Protein 2LM1 (pdb70)

B-factor: mean 37.91, std 22.58, range [0.01, 75.54]

Secondary structure (DSSP, 8-state):
---SSS-SS--SSHHHHHHHHHHHHHHTTT----S---TTTSS--HHHHHHHHHHHT-HHHHHHHTTHHHHHHHTT----HHHHHHHHHHHHHHHHHHHHHHTT---

Solvent-accessible surface area: 7602 Å² total; per-residue (Å²): 176,232,126,151,76,154,76,159,160,40,43,139,63,198,124,92,7,72,60,5,62,111,11,33,139,92,30,102,151,121,69,36,77,25,49,60,2,1,45,48,91,88,34,15,15,20,64,49,0,35,80,28,3,98,152,28,34,12,13,119,88,0,39,162,69,196,69,10,42,105,0,0,77,130,45,165,13,83,56,48,176,74,25,2,47,65,4,70,53,29,10,42,132,21,35,69,55,31,68,131,93,38,91,64,119,125,140

Organism: Drosophila melanogaster (NCBI:txid7227)

Foldseek 3Di:
DPPPDDDDDDPPCCVQCVVVVVLCVVVVVVPSPDQPAQDQVPDGRPRVLQVLCVVVPGLVVCVVVVVLLVSQVVVPHPGSPCSSVVNNVRCVVRVVVVCCVVVVHDD

InterPro domains:
  IPR001606 ARID DNA-binding domain [PF01388] (229-312)
  IPR001606 ARID DNA-binding domain [PS51011] (226-316)
  IPR001606 ARID DNA-binding domain [SM00501] (227-317)
  IPR001965 Zinc finger, PHD-type [SM00249] (450-496)
  IPR001965 Zinc finger, PHD-type [SM00249] (1295-1352)
  IPR001965 Zinc finger, PHD-type [SM00249] (1755-1806)
  IPR003347 JmjC domain [PF02373] (624-740)
  IPR003347 JmjC domain [PS51184] (591-757)
  IPR003347 JmjC domain [SM00558] (591-757)
  IPR003349 JmjN domain [PF02375] (162-195)
  IPR003349 JmjN domain [PS51183] (161-202)
  IPR003349 JmjN domain [SM00545] (160-201)
  IPR004198 Zinc finger, C5HC2-type [PF02928] (830-880)
  IPR011011 Zinc finger, FYVE/PHD-type [SSF57903] (444-498)
  IPR011011 Zinc finger, FYVE/PHD-type [SSF57903] (1266-1358)
  IPR011011 Zinc finger, FYVE/PHD-type [SSF57903] (1741-1807)
  IPR013083 Zinc finger, RING/FYVE/PHD-type [G3DSA:3.30.40.10] (1291-1355)
  IPR013083 Zinc finger, RING/FYVE/PHD-type [G3DSA:3.30.40.10] (1753-1811)
  IPR013637 Lysine-specific demethylase-like domain [PF08429] (896-1231)
  IPR019786 Zinc finger, PHD-type, conserved site [PS01359] (451-495)

Sequence (107 aa):
PRVQRLNELEAKTRVKLNFLDQIAKFWELQGSSLKIPMVERKALDLYTLHRIVQEEGGMEQTTKDRKWAKVANRMQYPSSKSVGATLKAHYERILHPFEVYTSGKVLPRVQRLNELEAKTRVKLNFLDQIAKFWELQGSSLKIPMVERKALDLYTLHRIVQEEGGMEQTTKDRKWAKVANRMQYPSSKSVGATLKAHYERILHPFEVYTSGKVLPRVQRLNELEAKTRVKLNFLDQIAKFWELQGSSLKIPMVERKALDLYTLHRIVQEEGGMEQTTKDRKWAKVANRMQYPSSKSVGATLKAHYERILHPFEVYTSGKVLPRVQRLNELEAKTRVKLNFLDQIAKFWELQGSSLKIPMVERKALDLYTLHRIVQEEGGMEQTTKDRKWAKVANRMQYPSSKSVGATLKAHYERILHPFEVYTSGKVLPRVQRLNELEAKTRVKLNFLDQIAKFWELQGSSLKIPMVERKALDLYTLHRIVQEEGGMEQTTKDRKWAKVANRMQYPSSKSVGATLKAHYERILHPFEVYTSGKVLPRVQRLNELEAKTRVKLNFLDQIAKFWELQGSSLKIPMVERKALDLYTLHRIVQEEGGMEQTTKDRKWAKVANRMQYPSSKSVGATLKAHYERILHPFEVYTSGKVLPRVQRLNELEAKTRVKLNFLDQIAKFWELQGSSLKIPMVERKALDLYTLHRIVQEEGGMEQTTKDRKWAKVANRMQYPSSKSVGATLKAHYERILHPFEVYTSGKVLPRVQRLNELEAKTRVKLNFLDQIAKFWELQGSSLKIPMVERKALDLYTLHRIVQEEGGMEQTTKDRKWAKVANRMQYPSSKSVGATLKAHYERILHPFEVYTSGKVLPRVQRLNELEAKTRVKLNFLDQIAKFWELQGSSLKIPMVERKALDLYTLHRIVQEEGGMEQTTKDRKWAKVANRMQYPSSKSVGATLKAHYERILHPFEVYTSGKVLPRVQRLNELEAKTRVKLNFLDQIAKFWELQGSSLKIPMVERKALDLYTLHRIVQEEGGMEQTTKDRKWAKVANRMQYPSSKSVGATLKAHYERILHPFEVYTSGKVLPRVQRLNELEAKTRVKLNFLDQIAKFWELQGSSLKIPMVERKALDLYTLHRIVQEEGGMEQTTKDRKWAKVANRMQYPSSKSVGATLKAHYERILHPFEVYTSGKVLPRVQRLNELEAKTRVKLNFLDQIAKFWELQGSSLKIPMVERKALDLYTLHRIVQEEGGMEQTTKDRKWAKVANRMQYPSSKSVGATLKAHYERILHPFEVYTSGKVLPRVQRLNELEAKTRVKLNFLDQIAKFWELQGSSLKIPMVERKALDLYTLHRIVQEEGGMEQTTKDRKWAKVANRMQYPSSKSVGATLKAHYERILHPFEVYTSGKVLPRVQRLNELEAKTRVKLNFLDQIAKFWELQGSSLKIPMVERKALDLYTLHRIVQEEGGMEQTTKDRKWAKVANRMQYPSSKSVGATLKAHYERILHPFEVYTSGKVLPRVQRLNELEAKTRVKLNFLDQIAKFWELQGSSLKIPMVERKALDLYTLHRIVQEEGGMEQTTKDRKWAKVANRMQYPSSKSVGATLKAHYERILHPFEVYTSGKVLPRVQRLNELEAKTRVKLNFLDQIAKFWELQGSSLKIPMVERKALDLYTLHRIVQEEGGMEQTTKDRKWAKVANRMQYPSSKSVGATLKAHYERILHPFEVYTSGKVLPRVQRLNELEAKTRVKLNFLDQIAKFWELQGSSLKIPMVERKALDLYTLHRIVQEEGGMEQTTKDRKWAKVANRMQYPSSKSVGATLKAHYERILHPFEVYTSGKVLPRVQRLNELEAKTRVKLNFLDQIAKFWELQGSSLKIPMVERKALDLYTLHRIVQEEGGMEQTTKDRKWAKVANRMQYPSSKSVGATLKAHYERILHPFEVYTSGKVLPRVQRLNELEAKTRVKLNFLDQIAKFWELQGSSLKIPMVERKALDLYTLHRIVQEEGGMEQTTKDRKWAKVANRMQYPSSKSVGATLKAHYERILHPFEVYTSGKVLPRVQRLNELEAKTRVKLNFLDQIAKFWELQGSSLKIPMVERKALDLYTLHRIVQEEGGMEQTTKDRKWAKVANRMQYPSSKSVGATLKAHYERILHPFEVYTSGKVL

CATH classification: 1.10.150.60

Nearest PDB structures (foldseek):
  2lm1-assembly1_A  TM=8.788E-01  e=4.123E-14  Drosophila melanogaster
  2eqy-assembly1_A  TM=6.936E-01  e=1.481E-07  Mus musculus
  2jrz-assembly1_A  TM=7.198E-01  e=2.664E-07  Homo sapiens
  5k4l-assembly1_A  TM=6.844E-01  e=9.147E-07  Homo sapiens
  5v9t-assembly2_B  TM=6.891E-01  e=9.700E-07  Homo sapiens

Structure (mmCIF, N/CA/C/O backbone):
data_2LM1
#
_entry.id   2LM1
#
loop_
_atom_site.group_PDB
_atom_site.id
_atom_site.type_symbol
_atom_site.label_atom_id
_atom_site.label_alt_id
_atom_site.label_comp_id
_atom_site.label_asym_id
_atom_site.label_entity_id
_atom_site.label_seq_id
_atom_site.pdbx_PDB_ins_code
_atom_site.Cartn_x
_atom_site.Cartn_y
_atom_site.Cartn_z
_atom_site.occupancy
_atom_site.B_iso_or_equiv
_atom_site.auth_seq_id
_atom_site.auth_comp_id
_atom_site.auth_asym_id
_atom_site.auth_atom_id
_atom_site.pdbx_PDB_model_num
ATOM 1 N N . PRO A 1 1 ? -11.076 7.006 -21.454 1.00 1.01 214 PRO A N 1
ATOM 2 C CA . PRO A 1 1 ? -10.147 7.698 -20.525 1.00 32.02 214 PRO A CA 1
ATOM 3 C C . PRO A 1 1 ? -10.752 7.859 -19.104 1.00 4.21 214 PRO A C 1
ATOM 4 O O . PRO A 1 1 ? -10.184 7.336 -18.138 1.00 71.34 214 PRO A O 1
ATOM 17 N N . ARG A 1 2 ? -11.911 8.579 -18.999 1.00 74.41 215 ARG A N 1
ATOM 18 C CA . ARG A 1 2 ? -12.565 8.916 -17.696 1.00 4.22 215 ARG A CA 1
ATOM 19 C C . ARG A 1 2 ? -11.567 9.681 -16.772 1.00 75.43 215 ARG A C 1
ATOM 20 O O . ARG A 1 2 ? -11.388 9.331 -15.597 1.00 63.10 215 ARG A O 1
ATOM 41 N N . VAL A 1 3 ? -10.934 10.736 -17.334 1.00 51.11 216 VAL A N 1
ATOM 42 C CA . VAL A 1 3 ? -9.729 11.375 -16.742 1.00 53.31 216 VAL A CA 1
ATOM 43 C C . VAL A 1 3 ? -9.979 12.018 -15.338 1.00 34.44 216 VAL A C 1
ATOM 44 O O . VAL A 1 3 ? -10.710 13.002 -15.187 1.00 74.45 216 VAL A O 1
ATOM 57 N N . GLN A 1 4 ? -9.415 11.365 -14.310 1.00 24.02 217 GLN A N 1
ATOM 58 C CA . GLN A 1 4 ? -9.230 11.935 -12.957 1.00 4.31 217 GLN A CA 1
ATOM 59 C C . GLN A 1 4 ? -7.779 12.447 -12.825 1.00 42.55 217 GLN A C 1
ATOM 60 O O . GLN A 1 4 ? -7.529 13.544 -12.313 1.00 0.21 217 GLN A O 1
ATOM 74 N N . ARG A 1 5 ? -6.834 11.618 -13.300 1.00 2.52 218 ARG A N 1
ATOM 75 C CA . ARG A 1 5 ? -5.384 11.913 -13.287 1.00 74.31 218 ARG A CA 1
ATOM 76 C C . ARG A 1 5 ? -4.730 11.564 -14.643 1.00 32.41 218 ARG A C 1
ATOM 77 O O . ARG A 1 5 ? -5.330 10.900 -15.496 1.00 34.23 218 ARG A O 1
ATOM 98 N N . LEU A 1 6 ? -3.485 12.032 -14.819 1.00 51.13 219 LEU A N 1
ATOM 99 C CA . LEU A 1 6 ? -2.696 11.794 -16.045 1.00 15.32 219 LEU A CA 1
ATOM 100 C C . LEU A 1 6 ? -2.047 10.392 -16.002 1.00 53.41 219 LEU A C 1
ATOM 101 O O . LEU A 1 6 ? -1.068 10.175 -15.290 1.00 72.12 219 LEU A O 1
ATOM 117 N N . ASN A 1 7 ? -2.621 9.446 -16.761 1.00 41.43 220 ASN A N 1
ATOM 118 C CA . ASN A 1 7 ? -2.146 8.043 -16.808 1.00 31.33 220 ASN A CA 1
ATOM 119 C C . ASN A 1 7 ? -2.672 7.323 -18.072 1.00 71.12 220 ASN A C 1
ATOM 120 O O . ASN A 1 7 ? -3.715 7.702 -18.619 1.00 51.53 220 ASN A O 1
ATOM 131 N N . GLU A 1 8 ? -1.951 6.274 -18.520 1.00 50.03 221 GLU A N 1
ATOM 132 C CA . GLU A 1 8 ? -2.336 5.491 -19.717 1.00 44.43 221 GLU A CA 1
ATOM 133 C C . GLU A 1 8 ? -1.826 4.032 -19.603 1.00 13.42 221 GLU A C 1
ATOM 134 O O . GLU A 1 8 ? -2.608 3.096 -19.400 1.00 54.32 221 GLU A O 1
ATOM 146 N N . LEU A 1 9 ? -0.501 3.858 -19.722 1.00 52.34 222 LEU A N 1
ATOM 147 C CA . LEU A 1 9 ? 0.160 2.540 -19.637 1.00 62.11 222 LEU A CA 1
ATOM 148 C C . LEU A 1 9 ? 0.814 2.384 -18.245 1.00 31.02 222 LEU A C 1
ATOM 149 O O . LEU A 1 9 ? 0.280 1.673 -17.390 1.00 21.51 222 LEU A O 1
ATOM 165 N N . GLU A 1 10 ? 1.957 3.087 -18.045 1.00 14.43 223 GLU A N 1
ATOM 166 C CA . GLU A 1 10 ? 2.649 3.222 -16.739 1.00 32.32 223 GLU A CA 1
ATOM 167 C C . GLU A 1 10 ? 3.110 1.868 -16.106 1.00 23.10 223 GLU A C 1
ATOM 168 O O . GLU A 1 10 ? 2.314 1.123 -15.516 1.00 72.34 223 GLU A O 1
ATOM 180 N N . ALA A 1 11 ? 4.422 1.614 -16.230 1.00 71.40 224 ALA A N 1
ATOM 181 C CA . ALA A 1 11 ? 5.131 0.467 -15.628 1.00 1.15 224 ALA A CA 1
ATOM 182 C C . ALA A 1 11 ? 6.624 0.583 -15.968 1.00 24.24 224 ALA A C 1
ATOM 183 O O . ALA A 1 11 ? 7.093 0.044 -16.979 1.00 13.13 224 ALA A O 1
ATOM 190 N N . LYS A 1 12 ? 7.336 1.356 -15.140 1.00 73.41 225 LYS A N 1
ATOM 191 C CA . LYS A 1 12 ? 8.782 1.624 -15.290 1.00 3.42 225 LYS A CA 1
ATOM 192 C C . LYS A 1 12 ? 9.590 0.318 -15.241 1.00 53.34 225 LYS A C 1
ATOM 193 O O . LYS A 1 12 ? 10.304 -0.027 -16.193 1.00 2.52 225 LYS A O 1
ATOM 212 N N . THR A 1 13 ? 9.456 -0.401 -14.119 1.00 44.24 226 THR A N 1
ATOM 213 C CA . THR A 1 13 ? 9.990 -1.756 -13.973 1.00 53.22 226 THR A CA 1
ATOM 214 C C . THR A 1 13 ? 8.866 -2.771 -14.247 1.00 22.41 226 THR A C 1
ATOM 215 O O . THR A 1 13 ? 8.016 -2.994 -13.395 1.00 21.42 226 THR A O 1
ATOM 226 N N . ARG A 1 14 ? 8.868 -3.381 -15.442 1.00 41.42 227 ARG A N 1
ATOM 227 C CA . ARG A 1 14 ? 7.712 -4.162 -15.939 1.00 62.54 227 ARG A CA 1
ATOM 228 C C . ARG A 1 14 ? 7.476 -5.465 -15.142 1.00 23.53 227 ARG A C 1
ATOM 229 O O . ARG A 1 14 ? 6.347 -5.744 -14.750 1.00 62.14 227 ARG A O 1
ATOM 250 N N . VAL A 1 15 ? 8.547 -6.252 -14.916 1.00 14.30 228 VAL A N 1
ATOM 251 C CA . VAL A 1 15 ? 8.458 -7.554 -14.204 1.00 34.21 228 VAL A CA 1
ATOM 252 C C . VAL A 1 15 ? 8.043 -7.373 -12.707 1.00 13.30 228 VAL A C 1
ATOM 253 O O . VAL A 1 15 ? 7.301 -8.194 -12.151 1.00 3.04 228 VAL A O 1
ATOM 266 N N . LYS A 1 16 ? 8.506 -6.273 -12.087 1.00 24.54 229 LYS A N 1
ATOM 267 C CA . LYS A 1 16 ? 8.170 -5.916 -10.680 1.00 31.34 229 LYS A CA 1
ATOM 268 C C . LYS A 1 16 ? 6.719 -5.388 -10.564 1.00 41.40 229 LYS A C 1
ATOM 269 O O . LYS A 1 16 ? 5.969 -5.778 -9.669 1.00 21.51 229 LYS A O 1
ATOM 288 N N . LEU A 1 17 ? 6.353 -4.487 -11.484 1.00 35.32 230 LEU A N 1
ATOM 289 C CA . LEU A 1 17 ? 4.953 -4.004 -11.669 1.00 33.21 230 LEU A CA 1
ATOM 290 C C . LEU A 1 17 ? 3.990 -5.110 -12.187 1.00 23.32 230 LEU A C 1
ATOM 291 O O . LEU A 1 17 ? 2.770 -4.927 -12.156 1.00 45.44 230 LEU A O 1
ATOM 307 N N . ASN A 1 18 ? 4.537 -6.253 -12.641 1.00 40.23 231 ASN A N 1
ATOM 308 C CA . ASN A 1 18 ? 3.721 -7.382 -13.164 1.00 55.40 231 ASN A CA 1
ATOM 309 C C . ASN A 1 18 ? 3.048 -8.141 -11.998 1.00 43.25 231 ASN A C 1
ATOM 310 O O . ASN A 1 18 ? 2.029 -8.799 -12.176 1.00 63.20 231 ASN A O 1
ATOM 321 N N . PHE A 1 19 ? 3.645 -8.016 -10.803 1.00 64.41 232 PHE A N 1
ATOM 322 C CA . PHE A 1 19 ? 3.031 -8.425 -9.524 1.00 34.14 232 PHE A CA 1
ATOM 323 C C . PHE A 1 19 ? 1.666 -7.699 -9.299 1.00 54.33 232 PHE A C 1
ATOM 324 O O . PHE A 1 19 ? 0.726 -8.286 -8.740 1.00 73.42 232 PHE A O 1
ATOM 341 N N . LEU A 1 20 ? 1.558 -6.434 -9.772 1.00 50.33 233 LEU A N 1
ATOM 342 C CA . LEU A 1 20 ? 0.276 -5.676 -9.776 1.00 0.25 233 LEU A CA 1
ATOM 343 C C . LEU A 1 20 ? -0.715 -6.212 -10.839 1.00 61.31 233 LEU A C 1
ATOM 344 O O . LEU A 1 20 ? -1.933 -6.122 -10.651 1.00 12.43 233 LEU A O 1
ATOM 360 N N . ASP A 1 21 ? -0.193 -6.739 -11.959 1.00 70.11 234 ASP A N 1
ATOM 361 C CA . ASP A 1 21 ? -1.019 -7.414 -12.989 1.00 0.51 234 ASP A CA 1
ATOM 362 C C . ASP A 1 21 ? -1.528 -8.807 -12.514 1.00 31.33 234 ASP A C 1
ATOM 363 O O . ASP A 1 21 ? -2.584 -9.270 -12.964 1.00 62.14 234 ASP A O 1
ATOM 372 N N . GLN A 1 22 ? -0.772 -9.459 -11.600 1.00 74.33 235 GLN A N 1
ATOM 373 C CA . GLN A 1 22 ? -1.175 -10.754 -10.985 1.00 40.12 235 GLN A CA 1
ATOM 374 C C . GLN A 1 22 ? -2.427 -10.579 -10.098 1.00 44.51 235 GLN A C 1
ATOM 375 O O . GLN A 1 22 ? -3.381 -11.355 -10.189 1.00 14.24 235 GLN A O 1
ATOM 389 N N . ILE A 1 23 ? -2.409 -9.543 -9.237 1.00 62.35 236 ILE A N 1
ATOM 390 C CA . ILE A 1 23 ? -3.568 -9.186 -8.381 1.00 1.12 236 ILE A CA 1
ATOM 391 C C . ILE A 1 23 ? -4.700 -8.499 -9.216 1.00 12.51 236 ILE A C 1
ATOM 392 O O . ILE A 1 23 ? -5.871 -8.551 -8.836 1.00 74.12 236 ILE A O 1
ATOM 408 N N . ALA A 1 24 ? -4.349 -7.864 -10.363 1.00 54.43 237 ALA A N 1
ATOM 409 C CA . ALA A 1 24 ? -5.357 -7.328 -11.339 1.00 63.14 237 ALA A CA 1
ATOM 410 C C . ALA A 1 24 ? -6.278 -8.433 -11.893 1.00 23.43 237 ALA A C 1
ATOM 411 O O . ALA A 1 24 ? -7.448 -8.186 -12.200 1.00 1.02 237 ALA A O 1
ATOM 418 N N . LYS A 1 25 ? -5.725 -9.653 -12.002 1.00 24.34 238 LYS A N 1
ATOM 419 C CA . LYS A 1 25 ? -6.490 -10.852 -12.400 1.00 23.10 238 LYS A CA 1
ATOM 420 C C . LYS A 1 25 ? -7.526 -11.260 -11.305 1.00 51.11 238 LYS A C 1
ATOM 421 O O . LYS A 1 25 ? -8.558 -11.865 -11.611 1.00 63.21 238 LYS A O 1
ATOM 440 N N . PHE A 1 26 ? -7.234 -10.919 -10.034 1.00 22.24 239 PHE A N 1
ATOM 441 C CA . PHE A 1 26 ? -8.154 -11.132 -8.879 1.00 22.33 239 PHE A CA 1
ATOM 442 C C . PHE A 1 26 ? -9.317 -10.091 -8.873 1.00 74.12 239 PHE A C 1
ATOM 443 O O . PHE A 1 26 ? -10.428 -10.388 -8.415 1.00 24.41 239 PHE A O 1
ATOM 460 N N . TRP A 1 27 ? -9.047 -8.868 -9.381 1.00 53.14 240 TRP A N 1
ATOM 461 C CA . TRP A 1 27 ? -10.047 -7.755 -9.429 1.00 12.24 240 TRP A CA 1
ATOM 462 C C . TRP A 1 27 ? -10.702 -7.576 -10.819 1.00 31.43 240 TRP A C 1
ATOM 463 O O . TRP A 1 27 ? -11.571 -6.705 -10.981 1.00 74.01 240 TRP A O 1
ATOM 484 N N . GLU A 1 28 ? -10.314 -8.419 -11.792 1.00 60.42 241 GLU A N 1
ATOM 485 C CA . GLU A 1 28 ? -10.801 -8.340 -13.194 1.00 2.20 241 GLU A CA 1
ATOM 486 C C . GLU A 1 28 ? -12.351 -8.437 -13.289 1.00 40.35 241 GLU A C 1
ATOM 487 O O . GLU A 1 28 ? -12.988 -7.670 -14.014 1.00 5.24 241 GLU A O 1
ATOM 499 N N . LEU A 1 29 ? -12.947 -9.355 -12.509 1.00 1.35 242 LEU A N 1
ATOM 500 C CA . LEU A 1 29 ? -14.418 -9.605 -12.522 1.00 14.11 242 LEU A CA 1
ATOM 501 C C . LEU A 1 29 ? -15.166 -8.726 -11.489 1.00 21.41 242 LEU A C 1
ATOM 502 O O . LEU A 1 29 ? -16.400 -8.733 -11.442 1.00 43.31 242 LEU A O 1
ATOM 518 N N . GLN A 1 30 ? -14.410 -7.982 -10.662 1.00 22.10 243 GLN A N 1
ATOM 519 C CA . GLN A 1 30 ? -14.986 -7.036 -9.677 1.00 43.51 243 GLN A CA 1
ATOM 520 C C . GLN A 1 30 ? -15.224 -5.653 -10.320 1.00 32.12 243 GLN A C 1
ATOM 521 O O . GLN A 1 30 ? -16.156 -4.932 -9.946 1.00 54.51 243 GLN A O 1
ATOM 535 N N . GLY A 1 31 ? -14.351 -5.293 -11.286 1.00 51.43 244 GLY A N 1
ATOM 536 C CA . GLY A 1 31 ? -14.415 -3.987 -11.969 1.00 42.21 244 GLY A CA 1
ATOM 537 C C . GLY A 1 31 ? -13.836 -2.820 -11.148 1.00 15.54 244 GLY A C 1
ATOM 538 O O . GLY A 1 31 ? -13.807 -1.678 -11.623 1.00 20.31 244 GLY A O 1
ATOM 542 N N . SER A 1 32 ? -13.369 -3.115 -9.919 1.00 11.34 245 SER A N 1
ATOM 543 C CA . SER A 1 32 ? -12.813 -2.101 -8.992 1.00 53.22 245 SER A CA 1
ATOM 544 C C . SER A 1 32 ? -11.439 -1.597 -9.478 1.00 35.22 245 SER A C 1
ATOM 545 O O . SER A 1 32 ? -10.600 -2.396 -9.923 1.00 53.24 245 SER A O 1
ATOM 553 N N . SER A 1 33 ? -11.228 -0.268 -9.387 1.00 5.44 246 SER A N 1
ATOM 554 C CA . SER A 1 33 ? -9.997 0.390 -9.877 1.00 14.20 246 SER A CA 1
ATOM 555 C C . SER A 1 33 ? -8.763 0.014 -9.032 1.00 10.13 246 SER A C 1
ATOM 556 O O . SER A 1 33 ? -8.496 0.607 -7.972 1.00 5.11 246 SER A O 1
ATOM 564 N N . LEU A 1 34 ? -8.042 -1.011 -9.503 1.00 4.33 247 LEU A N 1
ATOM 565 C CA . LEU A 1 34 ? -6.761 -1.441 -8.917 1.00 72.30 247 LEU A CA 1
ATOM 566 C C . LEU A 1 34 ? -5.580 -0.671 -9.576 1.00 75.12 247 LEU A C 1
ATOM 567 O O . LEU A 1 34 ? -5.766 -0.012 -10.607 1.00 64.12 247 LEU A O 1
ATOM 583 N N . LYS A 1 35 ? -4.380 -0.757 -8.950 1.00 14.53 248 LYS A N 1
ATOM 584 C CA . LYS A 1 35 ? -3.119 -0.164 -9.468 1.00 40.20 248 LYS A CA 1
ATOM 585 C C . LYS A 1 35 ? -3.194 1.395 -9.453 1.00 72.02 248 LYS A C 1
ATOM 586 O O . LYS A 1 35 ? -2.597 2.077 -10.291 1.00 22.11 248 LYS A O 1
ATOM 605 N N . ILE A 1 36 ? -3.942 1.951 -8.461 1.00 4.04 249 ILE A N 1
ATOM 606 C CA . ILE A 1 36 ? -4.078 3.422 -8.247 1.00 73.54 249 ILE A CA 1
ATOM 607 C C . ILE A 1 36 ? -3.351 3.849 -6.920 1.00 72.21 249 ILE A C 1
ATOM 608 O O . ILE A 1 36 ? -3.989 3.984 -5.873 1.00 42.42 249 ILE A O 1
ATOM 624 N N . PRO A 1 37 ? -1.990 4.005 -6.929 1.00 1.42 250 PRO A N 1
ATOM 625 C CA . PRO A 1 37 ? -1.189 4.329 -5.729 1.00 5.34 250 PRO A CA 1
ATOM 626 C C . PRO A 1 37 ? -1.067 5.852 -5.481 1.00 63.42 250 PRO A C 1
ATOM 627 O O . PRO A 1 37 ? -1.638 6.403 -4.535 1.00 34.22 250 PRO A O 1
ATOM 638 N N . MET A 1 38 ? -0.325 6.516 -6.385 1.00 4.43 251 MET A N 1
ATOM 639 C CA . MET A 1 38 ? 0.047 7.924 -6.271 1.00 31.04 251 MET A CA 1
ATOM 640 C C . MET A 1 38 ? -1.024 8.811 -6.920 1.00 5.32 251 MET A C 1
ATOM 641 O O . MET A 1 38 ? -0.811 9.460 -7.952 1.00 1.42 251 MET A O 1
ATOM 655 N N . VAL A 1 39 ? -2.186 8.801 -6.261 1.00 21.15 252 VAL A N 1
ATOM 656 C CA . VAL A 1 39 ? -3.399 9.537 -6.663 1.00 13.34 252 VAL A CA 1
ATOM 657 C C . VAL A 1 39 ? -3.143 11.059 -6.753 1.00 50.21 252 VAL A C 1
ATOM 658 O O . VAL A 1 39 ? -3.772 11.760 -7.549 1.00 5.34 252 VAL A O 1
ATOM 671 N N . GLU A 1 40 ? -2.202 11.555 -5.932 1.00 21.40 253 GLU A N 1
ATOM 672 C CA . GLU A 1 40 ? -1.767 12.958 -5.984 1.00 43.23 253 GLU A CA 1
ATOM 673 C C . GLU A 1 40 ? -0.636 13.117 -7.021 1.00 60.22 253 GLU A C 1
ATOM 674 O O . GLU A 1 40 ? -0.760 13.909 -7.949 1.00 4.51 253 GLU A O 1
ATOM 686 N N . ARG A 1 41 ? 0.451 12.324 -6.868 1.00 71.43 254 ARG A N 1
ATOM 687 C CA . ARG A 1 41 ? 1.703 12.491 -7.665 1.00 32.32 254 ARG A CA 1
ATOM 688 C C . ARG A 1 41 ? 1.518 12.237 -9.185 1.00 23.24 254 ARG A C 1
ATOM 689 O O . ARG A 1 41 ? 2.482 12.387 -9.953 1.00 14.01 254 ARG A O 1
ATOM 710 N N . LYS A 1 42 ? 0.293 11.806 -9.589 1.00 52.20 255 LYS A N 1
ATOM 711 C CA . LYS A 1 42 ? -0.170 11.715 -11.009 1.00 61.34 255 LYS A CA 1
ATOM 712 C C . LYS A 1 42 ? 0.325 10.418 -11.703 1.00 61.23 255 LYS A C 1
ATOM 713 O O . LYS A 1 42 ? -0.406 9.817 -12.493 1.00 62.50 255 LYS A O 1
ATOM 732 N N . ALA A 1 43 ? 1.564 10.004 -11.398 1.00 5.53 256 ALA A N 1
ATOM 733 C CA . ALA A 1 43 ? 2.130 8.695 -11.811 1.00 63.33 256 ALA A CA 1
ATOM 734 C C . ALA A 1 43 ? 1.601 7.552 -10.905 1.00 65.51 256 ALA A C 1
ATOM 735 O O . ALA A 1 43 ? 0.889 7.804 -9.935 1.00 4.44 256 ALA A O 1
ATOM 742 N N . LEU A 1 44 ? 1.953 6.294 -11.227 1.00 63.51 257 LEU A N 1
ATOM 743 C CA . LEU A 1 44 ? 1.455 5.098 -10.495 1.00 52.04 257 LEU A CA 1
ATOM 744 C C . LEU A 1 44 ? 2.615 4.094 -10.239 1.00 3.43 257 LEU A C 1
ATOM 745 O O . LEU A 1 44 ? 3.069 3.404 -11.158 1.00 30.11 257 LEU A O 1
ATOM 761 N N . ASP A 1 45 ? 3.085 4.026 -8.984 1.00 45.23 258 ASP A N 1
ATOM 762 C CA . ASP A 1 45 ? 4.148 3.085 -8.549 1.00 10.40 258 ASP A CA 1
ATOM 763 C C . ASP A 1 45 ? 3.757 2.420 -7.203 1.00 45.12 258 ASP A C 1
ATOM 764 O O . ASP A 1 45 ? 4.209 2.844 -6.130 1.00 64.24 258 ASP A O 1
ATOM 773 N N . LEU A 1 46 ? 2.880 1.389 -7.267 1.00 64.01 259 LEU A N 1
ATOM 774 C CA . LEU A 1 46 ? 2.396 0.674 -6.053 1.00 44.13 259 LEU A CA 1
ATOM 775 C C . LEU A 1 46 ? 3.514 -0.211 -5.481 1.00 12.11 259 LEU A C 1
ATOM 776 O O . LEU A 1 46 ? 3.628 -0.326 -4.274 1.00 61.53 259 LEU A O 1
ATOM 792 N N . TYR A 1 47 ? 4.342 -0.799 -6.367 1.00 14.43 260 TYR A N 1
ATOM 793 C CA . TYR A 1 47 ? 5.473 -1.675 -5.976 1.00 21.11 260 TYR A CA 1
ATOM 794 C C . TYR A 1 47 ? 6.391 -1.009 -4.904 1.00 31.51 260 TYR A C 1
ATOM 795 O O . TYR A 1 47 ? 6.506 -1.514 -3.776 1.00 51.31 260 TYR A O 1
ATOM 813 N N . THR A 1 48 ? 7.007 0.140 -5.258 1.00 65.02 261 THR A N 1
ATOM 814 C CA . THR A 1 48 ? 7.931 0.871 -4.344 1.00 65.41 261 THR A CA 1
ATOM 815 C C . THR A 1 48 ? 7.185 1.457 -3.120 1.00 1.34 261 THR A C 1
ATOM 816 O O . THR A 1 48 ? 7.726 1.466 -2.018 1.00 61.42 261 THR A O 1
ATOM 827 N N . LEU A 1 49 ? 5.927 1.907 -3.327 1.00 12.11 262 LEU A N 1
ATOM 828 C CA . LEU A 1 49 ? 5.070 2.474 -2.247 1.00 4.34 262 LEU A CA 1
ATOM 829 C C . LEU A 1 49 ? 4.709 1.371 -1.205 1.00 43.34 262 LEU A C 1
ATOM 830 O O . LEU A 1 49 ? 4.613 1.642 -0.013 1.00 73.42 262 LEU A O 1
ATOM 846 N N . HIS A 1 50 ? 4.564 0.122 -1.685 1.00 14.31 263 HIS A N 1
ATOM 847 C CA . HIS A 1 50 ? 4.237 -1.070 -0.859 1.00 32.40 263 HIS A CA 1
ATOM 848 C C . HIS A 1 50 ? 5.441 -1.467 0.027 1.00 73.44 263 HIS A C 1
ATOM 849 O O . HIS A 1 50 ? 5.274 -1.965 1.149 1.00 55.51 263 HIS A O 1
ATOM 864 N N . ARG A 1 51 ? 6.649 -1.251 -0.518 1.00 1.02 264 ARG A N 1
ATOM 865 C CA . ARG A 1 51 ? 7.927 -1.428 0.214 1.00 15.32 264 ARG A CA 1
ATOM 866 C C . ARG A 1 51 ? 8.101 -0.327 1.287 1.00 30.21 264 ARG A C 1
ATOM 867 O O . ARG A 1 51 ? 8.552 -0.612 2.392 1.00 72.32 264 ARG A O 1
ATOM 888 N N . ILE A 1 52 ? 7.713 0.921 0.948 1.00 64.32 265 ILE A N 1
ATOM 889 C CA . ILE A 1 52 ? 7.728 2.069 1.900 1.00 64.43 265 ILE A CA 1
ATOM 890 C C . ILE A 1 52 ? 6.828 1.787 3.129 1.00 44.14 265 ILE A C 1
ATOM 891 O O . ILE A 1 52 ? 7.297 1.839 4.264 1.00 31.24 265 ILE A O 1
ATOM 907 N N . VAL A 1 53 ? 5.544 1.454 2.863 1.00 64.13 266 VAL A N 1
ATOM 908 C CA . VAL A 1 53 ? 4.543 1.125 3.914 1.00 74.13 266 VAL A CA 1
ATOM 909 C C . VAL A 1 53 ? 5.040 -0.020 4.835 1.00 11.44 266 VAL A C 1
ATOM 910 O O . VAL A 1 53 ? 4.884 0.042 6.063 1.00 54.13 266 VAL A O 1
ATOM 923 N N . GLN A 1 54 ? 5.672 -1.038 4.216 1.00 25.21 267 GLN A N 1
ATOM 924 C CA . GLN A 1 54 ? 6.225 -2.204 4.932 1.00 54.45 267 GLN A CA 1
ATOM 925 C C . GLN A 1 54 ? 7.388 -1.796 5.875 1.00 54.01 267 GLN A C 1
ATOM 926 O O . GLN A 1 54 ? 7.447 -2.246 7.025 1.00 23.04 267 GLN A O 1
ATOM 940 N N . GLU A 1 55 ? 8.295 -0.931 5.379 1.00 33.12 268 GLU A N 1
ATOM 941 C CA . GLU A 1 55 ? 9.450 -0.429 6.162 1.00 32.10 268 GLU A CA 1
ATOM 942 C C . GLU A 1 55 ? 9.036 0.623 7.226 1.00 45.01 268 GLU A C 1
ATOM 943 O O . GLU A 1 55 ? 9.793 0.889 8.165 1.00 44.31 268 GLU A O 1
ATOM 955 N N . GLU A 1 56 ? 7.842 1.228 7.067 1.00 54.44 269 GLU A N 1
ATOM 956 C CA . GLU A 1 56 ? 7.210 2.057 8.127 1.00 13.21 269 GLU A CA 1
ATOM 957 C C . GLU A 1 56 ? 6.599 1.154 9.231 1.00 30.35 269 GLU A C 1
ATOM 958 O O . GLU A 1 56 ? 6.484 1.574 10.388 1.00 14.23 269 GLU A O 1
ATOM 970 N N . GLY A 1 57 ? 6.203 -0.084 8.851 1.00 54.41 270 GLY A N 1
ATOM 971 C CA . GLY A 1 57 ? 5.731 -1.097 9.819 1.00 71.22 270 GLY A CA 1
ATOM 972 C C . GLY A 1 57 ? 4.632 -2.029 9.279 1.00 55.41 270 GLY A C 1
ATOM 973 O O . GLY A 1 57 ? 3.980 -2.722 10.060 1.00 22.04 270 GLY A O 1
ATOM 977 N N . GLY A 1 58 ? 4.438 -2.066 7.943 1.00 2.20 271 GLY A N 1
ATOM 978 C CA . GLY A 1 58 ? 3.324 -2.822 7.321 1.00 54.31 271 GLY A CA 1
ATOM 979 C C . GLY A 1 58 ? 1.991 -2.066 7.396 1.00 72.12 271 GLY A C 1
ATOM 980 O O . GLY A 1 58 ? 1.797 -1.267 8.303 1.00 51.42 271 GLY A O 1
ATOM 984 N N . MET A 1 59 ? 1.057 -2.339 6.462 1.00 60.53 272 MET A N 1
ATOM 985 C CA . MET A 1 59 ? -0.222 -1.576 6.352 1.00 53.41 272 MET A CA 1
ATOM 986 C C . MET A 1 59 ? -1.094 -1.654 7.639 1.00 4.21 272 MET A C 1
ATOM 987 O O . MET A 1 59 ? -1.679 -0.653 8.054 1.00 11.33 272 MET A O 1
ATOM 1001 N N . GLU A 1 60 ? -1.129 -2.844 8.268 1.00 71.53 273 GLU A N 1
ATOM 1002 C CA . GLU A 1 60 ? -1.961 -3.124 9.463 1.00 73.33 273 GLU A CA 1
ATOM 1003 C C . GLU A 1 60 ? -1.448 -2.345 10.698 1.00 74.44 273 GLU A C 1
ATOM 1004 O O . GLU A 1 60 ? -2.210 -1.620 11.352 1.00 32.44 273 GLU A O 1
ATOM 1016 N N . GLN A 1 61 ? -0.140 -2.478 10.982 1.00 40.45 274 GLN A N 1
ATOM 1017 C CA . GLN A 1 61 ? 0.496 -1.827 12.148 1.00 72.23 274 GLN A CA 1
ATOM 1018 C C . GLN A 1 61 ? 0.609 -0.290 11.946 1.00 33.51 274 GLN A C 1
ATOM 1019 O O . GLN A 1 61 ? 0.398 0.459 12.881 1.00 43.23 274 GLN A O 1
ATOM 1033 N N . THR A 1 62 ? 0.921 0.158 10.711 1.00 21.33 275 THR A N 1
ATOM 1034 C CA . THR A 1 62 ? 0.973 1.611 10.348 1.00 60.14 275 THR A CA 1
ATOM 1035 C C . THR A 1 62 ? -0.427 2.283 10.471 1.00 2.21 275 THR A C 1
ATOM 1036 O O . THR A 1 62 ? -0.522 3.486 10.729 1.00 41.51 275 THR A O 1
ATOM 1047 N N . THR A 1 63 ? -1.504 1.491 10.287 1.00 33.11 276 THR A N 1
ATOM 1048 C CA . THR A 1 63 ? -2.898 1.932 10.568 1.00 45.20 276 THR A CA 1
ATOM 1049 C C . THR A 1 63 ? -3.133 2.144 12.087 1.00 54.35 276 THR A C 1
ATOM 1050 O O . THR A 1 63 ? -3.749 3.132 12.491 1.00 2.42 276 THR A O 1
ATOM 1061 N N . LYS A 1 64 ? -2.625 1.210 12.916 1.00 1.23 277 LYS A N 1
ATOM 1062 C CA . LYS A 1 64 ? -2.714 1.309 14.396 1.00 33.53 277 LYS A CA 1
ATOM 1063 C C . LYS A 1 64 ? -1.861 2.498 14.929 1.00 4.24 277 LYS A C 1
ATOM 1064 O O . LYS A 1 64 ? -2.280 3.223 15.834 1.00 32.22 277 LYS A O 1
ATOM 1083 N N . ASP A 1 65 ? -0.672 2.685 14.333 1.00 25.41 278 ASP A N 1
ATOM 1084 C CA . ASP A 1 65 ? 0.235 3.822 14.610 1.00 51.03 278 ASP A CA 1
ATOM 1085 C C . ASP A 1 65 ? -0.312 5.154 14.029 1.00 0.05 278 ASP A C 1
ATOM 1086 O O . ASP A 1 65 ? 0.031 6.234 14.525 1.00 51.12 278 ASP A O 1
ATOM 1095 N N . ARG A 1 66 ? -1.125 5.045 12.950 1.00 61.41 279 ARG A N 1
ATOM 1096 C CA . ARG A 1 66 ? -1.716 6.196 12.214 1.00 71.11 279 ARG A CA 1
ATOM 1097 C C . ARG A 1 66 ? -0.626 7.076 11.528 1.00 45.50 279 ARG A C 1
ATOM 1098 O O . ARG A 1 66 ? -0.814 8.281 11.325 1.00 12.41 279 ARG A O 1
ATOM 1119 N N . LYS A 1 67 ? 0.486 6.428 11.096 1.00 23.11 280 LYS A N 1
ATOM 1120 C CA . LYS A 1 67 ? 1.650 7.116 10.460 1.00 60.44 280 LYS A CA 1
ATOM 1121 C C . LYS A 1 67 ? 1.514 7.254 8.918 1.00 10.10 280 LYS A C 1
ATOM 1122 O O . LYS A 1 67 ? 2.506 7.556 8.246 1.00 31.34 280 LYS A O 1
ATOM 1141 N N . TRP A 1 68 ? 0.296 7.056 8.370 1.00 63.02 281 TRP A N 1
ATOM 1142 C CA . TRP A 1 68 ? 0.024 7.203 6.905 1.00 72.21 281 TRP A CA 1
ATOM 1143 C C . TRP A 1 68 ? 0.329 8.628 6.372 1.00 1.13 281 TRP A C 1
ATOM 1144 O O . TRP A 1 68 ? 0.581 8.812 5.172 1.00 33.22 281 TRP A O 1
ATOM 1165 N N . ALA A 1 69 ? 0.300 9.620 7.281 1.00 72.42 282 ALA A N 1
ATOM 1166 C CA . ALA A 1 69 ? 0.773 10.994 7.006 1.00 72.14 282 ALA A CA 1
ATOM 1167 C C . ALA A 1 69 ? 2.264 10.996 6.595 1.00 33.31 282 ALA A C 1
ATOM 1168 O O . ALA A 1 69 ? 2.652 11.615 5.598 1.00 63.21 282 ALA A O 1
ATOM 1175 N N . LYS A 1 70 ? 3.088 10.280 7.389 1.00 50.44 283 LYS A N 1
ATOM 1176 C CA . LYS A 1 70 ? 4.551 10.219 7.192 1.00 61.24 283 LYS A CA 1
ATOM 1177 C C . LYS A 1 70 ? 4.928 9.337 5.975 1.00 15.14 283 LYS A C 1
ATOM 1178 O O . LYS A 1 70 ? 5.929 9.601 5.305 1.00 14.11 283 LYS A O 1
ATOM 1197 N N . VAL A 1 71 ? 4.102 8.308 5.694 1.00 52.03 284 VAL A N 1
ATOM 1198 C CA . VAL A 1 71 ? 4.224 7.480 4.463 1.00 43.41 284 VAL A CA 1
ATOM 1199 C C . VAL A 1 71 ? 4.068 8.365 3.195 1.00 74.23 284 VAL A C 1
ATOM 1200 O O . VAL A 1 71 ? 4.773 8.179 2.190 1.00 14.44 284 VAL A O 1
ATOM 1213 N N . ALA A 1 72 ? 3.146 9.344 3.277 1.00 30.53 285 ALA A N 1
ATOM 1214 C CA . ALA A 1 72 ? 2.941 10.348 2.217 1.00 42.32 285 ALA A CA 1
ATOM 1215 C C . ALA A 1 72 ? 4.161 11.314 2.092 1.00 21.41 285 ALA A C 1
ATOM 1216 O O . ALA A 1 72 ? 4.514 11.728 0.990 1.00 1.25 285 ALA A O 1
ATOM 1223 N N . ASN A 1 73 ? 4.819 11.645 3.226 1.00 61.25 286 ASN A N 1
ATOM 1224 C CA . ASN A 1 73 ? 6.061 12.479 3.223 1.00 64.50 286 ASN A CA 1
ATOM 1225 C C . ASN A 1 73 ? 7.232 11.787 2.471 1.00 22.02 286 ASN A C 1
ATOM 1226 O O . ASN A 1 73 ? 8.057 12.473 1.859 1.00 2.25 286 ASN A O 1
ATOM 1237 N N . ARG A 1 74 ? 7.286 10.436 2.524 1.00 2.22 287 ARG A N 1
ATOM 1238 C CA . ARG A 1 74 ? 8.386 9.630 1.910 1.00 62.10 287 ARG A CA 1
ATOM 1239 C C . ARG A 1 74 ? 8.508 9.839 0.376 1.00 52.30 287 ARG A C 1
ATOM 1240 O O . ARG A 1 74 ? 9.610 9.785 -0.179 1.00 63.42 287 ARG A O 1
ATOM 1261 N N . MET A 1 75 ? 7.363 10.051 -0.300 1.00 4.42 288 MET A N 1
ATOM 1262 C CA . MET A 1 75 ? 7.315 10.310 -1.771 1.00 62.21 288 MET A CA 1
ATOM 1263 C C . MET A 1 75 ? 6.967 11.780 -2.100 1.00 41.35 288 MET A C 1
ATOM 1264 O O . MET A 1 75 ? 6.692 12.109 -3.259 1.00 0.23 288 MET A O 1
ATOM 1278 N N . GLN A 1 76 ? 7.023 12.648 -1.076 1.00 1.13 289 GLN A N 1
ATOM 1279 C CA . GLN A 1 76 ? 6.737 14.096 -1.193 1.00 51.43 289 GLN A CA 1
ATOM 1280 C C . GLN A 1 76 ? 5.320 14.390 -1.762 1.00 12.14 289 GLN A C 1
ATOM 1281 O O . GLN A 1 76 ? 5.157 15.101 -2.760 1.00 42.51 289 GLN A O 1
ATOM 1295 N N . TYR A 1 77 ? 4.307 13.799 -1.122 1.00 33.32 290 TYR A N 1
ATOM 1296 C CA . TYR A 1 77 ? 2.903 14.245 -1.245 1.00 73.22 290 TYR A CA 1
ATOM 1297 C C . TYR A 1 77 ? 2.702 15.568 -0.443 1.00 71.24 290 TYR A C 1
ATOM 1298 O O . TYR A 1 77 ? 3.505 15.882 0.453 1.00 44.43 290 TYR A O 1
ATOM 1316 N N . PRO A 1 78 ? 1.632 16.367 -0.741 1.00 51.24 291 PRO A N 1
ATOM 1317 C CA . PRO A 1 78 ? 1.105 17.360 0.221 1.00 53.22 291 PRO A CA 1
ATOM 1318 C C . PRO A 1 78 ? 0.526 16.623 1.454 1.00 24.51 291 PRO A C 1
ATOM 1319 O O . PRO A 1 78 ? -0.621 16.164 1.428 1.00 71.10 291 PRO A O 1
ATOM 1330 N N . SER A 1 79 ? 1.367 16.457 2.495 1.00 14.43 292 SER A N 1
ATOM 1331 C CA . SER A 1 79 ? 1.058 15.589 3.656 1.00 15.04 292 SER A CA 1
ATOM 1332 C C . SER A 1 79 ? -0.144 16.111 4.476 1.00 23.01 292 SER A C 1
ATOM 1333 O O . SER A 1 79 ? 0.004 16.951 5.371 1.00 61.20 292 SER A O 1
ATOM 1341 N N . SER A 1 80 ? -1.333 15.627 4.105 1.00 24.30 293 SER A N 1
ATOM 1342 C CA . SER A 1 80 ? -2.596 15.873 4.833 1.00 22.05 293 SER A CA 1
ATOM 1343 C C . SER A 1 80 ? -3.120 14.561 5.449 1.00 64.44 293 SER A C 1
ATOM 1344 O O . SER A 1 80 ? -2.744 13.462 5.017 1.00 22.41 293 SER A O 1
ATOM 1352 N N . LYS A 1 81 ? -3.989 14.703 6.464 1.00 34.14 294 LYS A N 1
ATOM 1353 C CA . LYS A 1 81 ? -4.715 13.574 7.083 1.00 21.24 294 LYS A CA 1
ATOM 1354 C C . LYS A 1 81 ? -5.643 12.915 6.019 1.00 3.03 294 LYS A C 1
ATOM 1355 O O . LYS A 1 81 ? -5.826 11.698 6.010 1.00 10.30 294 LYS A O 1
ATOM 1374 N N . SER A 1 82 ? -6.188 13.750 5.106 1.00 64.35 295 SER A N 1
ATOM 1375 C CA . SER A 1 82 ? -7.046 13.291 3.986 1.00 61.21 295 SER A CA 1
ATOM 1376 C C . SER A 1 82 ? -6.253 12.406 2.993 1.00 1.21 295 SER A C 1
ATOM 1377 O O . SER A 1 82 ? -6.715 11.332 2.609 1.00 22.21 295 SER A O 1
ATOM 1385 N N . VAL A 1 83 ? -5.053 12.880 2.598 1.00 1.03 296 VAL A N 1
ATOM 1386 C CA . VAL A 1 83 ? -4.129 12.149 1.693 1.00 42.55 296 VAL A CA 1
ATOM 1387 C C . VAL A 1 83 ? -3.702 10.789 2.307 1.00 42.04 296 VAL A C 1
ATOM 1388 O O . VAL A 1 83 ? -3.743 9.750 1.635 1.00 22.33 296 VAL A O 1
ATOM 1401 N N . GLY A 1 84 ? -3.323 10.821 3.596 1.00 51.31 297 GLY A N 1
ATOM 1402 C CA . GLY A 1 84 ? -2.957 9.610 4.338 1.00 23.44 297 GLY A CA 1
ATOM 1403 C C . GLY A 1 84 ? -4.116 8.607 4.473 1.00 53.33 297 GLY A C 1
ATOM 1404 O O . GLY A 1 84 ? -3.907 7.397 4.381 1.00 23.42 297 GLY A O 1
ATOM 1408 N N . ALA A 1 85 ? -5.343 9.132 4.670 1.00 44.41 298 ALA A N 1
ATOM 1409 C CA . ALA A 1 85 ? -6.577 8.315 4.782 1.00 44.43 298 ALA A CA 1
ATOM 1410 C C . ALA A 1 85 ? -6.979 7.694 3.422 1.00 63.11 298 ALA A C 1
ATOM 1411 O O . ALA A 1 85 ? -7.570 6.612 3.385 1.00 23.53 298 ALA A O 1
ATOM 1418 N N . THR A 1 86 ? -6.664 8.406 2.315 1.00 40.25 299 THR A N 1
ATOM 1419 C CA . THR A 1 86 ? -6.893 7.907 0.932 1.00 72.42 299 THR A CA 1
ATOM 1420 C C . THR A 1 86 ? -6.019 6.658 0.662 1.00 63.35 299 THR A C 1
ATOM 1421 O O . THR A 1 86 ? -6.512 5.638 0.175 1.00 53.22 299 THR A O 1
ATOM 1432 N N . LEU A 1 87 ? -4.719 6.760 1.015 1.00 35.55 300 LEU A N 1
ATOM 1433 C CA . LEU A 1 87 ? -3.743 5.655 0.867 1.00 62.01 300 LEU A CA 1
ATOM 1434 C C . LEU A 1 87 ? -4.093 4.474 1.810 1.00 32.12 300 LEU A C 1
ATOM 1435 O O . LEU A 1 87 ? -4.019 3.310 1.411 1.00 4.31 300 LEU A O 1
ATOM 1451 N N . LYS A 1 88 ? -4.500 4.808 3.052 1.00 11.44 301 LYS A N 1
ATOM 1452 C CA . LYS A 1 88 ? -4.901 3.816 4.077 1.00 11.12 301 LYS A CA 1
ATOM 1453 C C . LYS A 1 88 ? -6.087 2.962 3.594 1.00 2.34 301 LYS A C 1
ATOM 1454 O O . LYS A 1 88 ? -5.984 1.739 3.515 1.00 21.00 301 LYS A O 1
ATOM 1473 N N . ALA A 1 89 ? -7.193 3.642 3.247 1.00 51.04 302 ALA A N 1
ATOM 1474 C CA . ALA A 1 89 ? -8.437 2.995 2.777 1.00 42.03 302 ALA A CA 1
ATOM 1475 C C . ALA A 1 89 ? -8.201 2.157 1.504 1.00 43.33 302 ALA A C 1
ATOM 1476 O O . ALA A 1 89 ? -8.746 1.062 1.372 1.00 14.10 302 ALA A O 1
ATOM 1483 N N . HIS A 1 90 ? -7.355 2.685 0.593 1.00 3.22 303 HIS A N 1
ATOM 1484 C CA . HIS A 1 90 ? -6.998 2.010 -0.676 1.00 15.43 303 HIS A CA 1
ATOM 1485 C C . HIS A 1 90 ? -6.228 0.685 -0.421 1.00 21.14 303 HIS A C 1
ATOM 1486 O O . HIS A 1 90 ? -6.422 -0.290 -1.140 1.00 43.44 303 HIS A O 1
ATOM 1501 N N . TYR A 1 91 ? -5.361 0.663 0.605 1.00 3.34 304 TYR A N 1
ATOM 1502 C CA . TYR A 1 91 ? -4.655 -0.572 1.034 1.00 53.24 304 TYR A CA 1
ATOM 1503 C C . TYR A 1 91 ? -5.613 -1.564 1.733 1.00 2.31 304 TYR A C 1
ATOM 1504 O O . TYR A 1 91 ? -5.531 -2.774 1.503 1.00 45.11 304 TYR A O 1
ATOM 1522 N N . GLU A 1 92 ? -6.503 -1.034 2.591 1.00 12.43 305 GLU A N 1
ATOM 1523 C CA . GLU A 1 92 ? -7.495 -1.832 3.347 1.00 23.41 305 GLU A CA 1
ATOM 1524 C C . GLU A 1 92 ? -8.404 -2.663 2.403 1.00 61.33 305 GLU A C 1
ATOM 1525 O O . GLU A 1 92 ? -8.503 -3.887 2.536 1.00 45.14 305 GLU A O 1
ATOM 1537 N N . ARG A 1 93 ? -9.027 -1.982 1.426 1.00 14.23 306 ARG A N 1
ATOM 1538 C CA . ARG A 1 93 ? -9.992 -2.610 0.481 1.00 60.52 306 ARG A CA 1
ATOM 1539 C C . ARG A 1 93 ? -9.357 -3.624 -0.490 1.00 20.03 306 ARG A C 1
ATOM 1540 O O . ARG A 1 93 ? -10.056 -4.470 -1.037 1.00 42.34 306 ARG A O 1
ATOM 1561 N N . ILE A 1 94 ? -8.053 -3.514 -0.716 1.00 13.20 307 ILE A N 1
ATOM 1562 C CA . ILE A 1 94 ? -7.352 -4.297 -1.753 1.00 11.24 307 ILE A CA 1
ATOM 1563 C C . ILE A 1 94 ? -6.599 -5.503 -1.168 1.00 21.32 307 ILE A C 1
ATOM 1564 O O . ILE A 1 94 ? -6.639 -6.601 -1.738 1.00 33.12 307 ILE A O 1
ATOM 1580 N N . LEU A 1 95 ? -5.940 -5.310 -0.021 1.00 51.23 308 LEU A N 1
ATOM 1581 C CA . LEU A 1 95 ? -5.078 -6.357 0.570 1.00 41.43 308 LEU A CA 1
ATOM 1582 C C . LEU A 1 95 ? -5.902 -7.310 1.474 1.00 21.42 308 LEU A C 1
ATOM 1583 O O . LEU A 1 95 ? -5.616 -8.496 1.515 1.00 53.15 308 LEU A O 1
ATOM 1599 N N . HIS A 1 96 ? -6.961 -6.803 2.156 1.00 1.03 309 HIS A N 1
ATOM 1600 C CA . HIS A 1 96 ? -7.757 -7.635 3.113 1.00 44.33 309 HIS A CA 1
ATOM 1601 C C . HIS A 1 96 ? -8.592 -8.785 2.443 1.00 20.15 309 HIS A C 1
ATOM 1602 O O . HIS A 1 96 ? -8.715 -9.853 3.051 1.00 42.24 309 HIS A O 1
ATOM 1617 N N . PRO A 1 97 ? -9.215 -8.618 1.221 1.00 50.44 310 PRO A N 1
ATOM 1618 C CA . PRO A 1 97 ? -9.776 -9.780 0.464 1.00 41.24 310 PRO A CA 1
ATOM 1619 C C . PRO A 1 97 ? -8.680 -10.667 -0.201 1.00 34.40 310 PRO A C 1
ATOM 1620 O O . PRO A 1 97 ? -8.878 -11.873 -0.390 1.00 61.43 310 PRO A O 1
ATOM 1631 N N . PHE A 1 98 ? -7.521 -10.063 -0.538 1.00 23.54 311 PHE A N 1
ATOM 1632 C CA . PHE A 1 98 ? -6.414 -10.759 -1.244 1.00 21.03 311 PHE A CA 1
ATOM 1633 C C . PHE A 1 98 ? -5.410 -11.419 -0.254 1.00 22.43 311 PHE A C 1
ATOM 1634 O O . PHE A 1 98 ? -4.539 -12.196 -0.669 1.00 71.24 311 PHE A O 1
ATOM 1651 N N . GLU A 1 99 ? -5.550 -11.146 1.065 1.00 54.41 312 GLU A N 1
ATOM 1652 C CA . GLU A 1 99 ? -4.621 -11.694 2.092 1.00 30.20 312 GLU A CA 1
ATOM 1653 C C . GLU A 1 99 ? -4.803 -13.215 2.293 1.00 25.33 312 GLU A C 1
ATOM 1654 O O . GLU A 1 99 ? -4.051 -13.833 3.037 1.00 64.43 312 GLU A O 1
ATOM 1666 N N . VAL A 1 100 ? -5.825 -13.796 1.638 1.00 75.41 313 VAL A N 1
ATOM 1667 C CA . VAL A 1 100 ? -5.994 -15.262 1.504 1.00 20.42 313 VAL A CA 1
ATOM 1668 C C . VAL A 1 100 ? -4.731 -15.889 0.840 1.00 43.41 313 VAL A C 1
ATOM 1669 O O . VAL A 1 100 ? -4.286 -16.980 1.215 1.00 13.33 313 VAL A O 1
ATOM 1682 N N . TYR A 1 101 ? -4.157 -15.152 -0.129 1.00 15.54 314 TYR A N 1
ATOM 1683 C CA . TYR A 1 101 ? -2.862 -15.484 -0.759 1.00 33.33 314 TYR A CA 1
ATOM 1684 C C . TYR A 1 101 ? -1.674 -15.118 0.176 1.00 52.13 314 TYR A C 1
ATOM 1685 O O . TYR A 1 101 ? -0.835 -15.968 0.486 1.00 14.04 314 TYR A O 1
ATOM 1703 N N . THR A 1 102 ? -1.631 -13.846 0.639 1.00 52.31 315 THR A N 1
ATOM 1704 C CA . THR A 1 102 ? -0.451 -13.281 1.371 1.00 75.23 315 THR A CA 1
ATOM 1705 C C . THR A 1 102 ? -0.325 -13.799 2.829 1.00 64.13 315 THR A C 1
ATOM 1706 O O . THR A 1 102 ? 0.642 -13.469 3.527 1.00 43.40 315 THR A O 1
ATOM 1717 N N . SER A 1 103 ? -1.314 -14.592 3.279 1.00 3.33 316 SER A N 1
ATOM 1718 C CA . SER A 1 103 ? -1.278 -15.279 4.592 1.00 43.33 316 SER A CA 1
ATOM 1719 C C . SER A 1 103 ? -0.149 -16.332 4.621 1.00 22.33 316 SER A C 1
ATOM 1720 O O . SER A 1 103 ? 0.760 -16.262 5.456 1.00 2.02 316 SER A O 1
ATOM 1728 N N . GLY A 1 104 ? -0.223 -17.296 3.683 1.00 63.13 317 GLY A N 1
ATOM 1729 C CA . GLY A 1 104 ? 0.827 -18.304 3.504 1.00 34.45 317 GLY A CA 1
ATOM 1730 C C . GLY A 1 104 ? 2.022 -17.786 2.695 1.00 33.12 317 GLY A C 1
ATOM 1731 O O . GLY A 1 104 ? 3.162 -18.202 2.922 1.00 3.23 317 GLY A O 1
ATOM 1735 N N . LYS A 1 105 ? 1.747 -16.880 1.729 1.00 3.11 318 LYS A N 1
ATOM 1736 C CA . LYS A 1 105 ? 2.789 -16.293 0.838 1.00 45.42 318 LYS A CA 1
ATOM 1737 C C . LYS A 1 105 ? 3.043 -14.808 1.189 1.00 35.33 318 LYS A C 1
ATOM 1738 O O . LYS A 1 105 ? 2.638 -13.893 0.456 1.00 34.12 318 LYS A O 1
ATOM 1757 N N . VAL A 1 106 ? 3.693 -14.583 2.337 1.00 13.44 319 VAL A N 1
ATOM 1758 C CA . VAL A 1 106 ? 4.069 -13.229 2.800 1.00 51.13 319 VAL A CA 1
ATOM 1759 C C . VAL A 1 106 ? 5.359 -12.747 2.064 1.00 54.43 319 VAL A C 1
ATOM 1760 O O . VAL A 1 106 ? 6.489 -13.120 2.406 1.00 15.43 319 VAL A O 1
ATOM 1773 N N . LEU A 1 107 ? 5.158 -11.953 0.990 1.00 60.11 320 LEU A N 1
ATOM 1774 C CA . LEU A 1 107 ? 6.248 -11.509 0.087 1.00 34.34 320 LEU A CA 1
ATOM 1775 C C . LEU A 1 107 ? 6.786 -10.097 0.499 1.00 31.51 320 LEU A C 1
ATOM 1776 O O . LEU A 1 107 ? 7.676 -10.023 1.376 1.00 36.12 320 LEU A O 1
ATOM 1793 N N . PRO A 1 1 ? -7.492 2.077 -14.425 1.00 20.13 214 PRO A N 2
ATOM 1794 C CA . PRO A 1 1 ? -6.056 1.903 -14.081 1.00 20.13 214 PRO A CA 2
ATOM 1795 C C . PRO A 1 1 ? -5.157 2.688 -15.066 1.00 11.43 214 PRO A C 2
ATOM 1796 O O . PRO A 1 1 ? -4.957 2.237 -16.199 1.00 4.13 214 PRO A O 2
ATOM 1809 N N . ARG A 1 2 ? -4.677 3.888 -14.640 1.00 3.00 215 ARG A N 2
ATOM 1810 C CA . ARG A 1 2 ? -3.727 4.724 -15.431 1.00 53.33 215 ARG A CA 2
ATOM 1811 C C . ARG A 1 2 ? -4.358 5.162 -16.803 1.00 31.32 215 ARG A C 2
ATOM 1812 O O . ARG A 1 2 ? -3.651 5.441 -17.775 1.00 21.52 215 ARG A O 2
ATOM 1833 N N . VAL A 1 3 ? -5.713 5.273 -16.829 1.00 0.41 216 VAL A N 2
ATOM 1834 C CA . VAL A 1 3 ? -6.493 5.538 -18.073 1.00 23.25 216 VAL A CA 2
ATOM 1835 C C . VAL A 1 3 ? -6.215 6.953 -18.657 1.00 45.34 216 VAL A C 2
ATOM 1836 O O . VAL A 1 3 ? -6.265 7.149 -19.882 1.00 14.05 216 VAL A O 2
ATOM 1849 N N . GLN A 1 4 ? -5.918 7.929 -17.775 1.00 52.10 217 GLN A N 2
ATOM 1850 C CA . GLN A 1 4 ? -5.528 9.289 -18.194 1.00 52.44 217 GLN A CA 2
ATOM 1851 C C . GLN A 1 4 ? -4.085 9.268 -18.750 1.00 72.50 217 GLN A C 2
ATOM 1852 O O . GLN A 1 4 ? -3.145 9.055 -17.990 1.00 24.11 217 GLN A O 2
ATOM 1866 N N . ARG A 1 5 ? -3.950 9.502 -20.078 1.00 5.23 218 ARG A N 2
ATOM 1867 C CA . ARG A 1 5 ? -2.677 9.373 -20.834 1.00 12.25 218 ARG A CA 2
ATOM 1868 C C . ARG A 1 5 ? -2.207 7.901 -20.924 1.00 42.52 218 ARG A C 2
ATOM 1869 O O . ARG A 1 5 ? -1.662 7.335 -19.964 1.00 51.53 218 ARG A O 2
ATOM 1890 N N . LEU A 1 6 ? -2.440 7.304 -22.107 1.00 72.01 219 LEU A N 2
ATOM 1891 C CA . LEU A 1 6 ? -2.057 5.906 -22.414 1.00 73.22 219 LEU A CA 2
ATOM 1892 C C . LEU A 1 6 ? -0.525 5.813 -22.634 1.00 51.41 219 LEU A C 2
ATOM 1893 O O . LEU A 1 6 ? 0.029 6.548 -23.464 1.00 1.33 219 LEU A O 2
ATOM 1909 N N . ASN A 1 7 ? 0.125 4.896 -21.875 1.00 44.43 220 ASN A N 2
ATOM 1910 C CA . ASN A 1 7 ? 1.599 4.727 -21.821 1.00 74.25 220 ASN A CA 2
ATOM 1911 C C . ASN A 1 7 ? 2.274 6.017 -21.274 1.00 30.00 220 ASN A C 2
ATOM 1912 O O . ASN A 1 7 ? 2.685 6.886 -22.044 1.00 24.23 220 ASN A O 2
ATOM 1923 N N . GLU A 1 8 ? 2.359 6.130 -19.940 1.00 74.55 221 GLU A N 2
ATOM 1924 C CA . GLU A 1 8 ? 2.779 7.375 -19.255 1.00 31.35 221 GLU A CA 2
ATOM 1925 C C . GLU A 1 8 ? 4.326 7.545 -19.215 1.00 71.43 221 GLU A C 2
ATOM 1926 O O . GLU A 1 8 ? 4.885 8.364 -19.962 1.00 2.12 221 GLU A O 2
ATOM 1938 N N . LEU A 1 9 ? 5.017 6.762 -18.352 1.00 13.52 222 LEU A N 2
ATOM 1939 C CA . LEU A 1 9 ? 6.480 6.902 -18.131 1.00 54.23 222 LEU A CA 2
ATOM 1940 C C . LEU A 1 9 ? 7.285 6.100 -19.190 1.00 24.41 222 LEU A C 2
ATOM 1941 O O . LEU A 1 9 ? 7.547 6.618 -20.278 1.00 14.13 222 LEU A O 2
ATOM 1957 N N . GLU A 1 10 ? 7.657 4.834 -18.874 1.00 31.41 223 GLU A N 2
ATOM 1958 C CA . GLU A 1 10 ? 8.420 3.933 -19.792 1.00 13.11 223 GLU A CA 2
ATOM 1959 C C . GLU A 1 10 ? 7.949 2.469 -19.629 1.00 73.14 223 GLU A C 2
ATOM 1960 O O . GLU A 1 10 ? 7.957 1.694 -20.591 1.00 22.40 223 GLU A O 2
ATOM 1972 N N . ALA A 1 11 ? 7.596 2.112 -18.371 1.00 64.53 224 ALA A N 2
ATOM 1973 C CA . ALA A 1 11 ? 7.103 0.768 -17.970 1.00 31.33 224 ALA A CA 2
ATOM 1974 C C . ALA A 1 11 ? 8.172 -0.346 -18.126 1.00 32.41 224 ALA A C 2
ATOM 1975 O O . ALA A 1 11 ? 7.839 -1.537 -18.173 1.00 4.13 224 ALA A O 2
ATOM 1982 N N . LYS A 1 12 ? 9.467 0.053 -18.147 1.00 74.34 225 LYS A N 2
ATOM 1983 C CA . LYS A 1 12 ? 10.608 -0.895 -18.219 1.00 55.01 225 LYS A CA 2
ATOM 1984 C C . LYS A 1 12 ? 10.756 -1.721 -16.908 1.00 2.43 225 LYS A C 2
ATOM 1985 O O . LYS A 1 12 ? 11.427 -2.758 -16.888 1.00 64.24 225 LYS A O 2
ATOM 2004 N N . THR A 1 13 ? 10.130 -1.221 -15.819 1.00 32.34 226 THR A N 2
ATOM 2005 C CA . THR A 1 13 ? 10.068 -1.893 -14.502 1.00 70.53 226 THR A CA 2
ATOM 2006 C C . THR A 1 13 ? 9.020 -3.037 -14.509 1.00 12.33 226 THR A C 2
ATOM 2007 O O . THR A 1 13 ? 8.045 -3.022 -13.739 1.00 14.41 226 THR A O 2
ATOM 2018 N N . ARG A 1 14 ? 9.255 -4.038 -15.375 1.00 13.14 227 ARG A N 2
ATOM 2019 C CA . ARG A 1 14 ? 8.293 -5.123 -15.637 1.00 24.01 227 ARG A CA 2
ATOM 2020 C C . ARG A 1 14 ? 8.112 -6.032 -14.402 1.00 34.51 227 ARG A C 2
ATOM 2021 O O . ARG A 1 14 ? 7.037 -6.048 -13.821 1.00 74.05 227 ARG A O 2
ATOM 2042 N N . VAL A 1 15 ? 9.188 -6.750 -13.995 1.00 13.24 228 VAL A N 2
ATOM 2043 C CA . VAL A 1 15 ? 9.160 -7.695 -12.837 1.00 24.40 228 VAL A CA 2
ATOM 2044 C C . VAL A 1 15 ? 8.729 -6.999 -11.514 1.00 44.20 228 VAL A C 2
ATOM 2045 O O . VAL A 1 15 ? 8.071 -7.605 -10.659 1.00 71.33 228 VAL A O 2
ATOM 2058 N N . LYS A 1 16 ? 9.083 -5.712 -11.395 1.00 5.01 229 LYS A N 2
ATOM 2059 C CA . LYS A 1 16 ? 8.764 -4.882 -10.223 1.00 31.03 229 LYS A CA 2
ATOM 2060 C C . LYS A 1 16 ? 7.239 -4.620 -10.108 1.00 32.42 229 LYS A C 2
ATOM 2061 O O . LYS A 1 16 ? 6.623 -4.893 -9.083 1.00 14.13 229 LYS A O 2
ATOM 2080 N N . LEU A 1 17 ? 6.642 -4.084 -11.172 1.00 15.35 230 LEU A N 2
ATOM 2081 C CA . LEU A 1 17 ? 5.176 -3.809 -11.231 1.00 10.23 230 LEU A CA 2
ATOM 2082 C C . LEU A 1 17 ? 4.351 -5.061 -11.613 1.00 40.24 230 LEU A C 2
ATOM 2083 O O . LEU A 1 17 ? 3.121 -5.014 -11.592 1.00 12.02 230 LEU A O 2
ATOM 2099 N N . ASN A 1 18 ? 5.033 -6.175 -11.938 1.00 31.22 231 ASN A N 2
ATOM 2100 C CA . ASN A 1 18 ? 4.371 -7.458 -12.269 1.00 23.12 231 ASN A CA 2
ATOM 2101 C C . ASN A 1 18 ? 3.585 -8.010 -11.056 1.00 62.12 231 ASN A C 2
ATOM 2102 O O . ASN A 1 18 ? 2.559 -8.655 -11.229 1.00 44.24 231 ASN A O 2
ATOM 2113 N N . PHE A 1 19 ? 4.085 -7.725 -9.832 1.00 34.11 232 PHE A N 2
ATOM 2114 C CA . PHE A 1 19 ? 3.391 -8.071 -8.560 1.00 10.35 232 PHE A CA 2
ATOM 2115 C C . PHE A 1 19 ? 2.015 -7.374 -8.477 1.00 41.52 232 PHE A C 2
ATOM 2116 O O . PHE A 1 19 ? 1.018 -7.972 -8.048 1.00 41.45 232 PHE A O 2
ATOM 2133 N N . LEU A 1 20 ? 1.997 -6.096 -8.906 1.00 61.31 233 LEU A N 2
ATOM 2134 C CA . LEU A 1 20 ? 0.765 -5.296 -9.038 1.00 43.31 233 LEU A CA 2
ATOM 2135 C C . LEU A 1 20 ? -0.181 -5.909 -10.106 1.00 3.22 233 LEU A C 2
ATOM 2136 O O . LEU A 1 20 ? -1.393 -5.931 -9.914 1.00 34.45 233 LEU A O 2
ATOM 2152 N N . ASP A 1 21 ? 0.383 -6.416 -11.217 1.00 11.34 234 ASP A N 2
ATOM 2153 C CA . ASP A 1 21 ? -0.407 -7.068 -12.290 1.00 12.43 234 ASP A CA 2
ATOM 2154 C C . ASP A 1 21 ? -0.944 -8.466 -11.879 1.00 63.33 234 ASP A C 2
ATOM 2155 O O . ASP A 1 21 ? -1.974 -8.901 -12.396 1.00 10.41 234 ASP A O 2
ATOM 2164 N N . GLN A 1 22 ? -0.239 -9.153 -10.950 1.00 24.53 235 GLN A N 2
ATOM 2165 C CA . GLN A 1 22 ? -0.683 -10.461 -10.389 1.00 53.10 235 GLN A CA 2
ATOM 2166 C C . GLN A 1 22 ? -2.003 -10.301 -9.593 1.00 15.34 235 GLN A C 2
ATOM 2167 O O . GLN A 1 22 ? -2.969 -11.043 -9.806 1.00 23.53 235 GLN A O 2
ATOM 2181 N N . ILE A 1 23 ? -2.022 -9.311 -8.683 1.00 62.43 236 ILE A N 2
ATOM 2182 C CA . ILE A 1 23 ? -3.205 -8.999 -7.848 1.00 32.04 236 ILE A CA 2
ATOM 2183 C C . ILE A 1 23 ? -4.309 -8.270 -8.673 1.00 33.53 236 ILE A C 2
ATOM 2184 O O . ILE A 1 23 ? -5.500 -8.504 -8.459 1.00 53.55 236 ILE A O 2
ATOM 2200 N N . ALA A 1 24 ? -3.905 -7.421 -9.643 1.00 70.24 237 ALA A N 2
ATOM 2201 C CA . ALA A 1 24 ? -4.859 -6.682 -10.523 1.00 52.41 237 ALA A CA 2
ATOM 2202 C C . ALA A 1 24 ? -5.559 -7.616 -11.534 1.00 73.21 237 ALA A C 2
ATOM 2203 O O . ALA A 1 24 ? -6.644 -7.298 -12.035 1.00 64.31 237 ALA A O 2
ATOM 2210 N N . LYS A 1 25 ? -4.921 -8.766 -11.822 1.00 70.20 238 LYS A N 2
ATOM 2211 C CA . LYS A 1 25 ? -5.502 -9.823 -12.678 1.00 34.21 238 LYS A CA 2
ATOM 2212 C C . LYS A 1 25 ? -6.765 -10.441 -12.028 1.00 43.23 238 LYS A C 2
ATOM 2213 O O . LYS A 1 25 ? -7.723 -10.798 -12.719 1.00 20.23 238 LYS A O 2
ATOM 2232 N N . PHE A 1 26 ? -6.749 -10.538 -10.686 1.00 1.21 239 PHE A N 2
ATOM 2233 C CA . PHE A 1 26 ? -7.924 -10.936 -9.876 1.00 34.43 239 PHE A CA 2
ATOM 2234 C C . PHE A 1 26 ? -9.092 -9.926 -10.064 1.00 51.34 239 PHE A C 2
ATOM 2235 O O . PHE A 1 26 ? -10.254 -10.318 -10.227 1.00 74.43 239 PHE A O 2
ATOM 2252 N N . TRP A 1 27 ? -8.752 -8.623 -10.086 1.00 24.33 240 TRP A N 2
ATOM 2253 C CA . TRP A 1 27 ? -9.739 -7.520 -10.213 1.00 14.45 240 TRP A CA 2
ATOM 2254 C C . TRP A 1 27 ? -10.215 -7.282 -11.666 1.00 21.43 240 TRP A C 2
ATOM 2255 O O . TRP A 1 27 ? -11.155 -6.507 -11.880 1.00 43.32 240 TRP A O 2
ATOM 2276 N N . GLU A 1 28 ? -9.580 -7.947 -12.656 1.00 74.33 241 GLU A N 2
ATOM 2277 C CA . GLU A 1 28 ? -10.118 -8.010 -14.045 1.00 73.25 241 GLU A CA 2
ATOM 2278 C C . GLU A 1 28 ? -11.458 -8.791 -14.080 1.00 34.24 241 GLU A C 2
ATOM 2279 O O . GLU A 1 28 ? -12.310 -8.555 -14.941 1.00 50.45 241 GLU A O 2
ATOM 2291 N N . LEU A 1 29 ? -11.611 -9.725 -13.126 1.00 20.22 242 LEU A N 2
ATOM 2292 C CA . LEU A 1 29 ? -12.850 -10.501 -12.923 1.00 61.32 242 LEU A CA 2
ATOM 2293 C C . LEU A 1 29 ? -13.788 -9.742 -11.939 1.00 65.33 242 LEU A C 2
ATOM 2294 O O . LEU A 1 29 ? -14.981 -9.559 -12.213 1.00 11.05 242 LEU A O 2
ATOM 2310 N N . GLN A 1 30 ? -13.228 -9.312 -10.794 1.00 34.03 243 GLN A N 2
ATOM 2311 C CA . GLN A 1 30 ? -14.009 -8.732 -9.670 1.00 14.30 243 GLN A CA 2
ATOM 2312 C C . GLN A 1 30 ? -14.543 -7.303 -9.976 1.00 31.34 243 GLN A C 2
ATOM 2313 O O . GLN A 1 30 ? -15.758 -7.076 -9.981 1.00 31.40 243 GLN A O 2
ATOM 2327 N N . GLY A 1 31 ? -13.623 -6.352 -10.231 1.00 13.21 244 GLY A N 2
ATOM 2328 C CA . GLY A 1 31 ? -13.987 -4.946 -10.505 1.00 42.21 244 GLY A CA 2
ATOM 2329 C C . GLY A 1 31 ? -13.129 -3.954 -9.716 1.00 41.14 244 GLY A C 2
ATOM 2330 O O . GLY A 1 31 ? -11.913 -4.153 -9.599 1.00 25.04 244 GLY A O 2
ATOM 2334 N N . SER A 1 32 ? -13.770 -2.872 -9.215 1.00 64.23 245 SER A N 2
ATOM 2335 C CA . SER A 1 32 ? -13.138 -1.830 -8.348 1.00 52.23 245 SER A CA 2
ATOM 2336 C C . SER A 1 32 ? -11.945 -1.110 -9.050 1.00 65.50 245 SER A C 2
ATOM 2337 O O . SER A 1 32 ? -11.737 -1.260 -10.262 1.00 12.51 245 SER A O 2
ATOM 2345 N N . SER A 1 33 ? -11.196 -0.290 -8.295 1.00 51.30 246 SER A N 2
ATOM 2346 C CA . SER A 1 33 ? -10.020 0.444 -8.810 1.00 14.11 246 SER A CA 2
ATOM 2347 C C . SER A 1 33 ? -8.711 -0.089 -8.181 1.00 23.21 246 SER A C 2
ATOM 2348 O O . SER A 1 33 ? -8.406 0.189 -7.023 1.00 73.42 246 SER A O 2
ATOM 2356 N N . LEU A 1 34 ? -7.958 -0.905 -8.932 1.00 12.15 247 LEU A N 2
ATOM 2357 C CA . LEU A 1 34 ? -6.557 -1.256 -8.575 1.00 31.41 247 LEU A CA 2
ATOM 2358 C C . LEU A 1 34 ? -5.593 -0.704 -9.659 1.00 11.25 247 LEU A C 2
ATOM 2359 O O . LEU A 1 34 ? -6.037 -0.333 -10.748 1.00 34.24 247 LEU A O 2
ATOM 2375 N N . LYS A 1 35 ? -4.281 -0.657 -9.327 1.00 64.53 248 LYS A N 2
ATOM 2376 C CA . LYS A 1 35 ? -3.265 0.137 -10.046 1.00 32.13 248 LYS A CA 2
ATOM 2377 C C . LYS A 1 35 ? -3.580 1.646 -9.855 1.00 21.30 248 LYS A C 2
ATOM 2378 O O . LYS A 1 35 ? -3.382 2.483 -10.736 1.00 54.11 248 LYS A O 2
ATOM 2397 N N . ILE A 1 36 ? -4.085 1.970 -8.637 1.00 1.30 249 ILE A N 2
ATOM 2398 C CA . ILE A 1 36 ? -4.219 3.357 -8.131 1.00 32.14 249 ILE A CA 2
ATOM 2399 C C . ILE A 1 36 ? -3.394 3.486 -6.804 1.00 62.43 249 ILE A C 2
ATOM 2400 O O . ILE A 1 36 ? -3.957 3.416 -5.703 1.00 23.50 249 ILE A O 2
ATOM 2416 N N . PRO A 1 37 ? -2.026 3.582 -6.886 1.00 54.33 250 PRO A N 2
ATOM 2417 C CA . PRO A 1 37 ? -1.159 3.802 -5.707 1.00 60.35 250 PRO A CA 2
ATOM 2418 C C . PRO A 1 37 ? -1.102 5.301 -5.347 1.00 30.44 250 PRO A C 2
ATOM 2419 O O . PRO A 1 37 ? -1.488 5.714 -4.252 1.00 31.15 250 PRO A O 2
ATOM 2430 N N . MET A 1 38 ? -0.605 6.097 -6.303 1.00 12.33 251 MET A N 2
ATOM 2431 C CA . MET A 1 38 ? -0.642 7.550 -6.241 1.00 0.22 251 MET A CA 2
ATOM 2432 C C . MET A 1 38 ? -2.014 8.049 -6.737 1.00 31.41 251 MET A C 2
ATOM 2433 O O . MET A 1 38 ? -2.250 8.216 -7.940 1.00 65.12 251 MET A O 2
ATOM 2447 N N . VAL A 1 39 ? -2.911 8.241 -5.768 1.00 71.14 252 VAL A N 2
ATOM 2448 C CA . VAL A 1 39 ? -4.331 8.598 -5.994 1.00 65.20 252 VAL A CA 2
ATOM 2449 C C . VAL A 1 39 ? -4.474 10.101 -6.314 1.00 54.33 252 VAL A C 2
ATOM 2450 O O . VAL A 1 39 ? -5.361 10.520 -7.066 1.00 12.23 252 VAL A O 2
ATOM 2463 N N . GLU A 1 40 ? -3.557 10.882 -5.734 1.00 53.05 253 GLU A N 2
ATOM 2464 C CA . GLU A 1 40 ? -3.620 12.339 -5.712 1.00 4.21 253 GLU A CA 2
ATOM 2465 C C . GLU A 1 40 ? -3.243 12.958 -7.077 1.00 63.33 253 GLU A C 2
ATOM 2466 O O . GLU A 1 40 ? -4.115 13.454 -7.796 1.00 12.55 253 GLU A O 2
ATOM 2478 N N . ARG A 1 41 ? -1.944 12.892 -7.437 1.00 64.43 254 ARG A N 2
ATOM 2479 C CA . ARG A 1 41 ? -1.409 13.618 -8.620 1.00 74.33 254 ARG A CA 2
ATOM 2480 C C . ARG A 1 41 ? -0.019 13.069 -9.053 1.00 32.24 254 ARG A C 2
ATOM 2481 O O . ARG A 1 41 ? 0.551 13.537 -10.041 1.00 1.31 254 ARG A O 2
ATOM 2502 N N . LYS A 1 42 ? 0.529 12.077 -8.324 1.00 73.54 255 LYS A N 2
ATOM 2503 C CA . LYS A 1 42 ? 1.929 11.628 -8.546 1.00 65.42 255 LYS A CA 2
ATOM 2504 C C . LYS A 1 42 ? 1.976 10.428 -9.531 1.00 42.22 255 LYS A C 2
ATOM 2505 O O . LYS A 1 42 ? 0.931 9.863 -9.881 1.00 62.34 255 LYS A O 2
ATOM 2524 N N . ALA A 1 43 ? 3.193 10.055 -9.985 1.00 55.44 256 ALA A N 2
ATOM 2525 C CA . ALA A 1 43 ? 3.380 8.918 -10.925 1.00 52.12 256 ALA A CA 2
ATOM 2526 C C . ALA A 1 43 ? 3.178 7.563 -10.211 1.00 12.20 256 ALA A C 2
ATOM 2527 O O . ALA A 1 43 ? 3.785 7.305 -9.164 1.00 14.11 256 ALA A O 2
ATOM 2534 N N . LEU A 1 44 ? 2.356 6.692 -10.817 1.00 14.34 257 LEU A N 2
ATOM 2535 C CA . LEU A 1 44 ? 1.848 5.467 -10.171 1.00 55.03 257 LEU A CA 2
ATOM 2536 C C . LEU A 1 44 ? 2.912 4.350 -10.198 1.00 63.20 257 LEU A C 2
ATOM 2537 O O . LEU A 1 44 ? 3.357 3.931 -11.271 1.00 73.53 257 LEU A O 2
ATOM 2553 N N . ASP A 1 45 ? 3.295 3.875 -9.010 1.00 13.44 258 ASP A N 2
ATOM 2554 C CA . ASP A 1 45 ? 4.236 2.758 -8.849 1.00 73.52 258 ASP A CA 2
ATOM 2555 C C . ASP A 1 45 ? 3.920 2.041 -7.515 1.00 1.03 258 ASP A C 2
ATOM 2556 O O . ASP A 1 45 ? 4.451 2.397 -6.461 1.00 0.01 258 ASP A O 2
ATOM 2565 N N . LEU A 1 46 ? 2.994 1.068 -7.575 1.00 4.31 259 LEU A N 2
ATOM 2566 C CA . LEU A 1 46 ? 2.512 0.324 -6.381 1.00 11.44 259 LEU A CA 2
ATOM 2567 C C . LEU A 1 46 ? 3.619 -0.577 -5.787 1.00 21.53 259 LEU A C 2
ATOM 2568 O O . LEU A 1 46 ? 3.592 -0.875 -4.597 1.00 43.23 259 LEU A O 2
ATOM 2584 N N . TYR A 1 47 ? 4.588 -0.989 -6.620 1.00 51.42 260 TYR A N 2
ATOM 2585 C CA . TYR A 1 47 ? 5.789 -1.721 -6.170 1.00 65.23 260 TYR A CA 2
ATOM 2586 C C . TYR A 1 47 ? 6.530 -0.953 -5.037 1.00 60.22 260 TYR A C 2
ATOM 2587 O O . TYR A 1 47 ? 6.678 -1.468 -3.916 1.00 4.34 260 TYR A O 2
ATOM 2605 N N . THR A 1 48 ? 6.964 0.288 -5.338 1.00 62.53 261 THR A N 2
ATOM 2606 C CA . THR A 1 48 ? 7.693 1.127 -4.361 1.00 22.51 261 THR A CA 2
ATOM 2607 C C . THR A 1 48 ? 6.752 1.701 -3.285 1.00 61.15 261 THR A C 2
ATOM 2608 O O . THR A 1 48 ? 7.167 1.842 -2.146 1.00 23.32 261 THR A O 2
ATOM 2619 N N . LEU A 1 49 ? 5.486 2.014 -3.648 1.00 70.21 262 LEU A N 2
ATOM 2620 C CA . LEU A 1 49 ? 4.491 2.589 -2.696 1.00 73.11 262 LEU A CA 2
ATOM 2621 C C . LEU A 1 49 ? 4.196 1.577 -1.557 1.00 14.14 262 LEU A C 2
ATOM 2622 O O . LEU A 1 49 ? 4.185 1.940 -0.377 1.00 24.00 262 LEU A O 2
ATOM 2638 N N . HIS A 1 50 ? 3.994 0.299 -1.936 1.00 51.02 263 HIS A N 2
ATOM 2639 C CA . HIS A 1 50 ? 3.776 -0.817 -0.983 1.00 13.23 263 HIS A CA 2
ATOM 2640 C C . HIS A 1 50 ? 5.051 -1.112 -0.165 1.00 64.44 263 HIS A C 2
ATOM 2641 O O . HIS A 1 50 ? 4.966 -1.507 1.005 1.00 13.50 263 HIS A O 2
ATOM 2656 N N . ARG A 1 51 ? 6.222 -0.921 -0.803 1.00 3.32 264 ARG A N 2
ATOM 2657 C CA . ARG A 1 51 ? 7.534 -1.065 -0.141 1.00 44.22 264 ARG A CA 2
ATOM 2658 C C . ARG A 1 51 ? 7.689 -0.041 1.015 1.00 2.14 264 ARG A C 2
ATOM 2659 O O . ARG A 1 51 ? 8.167 -0.393 2.084 1.00 2.24 264 ARG A O 2
ATOM 2680 N N . ILE A 1 52 ? 7.265 1.218 0.773 1.00 71.00 265 ILE A N 2
ATOM 2681 C CA . ILE A 1 52 ? 7.283 2.307 1.791 1.00 41.24 265 ILE A CA 2
ATOM 2682 C C . ILE A 1 52 ? 6.402 1.944 3.007 1.00 40.55 265 ILE A C 2
ATOM 2683 O O . ILE A 1 52 ? 6.827 2.076 4.156 1.00 64.44 265 ILE A O 2
ATOM 2699 N N . VAL A 1 53 ? 5.171 1.483 2.714 1.00 65.51 266 VAL A N 2
ATOM 2700 C CA . VAL A 1 53 ? 4.204 1.021 3.738 1.00 14.22 266 VAL A CA 2
ATOM 2701 C C . VAL A 1 53 ? 4.804 -0.138 4.583 1.00 73.31 266 VAL A C 2
ATOM 2702 O O . VAL A 1 53 ? 4.628 -0.191 5.806 1.00 32.13 266 VAL A O 2
ATOM 2715 N N . GLN A 1 54 ? 5.537 -1.040 3.898 1.00 0.11 267 GLN A N 2
ATOM 2716 C CA . GLN A 1 54 ? 6.286 -2.155 4.524 1.00 13.22 267 GLN A CA 2
ATOM 2717 C C . GLN A 1 54 ? 7.430 -1.615 5.425 1.00 43.40 267 GLN A C 2
ATOM 2718 O O . GLN A 1 54 ? 7.633 -2.106 6.541 1.00 24.52 267 GLN A O 2
ATOM 2732 N N . GLU A 1 55 ? 8.156 -0.585 4.936 1.00 43.15 268 GLU A N 2
ATOM 2733 C CA . GLU A 1 55 ? 9.283 0.052 5.669 1.00 51.21 268 GLU A CA 2
ATOM 2734 C C . GLU A 1 55 ? 8.791 0.828 6.918 1.00 24.41 268 GLU A C 2
ATOM 2735 O O . GLU A 1 55 ? 9.554 1.033 7.868 1.00 31.23 268 GLU A O 2
ATOM 2747 N N . GLU A 1 56 ? 7.513 1.256 6.900 1.00 53.10 269 GLU A N 2
ATOM 2748 C CA . GLU A 1 56 ? 6.843 1.845 8.083 1.00 52.41 269 GLU A CA 2
ATOM 2749 C C . GLU A 1 56 ? 6.421 0.750 9.100 1.00 45.32 269 GLU A C 2
ATOM 2750 O O . GLU A 1 56 ? 6.232 1.042 10.285 1.00 34.23 269 GLU A O 2
ATOM 2762 N N . GLY A 1 57 ? 6.271 -0.504 8.620 1.00 41.54 270 GLY A N 2
ATOM 2763 C CA . GLY A 1 57 ? 5.998 -1.664 9.497 1.00 3.03 270 GLY A CA 2
ATOM 2764 C C . GLY A 1 57 ? 5.122 -2.751 8.855 1.00 1.13 270 GLY A C 2
ATOM 2765 O O . GLY A 1 57 ? 4.933 -3.819 9.447 1.00 44.10 270 GLY A O 2
ATOM 2769 N N . GLY A 1 58 ? 4.609 -2.489 7.637 1.00 64.03 271 GLY A N 2
ATOM 2770 C CA . GLY A 1 58 ? 3.567 -3.333 7.015 1.00 44.11 271 GLY A CA 2
ATOM 2771 C C . GLY A 1 58 ? 2.179 -2.800 7.365 1.00 22.42 271 GLY A C 2
ATOM 2772 O O . GLY A 1 58 ? 1.927 -2.561 8.531 1.00 23.13 271 GLY A O 2
ATOM 2776 N N . MET A 1 59 ? 1.274 -2.661 6.371 1.00 25.01 272 MET A N 2
ATOM 2777 C CA . MET A 1 59 ? 0.042 -1.811 6.469 1.00 34.10 272 MET A CA 2
ATOM 2778 C C . MET A 1 59 ? -0.797 -1.992 7.773 1.00 54.42 272 MET A C 2
ATOM 2779 O O . MET A 1 59 ? -1.310 -1.015 8.326 1.00 3.12 272 MET A O 2
ATOM 2793 N N . GLU A 1 60 ? -0.924 -3.240 8.235 1.00 51.23 273 GLU A N 2
ATOM 2794 C CA . GLU A 1 60 ? -1.638 -3.600 9.488 1.00 3.31 273 GLU A CA 2
ATOM 2795 C C . GLU A 1 60 ? -0.961 -2.977 10.748 1.00 3.00 273 GLU A C 2
ATOM 2796 O O . GLU A 1 60 ? -1.637 -2.435 11.636 1.00 64.21 273 GLU A O 2
ATOM 2808 N N . GLN A 1 61 ? 0.382 -3.053 10.791 1.00 34.33 274 GLN A N 2
ATOM 2809 C CA . GLN A 1 61 ? 1.212 -2.430 11.848 1.00 21.41 274 GLN A CA 2
ATOM 2810 C C . GLN A 1 61 ? 1.253 -0.889 11.682 1.00 44.24 274 GLN A C 2
ATOM 2811 O O . GLN A 1 61 ? 1.197 -0.154 12.661 1.00 73.13 274 GLN A O 2
ATOM 2825 N N . THR A 1 62 ? 1.328 -0.438 10.416 1.00 72.02 275 THR A N 2
ATOM 2826 C CA . THR A 1 62 ? 1.366 0.995 10.026 1.00 74.11 275 THR A CA 2
ATOM 2827 C C . THR A 1 62 ? 0.080 1.745 10.474 1.00 43.34 275 THR A C 2
ATOM 2828 O O . THR A 1 62 ? 0.128 2.931 10.795 1.00 73.10 275 THR A O 2
ATOM 2839 N N . THR A 1 63 ? -1.062 1.028 10.503 1.00 43.34 276 THR A N 2
ATOM 2840 C CA . THR A 1 63 ? -2.345 1.566 11.024 1.00 3.52 276 THR A CA 2
ATOM 2841 C C . THR A 1 63 ? -2.279 1.771 12.562 1.00 54.23 276 THR A C 2
ATOM 2842 O O . THR A 1 63 ? -2.730 2.801 13.079 1.00 63.33 276 THR A O 2
ATOM 2853 N N . LYS A 1 64 ? -1.704 0.782 13.279 1.00 2.34 277 LYS A N 2
ATOM 2854 C CA . LYS A 1 64 ? -1.532 0.844 14.759 1.00 31.41 277 LYS A CA 2
ATOM 2855 C C . LYS A 1 64 ? -0.535 1.949 15.176 1.00 75.15 277 LYS A C 2
ATOM 2856 O O . LYS A 1 64 ? -0.728 2.628 16.189 1.00 62.24 277 LYS A O 2
ATOM 2875 N N . ASP A 1 65 ? 0.525 2.105 14.376 1.00 1.33 278 ASP A N 2
ATOM 2876 C CA . ASP A 1 65 ? 1.548 3.146 14.568 1.00 62.45 278 ASP A CA 2
ATOM 2877 C C . ASP A 1 65 ? 1.080 4.526 14.033 1.00 33.22 278 ASP A C 2
ATOM 2878 O O . ASP A 1 65 ? 1.678 5.555 14.369 1.00 32.21 278 ASP A O 2
ATOM 2887 N N . ARG A 1 66 ? 0.044 4.505 13.154 1.00 44.12 279 ARG A N 2
ATOM 2888 C CA . ARG A 1 66 ? -0.564 5.709 12.526 1.00 62.43 279 ARG A CA 2
ATOM 2889 C C . ARG A 1 66 ? 0.451 6.420 11.568 1.00 32.21 279 ARG A C 2
ATOM 2890 O O . ARG A 1 66 ? 0.424 7.642 11.385 1.00 33.23 279 ARG A O 2
ATOM 2911 N N . LYS A 1 67 ? 1.312 5.605 10.913 1.00 70.35 280 LYS A N 2
ATOM 2912 C CA . LYS A 1 67 ? 2.380 6.088 9.992 1.00 60.22 280 LYS A CA 2
ATOM 2913 C C . LYS A 1 67 ? 1.911 6.202 8.513 1.00 74.53 280 LYS A C 2
ATOM 2914 O O . LYS A 1 67 ? 2.746 6.268 7.603 1.00 63.03 280 LYS A O 2
ATOM 2933 N N . TRP A 1 68 ? 0.592 6.230 8.269 1.00 3.22 281 TRP A N 2
ATOM 2934 C CA . TRP A 1 68 ? 0.039 6.434 6.901 1.00 12.32 281 TRP A CA 2
ATOM 2935 C C . TRP A 1 68 ? 0.366 7.842 6.351 1.00 73.44 281 TRP A C 2
ATOM 2936 O O . TRP A 1 68 ? 0.538 8.027 5.138 1.00 53.23 281 TRP A O 2
ATOM 2957 N N . ALA A 1 69 ? 0.457 8.815 7.271 1.00 23.24 282 ALA A N 2
ATOM 2958 C CA . ALA A 1 69 ? 0.941 10.179 6.977 1.00 33.33 282 ALA A CA 2
ATOM 2959 C C . ALA A 1 69 ? 2.390 10.153 6.417 1.00 34.22 282 ALA A C 2
ATOM 2960 O O . ALA A 1 69 ? 2.704 10.827 5.436 1.00 55.22 282 ALA A O 2
ATOM 2967 N N . LYS A 1 70 ? 3.241 9.325 7.053 1.00 2.12 283 LYS A N 2
ATOM 2968 C CA . LYS A 1 70 ? 4.665 9.137 6.676 1.00 60.31 283 LYS A CA 2
ATOM 2969 C C . LYS A 1 70 ? 4.835 8.603 5.226 1.00 32.23 283 LYS A C 2
ATOM 2970 O O . LYS A 1 70 ? 5.780 8.984 4.526 1.00 44.41 283 LYS A O 2
ATOM 2989 N N . VAL A 1 71 ? 3.913 7.716 4.797 1.00 34.20 284 VAL A N 2
ATOM 2990 C CA . VAL A 1 71 ? 3.914 7.135 3.427 1.00 21.23 284 VAL A CA 2
ATOM 2991 C C . VAL A 1 71 ? 3.738 8.244 2.352 1.00 45.50 284 VAL A C 2
ATOM 2992 O O . VAL A 1 71 ? 4.408 8.242 1.303 1.00 34.45 284 VAL A O 2
ATOM 3005 N N . ALA A 1 72 ? 2.843 9.206 2.655 1.00 12.32 285 ALA A N 2
ATOM 3006 C CA . ALA A 1 72 ? 2.585 10.383 1.799 1.00 53.43 285 ALA A CA 2
ATOM 3007 C C . ALA A 1 72 ? 3.811 11.341 1.747 1.00 62.34 285 ALA A C 2
ATOM 3008 O O . ALA A 1 72 ? 4.110 11.914 0.699 1.00 52.22 285 ALA A O 2
ATOM 3015 N N . ASN A 1 73 ? 4.515 11.489 2.891 1.00 33.24 286 ASN A N 2
ATOM 3016 C CA . ASN A 1 73 ? 5.737 12.340 3.003 1.00 12.21 286 ASN A CA 2
ATOM 3017 C C . ASN A 1 73 ? 6.910 11.803 2.140 1.00 0.32 286 ASN A C 2
ATOM 3018 O O . ASN A 1 73 ? 7.666 12.586 1.552 1.00 0.32 286 ASN A O 2
ATOM 3029 N N . ARG A 1 74 ? 7.053 10.462 2.084 1.00 75.45 287 ARG A N 2
ATOM 3030 C CA . ARG A 1 74 ? 8.101 9.793 1.273 1.00 24.12 287 ARG A CA 2
ATOM 3031 C C . ARG A 1 74 ? 7.889 10.048 -0.243 1.00 24.52 287 ARG A C 2
ATOM 3032 O O . ARG A 1 74 ? 8.844 10.316 -0.976 1.00 15.51 287 ARG A O 2
ATOM 3053 N N . MET A 1 75 ? 6.624 9.990 -0.703 1.00 60.21 288 MET A N 2
ATOM 3054 C CA . MET A 1 75 ? 6.271 10.258 -2.125 1.00 31.13 288 MET A CA 2
ATOM 3055 C C . MET A 1 75 ? 5.808 11.711 -2.358 1.00 64.33 288 MET A C 2
ATOM 3056 O O . MET A 1 75 ? 5.197 12.000 -3.392 1.00 12.22 288 MET A O 2
ATOM 3070 N N . GLN A 1 76 ? 6.122 12.601 -1.391 1.00 44.30 289 GLN A N 2
ATOM 3071 C CA . GLN A 1 76 ? 5.922 14.072 -1.482 1.00 25.32 289 GLN A CA 2
ATOM 3072 C C . GLN A 1 76 ? 4.524 14.475 -2.036 1.00 11.20 289 GLN A C 2
ATOM 3073 O O . GLN A 1 76 ? 4.388 15.003 -3.147 1.00 2.53 289 GLN A O 2
ATOM 3087 N N . TYR A 1 77 ? 3.497 14.127 -1.255 1.00 75.33 290 TYR A N 2
ATOM 3088 C CA . TYR A 1 77 ? 2.091 14.533 -1.480 1.00 0.33 290 TYR A CA 2
ATOM 3089 C C . TYR A 1 77 ? 1.838 15.981 -0.925 1.00 52.12 290 TYR A C 2
ATOM 3090 O O . TYR A 1 77 ? 2.705 16.518 -0.222 1.00 40.41 290 TYR A O 2
ATOM 3108 N N . PRO A 1 78 ? 0.661 16.645 -1.261 1.00 64.22 291 PRO A N 2
ATOM 3109 C CA . PRO A 1 78 ? 0.296 18.005 -0.739 1.00 62.05 291 PRO A CA 2
ATOM 3110 C C . PRO A 1 78 ? 0.363 18.129 0.811 1.00 62.04 291 PRO A C 2
ATOM 3111 O O . PRO A 1 78 ? 1.241 18.807 1.353 1.00 23.03 291 PRO A O 2
ATOM 3122 N N . SER A 1 79 ? -0.577 17.475 1.513 1.00 73.25 292 SER A N 2
ATOM 3123 C CA . SER A 1 79 ? -0.617 17.457 2.996 1.00 21.31 292 SER A CA 2
ATOM 3124 C C . SER A 1 79 ? -0.975 16.047 3.478 1.00 25.13 292 SER A C 2
ATOM 3125 O O . SER A 1 79 ? -2.040 15.527 3.131 1.00 3.15 292 SER A O 2
ATOM 3133 N N . SER A 1 80 ? -0.091 15.465 4.311 1.00 31.25 293 SER A N 2
ATOM 3134 C CA . SER A 1 80 ? -0.182 14.064 4.818 1.00 0.14 293 SER A CA 2
ATOM 3135 C C . SER A 1 80 ? -1.540 13.729 5.497 1.00 3.41 293 SER A C 2
ATOM 3136 O O . SER A 1 80 ? -1.937 12.558 5.573 1.00 23.55 293 SER A O 2
ATOM 3144 N N . LYS A 1 81 ? -2.213 14.794 5.967 1.00 1.23 294 LYS A N 2
ATOM 3145 C CA . LYS A 1 81 ? -3.509 14.763 6.675 1.00 52.33 294 LYS A CA 2
ATOM 3146 C C . LYS A 1 81 ? -4.580 13.869 5.980 1.00 74.42 294 LYS A C 2
ATOM 3147 O O . LYS A 1 81 ? -5.007 12.849 6.535 1.00 11.43 294 LYS A O 2
ATOM 3166 N N . SER A 1 82 ? -4.996 14.262 4.761 1.00 34.31 295 SER A N 2
ATOM 3167 C CA . SER A 1 82 ? -6.094 13.583 4.026 1.00 44.34 295 SER A CA 2
ATOM 3168 C C . SER A 1 82 ? -5.571 12.414 3.165 1.00 21.03 295 SER A C 2
ATOM 3169 O O . SER A 1 82 ? -6.157 11.326 3.179 1.00 65.24 295 SER A O 2
ATOM 3177 N N . VAL A 1 83 ? -4.463 12.650 2.426 1.00 41.35 296 VAL A N 2
ATOM 3178 C CA . VAL A 1 83 ? -3.873 11.641 1.503 1.00 1.33 296 VAL A CA 2
ATOM 3179 C C . VAL A 1 83 ? -3.465 10.329 2.224 1.00 1.23 296 VAL A C 2
ATOM 3180 O O . VAL A 1 83 ? -3.666 9.250 1.676 1.00 12.40 296 VAL A O 2
ATOM 3193 N N . GLY A 1 84 ? -2.906 10.435 3.449 1.00 42.44 297 GLY A N 2
ATOM 3194 C CA . GLY A 1 84 ? -2.505 9.253 4.233 1.00 54.32 297 GLY A CA 2
ATOM 3195 C C . GLY A 1 84 ? -3.685 8.332 4.575 1.00 74.22 297 GLY A C 2
ATOM 3196 O O . GLY A 1 84 ? -3.605 7.109 4.411 1.00 12.21 297 GLY A O 2
ATOM 3200 N N . ALA A 1 85 ? -4.797 8.953 5.013 1.00 44.22 298 ALA A N 2
ATOM 3201 C CA . ALA A 1 85 ? -6.061 8.246 5.327 1.00 65.02 298 ALA A CA 2
ATOM 3202 C C . ALA A 1 85 ? -6.743 7.684 4.050 1.00 22.05 298 ALA A C 2
ATOM 3203 O O . ALA A 1 85 ? -7.428 6.656 4.102 1.00 12.31 298 ALA A O 2
ATOM 3210 N N . THR A 1 86 ? -6.545 8.380 2.910 1.00 4.22 299 THR A N 2
ATOM 3211 C CA . THR A 1 86 ? -7.087 7.960 1.590 1.00 5.31 299 THR A CA 2
ATOM 3212 C C . THR A 1 86 ? -6.340 6.713 1.055 1.00 15.35 299 THR A C 2
ATOM 3213 O O . THR A 1 86 ? -6.965 5.802 0.501 1.00 54.40 299 THR A O 2
ATOM 3224 N N . LEU A 1 87 ? -5.000 6.680 1.243 1.00 11.31 300 LEU A N 2
ATOM 3225 C CA . LEU A 1 87 ? -4.162 5.517 0.872 1.00 45.13 300 LEU A CA 2
ATOM 3226 C C . LEU A 1 87 ? -4.525 4.294 1.741 1.00 10.13 300 LEU A C 2
ATOM 3227 O O . LEU A 1 87 ? -4.632 3.184 1.229 1.00 73.12 300 LEU A O 2
ATOM 3243 N N . LYS A 1 88 ? -4.735 4.533 3.056 1.00 35.50 301 LYS A N 2
ATOM 3244 C CA . LYS A 1 88 ? -5.178 3.492 4.012 1.00 21.31 301 LYS A CA 2
ATOM 3245 C C . LYS A 1 88 ? -6.493 2.837 3.551 1.00 73.41 301 LYS A C 2
ATOM 3246 O O . LYS A 1 88 ? -6.580 1.613 3.427 1.00 11.41 301 LYS A O 2
ATOM 3265 N N . ALA A 1 89 ? -7.500 3.683 3.298 1.00 20.03 302 ALA A N 2
ATOM 3266 C CA . ALA A 1 89 ? -8.845 3.245 2.883 1.00 32.13 302 ALA A CA 2
ATOM 3267 C C . ALA A 1 89 ? -8.817 2.477 1.545 1.00 51.45 302 ALA A C 2
ATOM 3268 O O . ALA A 1 89 ? -9.423 1.413 1.434 1.00 54.35 302 ALA A O 2
ATOM 3275 N N . HIS A 1 90 ? -8.066 3.014 0.556 1.00 31.43 303 HIS A N 2
ATOM 3276 C CA . HIS A 1 90 ? -7.941 2.400 -0.787 1.00 53.54 303 HIS A CA 2
ATOM 3277 C C . HIS A 1 90 ? -7.232 1.023 -0.721 1.00 25.40 303 HIS A C 2
ATOM 3278 O O . HIS A 1 90 ? -7.589 0.099 -1.465 1.00 31.40 303 HIS A O 2
ATOM 3293 N N . TYR A 1 91 ? -6.216 0.916 0.160 1.00 31.03 304 TYR A N 2
ATOM 3294 C CA . TYR A 1 91 ? -5.530 -0.363 0.459 1.00 24.41 304 TYR A CA 2
ATOM 3295 C C . TYR A 1 91 ? -6.546 -1.402 0.973 1.00 3.52 304 TYR A C 2
ATOM 3296 O O . TYR A 1 91 ? -6.718 -2.443 0.360 1.00 32.41 304 TYR A O 2
ATOM 3314 N N . GLU A 1 92 ? -7.237 -1.044 2.070 1.00 75.13 305 GLU A N 2
ATOM 3315 C CA . GLU A 1 92 ? -8.245 -1.886 2.767 1.00 75.32 305 GLU A CA 2
ATOM 3316 C C . GLU A 1 92 ? -9.290 -2.547 1.819 1.00 41.24 305 GLU A C 2
ATOM 3317 O O . GLU A 1 92 ? -9.639 -3.716 2.007 1.00 32.34 305 GLU A O 2
ATOM 3329 N N . ARG A 1 93 ? -9.758 -1.795 0.802 1.00 43.42 306 ARG A N 2
ATOM 3330 C CA . ARG A 1 93 ? -10.770 -2.294 -0.180 1.00 24.24 306 ARG A CA 2
ATOM 3331 C C . ARG A 1 93 ? -10.218 -3.503 -0.960 1.00 53.44 306 ARG A C 2
ATOM 3332 O O . ARG A 1 93 ? -10.798 -4.593 -0.960 1.00 12.43 306 ARG A O 2
ATOM 3353 N N . ILE A 1 94 ? -9.066 -3.279 -1.593 1.00 24.44 307 ILE A N 2
ATOM 3354 C CA . ILE A 1 94 ? -8.378 -4.299 -2.411 1.00 33.14 307 ILE A CA 2
ATOM 3355 C C . ILE A 1 94 ? -7.737 -5.418 -1.532 1.00 64.24 307 ILE A C 2
ATOM 3356 O O . ILE A 1 94 ? -7.644 -6.585 -1.947 1.00 13.34 307 ILE A O 2
ATOM 3372 N N . LEU A 1 95 ? -7.368 -5.050 -0.301 1.00 1.11 308 LEU A N 2
ATOM 3373 C CA . LEU A 1 95 ? -6.649 -5.924 0.651 1.00 31.25 308 LEU A CA 2
ATOM 3374 C C . LEU A 1 95 ? -7.512 -7.098 1.151 1.00 4.43 308 LEU A C 2
ATOM 3375 O O . LEU A 1 95 ? -7.067 -8.236 1.142 1.00 64.03 308 LEU A O 2
ATOM 3391 N N . HIS A 1 96 ? -8.742 -6.787 1.610 1.00 20.43 309 HIS A N 2
ATOM 3392 C CA . HIS A 1 96 ? -9.598 -7.751 2.355 1.00 44.50 309 HIS A CA 2
ATOM 3393 C C . HIS A 1 96 ? -9.938 -9.075 1.578 1.00 21.24 309 HIS A C 2
ATOM 3394 O O . HIS A 1 96 ? -9.917 -10.144 2.197 1.00 72.22 309 HIS A O 2
ATOM 3409 N N . PRO A 1 97 ? -10.245 -9.065 0.231 1.00 31.11 310 PRO A N 2
ATOM 3410 C CA . PRO A 1 97 ? -10.405 -10.334 -0.551 1.00 13.34 310 PRO A CA 2
ATOM 3411 C C . PRO A 1 97 ? -9.058 -10.968 -1.027 1.00 30.11 310 PRO A C 2
ATOM 3412 O O . PRO A 1 97 ? -9.061 -11.986 -1.738 1.00 13.20 310 PRO A O 2
ATOM 3423 N N . PHE A 1 98 ? -7.918 -10.371 -0.619 1.00 50.31 311 PHE A N 2
ATOM 3424 C CA . PHE A 1 98 ? -6.555 -10.837 -0.997 1.00 34.41 311 PHE A CA 2
ATOM 3425 C C . PHE A 1 98 ? -5.666 -11.124 0.257 1.00 44.43 311 PHE A C 2
ATOM 3426 O O . PHE A 1 98 ? -4.579 -11.708 0.138 1.00 74.22 311 PHE A O 2
ATOM 3443 N N . GLU A 1 99 ? -6.142 -10.735 1.461 1.00 1.11 312 GLU A N 2
ATOM 3444 C CA . GLU A 1 99 ? -5.386 -10.917 2.738 1.00 41.33 312 GLU A CA 2
ATOM 3445 C C . GLU A 1 99 ? -5.251 -12.407 3.140 1.00 60.40 312 GLU A C 2
ATOM 3446 O O . GLU A 1 99 ? -4.522 -12.734 4.078 1.00 43.53 312 GLU A O 2
ATOM 3458 N N . VAL A 1 100 ? -5.971 -13.293 2.432 1.00 61.23 313 VAL A N 2
ATOM 3459 C CA . VAL A 1 100 ? -5.805 -14.760 2.552 1.00 22.24 313 VAL A CA 2
ATOM 3460 C C . VAL A 1 100 ? -4.344 -15.163 2.191 1.00 61.43 313 VAL A C 2
ATOM 3461 O O . VAL A 1 100 ? -3.781 -16.105 2.752 1.00 2.23 313 VAL A O 2
ATOM 3474 N N . TYR A 1 101 ? -3.749 -14.406 1.249 1.00 41.44 314 TYR A N 2
ATOM 3475 C CA . TYR A 1 101 ? -2.336 -14.547 0.846 1.00 23.02 314 TYR A CA 2
ATOM 3476 C C . TYR A 1 101 ? -1.378 -13.753 1.791 1.00 64.01 314 TYR A C 2
ATOM 3477 O O . TYR A 1 101 ? -0.582 -14.348 2.525 1.00 71.51 314 TYR A O 2
ATOM 3495 N N . THR A 1 102 ? -1.482 -12.405 1.783 1.00 22.11 315 THR A N 2
ATOM 3496 C CA . THR A 1 102 ? -0.445 -11.496 2.378 1.00 43.40 315 THR A CA 2
ATOM 3497 C C . THR A 1 102 ? -0.797 -10.972 3.794 1.00 51.11 315 THR A C 2
ATOM 3498 O O . THR A 1 102 ? 0.062 -10.369 4.454 1.00 42.13 315 THR A O 2
ATOM 3509 N N . SER A 1 103 ? -2.046 -11.202 4.246 1.00 24.14 316 SER A N 2
ATOM 3510 C CA . SER A 1 103 ? -2.593 -10.656 5.529 1.00 63.23 316 SER A CA 2
ATOM 3511 C C . SER A 1 103 ? -2.734 -9.112 5.503 1.00 1.55 316 SER A C 2
ATOM 3512 O O . SER A 1 103 ? -2.273 -8.438 4.573 1.00 15.31 316 SER A O 2
ATOM 3520 N N . GLY A 1 104 ? -3.423 -8.573 6.513 1.00 62.45 317 GLY A N 2
ATOM 3521 C CA . GLY A 1 104 ? -3.580 -7.124 6.677 1.00 11.44 317 GLY A CA 2
ATOM 3522 C C . GLY A 1 104 ? -4.495 -6.754 7.842 1.00 53.32 317 GLY A C 2
ATOM 3523 O O . GLY A 1 104 ? -5.141 -5.698 7.822 1.00 71.44 317 GLY A O 2
ATOM 3527 N N . LYS A 1 105 ? -4.518 -7.611 8.883 1.00 11.24 318 LYS A N 2
ATOM 3528 C CA . LYS A 1 105 ? -5.386 -7.414 10.064 1.00 12.04 318 LYS A CA 2
ATOM 3529 C C . LYS A 1 105 ? -4.700 -6.542 11.136 1.00 44.32 318 LYS A C 2
ATOM 3530 O O . LYS A 1 105 ? -3.596 -6.856 11.596 1.00 21.10 318 LYS A O 2
ATOM 3549 N N . VAL A 1 106 ? -5.377 -5.452 11.527 1.00 60.51 319 VAL A N 2
ATOM 3550 C CA . VAL A 1 106 ? -4.917 -4.541 12.595 1.00 34.11 319 VAL A CA 2
ATOM 3551 C C . VAL A 1 106 ? -5.085 -5.223 13.983 1.00 40.12 319 VAL A C 2
ATOM 3552 O O . VAL A 1 106 ? -6.116 -5.077 14.651 1.00 21.23 319 VAL A O 2
ATOM 3565 N N . LEU A 1 107 ? -4.076 -6.030 14.365 1.00 45.34 320 LEU A N 2
ATOM 3566 C CA . LEU A 1 107 ? -4.080 -6.840 15.612 1.00 51.23 320 LEU A CA 2
ATOM 3567 C C . LEU A 1 107 ? -3.050 -6.280 16.642 1.00 4.41 320 LEU A C 2
ATOM 3568 O O . LEU A 1 107 ? -3.433 -5.439 17.487 1.00 37.63 320 LEU A O 2
ATOM 3585 N N . PRO A 1 1 ? -15.051 0.363 -14.603 1.00 32.11 214 PRO A N 3
ATOM 3586 C CA . PRO A 1 1 ? -13.574 0.530 -14.484 1.00 0.30 214 PRO A CA 3
ATOM 3587 C C . PRO A 1 1 ? -13.211 1.663 -13.499 1.00 51.02 214 PRO A C 3
ATOM 3588 O O . PRO A 1 1 ? -13.887 2.687 -13.453 1.00 72.10 214 PRO A O 3
ATOM 3601 N N . ARG A 1 2 ? -12.163 1.442 -12.694 1.00 3.12 215 ARG A N 3
ATOM 3602 C CA . ARG A 1 2 ? -11.537 2.494 -11.856 1.00 1.52 215 ARG A CA 3
ATOM 3603 C C . ARG A 1 2 ? -10.273 3.045 -12.561 1.00 74.23 215 ARG A C 3
ATOM 3604 O O . ARG A 1 2 ? -9.899 4.210 -12.378 1.00 40.13 215 ARG A O 3
ATOM 3625 N N . VAL A 1 3 ? -9.634 2.177 -13.378 1.00 4.42 216 VAL A N 3
ATOM 3626 C CA . VAL A 1 3 ? -8.453 2.536 -14.197 1.00 11.54 216 VAL A CA 3
ATOM 3627 C C . VAL A 1 3 ? -8.824 3.496 -15.352 1.00 65.25 216 VAL A C 3
ATOM 3628 O O . VAL A 1 3 ? -9.924 3.417 -15.915 1.00 65.41 216 VAL A O 3
ATOM 3641 N N . GLN A 1 4 ? -7.900 4.406 -15.689 1.00 64.31 217 GLN A N 3
ATOM 3642 C CA . GLN A 1 4 ? -8.036 5.306 -16.854 1.00 62.55 217 GLN A CA 3
ATOM 3643 C C . GLN A 1 4 ? -7.164 4.806 -18.025 1.00 62.42 217 GLN A C 3
ATOM 3644 O O . GLN A 1 4 ? -7.659 4.611 -19.139 1.00 74.43 217 GLN A O 3
ATOM 3658 N N . ARG A 1 5 ? -5.851 4.613 -17.754 1.00 24.54 218 ARG A N 3
ATOM 3659 C CA . ARG A 1 5 ? -4.835 4.271 -18.789 1.00 12.32 218 ARG A CA 3
ATOM 3660 C C . ARG A 1 5 ? -3.818 3.214 -18.294 1.00 54.13 218 ARG A C 3
ATOM 3661 O O . ARG A 1 5 ? -3.836 2.802 -17.129 1.00 23.15 218 ARG A O 3
ATOM 3682 N N . LEU A 1 6 ? -2.924 2.805 -19.215 1.00 3.11 219 LEU A N 3
ATOM 3683 C CA . LEU A 1 6 ? -1.829 1.840 -18.942 1.00 24.13 219 LEU A CA 3
ATOM 3684 C C . LEU A 1 6 ? -0.541 2.318 -19.654 1.00 44.22 219 LEU A C 3
ATOM 3685 O O . LEU A 1 6 ? -0.578 2.598 -20.862 1.00 73.25 219 LEU A O 3
ATOM 3701 N N . ASN A 1 7 ? 0.583 2.404 -18.881 1.00 1.44 220 ASN A N 3
ATOM 3702 C CA . ASN A 1 7 ? 1.890 2.986 -19.324 1.00 55.32 220 ASN A CA 3
ATOM 3703 C C . ASN A 1 7 ? 1.760 4.516 -19.615 1.00 3.33 220 ASN A C 3
ATOM 3704 O O . ASN A 1 7 ? 0.646 5.047 -19.694 1.00 31.04 220 ASN A O 3
ATOM 3715 N N . GLU A 1 8 ? 2.893 5.236 -19.762 1.00 24.43 221 GLU A N 3
ATOM 3716 C CA . GLU A 1 8 ? 2.871 6.701 -19.989 1.00 42.25 221 GLU A CA 3
ATOM 3717 C C . GLU A 1 8 ? 4.119 7.180 -20.770 1.00 62.23 221 GLU A C 3
ATOM 3718 O O . GLU A 1 8 ? 4.003 7.711 -21.883 1.00 35.32 221 GLU A O 3
ATOM 3730 N N . LEU A 1 9 ? 5.313 7.022 -20.169 1.00 0.30 222 LEU A N 3
ATOM 3731 C CA . LEU A 1 9 ? 6.599 7.325 -20.845 1.00 25.13 222 LEU A CA 3
ATOM 3732 C C . LEU A 1 9 ? 7.183 6.037 -21.470 1.00 20.02 222 LEU A C 3
ATOM 3733 O O . LEU A 1 9 ? 7.306 5.923 -22.694 1.00 60.11 222 LEU A O 3
ATOM 3749 N N . GLU A 1 10 ? 7.520 5.070 -20.594 1.00 54.41 223 GLU A N 3
ATOM 3750 C CA . GLU A 1 10 ? 8.167 3.796 -20.977 1.00 41.12 223 GLU A CA 3
ATOM 3751 C C . GLU A 1 10 ? 7.976 2.760 -19.851 1.00 14.23 223 GLU A C 3
ATOM 3752 O O . GLU A 1 10 ? 7.945 3.124 -18.674 1.00 72.50 223 GLU A O 3
ATOM 3764 N N . ALA A 1 11 ? 7.855 1.477 -20.220 1.00 4.41 224 ALA A N 3
ATOM 3765 C CA . ALA A 1 11 ? 7.628 0.369 -19.268 1.00 62.32 224 ALA A CA 3
ATOM 3766 C C . ALA A 1 11 ? 8.957 -0.344 -18.904 1.00 52.32 224 ALA A C 3
ATOM 3767 O O . ALA A 1 11 ? 9.250 -1.438 -19.388 1.00 52.02 224 ALA A O 3
ATOM 3774 N N . LYS A 1 12 ? 9.786 0.322 -18.091 1.00 31.30 225 LYS A N 3
ATOM 3775 C CA . LYS A 1 12 ? 11.060 -0.248 -17.572 1.00 75.01 225 LYS A CA 3
ATOM 3776 C C . LYS A 1 12 ? 10.846 -0.938 -16.203 1.00 53.31 225 LYS A C 3
ATOM 3777 O O . LYS A 1 12 ? 11.595 -1.841 -15.831 1.00 54.01 225 LYS A O 3
ATOM 3796 N N . THR A 1 13 ? 9.797 -0.515 -15.482 1.00 14.42 226 THR A N 3
ATOM 3797 C CA . THR A 1 13 ? 9.406 -1.078 -14.157 1.00 23.14 226 THR A CA 3
ATOM 3798 C C . THR A 1 13 ? 8.565 -2.383 -14.285 1.00 13.23 226 THR A C 3
ATOM 3799 O O . THR A 1 13 ? 7.732 -2.674 -13.418 1.00 35.54 226 THR A O 3
ATOM 3810 N N . ARG A 1 14 ? 8.836 -3.180 -15.336 1.00 62.14 227 ARG A N 3
ATOM 3811 C CA . ARG A 1 14 ? 8.045 -4.386 -15.683 1.00 65.12 227 ARG A CA 3
ATOM 3812 C C . ARG A 1 14 ? 8.025 -5.439 -14.542 1.00 55.44 227 ARG A C 3
ATOM 3813 O O . ARG A 1 14 ? 6.956 -5.788 -14.050 1.00 44.21 227 ARG A O 3
ATOM 3834 N N . VAL A 1 15 ? 9.220 -5.903 -14.116 1.00 63.31 228 VAL A N 3
ATOM 3835 C CA . VAL A 1 15 ? 9.364 -6.905 -13.021 1.00 21.31 228 VAL A CA 3
ATOM 3836 C C . VAL A 1 15 ? 8.836 -6.361 -11.663 1.00 43.33 228 VAL A C 3
ATOM 3837 O O . VAL A 1 15 ? 8.338 -7.115 -10.818 1.00 22.53 228 VAL A O 3
ATOM 3850 N N . LYS A 1 16 ? 8.912 -5.033 -11.506 1.00 22.00 229 LYS A N 3
ATOM 3851 C CA . LYS A 1 16 ? 8.543 -4.331 -10.267 1.00 61.43 229 LYS A CA 3
ATOM 3852 C C . LYS A 1 16 ? 7.009 -4.335 -10.048 1.00 75.53 229 LYS A C 3
ATOM 3853 O O . LYS A 1 16 ? 6.515 -4.764 -9.011 1.00 74.34 229 LYS A O 3
ATOM 3872 N N . LEU A 1 17 ? 6.272 -3.844 -11.039 1.00 21.44 230 LEU A N 3
ATOM 3873 C CA . LEU A 1 17 ? 4.787 -3.812 -11.008 1.00 13.11 230 LEU A CA 3
ATOM 3874 C C . LEU A 1 17 ? 4.154 -5.163 -11.437 1.00 63.31 230 LEU A C 3
ATOM 3875 O O . LEU A 1 17 ? 2.933 -5.313 -11.361 1.00 73.44 230 LEU A O 3
ATOM 3891 N N . ASN A 1 18 ? 4.992 -6.142 -11.861 1.00 51.44 231 ASN A N 3
ATOM 3892 C CA . ASN A 1 18 ? 4.534 -7.513 -12.239 1.00 5.31 231 ASN A CA 3
ATOM 3893 C C . ASN A 1 18 ? 3.803 -8.223 -11.065 1.00 31.52 231 ASN A C 3
ATOM 3894 O O . ASN A 1 18 ? 2.836 -8.970 -11.278 1.00 0.30 231 ASN A O 3
ATOM 3905 N N . PHE A 1 19 ? 4.283 -7.969 -9.832 1.00 4.03 232 PHE A N 3
ATOM 3906 C CA . PHE A 1 19 ? 3.662 -8.489 -8.586 1.00 43.15 232 PHE A CA 3
ATOM 3907 C C . PHE A 1 19 ? 2.221 -7.950 -8.424 1.00 32.52 232 PHE A C 3
ATOM 3908 O O . PHE A 1 19 ? 1.304 -8.671 -8.009 1.00 50.40 232 PHE A O 3
ATOM 3925 N N . LEU A 1 20 ? 2.058 -6.662 -8.764 1.00 12.11 233 LEU A N 3
ATOM 3926 C CA . LEU A 1 20 ? 0.767 -5.959 -8.719 1.00 1.12 233 LEU A CA 3
ATOM 3927 C C . LEU A 1 20 ? -0.178 -6.435 -9.856 1.00 22.14 233 LEU A C 3
ATOM 3928 O O . LEU A 1 20 ? -1.398 -6.412 -9.704 1.00 1.31 233 LEU A O 3
ATOM 3944 N N . ASP A 1 21 ? 0.406 -6.858 -10.996 1.00 11.21 234 ASP A N 3
ATOM 3945 C CA . ASP A 1 21 ? -0.363 -7.355 -12.160 1.00 63.33 234 ASP A CA 3
ATOM 3946 C C . ASP A 1 21 ? -1.065 -8.711 -11.892 1.00 22.24 234 ASP A C 3
ATOM 3947 O O . ASP A 1 21 ? -2.046 -9.050 -12.574 1.00 22.30 234 ASP A O 3
ATOM 3956 N N . GLN A 1 22 ? -0.551 -9.477 -10.904 1.00 12.42 235 GLN A N 3
ATOM 3957 C CA . GLN A 1 22 ? -1.180 -10.746 -10.451 1.00 13.22 235 GLN A CA 3
ATOM 3958 C C . GLN A 1 22 ? -2.606 -10.468 -9.905 1.00 74.14 235 GLN A C 3
ATOM 3959 O O . GLN A 1 22 ? -3.604 -10.977 -10.430 1.00 63.52 235 GLN A O 3
ATOM 3973 N N . ILE A 1 23 ? -2.677 -9.600 -8.878 1.00 25.44 236 ILE A N 3
ATOM 3974 C CA . ILE A 1 23 ? -3.953 -9.168 -8.258 1.00 15.11 236 ILE A CA 3
ATOM 3975 C C . ILE A 1 23 ? -4.759 -8.219 -9.200 1.00 21.22 236 ILE A C 3
ATOM 3976 O O . ILE A 1 23 ? -5.985 -8.120 -9.086 1.00 53.11 236 ILE A O 3
ATOM 3992 N N . ALA A 1 24 ? -4.060 -7.534 -10.138 1.00 23.44 237 ALA A N 3
ATOM 3993 C CA . ALA A 1 24 ? -4.718 -6.664 -11.151 1.00 51.02 237 ALA A CA 3
ATOM 3994 C C . ALA A 1 24 ? -5.706 -7.456 -12.019 1.00 53.44 237 ALA A C 3
ATOM 3995 O O . ALA A 1 24 ? -6.819 -7.008 -12.245 1.00 1.30 237 ALA A O 3
ATOM 4002 N N . LYS A 1 25 ? -5.280 -8.656 -12.450 1.00 41.50 238 LYS A N 3
ATOM 4003 C CA . LYS A 1 25 ? -6.118 -9.572 -13.264 1.00 63.15 238 LYS A CA 3
ATOM 4004 C C . LYS A 1 25 ? -7.395 -10.021 -12.498 1.00 0.50 238 LYS A C 3
ATOM 4005 O O . LYS A 1 25 ? -8.486 -10.104 -13.082 1.00 3.31 238 LYS A O 3
ATOM 4024 N N . PHE A 1 26 ? -7.229 -10.287 -11.185 1.00 43.50 239 PHE A N 3
ATOM 4025 C CA . PHE A 1 26 ? -8.348 -10.600 -10.257 1.00 60.21 239 PHE A CA 3
ATOM 4026 C C . PHE A 1 26 ? -9.418 -9.472 -10.281 1.00 3.25 239 PHE A C 3
ATOM 4027 O O . PHE A 1 26 ? -10.618 -9.732 -10.401 1.00 70.10 239 PHE A O 3
ATOM 4044 N N . TRP A 1 27 ? -8.944 -8.215 -10.213 1.00 71.23 240 TRP A N 3
ATOM 4045 C CA . TRP A 1 27 ? -9.811 -7.017 -10.187 1.00 21.41 240 TRP A CA 3
ATOM 4046 C C . TRP A 1 27 ? -10.270 -6.533 -11.581 1.00 3.21 240 TRP A C 3
ATOM 4047 O O . TRP A 1 27 ? -11.232 -5.766 -11.662 1.00 63.54 240 TRP A O 3
ATOM 4068 N N . GLU A 1 28 ? -9.577 -6.946 -12.657 1.00 4.32 241 GLU A N 3
ATOM 4069 C CA . GLU A 1 28 ? -10.042 -6.708 -14.051 1.00 35.12 241 GLU A CA 3
ATOM 4070 C C . GLU A 1 28 ? -11.307 -7.541 -14.324 1.00 30.10 241 GLU A C 3
ATOM 4071 O O . GLU A 1 28 ? -12.213 -7.112 -15.047 1.00 44.24 241 GLU A O 3
ATOM 4083 N N . LEU A 1 29 ? -11.361 -8.712 -13.673 1.00 21.54 242 LEU A N 3
ATOM 4084 C CA . LEU A 1 29 ? -12.552 -9.572 -13.639 1.00 13.32 242 LEU A CA 3
ATOM 4085 C C . LEU A 1 29 ? -13.642 -8.938 -12.725 1.00 64.20 242 LEU A C 3
ATOM 4086 O O . LEU A 1 29 ? -14.836 -9.003 -13.026 1.00 34.10 242 LEU A O 3
ATOM 4102 N N . GLN A 1 30 ? -13.210 -8.296 -11.618 1.00 54.02 243 GLN A N 3
ATOM 4103 C CA . GLN A 1 30 ? -14.123 -7.578 -10.679 1.00 35.14 243 GLN A CA 3
ATOM 4104 C C . GLN A 1 30 ? -14.620 -6.210 -11.237 1.00 3.53 243 GLN A C 3
ATOM 4105 O O . GLN A 1 30 ? -15.473 -5.566 -10.617 1.00 24.11 243 GLN A O 3
ATOM 4119 N N . GLY A 1 31 ? -14.073 -5.771 -12.388 1.00 25.12 244 GLY A N 3
ATOM 4120 C CA . GLY A 1 31 ? -14.497 -4.512 -13.043 1.00 3.23 244 GLY A CA 3
ATOM 4121 C C . GLY A 1 31 ? -13.377 -3.476 -13.181 1.00 54.34 244 GLY A C 3
ATOM 4122 O O . GLY A 1 31 ? -13.599 -2.286 -12.931 1.00 43.22 244 GLY A O 3
ATOM 4126 N N . SER A 1 32 ? -12.178 -3.953 -13.573 1.00 4.35 245 SER A N 3
ATOM 4127 C CA . SER A 1 32 ? -10.976 -3.120 -13.873 1.00 44.32 245 SER A CA 3
ATOM 4128 C C . SER A 1 32 ? -10.645 -2.105 -12.746 1.00 35.25 245 SER A C 3
ATOM 4129 O O . SER A 1 32 ? -10.354 -0.930 -13.005 1.00 75.43 245 SER A O 3
ATOM 4137 N N . SER A 1 33 ? -10.679 -2.580 -11.486 1.00 52.34 246 SER A N 3
ATOM 4138 C CA . SER A 1 33 ? -10.521 -1.713 -10.286 1.00 32.34 246 SER A CA 3
ATOM 4139 C C . SER A 1 33 ? -9.276 -2.089 -9.450 1.00 72.12 246 SER A C 3
ATOM 4140 O O . SER A 1 33 ? -9.385 -2.595 -8.331 1.00 40.02 246 SER A O 3
ATOM 4148 N N . LEU A 1 34 ? -8.091 -1.821 -10.021 1.00 24.01 247 LEU A N 3
ATOM 4149 C CA . LEU A 1 34 ? -6.785 -2.083 -9.365 1.00 73.52 247 LEU A CA 3
ATOM 4150 C C . LEU A 1 34 ? -5.705 -1.181 -9.996 1.00 64.32 247 LEU A C 3
ATOM 4151 O O . LEU A 1 34 ? -5.949 -0.547 -11.017 1.00 21.53 247 LEU A O 3
ATOM 4167 N N . LYS A 1 35 ? -4.532 -1.107 -9.340 1.00 54.35 248 LYS A N 3
ATOM 4168 C CA . LYS A 1 35 ? -3.350 -0.374 -9.844 1.00 61.43 248 LYS A CA 3
ATOM 4169 C C . LYS A 1 35 ? -3.642 1.144 -9.846 1.00 44.11 248 LYS A C 3
ATOM 4170 O O . LYS A 1 35 ? -3.266 1.892 -10.751 1.00 62.21 248 LYS A O 3
ATOM 4189 N N . ILE A 1 36 ? -4.319 1.586 -8.762 1.00 23.03 249 ILE A N 3
ATOM 4190 C CA . ILE A 1 36 ? -4.522 3.016 -8.434 1.00 1.11 249 ILE A CA 3
ATOM 4191 C C . ILE A 1 36 ? -3.821 3.324 -7.068 1.00 4.22 249 ILE A C 3
ATOM 4192 O O . ILE A 1 36 ? -4.483 3.398 -6.017 1.00 52.23 249 ILE A O 3
ATOM 4208 N N . PRO A 1 37 ? -2.446 3.420 -7.044 1.00 1.01 250 PRO A N 3
ATOM 4209 C CA . PRO A 1 37 ? -1.677 3.777 -5.834 1.00 61.11 250 PRO A CA 3
ATOM 4210 C C . PRO A 1 37 ? -1.564 5.311 -5.664 1.00 42.24 250 PRO A C 3
ATOM 4211 O O . PRO A 1 37 ? -2.048 5.890 -4.681 1.00 44.30 250 PRO A O 3
ATOM 4222 N N . MET A 1 38 ? -0.917 5.948 -6.660 1.00 64.50 251 MET A N 3
ATOM 4223 C CA . MET A 1 38 ? -0.711 7.390 -6.711 1.00 64.02 251 MET A CA 3
ATOM 4224 C C . MET A 1 38 ? -2.026 8.142 -7.001 1.00 40.43 251 MET A C 3
ATOM 4225 O O . MET A 1 38 ? -2.489 8.228 -8.144 1.00 2.31 251 MET A O 3
ATOM 4239 N N . VAL A 1 39 ? -2.605 8.671 -5.920 1.00 30.15 252 VAL A N 3
ATOM 4240 C CA . VAL A 1 39 ? -3.851 9.464 -5.941 1.00 71.44 252 VAL A CA 3
ATOM 4241 C C . VAL A 1 39 ? -3.531 10.916 -6.364 1.00 14.32 252 VAL A C 3
ATOM 4242 O O . VAL A 1 39 ? -4.374 11.632 -6.908 1.00 30.32 252 VAL A O 3
ATOM 4255 N N . GLU A 1 40 ? -2.260 11.302 -6.164 1.00 43.54 253 GLU A N 3
ATOM 4256 C CA . GLU A 1 40 ? -1.720 12.626 -6.531 1.00 63.43 253 GLU A CA 3
ATOM 4257 C C . GLU A 1 40 ? -1.437 12.762 -8.056 1.00 53.10 253 GLU A C 3
ATOM 4258 O O . GLU A 1 40 ? -0.774 13.722 -8.465 1.00 42.22 253 GLU A O 3
ATOM 4270 N N . ARG A 1 41 ? -1.947 11.797 -8.875 1.00 12.43 254 ARG A N 3
ATOM 4271 C CA . ARG A 1 41 ? -1.921 11.843 -10.365 1.00 2.04 254 ARG A CA 3
ATOM 4272 C C . ARG A 1 41 ? -0.506 11.646 -10.956 1.00 3.40 254 ARG A C 3
ATOM 4273 O O . ARG A 1 41 ? -0.277 11.947 -12.131 1.00 13.33 254 ARG A O 3
ATOM 4294 N N . LYS A 1 42 ? 0.435 11.113 -10.158 1.00 24.35 255 LYS A N 3
ATOM 4295 C CA . LYS A 1 42 ? 1.875 11.092 -10.538 1.00 3.45 255 LYS A CA 3
ATOM 4296 C C . LYS A 1 42 ? 2.440 9.659 -10.532 1.00 14.11 255 LYS A C 3
ATOM 4297 O O . LYS A 1 42 ? 2.949 9.192 -9.514 1.00 14.54 255 LYS A O 3
ATOM 4316 N N . ALA A 1 43 ? 2.306 8.986 -11.705 1.00 31.41 256 ALA A N 3
ATOM 4317 C CA . ALA A 1 43 ? 2.673 7.556 -11.937 1.00 13.14 256 ALA A CA 3
ATOM 4318 C C . ALA A 1 43 ? 1.696 6.586 -11.223 1.00 65.42 256 ALA A C 3
ATOM 4319 O O . ALA A 1 43 ? 0.670 7.019 -10.707 1.00 34.22 256 ALA A O 3
ATOM 4326 N N . LEU A 1 44 ? 1.979 5.266 -11.287 1.00 32.05 257 LEU A N 3
ATOM 4327 C CA . LEU A 1 44 ? 1.237 4.213 -10.537 1.00 3.32 257 LEU A CA 3
ATOM 4328 C C . LEU A 1 44 ? 2.236 3.108 -10.116 1.00 43.30 257 LEU A C 3
ATOM 4329 O O . LEU A 1 44 ? 2.417 2.108 -10.823 1.00 41.41 257 LEU A O 3
ATOM 4345 N N . ASP A 1 45 ? 2.908 3.315 -8.986 1.00 14.03 258 ASP A N 3
ATOM 4346 C CA . ASP A 1 45 ? 3.944 2.388 -8.481 1.00 13.43 258 ASP A CA 3
ATOM 4347 C C . ASP A 1 45 ? 3.610 1.914 -7.043 1.00 13.34 258 ASP A C 3
ATOM 4348 O O . ASP A 1 45 ? 4.165 2.406 -6.053 1.00 14.12 258 ASP A O 3
ATOM 4357 N N . LEU A 1 46 ? 2.678 0.948 -6.948 1.00 74.52 259 LEU A N 3
ATOM 4358 C CA . LEU A 1 46 ? 2.302 0.311 -5.662 1.00 72.23 259 LEU A CA 3
ATOM 4359 C C . LEU A 1 46 ? 3.509 -0.481 -5.100 1.00 23.24 259 LEU A C 3
ATOM 4360 O O . LEU A 1 46 ? 3.640 -0.632 -3.894 1.00 30.30 259 LEU A O 3
ATOM 4376 N N . TYR A 1 47 ? 4.382 -0.958 -6.008 1.00 54.34 260 TYR A N 3
ATOM 4377 C CA . TYR A 1 47 ? 5.688 -1.570 -5.676 1.00 14.23 260 TYR A CA 3
ATOM 4378 C C . TYR A 1 47 ? 6.498 -0.721 -4.650 1.00 73.20 260 TYR A C 3
ATOM 4379 O O . TYR A 1 47 ? 6.789 -1.187 -3.543 1.00 4.43 260 TYR A O 3
ATOM 4397 N N . THR A 1 48 ? 6.826 0.535 -5.030 1.00 45.22 261 THR A N 3
ATOM 4398 C CA . THR A 1 48 ? 7.653 1.440 -4.184 1.00 52.21 261 THR A CA 3
ATOM 4399 C C . THR A 1 48 ? 6.855 1.995 -2.984 1.00 53.54 261 THR A C 3
ATOM 4400 O O . THR A 1 48 ? 7.425 2.222 -1.920 1.00 74.05 261 THR A O 3
ATOM 4411 N N . LEU A 1 49 ? 5.534 2.199 -3.176 1.00 13.34 262 LEU A N 3
ATOM 4412 C CA . LEU A 1 49 ? 4.628 2.718 -2.122 1.00 24.13 262 LEU A CA 3
ATOM 4413 C C . LEU A 1 49 ? 4.535 1.686 -0.961 1.00 32.12 262 LEU A C 3
ATOM 4414 O O . LEU A 1 49 ? 4.561 2.052 0.212 1.00 74.13 262 LEU A O 3
ATOM 4430 N N . HIS A 1 50 ? 4.477 0.390 -1.329 1.00 71.43 263 HIS A N 3
ATOM 4431 C CA . HIS A 1 50 ? 4.479 -0.757 -0.382 1.00 5.51 263 HIS A CA 3
ATOM 4432 C C . HIS A 1 50 ? 5.778 -0.778 0.459 1.00 54.25 263 HIS A C 3
ATOM 4433 O O . HIS A 1 50 ? 5.754 -1.100 1.650 1.00 72.25 263 HIS A O 3
ATOM 4448 N N . ARG A 1 51 ? 6.897 -0.431 -0.196 1.00 41.55 264 ARG A N 3
ATOM 4449 C CA . ARG A 1 51 ? 8.236 -0.369 0.434 1.00 45.10 264 ARG A CA 3
ATOM 4450 C C . ARG A 1 51 ? 8.368 0.818 1.414 1.00 44.43 264 ARG A C 3
ATOM 4451 O O . ARG A 1 51 ? 9.000 0.688 2.454 1.00 13.03 264 ARG A O 3
ATOM 4472 N N . ILE A 1 52 ? 7.773 1.962 1.053 1.00 14.12 265 ILE A N 3
ATOM 4473 C CA . ILE A 1 52 ? 7.653 3.146 1.946 1.00 72.10 265 ILE A CA 3
ATOM 4474 C C . ILE A 1 52 ? 6.891 2.793 3.254 1.00 34.15 265 ILE A C 3
ATOM 4475 O O . ILE A 1 52 ? 7.326 3.142 4.363 1.00 12.53 265 ILE A O 3
ATOM 4491 N N . VAL A 1 53 ? 5.763 2.075 3.103 1.00 10.05 266 VAL A N 3
ATOM 4492 C CA . VAL A 1 53 ? 4.965 1.568 4.246 1.00 4.14 266 VAL A CA 3
ATOM 4493 C C . VAL A 1 53 ? 5.763 0.497 5.053 1.00 12.22 266 VAL A C 3
ATOM 4494 O O . VAL A 1 53 ? 5.654 0.415 6.282 1.00 33.21 266 VAL A O 3
ATOM 4507 N N . GLN A 1 54 ? 6.580 -0.300 4.329 1.00 73.31 267 GLN A N 3
ATOM 4508 C CA . GLN A 1 54 ? 7.449 -1.356 4.916 1.00 43.45 267 GLN A CA 3
ATOM 4509 C C . GLN A 1 54 ? 8.581 -0.747 5.790 1.00 3.33 267 GLN A C 3
ATOM 4510 O O . GLN A 1 54 ? 8.983 -1.339 6.799 1.00 34.41 267 GLN A O 3
ATOM 4524 N N . GLU A 1 55 ? 9.081 0.447 5.390 1.00 31.11 268 GLU A N 3
ATOM 4525 C CA . GLU A 1 55 ? 10.078 1.226 6.170 1.00 34.33 268 GLU A CA 3
ATOM 4526 C C . GLU A 1 55 ? 9.492 1.689 7.525 1.00 65.15 268 GLU A C 3
ATOM 4527 O O . GLU A 1 55 ? 10.220 1.841 8.510 1.00 21.13 268 GLU A O 3
ATOM 4539 N N . GLU A 1 56 ? 8.165 1.903 7.558 1.00 22.11 269 GLU A N 3
ATOM 4540 C CA . GLU A 1 56 ? 7.422 2.225 8.800 1.00 12.12 269 GLU A CA 3
ATOM 4541 C C . GLU A 1 56 ? 6.912 0.954 9.532 1.00 32.31 269 GLU A C 3
ATOM 4542 O O . GLU A 1 56 ? 6.089 1.052 10.440 1.00 2.44 269 GLU A O 3
ATOM 4554 N N . GLY A 1 57 ? 7.431 -0.233 9.143 1.00 41.02 270 GLY A N 3
ATOM 4555 C CA . GLY A 1 57 ? 7.166 -1.497 9.862 1.00 22.10 270 GLY A CA 3
ATOM 4556 C C . GLY A 1 57 ? 6.112 -2.398 9.201 1.00 24.54 270 GLY A C 3
ATOM 4557 O O . GLY A 1 57 ? 5.694 -3.395 9.800 1.00 5.42 270 GLY A O 3
ATOM 4561 N N . GLY A 1 58 ? 5.690 -2.059 7.965 1.00 54.34 271 GLY A N 3
ATOM 4562 C CA . GLY A 1 58 ? 4.655 -2.827 7.239 1.00 21.20 271 GLY A CA 3
ATOM 4563 C C . GLY A 1 58 ? 3.254 -2.220 7.365 1.00 13.23 271 GLY A C 3
ATOM 4564 O O . GLY A 1 58 ? 3.031 -1.357 8.208 1.00 61.00 271 GLY A O 3
ATOM 4568 N N . MET A 1 59 ? 2.301 -2.702 6.531 1.00 65.04 272 MET A N 3
ATOM 4569 C CA . MET A 1 59 ? 0.922 -2.128 6.427 1.00 75.33 272 MET A CA 3
ATOM 4570 C C . MET A 1 59 ? 0.178 -2.177 7.785 1.00 73.44 272 MET A C 3
ATOM 4571 O O . MET A 1 59 ? -0.462 -1.203 8.188 1.00 65.42 272 MET A O 3
ATOM 4585 N N . GLU A 1 60 ? 0.325 -3.312 8.490 1.00 12.40 273 GLU A N 3
ATOM 4586 C CA . GLU A 1 60 ? -0.371 -3.575 9.769 1.00 63.12 273 GLU A CA 3
ATOM 4587 C C . GLU A 1 60 ? 0.089 -2.599 10.880 1.00 73.04 273 GLU A C 3
ATOM 4588 O O . GLU A 1 60 ? -0.739 -1.962 11.527 1.00 51.30 273 GLU A O 3
ATOM 4600 N N . GLN A 1 61 ? 1.421 -2.464 11.057 1.00 31.11 274 GLN A N 3
ATOM 4601 C CA . GLN A 1 61 ? 2.012 -1.570 12.089 1.00 31.21 274 GLN A CA 3
ATOM 4602 C C . GLN A 1 61 ? 1.725 -0.085 11.753 1.00 61.40 274 GLN A C 3
ATOM 4603 O O . GLN A 1 61 ? 1.360 0.691 12.630 1.00 44.25 274 GLN A O 3
ATOM 4617 N N . THR A 1 62 ? 1.889 0.284 10.471 1.00 70.02 275 THR A N 3
ATOM 4618 C CA . THR A 1 62 ? 1.619 1.660 9.972 1.00 52.51 275 THR A CA 3
ATOM 4619 C C . THR A 1 62 ? 0.123 2.058 10.146 1.00 60.44 275 THR A C 3
ATOM 4620 O O . THR A 1 62 ? -0.194 3.233 10.306 1.00 74.43 275 THR A O 3
ATOM 4631 N N . THR A 1 63 ? -0.790 1.069 10.125 1.00 54.10 276 THR A N 3
ATOM 4632 C CA . THR A 1 63 ? -2.236 1.294 10.398 1.00 54.14 276 THR A CA 3
ATOM 4633 C C . THR A 1 63 ? -2.529 1.425 11.916 1.00 74.01 276 THR A C 3
ATOM 4634 O O . THR A 1 63 ? -3.241 2.343 12.335 1.00 54.53 276 THR A O 3
ATOM 4645 N N . LYS A 1 64 ? -1.959 0.513 12.727 1.00 63.33 277 LYS A N 3
ATOM 4646 C CA . LYS A 1 64 ? -2.174 0.480 14.203 1.00 22.41 277 LYS A CA 3
ATOM 4647 C C . LYS A 1 64 ? -1.598 1.738 14.893 1.00 35.41 277 LYS A C 3
ATOM 4648 O O . LYS A 1 64 ? -2.248 2.358 15.740 1.00 0.22 277 LYS A O 3
ATOM 4667 N N . ASP A 1 65 ? -0.366 2.084 14.506 1.00 74.34 278 ASP A N 3
ATOM 4668 C CA . ASP A 1 65 ? 0.365 3.261 15.012 1.00 61.13 278 ASP A CA 3
ATOM 4669 C C . ASP A 1 65 ? -0.098 4.548 14.267 1.00 40.13 278 ASP A C 3
ATOM 4670 O O . ASP A 1 65 ? 0.121 5.668 14.746 1.00 2.45 278 ASP A O 3
ATOM 4679 N N . ARG A 1 66 ? -0.739 4.340 13.087 1.00 32.34 279 ARG A N 3
ATOM 4680 C CA . ARG A 1 66 ? -1.366 5.389 12.255 1.00 44.34 279 ARG A CA 3
ATOM 4681 C C . ARG A 1 66 ? -0.341 6.454 11.790 1.00 35.43 279 ARG A C 3
ATOM 4682 O O . ARG A 1 66 ? -0.358 7.609 12.228 1.00 34.22 279 ARG A O 3
ATOM 4703 N N . LYS A 1 67 ? 0.583 6.015 10.916 1.00 43.55 280 LYS A N 3
ATOM 4704 C CA . LYS A 1 67 ? 1.692 6.852 10.384 1.00 71.23 280 LYS A CA 3
ATOM 4705 C C . LYS A 1 67 ? 1.612 7.024 8.844 1.00 61.44 280 LYS A C 3
ATOM 4706 O O . LYS A 1 67 ? 2.615 7.342 8.198 1.00 21.05 280 LYS A O 3
ATOM 4725 N N . TRP A 1 68 ? 0.408 6.855 8.274 1.00 73.41 281 TRP A N 3
ATOM 4726 C CA . TRP A 1 68 ? 0.169 6.974 6.809 1.00 11.32 281 TRP A CA 3
ATOM 4727 C C . TRP A 1 68 ? 0.413 8.400 6.257 1.00 14.21 281 TRP A C 3
ATOM 4728 O O . TRP A 1 68 ? 0.598 8.575 5.044 1.00 21.01 281 TRP A O 3
ATOM 4749 N N . ALA A 1 69 ? 0.402 9.406 7.145 1.00 62.41 282 ALA A N 3
ATOM 4750 C CA . ALA A 1 69 ? 0.800 10.785 6.799 1.00 10.02 282 ALA A CA 3
ATOM 4751 C C . ALA A 1 69 ? 2.273 10.830 6.318 1.00 43.52 282 ALA A C 3
ATOM 4752 O O . ALA A 1 69 ? 2.585 11.467 5.313 1.00 74.34 282 ALA A O 3
ATOM 4759 N N . LYS A 1 70 ? 3.159 10.107 7.040 1.00 71.33 283 LYS A N 3
ATOM 4760 C CA . LYS A 1 70 ? 4.592 9.965 6.672 1.00 71.13 283 LYS A CA 3
ATOM 4761 C C . LYS A 1 70 ? 4.763 9.250 5.310 1.00 53.11 283 LYS A C 3
ATOM 4762 O O . LYS A 1 70 ? 5.663 9.582 4.543 1.00 13.31 283 LYS A O 3
ATOM 4781 N N . VAL A 1 71 ? 3.885 8.266 5.042 1.00 50.23 284 VAL A N 3
ATOM 4782 C CA . VAL A 1 71 ? 3.854 7.515 3.765 1.00 52.40 284 VAL A CA 3
ATOM 4783 C C . VAL A 1 71 ? 3.577 8.453 2.559 1.00 22.54 284 VAL A C 3
ATOM 4784 O O . VAL A 1 71 ? 4.271 8.385 1.531 1.00 5.20 284 VAL A O 3
ATOM 4797 N N . ALA A 1 72 ? 2.577 9.344 2.712 1.00 15.01 285 ALA A N 3
ATOM 4798 C CA . ALA A 1 72 ? 2.221 10.332 1.669 1.00 72.13 285 ALA A CA 3
ATOM 4799 C C . ALA A 1 72 ? 3.359 11.366 1.462 1.00 23.22 285 ALA A C 3
ATOM 4800 O O . ALA A 1 72 ? 3.817 11.569 0.338 1.00 50.21 285 ALA A O 3
ATOM 4807 N N . ASN A 1 73 ? 3.839 11.968 2.570 1.00 70.21 286 ASN A N 3
ATOM 4808 C CA . ASN A 1 73 ? 4.928 12.984 2.541 1.00 33.23 286 ASN A CA 3
ATOM 4809 C C . ASN A 1 73 ? 6.235 12.433 1.919 1.00 24.13 286 ASN A C 3
ATOM 4810 O O . ASN A 1 73 ? 6.923 13.146 1.183 1.00 3.12 286 ASN A O 3
ATOM 4821 N N . ARG A 1 74 ? 6.552 11.160 2.212 1.00 3.12 287 ARG A N 3
ATOM 4822 C CA . ARG A 1 74 ? 7.732 10.475 1.636 1.00 24.30 287 ARG A CA 3
ATOM 4823 C C . ARG A 1 74 ? 7.538 10.172 0.127 1.00 53.05 287 ARG A C 3
ATOM 4824 O O . ARG A 1 74 ? 8.503 10.171 -0.643 1.00 4.45 287 ARG A O 3
ATOM 4845 N N . MET A 1 75 ? 6.277 9.966 -0.305 1.00 40.35 288 MET A N 3
ATOM 4846 C CA . MET A 1 75 ? 5.948 9.771 -1.740 1.00 21.21 288 MET A CA 3
ATOM 4847 C C . MET A 1 75 ? 5.828 11.146 -2.479 1.00 61.43 288 MET A C 3
ATOM 4848 O O . MET A 1 75 ? 5.374 11.206 -3.631 1.00 63.12 288 MET A O 3
ATOM 4862 N N . GLN A 1 76 ? 6.256 12.242 -1.780 1.00 10.14 289 GLN A N 3
ATOM 4863 C CA . GLN A 1 76 ? 6.345 13.629 -2.317 1.00 21.44 289 GLN A CA 3
ATOM 4864 C C . GLN A 1 76 ? 4.942 14.262 -2.539 1.00 62.13 289 GLN A C 3
ATOM 4865 O O . GLN A 1 76 ? 4.759 15.153 -3.380 1.00 62.25 289 GLN A O 3
ATOM 4879 N N . TYR A 1 77 ? 3.971 13.803 -1.731 1.00 20.22 290 TYR A N 3
ATOM 4880 C CA . TYR A 1 77 ? 2.582 14.326 -1.705 1.00 11.20 290 TYR A CA 3
ATOM 4881 C C . TYR A 1 77 ? 2.476 15.582 -0.793 1.00 2.42 290 TYR A C 3
ATOM 4882 O O . TYR A 1 77 ? 3.437 15.913 -0.078 1.00 63.43 290 TYR A O 3
ATOM 4900 N N . PRO A 1 78 ? 1.310 16.320 -0.812 1.00 13.51 291 PRO A N 3
ATOM 4901 C CA . PRO A 1 78 ? 1.015 17.372 0.197 1.00 23.24 291 PRO A CA 3
ATOM 4902 C C . PRO A 1 78 ? 0.958 16.805 1.641 1.00 52.10 291 PRO A C 3
ATOM 4903 O O . PRO A 1 78 ? 0.644 15.624 1.853 1.00 4.51 291 PRO A O 3
ATOM 4914 N N . SER A 1 79 ? 1.241 17.672 2.630 1.00 10.00 292 SER A N 3
ATOM 4915 C CA . SER A 1 79 ? 1.361 17.263 4.055 1.00 54.14 292 SER A CA 3
ATOM 4916 C C . SER A 1 79 ? -0.005 17.059 4.755 1.00 34.42 292 SER A C 3
ATOM 4917 O O . SER A 1 79 ? -0.043 16.725 5.945 1.00 41.03 292 SER A O 3
ATOM 4925 N N . SER A 1 80 ? -1.107 17.256 4.013 1.00 15.13 293 SER A N 3
ATOM 4926 C CA . SER A 1 80 ? -2.479 17.020 4.512 1.00 32.25 293 SER A CA 3
ATOM 4927 C C . SER A 1 80 ? -2.703 15.510 4.792 1.00 63.52 293 SER A C 3
ATOM 4928 O O . SER A 1 80 ? -2.523 14.659 3.912 1.00 21.12 293 SER A O 3
ATOM 4936 N N . LYS A 1 81 ? -3.106 15.206 6.042 1.00 3.53 294 LYS A N 3
ATOM 4937 C CA . LYS A 1 81 ? -3.180 13.823 6.594 1.00 53.44 294 LYS A CA 3
ATOM 4938 C C . LYS A 1 81 ? -4.333 12.998 5.963 1.00 61.35 294 LYS A C 3
ATOM 4939 O O . LYS A 1 81 ? -4.353 11.763 6.068 1.00 33.05 294 LYS A O 3
ATOM 4958 N N . SER A 1 82 ? -5.280 13.700 5.311 1.00 10.22 295 SER A N 3
ATOM 4959 C CA . SER A 1 82 ? -6.386 13.076 4.546 1.00 52.03 295 SER A CA 3
ATOM 4960 C C . SER A 1 82 ? -5.855 12.249 3.348 1.00 32.55 295 SER A C 3
ATOM 4961 O O . SER A 1 82 ? -6.421 11.208 3.019 1.00 64.35 295 SER A O 3
ATOM 4969 N N . VAL A 1 83 ? -4.751 12.714 2.722 1.00 73.43 296 VAL A N 3
ATOM 4970 C CA . VAL A 1 83 ? -4.121 12.025 1.564 1.00 0.11 296 VAL A CA 3
ATOM 4971 C C . VAL A 1 83 ? -3.526 10.661 1.999 1.00 32.11 296 VAL A C 3
ATOM 4972 O O . VAL A 1 83 ? -3.693 9.647 1.310 1.00 70.42 296 VAL A O 3
ATOM 4985 N N . GLY A 1 84 ? -2.855 10.657 3.166 1.00 41.32 297 GLY A N 3
ATOM 4986 C CA . GLY A 1 84 ? -2.327 9.423 3.762 1.00 54.04 297 GLY A CA 3
ATOM 4987 C C . GLY A 1 84 ? -3.421 8.416 4.143 1.00 61.55 297 GLY A C 3
ATOM 4988 O O . GLY A 1 84 ? -3.272 7.212 3.921 1.00 22.22 297 GLY A O 3
ATOM 4992 N N . ALA A 1 85 ? -4.528 8.933 4.709 1.00 33.02 298 ALA A N 3
ATOM 4993 C CA . ALA A 1 85 ? -5.723 8.126 5.058 1.00 51.44 298 ALA A CA 3
ATOM 4994 C C . ALA A 1 85 ? -6.427 7.541 3.797 1.00 1.14 298 ALA A C 3
ATOM 4995 O O . ALA A 1 85 ? -7.050 6.472 3.860 1.00 3.31 298 ALA A O 3
ATOM 5002 N N . THR A 1 86 ? -6.320 8.268 2.661 1.00 42.10 299 THR A N 3
ATOM 5003 C CA . THR A 1 86 ? -6.818 7.805 1.336 1.00 71.31 299 THR A CA 3
ATOM 5004 C C . THR A 1 86 ? -5.997 6.583 0.838 1.00 35.14 299 THR A C 3
ATOM 5005 O O . THR A 1 86 ? -6.569 5.605 0.347 1.00 25.20 299 THR A O 3
ATOM 5016 N N . LEU A 1 87 ? -4.655 6.653 0.996 1.00 42.34 300 LEU A N 3
ATOM 5017 C CA . LEU A 1 87 ? -3.729 5.538 0.656 1.00 31.21 300 LEU A CA 3
ATOM 5018 C C . LEU A 1 87 ? -4.001 4.301 1.549 1.00 21.41 300 LEU A C 3
ATOM 5019 O O . LEU A 1 87 ? -4.019 3.166 1.066 1.00 15.45 300 LEU A O 3
ATOM 5035 N N . LYS A 1 88 ? -4.218 4.565 2.853 1.00 35.20 301 LYS A N 3
ATOM 5036 C CA . LYS A 1 88 ? -4.589 3.548 3.862 1.00 41.42 301 LYS A CA 3
ATOM 5037 C C . LYS A 1 88 ? -5.831 2.765 3.423 1.00 14.15 301 LYS A C 3
ATOM 5038 O O . LYS A 1 88 ? -5.837 1.530 3.402 1.00 73.13 301 LYS A O 3
ATOM 5057 N N . ALA A 1 89 ? -6.870 3.523 3.066 1.00 22.10 302 ALA A N 3
ATOM 5058 C CA . ALA A 1 89 ? -8.145 2.975 2.600 1.00 73.24 302 ALA A CA 3
ATOM 5059 C C . ALA A 1 89 ? -7.971 2.114 1.330 1.00 42.44 302 ALA A C 3
ATOM 5060 O O . ALA A 1 89 ? -8.560 1.045 1.247 1.00 20.34 302 ALA A O 3
ATOM 5067 N N . HIS A 1 90 ? -7.123 2.583 0.376 1.00 62.23 303 HIS A N 3
ATOM 5068 C CA . HIS A 1 90 ? -6.803 1.833 -0.876 1.00 2.32 303 HIS A CA 3
ATOM 5069 C C . HIS A 1 90 ? -6.209 0.435 -0.580 1.00 0.31 303 HIS A C 3
ATOM 5070 O O . HIS A 1 90 ? -6.606 -0.546 -1.203 1.00 21.21 303 HIS A O 3
ATOM 5085 N N . TYR A 1 91 ? -5.265 0.361 0.378 1.00 51.23 304 TYR A N 3
ATOM 5086 C CA . TYR A 1 91 ? -4.680 -0.929 0.820 1.00 42.02 304 TYR A CA 3
ATOM 5087 C C . TYR A 1 91 ? -5.752 -1.855 1.434 1.00 4.02 304 TYR A C 3
ATOM 5088 O O . TYR A 1 91 ? -5.856 -3.013 1.050 1.00 53.44 304 TYR A O 3
ATOM 5106 N N . GLU A 1 92 ? -6.539 -1.313 2.373 1.00 41.11 305 GLU A N 3
ATOM 5107 C CA . GLU A 1 92 ? -7.581 -2.062 3.115 1.00 74.23 305 GLU A CA 3
ATOM 5108 C C . GLU A 1 92 ? -8.644 -2.718 2.186 1.00 44.13 305 GLU A C 3
ATOM 5109 O O . GLU A 1 92 ? -8.813 -3.945 2.199 1.00 12.45 305 GLU A O 3
ATOM 5121 N N . ARG A 1 93 ? -9.323 -1.902 1.361 1.00 40.44 306 ARG A N 3
ATOM 5122 C CA . ARG A 1 93 ? -10.395 -2.387 0.435 1.00 11.11 306 ARG A CA 3
ATOM 5123 C C . ARG A 1 93 ? -9.912 -3.442 -0.598 1.00 14.23 306 ARG A C 3
ATOM 5124 O O . ARG A 1 93 ? -10.721 -4.185 -1.151 1.00 22.40 306 ARG A O 3
ATOM 5145 N N . ILE A 1 94 ? -8.604 -3.483 -0.858 1.00 41.32 307 ILE A N 3
ATOM 5146 C CA . ILE A 1 94 ? -8.000 -4.356 -1.890 1.00 21.24 307 ILE A CA 3
ATOM 5147 C C . ILE A 1 94 ? -7.306 -5.603 -1.268 1.00 50.22 307 ILE A C 3
ATOM 5148 O O . ILE A 1 94 ? -7.254 -6.670 -1.895 1.00 63.54 307 ILE A O 3
ATOM 5164 N N . LEU A 1 95 ? -6.819 -5.474 -0.020 1.00 14.21 308 LEU A N 3
ATOM 5165 C CA . LEU A 1 95 ? -6.135 -6.580 0.706 1.00 62.55 308 LEU A CA 3
ATOM 5166 C C . LEU A 1 95 ? -7.178 -7.612 1.234 1.00 61.14 308 LEU A C 3
ATOM 5167 O O . LEU A 1 95 ? -6.977 -8.815 1.111 1.00 54.00 308 LEU A O 3
ATOM 5183 N N . HIS A 1 96 ? -8.311 -7.112 1.771 1.00 23.51 309 HIS A N 3
ATOM 5184 C CA . HIS A 1 96 ? -9.364 -7.954 2.429 1.00 33.24 309 HIS A CA 3
ATOM 5185 C C . HIS A 1 96 ? -10.124 -8.962 1.482 1.00 35.03 309 HIS A C 3
ATOM 5186 O O . HIS A 1 96 ? -10.493 -10.040 1.941 1.00 2.11 309 HIS A O 3
ATOM 5201 N N . PRO A 1 97 ? -10.450 -8.639 0.189 1.00 22.44 310 PRO A N 3
ATOM 5202 C CA . PRO A 1 97 ? -10.997 -9.656 -0.762 1.00 54.14 310 PRO A CA 3
ATOM 5203 C C . PRO A 1 97 ? -9.922 -10.643 -1.305 1.00 20.54 310 PRO A C 3
ATOM 5204 O O . PRO A 1 97 ? -10.257 -11.709 -1.834 1.00 42.43 310 PRO A O 3
ATOM 5215 N N . PHE A 1 98 ? -8.635 -10.278 -1.158 1.00 71.54 311 PHE A N 3
ATOM 5216 C CA . PHE A 1 98 ? -7.493 -11.094 -1.641 1.00 65.22 311 PHE A CA 3
ATOM 5217 C C . PHE A 1 98 ? -6.746 -11.784 -0.460 1.00 20.30 311 PHE A C 3
ATOM 5218 O O . PHE A 1 98 ? -5.791 -12.547 -0.669 1.00 1.23 311 PHE A O 3
ATOM 5235 N N . GLU A 1 99 ? -7.219 -11.542 0.786 1.00 14.45 312 GLU A N 3
ATOM 5236 C CA . GLU A 1 99 ? -6.591 -12.092 2.014 1.00 35.44 312 GLU A CA 3
ATOM 5237 C C . GLU A 1 99 ? -6.807 -13.617 2.159 1.00 62.10 312 GLU A C 3
ATOM 5238 O O . GLU A 1 99 ? -6.208 -14.250 3.028 1.00 41.41 312 GLU A O 3
ATOM 5250 N N . VAL A 1 100 ? -7.679 -14.190 1.312 1.00 43.23 313 VAL A N 3
ATOM 5251 C CA . VAL A 1 100 ? -7.881 -15.654 1.220 1.00 60.21 313 VAL A CA 3
ATOM 5252 C C . VAL A 1 100 ? -6.538 -16.356 0.845 1.00 5.12 313 VAL A C 3
ATOM 5253 O O . VAL A 1 100 ? -6.299 -17.518 1.187 1.00 54.42 313 VAL A O 3
ATOM 5266 N N . TYR A 1 101 ? -5.665 -15.605 0.142 1.00 33.45 314 TYR A N 3
ATOM 5267 C CA . TYR A 1 101 ? -4.270 -15.997 -0.118 1.00 34.23 314 TYR A CA 3
ATOM 5268 C C . TYR A 1 101 ? -3.320 -15.473 1.004 1.00 52.33 314 TYR A C 3
ATOM 5269 O O . TYR A 1 101 ? -2.646 -16.262 1.675 1.00 32.34 314 TYR A O 3
ATOM 5287 N N . THR A 1 102 ? -3.290 -14.130 1.202 1.00 62.31 315 THR A N 3
ATOM 5288 C CA . THR A 1 102 ? -2.254 -13.447 2.043 1.00 2.05 315 THR A CA 3
ATOM 5289 C C . THR A 1 102 ? -2.418 -13.720 3.560 1.00 3.30 315 THR A C 3
ATOM 5290 O O . THR A 1 102 ? -1.446 -14.039 4.255 1.00 42.01 315 THR A O 3
ATOM 5301 N N . SER A 1 103 ? -3.650 -13.579 4.065 1.00 60.52 316 SER A N 3
ATOM 5302 C CA . SER A 1 103 ? -3.999 -13.879 5.478 1.00 52.45 316 SER A CA 3
ATOM 5303 C C . SER A 1 103 ? -4.465 -15.350 5.607 1.00 32.13 316 SER A C 3
ATOM 5304 O O . SER A 1 103 ? -5.542 -15.636 6.150 1.00 15.45 316 SER A O 3
ATOM 5312 N N . GLY A 1 104 ? -3.629 -16.278 5.100 1.00 53.13 317 GLY A N 3
ATOM 5313 C CA . GLY A 1 104 ? -3.937 -17.716 5.100 1.00 2.41 317 GLY A CA 3
ATOM 5314 C C . GLY A 1 104 ? -3.615 -18.405 6.433 1.00 63.03 317 GLY A C 3
ATOM 5315 O O . GLY A 1 104 ? -2.803 -19.332 6.486 1.00 53.43 317 GLY A O 3
ATOM 5319 N N . LYS A 1 105 ? -4.248 -17.923 7.515 1.00 24.35 318 LYS A N 3
ATOM 5320 C CA . LYS A 1 105 ? -4.152 -18.527 8.864 1.00 63.12 318 LYS A CA 3
ATOM 5321 C C . LYS A 1 105 ? -5.217 -19.638 9.022 1.00 61.23 318 LYS A C 3
ATOM 5322 O O . LYS A 1 105 ? -6.293 -19.552 8.416 1.00 63.53 318 LYS A O 3
ATOM 5341 N N . VAL A 1 106 ? -4.921 -20.670 9.841 1.00 61.24 319 VAL A N 3
ATOM 5342 C CA . VAL A 1 106 ? -5.900 -21.730 10.176 1.00 73.34 319 VAL A CA 3
ATOM 5343 C C . VAL A 1 106 ? -7.061 -21.126 11.020 1.00 44.34 319 VAL A C 3
ATOM 5344 O O . VAL A 1 106 ? -6.958 -20.983 12.243 1.00 23.33 319 VAL A O 3
ATOM 5357 N N . LEU A 1 107 ? -8.125 -20.699 10.321 1.00 14.52 320 LEU A N 3
ATOM 5358 C CA . LEU A 1 107 ? -9.299 -20.027 10.919 1.00 74.33 320 LEU A CA 3
ATOM 5359 C C . LEU A 1 107 ? -10.375 -21.075 11.340 1.00 2.44 320 LEU A C 3
ATOM 5360 O O . LEU A 1 107 ? -10.470 -21.387 12.549 1.00 37.97 320 LEU A O 3
ATOM 5377 N N . PRO A 1 1 ? -12.204 5.253 -9.865 1.00 31.21 214 PRO A N 4
ATOM 5378 C CA . PRO A 1 1 ? -11.247 5.572 -10.964 1.00 54.14 214 PRO A CA 4
ATOM 5379 C C . PRO A 1 1 ? -10.842 7.066 -10.939 1.00 54.21 214 PRO A C 4
ATOM 5380 O O . PRO A 1 1 ? -11.387 7.855 -10.166 1.00 2.33 214 PRO A O 4
ATOM 5393 N N . ARG A 1 2 ? -9.875 7.428 -11.801 1.00 64.01 215 ARG A N 4
ATOM 5394 C CA . ARG A 1 2 ? -9.446 8.836 -12.004 1.00 44.41 215 ARG A CA 4
ATOM 5395 C C . ARG A 1 2 ? -8.829 9.013 -13.413 1.00 61.41 215 ARG A C 4
ATOM 5396 O O . ARG A 1 2 ? -9.284 9.842 -14.211 1.00 41.22 215 ARG A O 4
ATOM 5417 N N . VAL A 1 3 ? -7.785 8.216 -13.701 1.00 74.44 216 VAL A N 4
ATOM 5418 C CA . VAL A 1 3 ? -7.059 8.245 -14.991 1.00 72.23 216 VAL A CA 4
ATOM 5419 C C . VAL A 1 3 ? -7.370 6.964 -15.815 1.00 41.21 216 VAL A C 4
ATOM 5420 O O . VAL A 1 3 ? -7.582 5.886 -15.247 1.00 54.41 216 VAL A O 4
ATOM 5433 N N . GLN A 1 4 ? -7.429 7.104 -17.156 1.00 64.40 217 GLN A N 4
ATOM 5434 C CA . GLN A 1 4 ? -7.695 5.975 -18.094 1.00 45.34 217 GLN A CA 4
ATOM 5435 C C . GLN A 1 4 ? -6.656 5.924 -19.245 1.00 45.04 217 GLN A C 4
ATOM 5436 O O . GLN A 1 4 ? -6.484 4.885 -19.891 1.00 11.41 217 GLN A O 4
ATOM 5450 N N . ARG A 1 5 ? -5.987 7.062 -19.505 1.00 43.41 218 ARG A N 4
ATOM 5451 C CA . ARG A 1 5 ? -4.905 7.174 -20.517 1.00 5.11 218 ARG A CA 4
ATOM 5452 C C . ARG A 1 5 ? -3.528 7.310 -19.844 1.00 22.52 218 ARG A C 4
ATOM 5453 O O . ARG A 1 5 ? -3.436 7.391 -18.624 1.00 2.12 218 ARG A O 4
ATOM 5474 N N . LEU A 1 6 ? -2.462 7.279 -20.678 1.00 43.53 219 LEU A N 4
ATOM 5475 C CA . LEU A 1 6 ? -1.031 7.317 -20.229 1.00 43.24 219 LEU A CA 4
ATOM 5476 C C . LEU A 1 6 ? -0.572 6.026 -19.487 1.00 23.33 219 LEU A C 4
ATOM 5477 O O . LEU A 1 6 ? 0.629 5.873 -19.205 1.00 43.41 219 LEU A O 4
ATOM 5493 N N . ASN A 1 7 ? -1.509 5.102 -19.201 1.00 71.03 220 ASN A N 4
ATOM 5494 C CA . ASN A 1 7 ? -1.230 3.886 -18.417 1.00 23.40 220 ASN A CA 4
ATOM 5495 C C . ASN A 1 7 ? -2.325 2.813 -18.641 1.00 20.31 220 ASN A C 4
ATOM 5496 O O . ASN A 1 7 ? -3.501 3.021 -18.321 1.00 53.01 220 ASN A O 4
ATOM 5507 N N . GLU A 1 8 ? -1.924 1.679 -19.237 1.00 3.22 221 GLU A N 4
ATOM 5508 C CA . GLU A 1 8 ? -2.786 0.494 -19.403 1.00 62.31 221 GLU A CA 4
ATOM 5509 C C . GLU A 1 8 ? -2.472 -0.535 -18.294 1.00 32.43 221 GLU A C 4
ATOM 5510 O O . GLU A 1 8 ? -3.301 -0.792 -17.410 1.00 43.31 221 GLU A O 4
ATOM 5522 N N . LEU A 1 9 ? -1.248 -1.108 -18.344 1.00 64.12 222 LEU A N 4
ATOM 5523 C CA . LEU A 1 9 ? -0.791 -2.159 -17.407 1.00 12.21 222 LEU A CA 4
ATOM 5524 C C . LEU A 1 9 ? 0.573 -1.762 -16.779 1.00 3.45 222 LEU A C 4
ATOM 5525 O O . LEU A 1 9 ? 0.625 -1.260 -15.648 1.00 30.42 222 LEU A O 4
ATOM 5541 N N . GLU A 1 10 ? 1.663 -1.937 -17.552 1.00 10.34 223 GLU A N 4
ATOM 5542 C CA . GLU A 1 10 ? 3.054 -1.707 -17.088 1.00 61.52 223 GLU A CA 4
ATOM 5543 C C . GLU A 1 10 ? 3.571 -0.343 -17.610 1.00 32.04 223 GLU A C 4
ATOM 5544 O O . GLU A 1 10 ? 3.669 -0.140 -18.830 1.00 24.44 223 GLU A O 4
ATOM 5556 N N . ALA A 1 11 ? 3.886 0.584 -16.681 1.00 62.11 224 ALA A N 4
ATOM 5557 C CA . ALA A 1 11 ? 4.282 1.971 -17.020 1.00 62.43 224 ALA A CA 4
ATOM 5558 C C . ALA A 1 11 ? 5.711 2.039 -17.599 1.00 25.12 224 ALA A C 4
ATOM 5559 O O . ALA A 1 11 ? 5.902 2.408 -18.762 1.00 42.31 224 ALA A O 4
ATOM 5566 N N . LYS A 1 12 ? 6.715 1.676 -16.784 1.00 1.55 225 LYS A N 4
ATOM 5567 C CA . LYS A 1 12 ? 8.129 1.744 -17.185 1.00 42.43 225 LYS A CA 4
ATOM 5568 C C . LYS A 1 12 ? 8.897 0.502 -16.670 1.00 24.53 225 LYS A C 4
ATOM 5569 O O . LYS A 1 12 ? 9.495 -0.252 -17.452 1.00 54.44 225 LYS A O 4
ATOM 5588 N N . THR A 1 13 ? 8.875 0.311 -15.340 1.00 31.13 226 THR A N 4
ATOM 5589 C CA . THR A 1 13 ? 9.441 -0.880 -14.680 1.00 21.32 226 THR A CA 4
ATOM 5590 C C . THR A 1 13 ? 8.428 -2.046 -14.727 1.00 24.40 226 THR A C 4
ATOM 5591 O O . THR A 1 13 ? 7.410 -2.034 -14.026 1.00 63.35 226 THR A O 4
ATOM 5602 N N . ARG A 1 14 ? 8.721 -3.052 -15.562 1.00 54.30 227 ARG A N 4
ATOM 5603 C CA . ARG A 1 14 ? 7.751 -4.109 -15.906 1.00 73.32 227 ARG A CA 4
ATOM 5604 C C . ARG A 1 14 ? 7.780 -5.278 -14.894 1.00 3.53 227 ARG A C 4
ATOM 5605 O O . ARG A 1 14 ? 6.747 -5.631 -14.337 1.00 10.33 227 ARG A O 4
ATOM 5626 N N . VAL A 1 15 ? 8.978 -5.858 -14.650 1.00 1.13 228 VAL A N 4
ATOM 5627 C CA . VAL A 1 15 ? 9.166 -6.954 -13.650 1.00 65.32 228 VAL A CA 4
ATOM 5628 C C . VAL A 1 15 ? 8.801 -6.486 -12.205 1.00 33.25 228 VAL A C 4
ATOM 5629 O O . VAL A 1 15 ? 8.341 -7.279 -11.372 1.00 44.12 228 VAL A O 4
ATOM 5642 N N . LYS A 1 16 ? 8.983 -5.178 -11.952 1.00 32.45 229 LYS A N 4
ATOM 5643 C CA . LYS A 1 16 ? 8.695 -4.553 -10.646 1.00 41.42 229 LYS A CA 4
ATOM 5644 C C . LYS A 1 16 ? 7.164 -4.430 -10.416 1.00 55.23 229 LYS A C 4
ATOM 5645 O O . LYS A 1 16 ? 6.634 -4.891 -9.411 1.00 71.31 229 LYS A O 4
ATOM 5664 N N . LEU A 1 17 ? 6.469 -3.783 -11.365 1.00 73.11 230 LEU A N 4
ATOM 5665 C CA . LEU A 1 17 ? 4.979 -3.637 -11.341 1.00 51.20 230 LEU A CA 4
ATOM 5666 C C . LEU A 1 17 ? 4.215 -4.928 -11.753 1.00 63.42 230 LEU A C 4
ATOM 5667 O O . LEU A 1 17 ? 2.983 -4.973 -11.640 1.00 41.04 230 LEU A O 4
ATOM 5683 N N . ASN A 1 18 ? 4.953 -5.974 -12.185 1.00 4.41 231 ASN A N 4
ATOM 5684 C CA . ASN A 1 18 ? 4.370 -7.297 -12.555 1.00 0.33 231 ASN A CA 4
ATOM 5685 C C . ASN A 1 18 ? 3.533 -7.899 -11.395 1.00 30.00 231 ASN A C 4
ATOM 5686 O O . ASN A 1 18 ? 2.491 -8.503 -11.634 1.00 2.22 231 ASN A O 4
ATOM 5697 N N . PHE A 1 19 ? 4.006 -7.702 -10.142 1.00 54.43 232 PHE A N 4
ATOM 5698 C CA . PHE A 1 19 ? 3.316 -8.177 -8.906 1.00 73.25 232 PHE A CA 4
ATOM 5699 C C . PHE A 1 19 ? 1.901 -7.565 -8.771 1.00 11.44 232 PHE A C 4
ATOM 5700 O O . PHE A 1 19 ? 0.955 -8.233 -8.329 1.00 3.13 232 PHE A O 4
ATOM 5717 N N . LEU A 1 20 ? 1.778 -6.283 -9.164 1.00 20.23 233 LEU A N 4
ATOM 5718 C CA . LEU A 1 20 ? 0.490 -5.565 -9.177 1.00 52.23 233 LEU A CA 4
ATOM 5719 C C . LEU A 1 20 ? -0.419 -6.117 -10.307 1.00 25.01 233 LEU A C 4
ATOM 5720 O O . LEU A 1 20 ? -1.640 -6.188 -10.151 1.00 3.24 233 LEU A O 4
ATOM 5736 N N . ASP A 1 21 ? 0.180 -6.492 -11.445 1.00 73.13 234 ASP A N 4
ATOM 5737 C CA . ASP A 1 21 ? -0.564 -7.089 -12.577 1.00 22.12 234 ASP A CA 4
ATOM 5738 C C . ASP A 1 21 ? -0.982 -8.566 -12.299 1.00 32.12 234 ASP A C 4
ATOM 5739 O O . ASP A 1 21 ? -1.924 -9.078 -12.926 1.00 63.01 234 ASP A O 4
ATOM 5748 N N . GLN A 1 22 ? -0.275 -9.233 -11.359 1.00 31.44 235 GLN A N 4
ATOM 5749 C CA . GLN A 1 22 ? -0.646 -10.582 -10.850 1.00 2.11 235 GLN A CA 4
ATOM 5750 C C . GLN A 1 22 ? -1.972 -10.530 -10.047 1.00 13.20 235 GLN A C 4
ATOM 5751 O O . GLN A 1 22 ? -2.873 -11.348 -10.257 1.00 53.33 235 GLN A O 4
ATOM 5765 N N . ILE A 1 23 ? -2.073 -9.559 -9.116 1.00 40.04 236 ILE A N 4
ATOM 5766 C CA . ILE A 1 23 ? -3.306 -9.332 -8.313 1.00 50.43 236 ILE A CA 4
ATOM 5767 C C . ILE A 1 23 ? -4.440 -8.689 -9.177 1.00 40.24 236 ILE A C 4
ATOM 5768 O O . ILE A 1 23 ? -5.623 -8.938 -8.933 1.00 43.20 236 ILE A O 4
ATOM 5784 N N . ALA A 1 24 ? -4.068 -7.891 -10.208 1.00 21.04 237 ALA A N 4
ATOM 5785 C CA . ALA A 1 24 ? -5.040 -7.299 -11.182 1.00 15.23 237 ALA A CA 4
ATOM 5786 C C . ALA A 1 24 ? -5.873 -8.365 -11.930 1.00 2.25 237 ALA A C 4
ATOM 5787 O O . ALA A 1 24 ? -7.018 -8.114 -12.294 1.00 35.45 237 ALA A O 4
ATOM 5794 N N . LYS A 1 25 ? -5.270 -9.550 -12.125 1.00 3.15 238 LYS A N 4
ATOM 5795 C CA . LYS A 1 25 ? -5.939 -10.754 -12.688 1.00 23.15 238 LYS A CA 4
ATOM 5796 C C . LYS A 1 25 ? -7.202 -11.153 -11.865 1.00 53.23 238 LYS A C 4
ATOM 5797 O O . LYS A 1 25 ? -8.224 -11.580 -12.418 1.00 74.52 238 LYS A O 4
ATOM 5816 N N . PHE A 1 26 ? -7.103 -10.978 -10.538 1.00 14.30 239 PHE A N 4
ATOM 5817 C CA . PHE A 1 26 ? -8.210 -11.194 -9.583 1.00 45.23 239 PHE A CA 4
ATOM 5818 C C . PHE A 1 26 ? -9.235 -10.020 -9.632 1.00 75.20 239 PHE A C 4
ATOM 5819 O O . PHE A 1 26 ? -10.453 -10.235 -9.553 1.00 50.02 239 PHE A O 4
ATOM 5836 N N . TRP A 1 27 ? -8.728 -8.777 -9.778 1.00 40.31 240 TRP A N 4
ATOM 5837 C CA . TRP A 1 27 ? -9.578 -7.549 -9.810 1.00 22.02 240 TRP A CA 4
ATOM 5838 C C . TRP A 1 27 ? -10.308 -7.321 -11.155 1.00 73.34 240 TRP A C 4
ATOM 5839 O O . TRP A 1 27 ? -11.175 -6.438 -11.246 1.00 51.24 240 TRP A O 4
ATOM 5860 N N . GLU A 1 28 ? -9.975 -8.127 -12.179 1.00 44.41 241 GLU A N 4
ATOM 5861 C CA . GLU A 1 28 ? -10.770 -8.204 -13.429 1.00 20.32 241 GLU A CA 4
ATOM 5862 C C . GLU A 1 28 ? -12.204 -8.728 -13.143 1.00 74.04 241 GLU A C 4
ATOM 5863 O O . GLU A 1 28 ? -13.144 -8.424 -13.883 1.00 63.42 241 GLU A O 4
ATOM 5875 N N . LEU A 1 29 ? -12.344 -9.532 -12.066 1.00 54.12 242 LEU A N 4
ATOM 5876 C CA . LEU A 1 29 ? -13.651 -10.033 -11.580 1.00 41.13 242 LEU A CA 4
ATOM 5877 C C . LEU A 1 29 ? -14.282 -9.051 -10.552 1.00 22.11 242 LEU A C 4
ATOM 5878 O O . LEU A 1 29 ? -15.502 -8.833 -10.562 1.00 0.01 242 LEU A O 4
ATOM 5894 N N . GLN A 1 30 ? -13.435 -8.466 -9.671 1.00 62.23 243 GLN A N 4
ATOM 5895 C CA . GLN A 1 30 ? -13.893 -7.570 -8.565 1.00 21.34 243 GLN A CA 4
ATOM 5896 C C . GLN A 1 30 ? -14.619 -6.295 -9.081 1.00 32.34 243 GLN A C 4
ATOM 5897 O O . GLN A 1 30 ? -15.625 -5.870 -8.503 1.00 31.54 243 GLN A O 4
ATOM 5911 N N . GLY A 1 31 ? -14.067 -5.669 -10.141 1.00 43.35 244 GLY A N 4
ATOM 5912 C CA . GLY A 1 31 ? -14.692 -4.489 -10.777 1.00 42.32 244 GLY A CA 4
ATOM 5913 C C . GLY A 1 31 ? -14.170 -3.140 -10.254 1.00 51.45 244 GLY A C 4
ATOM 5914 O O . GLY A 1 31 ? -14.094 -2.161 -11.010 1.00 30.43 244 GLY A O 4
ATOM 5918 N N . SER A 1 32 ? -13.811 -3.090 -8.950 1.00 55.54 245 SER A N 4
ATOM 5919 C CA . SER A 1 32 ? -13.299 -1.857 -8.287 1.00 22.30 245 SER A CA 4
ATOM 5920 C C . SER A 1 32 ? -11.848 -1.524 -8.722 1.00 53.21 245 SER A C 4
ATOM 5921 O O . SER A 1 32 ? -11.136 -2.370 -9.279 1.00 60.21 245 SER A O 4
ATOM 5929 N N . SER A 1 33 ? -11.424 -0.279 -8.440 1.00 62.25 246 SER A N 4
ATOM 5930 C CA . SER A 1 33 ? -10.161 0.289 -8.958 1.00 43.14 246 SER A CA 4
ATOM 5931 C C . SER A 1 33 ? -8.909 -0.237 -8.214 1.00 71.51 246 SER A C 4
ATOM 5932 O O . SER A 1 33 ? -8.597 0.201 -7.096 1.00 64.34 246 SER A O 4
ATOM 5940 N N . LEU A 1 34 ? -8.225 -1.219 -8.833 1.00 61.31 247 LEU A N 4
ATOM 5941 C CA . LEU A 1 34 ? -6.827 -1.561 -8.499 1.00 63.52 247 LEU A CA 4
ATOM 5942 C C . LEU A 1 34 ? -5.880 -0.715 -9.410 1.00 53.21 247 LEU A C 4
ATOM 5943 O O . LEU A 1 34 ? -6.358 -0.012 -10.314 1.00 72.22 247 LEU A O 4
ATOM 5959 N N . LYS A 1 35 ? -4.556 -0.778 -9.155 1.00 34.23 248 LYS A N 4
ATOM 5960 C CA . LYS A 1 35 ? -3.525 -0.010 -9.907 1.00 20.04 248 LYS A CA 4
ATOM 5961 C C . LYS A 1 35 ? -3.652 1.509 -9.624 1.00 42.22 248 LYS A C 4
ATOM 5962 O O . LYS A 1 35 ? -3.230 2.340 -10.416 1.00 1.42 248 LYS A O 4
ATOM 5981 N N . ILE A 1 36 ? -4.202 1.870 -8.440 1.00 63.25 249 ILE A N 4
ATOM 5982 C CA . ILE A 1 36 ? -4.268 3.283 -7.976 1.00 11.00 249 ILE A CA 4
ATOM 5983 C C . ILE A 1 36 ? -3.412 3.473 -6.676 1.00 72.31 249 ILE A C 4
ATOM 5984 O O . ILE A 1 36 ? -3.948 3.443 -5.557 1.00 24.34 249 ILE A O 4
ATOM 6000 N N . PRO A 1 37 ? -2.040 3.580 -6.804 1.00 22.14 250 PRO A N 4
ATOM 6001 C CA . PRO A 1 37 ? -1.145 3.962 -5.699 1.00 65.23 250 PRO A CA 4
ATOM 6002 C C . PRO A 1 37 ? -0.937 5.500 -5.639 1.00 24.32 250 PRO A C 4
ATOM 6003 O O . PRO A 1 37 ? -1.369 6.164 -4.693 1.00 12.52 250 PRO A O 4
ATOM 6014 N N . MET A 1 38 ? -0.292 6.049 -6.689 1.00 4.31 251 MET A N 4
ATOM 6015 C CA . MET A 1 38 ? -0.027 7.482 -6.828 1.00 12.40 251 MET A CA 4
ATOM 6016 C C . MET A 1 38 ? -1.257 8.231 -7.382 1.00 51.14 251 MET A C 4
ATOM 6017 O O . MET A 1 38 ? -1.380 8.452 -8.592 1.00 31.50 251 MET A O 4
ATOM 6031 N N . VAL A 1 39 ? -2.168 8.603 -6.472 1.00 31.50 252 VAL A N 4
ATOM 6032 C CA . VAL A 1 39 ? -3.400 9.343 -6.823 1.00 43.45 252 VAL A CA 4
ATOM 6033 C C . VAL A 1 39 ? -3.086 10.829 -7.177 1.00 62.11 252 VAL A C 4
ATOM 6034 O O . VAL A 1 39 ? -3.522 11.325 -8.219 1.00 1.04 252 VAL A O 4
ATOM 6047 N N . GLU A 1 40 ? -2.283 11.502 -6.329 1.00 34.32 253 GLU A N 4
ATOM 6048 C CA . GLU A 1 40 ? -1.902 12.932 -6.516 1.00 5.23 253 GLU A CA 4
ATOM 6049 C C . GLU A 1 40 ? -0.668 13.105 -7.438 1.00 44.24 253 GLU A C 4
ATOM 6050 O O . GLU A 1 40 ? -0.354 14.225 -7.859 1.00 64.11 253 GLU A O 4
ATOM 6062 N N . ARG A 1 41 ? 0.016 11.990 -7.750 1.00 53.03 254 ARG A N 4
ATOM 6063 C CA . ARG A 1 41 ? 1.278 11.995 -8.540 1.00 14.34 254 ARG A CA 4
ATOM 6064 C C . ARG A 1 41 ? 1.019 11.461 -9.982 1.00 74.22 254 ARG A C 4
ATOM 6065 O O . ARG A 1 41 ? 1.815 11.708 -10.890 1.00 61.45 254 ARG A O 4
ATOM 6086 N N . LYS A 1 42 ? -0.119 10.735 -10.161 1.00 14.14 255 LYS A N 4
ATOM 6087 C CA . LYS A 1 42 ? -0.665 10.287 -11.490 1.00 70.54 255 LYS A CA 4
ATOM 6088 C C . LYS A 1 42 ? 0.070 9.057 -12.100 1.00 13.32 255 LYS A C 4
ATOM 6089 O O . LYS A 1 42 ? -0.577 8.154 -12.632 1.00 21.44 255 LYS A O 4
ATOM 6108 N N . ALA A 1 43 ? 1.412 9.045 -12.056 1.00 61.21 256 ALA A N 4
ATOM 6109 C CA . ALA A 1 43 ? 2.218 7.875 -12.502 1.00 72.15 256 ALA A CA 4
ATOM 6110 C C . ALA A 1 43 ? 2.230 6.791 -11.403 1.00 3.15 256 ALA A C 4
ATOM 6111 O O . ALA A 1 43 ? 2.675 7.039 -10.292 1.00 15.45 256 ALA A O 4
ATOM 6118 N N . LEU A 1 44 ? 1.764 5.592 -11.747 1.00 44.30 257 LEU A N 4
ATOM 6119 C CA . LEU A 1 44 ? 1.351 4.558 -10.775 1.00 11.53 257 LEU A CA 4
ATOM 6120 C C . LEU A 1 44 ? 2.457 3.488 -10.551 1.00 20.03 257 LEU A C 4
ATOM 6121 O O . LEU A 1 44 ? 2.748 2.687 -11.444 1.00 45.14 257 LEU A O 4
ATOM 6137 N N . ASP A 1 45 ? 3.054 3.484 -9.341 1.00 23.13 258 ASP A N 4
ATOM 6138 C CA . ASP A 1 45 ? 4.109 2.517 -8.934 1.00 62.52 258 ASP A CA 4
ATOM 6139 C C . ASP A 1 45 ? 3.791 1.897 -7.544 1.00 24.04 258 ASP A C 4
ATOM 6140 O O . ASP A 1 45 ? 4.345 2.306 -6.515 1.00 32.14 258 ASP A O 4
ATOM 6149 N N . LEU A 1 46 ? 2.876 0.904 -7.525 1.00 35.24 259 LEU A N 4
ATOM 6150 C CA . LEU A 1 46 ? 2.453 0.212 -6.274 1.00 73.11 259 LEU A CA 4
ATOM 6151 C C . LEU A 1 46 ? 3.643 -0.543 -5.629 1.00 65.31 259 LEU A C 4
ATOM 6152 O O . LEU A 1 46 ? 3.714 -0.671 -4.406 1.00 12.42 259 LEU A O 4
ATOM 6168 N N . TYR A 1 47 ? 4.572 -1.004 -6.483 1.00 11.01 260 TYR A N 4
ATOM 6169 C CA . TYR A 1 47 ? 5.815 -1.690 -6.075 1.00 41.11 260 TYR A CA 4
ATOM 6170 C C . TYR A 1 47 ? 6.597 -0.900 -4.984 1.00 61.14 260 TYR A C 4
ATOM 6171 O O . TYR A 1 47 ? 6.829 -1.414 -3.880 1.00 54.55 260 TYR A O 4
ATOM 6189 N N . THR A 1 48 ? 6.975 0.357 -5.297 1.00 2.02 261 THR A N 4
ATOM 6190 C CA . THR A 1 48 ? 7.758 1.214 -4.366 1.00 1.43 261 THR A CA 4
ATOM 6191 C C . THR A 1 48 ? 6.889 1.762 -3.208 1.00 74.44 261 THR A C 4
ATOM 6192 O O . THR A 1 48 ? 7.394 1.967 -2.105 1.00 10.31 261 THR A O 4
ATOM 6203 N N . LEU A 1 49 ? 5.582 1.992 -3.469 1.00 52.52 262 LEU A N 4
ATOM 6204 C CA . LEU A 1 49 ? 4.626 2.494 -2.440 1.00 2.32 262 LEU A CA 4
ATOM 6205 C C . LEU A 1 49 ? 4.467 1.443 -1.298 1.00 61.41 262 LEU A C 4
ATOM 6206 O O . LEU A 1 49 ? 4.405 1.794 -0.117 1.00 32.40 262 LEU A O 4
ATOM 6222 N N . HIS A 1 50 ? 4.430 0.152 -1.692 1.00 50.34 263 HIS A N 4
ATOM 6223 C CA . HIS A 1 50 ? 4.332 -1.004 -0.766 1.00 45.53 263 HIS A CA 4
ATOM 6224 C C . HIS A 1 50 ? 5.575 -1.095 0.155 1.00 60.31 263 HIS A C 4
ATOM 6225 O O . HIS A 1 50 ? 5.460 -1.461 1.335 1.00 1.45 263 HIS A O 4
ATOM 6240 N N . ARG A 1 51 ? 6.753 -0.754 -0.411 1.00 22.14 264 ARG A N 4
ATOM 6241 C CA . ARG A 1 51 ? 8.016 -0.624 0.358 1.00 13.13 264 ARG A CA 4
ATOM 6242 C C . ARG A 1 51 ? 7.882 0.446 1.466 1.00 51.31 264 ARG A C 4
ATOM 6243 O O . ARG A 1 51 ? 8.220 0.193 2.618 1.00 34.23 264 ARG A O 4
ATOM 6264 N N . ILE A 1 52 ? 7.361 1.632 1.085 1.00 54.15 265 ILE A N 4
ATOM 6265 C CA . ILE A 1 52 ? 7.204 2.786 2.004 1.00 25.32 265 ILE A CA 4
ATOM 6266 C C . ILE A 1 52 ? 6.306 2.431 3.221 1.00 24.14 265 ILE A C 4
ATOM 6267 O O . ILE A 1 52 ? 6.645 2.750 4.368 1.00 73.44 265 ILE A O 4
ATOM 6283 N N . VAL A 1 53 ? 5.171 1.756 2.936 1.00 61.40 266 VAL A N 4
ATOM 6284 C CA . VAL A 1 53 ? 4.240 1.247 3.972 1.00 4.41 266 VAL A CA 4
ATOM 6285 C C . VAL A 1 53 ? 4.970 0.297 4.952 1.00 31.32 266 VAL A C 4
ATOM 6286 O O . VAL A 1 53 ? 4.878 0.462 6.170 1.00 32.40 266 VAL A O 4
ATOM 6299 N N . GLN A 1 54 ? 5.732 -0.659 4.378 1.00 73.30 267 GLN A N 4
ATOM 6300 C CA . GLN A 1 54 ? 6.514 -1.675 5.131 1.00 51.50 267 GLN A CA 4
ATOM 6301 C C . GLN A 1 54 ? 7.567 -1.005 6.052 1.00 22.03 267 GLN A C 4
ATOM 6302 O O . GLN A 1 54 ? 7.757 -1.424 7.200 1.00 3.14 267 GLN A O 4
ATOM 6316 N N . GLU A 1 55 ? 8.229 0.045 5.537 1.00 50.35 268 GLU A N 4
ATOM 6317 C CA . GLU A 1 55 ? 9.261 0.807 6.283 1.00 12.02 268 GLU A CA 4
ATOM 6318 C C . GLU A 1 55 ? 8.640 1.708 7.386 1.00 42.10 268 GLU A C 4
ATOM 6319 O O . GLU A 1 55 ? 9.323 2.077 8.344 1.00 12.02 268 GLU A O 4
ATOM 6331 N N . GLU A 1 56 ? 7.342 2.053 7.245 1.00 73.15 269 GLU A N 4
ATOM 6332 C CA . GLU A 1 56 ? 6.556 2.712 8.327 1.00 53.24 269 GLU A CA 4
ATOM 6333 C C . GLU A 1 56 ? 5.881 1.673 9.268 1.00 14.22 269 GLU A C 4
ATOM 6334 O O . GLU A 1 56 ? 5.132 2.051 10.179 1.00 2.11 269 GLU A O 4
ATOM 6346 N N . GLY A 1 57 ? 6.163 0.372 9.036 1.00 21.01 270 GLY A N 4
ATOM 6347 C CA . GLY A 1 57 ? 5.724 -0.719 9.933 1.00 11.25 270 GLY A CA 4
ATOM 6348 C C . GLY A 1 57 ? 5.089 -1.916 9.208 1.00 45.42 270 GLY A C 4
ATOM 6349 O O . GLY A 1 57 ? 5.181 -3.057 9.678 1.00 4.04 270 GLY A O 4
ATOM 6353 N N . GLY A 1 58 ? 4.450 -1.648 8.060 1.00 31.04 271 GLY A N 4
ATOM 6354 C CA . GLY A 1 58 ? 3.625 -2.642 7.340 1.00 61.11 271 GLY A CA 4
ATOM 6355 C C . GLY A 1 58 ? 2.140 -2.423 7.643 1.00 13.13 271 GLY A C 4
ATOM 6356 O O . GLY A 1 58 ? 1.824 -2.139 8.780 1.00 11.22 271 GLY A O 4
ATOM 6360 N N . MET A 1 59 ? 1.240 -2.622 6.647 1.00 25.12 272 MET A N 4
ATOM 6361 C CA . MET A 1 59 ? -0.180 -2.102 6.657 1.00 41.04 272 MET A CA 4
ATOM 6362 C C . MET A 1 59 ? -0.890 -2.215 8.044 1.00 21.30 272 MET A C 4
ATOM 6363 O O . MET A 1 59 ? -1.473 -1.245 8.531 1.00 30.32 272 MET A O 4
ATOM 6377 N N . GLU A 1 60 ? -0.772 -3.399 8.667 1.00 21.35 273 GLU A N 4
ATOM 6378 C CA . GLU A 1 60 ? -1.381 -3.716 9.985 1.00 70.23 273 GLU A CA 4
ATOM 6379 C C . GLU A 1 60 ? -0.764 -2.861 11.130 1.00 12.43 273 GLU A C 4
ATOM 6380 O O . GLU A 1 60 ? -1.490 -2.245 11.923 1.00 30.21 273 GLU A O 4
ATOM 6392 N N . GLN A 1 61 ? 0.583 -2.836 11.203 1.00 12.22 274 GLN A N 4
ATOM 6393 C CA . GLN A 1 61 ? 1.335 -2.038 12.211 1.00 45.03 274 GLN A CA 4
ATOM 6394 C C . GLN A 1 61 ? 1.180 -0.513 11.963 1.00 23.21 274 GLN A C 4
ATOM 6395 O O . GLN A 1 61 ? 0.853 0.221 12.882 1.00 4.34 274 GLN A O 4
ATOM 6409 N N . THR A 1 62 ? 1.424 -0.076 10.708 1.00 33.21 275 THR A N 4
ATOM 6410 C CA . THR A 1 62 ? 1.348 1.347 10.260 1.00 13.51 275 THR A CA 4
ATOM 6411 C C . THR A 1 62 ? 0.001 2.035 10.635 1.00 61.03 275 THR A C 4
ATOM 6412 O O . THR A 1 62 ? -0.021 3.221 10.994 1.00 63.33 275 THR A O 4
ATOM 6423 N N . THR A 1 63 ? -1.111 1.277 10.549 1.00 34.42 276 THR A N 4
ATOM 6424 C CA . THR A 1 63 ? -2.462 1.752 10.965 1.00 32.32 276 THR A CA 4
ATOM 6425 C C . THR A 1 63 ? -2.521 2.029 12.485 1.00 43.12 276 THR A C 4
ATOM 6426 O O . THR A 1 63 ? -2.972 3.095 12.923 1.00 10.53 276 THR A O 4
ATOM 6437 N N . LYS A 1 64 ? -2.044 1.055 13.276 1.00 51.13 277 LYS A N 4
ATOM 6438 C CA . LYS A 1 64 ? -1.972 1.161 14.753 1.00 40.41 277 LYS A CA 4
ATOM 6439 C C . LYS A 1 64 ? -0.844 2.130 15.213 1.00 75.40 277 LYS A C 4
ATOM 6440 O O . LYS A 1 64 ? -0.849 2.611 16.349 1.00 14.01 277 LYS A O 4
ATOM 6459 N N . ASP A 1 65 ? 0.111 2.400 14.304 1.00 41.54 278 ASP A N 4
ATOM 6460 C CA . ASP A 1 65 ? 1.240 3.330 14.534 1.00 15.53 278 ASP A CA 4
ATOM 6461 C C . ASP A 1 65 ? 0.838 4.768 14.108 1.00 2.22 278 ASP A C 4
ATOM 6462 O O . ASP A 1 65 ? 1.548 5.731 14.409 1.00 4.04 278 ASP A O 4
ATOM 6471 N N . ARG A 1 66 ? -0.286 4.867 13.342 1.00 35.45 279 ARG A N 4
ATOM 6472 C CA . ARG A 1 66 ? -0.889 6.144 12.870 1.00 71.33 279 ARG A CA 4
ATOM 6473 C C . ARG A 1 66 ? -0.053 6.812 11.724 1.00 65.24 279 ARG A C 4
ATOM 6474 O O . ARG A 1 66 ? -0.414 7.881 11.220 1.00 62.50 279 ARG A O 4
ATOM 6495 N N . LYS A 1 67 ? 1.023 6.134 11.257 1.00 23.51 280 LYS A N 4
ATOM 6496 C CA . LYS A 1 67 ? 2.042 6.742 10.358 1.00 53.31 280 LYS A CA 4
ATOM 6497 C C . LYS A 1 67 ? 1.744 6.543 8.844 1.00 74.34 280 LYS A C 4
ATOM 6498 O O . LYS A 1 67 ? 2.649 6.264 8.048 1.00 52.21 280 LYS A O 4
ATOM 6517 N N . TRP A 1 68 ? 0.478 6.758 8.446 1.00 33.25 281 TRP A N 4
ATOM 6518 C CA . TRP A 1 68 ? 0.053 6.725 7.019 1.00 20.22 281 TRP A CA 4
ATOM 6519 C C . TRP A 1 68 ? 0.316 8.060 6.286 1.00 11.33 281 TRP A C 4
ATOM 6520 O O . TRP A 1 68 ? 0.544 8.068 5.068 1.00 1.21 281 TRP A O 4
ATOM 6541 N N . ALA A 1 69 ? 0.261 9.187 7.016 1.00 2.34 282 ALA A N 4
ATOM 6542 C CA . ALA A 1 69 ? 0.673 10.504 6.468 1.00 4.05 282 ALA A CA 4
ATOM 6543 C C . ALA A 1 69 ? 2.197 10.512 6.206 1.00 45.32 282 ALA A C 4
ATOM 6544 O O . ALA A 1 69 ? 2.683 11.126 5.256 1.00 41.22 282 ALA A O 4
ATOM 6551 N N . LYS A 1 70 ? 2.928 9.789 7.073 1.00 62.33 283 LYS A N 4
ATOM 6552 C CA . LYS A 1 70 ? 4.375 9.524 6.927 1.00 14.41 283 LYS A CA 4
ATOM 6553 C C . LYS A 1 70 ? 4.680 8.653 5.670 1.00 1.21 283 LYS A C 4
ATOM 6554 O O . LYS A 1 70 ? 5.730 8.825 5.035 1.00 21.23 283 LYS A O 4
ATOM 6573 N N . VAL A 1 71 ? 3.754 7.720 5.325 1.00 52.24 284 VAL A N 4
ATOM 6574 C CA . VAL A 1 71 ? 3.814 6.954 4.048 1.00 13.13 284 VAL A CA 4
ATOM 6575 C C . VAL A 1 71 ? 3.710 7.914 2.830 1.00 24.03 284 VAL A C 4
ATOM 6576 O O . VAL A 1 71 ? 4.536 7.871 1.905 1.00 12.02 284 VAL A O 4
ATOM 6589 N N . ALA A 1 72 ? 2.690 8.791 2.867 1.00 55.13 285 ALA A N 4
ATOM 6590 C CA . ALA A 1 72 ? 2.445 9.798 1.812 1.00 41.31 285 ALA A CA 4
ATOM 6591 C C . ALA A 1 72 ? 3.633 10.796 1.680 1.00 22.32 285 ALA A C 4
ATOM 6592 O O . ALA A 1 72 ? 4.009 11.185 0.569 1.00 5.21 285 ALA A O 4
ATOM 6599 N N . ASN A 1 73 ? 4.250 11.157 2.825 1.00 11.22 286 ASN A N 4
ATOM 6600 C CA . ASN A 1 73 ? 5.373 12.129 2.879 1.00 53.33 286 ASN A CA 4
ATOM 6601 C C . ASN A 1 73 ? 6.595 11.645 2.050 1.00 61.02 286 ASN A C 4
ATOM 6602 O O . ASN A 1 73 ? 7.177 12.415 1.282 1.00 50.55 286 ASN A O 4
ATOM 6613 N N . ARG A 1 74 ? 6.948 10.353 2.203 1.00 75.53 287 ARG A N 4
ATOM 6614 C CA . ARG A 1 74 ? 8.103 9.733 1.497 1.00 64.54 287 ARG A CA 4
ATOM 6615 C C . ARG A 1 74 ? 7.870 9.596 -0.032 1.00 22.32 287 ARG A C 4
ATOM 6616 O O . ARG A 1 74 ? 8.818 9.378 -0.788 1.00 22.21 287 ARG A O 4
ATOM 6637 N N . MET A 1 75 ? 6.599 9.700 -0.475 1.00 64.12 288 MET A N 4
ATOM 6638 C CA . MET A 1 75 ? 6.244 9.701 -1.920 1.00 53.30 288 MET A CA 4
ATOM 6639 C C . MET A 1 75 ? 5.863 11.139 -2.411 1.00 25.14 288 MET A C 4
ATOM 6640 O O . MET A 1 75 ? 5.166 11.313 -3.425 1.00 35.23 288 MET A O 4
ATOM 6654 N N . GLN A 1 76 ? 6.355 12.169 -1.675 1.00 41.32 289 GLN A N 4
ATOM 6655 C CA . GLN A 1 76 ? 6.285 13.610 -2.077 1.00 23.40 289 GLN A CA 4
ATOM 6656 C C . GLN A 1 76 ? 4.832 14.163 -2.174 1.00 34.22 289 GLN A C 4
ATOM 6657 O O . GLN A 1 76 ? 4.581 15.170 -2.852 1.00 21.44 289 GLN A O 4
ATOM 6671 N N . TYR A 1 77 ? 3.899 13.519 -1.462 1.00 2.52 290 TYR A N 4
ATOM 6672 C CA . TYR A 1 77 ? 2.486 13.964 -1.355 1.00 43.13 290 TYR A CA 4
ATOM 6673 C C . TYR A 1 77 ? 2.322 15.251 -0.489 1.00 72.42 290 TYR A C 4
ATOM 6674 O O . TYR A 1 77 ? 3.275 15.693 0.163 1.00 42.33 290 TYR A O 4
ATOM 6692 N N . PRO A 1 78 ? 1.079 15.868 -0.475 1.00 52.22 291 PRO A N 4
ATOM 6693 C CA . PRO A 1 78 ? 0.647 16.812 0.602 1.00 21.24 291 PRO A CA 4
ATOM 6694 C C . PRO A 1 78 ? 0.826 16.239 2.044 1.00 4.03 291 PRO A C 4
ATOM 6695 O O . PRO A 1 78 ? 0.875 16.994 3.013 1.00 43.33 291 PRO A O 4
ATOM 6706 N N . SER A 1 79 ? 0.893 14.889 2.145 1.00 23.52 292 SER A N 4
ATOM 6707 C CA . SER A 1 79 ? 1.267 14.145 3.376 1.00 32.22 292 SER A CA 4
ATOM 6708 C C . SER A 1 79 ? 0.153 14.139 4.454 1.00 0.10 292 SER A C 4
ATOM 6709 O O . SER A 1 79 ? -0.615 13.170 4.557 1.00 64.12 292 SER A O 4
ATOM 6717 N N . SER A 1 80 ? 0.058 15.237 5.232 1.00 53.33 293 SER A N 4
ATOM 6718 C CA . SER A 1 80 ? -0.774 15.306 6.461 1.00 42.34 293 SER A CA 4
ATOM 6719 C C . SER A 1 80 ? -2.300 15.290 6.187 1.00 50.43 293 SER A C 4
ATOM 6720 O O . SER A 1 80 ? -2.756 15.583 5.071 1.00 24.52 293 SER A O 4
ATOM 6728 N N . LYS A 1 81 ? -3.060 14.935 7.253 1.00 0.34 294 LYS A N 4
ATOM 6729 C CA . LYS A 1 81 ? -4.540 15.018 7.318 1.00 14.40 294 LYS A CA 4
ATOM 6730 C C . LYS A 1 81 ? -5.265 14.042 6.338 1.00 73.44 294 LYS A C 4
ATOM 6731 O O . LYS A 1 81 ? -5.630 12.926 6.721 1.00 24.33 294 LYS A O 4
ATOM 6750 N N . SER A 1 82 ? -5.432 14.465 5.066 1.00 13.54 295 SER A N 4
ATOM 6751 C CA . SER A 1 82 ? -6.351 13.806 4.100 1.00 74.24 295 SER A CA 4
ATOM 6752 C C . SER A 1 82 ? -5.701 12.625 3.332 1.00 15.14 295 SER A C 4
ATOM 6753 O O . SER A 1 82 ? -6.164 11.485 3.438 1.00 15.42 295 SER A O 4
ATOM 6761 N N . VAL A 1 83 ? -4.634 12.904 2.543 1.00 43.05 296 VAL A N 4
ATOM 6762 C CA . VAL A 1 83 ? -4.122 11.946 1.533 1.00 22.35 296 VAL A CA 4
ATOM 6763 C C . VAL A 1 83 ? -3.448 10.688 2.151 1.00 32.34 296 VAL A C 4
ATOM 6764 O O . VAL A 1 83 ? -3.426 9.623 1.523 1.00 72.10 296 VAL A O 4
ATOM 6777 N N . GLY A 1 84 ? -2.911 10.819 3.378 1.00 50.24 297 GLY A N 4
ATOM 6778 C CA . GLY A 1 84 ? -2.410 9.658 4.137 1.00 63.21 297 GLY A CA 4
ATOM 6779 C C . GLY A 1 84 ? -3.514 8.629 4.431 1.00 64.03 297 GLY A C 4
ATOM 6780 O O . GLY A 1 84 ? -3.298 7.418 4.341 1.00 73.02 297 GLY A O 4
ATOM 6784 N N . ALA A 1 85 ? -4.717 9.148 4.745 1.00 21.12 298 ALA A N 4
ATOM 6785 C CA . ALA A 1 85 ? -5.936 8.336 4.991 1.00 51.41 298 ALA A CA 4
ATOM 6786 C C . ALA A 1 85 ? -6.514 7.753 3.673 1.00 1.54 298 ALA A C 4
ATOM 6787 O O . ALA A 1 85 ? -7.171 6.706 3.688 1.00 3.43 298 ALA A O 4
ATOM 6794 N N . THR A 1 86 ? -6.276 8.457 2.544 1.00 24.14 299 THR A N 4
ATOM 6795 C CA . THR A 1 86 ? -6.654 7.979 1.185 1.00 10.42 299 THR A CA 4
ATOM 6796 C C . THR A 1 86 ? -5.868 6.701 0.804 1.00 61.21 299 THR A C 4
ATOM 6797 O O . THR A 1 86 ? -6.461 5.699 0.399 1.00 10.53 299 THR A O 4
ATOM 6808 N N . LEU A 1 87 ? -4.528 6.756 0.958 1.00 22.11 300 LEU A N 4
ATOM 6809 C CA . LEU A 1 87 ? -3.624 5.613 0.667 1.00 73.51 300 LEU A CA 4
ATOM 6810 C C . LEU A 1 87 ? -3.901 4.429 1.628 1.00 52.43 300 LEU A C 4
ATOM 6811 O O . LEU A 1 87 ? -3.856 3.266 1.228 1.00 12.02 300 LEU A O 4
ATOM 6827 N N . LYS A 1 88 ? -4.196 4.773 2.892 1.00 22.55 301 LYS A N 4
ATOM 6828 C CA . LYS A 1 88 ? -4.618 3.818 3.938 1.00 4.14 301 LYS A CA 4
ATOM 6829 C C . LYS A 1 88 ? -5.866 3.022 3.506 1.00 44.33 301 LYS A C 4
ATOM 6830 O O . LYS A 1 88 ? -5.878 1.787 3.547 1.00 2.43 301 LYS A O 4
ATOM 6849 N N . ALA A 1 89 ? -6.902 3.761 3.080 1.00 65.42 302 ALA A N 4
ATOM 6850 C CA . ALA A 1 89 ? -8.183 3.179 2.630 1.00 3.14 302 ALA A CA 4
ATOM 6851 C C . ALA A 1 89 ? -8.014 2.339 1.349 1.00 71.01 302 ALA A C 4
ATOM 6852 O O . ALA A 1 89 ? -8.703 1.330 1.182 1.00 32.22 302 ALA A O 4
ATOM 6859 N N . HIS A 1 90 ? -7.079 2.761 0.460 1.00 34.42 303 HIS A N 4
ATOM 6860 C CA . HIS A 1 90 ? -6.702 1.988 -0.750 1.00 43.22 303 HIS A CA 4
ATOM 6861 C C . HIS A 1 90 ? -6.113 0.616 -0.356 1.00 72.12 303 HIS A C 4
ATOM 6862 O O . HIS A 1 90 ? -6.510 -0.408 -0.894 1.00 63.21 303 HIS A O 4
ATOM 6877 N N . TYR A 1 91 ? -5.196 0.606 0.619 1.00 51.22 304 TYR A N 4
ATOM 6878 C CA . TYR A 1 91 ? -4.568 -0.643 1.100 1.00 72.04 304 TYR A CA 4
ATOM 6879 C C . TYR A 1 91 ? -5.569 -1.575 1.822 1.00 34.33 304 TYR A C 4
ATOM 6880 O O . TYR A 1 91 ? -5.473 -2.790 1.680 1.00 64.22 304 TYR A O 4
ATOM 6898 N N . GLU A 1 92 ? -6.523 -1.006 2.583 1.00 4.11 305 GLU A N 4
ATOM 6899 C CA . GLU A 1 92 ? -7.535 -1.802 3.320 1.00 20.53 305 GLU A CA 4
ATOM 6900 C C . GLU A 1 92 ? -8.572 -2.478 2.379 1.00 42.42 305 GLU A C 4
ATOM 6901 O O . GLU A 1 92 ? -8.897 -3.664 2.551 1.00 14.20 305 GLU A O 4
ATOM 6913 N N . ARG A 1 93 ? -9.080 -1.722 1.384 1.00 64.43 306 ARG A N 4
ATOM 6914 C CA . ARG A 1 93 ? -10.054 -2.258 0.388 1.00 32.30 306 ARG A CA 4
ATOM 6915 C C . ARG A 1 93 ? -9.424 -3.326 -0.546 1.00 44.24 306 ARG A C 4
ATOM 6916 O O . ARG A 1 93 ? -10.138 -4.140 -1.139 1.00 74.01 306 ARG A O 4
ATOM 6937 N N . ILE A 1 94 ? -8.088 -3.289 -0.683 1.00 33.42 307 ILE A N 4
ATOM 6938 C CA . ILE A 1 94 ? -7.339 -4.147 -1.624 1.00 62.50 307 ILE A CA 4
ATOM 6939 C C . ILE A 1 94 ? -6.708 -5.381 -0.932 1.00 25.34 307 ILE A C 4
ATOM 6940 O O . ILE A 1 94 ? -6.623 -6.461 -1.537 1.00 12.01 307 ILE A O 4
ATOM 6956 N N . LEU A 1 95 ? -6.303 -5.231 0.340 1.00 64.31 308 LEU A N 4
ATOM 6957 C CA . LEU A 1 95 ? -5.704 -6.340 1.125 1.00 32.15 308 LEU A CA 4
ATOM 6958 C C . LEU A 1 95 ? -6.802 -7.321 1.612 1.00 42.00 308 LEU A C 4
ATOM 6959 O O . LEU A 1 95 ? -6.566 -8.524 1.686 1.00 14.51 308 LEU A O 4
ATOM 6975 N N . HIS A 1 96 ? -8.016 -6.797 1.900 1.00 55.32 309 HIS A N 4
ATOM 6976 C CA . HIS A 1 96 ? -9.119 -7.598 2.507 1.00 13.14 309 HIS A CA 4
ATOM 6977 C C . HIS A 1 96 ? -9.664 -8.768 1.601 1.00 74.41 309 HIS A C 4
ATOM 6978 O O . HIS A 1 96 ? -9.959 -9.836 2.135 1.00 3.52 309 HIS A O 4
ATOM 6993 N N . PRO A 1 97 ? -9.861 -8.605 0.246 1.00 60.23 310 PRO A N 4
ATOM 6994 C CA . PRO A 1 97 ? -10.212 -9.757 -0.637 1.00 70.44 310 PRO A CA 4
ATOM 6995 C C . PRO A 1 97 ? -8.975 -10.601 -1.064 1.00 34.23 310 PRO A C 4
ATOM 6996 O O . PRO A 1 97 ? -9.122 -11.684 -1.646 1.00 30.10 310 PRO A O 4
ATOM 7007 N N . PHE A 1 98 ? -7.760 -10.106 -0.750 1.00 3.11 311 PHE A N 4
ATOM 7008 C CA . PHE A 1 98 ? -6.482 -10.739 -1.171 1.00 2.24 311 PHE A CA 4
ATOM 7009 C C . PHE A 1 98 ? -5.711 -11.358 0.036 1.00 4.55 311 PHE A C 4
ATOM 7010 O O . PHE A 1 98 ? -4.662 -11.979 -0.141 1.00 5.32 311 PHE A O 4
ATOM 7027 N N . GLU A 1 99 ? -6.250 -11.194 1.264 1.00 12.52 312 GLU A N 4
ATOM 7028 C CA . GLU A 1 99 ? -5.673 -11.797 2.499 1.00 43.25 312 GLU A CA 4
ATOM 7029 C C . GLU A 1 99 ? -5.962 -13.319 2.580 1.00 24.42 312 GLU A C 4
ATOM 7030 O O . GLU A 1 99 ? -5.352 -14.029 3.373 1.00 63.41 312 GLU A O 4
ATOM 7042 N N . VAL A 1 100 ? -6.925 -13.793 1.771 1.00 41.24 313 VAL A N 4
ATOM 7043 C CA . VAL A 1 100 ? -7.152 -15.240 1.537 1.00 3.20 313 VAL A CA 4
ATOM 7044 C C . VAL A 1 100 ? -5.911 -15.863 0.829 1.00 53.21 313 VAL A C 4
ATOM 7045 O O . VAL A 1 100 ? -5.520 -17.002 1.100 1.00 71.41 313 VAL A O 4
ATOM 7058 N N . TYR A 1 101 ? -5.293 -15.061 -0.058 1.00 1.12 314 TYR A N 4
ATOM 7059 C CA . TYR A 1 101 ? -4.080 -15.431 -0.819 1.00 74.31 314 TYR A CA 4
ATOM 7060 C C . TYR A 1 101 ? -2.798 -15.309 0.048 1.00 4.23 314 TYR A C 4
ATOM 7061 O O . TYR A 1 101 ? -1.931 -16.191 0.019 1.00 41.30 314 TYR A O 4
ATOM 7079 N N . THR A 1 102 ? -2.673 -14.189 0.783 1.00 21.22 315 THR A N 4
ATOM 7080 C CA . THR A 1 102 ? -1.433 -13.848 1.532 1.00 24.31 315 THR A CA 4
ATOM 7081 C C . THR A 1 102 ? -1.372 -14.525 2.924 1.00 53.25 315 THR A C 4
ATOM 7082 O O . THR A 1 102 ? -0.283 -14.835 3.427 1.00 11.53 315 THR A O 4
ATOM 7093 N N . SER A 1 103 ? -2.542 -14.751 3.544 1.00 14.21 316 SER A N 4
ATOM 7094 C CA . SER A 1 103 ? -2.646 -15.414 4.872 1.00 25.00 316 SER A CA 4
ATOM 7095 C C . SER A 1 103 ? -3.331 -16.799 4.755 1.00 62.31 316 SER A C 4
ATOM 7096 O O . SER A 1 103 ? -4.127 -17.037 3.835 1.00 34.13 316 SER A O 4
ATOM 7104 N N . GLY A 1 104 ? -3.035 -17.692 5.723 1.00 64.05 317 GLY A N 4
ATOM 7105 C CA . GLY A 1 104 ? -3.565 -19.064 5.747 1.00 63.03 317 GLY A CA 4
ATOM 7106 C C . GLY A 1 104 ? -4.881 -19.183 6.515 1.00 14.24 317 GLY A C 4
ATOM 7107 O O . GLY A 1 104 ? -4.961 -19.875 7.539 1.00 2.02 317 GLY A O 4
ATOM 7111 N N . LYS A 1 105 ? -5.916 -18.488 6.013 1.00 53.22 318 LYS A N 4
ATOM 7112 C CA . LYS A 1 105 ? -7.258 -18.464 6.635 1.00 2.02 318 LYS A CA 4
ATOM 7113 C C . LYS A 1 105 ? -7.965 -19.837 6.502 1.00 33.31 318 LYS A C 4
ATOM 7114 O O . LYS A 1 105 ? -8.506 -20.177 5.440 1.00 60.20 318 LYS A O 4
ATOM 7133 N N . VAL A 1 106 ? -7.915 -20.631 7.586 1.00 54.42 319 VAL A N 4
ATOM 7134 C CA . VAL A 1 106 ? -8.515 -21.988 7.639 1.00 33.21 319 VAL A CA 4
ATOM 7135 C C . VAL A 1 106 ? -10.003 -21.956 8.083 1.00 65.13 319 VAL A C 4
ATOM 7136 O O . VAL A 1 106 ? -10.524 -20.894 8.463 1.00 52.13 319 VAL A O 4
ATOM 7149 N N . LEU A 1 107 ? -10.656 -23.143 8.020 1.00 45.14 320 LEU A N 4
ATOM 7150 C CA . LEU A 1 107 ? -12.094 -23.349 8.346 1.00 10.11 320 LEU A CA 4
ATOM 7151 C C . LEU A 1 107 ? -12.999 -22.595 7.306 1.00 31.34 320 LEU A C 4
ATOM 7152 O O . LEU A 1 107 ? -13.389 -21.427 7.548 1.00 37.47 320 LEU A O 4
ATOM 7169 N N . PRO A 1 1 ? -4.558 12.633 -16.311 1.00 63.44 214 PRO A N 5
ATOM 7170 C CA . PRO A 1 1 ? -3.082 12.412 -16.352 1.00 34.44 214 PRO A CA 5
ATOM 7171 C C . PRO A 1 1 ? -2.647 11.173 -15.519 1.00 50.25 214 PRO A C 5
ATOM 7172 O O . PRO A 1 1 ? -1.628 10.540 -15.830 1.00 24.03 214 PRO A O 5
ATOM 7185 N N . ARG A 1 2 ? -3.437 10.840 -14.473 1.00 24.55 215 ARG A N 5
ATOM 7186 C CA . ARG A 1 2 ? -3.097 9.786 -13.494 1.00 61.21 215 ARG A CA 5
ATOM 7187 C C . ARG A 1 2 ? -3.041 8.381 -14.137 1.00 12.30 215 ARG A C 5
ATOM 7188 O O . ARG A 1 2 ? -2.007 7.713 -14.081 1.00 10.32 215 ARG A O 5
ATOM 7209 N N . VAL A 1 3 ? -4.148 7.979 -14.790 1.00 32.25 216 VAL A N 5
ATOM 7210 C CA . VAL A 1 3 ? -4.271 6.652 -15.458 1.00 25.33 216 VAL A CA 5
ATOM 7211 C C . VAL A 1 3 ? -3.289 6.481 -16.647 1.00 74.34 216 VAL A C 5
ATOM 7212 O O . VAL A 1 3 ? -3.025 5.358 -17.085 1.00 0.25 216 VAL A O 5
ATOM 7225 N N . GLN A 1 4 ? -2.787 7.614 -17.169 1.00 11.12 217 GLN A N 5
ATOM 7226 C CA . GLN A 1 4 ? -1.867 7.649 -18.318 1.00 64.53 217 GLN A CA 5
ATOM 7227 C C . GLN A 1 4 ? -0.442 7.211 -17.895 1.00 21.21 217 GLN A C 5
ATOM 7228 O O . GLN A 1 4 ? 0.174 6.361 -18.548 1.00 51.24 217 GLN A O 5
ATOM 7242 N N . ARG A 1 5 ? 0.068 7.797 -16.794 1.00 51.10 218 ARG A N 5
ATOM 7243 C CA . ARG A 1 5 ? 1.451 7.548 -16.321 1.00 2.12 218 ARG A CA 5
ATOM 7244 C C . ARG A 1 5 ? 1.573 6.231 -15.504 1.00 14.10 218 ARG A C 5
ATOM 7245 O O . ARG A 1 5 ? 1.244 6.191 -14.323 1.00 22.12 218 ARG A O 5
ATOM 7266 N N . LEU A 1 6 ? 2.037 5.158 -16.168 1.00 30.11 219 LEU A N 5
ATOM 7267 C CA . LEU A 1 6 ? 2.484 3.909 -15.495 1.00 1.25 219 LEU A CA 5
ATOM 7268 C C . LEU A 1 6 ? 4.019 3.963 -15.351 1.00 54.43 219 LEU A C 5
ATOM 7269 O O . LEU A 1 6 ? 4.729 4.072 -16.362 1.00 50.11 219 LEU A O 5
ATOM 7285 N N . ASN A 1 7 ? 4.530 3.869 -14.107 1.00 24.55 220 ASN A N 5
ATOM 7286 C CA . ASN A 1 7 ? 5.962 4.102 -13.823 1.00 45.03 220 ASN A CA 5
ATOM 7287 C C . ASN A 1 7 ? 6.426 3.396 -12.516 1.00 4.31 220 ASN A C 5
ATOM 7288 O O . ASN A 1 7 ? 5.615 2.913 -11.721 1.00 12.34 220 ASN A O 5
ATOM 7299 N N . GLU A 1 8 ? 7.753 3.295 -12.369 1.00 41.14 221 GLU A N 5
ATOM 7300 C CA . GLU A 1 8 ? 8.435 3.006 -11.092 1.00 22.32 221 GLU A CA 5
ATOM 7301 C C . GLU A 1 8 ? 9.539 4.065 -10.882 1.00 63.31 221 GLU A C 5
ATOM 7302 O O . GLU A 1 8 ? 9.571 4.766 -9.868 1.00 45.40 221 GLU A O 5
ATOM 7314 N N . LEU A 1 9 ? 10.460 4.140 -11.870 1.00 14.21 222 LEU A N 5
ATOM 7315 C CA . LEU A 1 9 ? 11.587 5.103 -11.891 1.00 0.01 222 LEU A CA 5
ATOM 7316 C C . LEU A 1 9 ? 11.732 5.727 -13.300 1.00 42.12 222 LEU A C 5
ATOM 7317 O O . LEU A 1 9 ? 11.853 6.947 -13.440 1.00 43.34 222 LEU A O 5
ATOM 7333 N N . GLU A 1 10 ? 11.699 4.874 -14.347 1.00 12.25 223 GLU A N 5
ATOM 7334 C CA . GLU A 1 10 ? 11.831 5.315 -15.756 1.00 23.33 223 GLU A CA 5
ATOM 7335 C C . GLU A 1 10 ? 10.807 4.557 -16.663 1.00 61.33 223 GLU A C 5
ATOM 7336 O O . GLU A 1 10 ? 9.658 4.993 -16.783 1.00 3.44 223 GLU A O 5
ATOM 7348 N N . ALA A 1 11 ? 11.229 3.409 -17.262 1.00 20.21 224 ALA A N 5
ATOM 7349 C CA . ALA A 1 11 ? 10.392 2.563 -18.154 1.00 72.41 224 ALA A CA 5
ATOM 7350 C C . ALA A 1 11 ? 11.219 1.355 -18.642 1.00 71.22 224 ALA A C 5
ATOM 7351 O O . ALA A 1 11 ? 11.903 1.430 -19.671 1.00 52.42 224 ALA A O 5
ATOM 7358 N N . LYS A 1 12 ? 11.168 0.250 -17.870 1.00 62.03 225 LYS A N 5
ATOM 7359 C CA . LYS A 1 12 ? 12.076 -0.911 -18.051 1.00 63.11 225 LYS A CA 5
ATOM 7360 C C . LYS A 1 12 ? 11.699 -2.100 -17.135 1.00 15.22 225 LYS A C 5
ATOM 7361 O O . LYS A 1 12 ? 11.915 -3.265 -17.493 1.00 64.42 225 LYS A O 5
ATOM 7380 N N . THR A 1 13 ? 11.147 -1.787 -15.949 1.00 44.41 226 THR A N 5
ATOM 7381 C CA . THR A 1 13 ? 10.880 -2.779 -14.885 1.00 43.22 226 THR A CA 5
ATOM 7382 C C . THR A 1 13 ? 9.620 -3.615 -15.187 1.00 33.14 226 THR A C 5
ATOM 7383 O O . THR A 1 13 ? 8.553 -3.064 -15.488 1.00 32.21 226 THR A O 5
ATOM 7394 N N . ARG A 1 14 ? 9.762 -4.952 -15.097 1.00 31.32 227 ARG A N 5
ATOM 7395 C CA . ARG A 1 14 ? 8.705 -5.917 -15.478 1.00 13.20 227 ARG A CA 5
ATOM 7396 C C . ARG A 1 14 ? 8.302 -6.804 -14.277 1.00 13.23 227 ARG A C 5
ATOM 7397 O O . ARG A 1 14 ? 7.189 -6.686 -13.767 1.00 53.43 227 ARG A O 5
ATOM 7418 N N . VAL A 1 15 ? 9.236 -7.674 -13.817 1.00 1.21 228 VAL A N 5
ATOM 7419 C CA . VAL A 1 15 ? 8.951 -8.681 -12.759 1.00 55.42 228 VAL A CA 5
ATOM 7420 C C . VAL A 1 15 ? 8.630 -8.020 -11.383 1.00 54.44 228 VAL A C 5
ATOM 7421 O O . VAL A 1 15 ? 7.865 -8.573 -10.585 1.00 1.03 228 VAL A O 5
ATOM 7434 N N . LYS A 1 16 ? 9.194 -6.823 -11.135 1.00 31.41 229 LYS A N 5
ATOM 7435 C CA . LYS A 1 16 ? 8.916 -6.042 -9.906 1.00 3.53 229 LYS A CA 5
ATOM 7436 C C . LYS A 1 16 ? 7.492 -5.445 -9.914 1.00 62.51 229 LYS A C 5
ATOM 7437 O O . LYS A 1 16 ? 6.804 -5.490 -8.903 1.00 42.51 229 LYS A O 5
ATOM 7456 N N . LEU A 1 17 ? 7.071 -4.873 -11.057 1.00 72.01 230 LEU A N 5
ATOM 7457 C CA . LEU A 1 17 ? 5.682 -4.352 -11.236 1.00 64.32 230 LEU A CA 5
ATOM 7458 C C . LEU A 1 17 ? 4.661 -5.468 -11.539 1.00 23.33 230 LEU A C 5
ATOM 7459 O O . LEU A 1 17 ? 3.459 -5.214 -11.522 1.00 23.44 230 LEU A O 5
ATOM 7475 N N . ASN A 1 18 ? 5.141 -6.695 -11.795 1.00 30.53 231 ASN A N 5
ATOM 7476 C CA . ASN A 1 18 ? 4.275 -7.832 -12.166 1.00 74.02 231 ASN A CA 5
ATOM 7477 C C . ASN A 1 18 ? 3.267 -8.201 -11.045 1.00 54.54 231 ASN A C 5
ATOM 7478 O O . ASN A 1 18 ? 2.154 -8.623 -11.346 1.00 5.12 231 ASN A O 5
ATOM 7489 N N . PHE A 1 19 ? 3.651 -8.014 -9.761 1.00 35.31 232 PHE A N 5
ATOM 7490 C CA . PHE A 1 19 ? 2.754 -8.305 -8.602 1.00 0.22 232 PHE A CA 5
ATOM 7491 C C . PHE A 1 19 ? 1.491 -7.394 -8.630 1.00 41.34 232 PHE A C 5
ATOM 7492 O O . PHE A 1 19 ? 0.406 -7.790 -8.189 1.00 32.21 232 PHE A O 5
ATOM 7509 N N . LEU A 1 20 ? 1.682 -6.169 -9.165 1.00 62.41 233 LEU A N 5
ATOM 7510 C CA . LEU A 1 20 ? 0.609 -5.185 -9.415 1.00 42.14 233 LEU A CA 5
ATOM 7511 C C . LEU A 1 20 ? -0.361 -5.714 -10.512 1.00 31.42 233 LEU A C 5
ATOM 7512 O O . LEU A 1 20 ? -1.580 -5.565 -10.389 1.00 34.31 233 LEU A O 5
ATOM 7528 N N . ASP A 1 21 ? 0.193 -6.329 -11.575 1.00 41.14 234 ASP A N 5
ATOM 7529 C CA . ASP A 1 21 ? -0.603 -6.995 -12.637 1.00 14.44 234 ASP A CA 5
ATOM 7530 C C . ASP A 1 21 ? -1.375 -8.234 -12.108 1.00 63.53 234 ASP A C 5
ATOM 7531 O O . ASP A 1 21 ? -2.503 -8.507 -12.541 1.00 74.44 234 ASP A O 5
ATOM 7540 N N . GLN A 1 22 ? -0.753 -8.971 -11.173 1.00 51.43 235 GLN A N 5
ATOM 7541 C CA . GLN A 1 22 ? -1.337 -10.194 -10.572 1.00 54.03 235 GLN A CA 5
ATOM 7542 C C . GLN A 1 22 ? -2.578 -9.862 -9.711 1.00 53.42 235 GLN A C 5
ATOM 7543 O O . GLN A 1 22 ? -3.606 -10.543 -9.793 1.00 33.05 235 GLN A O 5
ATOM 7557 N N . ILE A 1 23 ? -2.468 -8.805 -8.885 1.00 64.31 236 ILE A N 5
ATOM 7558 C CA . ILE A 1 23 ? -3.589 -8.315 -8.056 1.00 23.53 236 ILE A CA 5
ATOM 7559 C C . ILE A 1 23 ? -4.631 -7.525 -8.917 1.00 31.15 236 ILE A C 5
ATOM 7560 O O . ILE A 1 23 ? -5.796 -7.407 -8.534 1.00 42.52 236 ILE A O 5
ATOM 7576 N N . ALA A 1 24 ? -4.193 -6.983 -10.083 1.00 13.15 237 ALA A N 5
ATOM 7577 C CA . ALA A 1 24 ? -5.108 -6.370 -11.094 1.00 50.22 237 ALA A CA 5
ATOM 7578 C C . ALA A 1 24 ? -6.012 -7.432 -11.746 1.00 53.34 237 ALA A C 5
ATOM 7579 O O . ALA A 1 24 ? -7.164 -7.165 -12.078 1.00 2.33 237 ALA A O 5
ATOM 7586 N N . LYS A 1 25 ? -5.455 -8.636 -11.926 1.00 54.13 238 LYS A N 5
ATOM 7587 C CA . LYS A 1 25 ? -6.211 -9.826 -12.364 1.00 11.04 238 LYS A CA 5
ATOM 7588 C C . LYS A 1 25 ? -7.286 -10.218 -11.309 1.00 52.43 238 LYS A C 5
ATOM 7589 O O . LYS A 1 25 ? -8.374 -10.693 -11.657 1.00 42.21 238 LYS A O 5
ATOM 7608 N N . PHE A 1 26 ? -6.971 -9.992 -10.018 1.00 33.34 239 PHE A N 5
ATOM 7609 C CA . PHE A 1 26 ? -7.906 -10.232 -8.892 1.00 50.13 239 PHE A CA 5
ATOM 7610 C C . PHE A 1 26 ? -8.976 -9.100 -8.782 1.00 63.23 239 PHE A C 5
ATOM 7611 O O . PHE A 1 26 ? -10.122 -9.366 -8.411 1.00 34.14 239 PHE A O 5
ATOM 7628 N N . TRP A 1 27 ? -8.593 -7.844 -9.109 1.00 21.52 240 TRP A N 5
ATOM 7629 C CA . TRP A 1 27 ? -9.478 -6.664 -9.035 1.00 1.44 240 TRP A CA 5
ATOM 7630 C C . TRP A 1 27 ? -9.718 -6.079 -10.458 1.00 2.22 240 TRP A C 5
ATOM 7631 O O . TRP A 1 27 ? -10.062 -6.836 -11.362 1.00 71.41 240 TRP A O 5
ATOM 7652 N N . GLU A 1 28 ? -9.542 -4.726 -10.613 1.00 64.44 241 GLU A N 5
ATOM 7653 C CA . GLU A 1 28 ? -9.676 -3.955 -11.872 1.00 14.15 241 GLU A CA 5
ATOM 7654 C C . GLU A 1 28 ? -11.110 -4.039 -12.465 1.00 31.33 241 GLU A C 5
ATOM 7655 O O . GLU A 1 28 ? -11.873 -3.067 -12.423 1.00 11.11 241 GLU A O 5
ATOM 7667 N N . LEU A 1 29 ? -11.464 -5.219 -12.979 1.00 20.21 242 LEU A N 5
ATOM 7668 C CA . LEU A 1 29 ? -12.815 -5.526 -13.513 1.00 3.15 242 LEU A CA 5
ATOM 7669 C C . LEU A 1 29 ? -13.856 -5.676 -12.360 1.00 61.45 242 LEU A C 5
ATOM 7670 O O . LEU A 1 29 ? -15.055 -5.477 -12.564 1.00 71.43 242 LEU A O 5
ATOM 7686 N N . GLN A 1 30 ? -13.378 -5.975 -11.133 1.00 72.13 243 GLN A N 5
ATOM 7687 C CA . GLN A 1 30 ? -14.248 -6.248 -9.951 1.00 1.14 243 GLN A CA 5
ATOM 7688 C C . GLN A 1 30 ? -14.777 -4.962 -9.241 1.00 24.42 243 GLN A C 5
ATOM 7689 O O . GLN A 1 30 ? -14.964 -4.959 -8.014 1.00 3.11 243 GLN A O 5
ATOM 7703 N N . GLY A 1 31 ? -15.062 -3.894 -10.015 1.00 61.15 244 GLY A N 5
ATOM 7704 C CA . GLY A 1 31 ? -15.663 -2.661 -9.467 1.00 63.33 244 GLY A CA 5
ATOM 7705 C C . GLY A 1 31 ? -14.643 -1.733 -8.794 1.00 4.14 244 GLY A C 5
ATOM 7706 O O . GLY A 1 31 ? -14.344 -0.653 -9.316 1.00 44.04 244 GLY A O 5
ATOM 7710 N N . SER A 1 32 ? -14.108 -2.166 -7.627 1.00 72.23 245 SER A N 5
ATOM 7711 C CA . SER A 1 32 ? -13.079 -1.412 -6.866 1.00 54.01 245 SER A CA 5
ATOM 7712 C C . SER A 1 32 ? -11.794 -1.252 -7.704 1.00 51.24 245 SER A C 5
ATOM 7713 O O . SER A 1 32 ? -11.129 -2.249 -8.038 1.00 71.25 245 SER A O 5
ATOM 7721 N N . SER A 1 33 ? -11.475 0.008 -8.059 1.00 74.01 246 SER A N 5
ATOM 7722 C CA . SER A 1 33 ? -10.374 0.328 -8.987 1.00 62.43 246 SER A CA 5
ATOM 7723 C C . SER A 1 33 ? -8.991 0.069 -8.357 1.00 1.22 246 SER A C 5
ATOM 7724 O O . SER A 1 33 ? -8.501 0.852 -7.535 1.00 52.03 246 SER A O 5
ATOM 7732 N N . LEU A 1 34 ? -8.393 -1.061 -8.746 1.00 13.54 247 LEU A N 5
ATOM 7733 C CA . LEU A 1 34 ? -6.975 -1.376 -8.479 1.00 73.23 247 LEU A CA 5
ATOM 7734 C C . LEU A 1 34 ? -6.078 -0.467 -9.371 1.00 52.34 247 LEU A C 5
ATOM 7735 O O . LEU A 1 34 ? -6.584 0.198 -10.292 1.00 55.35 247 LEU A O 5
ATOM 7751 N N . LYS A 1 35 ? -4.769 -0.407 -9.043 1.00 1.14 248 LYS A N 5
ATOM 7752 C CA . LYS A 1 35 ? -3.730 0.268 -9.869 1.00 2.22 248 LYS A CA 5
ATOM 7753 C C . LYS A 1 35 ? -3.828 1.808 -9.719 1.00 43.12 248 LYS A C 5
ATOM 7754 O O . LYS A 1 35 ? -3.375 2.564 -10.576 1.00 64.51 248 LYS A O 5
ATOM 7773 N N . ILE A 1 36 ? -4.411 2.258 -8.579 1.00 5.22 249 ILE A N 5
ATOM 7774 C CA . ILE A 1 36 ? -4.530 3.696 -8.223 1.00 22.05 249 ILE A CA 5
ATOM 7775 C C . ILE A 1 36 ? -3.691 3.995 -6.942 1.00 50.32 249 ILE A C 5
ATOM 7776 O O . ILE A 1 36 ? -4.229 3.988 -5.819 1.00 4.51 249 ILE A O 5
ATOM 7792 N N . PRO A 1 37 ? -2.336 4.185 -7.078 1.00 30.24 250 PRO A N 5
ATOM 7793 C CA . PRO A 1 37 ? -1.445 4.530 -5.968 1.00 41.13 250 PRO A CA 5
ATOM 7794 C C . PRO A 1 37 ? -1.312 6.071 -5.773 1.00 44.24 250 PRO A C 5
ATOM 7795 O O . PRO A 1 37 ? -1.845 6.633 -4.810 1.00 13.25 250 PRO A O 5
ATOM 7806 N N . MET A 1 38 ? -0.630 6.746 -6.734 1.00 73.11 251 MET A N 5
ATOM 7807 C CA . MET A 1 38 ? -0.319 8.191 -6.662 1.00 53.32 251 MET A CA 5
ATOM 7808 C C . MET A 1 38 ? -1.474 9.063 -7.201 1.00 53.34 251 MET A C 5
ATOM 7809 O O . MET A 1 38 ? -1.449 9.570 -8.333 1.00 61.34 251 MET A O 5
ATOM 7823 N N . VAL A 1 39 ? -2.481 9.217 -6.335 1.00 4.11 252 VAL A N 5
ATOM 7824 C CA . VAL A 1 39 ? -3.668 10.056 -6.568 1.00 54.21 252 VAL A CA 5
ATOM 7825 C C . VAL A 1 39 ? -3.292 11.561 -6.656 1.00 71.22 252 VAL A C 5
ATOM 7826 O O . VAL A 1 39 ? -3.793 12.293 -7.517 1.00 42.43 252 VAL A O 5
ATOM 7839 N N . GLU A 1 40 ? -2.358 11.982 -5.786 1.00 5.25 253 GLU A N 5
ATOM 7840 C CA . GLU A 1 40 ? -1.954 13.397 -5.643 1.00 3.34 253 GLU A CA 5
ATOM 7841 C C . GLU A 1 40 ? -0.895 13.825 -6.679 1.00 11.02 253 GLU A C 5
ATOM 7842 O O . GLU A 1 40 ? -0.860 14.989 -7.083 1.00 74.20 253 GLU A O 5
ATOM 7854 N N . ARG A 1 41 ? -0.031 12.886 -7.099 1.00 33.22 254 ARG A N 5
ATOM 7855 C CA . ARG A 1 41 ? 1.076 13.182 -8.046 1.00 24.11 254 ARG A CA 5
ATOM 7856 C C . ARG A 1 41 ? 0.716 12.877 -9.522 1.00 4.11 254 ARG A C 5
ATOM 7857 O O . ARG A 1 41 ? 1.514 13.172 -10.423 1.00 51.00 254 ARG A O 5
ATOM 7878 N N . LYS A 1 42 ? -0.485 12.298 -9.750 1.00 74.24 255 LYS A N 5
ATOM 7879 C CA . LYS A 1 42 ? -1.029 12.002 -11.107 1.00 64.11 255 LYS A CA 5
ATOM 7880 C C . LYS A 1 42 ? -0.116 11.027 -11.920 1.00 75.14 255 LYS A C 5
ATOM 7881 O O . LYS A 1 42 ? 0.018 11.132 -13.150 1.00 51.54 255 LYS A O 5
ATOM 7900 N N . ALA A 1 43 ? 0.474 10.062 -11.205 1.00 52.11 256 ALA A N 5
ATOM 7901 C CA . ALA A 1 43 ? 1.217 8.918 -11.789 1.00 24.51 256 ALA A CA 5
ATOM 7902 C C . ALA A 1 43 ? 0.824 7.626 -11.045 1.00 33.22 256 ALA A C 5
ATOM 7903 O O . ALA A 1 43 ? 0.050 7.681 -10.087 1.00 63.04 256 ALA A O 5
ATOM 7910 N N . LEU A 1 44 ? 1.306 6.450 -11.496 1.00 52.10 257 LEU A N 5
ATOM 7911 C CA . LEU A 1 44 ? 1.005 5.160 -10.819 1.00 34.21 257 LEU A CA 5
ATOM 7912 C C . LEU A 1 44 ? 2.304 4.348 -10.570 1.00 63.33 257 LEU A C 5
ATOM 7913 O O . LEU A 1 44 ? 2.821 3.682 -11.472 1.00 43.53 257 LEU A O 5
ATOM 7929 N N . ASP A 1 45 ? 2.813 4.432 -9.330 1.00 5.04 258 ASP A N 5
ATOM 7930 C CA . ASP A 1 45 ? 4.046 3.736 -8.881 1.00 13.05 258 ASP A CA 5
ATOM 7931 C C . ASP A 1 45 ? 3.712 2.822 -7.663 1.00 52.54 258 ASP A C 5
ATOM 7932 O O . ASP A 1 45 ? 4.202 3.037 -6.545 1.00 24.55 258 ASP A O 5
ATOM 7941 N N . LEU A 1 46 ? 2.853 1.803 -7.890 1.00 20.42 259 LEU A N 5
ATOM 7942 C CA . LEU A 1 46 ? 2.330 0.935 -6.796 1.00 14.42 259 LEU A CA 5
ATOM 7943 C C . LEU A 1 46 ? 3.450 0.099 -6.143 1.00 15.24 259 LEU A C 5
ATOM 7944 O O . LEU A 1 46 ? 3.390 -0.162 -4.945 1.00 0.13 259 LEU A O 5
ATOM 7960 N N . TYR A 1 47 ? 4.469 -0.293 -6.933 1.00 52.43 260 TYR A N 5
ATOM 7961 C CA . TYR A 1 47 ? 5.644 -1.045 -6.429 1.00 31.43 260 TYR A CA 5
ATOM 7962 C C . TYR A 1 47 ? 6.332 -0.324 -5.234 1.00 33.02 260 TYR A C 5
ATOM 7963 O O . TYR A 1 47 ? 6.437 -0.888 -4.135 1.00 33.33 260 TYR A O 5
ATOM 7981 N N . THR A 1 48 ? 6.786 0.924 -5.476 1.00 14.11 261 THR A N 5
ATOM 7982 C CA . THR A 1 48 ? 7.550 1.703 -4.473 1.00 4.21 261 THR A CA 5
ATOM 7983 C C . THR A 1 48 ? 6.674 2.109 -3.274 1.00 21.21 261 THR A C 5
ATOM 7984 O O . THR A 1 48 ? 7.133 2.053 -2.141 1.00 5.50 261 THR A O 5
ATOM 7995 N N . LEU A 1 49 ? 5.397 2.473 -3.536 1.00 2.40 262 LEU A N 5
ATOM 7996 C CA . LEU A 1 49 ? 4.436 2.855 -2.472 1.00 25.14 262 LEU A CA 5
ATOM 7997 C C . LEU A 1 49 ? 4.146 1.654 -1.535 1.00 5.04 262 LEU A C 5
ATOM 7998 O O . LEU A 1 49 ? 4.041 1.815 -0.318 1.00 53.24 262 LEU A O 5
ATOM 8014 N N . HIS A 1 50 ? 4.030 0.455 -2.137 1.00 42.32 263 HIS A N 5
ATOM 8015 C CA . HIS A 1 50 ? 3.848 -0.820 -1.407 1.00 4.52 263 HIS A CA 5
ATOM 8016 C C . HIS A 1 50 ? 5.089 -1.150 -0.553 1.00 65.21 263 HIS A C 5
ATOM 8017 O O . HIS A 1 50 ? 4.960 -1.693 0.550 1.00 62.24 263 HIS A O 5
ATOM 8032 N N . ARG A 1 51 ? 6.283 -0.821 -1.088 1.00 11.34 264 ARG A N 5
ATOM 8033 C CA . ARG A 1 51 ? 7.556 -1.010 -0.368 1.00 73.13 264 ARG A CA 5
ATOM 8034 C C . ARG A 1 51 ? 7.621 -0.095 0.876 1.00 51.35 264 ARG A C 5
ATOM 8035 O O . ARG A 1 51 ? 8.064 -0.519 1.937 1.00 3.45 264 ARG A O 5
ATOM 8056 N N . ILE A 1 52 ? 7.171 1.166 0.705 1.00 24.50 265 ILE A N 5
ATOM 8057 C CA . ILE A 1 52 ? 7.112 2.171 1.791 1.00 30.05 265 ILE A CA 5
ATOM 8058 C C . ILE A 1 52 ? 6.233 1.665 2.959 1.00 60.54 265 ILE A C 5
ATOM 8059 O O . ILE A 1 52 ? 6.694 1.604 4.093 1.00 55.24 265 ILE A O 5
ATOM 8075 N N . VAL A 1 53 ? 4.983 1.265 2.639 1.00 33.24 266 VAL A N 5
ATOM 8076 C CA . VAL A 1 53 ? 4.016 0.711 3.626 1.00 32.15 266 VAL A CA 5
ATOM 8077 C C . VAL A 1 53 ? 4.593 -0.540 4.342 1.00 73.30 266 VAL A C 5
ATOM 8078 O O . VAL A 1 53 ? 4.441 -0.697 5.556 1.00 14.34 266 VAL A O 5
ATOM 8091 N N . GLN A 1 54 ? 5.274 -1.401 3.561 1.00 54.52 267 GLN A N 5
ATOM 8092 C CA . GLN A 1 54 ? 5.933 -2.634 4.059 1.00 50.41 267 GLN A CA 5
ATOM 8093 C C . GLN A 1 54 ? 7.038 -2.306 5.098 1.00 31.40 267 GLN A C 5
ATOM 8094 O O . GLN A 1 54 ? 7.087 -2.904 6.180 1.00 25.24 267 GLN A O 5
ATOM 8108 N N . GLU A 1 55 ? 7.909 -1.333 4.751 1.00 15.32 268 GLU A N 5
ATOM 8109 C CA . GLU A 1 55 ? 9.011 -0.865 5.624 1.00 50.31 268 GLU A CA 5
ATOM 8110 C C . GLU A 1 55 ? 8.485 0.010 6.794 1.00 32.34 268 GLU A C 5
ATOM 8111 O O . GLU A 1 55 ? 9.182 0.200 7.789 1.00 45.40 268 GLU A O 5
ATOM 8123 N N . GLU A 1 56 ? 7.234 0.513 6.670 1.00 35.45 269 GLU A N 5
ATOM 8124 C CA . GLU A 1 56 ? 6.486 1.163 7.783 1.00 24.33 269 GLU A CA 5
ATOM 8125 C C . GLU A 1 56 ? 5.714 0.105 8.634 1.00 33.22 269 GLU A C 5
ATOM 8126 O O . GLU A 1 56 ? 4.768 0.445 9.347 1.00 75.15 269 GLU A O 5
ATOM 8138 N N . GLY A 1 57 ? 6.133 -1.177 8.554 1.00 70.22 270 GLY A N 5
ATOM 8139 C CA . GLY A 1 57 ? 5.586 -2.249 9.408 1.00 52.30 270 GLY A CA 5
ATOM 8140 C C . GLY A 1 57 ? 4.371 -2.989 8.824 1.00 62.40 270 GLY A C 5
ATOM 8141 O O . GLY A 1 57 ? 3.733 -3.774 9.534 1.00 1.11 270 GLY A O 5
ATOM 8145 N N . GLY A 1 58 ? 4.065 -2.758 7.528 1.00 54.24 271 GLY A N 5
ATOM 8146 C CA . GLY A 1 58 ? 2.887 -3.369 6.869 1.00 32.25 271 GLY A CA 5
ATOM 8147 C C . GLY A 1 58 ? 1.574 -2.637 7.192 1.00 22.15 271 GLY A C 5
ATOM 8148 O O . GLY A 1 58 ? 1.461 -2.036 8.256 1.00 15.40 271 GLY A O 5
ATOM 8152 N N . MET A 1 59 ? 0.570 -2.752 6.285 1.00 63.22 272 MET A N 5
ATOM 8153 C CA . MET A 1 59 ? -0.732 -2.001 6.339 1.00 51.33 272 MET A CA 5
ATOM 8154 C C . MET A 1 59 ? -1.385 -1.982 7.749 1.00 60.24 272 MET A C 5
ATOM 8155 O O . MET A 1 59 ? -1.877 -0.942 8.208 1.00 54.04 272 MET A O 5
ATOM 8169 N N . GLU A 1 60 ? -1.349 -3.148 8.417 1.00 4.24 273 GLU A N 5
ATOM 8170 C CA . GLU A 1 60 ? -1.994 -3.372 9.728 1.00 22.24 273 GLU A CA 5
ATOM 8171 C C . GLU A 1 60 ? -1.333 -2.531 10.852 1.00 53.31 273 GLU A C 5
ATOM 8172 O O . GLU A 1 60 ? -2.019 -1.801 11.580 1.00 32.33 273 GLU A O 5
ATOM 8184 N N . GLN A 1 61 ? 0.004 -2.635 10.967 1.00 62.02 274 GLN A N 5
ATOM 8185 C CA . GLN A 1 61 ? 0.790 -1.907 11.993 1.00 71.03 274 GLN A CA 5
ATOM 8186 C C . GLN A 1 61 ? 0.899 -0.391 11.647 1.00 61.03 274 GLN A C 5
ATOM 8187 O O . GLN A 1 61 ? 0.941 0.447 12.547 1.00 40.31 274 GLN A O 5
ATOM 8201 N N . THR A 1 62 ? 0.929 -0.058 10.336 1.00 73.34 275 THR A N 5
ATOM 8202 C CA . THR A 1 62 ? 0.964 1.349 9.843 1.00 45.44 275 THR A CA 5
ATOM 8203 C C . THR A 1 62 ? -0.321 2.114 10.265 1.00 61.13 275 THR A C 5
ATOM 8204 O O . THR A 1 62 ? -0.259 3.276 10.677 1.00 62.22 275 THR A O 5
ATOM 8215 N N . THR A 1 63 ? -1.480 1.429 10.162 1.00 70.21 276 THR A N 5
ATOM 8216 C CA . THR A 1 63 ? -2.788 1.939 10.659 1.00 23.53 276 THR A CA 5
ATOM 8217 C C . THR A 1 63 ? -2.782 2.090 12.196 1.00 24.44 276 THR A C 5
ATOM 8218 O O . THR A 1 63 ? -3.130 3.146 12.739 1.00 61.35 276 THR A O 5
ATOM 8229 N N . LYS A 1 64 ? -2.349 1.010 12.859 1.00 3.11 277 LYS A N 5
ATOM 8230 C CA . LYS A 1 64 ? -2.356 0.857 14.328 1.00 14.14 277 LYS A CA 5
ATOM 8231 C C . LYS A 1 64 ? -1.508 1.942 15.039 1.00 34.03 277 LYS A C 5
ATOM 8232 O O . LYS A 1 64 ? -1.881 2.455 16.099 1.00 72.14 277 LYS A O 5
ATOM 8251 N N . ASP A 1 65 ? -0.367 2.274 14.423 1.00 63.42 278 ASP A N 5
ATOM 8252 C CA . ASP A 1 65 ? 0.629 3.206 14.983 1.00 72.32 278 ASP A CA 5
ATOM 8253 C C . ASP A 1 65 ? 0.447 4.649 14.424 1.00 23.44 278 ASP A C 5
ATOM 8254 O O . ASP A 1 65 ? 1.102 5.581 14.900 1.00 70.40 278 ASP A O 5
ATOM 8263 N N . ARG A 1 66 ? -0.475 4.815 13.437 1.00 12.11 279 ARG A N 5
ATOM 8264 C CA . ARG A 1 66 ? -0.689 6.094 12.701 1.00 74.21 279 ARG A CA 5
ATOM 8265 C C . ARG A 1 66 ? 0.598 6.572 11.984 1.00 63.55 279 ARG A C 5
ATOM 8266 O O . ARG A 1 66 ? 1.324 7.446 12.479 1.00 62.33 279 ARG A O 5
ATOM 8287 N N . LYS A 1 67 ? 0.888 5.961 10.827 1.00 4.13 280 LYS A N 5
ATOM 8288 C CA . LYS A 1 67 ? 2.076 6.292 10.015 1.00 15.43 280 LYS A CA 5
ATOM 8289 C C . LYS A 1 67 ? 1.727 6.461 8.524 1.00 45.42 280 LYS A C 5
ATOM 8290 O O . LYS A 1 67 ? 2.624 6.564 7.697 1.00 70.13 280 LYS A O 5
ATOM 8309 N N . TRP A 1 68 ? 0.425 6.516 8.192 1.00 33.04 281 TRP A N 5
ATOM 8310 C CA . TRP A 1 68 ? -0.039 6.749 6.802 1.00 51.23 281 TRP A CA 5
ATOM 8311 C C . TRP A 1 68 ? 0.231 8.195 6.346 1.00 70.52 281 TRP A C 5
ATOM 8312 O O . TRP A 1 68 ? 0.502 8.435 5.165 1.00 22.05 281 TRP A O 5
ATOM 8333 N N . ALA A 1 69 ? 0.148 9.143 7.298 1.00 14.15 282 ALA A N 5
ATOM 8334 C CA . ALA A 1 69 ? 0.575 10.547 7.090 1.00 0.43 282 ALA A CA 5
ATOM 8335 C C . ALA A 1 69 ? 2.064 10.611 6.663 1.00 21.54 282 ALA A C 5
ATOM 8336 O O . ALA A 1 69 ? 2.449 11.396 5.791 1.00 1.25 282 ALA A O 5
ATOM 8343 N N . LYS A 1 70 ? 2.872 9.730 7.285 1.00 51.52 283 LYS A N 5
ATOM 8344 C CA . LYS A 1 70 ? 4.311 9.583 6.996 1.00 4.24 283 LYS A CA 5
ATOM 8345 C C . LYS A 1 70 ? 4.544 8.901 5.624 1.00 35.23 283 LYS A C 5
ATOM 8346 O O . LYS A 1 70 ? 5.407 9.337 4.876 1.00 31.33 283 LYS A O 5
ATOM 8365 N N . VAL A 1 71 ? 3.755 7.837 5.313 1.00 1.52 284 VAL A N 5
ATOM 8366 C CA . VAL A 1 71 ? 3.789 7.123 3.995 1.00 73.40 284 VAL A CA 5
ATOM 8367 C C . VAL A 1 71 ? 3.557 8.107 2.821 1.00 45.03 284 VAL A C 5
ATOM 8368 O O . VAL A 1 71 ? 4.251 8.056 1.793 1.00 34.11 284 VAL A O 5
ATOM 8381 N N . ALA A 1 72 ? 2.571 9.000 3.015 1.00 33.25 285 ALA A N 5
ATOM 8382 C CA . ALA A 1 72 ? 2.248 10.078 2.068 1.00 11.51 285 ALA A CA 5
ATOM 8383 C C . ALA A 1 72 ? 3.472 10.997 1.822 1.00 23.51 285 ALA A C 5
ATOM 8384 O O . ALA A 1 72 ? 3.874 11.213 0.678 1.00 61.04 285 ALA A O 5
ATOM 8391 N N . ASN A 1 73 ? 4.095 11.475 2.915 1.00 60.42 286 ASN A N 5
ATOM 8392 C CA . ASN A 1 73 ? 5.278 12.369 2.850 1.00 71.24 286 ASN A CA 5
ATOM 8393 C C . ASN A 1 73 ? 6.520 11.654 2.256 1.00 61.40 286 ASN A C 5
ATOM 8394 O O . ASN A 1 73 ? 7.358 12.295 1.619 1.00 52.23 286 ASN A O 5
ATOM 8405 N N . ARG A 1 74 ? 6.623 10.322 2.476 1.00 75.34 287 ARG A N 5
ATOM 8406 C CA . ARG A 1 74 ? 7.690 9.478 1.873 1.00 44.33 287 ARG A CA 5
ATOM 8407 C C . ARG A 1 74 ? 7.599 9.467 0.327 1.00 64.03 287 ARG A C 5
ATOM 8408 O O . ARG A 1 74 ? 8.606 9.274 -0.353 1.00 12.13 287 ARG A O 5
ATOM 8429 N N . MET A 1 75 ? 6.379 9.663 -0.211 1.00 52.40 288 MET A N 5
ATOM 8430 C CA . MET A 1 75 ? 6.129 9.654 -1.674 1.00 33.14 288 MET A CA 5
ATOM 8431 C C . MET A 1 75 ? 5.721 11.073 -2.180 1.00 33.42 288 MET A C 5
ATOM 8432 O O . MET A 1 75 ? 4.988 11.195 -3.159 1.00 30.34 288 MET A O 5
ATOM 8446 N N . GLN A 1 76 ? 6.219 12.136 -1.499 1.00 24.52 289 GLN A N 5
ATOM 8447 C CA . GLN A 1 76 ? 6.067 13.567 -1.928 1.00 41.34 289 GLN A CA 5
ATOM 8448 C C . GLN A 1 76 ? 4.585 14.057 -2.005 1.00 3.13 289 GLN A C 5
ATOM 8449 O O . GLN A 1 76 ? 4.217 14.826 -2.907 1.00 2.21 289 GLN A O 5
ATOM 8463 N N . TYR A 1 77 ? 3.745 13.635 -1.048 1.00 22.34 290 TYR A N 5
ATOM 8464 C CA . TYR A 1 77 ? 2.345 14.131 -0.938 1.00 60.05 290 TYR A CA 5
ATOM 8465 C C . TYR A 1 77 ? 2.276 15.459 -0.131 1.00 53.41 290 TYR A C 5
ATOM 8466 O O . TYR A 1 77 ? 3.022 15.625 0.841 1.00 25.32 290 TYR A O 5
ATOM 8484 N N . PRO A 1 78 ? 1.351 16.410 -0.520 1.00 40.22 291 PRO A N 5
ATOM 8485 C CA . PRO A 1 78 ? 1.277 17.775 0.079 1.00 34.30 291 PRO A CA 5
ATOM 8486 C C . PRO A 1 78 ? 0.914 17.798 1.593 1.00 52.04 291 PRO A C 5
ATOM 8487 O O . PRO A 1 78 ? 1.704 18.259 2.423 1.00 13.34 291 PRO A O 5
ATOM 8498 N N . SER A 1 79 ? -0.287 17.294 1.935 1.00 72.25 292 SER A N 5
ATOM 8499 C CA . SER A 1 79 ? -0.855 17.400 3.302 1.00 61.21 292 SER A CA 5
ATOM 8500 C C . SER A 1 79 ? -0.184 16.424 4.304 1.00 70.21 292 SER A C 5
ATOM 8501 O O . SER A 1 79 ? 0.697 15.635 3.941 1.00 63.20 292 SER A O 5
ATOM 8509 N N . SER A 1 80 ? -0.616 16.493 5.574 1.00 24.45 293 SER A N 5
ATOM 8510 C CA . SER A 1 80 ? -0.104 15.619 6.665 1.00 43.23 293 SER A CA 5
ATOM 8511 C C . SER A 1 80 ? -1.238 14.795 7.314 1.00 60.23 293 SER A C 5
ATOM 8512 O O . SER A 1 80 ? -1.067 14.259 8.410 1.00 25.42 293 SER A O 5
ATOM 8520 N N . LYS A 1 81 ? -2.386 14.665 6.616 1.00 31.43 294 LYS A N 5
ATOM 8521 C CA . LYS A 1 81 ? -3.589 14.001 7.181 1.00 40.51 294 LYS A CA 5
ATOM 8522 C C . LYS A 1 81 ? -4.434 13.294 6.088 1.00 32.32 294 LYS A C 5
ATOM 8523 O O . LYS A 1 81 ? -4.448 12.058 6.003 1.00 51.13 294 LYS A O 5
ATOM 8542 N N . SER A 1 82 ? -5.125 14.111 5.255 1.00 15.30 295 SER A N 5
ATOM 8543 C CA . SER A 1 82 ? -6.097 13.635 4.230 1.00 52.13 295 SER A CA 5
ATOM 8544 C C . SER A 1 82 ? -5.449 12.676 3.214 1.00 44.12 295 SER A C 5
ATOM 8545 O O . SER A 1 82 ? -5.999 11.616 2.916 1.00 65.31 295 SER A O 5
ATOM 8553 N N . VAL A 1 83 ? -4.268 13.077 2.706 1.00 50.13 296 VAL A N 5
ATOM 8554 C CA . VAL A 1 83 ? -3.445 12.261 1.783 1.00 41.55 296 VAL A CA 5
ATOM 8555 C C . VAL A 1 83 ? -3.101 10.858 2.361 1.00 73.13 296 VAL A C 5
ATOM 8556 O O . VAL A 1 83 ? -3.123 9.858 1.633 1.00 13.14 296 VAL A O 5
ATOM 8569 N N . GLY A 1 84 ? -2.800 10.808 3.673 1.00 22.44 297 GLY A N 5
ATOM 8570 C CA . GLY A 1 84 ? -2.476 9.554 4.359 1.00 41.21 297 GLY A CA 5
ATOM 8571 C C . GLY A 1 84 ? -3.671 8.603 4.463 1.00 75.31 297 GLY A C 5
ATOM 8572 O O . GLY A 1 84 ? -3.547 7.406 4.187 1.00 53.33 297 GLY A O 5
ATOM 8576 N N . ALA A 1 85 ? -4.836 9.162 4.845 1.00 73.32 298 ALA A N 5
ATOM 8577 C CA . ALA A 1 85 ? -6.109 8.408 4.970 1.00 13.13 298 ALA A CA 5
ATOM 8578 C C . ALA A 1 85 ? -6.605 7.882 3.599 1.00 55.02 298 ALA A C 5
ATOM 8579 O O . ALA A 1 85 ? -7.221 6.814 3.519 1.00 52.33 298 ALA A O 5
ATOM 8586 N N . THR A 1 86 ? -6.325 8.659 2.530 1.00 12.14 299 THR A N 5
ATOM 8587 C CA . THR A 1 86 ? -6.640 8.280 1.129 1.00 13.51 299 THR A CA 5
ATOM 8588 C C . THR A 1 86 ? -5.850 7.021 0.701 1.00 31.52 299 THR A C 5
ATOM 8589 O O . THR A 1 86 ? -6.419 6.084 0.126 1.00 3.43 299 THR A O 5
ATOM 8600 N N . LEU A 1 87 ? -4.537 7.011 1.008 1.00 10.10 300 LEU A N 5
ATOM 8601 C CA . LEU A 1 87 ? -3.647 5.861 0.725 1.00 23.44 300 LEU A CA 5
ATOM 8602 C C . LEU A 1 87 ? -4.051 4.624 1.538 1.00 53.25 300 LEU A C 5
ATOM 8603 O O . LEU A 1 87 ? -4.114 3.518 0.992 1.00 12.03 300 LEU A O 5
ATOM 8619 N N . LYS A 1 88 ? -4.351 4.838 2.838 1.00 62.12 301 LYS A N 5
ATOM 8620 C CA . LYS A 1 88 ? -4.846 3.779 3.735 1.00 24.12 301 LYS A CA 5
ATOM 8621 C C . LYS A 1 88 ? -6.073 3.080 3.131 1.00 4.13 301 LYS A C 5
ATOM 8622 O O . LYS A 1 88 ? -6.093 1.863 3.025 1.00 65.14 301 LYS A O 5
ATOM 8641 N N . ALA A 1 89 ? -7.071 3.894 2.727 1.00 3.30 302 ALA A N 5
ATOM 8642 C CA . ALA A 1 89 ? -8.332 3.416 2.129 1.00 3.52 302 ALA A CA 5
ATOM 8643 C C . ALA A 1 89 ? -8.081 2.494 0.920 1.00 34.23 302 ALA A C 5
ATOM 8644 O O . ALA A 1 89 ? -8.619 1.398 0.879 1.00 50.10 302 ALA A O 5
ATOM 8651 N N . HIS A 1 90 ? -7.211 2.934 -0.023 1.00 64.25 303 HIS A N 5
ATOM 8652 C CA . HIS A 1 90 ? -6.850 2.132 -1.222 1.00 43.15 303 HIS A CA 5
ATOM 8653 C C . HIS A 1 90 ? -6.233 0.754 -0.843 1.00 35.21 303 HIS A C 5
ATOM 8654 O O . HIS A 1 90 ? -6.512 -0.243 -1.497 1.00 33.35 303 HIS A O 5
ATOM 8669 N N . TYR A 1 91 ? -5.413 0.711 0.222 1.00 45.15 304 TYR A N 5
ATOM 8670 C CA . TYR A 1 91 ? -4.800 -0.553 0.712 1.00 1.31 304 TYR A CA 5
ATOM 8671 C C . TYR A 1 91 ? -5.803 -1.437 1.493 1.00 62.40 304 TYR A C 5
ATOM 8672 O O . TYR A 1 91 ? -5.785 -2.647 1.358 1.00 53.24 304 TYR A O 5
ATOM 8690 N N . GLU A 1 92 ? -6.672 -0.811 2.289 1.00 53.32 305 GLU A N 5
ATOM 8691 C CA . GLU A 1 92 ? -7.629 -1.505 3.185 1.00 75.43 305 GLU A CA 5
ATOM 8692 C C . GLU A 1 92 ? -8.644 -2.369 2.394 1.00 52.13 305 GLU A C 5
ATOM 8693 O O . GLU A 1 92 ? -8.746 -3.579 2.612 1.00 61.54 305 GLU A O 5
ATOM 8705 N N . ARG A 1 93 ? -9.354 -1.734 1.461 1.00 43.33 306 ARG A N 5
ATOM 8706 C CA . ARG A 1 93 ? -10.351 -2.411 0.585 1.00 10.41 306 ARG A CA 5
ATOM 8707 C C . ARG A 1 93 ? -9.745 -3.546 -0.281 1.00 25.42 306 ARG A C 5
ATOM 8708 O O . ARG A 1 93 ? -10.377 -4.581 -0.504 1.00 13.52 306 ARG A O 5
ATOM 8729 N N . ILE A 1 94 ? -8.516 -3.332 -0.740 1.00 31.51 307 ILE A N 5
ATOM 8730 C CA . ILE A 1 94 ? -7.876 -4.164 -1.775 1.00 61.11 307 ILE A CA 5
ATOM 8731 C C . ILE A 1 94 ? -7.037 -5.324 -1.180 1.00 52.40 307 ILE A C 5
ATOM 8732 O O . ILE A 1 94 ? -7.031 -6.439 -1.724 1.00 35.44 307 ILE A O 5
ATOM 8748 N N . LEU A 1 95 ? -6.369 -5.072 -0.047 1.00 51.04 308 LEU A N 5
ATOM 8749 C CA . LEU A 1 95 ? -5.473 -6.067 0.589 1.00 41.14 308 LEU A CA 5
ATOM 8750 C C . LEU A 1 95 ? -6.252 -7.022 1.520 1.00 55.25 308 LEU A C 5
ATOM 8751 O O . LEU A 1 95 ? -5.846 -8.164 1.674 1.00 50.21 308 LEU A O 5
ATOM 8767 N N . HIS A 1 96 ? -7.393 -6.574 2.108 1.00 61.13 309 HIS A N 5
ATOM 8768 C CA . HIS A 1 96 ? -8.165 -7.411 3.082 1.00 65.50 309 HIS A CA 5
ATOM 8769 C C . HIS A 1 96 ? -8.629 -8.810 2.536 1.00 64.12 309 HIS A C 5
ATOM 8770 O O . HIS A 1 96 ? -8.601 -9.778 3.299 1.00 22.42 309 HIS A O 5
ATOM 8785 N N . PRO A 1 97 ? -9.087 -8.969 1.251 1.00 51.41 310 PRO A N 5
ATOM 8786 C CA . PRO A 1 97 ? -9.295 -10.326 0.664 1.00 62.21 310 PRO A CA 5
ATOM 8787 C C . PRO A 1 97 ? -7.995 -10.964 0.078 1.00 31.21 310 PRO A C 5
ATOM 8788 O O . PRO A 1 97 ? -7.891 -12.191 -0.016 1.00 22.43 310 PRO A O 5
ATOM 8799 N N . PHE A 1 98 ? -7.004 -10.124 -0.293 1.00 2.43 311 PHE A N 5
ATOM 8800 C CA . PHE A 1 98 ? -5.746 -10.582 -0.939 1.00 43.23 311 PHE A CA 5
ATOM 8801 C C . PHE A 1 98 ? -4.695 -11.057 0.107 1.00 1.42 311 PHE A C 5
ATOM 8802 O O . PHE A 1 98 ? -3.730 -11.755 -0.237 1.00 62.45 311 PHE A O 5
ATOM 8819 N N . GLU A 1 99 ? -4.908 -10.701 1.386 1.00 65.11 312 GLU A N 5
ATOM 8820 C CA . GLU A 1 99 ? -3.979 -11.042 2.488 1.00 22.45 312 GLU A CA 5
ATOM 8821 C C . GLU A 1 99 ? -4.053 -12.535 2.877 1.00 32.55 312 GLU A C 5
ATOM 8822 O O . GLU A 1 99 ? -3.222 -13.008 3.644 1.00 10.31 312 GLU A O 5
ATOM 8834 N N . VAL A 1 100 ? -5.059 -13.268 2.351 1.00 72.02 313 VAL A N 5
ATOM 8835 C CA . VAL A 1 100 ? -5.113 -14.747 2.457 1.00 62.44 313 VAL A CA 5
ATOM 8836 C C . VAL A 1 100 ? -3.883 -15.364 1.734 1.00 50.21 313 VAL A C 5
ATOM 8837 O O . VAL A 1 100 ? -3.271 -16.323 2.221 1.00 2.33 313 VAL A O 5
ATOM 8850 N N . TYR A 1 101 ? -3.518 -14.755 0.585 1.00 2.13 314 TYR A N 5
ATOM 8851 C CA . TYR A 1 101 ? -2.308 -15.110 -0.182 1.00 71.41 314 TYR A CA 5
ATOM 8852 C C . TYR A 1 101 ? -1.019 -14.684 0.571 1.00 1.42 314 TYR A C 5
ATOM 8853 O O . TYR A 1 101 ? -0.133 -15.510 0.809 1.00 0.23 314 TYR A O 5
ATOM 8871 N N . THR A 1 102 ? -0.931 -13.381 0.931 1.00 42.10 315 THR A N 5
ATOM 8872 C CA . THR A 1 102 ? 0.311 -12.775 1.498 1.00 14.31 315 THR A CA 5
ATOM 8873 C C . THR A 1 102 ? 0.683 -13.384 2.871 1.00 70.31 315 THR A C 5
ATOM 8874 O O . THR A 1 102 ? 1.845 -13.723 3.113 1.00 21.23 315 THR A O 5
ATOM 8885 N N . SER A 1 103 ? -0.321 -13.518 3.759 1.00 63.12 316 SER A N 5
ATOM 8886 C CA . SER A 1 103 ? -0.169 -14.219 5.058 1.00 4.31 316 SER A CA 5
ATOM 8887 C C . SER A 1 103 ? 0.070 -15.731 4.851 1.00 34.30 316 SER A C 5
ATOM 8888 O O . SER A 1 103 ? 0.843 -16.355 5.587 1.00 0.32 316 SER A O 5
ATOM 8896 N N . GLY A 1 104 ? -0.593 -16.300 3.824 1.00 52.43 317 GLY A N 5
ATOM 8897 C CA . GLY A 1 104 ? -0.483 -17.730 3.504 1.00 15.31 317 GLY A CA 5
ATOM 8898 C C . GLY A 1 104 ? -1.281 -18.636 4.446 1.00 74.44 317 GLY A C 5
ATOM 8899 O O . GLY A 1 104 ? -0.991 -19.835 4.547 1.00 22.34 317 GLY A O 5
ATOM 8903 N N . LYS A 1 105 ? -2.290 -18.063 5.133 1.00 23.52 318 LYS A N 5
ATOM 8904 C CA . LYS A 1 105 ? -3.182 -18.816 6.044 1.00 23.41 318 LYS A CA 5
ATOM 8905 C C . LYS A 1 105 ? -4.566 -18.134 6.183 1.00 51.41 318 LYS A C 5
ATOM 8906 O O . LYS A 1 105 ? -4.799 -17.031 5.670 1.00 25.21 318 LYS A O 5
ATOM 8925 N N . VAL A 1 106 ? -5.470 -18.826 6.897 1.00 23.50 319 VAL A N 5
ATOM 8926 C CA . VAL A 1 106 ? -6.766 -18.279 7.355 1.00 31.24 319 VAL A CA 5
ATOM 8927 C C . VAL A 1 106 ? -6.762 -18.142 8.901 1.00 50.42 319 VAL A C 5
ATOM 8928 O O . VAL A 1 106 ? -6.218 -19.013 9.597 1.00 64.52 319 VAL A O 5
ATOM 8941 N N . LEU A 1 107 ? -7.354 -17.032 9.406 1.00 43.24 320 LEU A N 5
ATOM 8942 C CA . LEU A 1 107 ? -7.404 -16.678 10.857 1.00 1.31 320 LEU A CA 5
ATOM 8943 C C . LEU A 1 107 ? -5.973 -16.470 11.478 1.00 51.02 320 LEU A C 5
ATOM 8944 O O . LEU A 1 107 ? -5.398 -17.420 12.066 1.00 38.64 320 LEU A O 5
ATOM 8961 N N . PRO A 1 1 ? 10.167 13.340 -31.026 1.00 63.35 214 PRO A N 6
ATOM 8962 C CA . PRO A 1 1 ? 9.196 12.334 -31.524 1.00 14.34 214 PRO A CA 6
ATOM 8963 C C . PRO A 1 1 ? 8.805 11.327 -30.404 1.00 41.52 214 PRO A C 6
ATOM 8964 O O . PRO A 1 1 ? 9.465 10.301 -30.227 1.00 55.50 214 PRO A O 6
ATOM 8977 N N . ARG A 1 2 ? 7.752 11.658 -29.622 1.00 53.34 215 ARG A N 6
ATOM 8978 C CA . ARG A 1 2 ? 7.209 10.774 -28.548 1.00 24.30 215 ARG A CA 6
ATOM 8979 C C . ARG A 1 2 ? 5.662 10.777 -28.565 1.00 72.22 215 ARG A C 6
ATOM 8980 O O . ARG A 1 2 ? 5.031 11.816 -28.816 1.00 33.32 215 ARG A O 6
ATOM 9001 N N . VAL A 1 3 ? 5.069 9.605 -28.276 1.00 21.25 216 VAL A N 6
ATOM 9002 C CA . VAL A 1 3 ? 3.604 9.406 -28.289 1.00 71.44 216 VAL A CA 6
ATOM 9003 C C . VAL A 1 3 ? 2.916 9.997 -27.030 1.00 73.24 216 VAL A C 6
ATOM 9004 O O . VAL A 1 3 ? 3.497 10.039 -25.941 1.00 50.12 216 VAL A O 6
ATOM 9017 N N . GLN A 1 4 ? 1.682 10.481 -27.221 1.00 2.54 217 GLN A N 6
ATOM 9018 C CA . GLN A 1 4 ? 0.758 10.860 -26.119 1.00 24.30 217 GLN A CA 6
ATOM 9019 C C . GLN A 1 4 ? -0.400 9.837 -26.000 1.00 65.23 217 GLN A C 6
ATOM 9020 O O . GLN A 1 4 ? -1.173 9.861 -25.037 1.00 74.13 217 GLN A O 6
ATOM 9034 N N . ARG A 1 5 ? -0.502 8.941 -27.002 1.00 61.22 218 ARG A N 6
ATOM 9035 C CA . ARG A 1 5 ? -1.534 7.884 -27.072 1.00 64.10 218 ARG A CA 6
ATOM 9036 C C . ARG A 1 5 ? -0.962 6.519 -26.633 1.00 2.25 218 ARG A C 6
ATOM 9037 O O . ARG A 1 5 ? 0.236 6.256 -26.805 1.00 65.54 218 ARG A O 6
ATOM 9058 N N . LEU A 1 6 ? -1.857 5.676 -26.067 1.00 21.41 219 LEU A N 6
ATOM 9059 C CA . LEU A 1 6 ? -1.585 4.254 -25.717 1.00 23.35 219 LEU A CA 6
ATOM 9060 C C . LEU A 1 6 ? -0.392 4.085 -24.724 1.00 44.24 219 LEU A C 6
ATOM 9061 O O . LEU A 1 6 ? 0.630 3.475 -25.056 1.00 54.42 219 LEU A O 6
ATOM 9077 N N . ASN A 1 7 ? -0.537 4.644 -23.511 1.00 20.23 220 ASN A N 6
ATOM 9078 C CA . ASN A 1 7 ? 0.459 4.487 -22.422 1.00 13.35 220 ASN A CA 6
ATOM 9079 C C . ASN A 1 7 ? -0.211 4.687 -21.049 1.00 53.30 220 ASN A C 6
ATOM 9080 O O . ASN A 1 7 ? -1.192 5.430 -20.921 1.00 32.24 220 ASN A O 6
ATOM 9091 N N . GLU A 1 8 ? 0.345 4.023 -20.032 1.00 15.34 221 GLU A N 6
ATOM 9092 C CA . GLU A 1 8 ? -0.126 4.111 -18.635 1.00 31.13 221 GLU A CA 6
ATOM 9093 C C . GLU A 1 8 ? 1.017 4.533 -17.688 1.00 61.21 221 GLU A C 6
ATOM 9094 O O . GLU A 1 8 ? 0.788 5.269 -16.724 1.00 4.24 221 GLU A O 6
ATOM 9106 N N . LEU A 1 9 ? 2.254 4.060 -17.970 1.00 35.54 222 LEU A N 6
ATOM 9107 C CA . LEU A 1 9 ? 3.447 4.341 -17.146 1.00 43.13 222 LEU A CA 6
ATOM 9108 C C . LEU A 1 9 ? 4.691 4.555 -18.046 1.00 63.25 222 LEU A C 6
ATOM 9109 O O . LEU A 1 9 ? 5.007 5.683 -18.438 1.00 52.33 222 LEU A O 6
ATOM 9125 N N . GLU A 1 10 ? 5.359 3.438 -18.410 1.00 32.24 223 GLU A N 6
ATOM 9126 C CA . GLU A 1 10 ? 6.681 3.434 -19.090 1.00 52.03 223 GLU A CA 6
ATOM 9127 C C . GLU A 1 10 ? 6.774 2.254 -20.090 1.00 43.05 223 GLU A C 6
ATOM 9128 O O . GLU A 1 10 ? 7.322 2.400 -21.190 1.00 43.34 223 GLU A O 6
ATOM 9140 N N . ALA A 1 11 ? 6.272 1.077 -19.627 1.00 51.52 224 ALA A N 6
ATOM 9141 C CA . ALA A 1 11 ? 6.312 -0.228 -20.343 1.00 75.53 224 ALA A CA 6
ATOM 9142 C C . ALA A 1 11 ? 7.694 -0.948 -20.237 1.00 60.33 224 ALA A C 6
ATOM 9143 O O . ALA A 1 11 ? 7.838 -2.080 -20.716 1.00 72.33 224 ALA A O 6
ATOM 9150 N N . LYS A 1 12 ? 8.699 -0.303 -19.592 1.00 51.12 225 LYS A N 6
ATOM 9151 C CA . LYS A 1 12 ? 10.024 -0.938 -19.321 1.00 12.31 225 LYS A CA 6
ATOM 9152 C C . LYS A 1 12 ? 9.982 -1.764 -18.022 1.00 43.31 225 LYS A C 6
ATOM 9153 O O . LYS A 1 12 ? 10.535 -2.866 -17.947 1.00 11.20 225 LYS A O 6
ATOM 9172 N N . THR A 1 13 ? 9.340 -1.183 -16.999 1.00 64.31 226 THR A N 6
ATOM 9173 C CA . THR A 1 13 ? 9.323 -1.718 -15.626 1.00 12.43 226 THR A CA 6
ATOM 9174 C C . THR A 1 13 ? 8.326 -2.902 -15.476 1.00 50.00 226 THR A C 6
ATOM 9175 O O . THR A 1 13 ? 7.259 -2.776 -14.863 1.00 21.21 226 THR A O 6
ATOM 9186 N N . ARG A 1 14 ? 8.697 -4.063 -16.051 1.00 44.33 227 ARG A N 6
ATOM 9187 C CA . ARG A 1 14 ? 7.802 -5.236 -16.147 1.00 73.34 227 ARG A CA 6
ATOM 9188 C C . ARG A 1 14 ? 7.882 -6.120 -14.879 1.00 45.11 227 ARG A C 6
ATOM 9189 O O . ARG A 1 14 ? 6.857 -6.441 -14.283 1.00 71.14 227 ARG A O 6
ATOM 9210 N N . VAL A 1 15 ? 9.113 -6.507 -14.478 1.00 11.15 228 VAL A N 6
ATOM 9211 C CA . VAL A 1 15 ? 9.346 -7.342 -13.267 1.00 15.43 228 VAL A CA 6
ATOM 9212 C C . VAL A 1 15 ? 8.982 -6.588 -11.955 1.00 63.13 228 VAL A C 6
ATOM 9213 O O . VAL A 1 15 ? 8.550 -7.201 -10.971 1.00 54.20 228 VAL A O 6
ATOM 9226 N N . LYS A 1 16 ? 9.131 -5.252 -11.975 1.00 21.53 229 LYS A N 6
ATOM 9227 C CA . LYS A 1 16 ? 8.845 -4.390 -10.807 1.00 71.40 229 LYS A CA 6
ATOM 9228 C C . LYS A 1 16 ? 7.323 -4.295 -10.540 1.00 61.31 229 LYS A C 6
ATOM 9229 O O . LYS A 1 16 ? 6.845 -4.652 -9.470 1.00 23.45 229 LYS A O 6
ATOM 9248 N N . LEU A 1 17 ? 6.570 -3.844 -11.549 1.00 31.34 230 LEU A N 6
ATOM 9249 C CA . LEU A 1 17 ? 5.090 -3.691 -11.459 1.00 71.34 230 LEU A CA 6
ATOM 9250 C C . LEU A 1 17 ? 4.332 -5.024 -11.642 1.00 72.14 230 LEU A C 6
ATOM 9251 O O . LEU A 1 17 ? 3.106 -5.044 -11.512 1.00 22.51 230 LEU A O 6
ATOM 9267 N N . ASN A 1 18 ? 5.066 -6.121 -11.940 1.00 14.42 231 ASN A N 6
ATOM 9268 C CA . ASN A 1 18 ? 4.503 -7.498 -12.047 1.00 22.21 231 ASN A CA 6
ATOM 9269 C C . ASN A 1 18 ? 3.559 -7.834 -10.857 1.00 25.15 231 ASN A C 6
ATOM 9270 O O . ASN A 1 18 ? 2.450 -8.326 -11.056 1.00 53.45 231 ASN A O 6
ATOM 9281 N N . PHE A 1 19 ? 4.026 -7.499 -9.639 1.00 4.34 232 PHE A N 6
ATOM 9282 C CA . PHE A 1 19 ? 3.312 -7.756 -8.359 1.00 31.11 232 PHE A CA 6
ATOM 9283 C C . PHE A 1 19 ? 1.949 -7.021 -8.298 1.00 0.12 232 PHE A C 6
ATOM 9284 O O . PHE A 1 19 ? 0.957 -7.559 -7.784 1.00 35.44 232 PHE A O 6
ATOM 9301 N N . LEU A 1 20 ? 1.925 -5.790 -8.836 1.00 41.01 233 LEU A N 6
ATOM 9302 C CA . LEU A 1 20 ? 0.697 -4.977 -8.951 1.00 3.04 233 LEU A CA 6
ATOM 9303 C C . LEU A 1 20 ? -0.284 -5.601 -9.976 1.00 21.21 233 LEU A C 6
ATOM 9304 O O . LEU A 1 20 ? -1.486 -5.647 -9.731 1.00 72.41 233 LEU A O 6
ATOM 9320 N N . ASP A 1 21 ? 0.245 -6.099 -11.108 1.00 41.40 234 ASP A N 6
ATOM 9321 C CA . ASP A 1 21 ? -0.571 -6.736 -12.174 1.00 73.43 234 ASP A CA 6
ATOM 9322 C C . ASP A 1 21 ? -1.128 -8.126 -11.757 1.00 1.34 234 ASP A C 6
ATOM 9323 O O . ASP A 1 21 ? -2.109 -8.596 -12.344 1.00 2.22 234 ASP A O 6
ATOM 9332 N N . GLN A 1 22 ? -0.485 -8.776 -10.766 1.00 33.24 235 GLN A N 6
ATOM 9333 C CA . GLN A 1 22 ? -0.985 -10.041 -10.159 1.00 41.10 235 GLN A CA 6
ATOM 9334 C C . GLN A 1 22 ? -2.344 -9.808 -9.454 1.00 13.23 235 GLN A C 6
ATOM 9335 O O . GLN A 1 22 ? -3.351 -10.448 -9.781 1.00 60.23 235 GLN A O 6
ATOM 9349 N N . ILE A 1 23 ? -2.349 -8.866 -8.493 1.00 42.42 236 ILE A N 6
ATOM 9350 C CA . ILE A 1 23 ? -3.562 -8.496 -7.726 1.00 34.10 236 ILE A CA 6
ATOM 9351 C C . ILE A 1 23 ? -4.559 -7.677 -8.604 1.00 70.31 236 ILE A C 6
ATOM 9352 O O . ILE A 1 23 ? -5.766 -7.709 -8.370 1.00 4.30 236 ILE A O 6
ATOM 9368 N N . ALA A 1 24 ? -4.051 -6.976 -9.643 1.00 12.21 237 ALA A N 6
ATOM 9369 C CA . ALA A 1 24 ? -4.913 -6.258 -10.625 1.00 2.13 237 ALA A CA 6
ATOM 9370 C C . ALA A 1 24 ? -5.709 -7.253 -11.499 1.00 25.41 237 ALA A C 6
ATOM 9371 O O . ALA A 1 24 ? -6.832 -6.962 -11.915 1.00 2.43 237 ALA A O 6
ATOM 9378 N N . LYS A 1 25 ? -5.103 -8.429 -11.764 1.00 14.14 238 LYS A N 6
ATOM 9379 C CA . LYS A 1 25 ? -5.780 -9.551 -12.451 1.00 24.40 238 LYS A CA 6
ATOM 9380 C C . LYS A 1 25 ? -6.831 -10.223 -11.522 1.00 15.23 238 LYS A C 6
ATOM 9381 O O . LYS A 1 25 ? -7.822 -10.793 -11.993 1.00 2.25 238 LYS A O 6
ATOM 9400 N N . PHE A 1 26 ? -6.606 -10.149 -10.195 1.00 22.53 239 PHE A N 6
ATOM 9401 C CA . PHE A 1 26 ? -7.601 -10.588 -9.191 1.00 4.22 239 PHE A CA 6
ATOM 9402 C C . PHE A 1 26 ? -8.860 -9.688 -9.258 1.00 43.01 239 PHE A C 6
ATOM 9403 O O . PHE A 1 26 ? -9.982 -10.189 -9.287 1.00 63.03 239 PHE A O 6
ATOM 9420 N N . TRP A 1 27 ? -8.647 -8.357 -9.308 1.00 3.03 240 TRP A N 6
ATOM 9421 C CA . TRP A 1 27 ? -9.742 -7.360 -9.453 1.00 25.24 240 TRP A CA 6
ATOM 9422 C C . TRP A 1 27 ? -10.319 -7.316 -10.882 1.00 50.35 240 TRP A C 6
ATOM 9423 O O . TRP A 1 27 ? -11.416 -6.801 -11.092 1.00 33.31 240 TRP A O 6
ATOM 9444 N N . GLU A 1 28 ? -9.573 -7.858 -11.855 1.00 1.01 241 GLU A N 6
ATOM 9445 C CA . GLU A 1 28 ? -10.101 -8.133 -13.210 1.00 21.52 241 GLU A CA 6
ATOM 9446 C C . GLU A 1 28 ? -11.228 -9.203 -13.140 1.00 11.41 241 GLU A C 6
ATOM 9447 O O . GLU A 1 28 ? -12.179 -9.181 -13.927 1.00 1.33 241 GLU A O 6
ATOM 9459 N N . LEU A 1 29 ? -11.101 -10.124 -12.165 1.00 12.42 242 LEU A N 6
ATOM 9460 C CA . LEU A 1 29 ? -12.115 -11.164 -11.881 1.00 54.31 242 LEU A CA 6
ATOM 9461 C C . LEU A 1 29 ? -13.213 -10.607 -10.919 1.00 55.50 242 LEU A C 6
ATOM 9462 O O . LEU A 1 29 ? -14.397 -10.927 -11.070 1.00 73.35 242 LEU A O 6
ATOM 9478 N N . GLN A 1 30 ? -12.807 -9.770 -9.931 1.00 62.33 243 GLN A N 6
ATOM 9479 C CA . GLN A 1 30 ? -13.739 -9.176 -8.928 1.00 35.11 243 GLN A CA 6
ATOM 9480 C C . GLN A 1 30 ? -14.552 -7.988 -9.526 1.00 13.40 243 GLN A C 6
ATOM 9481 O O . GLN A 1 30 ? -15.740 -8.128 -9.830 1.00 40.54 243 GLN A O 6
ATOM 9495 N N . GLY A 1 31 ? -13.880 -6.832 -9.695 1.00 42.23 244 GLY A N 6
ATOM 9496 C CA . GLY A 1 31 ? -14.521 -5.592 -10.167 1.00 25.30 244 GLY A CA 6
ATOM 9497 C C . GLY A 1 31 ? -13.666 -4.355 -9.885 1.00 71.41 244 GLY A C 6
ATOM 9498 O O . GLY A 1 31 ? -12.451 -4.473 -9.696 1.00 54.34 244 GLY A O 6
ATOM 9502 N N . SER A 1 32 ? -14.312 -3.167 -9.889 1.00 61.12 245 SER A N 6
ATOM 9503 C CA . SER A 1 32 ? -13.675 -1.856 -9.556 1.00 34.02 245 SER A CA 6
ATOM 9504 C C . SER A 1 32 ? -12.472 -1.519 -10.496 1.00 34.53 245 SER A C 6
ATOM 9505 O O . SER A 1 32 ? -12.360 -2.068 -11.596 1.00 24.42 245 SER A O 6
ATOM 9513 N N . SER A 1 33 ? -11.610 -0.572 -10.086 1.00 42.24 246 SER A N 6
ATOM 9514 C CA . SER A 1 33 ? -10.346 -0.248 -10.797 1.00 41.40 246 SER A CA 6
ATOM 9515 C C . SER A 1 33 ? -9.145 -0.395 -9.841 1.00 44.43 246 SER A C 6
ATOM 9516 O O . SER A 1 33 ? -9.107 0.254 -8.793 1.00 2.05 246 SER A O 6
ATOM 9524 N N . LEU A 1 34 ? -8.176 -1.263 -10.186 1.00 35.23 247 LEU A N 6
ATOM 9525 C CA . LEU A 1 34 ? -6.876 -1.325 -9.477 1.00 32.22 247 LEU A CA 6
ATOM 9526 C C . LEU A 1 34 ? -5.757 -0.709 -10.371 1.00 62.14 247 LEU A C 6
ATOM 9527 O O . LEU A 1 34 ? -6.063 -0.107 -11.402 1.00 62.51 247 LEU A O 6
ATOM 9543 N N . LYS A 1 35 ? -4.473 -0.857 -9.958 1.00 65.01 248 LYS A N 6
ATOM 9544 C CA . LYS A 1 35 ? -3.339 -0.061 -10.451 1.00 25.20 248 LYS A CA 6
ATOM 9545 C C . LYS A 1 35 ? -3.534 1.431 -10.068 1.00 23.03 248 LYS A C 6
ATOM 9546 O O . LYS A 1 35 ? -3.106 2.346 -10.763 1.00 12.01 248 LYS A O 6
ATOM 9565 N N . ILE A 1 36 ? -4.158 1.657 -8.880 1.00 25.24 249 ILE A N 6
ATOM 9566 C CA . ILE A 1 36 ? -4.296 3.005 -8.267 1.00 62.52 249 ILE A CA 6
ATOM 9567 C C . ILE A 1 36 ? -3.586 3.041 -6.870 1.00 12.03 249 ILE A C 6
ATOM 9568 O O . ILE A 1 36 ? -4.237 2.896 -5.821 1.00 44.51 249 ILE A O 6
ATOM 9584 N N . PRO A 1 37 ? -2.220 3.157 -6.839 1.00 25.21 250 PRO A N 6
ATOM 9585 C CA . PRO A 1 37 ? -1.456 3.420 -5.606 1.00 50.14 250 PRO A CA 6
ATOM 9586 C C . PRO A 1 37 ? -1.400 4.938 -5.329 1.00 51.11 250 PRO A C 6
ATOM 9587 O O . PRO A 1 37 ? -1.949 5.428 -4.338 1.00 30.42 250 PRO A O 6
ATOM 9598 N N . MET A 1 38 ? -0.745 5.663 -6.253 1.00 0.35 251 MET A N 6
ATOM 9599 C CA . MET A 1 38 ? -0.701 7.120 -6.259 1.00 21.23 251 MET A CA 6
ATOM 9600 C C . MET A 1 38 ? -2.075 7.689 -6.661 1.00 54.40 251 MET A C 6
ATOM 9601 O O . MET A 1 38 ? -2.537 7.508 -7.791 1.00 22.33 251 MET A O 6
ATOM 9615 N N . VAL A 1 39 ? -2.717 8.367 -5.708 1.00 42.14 252 VAL A N 6
ATOM 9616 C CA . VAL A 1 39 ? -4.091 8.889 -5.868 1.00 41.23 252 VAL A CA 6
ATOM 9617 C C . VAL A 1 39 ? -4.077 10.378 -6.272 1.00 25.12 252 VAL A C 6
ATOM 9618 O O . VAL A 1 39 ? -4.948 10.841 -7.017 1.00 2.13 252 VAL A O 6
ATOM 9631 N N . GLU A 1 40 ? -3.055 11.104 -5.798 1.00 3.21 253 GLU A N 6
ATOM 9632 C CA . GLU A 1 40 ? -2.912 12.543 -6.039 1.00 71.24 253 GLU A CA 6
ATOM 9633 C C . GLU A 1 40 ? -2.423 12.861 -7.471 1.00 23.15 253 GLU A C 6
ATOM 9634 O O . GLU A 1 40 ? -3.228 13.067 -8.385 1.00 55.21 253 GLU A O 6
ATOM 9646 N N . ARG A 1 41 ? -1.086 12.873 -7.654 1.00 65.24 254 ARG A N 6
ATOM 9647 C CA . ARG A 1 41 ? -0.426 13.585 -8.786 1.00 23.52 254 ARG A CA 6
ATOM 9648 C C . ARG A 1 41 ? 0.857 12.859 -9.278 1.00 11.50 254 ARG A C 6
ATOM 9649 O O . ARG A 1 41 ? 1.590 13.398 -10.115 1.00 75.44 254 ARG A O 6
ATOM 9670 N N . LYS A 1 42 ? 1.130 11.643 -8.766 1.00 14.14 255 LYS A N 6
ATOM 9671 C CA . LYS A 1 42 ? 2.391 10.903 -9.068 1.00 74.21 255 LYS A CA 6
ATOM 9672 C C . LYS A 1 42 ? 2.130 9.679 -9.990 1.00 63.23 255 LYS A C 6
ATOM 9673 O O . LYS A 1 42 ? 0.976 9.298 -10.219 1.00 72.04 255 LYS A O 6
ATOM 9692 N N . ALA A 1 43 ? 3.218 9.070 -10.514 1.00 24.13 256 ALA A N 6
ATOM 9693 C CA . ALA A 1 43 ? 3.137 7.859 -11.377 1.00 12.45 256 ALA A CA 6
ATOM 9694 C C . ALA A 1 43 ? 2.762 6.602 -10.549 1.00 12.43 256 ALA A C 6
ATOM 9695 O O . ALA A 1 43 ? 3.309 6.385 -9.464 1.00 74.24 256 ALA A O 6
ATOM 9702 N N . LEU A 1 44 ? 1.857 5.771 -11.094 1.00 2.05 257 LEU A N 6
ATOM 9703 C CA . LEU A 1 44 ? 1.233 4.638 -10.360 1.00 2.41 257 LEU A CA 6
ATOM 9704 C C . LEU A 1 44 ? 2.227 3.458 -10.192 1.00 62.01 257 LEU A C 6
ATOM 9705 O O . LEU A 1 44 ? 2.369 2.621 -11.087 1.00 55.04 257 LEU A O 6
ATOM 9721 N N . ASP A 1 45 ? 2.897 3.393 -9.039 1.00 70.01 258 ASP A N 6
ATOM 9722 C CA . ASP A 1 45 ? 3.925 2.366 -8.759 1.00 42.32 258 ASP A CA 6
ATOM 9723 C C . ASP A 1 45 ? 3.667 1.721 -7.368 1.00 14.15 258 ASP A C 6
ATOM 9724 O O . ASP A 1 45 ? 4.198 2.163 -6.344 1.00 43.03 258 ASP A O 6
ATOM 9733 N N . LEU A 1 46 ? 2.804 0.685 -7.343 1.00 10.02 259 LEU A N 6
ATOM 9734 C CA . LEU A 1 46 ? 2.425 -0.032 -6.093 1.00 30.35 259 LEU A CA 6
ATOM 9735 C C . LEU A 1 46 ? 3.606 -0.871 -5.569 1.00 23.41 259 LEU A C 6
ATOM 9736 O O . LEU A 1 46 ? 3.683 -1.167 -4.384 1.00 52.20 259 LEU A O 6
ATOM 9752 N N . TYR A 1 47 ? 4.526 -1.226 -6.473 1.00 22.12 260 TYR A N 6
ATOM 9753 C CA . TYR A 1 47 ? 5.794 -1.898 -6.141 1.00 50.10 260 TYR A CA 6
ATOM 9754 C C . TYR A 1 47 ? 6.599 -1.104 -5.060 1.00 72.44 260 TYR A C 6
ATOM 9755 O O . TYR A 1 47 ? 6.940 -1.655 -4.003 1.00 43.44 260 TYR A O 6
ATOM 9773 N N . THR A 1 48 ? 6.876 0.192 -5.332 1.00 4.43 261 THR A N 6
ATOM 9774 C CA . THR A 1 48 ? 7.600 1.075 -4.378 1.00 23.35 261 THR A CA 6
ATOM 9775 C C . THR A 1 48 ? 6.692 1.537 -3.219 1.00 24.53 261 THR A C 6
ATOM 9776 O O . THR A 1 48 ? 7.163 1.674 -2.096 1.00 43.52 261 THR A O 6
ATOM 9787 N N . LEU A 1 49 ? 5.388 1.773 -3.507 1.00 60.52 262 LEU A N 6
ATOM 9788 C CA . LEU A 1 49 ? 4.417 2.311 -2.510 1.00 22.12 262 LEU A CA 6
ATOM 9789 C C . LEU A 1 49 ? 4.185 1.276 -1.377 1.00 41.53 262 LEU A C 6
ATOM 9790 O O . LEU A 1 49 ? 4.119 1.636 -0.199 1.00 11.23 262 LEU A O 6
ATOM 9806 N N . HIS A 1 50 ? 4.102 -0.013 -1.759 1.00 41.15 263 HIS A N 6
ATOM 9807 C CA . HIS A 1 50 ? 3.977 -1.145 -0.809 1.00 13.13 263 HIS A CA 6
ATOM 9808 C C . HIS A 1 50 ? 5.249 -1.295 0.047 1.00 42.10 263 HIS A C 6
ATOM 9809 O O . HIS A 1 50 ? 5.160 -1.629 1.238 1.00 51.15 263 HIS A O 6
ATOM 9824 N N . ARG A 1 51 ? 6.426 -1.054 -0.569 1.00 23.34 264 ARG A N 6
ATOM 9825 C CA . ARG A 1 51 ? 7.705 -1.029 0.166 1.00 70.14 264 ARG A CA 6
ATOM 9826 C C . ARG A 1 51 ? 7.714 0.085 1.231 1.00 14.23 264 ARG A C 6
ATOM 9827 O O . ARG A 1 51 ? 8.090 -0.170 2.355 1.00 24.41 264 ARG A O 6
ATOM 9848 N N . ILE A 1 52 ? 7.269 1.305 0.853 1.00 34.13 265 ILE A N 6
ATOM 9849 C CA . ILE A 1 52 ? 7.209 2.484 1.763 1.00 24.13 265 ILE A CA 6
ATOM 9850 C C . ILE A 1 52 ? 6.441 2.162 3.078 1.00 54.41 265 ILE A C 6
ATOM 9851 O O . ILE A 1 52 ? 6.917 2.455 4.187 1.00 62.34 265 ILE A O 6
ATOM 9867 N N . VAL A 1 53 ? 5.266 1.529 2.921 1.00 72.04 266 VAL A N 6
ATOM 9868 C CA . VAL A 1 53 ? 4.424 1.090 4.057 1.00 64.41 266 VAL A CA 6
ATOM 9869 C C . VAL A 1 53 ? 5.146 -0.006 4.887 1.00 53.32 266 VAL A C 6
ATOM 9870 O O . VAL A 1 53 ? 5.123 0.001 6.127 1.00 12.54 266 VAL A O 6
ATOM 9883 N N . GLN A 1 54 ? 5.806 -0.927 4.159 1.00 72.01 267 GLN A N 6
ATOM 9884 C CA . GLN A 1 54 ? 6.517 -2.086 4.736 1.00 51.55 267 GLN A CA 6
ATOM 9885 C C . GLN A 1 54 ? 7.767 -1.652 5.544 1.00 23.44 267 GLN A C 6
ATOM 9886 O O . GLN A 1 54 ? 8.113 -2.294 6.541 1.00 60.03 267 GLN A O 6
ATOM 9900 N N . GLU A 1 55 ? 8.412 -0.543 5.115 1.00 65.22 268 GLU A N 6
ATOM 9901 C CA . GLU A 1 55 ? 9.586 0.035 5.806 1.00 55.20 268 GLU A CA 6
ATOM 9902 C C . GLU A 1 55 ? 9.182 0.543 7.204 1.00 1.01 268 GLU A C 6
ATOM 9903 O O . GLU A 1 55 ? 9.866 0.284 8.193 1.00 62.44 268 GLU A O 6
ATOM 9915 N N . GLU A 1 56 ? 8.043 1.261 7.255 1.00 52.20 269 GLU A N 6
ATOM 9916 C CA . GLU A 1 56 ? 7.526 1.873 8.499 1.00 22.52 269 GLU A CA 6
ATOM 9917 C C . GLU A 1 56 ? 6.838 0.839 9.433 1.00 70.34 269 GLU A C 6
ATOM 9918 O O . GLU A 1 56 ? 6.518 1.166 10.580 1.00 32.22 269 GLU A O 6
ATOM 9930 N N . GLY A 1 57 ? 6.612 -0.404 8.941 1.00 74.41 270 GLY A N 6
ATOM 9931 C CA . GLY A 1 57 ? 6.140 -1.513 9.803 1.00 12.51 270 GLY A CA 6
ATOM 9932 C C . GLY A 1 57 ? 4.981 -2.340 9.230 1.00 23.45 270 GLY A C 6
ATOM 9933 O O . GLY A 1 57 ? 4.236 -2.966 9.995 1.00 53.05 270 GLY A O 6
ATOM 9937 N N . GLY A 1 58 ? 4.828 -2.357 7.889 1.00 33.30 271 GLY A N 6
ATOM 9938 C CA . GLY A 1 58 ? 3.715 -3.080 7.229 1.00 23.51 271 GLY A CA 6
ATOM 9939 C C . GLY A 1 58 ? 2.361 -2.378 7.401 1.00 40.30 271 GLY A C 6
ATOM 9940 O O . GLY A 1 58 ? 2.208 -1.541 8.291 1.00 12.21 271 GLY A O 6
ATOM 9944 N N . MET A 1 59 ? 1.361 -2.729 6.565 1.00 70.31 272 MET A N 6
ATOM 9945 C CA . MET A 1 59 ? 0.045 -2.034 6.566 1.00 53.14 272 MET A CA 6
ATOM 9946 C C . MET A 1 59 ? -0.706 -2.174 7.915 1.00 53.15 272 MET A C 6
ATOM 9947 O O . MET A 1 59 ? -1.368 -1.236 8.351 1.00 44.43 272 MET A O 6
ATOM 9961 N N . GLU A 1 60 ? -0.557 -3.342 8.569 1.00 0.54 273 GLU A N 6
ATOM 9962 C CA . GLU A 1 60 ? -1.232 -3.662 9.852 1.00 13.41 273 GLU A CA 6
ATOM 9963 C C . GLU A 1 60 ? -0.786 -2.711 11.004 1.00 74.23 273 GLU A C 6
ATOM 9964 O O . GLU A 1 60 ? -1.611 -1.965 11.542 1.00 14.14 273 GLU A O 6
ATOM 9976 N N . GLN A 1 61 ? 0.524 -2.722 11.344 1.00 74.04 274 GLN A N 6
ATOM 9977 C CA . GLN A 1 61 ? 1.083 -1.888 12.450 1.00 62.42 274 GLN A CA 6
ATOM 9978 C C . GLN A 1 61 ? 1.039 -0.373 12.112 1.00 3.10 274 GLN A C 6
ATOM 9979 O O . GLN A 1 61 ? 0.811 0.464 12.993 1.00 73.53 274 GLN A O 6
ATOM 9993 N N . THR A 1 62 ? 1.241 -0.032 10.827 1.00 43.25 275 THR A N 6
ATOM 9994 C CA . THR A 1 62 ? 1.143 1.368 10.346 1.00 15.05 275 THR A CA 6
ATOM 9995 C C . THR A 1 62 ? -0.317 1.901 10.442 1.00 65.22 275 THR A C 6
ATOM 9996 O O . THR A 1 62 ? -0.522 3.098 10.601 1.00 3.24 275 THR A O 6
ATOM 10007 N N . THR A 1 63 ? -1.322 0.998 10.381 1.00 43.33 276 THR A N 6
ATOM 10008 C CA . THR A 1 63 ? -2.753 1.351 10.641 1.00 74.04 276 THR A CA 6
ATOM 10009 C C . THR A 1 63 ? -3.013 1.599 12.149 1.00 43.21 276 THR A C 6
ATOM 10010 O O . THR A 1 63 ? -3.762 2.520 12.505 1.00 71.12 276 THR A O 6
ATOM 10021 N N . LYS A 1 64 ? -2.378 0.785 13.028 1.00 42.03 277 LYS A N 6
ATOM 10022 C CA . LYS A 1 64 ? -2.499 0.941 14.509 1.00 4.34 277 LYS A CA 6
ATOM 10023 C C . LYS A 1 64 ? -1.976 2.330 14.950 1.00 50.43 277 LYS A C 6
ATOM 10024 O O . LYS A 1 64 ? -2.615 3.042 15.730 1.00 74.22 277 LYS A O 6
ATOM 10043 N N . ASP A 1 65 ? -0.803 2.690 14.404 1.00 44.13 278 ASP A N 6
ATOM 10044 C CA . ASP A 1 65 ? -0.110 3.960 14.696 1.00 11.04 278 ASP A CA 6
ATOM 10045 C C . ASP A 1 65 ? -0.578 5.131 13.783 1.00 31.44 278 ASP A C 6
ATOM 10046 O O . ASP A 1 65 ? -0.194 6.282 14.015 1.00 34.35 278 ASP A O 6
ATOM 10055 N N . ARG A 1 66 ? -1.382 4.800 12.744 1.00 12.50 279 ARG A N 6
ATOM 10056 C CA . ARG A 1 66 ? -1.818 5.708 11.633 1.00 33.24 279 ARG A CA 6
ATOM 10057 C C . ARG A 1 66 ? -0.634 6.517 10.997 1.00 72.31 279 ARG A C 6
ATOM 10058 O O . ARG A 1 66 ? -0.796 7.667 10.567 1.00 63.32 279 ARG A O 6
ATOM 10079 N N . LYS A 1 67 ? 0.540 5.847 10.839 1.00 63.34 280 LYS A N 6
ATOM 10080 C CA . LYS A 1 67 ? 1.764 6.461 10.226 1.00 63.53 280 LYS A CA 6
ATOM 10081 C C . LYS A 1 67 ? 1.679 6.539 8.674 1.00 50.42 280 LYS A C 6
ATOM 10082 O O . LYS A 1 67 ? 2.691 6.766 8.003 1.00 31.44 280 LYS A O 6
ATOM 10101 N N . TRP A 1 68 ? 0.471 6.343 8.118 1.00 72.33 281 TRP A N 6
ATOM 10102 C CA . TRP A 1 68 ? 0.191 6.501 6.675 1.00 42.04 281 TRP A CA 6
ATOM 10103 C C . TRP A 1 68 ? 0.451 7.944 6.177 1.00 1.54 281 TRP A C 6
ATOM 10104 O O . TRP A 1 68 ? 0.648 8.171 4.979 1.00 14.35 281 TRP A O 6
ATOM 10125 N N . ALA A 1 69 ? 0.428 8.904 7.117 1.00 2.41 282 ALA A N 6
ATOM 10126 C CA . ALA A 1 69 ? 0.850 10.299 6.873 1.00 71.31 282 ALA A CA 6
ATOM 10127 C C . ALA A 1 69 ? 2.308 10.368 6.351 1.00 35.13 282 ALA A C 6
ATOM 10128 O O . ALA A 1 69 ? 2.629 11.173 5.466 1.00 12.43 282 ALA A O 6
ATOM 10135 N N . LYS A 1 70 ? 3.176 9.496 6.918 1.00 55.51 283 LYS A N 6
ATOM 10136 C CA . LYS A 1 70 ? 4.577 9.329 6.463 1.00 63.42 283 LYS A CA 6
ATOM 10137 C C . LYS A 1 70 ? 4.646 8.654 5.076 1.00 24.03 283 LYS A C 6
ATOM 10138 O O . LYS A 1 70 ? 5.540 8.957 4.297 1.00 14.14 283 LYS A O 6
ATOM 10157 N N . VAL A 1 71 ? 3.709 7.719 4.801 1.00 62.41 284 VAL A N 6
ATOM 10158 C CA . VAL A 1 71 ? 3.621 7.009 3.494 1.00 14.34 284 VAL A CA 6
ATOM 10159 C C . VAL A 1 71 ? 3.337 8.001 2.330 1.00 21.05 284 VAL A C 6
ATOM 10160 O O . VAL A 1 71 ? 3.944 7.908 1.248 1.00 52.43 284 VAL A O 6
ATOM 10173 N N . ALA A 1 72 ? 2.419 8.953 2.581 1.00 35.43 285 ALA A N 6
ATOM 10174 C CA . ALA A 1 72 ? 2.112 10.051 1.640 1.00 51.33 285 ALA A CA 6
ATOM 10175 C C . ALA A 1 72 ? 3.337 10.990 1.459 1.00 31.15 285 ALA A C 6
ATOM 10176 O O . ALA A 1 72 ? 3.786 11.238 0.337 1.00 21.44 285 ALA A O 6
ATOM 10183 N N . ASN A 1 73 ? 3.902 11.444 2.592 1.00 20.40 286 ASN A N 6
ATOM 10184 C CA . ASN A 1 73 ? 5.055 12.383 2.623 1.00 12.13 286 ASN A CA 6
ATOM 10185 C C . ASN A 1 73 ? 6.317 11.794 1.920 1.00 44.11 286 ASN A C 6
ATOM 10186 O O . ASN A 1 73 ? 7.069 12.513 1.249 1.00 22.01 286 ASN A O 6
ATOM 10197 N N . ARG A 1 74 ? 6.498 10.470 2.067 1.00 55.00 287 ARG A N 6
ATOM 10198 C CA . ARG A 1 74 ? 7.640 9.711 1.500 1.00 42.03 287 ARG A CA 6
ATOM 10199 C C . ARG A 1 74 ? 7.593 9.713 -0.048 1.00 24.44 287 ARG A C 6
ATOM 10200 O O . ARG A 1 74 ? 8.623 9.795 -0.723 1.00 52.14 287 ARG A O 6
ATOM 10221 N N . MET A 1 75 ? 6.359 9.639 -0.585 1.00 24.43 288 MET A N 6
ATOM 10222 C CA . MET A 1 75 ? 6.105 9.579 -2.041 1.00 53.04 288 MET A CA 6
ATOM 10223 C C . MET A 1 75 ? 5.854 11.001 -2.642 1.00 31.54 288 MET A C 6
ATOM 10224 O O . MET A 1 75 ? 5.347 11.137 -3.771 1.00 63.55 288 MET A O 6
ATOM 10238 N N . GLN A 1 76 ? 6.239 12.053 -1.876 1.00 35.34 289 GLN A N 6
ATOM 10239 C CA . GLN A 1 76 ? 6.200 13.481 -2.311 1.00 64.01 289 GLN A CA 6
ATOM 10240 C C . GLN A 1 76 ? 4.748 13.998 -2.549 1.00 63.14 289 GLN A C 6
ATOM 10241 O O . GLN A 1 76 ? 4.494 14.780 -3.477 1.00 12.32 289 GLN A O 6
ATOM 10255 N N . TYR A 1 77 ? 3.808 13.570 -1.685 1.00 5.23 290 TYR A N 6
ATOM 10256 C CA . TYR A 1 77 ? 2.427 14.119 -1.646 1.00 0.31 290 TYR A CA 6
ATOM 10257 C C . TYR A 1 77 ? 2.410 15.547 -1.027 1.00 64.31 290 TYR A C 6
ATOM 10258 O O . TYR A 1 77 ? 3.319 15.891 -0.255 1.00 32.04 290 TYR A O 6
ATOM 10276 N N . PRO A 1 78 ? 1.368 16.401 -1.357 1.00 2.21 291 PRO A N 6
ATOM 10277 C CA . PRO A 1 78 ? 1.281 17.808 -0.863 1.00 15.34 291 PRO A CA 6
ATOM 10278 C C . PRO A 1 78 ? 1.306 17.909 0.690 1.00 23.03 291 PRO A C 6
ATOM 10279 O O . PRO A 1 78 ? 2.192 18.545 1.274 1.00 30.12 291 PRO A O 6
ATOM 10290 N N . SER A 1 79 ? 0.349 17.235 1.345 1.00 14.51 292 SER A N 6
ATOM 10291 C CA . SER A 1 79 ? 0.193 17.260 2.819 1.00 74.21 292 SER A CA 6
ATOM 10292 C C . SER A 1 79 ? 0.632 15.923 3.451 1.00 43.30 292 SER A C 6
ATOM 10293 O O . SER A 1 79 ? 1.104 15.008 2.766 1.00 25.53 292 SER A O 6
ATOM 10301 N N . SER A 1 80 ? 0.484 15.841 4.778 1.00 55.23 293 SER A N 6
ATOM 10302 C CA . SER A 1 80 ? 0.709 14.609 5.565 1.00 11.10 293 SER A CA 6
ATOM 10303 C C . SER A 1 80 ? -0.504 14.381 6.499 1.00 71.34 293 SER A C 6
ATOM 10304 O O . SER A 1 80 ? -0.354 14.158 7.708 1.00 41.35 293 SER A O 6
ATOM 10312 N N . LYS A 1 81 ? -1.723 14.429 5.915 1.00 24.30 294 LYS A N 6
ATOM 10313 C CA . LYS A 1 81 ? -2.986 14.331 6.683 1.00 12.41 294 LYS A CA 6
ATOM 10314 C C . LYS A 1 81 ? -4.000 13.364 6.002 1.00 3.22 294 LYS A C 6
ATOM 10315 O O . LYS A 1 81 ? -3.951 12.150 6.244 1.00 22.32 294 LYS A O 6
ATOM 10334 N N . SER A 1 82 ? -4.884 13.894 5.117 1.00 72.20 295 SER A N 6
ATOM 10335 C CA . SER A 1 82 ? -5.973 13.097 4.488 1.00 3.25 295 SER A CA 6
ATOM 10336 C C . SER A 1 82 ? -5.438 12.209 3.352 1.00 4.12 295 SER A C 6
ATOM 10337 O O . SER A 1 82 ? -5.970 11.130 3.115 1.00 42.22 295 SER A O 6
ATOM 10345 N N . VAL A 1 83 ? -4.384 12.693 2.657 1.00 30.45 296 VAL A N 6
ATOM 10346 C CA . VAL A 1 83 ? -3.640 11.905 1.638 1.00 24.24 296 VAL A CA 6
ATOM 10347 C C . VAL A 1 83 ? -3.118 10.563 2.206 1.00 23.35 296 VAL A C 6
ATOM 10348 O O . VAL A 1 83 ? -3.155 9.538 1.520 1.00 12.50 296 VAL A O 6
ATOM 10361 N N . GLY A 1 84 ? -2.654 10.591 3.470 1.00 20.33 297 GLY A N 6
ATOM 10362 C CA . GLY A 1 84 ? -2.233 9.376 4.170 1.00 24.43 297 GLY A CA 6
ATOM 10363 C C . GLY A 1 84 ? -3.394 8.417 4.434 1.00 20.24 297 GLY A C 6
ATOM 10364 O O . GLY A 1 84 ? -3.307 7.223 4.139 1.00 53.44 297 GLY A O 6
ATOM 10368 N N . ALA A 1 85 ? -4.501 8.976 4.958 1.00 10.40 298 ALA A N 6
ATOM 10369 C CA . ALA A 1 85 ? -5.749 8.225 5.241 1.00 22.23 298 ALA A CA 6
ATOM 10370 C C . ALA A 1 85 ? -6.400 7.654 3.951 1.00 61.15 298 ALA A C 6
ATOM 10371 O O . ALA A 1 85 ? -7.135 6.664 4.008 1.00 71.30 298 ALA A O 6
ATOM 10378 N N . THR A 1 86 ? -6.135 8.305 2.801 1.00 3.04 299 THR A N 6
ATOM 10379 C CA . THR A 1 86 ? -6.610 7.849 1.473 1.00 24.32 299 THR A CA 6
ATOM 10380 C C . THR A 1 86 ? -5.836 6.595 1.008 1.00 13.41 299 THR A C 6
ATOM 10381 O O . THR A 1 86 ? -6.436 5.631 0.523 1.00 14.52 299 THR A O 6
ATOM 10392 N N . LEU A 1 87 ? -4.496 6.625 1.162 1.00 62.22 300 LEU A N 6
ATOM 10393 C CA . LEU A 1 87 ? -3.620 5.467 0.852 1.00 44.41 300 LEU A CA 6
ATOM 10394 C C . LEU A 1 87 ? -3.938 4.276 1.785 1.00 11.43 300 LEU A C 6
ATOM 10395 O O . LEU A 1 87 ? -3.921 3.119 1.360 1.00 63.40 300 LEU A O 6
ATOM 10411 N N . LYS A 1 88 ? -4.253 4.599 3.050 1.00 73.02 301 LYS A N 6
ATOM 10412 C CA . LYS A 1 88 ? -4.745 3.625 4.041 1.00 72.54 301 LYS A CA 6
ATOM 10413 C C . LYS A 1 88 ? -6.051 2.969 3.563 1.00 73.32 301 LYS A C 6
ATOM 10414 O O . LYS A 1 88 ? -6.158 1.741 3.520 1.00 33.44 301 LYS A O 6
ATOM 10433 N N . ALA A 1 89 ? -7.016 3.824 3.183 1.00 3.40 302 ALA A N 6
ATOM 10434 C CA . ALA A 1 89 ? -8.350 3.407 2.701 1.00 0.12 302 ALA A CA 6
ATOM 10435 C C . ALA A 1 89 ? -8.251 2.456 1.493 1.00 61.12 302 ALA A C 6
ATOM 10436 O O . ALA A 1 89 ? -8.989 1.478 1.423 1.00 61.52 302 ALA A O 6
ATOM 10443 N N . HIS A 1 90 ? -7.311 2.756 0.563 1.00 72.20 303 HIS A N 6
ATOM 10444 C CA . HIS A 1 90 ? -7.006 1.884 -0.597 1.00 22.31 303 HIS A CA 6
ATOM 10445 C C . HIS A 1 90 ? -6.589 0.468 -0.125 1.00 62.31 303 HIS A C 6
ATOM 10446 O O . HIS A 1 90 ? -7.249 -0.511 -0.455 1.00 40.32 303 HIS A O 6
ATOM 10461 N N . TYR A 1 91 ? -5.531 0.396 0.704 1.00 51.32 304 TYR A N 6
ATOM 10462 C CA . TYR A 1 91 ? -4.977 -0.892 1.221 1.00 21.23 304 TYR A CA 6
ATOM 10463 C C . TYR A 1 91 ? -6.019 -1.726 1.997 1.00 52.23 304 TYR A C 6
ATOM 10464 O O . TYR A 1 91 ? -6.006 -2.957 1.950 1.00 24.21 304 TYR A O 6
ATOM 10482 N N . GLU A 1 92 ? -6.892 -1.037 2.714 1.00 42.10 305 GLU A N 6
ATOM 10483 C CA . GLU A 1 92 ? -8.013 -1.648 3.441 1.00 63.31 305 GLU A CA 6
ATOM 10484 C C . GLU A 1 92 ? -8.970 -2.408 2.480 1.00 52.34 305 GLU A C 6
ATOM 10485 O O . GLU A 1 92 ? -9.144 -3.616 2.604 1.00 40.34 305 GLU A O 6
ATOM 10497 N N . ARG A 1 93 ? -9.529 -1.709 1.484 1.00 62.22 306 ARG A N 6
ATOM 10498 C CA . ARG A 1 93 ? -10.531 -2.313 0.555 1.00 41.50 306 ARG A CA 6
ATOM 10499 C C . ARG A 1 93 ? -9.903 -3.146 -0.598 1.00 24.11 306 ARG A C 6
ATOM 10500 O O . ARG A 1 93 ? -10.621 -3.850 -1.300 1.00 70.50 306 ARG A O 6
ATOM 10521 N N . ILE A 1 94 ? -8.569 -3.071 -0.774 1.00 54.23 307 ILE A N 6
ATOM 10522 C CA . ILE A 1 94 ? -7.846 -3.784 -1.870 1.00 45.33 307 ILE A CA 6
ATOM 10523 C C . ILE A 1 94 ? -7.114 -5.049 -1.367 1.00 53.31 307 ILE A C 6
ATOM 10524 O O . ILE A 1 94 ? -7.163 -6.106 -2.017 1.00 41.10 307 ILE A O 6
ATOM 10540 N N . LEU A 1 95 ? -6.451 -4.950 -0.203 1.00 33.15 308 LEU A N 6
ATOM 10541 C CA . LEU A 1 95 ? -5.675 -6.083 0.363 1.00 1.45 308 LEU A CA 6
ATOM 10542 C C . LEU A 1 95 ? -6.550 -7.039 1.207 1.00 72.42 308 LEU A C 6
ATOM 10543 O O . LEU A 1 95 ? -6.190 -8.187 1.346 1.00 22.23 308 LEU A O 6
ATOM 10559 N N . HIS A 1 96 ? -7.702 -6.580 1.748 1.00 44.20 309 HIS A N 6
ATOM 10560 C CA . HIS A 1 96 ? -8.613 -7.464 2.552 1.00 33.14 309 HIS A CA 6
ATOM 10561 C C . HIS A 1 96 ? -9.317 -8.604 1.727 1.00 21.13 309 HIS A C 6
ATOM 10562 O O . HIS A 1 96 ? -9.507 -9.695 2.274 1.00 32.22 309 HIS A O 6
ATOM 10577 N N . PRO A 1 97 ? -9.753 -8.403 0.428 1.00 34.05 310 PRO A N 6
ATOM 10578 C CA . PRO A 1 97 ? -10.209 -9.537 -0.423 1.00 35.14 310 PRO A CA 6
ATOM 10579 C C . PRO A 1 97 ? -9.045 -10.453 -0.902 1.00 3.55 310 PRO A C 6
ATOM 10580 O O . PRO A 1 97 ? -9.289 -11.540 -1.436 1.00 25.03 310 PRO A O 6
ATOM 10591 N N . PHE A 1 98 ? -7.784 -10.013 -0.702 1.00 20.20 311 PHE A N 6
ATOM 10592 C CA . PHE A 1 98 ? -6.579 -10.721 -1.210 1.00 41.33 311 PHE A CA 6
ATOM 10593 C C . PHE A 1 98 ? -5.617 -11.129 -0.053 1.00 43.32 311 PHE A C 6
ATOM 10594 O O . PHE A 1 98 ? -4.557 -11.717 -0.295 1.00 44.34 311 PHE A O 6
ATOM 10611 N N . GLU A 1 99 ? -6.019 -10.839 1.211 1.00 14.32 312 GLU A N 6
ATOM 10612 C CA . GLU A 1 99 ? -5.154 -11.046 2.407 1.00 4.32 312 GLU A CA 6
ATOM 10613 C C . GLU A 1 99 ? -4.944 -12.535 2.727 1.00 52.51 312 GLU A C 6
ATOM 10614 O O . GLU A 1 99 ? -3.939 -12.900 3.336 1.00 12.01 312 GLU A O 6
ATOM 10626 N N . VAL A 1 100 ? -5.913 -13.377 2.317 1.00 0.42 313 VAL A N 6
ATOM 10627 C CA . VAL A 1 100 ? -5.831 -14.846 2.464 1.00 30.41 313 VAL A CA 6
ATOM 10628 C C . VAL A 1 100 ? -4.613 -15.391 1.674 1.00 41.05 313 VAL A C 6
ATOM 10629 O O . VAL A 1 100 ? -3.826 -16.195 2.193 1.00 11.10 313 VAL A O 6
ATOM 10642 N N . TYR A 1 101 ? -4.462 -14.891 0.428 1.00 71.43 314 TYR A N 6
ATOM 10643 C CA . TYR A 1 101 ? -3.317 -15.211 -0.446 1.00 43.33 314 TYR A CA 6
ATOM 10644 C C . TYR A 1 101 ? -1.986 -14.678 0.151 1.00 60.32 314 TYR A C 6
ATOM 10645 O O . TYR A 1 101 ? -1.044 -15.448 0.352 1.00 12.13 314 TYR A O 6
ATOM 10663 N N . THR A 1 102 ? -1.935 -13.355 0.430 1.00 31.41 315 THR A N 6
ATOM 10664 C CA . THR A 1 102 ? -0.682 -12.646 0.834 1.00 74.23 315 THR A CA 6
ATOM 10665 C C . THR A 1 102 ? -0.094 -13.170 2.165 1.00 43.12 315 THR A C 6
ATOM 10666 O O . THR A 1 102 ? 1.131 -13.207 2.341 1.00 30.53 315 THR A O 6
ATOM 10677 N N . SER A 1 103 ? -0.979 -13.566 3.093 1.00 25.13 316 SER A N 6
ATOM 10678 C CA . SER A 1 103 ? -0.578 -14.189 4.374 1.00 13.53 316 SER A CA 6
ATOM 10679 C C . SER A 1 103 ? -0.062 -15.631 4.147 1.00 34.52 316 SER A C 6
ATOM 10680 O O . SER A 1 103 ? 0.862 -16.085 4.827 1.00 14.13 316 SER A O 6
ATOM 10688 N N . GLY A 1 104 ? -0.680 -16.336 3.179 1.00 44.13 317 GLY A N 6
ATOM 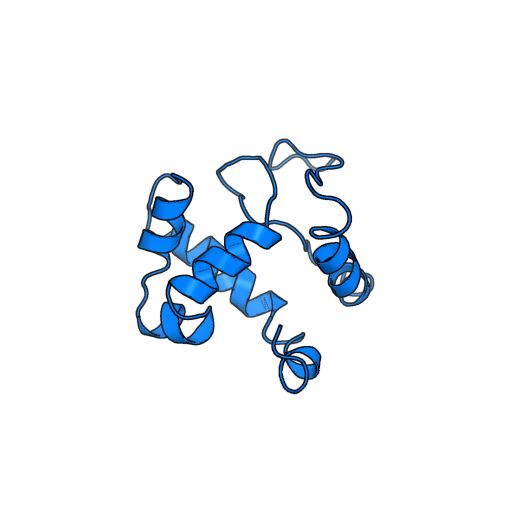10689 C CA . GLY A 1 104 ? -0.270 -17.701 2.812 1.00 44.33 317 GLY A CA 6
ATOM 10690 C C . GLY A 1 104 ? -0.809 -18.792 3.746 1.00 32.23 317 GLY A C 6
ATOM 10691 O O . GLY A 1 104 ? -0.380 -19.948 3.664 1.00 23.22 317 GLY A O 6
ATOM 10695 N N . LYS A 1 105 ? -1.760 -18.425 4.628 1.00 23.55 318 LYS A N 6
ATOM 10696 C CA . LYS A 1 105 ? -2.386 -19.370 5.584 1.00 0.14 318 LYS A CA 6
ATOM 10697 C C . LYS A 1 105 ? -3.705 -19.953 5.020 1.00 31.12 318 LYS A C 6
ATOM 10698 O O . LYS A 1 105 ? -4.365 -19.341 4.168 1.00 14.20 318 LYS A O 6
ATOM 10717 N N . VAL A 1 106 ? -4.083 -21.141 5.521 1.00 35.23 319 VAL A N 6
ATOM 10718 C CA . VAL A 1 106 ? -5.324 -21.843 5.125 1.00 74.44 319 VAL A CA 6
ATOM 10719 C C . VAL A 1 106 ? -6.335 -21.897 6.302 1.00 4.34 319 VAL A C 6
ATOM 10720 O O . VAL A 1 106 ? -5.959 -22.142 7.457 1.00 24.12 319 VAL A O 6
ATOM 10733 N N . LEU A 1 107 ? -7.620 -21.645 5.996 1.00 13.53 320 LEU A N 6
ATOM 10734 C CA . LEU A 1 107 ? -8.735 -21.767 6.964 1.00 45.42 320 LEU A CA 6
ATOM 10735 C C . LEU A 1 107 ? -9.939 -22.478 6.282 1.00 53.35 320 LEU A C 6
ATOM 10736 O O . LEU A 1 107 ? -10.231 -23.648 6.625 1.00 36.48 320 LEU A O 6
ATOM 10753 N N . PRO A 1 1 ? -8.998 -2.937 -27.326 1.00 31.13 214 PRO A N 7
ATOM 10754 C CA . PRO A 1 1 ? -8.537 -3.169 -25.930 1.00 24.53 214 PRO A CA 7
ATOM 10755 C C . PRO A 1 1 ? -9.313 -2.290 -24.921 1.00 42.05 214 PRO A C 7
ATOM 10756 O O . PRO A 1 1 ? -10.038 -2.818 -24.073 1.00 71.44 214 PRO A O 7
ATOM 10769 N N . ARG A 1 2 ? -9.148 -0.945 -25.047 1.00 22.41 215 ARG A N 7
ATOM 10770 C CA . ARG A 1 2 ? -9.718 0.066 -24.113 1.00 71.21 215 ARG A CA 7
ATOM 10771 C C . ARG A 1 2 ? -9.160 -0.087 -22.668 1.00 61.52 215 ARG A C 7
ATOM 10772 O O . ARG A 1 2 ? -9.541 -0.999 -21.925 1.00 51.51 215 ARG A O 7
ATOM 10793 N N . VAL A 1 3 ? -8.258 0.838 -22.289 1.00 71.53 216 VAL A N 7
ATOM 10794 C CA . VAL A 1 3 ? -7.609 0.870 -20.956 1.00 44.35 216 VAL A CA 7
ATOM 10795 C C . VAL A 1 3 ? -7.203 2.330 -20.604 1.00 32.21 216 VAL A C 7
ATOM 10796 O O . VAL A 1 3 ? -7.022 3.163 -21.509 1.00 2.51 216 VAL A O 7
ATOM 10809 N N . GLN A 1 4 ? -7.088 2.646 -19.293 1.00 30.21 217 GLN A N 7
ATOM 10810 C CA . GLN A 1 4 ? -6.594 3.961 -18.821 1.00 75.11 217 GLN A CA 7
ATOM 10811 C C . GLN A 1 4 ? -5.125 4.179 -19.276 1.00 1.22 217 GLN A C 7
ATOM 10812 O O . GLN A 1 4 ? -4.227 3.460 -18.829 1.00 54.40 217 GLN A O 7
ATOM 10826 N N . ARG A 1 5 ? -4.920 5.167 -20.186 1.00 62.12 218 ARG A N 7
ATOM 10827 C CA . ARG A 1 5 ? -3.607 5.475 -20.812 1.00 65.41 218 ARG A CA 7
ATOM 10828 C C . ARG A 1 5 ? -3.083 4.298 -21.689 1.00 53.11 218 ARG A C 7
ATOM 10829 O O . ARG A 1 5 ? -3.777 3.304 -21.918 1.00 23.31 218 ARG A O 7
ATOM 10850 N N . LEU A 1 6 ? -1.853 4.445 -22.200 1.00 62.43 219 LEU A N 7
ATOM 10851 C CA . LEU A 1 6 ? -1.197 3.428 -23.062 1.00 11.53 219 LEU A CA 7
ATOM 10852 C C . LEU A 1 6 ? 0.340 3.508 -22.882 1.00 64.15 219 LEU A C 7
ATOM 10853 O O . LEU A 1 6 ? 1.108 3.572 -23.859 1.00 24.21 219 LEU A O 7
ATOM 10869 N N . ASN A 1 7 ? 0.761 3.463 -21.591 1.00 43.24 220 ASN A N 7
ATOM 10870 C CA . ASN A 1 7 ? 2.144 3.762 -21.131 1.00 13.25 220 ASN A CA 7
ATOM 10871 C C . ASN A 1 7 ? 2.433 5.280 -21.272 1.00 33.03 220 ASN A C 7
ATOM 10872 O O . ASN A 1 7 ? 2.251 5.864 -22.346 1.00 73.03 220 ASN A O 7
ATOM 10883 N N . GLU A 1 8 ? 2.887 5.898 -20.168 1.00 22.42 221 GLU A N 7
ATOM 10884 C CA . GLU A 1 8 ? 3.024 7.365 -20.054 1.00 40.34 221 GLU A CA 7
ATOM 10885 C C . GLU A 1 8 ? 4.110 7.932 -21.008 1.00 53.43 221 GLU A C 7
ATOM 10886 O O . GLU A 1 8 ? 3.794 8.689 -21.929 1.00 24.25 221 GLU A O 7
ATOM 10898 N N . LEU A 1 9 ? 5.385 7.568 -20.770 1.00 60.23 222 LEU A N 7
ATOM 10899 C CA . LEU A 1 9 ? 6.523 7.944 -21.651 1.00 51.32 222 LEU A CA 7
ATOM 10900 C C . LEU A 1 9 ? 7.297 6.679 -22.085 1.00 73.41 222 LEU A C 7
ATOM 10901 O O . LEU A 1 9 ? 7.277 6.299 -23.263 1.00 62.01 222 LEU A O 7
ATOM 10917 N N . GLU A 1 10 ? 7.942 6.010 -21.109 1.00 21.35 223 GLU A N 7
ATOM 10918 C CA . GLU A 1 10 ? 8.747 4.787 -21.348 1.00 44.25 223 GLU A CA 7
ATOM 10919 C C . GLU A 1 10 ? 8.924 4.012 -20.022 1.00 75.31 223 GLU A C 7
ATOM 10920 O O . GLU A 1 10 ? 9.429 4.564 -19.036 1.00 22.51 223 GLU A O 7
ATOM 10932 N N . ALA A 1 11 ? 8.500 2.735 -20.010 1.00 43.24 224 ALA A N 7
ATOM 10933 C CA . ALA A 1 11 ? 8.568 1.861 -18.815 1.00 45.13 224 ALA A CA 7
ATOM 10934 C C . ALA A 1 11 ? 8.861 0.393 -19.208 1.00 50.30 224 ALA A C 7
ATOM 10935 O O . ALA A 1 11 ? 8.322 -0.113 -20.201 1.00 44.32 224 ALA A O 7
ATOM 10942 N N . LYS A 1 12 ? 9.704 -0.292 -18.404 1.00 4.10 225 LYS A N 7
ATOM 10943 C CA . LYS A 1 12 ? 10.191 -1.665 -18.712 1.00 64.25 225 LYS A CA 7
ATOM 10944 C C . LYS A 1 12 ? 10.604 -2.429 -17.419 1.00 51.11 225 LYS A C 7
ATOM 10945 O O . LYS A 1 12 ? 11.760 -2.844 -17.253 1.00 1.22 225 LYS A O 7
ATOM 10964 N N . THR A 1 13 ? 9.638 -2.622 -16.498 1.00 23.43 226 THR A N 7
ATOM 10965 C CA . THR A 1 13 ? 9.872 -3.306 -15.194 1.00 64.00 226 THR A CA 7
ATOM 10966 C C . THR A 1 13 ? 8.739 -4.305 -14.860 1.00 10.03 226 THR A C 7
ATOM 10967 O O . THR A 1 13 ? 7.660 -3.910 -14.399 1.00 64.45 226 THR A O 7
ATOM 10978 N N . ARG A 1 14 ? 8.997 -5.604 -15.102 1.00 4.52 227 ARG A N 7
ATOM 10979 C CA . ARG A 1 14 ? 8.031 -6.684 -14.812 1.00 52.41 227 ARG A CA 7
ATOM 10980 C C . ARG A 1 14 ? 8.090 -7.115 -13.324 1.00 22.45 227 ARG A C 7
ATOM 10981 O O . ARG A 1 14 ? 7.113 -6.946 -12.603 1.00 63.11 227 ARG A O 7
ATOM 11002 N N . VAL A 1 15 ? 9.260 -7.628 -12.870 1.00 62.20 228 VAL A N 7
ATOM 11003 C CA . VAL A 1 15 ? 9.436 -8.202 -11.498 1.00 31.35 228 VAL A CA 7
ATOM 11004 C C . VAL A 1 15 ? 9.125 -7.182 -10.353 1.00 15.44 228 VAL A C 7
ATOM 11005 O O . VAL A 1 15 ? 8.640 -7.571 -9.279 1.00 1.32 228 VAL A O 7
ATOM 11018 N N . LYS A 1 16 ? 9.390 -5.885 -10.603 1.00 13.01 229 LYS A N 7
ATOM 11019 C CA . LYS A 1 16 ? 9.102 -4.802 -9.633 1.00 61.11 229 LYS A CA 7
ATOM 11020 C C . LYS A 1 16 ? 7.575 -4.592 -9.467 1.00 42.54 229 LYS A C 7
ATOM 11021 O O . LYS A 1 16 ? 7.041 -4.621 -8.359 1.00 43.01 229 LYS A O 7
ATOM 11040 N N . LEU A 1 17 ? 6.887 -4.395 -10.595 1.00 3.20 230 LEU A N 7
ATOM 11041 C CA . LEU A 1 17 ? 5.418 -4.218 -10.640 1.00 63.53 230 LEU A CA 7
ATOM 11042 C C . LEU A 1 17 ? 4.655 -5.566 -10.585 1.00 51.04 230 LEU A C 7
ATOM 11043 O O . LEU A 1 17 ? 3.428 -5.568 -10.613 1.00 43.04 230 LEU A O 7
ATOM 11059 N N . ASN A 1 18 ? 5.389 -6.702 -10.523 1.00 75.43 231 ASN A N 7
ATOM 11060 C CA . ASN A 1 18 ? 4.792 -8.064 -10.491 1.00 40.11 231 ASN A CA 7
ATOM 11061 C C . ASN A 1 18 ? 3.824 -8.261 -9.298 1.00 62.22 231 ASN A C 7
ATOM 11062 O O . ASN A 1 18 ? 2.871 -9.010 -9.411 1.00 12.34 231 ASN A O 7
ATOM 11073 N N . PHE A 1 19 ? 4.068 -7.566 -8.173 1.00 14.52 232 PHE A N 7
ATOM 11074 C CA . PHE A 1 19 ? 3.141 -7.583 -7.006 1.00 34.20 232 PHE A CA 7
ATOM 11075 C C . PHE A 1 19 ? 1.753 -7.021 -7.415 1.00 43.14 232 PHE A C 7
ATOM 11076 O O . PHE A 1 19 ? 0.715 -7.600 -7.084 1.00 34.02 232 PHE A O 7
ATOM 11093 N N . LEU A 1 20 ? 1.776 -5.893 -8.158 1.00 11.25 233 LEU A N 7
ATOM 11094 C CA . LEU A 1 20 ? 0.570 -5.274 -8.759 1.00 13.12 233 LEU A CA 7
ATOM 11095 C C . LEU A 1 20 ? -0.046 -6.225 -9.821 1.00 24.13 233 LEU A C 7
ATOM 11096 O O . LEU A 1 20 ? -1.256 -6.387 -9.883 1.00 54.01 233 LEU A O 7
ATOM 11112 N N . ASP A 1 21 ? 0.826 -6.859 -10.620 1.00 24.41 234 ASP A N 7
ATOM 11113 C CA . ASP A 1 21 ? 0.451 -7.742 -11.754 1.00 41.31 234 ASP A CA 7
ATOM 11114 C C . ASP A 1 21 ? -0.290 -9.033 -11.300 1.00 45.32 234 ASP A C 7
ATOM 11115 O O . ASP A 1 21 ? -1.274 -9.447 -11.929 1.00 40.51 234 ASP A O 7
ATOM 11124 N N . GLN A 1 22 ? 0.194 -9.651 -10.206 1.00 14.24 235 GLN A N 7
ATOM 11125 C CA . GLN A 1 22 ? -0.384 -10.902 -9.647 1.00 53.10 235 GLN A CA 7
ATOM 11126 C C . GLN A 1 22 ? -1.814 -10.679 -9.115 1.00 60.44 235 GLN A C 7
ATOM 11127 O O . GLN A 1 22 ? -2.733 -11.455 -9.408 1.00 33.33 235 GLN A O 7
ATOM 11141 N N . ILE A 1 23 ? -1.988 -9.599 -8.335 1.00 31.00 236 ILE A N 7
ATOM 11142 C CA . ILE A 1 23 ? -3.305 -9.217 -7.789 1.00 13.25 236 ILE A CA 7
ATOM 11143 C C . ILE A 1 23 ? -4.208 -8.592 -8.896 1.00 73.02 236 ILE A C 7
ATOM 11144 O O . ILE A 1 23 ? -5.434 -8.671 -8.821 1.00 73.03 236 ILE A O 7
ATOM 11160 N N . ALA A 1 24 ? -3.582 -8.002 -9.946 1.00 74.42 237 ALA A N 7
ATOM 11161 C CA . ALA A 1 24 ? -4.308 -7.492 -11.140 1.00 14.42 237 ALA A CA 7
ATOM 11162 C C . ALA A 1 24 ? -4.967 -8.637 -11.917 1.00 44.33 237 ALA A C 7
ATOM 11163 O O . ALA A 1 24 ? -6.041 -8.464 -12.461 1.00 54.32 237 ALA A O 7
ATOM 11170 N N . LYS A 1 25 ? -4.292 -9.797 -11.942 1.00 32.44 238 LYS A N 7
ATOM 11171 C CA . LYS A 1 25 ? -4.798 -11.036 -12.570 1.00 31.35 238 LYS A CA 7
ATOM 11172 C C . LYS A 1 25 ? -6.017 -11.602 -11.794 1.00 2.24 238 LYS A C 7
ATOM 11173 O O . LYS A 1 25 ? -6.995 -12.062 -12.398 1.00 22.52 238 LYS A O 7
ATOM 11192 N N . PHE A 1 26 ? -5.938 -11.549 -10.448 1.00 63.31 239 PHE A N 7
ATOM 11193 C CA . PHE A 1 26 ? -7.051 -11.941 -9.551 1.00 34.31 239 PHE A CA 7
ATOM 11194 C C . PHE A 1 26 ? -8.308 -11.069 -9.817 1.00 51.33 239 PHE A C 7
ATOM 11195 O O . PHE A 1 26 ? -9.400 -11.584 -10.095 1.00 51.31 239 PHE A O 7
ATOM 11212 N N . TRP A 1 27 ? -8.120 -9.739 -9.763 1.00 33.41 240 TRP A N 7
ATOM 11213 C CA . TRP A 1 27 ? -9.199 -8.754 -9.993 1.00 20.12 240 TRP A CA 7
ATOM 11214 C C . TRP A 1 27 ? -9.607 -8.634 -11.473 1.00 53.34 240 TRP A C 7
ATOM 11215 O O . TRP A 1 27 ? -10.688 -8.122 -11.760 1.00 61.10 240 TRP A O 7
ATOM 11236 N N . GLU A 1 28 ? -8.743 -9.083 -12.398 1.00 62.44 241 GLU A N 7
ATOM 11237 C CA . GLU A 1 28 ? -9.065 -9.151 -13.846 1.00 41.33 241 GLU A CA 7
ATOM 11238 C C . GLU A 1 28 ? -10.220 -10.148 -14.074 1.00 44.43 241 GLU A C 7
ATOM 11239 O O . GLU A 1 28 ? -11.107 -9.924 -14.901 1.00 13.23 241 GLU A O 7
ATOM 11251 N N . LEU A 1 29 ? -10.195 -11.233 -13.284 1.00 20.41 242 LEU A N 7
ATOM 11252 C CA . LEU A 1 29 ? -11.265 -12.251 -13.247 1.00 41.14 242 LEU A CA 7
ATOM 11253 C C . LEU A 1 29 ? -12.531 -11.653 -12.558 1.00 72.44 242 LEU A C 7
ATOM 11254 O O . LEU A 1 29 ? -13.665 -11.903 -12.982 1.00 22.43 242 LEU A O 7
ATOM 11270 N N . GLN A 1 30 ? -12.310 -10.829 -11.509 1.00 62.12 243 GLN A N 7
ATOM 11271 C CA . GLN A 1 30 ? -13.406 -10.175 -10.744 1.00 42.42 243 GLN A CA 7
ATOM 11272 C C . GLN A 1 30 ? -14.122 -9.066 -11.570 1.00 72.13 243 GLN A C 7
ATOM 11273 O O . GLN A 1 30 ? -15.308 -8.796 -11.351 1.00 11.41 243 GLN A O 7
ATOM 11287 N N . GLY A 1 31 ? -13.386 -8.424 -12.509 1.00 22.11 244 GLY A N 7
ATOM 11288 C CA . GLY A 1 31 ? -13.950 -7.356 -13.372 1.00 35.12 244 GLY A CA 7
ATOM 11289 C C . GLY A 1 31 ? -12.998 -6.166 -13.607 1.00 5.52 244 GLY A C 7
ATOM 11290 O O . GLY A 1 31 ? -13.448 -5.015 -13.690 1.00 53.41 244 GLY A O 7
ATOM 11294 N N . SER A 1 32 ? -11.680 -6.460 -13.702 1.00 55.25 245 SER A N 7
ATOM 11295 C CA . SER A 1 32 ? -10.591 -5.464 -13.969 1.00 14.01 245 SER A CA 7
ATOM 11296 C C . SER A 1 32 ? -10.546 -4.281 -12.954 1.00 75.23 245 SER A C 7
ATOM 11297 O O . SER A 1 32 ? -9.981 -3.221 -13.246 1.00 42.22 245 SER A O 7
ATOM 11305 N N . SER A 1 33 ? -11.094 -4.491 -11.742 1.00 41.45 246 SER A N 7
ATOM 11306 C CA . SER A 1 33 ? -11.227 -3.424 -10.709 1.00 15.04 246 SER A CA 7
ATOM 11307 C C . SER A 1 33 ? -9.972 -3.338 -9.800 1.00 54.51 246 SER A C 7
ATOM 11308 O O . SER A 1 33 ? -10.055 -3.472 -8.572 1.00 44.13 246 SER A O 7
ATOM 11316 N N . LEU A 1 34 ? -8.808 -3.052 -10.411 1.00 0.14 247 LEU A N 7
ATOM 11317 C CA . LEU A 1 34 ? -7.503 -3.027 -9.695 1.00 11.50 247 LEU A CA 7
ATOM 11318 C C . LEU A 1 34 ? -6.608 -1.885 -10.236 1.00 14.33 247 LEU A C 7
ATOM 11319 O O . LEU A 1 34 ? -6.978 -1.206 -11.201 1.00 4.20 247 LEU A O 7
ATOM 11335 N N . LYS A 1 35 ? -5.463 -1.673 -9.560 1.00 10.24 248 LYS A N 7
ATOM 11336 C CA . LYS A 1 35 ? -4.431 -0.692 -9.929 1.00 1.12 248 LYS A CA 7
ATOM 11337 C C . LYS A 1 35 ? -4.909 0.722 -9.555 1.00 12.12 248 LYS A C 7
ATOM 11338 O O . LYS A 1 35 ? -5.070 1.612 -10.398 1.00 1.52 248 LYS A O 7
ATOM 11357 N N . ILE A 1 36 ? -5.169 0.893 -8.241 1.00 63.10 249 ILE A N 7
ATOM 11358 C CA . ILE A 1 36 ? -5.544 2.187 -7.636 1.00 41.11 249 ILE A CA 7
ATOM 11359 C C . ILE A 1 36 ? -4.544 2.560 -6.478 1.00 33.14 249 ILE A C 7
ATOM 11360 O O . ILE A 1 36 ? -4.882 2.446 -5.295 1.00 70.15 249 ILE A O 7
ATOM 11376 N N . PRO A 1 37 ? -3.251 2.919 -6.800 1.00 41.02 250 PRO A N 7
ATOM 11377 C CA . PRO A 1 37 ? -2.340 3.608 -5.864 1.00 62.11 250 PRO A CA 7
ATOM 11378 C C . PRO A 1 37 ? -2.384 5.139 -6.087 1.00 1.25 250 PRO A C 7
ATOM 11379 O O . PRO A 1 37 ? -3.138 5.615 -6.946 1.00 24.44 250 PRO A O 7
ATOM 11390 N N . MET A 1 38 ? -1.594 5.898 -5.300 1.00 11.34 251 MET A N 7
ATOM 11391 C CA . MET A 1 38 ? -1.500 7.379 -5.423 1.00 74.12 251 MET A CA 7
ATOM 11392 C C . MET A 1 38 ? -2.883 8.090 -5.338 1.00 73.03 251 MET A C 7
ATOM 11393 O O . MET A 1 38 ? -3.884 7.464 -4.984 1.00 51.14 251 MET A O 7
ATOM 11407 N N . VAL A 1 39 ? -2.904 9.414 -5.591 1.00 61.21 252 VAL A N 7
ATOM 11408 C CA . VAL A 1 39 ? -4.161 10.204 -5.699 1.00 20.53 252 VAL A CA 7
ATOM 11409 C C . VAL A 1 39 ? -3.868 11.632 -6.229 1.00 34.44 252 VAL A C 7
ATOM 11410 O O . VAL A 1 39 ? -4.462 12.077 -7.217 1.00 24.13 252 VAL A O 7
ATOM 11423 N N . GLU A 1 40 ? -2.917 12.322 -5.584 1.00 35.42 253 GLU A N 7
ATOM 11424 C CA . GLU A 1 40 ? -2.562 13.722 -5.899 1.00 55.32 253 GLU A CA 7
ATOM 11425 C C . GLU A 1 40 ? -1.453 13.825 -6.966 1.00 23.34 253 GLU A C 7
ATOM 11426 O O . GLU A 1 40 ? -1.356 14.833 -7.674 1.00 31.40 253 GLU A O 7
ATOM 11438 N N . ARG A 1 41 ? -0.622 12.774 -7.080 1.00 34.22 254 ARG A N 7
ATOM 11439 C CA . ARG A 1 41 ? 0.591 12.798 -7.936 1.00 70.53 254 ARG A CA 7
ATOM 11440 C C . ARG A 1 41 ? 0.378 12.173 -9.334 1.00 23.24 254 ARG A C 7
ATOM 11441 O O . ARG A 1 41 ? 1.359 11.862 -10.012 1.00 22.34 254 ARG A O 7
ATOM 11462 N N . LYS A 1 42 ? -0.899 12.053 -9.763 1.00 4.11 255 LYS A N 7
ATOM 11463 C CA . LYS A 1 42 ? -1.303 11.617 -11.136 1.00 72.13 255 LYS A CA 7
ATOM 11464 C C . LYS A 1 42 ? -0.856 10.163 -11.474 1.00 61.34 255 LYS A C 7
ATOM 11465 O O . LYS A 1 42 ? -1.682 9.244 -11.519 1.00 32.34 255 LYS A O 7
ATOM 11484 N N . ALA A 1 43 ? 0.454 9.989 -11.732 1.00 31.11 256 ALA A N 7
ATOM 11485 C CA . ALA A 1 43 ? 1.079 8.676 -12.030 1.00 31.11 256 ALA A CA 7
ATOM 11486 C C . ALA A 1 43 ? 0.905 7.663 -10.871 1.00 53.34 256 ALA A C 7
ATOM 11487 O O . ALA A 1 43 ? 1.117 7.993 -9.703 1.00 45.45 256 ALA A O 7
ATOM 11494 N N . LEU A 1 44 ? 0.524 6.432 -11.234 1.00 64.32 257 LEU A N 7
ATOM 11495 C CA . LEU A 1 44 ? 0.203 5.342 -10.295 1.00 32.10 257 LEU A CA 7
ATOM 11496 C C . LEU A 1 44 ? 1.397 4.372 -10.153 1.00 51.33 257 LEU A C 7
ATOM 11497 O O . LEU A 1 44 ? 1.716 3.628 -11.088 1.00 22.13 257 LEU A O 7
ATOM 11513 N N . ASP A 1 45 ? 2.035 4.381 -8.981 1.00 40.22 258 ASP A N 7
ATOM 11514 C CA . ASP A 1 45 ? 3.237 3.570 -8.692 1.00 63.40 258 ASP A CA 7
ATOM 11515 C C . ASP A 1 45 ? 3.047 2.760 -7.397 1.00 24.31 258 ASP A C 7
ATOM 11516 O O . ASP A 1 45 ? 3.455 3.179 -6.308 1.00 72.40 258 ASP A O 7
ATOM 11525 N N . LEU A 1 46 ? 2.396 1.589 -7.539 1.00 73.05 259 LEU A N 7
ATOM 11526 C CA . LEU A 1 46 ? 2.137 0.662 -6.419 1.00 55.24 259 LEU A CA 7
ATOM 11527 C C . LEU A 1 46 ? 3.466 0.129 -5.843 1.00 14.25 259 LEU A C 7
ATOM 11528 O O . LEU A 1 46 ? 3.573 -0.073 -4.645 1.00 11.33 259 LEU A O 7
ATOM 11544 N N . TYR A 1 47 ? 4.470 -0.066 -6.716 1.00 10.12 260 TYR A N 7
ATOM 11545 C CA . TYR A 1 47 ? 5.800 -0.574 -6.320 1.00 64.01 260 TYR A CA 7
ATOM 11546 C C . TYR A 1 47 ? 6.500 0.334 -5.262 1.00 10.43 260 TYR A C 7
ATOM 11547 O O . TYR A 1 47 ? 6.814 -0.131 -4.157 1.00 62.42 260 TYR A O 7
ATOM 11565 N N . THR A 1 48 ? 6.737 1.623 -5.607 1.00 40.22 261 THR A N 7
ATOM 11566 C CA . THR A 1 48 ? 7.446 2.570 -4.699 1.00 1.14 261 THR A CA 7
ATOM 11567 C C . THR A 1 48 ? 6.587 2.944 -3.471 1.00 24.31 261 THR A C 7
ATOM 11568 O O . THR A 1 48 ? 7.128 3.173 -2.390 1.00 2.12 261 THR A O 7
ATOM 11579 N N . LEU A 1 49 ? 5.243 2.989 -3.646 1.00 32.34 262 LEU A N 7
ATOM 11580 C CA . LEU A 1 49 ? 4.297 3.240 -2.529 1.00 42.10 262 LEU A CA 7
ATOM 11581 C C . LEU A 1 49 ? 4.417 2.084 -1.502 1.00 11.01 262 LEU A C 7
ATOM 11582 O O . LEU A 1 49 ? 4.599 2.313 -0.307 1.00 41.41 262 LEU A O 7
ATOM 11598 N N . HIS A 1 50 ? 4.354 0.843 -2.023 1.00 53.15 263 HIS A N 7
ATOM 11599 C CA . HIS A 1 50 ? 4.488 -0.394 -1.224 1.00 10.31 263 HIS A CA 7
ATOM 11600 C C . HIS A 1 50 ? 5.867 -0.474 -0.538 1.00 63.41 263 HIS A C 7
ATOM 11601 O O . HIS A 1 50 ? 5.965 -1.001 0.558 1.00 41.10 263 HIS A O 7
ATOM 11616 N N . ARG A 1 51 ? 6.919 0.060 -1.207 1.00 22.52 264 ARG A N 7
ATOM 11617 C CA . ARG A 1 51 ? 8.277 0.160 -0.618 1.00 71.13 264 ARG A CA 7
ATOM 11618 C C . ARG A 1 51 ? 8.255 1.044 0.651 1.00 74.50 264 ARG A C 7
ATOM 11619 O O . ARG A 1 51 ? 8.650 0.598 1.717 1.00 45.23 264 ARG A O 7
ATOM 11640 N N . ILE A 1 52 ? 7.757 2.288 0.497 1.00 71.43 265 ILE A N 7
ATOM 11641 C CA . ILE A 1 52 ? 7.667 3.295 1.592 1.00 72.04 265 ILE A CA 7
ATOM 11642 C C . ILE A 1 52 ? 6.907 2.737 2.827 1.00 12.45 265 ILE A C 7
ATOM 11643 O O . ILE A 1 52 ? 7.362 2.863 3.975 1.00 22.04 265 ILE A O 7
ATOM 11659 N N . VAL A 1 53 ? 5.764 2.100 2.548 1.00 14.23 266 VAL A N 7
ATOM 11660 C CA . VAL A 1 53 ? 4.922 1.437 3.561 1.00 43.23 266 VAL A CA 7
ATOM 11661 C C . VAL A 1 53 ? 5.649 0.211 4.196 1.00 12.30 266 VAL A C 7
ATOM 11662 O O . VAL A 1 53 ? 5.540 -0.029 5.397 1.00 51.44 266 VAL A O 7
ATOM 11675 N N . GLN A 1 54 ? 6.413 -0.533 3.371 1.00 42.01 267 GLN A N 7
ATOM 11676 C CA . GLN A 1 54 ? 7.168 -1.748 3.797 1.00 2.12 267 GLN A CA 7
ATOM 11677 C C . GLN A 1 54 ? 8.392 -1.387 4.673 1.00 73.35 267 GLN A C 7
ATOM 11678 O O . GLN A 1 54 ? 8.779 -2.161 5.555 1.00 53.24 267 GLN A O 7
ATOM 11692 N N . GLU A 1 55 ? 8.988 -0.203 4.426 1.00 14.32 268 GLU A N 7
ATOM 11693 C CA . GLU A 1 55 ? 10.078 0.352 5.265 1.00 44.24 268 GLU A CA 7
ATOM 11694 C C . GLU A 1 55 ? 9.537 0.702 6.674 1.00 2.51 268 GLU A C 7
ATOM 11695 O O . GLU A 1 55 ? 10.267 0.640 7.667 1.00 65.11 268 GLU A O 7
ATOM 11707 N N . GLU A 1 56 ? 8.240 1.052 6.734 1.00 65.31 269 GLU A N 7
ATOM 11708 C CA . GLU A 1 56 ? 7.495 1.257 7.996 1.00 74.10 269 GLU A CA 7
ATOM 11709 C C . GLU A 1 56 ? 6.962 -0.087 8.593 1.00 70.02 269 GLU A C 7
ATOM 11710 O O . GLU A 1 56 ? 6.284 -0.088 9.624 1.00 71.54 269 GLU A O 7
ATOM 11722 N N . GLY A 1 57 ? 7.275 -1.221 7.937 1.00 13.51 270 GLY A N 7
ATOM 11723 C CA . GLY A 1 57 ? 6.927 -2.574 8.438 1.00 23.00 270 GLY A CA 7
ATOM 11724 C C . GLY A 1 57 ? 5.914 -3.331 7.564 1.00 40.25 270 GLY A C 7
ATOM 11725 O O . GLY A 1 57 ? 5.721 -4.540 7.736 1.00 63.12 270 GLY A O 7
ATOM 11729 N N . GLY A 1 58 ? 5.275 -2.619 6.626 1.00 54.20 271 GLY A N 7
ATOM 11730 C CA . GLY A 1 58 ? 4.177 -3.165 5.800 1.00 34.23 271 GLY A CA 7
ATOM 11731 C C . GLY A 1 58 ? 2.834 -2.561 6.202 1.00 61.20 271 GLY A C 7
ATOM 11732 O O . GLY A 1 58 ? 2.706 -2.070 7.323 1.00 12.52 271 GLY A O 7
ATOM 11736 N N . MET A 1 59 ? 1.820 -2.624 5.304 1.00 12.10 272 MET A N 7
ATOM 11737 C CA . MET A 1 59 ? 0.508 -1.928 5.492 1.00 53.13 272 MET A CA 7
ATOM 11738 C C . MET A 1 59 ? -0.214 -2.351 6.787 1.00 50.02 272 MET A C 7
ATOM 11739 O O . MET A 1 59 ? -1.005 -1.592 7.337 1.00 73.21 272 MET A O 7
ATOM 11753 N N . GLU A 1 60 ? 0.068 -3.580 7.233 1.00 61.13 273 GLU A N 7
ATOM 11754 C CA . GLU A 1 60 ? -0.500 -4.164 8.467 1.00 10.45 273 GLU A CA 7
ATOM 11755 C C . GLU A 1 60 ? -0.072 -3.334 9.709 1.00 11.45 273 GLU A C 7
ATOM 11756 O O . GLU A 1 60 ? -0.918 -2.853 10.466 1.00 33.44 273 GLU A O 7
ATOM 11768 N N . GLN A 1 61 ? 1.260 -3.157 9.881 1.00 14.34 274 GLN A N 7
ATOM 11769 C CA . GLN A 1 61 ? 1.852 -2.353 10.989 1.00 12.32 274 GLN A CA 7
ATOM 11770 C C . GLN A 1 61 ? 1.677 -0.834 10.749 1.00 42.44 274 GLN A C 7
ATOM 11771 O O . GLN A 1 61 ? 1.597 -0.057 11.692 1.00 34.14 274 GLN A O 7
ATOM 11785 N N . THR A 1 62 ? 1.653 -0.420 9.479 1.00 75.21 275 THR A N 7
ATOM 11786 C CA . THR A 1 62 ? 1.459 0.995 9.092 1.00 74.22 275 THR A CA 7
ATOM 11787 C C . THR A 1 62 ? 0.009 1.463 9.401 1.00 24.34 275 THR A C 7
ATOM 11788 O O . THR A 1 62 ? -0.225 2.627 9.721 1.00 52.42 275 THR A O 7
ATOM 11799 N N . THR A 1 63 ? -0.957 0.528 9.324 1.00 40.50 276 THR A N 7
ATOM 11800 C CA . THR A 1 63 ? -2.359 0.767 9.761 1.00 43.22 276 THR A CA 7
ATOM 11801 C C . THR A 1 63 ? -2.484 0.679 11.299 1.00 14.30 276 THR A C 7
ATOM 11802 O O . THR A 1 63 ? -3.129 1.526 11.933 1.00 73.11 276 THR A O 7
ATOM 11813 N N . LYS A 1 64 ? -1.842 -0.347 11.887 1.00 31.03 277 LYS A N 7
ATOM 11814 C CA . LYS A 1 64 ? -1.886 -0.611 13.345 1.00 2.41 277 LYS A CA 7
ATOM 11815 C C . LYS A 1 64 ? -1.302 0.578 14.150 1.00 11.21 277 LYS A C 7
ATOM 11816 O O . LYS A 1 64 ? -1.954 1.141 15.031 1.00 20.14 277 LYS A O 7
ATOM 11835 N N . ASP A 1 65 ? -0.070 0.952 13.803 1.00 2.14 278 ASP A N 7
ATOM 11836 C CA . ASP A 1 65 ? 0.678 2.049 14.457 1.00 31.31 278 ASP A CA 7
ATOM 11837 C C . ASP A 1 65 ? 0.385 3.440 13.802 1.00 25.10 278 ASP A C 7
ATOM 11838 O O . ASP A 1 65 ? 0.945 4.455 14.229 1.00 34.50 278 ASP A O 7
ATOM 11847 N N . ARG A 1 66 ? -0.494 3.465 12.766 1.00 12.11 279 ARG A N 7
ATOM 11848 C CA . ARG A 1 66 ? -1.013 4.718 12.132 1.00 21.30 279 ARG A CA 7
ATOM 11849 C C . ARG A 1 66 ? 0.107 5.562 11.436 1.00 0.24 279 ARG A C 7
ATOM 11850 O O . ARG A 1 66 ? 0.051 6.795 11.405 1.00 43.22 279 ARG A O 7
ATOM 11871 N N . LYS A 1 67 ? 1.078 4.865 10.817 1.00 73.53 280 LYS A N 7
ATOM 11872 C CA . LYS A 1 67 ? 2.264 5.485 10.154 1.00 52.05 280 LYS A CA 7
ATOM 11873 C C . LYS A 1 67 ? 1.949 6.091 8.745 1.00 14.51 280 LYS A C 7
ATOM 11874 O O . LYS A 1 67 ? 2.855 6.615 8.088 1.00 33.44 280 LYS A O 7
ATOM 11893 N N . TRP A 1 68 ? 0.677 6.009 8.291 1.00 1.22 281 TRP A N 7
ATOM 11894 C CA . TRP A 1 68 ? 0.252 6.477 6.932 1.00 54.44 281 TRP A CA 7
ATOM 11895 C C . TRP A 1 68 ? 0.522 7.980 6.674 1.00 13.02 281 TRP A C 7
ATOM 11896 O O . TRP A 1 68 ? 0.688 8.391 5.515 1.00 73.41 281 TRP A O 7
ATOM 11917 N N . ALA A 1 69 ? 0.564 8.779 7.754 1.00 53.02 282 ALA A N 7
ATOM 11918 C CA . ALA A 1 69 ? 0.946 10.208 7.693 1.00 4.44 282 ALA A CA 7
ATOM 11919 C C . ALA A 1 69 ? 2.358 10.380 7.072 1.00 54.20 282 ALA A C 7
ATOM 11920 O O . ALA A 1 69 ? 2.561 11.208 6.179 1.00 21.32 282 ALA A O 7
ATOM 11927 N N . LYS A 1 70 ? 3.303 9.529 7.523 1.00 13.24 283 LYS A N 7
ATOM 11928 C CA . LYS A 1 70 ? 4.703 9.509 7.024 1.00 34.32 283 LYS A CA 7
ATOM 11929 C C . LYS A 1 70 ? 4.779 9.151 5.525 1.00 44.23 283 LYS A C 7
ATOM 11930 O O . LYS A 1 70 ? 5.615 9.682 4.801 1.00 73.14 283 LYS A O 7
ATOM 11949 N N . VAL A 1 71 ? 3.910 8.219 5.097 1.00 12.32 284 VAL A N 7
ATOM 11950 C CA . VAL A 1 71 ? 3.888 7.685 3.715 1.00 51.30 284 VAL A CA 7
ATOM 11951 C C . VAL A 1 71 ? 3.602 8.798 2.670 1.00 55.24 284 VAL A C 7
ATOM 11952 O O . VAL A 1 71 ? 4.314 8.921 1.662 1.00 43.44 284 VAL A O 7
ATOM 11965 N N . ALA A 1 72 ? 2.570 9.611 2.947 1.00 61.33 285 ALA A N 7
ATOM 11966 C CA . ALA A 1 72 ? 2.195 10.758 2.092 1.00 2.03 285 ALA A CA 7
ATOM 11967 C C . ALA A 1 72 ? 3.260 11.888 2.136 1.00 22.11 285 ALA A C 7
ATOM 11968 O O . ALA A 1 72 ? 3.685 12.386 1.091 1.00 35.31 285 ALA A O 7
ATOM 11975 N N . ASN A 1 73 ? 3.703 12.255 3.353 1.00 41.13 286 ASN A N 7
ATOM 11976 C CA . ASN A 1 73 ? 4.718 13.325 3.570 1.00 25.12 286 ASN A CA 7
ATOM 11977 C C . ASN A 1 73 ? 6.084 12.994 2.898 1.00 31.11 286 ASN A C 7
ATOM 11978 O O . ASN A 1 73 ? 6.734 13.876 2.325 1.00 41.11 286 ASN A O 7
ATOM 11989 N N . ARG A 1 74 ? 6.493 11.710 2.960 1.00 25.13 287 ARG A N 7
ATOM 11990 C CA . ARG A 1 74 ? 7.725 11.208 2.296 1.00 33.50 287 ARG A CA 7
ATOM 11991 C C . ARG A 1 74 ? 7.580 11.245 0.757 1.00 34.20 287 ARG A C 7
ATOM 11992 O O . ARG A 1 74 ? 8.524 11.579 0.036 1.00 3.50 287 ARG A O 7
ATOM 12013 N N . MET A 1 75 ? 6.377 10.908 0.266 1.00 31.21 288 MET A N 7
ATOM 12014 C CA . MET A 1 75 ? 6.072 10.905 -1.182 1.00 51.24 288 MET A CA 7
ATOM 12015 C C . MET A 1 75 ? 5.515 12.296 -1.645 1.00 44.21 288 MET A C 7
ATOM 12016 O O . MET A 1 75 ? 4.824 12.395 -2.655 1.00 22.24 288 MET A O 7
ATOM 12030 N N . GLN A 1 76 ? 5.834 13.366 -0.874 1.00 41.33 289 GLN A N 7
ATOM 12031 C CA . GLN A 1 76 ? 5.671 14.791 -1.296 1.00 2.00 289 GLN A CA 7
ATOM 12032 C C . GLN A 1 76 ? 4.191 15.203 -1.569 1.00 3.32 289 GLN A C 7
ATOM 12033 O O . GLN A 1 76 ? 3.911 16.013 -2.461 1.00 22.30 289 GLN A O 7
ATOM 12047 N N . TYR A 1 77 ? 3.261 14.668 -0.768 1.00 14.12 290 TYR A N 7
ATOM 12048 C CA . TYR A 1 77 ? 1.813 14.985 -0.861 1.00 34.22 290 TYR A CA 7
ATOM 12049 C C . TYR A 1 77 ? 1.455 16.320 -0.127 1.00 23.14 290 TYR A C 7
ATOM 12050 O O . TYR A 1 77 ? 2.120 16.698 0.841 1.00 22.43 290 TYR A O 7
ATOM 12068 N N . PRO A 1 78 ? 0.368 17.038 -0.576 1.00 2.43 291 PRO A N 7
ATOM 12069 C CA . PRO A 1 78 ? -0.012 18.387 -0.041 1.00 14.42 291 PRO A CA 7
ATOM 12070 C C . PRO A 1 78 ? -0.800 18.390 1.309 1.00 75.33 291 PRO A C 7
ATOM 12071 O O . PRO A 1 78 ? -1.582 19.319 1.567 1.00 23.52 291 PRO A O 7
ATOM 12082 N N . SER A 1 79 ? -0.572 17.388 2.174 1.00 22.40 292 SER A N 7
ATOM 12083 C CA . SER A 1 79 ? -1.222 17.314 3.512 1.00 64.41 292 SER A CA 7
ATOM 12084 C C . SER A 1 79 ? -0.477 16.347 4.451 1.00 31.32 292 SER A C 7
ATOM 12085 O O . SER A 1 79 ? 0.297 15.500 4.003 1.00 1.35 292 SER A O 7
ATOM 12093 N N . SER A 1 80 ? -0.751 16.479 5.760 1.00 15.33 293 SER A N 7
ATOM 12094 C CA . SER A 1 80 ? -0.108 15.674 6.828 1.00 64.34 293 SER A CA 7
ATOM 12095 C C . SER A 1 80 ? -1.023 14.523 7.327 1.00 32.51 293 SER A C 7
ATOM 12096 O O . SER A 1 80 ? -0.555 13.617 8.025 1.00 62.14 293 SER A O 7
ATOM 12104 N N . LYS A 1 81 ? -2.328 14.551 6.961 1.00 14.24 294 LYS A N 7
ATOM 12105 C CA . LYS A 1 81 ? -3.324 13.557 7.460 1.00 32.41 294 LYS A CA 7
ATOM 12106 C C . LYS A 1 81 ? -4.212 13.004 6.315 1.00 72.33 294 LYS A C 7
ATOM 12107 O O . LYS A 1 81 ? -4.248 11.785 6.104 1.00 2.11 294 LYS A O 7
ATOM 12126 N N . SER A 1 82 ? -4.926 13.906 5.594 1.00 5.52 295 SER A N 7
ATOM 12127 C CA . SER A 1 82 ? -5.977 13.518 4.597 1.00 32.35 295 SER A CA 7
ATOM 12128 C C . SER A 1 82 ? -5.439 12.571 3.496 1.00 10.43 295 SER A C 7
ATOM 12129 O O . SER A 1 82 ? -5.974 11.478 3.300 1.00 24.43 295 SER A O 7
ATOM 12137 N N . VAL A 1 83 ? -4.366 13.001 2.809 1.00 53.41 296 VAL A N 7
ATOM 12138 C CA . VAL A 1 83 ? -3.679 12.194 1.762 1.00 71.43 296 VAL A CA 7
ATOM 12139 C C . VAL A 1 83 ? -3.140 10.838 2.291 1.00 61.31 296 VAL A C 7
ATOM 12140 O O . VAL A 1 83 ? -3.216 9.833 1.587 1.00 64.13 296 VAL A O 7
ATOM 12153 N N . GLY A 1 84 ? -2.604 10.827 3.528 1.00 51.32 297 GLY A N 7
ATOM 12154 C CA . GLY A 1 84 ? -2.110 9.587 4.163 1.00 15.51 297 GLY A CA 7
ATOM 12155 C C . GLY A 1 84 ? -3.220 8.565 4.415 1.00 50.14 297 GLY A C 7
ATOM 12156 O O . GLY A 1 84 ? -3.065 7.373 4.132 1.00 14.42 297 GLY A O 7
ATOM 12160 N N . ALA A 1 85 ? -4.357 9.065 4.916 1.00 20.35 298 ALA A N 7
ATOM 12161 C CA . ALA A 1 85 ? -5.570 8.264 5.167 1.00 24.42 298 ALA A CA 7
ATOM 12162 C C . ALA A 1 85 ? -6.234 7.787 3.844 1.00 23.31 298 ALA A C 7
ATOM 12163 O O . ALA A 1 85 ? -6.888 6.739 3.811 1.00 43.12 298 ALA A O 7
ATOM 12170 N N . THR A 1 86 ? -6.057 8.575 2.762 1.00 72.53 299 THR A N 7
ATOM 12171 C CA . THR A 1 86 ? -6.530 8.207 1.405 1.00 74.23 299 THR A CA 7
ATOM 12172 C C . THR A 1 86 ? -5.689 7.037 0.844 1.00 32.15 299 THR A C 7
ATOM 12173 O O . THR A 1 86 ? -6.238 6.062 0.321 1.00 62.40 299 THR A O 7
ATOM 12184 N N . LEU A 1 87 ? -4.346 7.130 0.991 1.00 44.54 300 LEU A N 7
ATOM 12185 C CA . LEU A 1 87 ? -3.409 6.051 0.584 1.00 4.24 300 LEU A CA 7
ATOM 12186 C C . LEU A 1 87 ? -3.700 4.745 1.358 1.00 11.12 300 LEU A C 7
ATOM 12187 O O . LEU A 1 87 ? -3.653 3.655 0.781 1.00 42.52 300 LEU A O 7
ATOM 12203 N N . LYS A 1 88 ? -4.034 4.885 2.660 1.00 55.24 301 LYS A N 7
ATOM 12204 C CA . LYS A 1 88 ? -4.532 3.770 3.489 1.00 11.30 301 LYS A CA 7
ATOM 12205 C C . LYS A 1 88 ? -5.785 3.135 2.866 1.00 13.32 301 LYS A C 7
ATOM 12206 O O . LYS A 1 88 ? -5.825 1.936 2.634 1.00 32.31 301 LYS A O 7
ATOM 12225 N N . ALA A 1 89 ? -6.794 3.979 2.590 1.00 52.34 302 ALA A N 7
ATOM 12226 C CA . ALA A 1 89 ? -8.107 3.547 2.067 1.00 5.45 302 ALA A CA 7
ATOM 12227 C C . ALA A 1 89 ? -8.006 2.829 0.705 1.00 32.13 302 ALA A C 7
ATOM 12228 O O . ALA A 1 89 ? -8.869 2.024 0.383 1.00 61.30 302 ALA A O 7
ATOM 12235 N N . HIS A 1 90 ? -6.949 3.138 -0.076 1.00 52.30 303 HIS A N 7
ATOM 12236 C CA . HIS A 1 90 ? -6.657 2.453 -1.362 1.00 21.22 303 HIS A CA 7
ATOM 12237 C C . HIS A 1 90 ? -6.132 1.015 -1.128 1.00 72.34 303 HIS A C 7
ATOM 12238 O O . HIS A 1 90 ? -6.465 0.101 -1.883 1.00 1.42 303 HIS A O 7
ATOM 12253 N N . TYR A 1 91 ? -5.316 0.830 -0.080 1.00 35.04 304 TYR A N 7
ATOM 12254 C CA . TYR A 1 91 ? -4.825 -0.507 0.333 1.00 43.41 304 TYR A CA 7
ATOM 12255 C C . TYR A 1 91 ? -5.935 -1.341 1.020 1.00 71.04 304 TYR A C 7
ATOM 12256 O O . TYR A 1 91 ? -6.098 -2.514 0.717 1.00 45.20 304 TYR A O 7
ATOM 12274 N N . GLU A 1 92 ? -6.699 -0.703 1.919 1.00 2.11 305 GLU A N 7
ATOM 12275 C CA . GLU A 1 92 ? -7.744 -1.357 2.744 1.00 64.33 305 GLU A CA 7
ATOM 12276 C C . GLU A 1 92 ? -8.864 -2.009 1.888 1.00 31.11 305 GLU A C 7
ATOM 12277 O O . GLU A 1 92 ? -9.193 -3.186 2.077 1.00 12.35 305 GLU A O 7
ATOM 12289 N N . ARG A 1 93 ? -9.410 -1.244 0.920 1.00 51.34 306 ARG A N 7
ATOM 12290 C CA . ARG A 1 93 ? -10.481 -1.732 -0.003 1.00 43.23 306 ARG A CA 7
ATOM 12291 C C . ARG A 1 93 ? -10.047 -2.947 -0.863 1.00 72.51 306 ARG A C 7
ATOM 12292 O O . ARG A 1 93 ? -10.879 -3.755 -1.271 1.00 2.44 306 ARG A O 7
ATOM 12313 N N . ILE A 1 94 ? -8.746 -3.056 -1.130 1.00 14.25 307 ILE A N 7
ATOM 12314 C CA . ILE A 1 94 ? -8.185 -4.061 -2.050 1.00 3.40 307 ILE A CA 7
ATOM 12315 C C . ILE A 1 94 ? -7.583 -5.275 -1.287 1.00 72.20 307 ILE A C 7
ATOM 12316 O O . ILE A 1 94 ? -7.623 -6.405 -1.780 1.00 21.14 307 ILE A O 7
ATOM 12332 N N . LEU A 1 95 ? -7.072 -5.037 -0.068 1.00 42.22 308 LEU A N 7
ATOM 12333 C CA . LEU A 1 95 ? -6.434 -6.090 0.762 1.00 40.13 308 LEU A CA 7
ATOM 12334 C C . LEU A 1 95 ? -7.503 -6.955 1.472 1.00 5.20 308 LEU A C 7
ATOM 12335 O O . LEU A 1 95 ? -7.321 -8.156 1.608 1.00 70.31 308 LEU A O 7
ATOM 12351 N N . HIS A 1 96 ? -8.622 -6.335 1.908 1.00 23.43 309 HIS A N 7
ATOM 12352 C CA . HIS A 1 96 ? -9.677 -7.042 2.694 1.00 73.22 309 HIS A CA 7
ATOM 12353 C C . HIS A 1 96 ? -10.412 -8.194 1.912 1.00 61.30 309 HIS A C 7
ATOM 12354 O O . HIS A 1 96 ? -10.774 -9.189 2.527 1.00 31.13 309 HIS A O 7
ATOM 12369 N N . PRO A 1 97 ? -10.702 -8.092 0.575 1.00 1.21 310 PRO A N 7
ATOM 12370 C CA . PRO A 1 97 ? -11.107 -9.293 -0.229 1.00 45.03 310 PRO A CA 7
ATOM 12371 C C . PRO A 1 97 ? -9.916 -10.245 -0.572 1.00 63.20 310 PRO A C 7
ATOM 12372 O O . PRO A 1 97 ? -10.116 -11.446 -0.781 1.00 22.41 310 PRO A O 7
ATOM 12383 N N . PHE A 1 98 ? -8.685 -9.698 -0.613 1.00 14.35 311 PHE A N 7
ATOM 12384 C CA . PHE A 1 98 ? -7.463 -10.453 -1.013 1.00 2.21 311 PHE A CA 7
ATOM 12385 C C . PHE A 1 98 ? -6.752 -11.110 0.213 1.00 4.30 311 PHE A C 7
ATOM 12386 O O . PHE A 1 98 ? -5.786 -11.869 0.057 1.00 31.04 311 PHE A O 7
ATOM 12403 N N . GLU A 1 99 ? -7.252 -10.826 1.436 1.00 61.51 312 GLU A N 7
ATOM 12404 C CA . GLU A 1 99 ? -6.679 -11.368 2.697 1.00 71.21 312 GLU A CA 7
ATOM 12405 C C . GLU A 1 99 ? -6.859 -12.902 2.812 1.00 43.04 312 GLU A C 7
ATOM 12406 O O . GLU A 1 99 ? -6.124 -13.570 3.544 1.00 70.33 312 GLU A O 7
ATOM 12418 N N . VAL A 1 100 ? -7.843 -13.442 2.075 1.00 12.11 313 VAL A N 7
ATOM 12419 C CA . VAL A 1 100 ? -8.097 -14.896 1.986 1.00 11.33 313 VAL A CA 7
ATOM 12420 C C . VAL A 1 100 ? -6.836 -15.644 1.460 1.00 25.25 313 VAL A C 7
ATOM 12421 O O . VAL A 1 100 ? -6.561 -16.789 1.843 1.00 73.45 313 VAL A O 7
ATOM 12434 N N . TYR A 1 101 ? -6.063 -14.954 0.603 1.00 73.31 314 TYR A N 7
ATOM 12435 C CA . TYR A 1 101 ? -4.745 -15.419 0.139 1.00 22.33 314 TYR A CA 7
ATOM 12436 C C . TYR A 1 101 ? -3.659 -15.221 1.237 1.00 24.51 314 TYR A C 7
ATOM 12437 O O . TYR A 1 101 ? -3.100 -16.199 1.745 1.00 71.01 314 TYR A O 7
ATOM 12455 N N . THR A 1 102 ? -3.373 -13.949 1.600 1.00 72.55 315 THR A N 7
ATOM 12456 C CA . THR A 1 102 ? -2.201 -13.592 2.468 1.00 51.21 315 THR A CA 7
ATOM 12457 C C . THR A 1 102 ? -2.584 -13.235 3.932 1.00 23.22 315 THR A C 7
ATOM 12458 O O . THR A 1 102 ? -1.975 -13.757 4.876 1.00 73.11 315 THR A O 7
ATOM 12469 N N . SER A 1 103 ? -3.589 -12.350 4.092 1.00 34.24 316 SER A N 7
ATOM 12470 C CA . SER A 1 103 ? -4.054 -11.798 5.404 1.00 22.12 316 SER A CA 7
ATOM 12471 C C . SER A 1 103 ? -2.998 -10.924 6.137 1.00 64.20 316 SER A C 7
ATOM 12472 O O . SER A 1 103 ? -1.799 -10.980 5.857 1.00 41.42 316 SER A O 7
ATOM 12480 N N . GLY A 1 104 ? -3.490 -10.105 7.084 1.00 14.10 317 GLY A N 7
ATOM 12481 C CA . GLY A 1 104 ? -2.636 -9.245 7.916 1.00 35.53 317 GLY A CA 7
ATOM 12482 C C . GLY A 1 104 ? -3.383 -8.635 9.105 1.00 25.23 317 GLY A C 7
ATOM 12483 O O . GLY A 1 104 ? -3.004 -7.572 9.610 1.00 63.32 317 GLY A O 7
ATOM 12487 N N . LYS A 1 105 ? -4.446 -9.328 9.567 1.00 31.52 318 LYS A N 7
ATOM 12488 C CA . LYS A 1 105 ? -5.306 -8.858 10.692 1.00 52.35 318 LYS A CA 7
ATOM 12489 C C . LYS A 1 105 ? -4.792 -9.342 12.074 1.00 74.34 318 LYS A C 7
ATOM 12490 O O . LYS A 1 105 ? -5.382 -9.030 13.113 1.00 13.23 318 LYS A O 7
ATOM 12509 N N . VAL A 1 106 ? -3.685 -10.087 12.066 1.00 34.25 319 VAL A N 7
ATOM 12510 C CA . VAL A 1 106 ? -2.967 -10.517 13.284 1.00 3.01 319 VAL A CA 7
ATOM 12511 C C . VAL A 1 106 ? -1.451 -10.325 13.071 1.00 4.13 319 VAL A C 7
ATOM 12512 O O . VAL A 1 106 ? -0.899 -10.746 12.048 1.00 60.34 319 VAL A O 7
ATOM 12525 N N . LEU A 1 107 ? -0.802 -9.604 14.002 1.00 55.32 320 LEU A N 7
ATOM 12526 C CA . LEU A 1 107 ? 0.664 -9.403 13.999 1.00 4.42 320 LEU A CA 7
ATOM 12527 C C . LEU A 1 107 ? 1.277 -10.037 15.283 1.00 13.24 320 LEU A C 7
ATOM 12528 O O . LEU A 1 107 ? 1.371 -9.342 16.327 1.00 36.83 320 LEU A O 7
ATOM 12545 N N . PRO A 1 1 ? -18.343 -9.139 -13.147 1.00 71.01 214 PRO A N 8
ATOM 12546 C CA . PRO A 1 1 ? -16.926 -8.805 -13.470 1.00 72.11 214 PRO A CA 8
ATOM 12547 C C . PRO A 1 1 ? -16.819 -7.503 -14.301 1.00 60.23 214 PRO A C 8
ATOM 12548 O O . PRO A 1 1 ? -17.771 -7.126 -14.996 1.00 14.33 214 PRO A O 8
ATOM 12561 N N . ARG A 1 2 ? -15.658 -6.819 -14.219 1.00 35.32 215 ARG A N 8
ATOM 12562 C CA . ARG A 1 2 ? -15.355 -5.605 -15.030 1.00 41.51 215 ARG A CA 8
ATOM 12563 C C . ARG A 1 2 ? -13.951 -5.706 -15.671 1.00 54.04 215 ARG A C 8
ATOM 12564 O O . ARG A 1 2 ? -13.139 -6.567 -15.308 1.00 22.34 215 ARG A O 8
ATOM 12585 N N . VAL A 1 3 ? -13.677 -4.792 -16.619 1.00 21.21 216 VAL A N 8
ATOM 12586 C CA . VAL A 1 3 ? -12.386 -4.711 -17.325 1.00 31.20 216 VAL A CA 8
ATOM 12587 C C . VAL A 1 3 ? -11.952 -3.233 -17.512 1.00 2.23 216 VAL A C 8
ATOM 12588 O O . VAL A 1 3 ? -12.699 -2.412 -18.054 1.00 21.24 216 VAL A O 8
ATOM 12601 N N . GLN A 1 4 ? -10.747 -2.892 -17.019 1.00 51.21 217 GLN A N 8
ATOM 12602 C CA . GLN A 1 4 ? -10.129 -1.558 -17.223 1.00 21.21 217 GLN A CA 8
ATOM 12603 C C . GLN A 1 4 ? -8.665 -1.723 -17.697 1.00 75.02 217 GLN A C 8
ATOM 12604 O O . GLN A 1 4 ? -7.708 -1.313 -17.021 1.00 24.21 217 GLN A O 8
ATOM 12618 N N . ARG A 1 5 ? -8.523 -2.383 -18.868 1.00 74.24 218 ARG A N 8
ATOM 12619 C CA . ARG A 1 5 ? -7.233 -2.559 -19.589 1.00 13.21 218 ARG A CA 8
ATOM 12620 C C . ARG A 1 5 ? -6.169 -3.380 -18.803 1.00 12.44 218 ARG A C 8
ATOM 12621 O O . ARG A 1 5 ? -6.347 -3.735 -17.634 1.00 54.04 218 ARG A O 8
ATOM 12642 N N . LEU A 1 6 ? -5.072 -3.706 -19.501 1.00 12.14 219 LEU A N 8
ATOM 12643 C CA . LEU A 1 6 ? -3.829 -4.223 -18.880 1.00 12.22 219 LEU A CA 8
ATOM 12644 C C . LEU A 1 6 ? -2.914 -3.028 -18.504 1.00 11.41 219 LEU A C 8
ATOM 12645 O O . LEU A 1 6 ? -2.297 -2.998 -17.432 1.00 24.54 219 LEU A O 8
ATOM 12661 N N . ASN A 1 7 ? -2.893 -2.023 -19.405 1.00 11.31 220 ASN A N 8
ATOM 12662 C CA . ASN A 1 7 ? -2.047 -0.814 -19.299 1.00 61.24 220 ASN A CA 8
ATOM 12663 C C . ASN A 1 7 ? -2.746 0.393 -19.984 1.00 74.52 220 ASN A C 8
ATOM 12664 O O . ASN A 1 7 ? -3.525 0.222 -20.924 1.00 71.13 220 ASN A O 8
ATOM 12675 N N . GLU A 1 8 ? -2.449 1.612 -19.497 1.00 5.11 221 GLU A N 8
ATOM 12676 C CA . GLU A 1 8 ? -2.892 2.882 -20.116 1.00 72.14 221 GLU A CA 8
ATOM 12677 C C . GLU A 1 8 ? -1.657 3.741 -20.514 1.00 65.22 221 GLU A C 8
ATOM 12678 O O . GLU A 1 8 ? -1.434 4.015 -21.703 1.00 51.11 221 GLU A O 8
ATOM 12690 N N . LEU A 1 9 ? -0.853 4.150 -19.503 1.00 4.04 222 LEU A N 8
ATOM 12691 C CA . LEU A 1 9 ? 0.323 5.028 -19.711 1.00 62.55 222 LEU A CA 8
ATOM 12692 C C . LEU A 1 9 ? 1.509 4.224 -20.311 1.00 1.14 222 LEU A C 8
ATOM 12693 O O . LEU A 1 9 ? 1.770 4.283 -21.519 1.00 61.54 222 LEU A O 8
ATOM 12709 N N . GLU A 1 10 ? 2.182 3.438 -19.452 1.00 51.11 223 GLU A N 8
ATOM 12710 C CA . GLU A 1 10 ? 3.390 2.675 -19.816 1.00 42.43 223 GLU A CA 8
ATOM 12711 C C . GLU A 1 10 ? 3.660 1.578 -18.768 1.00 13.45 223 GLU A C 8
ATOM 12712 O O . GLU A 1 10 ? 3.887 1.876 -17.588 1.00 3.53 223 GLU A O 8
ATOM 12724 N N . ALA A 1 11 ? 3.620 0.319 -19.209 1.00 30.14 224 ALA A N 8
ATOM 12725 C CA . ALA A 1 11 ? 3.998 -0.840 -18.386 1.00 60.21 224 ALA A CA 8
ATOM 12726 C C . ALA A 1 11 ? 5.387 -1.335 -18.828 1.00 12.30 224 ALA A C 8
ATOM 12727 O O . ALA A 1 11 ? 5.515 -2.177 -19.724 1.00 24.51 224 ALA A O 8
ATOM 12734 N N . LYS A 1 12 ? 6.430 -0.759 -18.211 1.00 3.44 225 LYS A N 8
ATOM 12735 C CA . LYS A 1 12 ? 7.823 -0.918 -18.655 1.00 55.33 225 LYS A CA 8
ATOM 12736 C C . LYS A 1 12 ? 8.538 -2.059 -17.895 1.00 70.02 225 LYS A C 8
ATOM 12737 O O . LYS A 1 12 ? 9.331 -2.806 -18.481 1.00 44.11 225 LYS A O 8
ATOM 12756 N N . THR A 1 13 ? 8.247 -2.186 -16.590 1.00 34.42 226 THR A N 8
ATOM 12757 C CA . THR A 1 13 ? 8.849 -3.240 -15.739 1.00 2.01 226 THR A CA 8
ATOM 12758 C C . THR A 1 13 ? 8.068 -4.566 -15.874 1.00 13.23 226 THR A C 8
ATOM 12759 O O . THR A 1 13 ? 6.856 -4.560 -16.119 1.00 34.51 226 THR A O 8
ATOM 12770 N N . ARG A 1 14 ? 8.772 -5.699 -15.725 1.00 50.41 227 ARG A N 8
ATOM 12771 C CA . ARG A 1 14 ? 8.145 -7.038 -15.735 1.00 10.33 227 ARG A CA 8
ATOM 12772 C C . ARG A 1 14 ? 7.821 -7.506 -14.295 1.00 61.20 227 ARG A C 8
ATOM 12773 O O . ARG A 1 14 ? 6.652 -7.582 -13.922 1.00 63.00 227 ARG A O 8
ATOM 12794 N N . VAL A 1 15 ? 8.867 -7.778 -13.480 1.00 33.24 228 VAL A N 8
ATOM 12795 C CA . VAL A 1 15 ? 8.709 -8.389 -12.129 1.00 10.31 228 VAL A CA 8
ATOM 12796 C C . VAL A 1 15 ? 8.200 -7.379 -11.049 1.00 50.11 228 VAL A C 8
ATOM 12797 O O . VAL A 1 15 ? 7.530 -7.778 -10.086 1.00 12.02 228 VAL A O 8
ATOM 12810 N N . LYS A 1 16 ? 8.491 -6.077 -11.239 1.00 12.13 229 LYS A N 8
ATOM 12811 C CA . LYS A 1 16 ? 8.189 -5.029 -10.225 1.00 71.24 229 LYS A CA 8
ATOM 12812 C C . LYS A 1 16 ? 6.670 -4.732 -10.106 1.00 13.33 229 LYS A C 8
ATOM 12813 O O . LYS A 1 16 ? 6.095 -4.802 -9.017 1.00 75.34 229 LYS A O 8
ATOM 12832 N N . LEU A 1 17 ? 6.032 -4.377 -11.227 1.00 73.43 230 LEU A N 8
ATOM 12833 C CA . LEU A 1 17 ? 4.553 -4.167 -11.289 1.00 4.44 230 LEU A CA 8
ATOM 12834 C C . LEU A 1 17 ? 3.766 -5.493 -11.482 1.00 62.03 230 LEU A C 8
ATOM 12835 O O . LEU A 1 17 ? 2.535 -5.478 -11.458 1.00 74.44 230 LEU A O 8
ATOM 12851 N N . ASN A 1 18 ? 4.486 -6.632 -11.654 1.00 72.45 231 ASN A N 8
ATOM 12852 C CA . ASN A 1 18 ? 3.875 -8.000 -11.739 1.00 63.55 231 ASN A CA 8
ATOM 12853 C C . ASN A 1 18 ? 2.908 -8.286 -10.561 1.00 70.45 231 ASN A C 8
ATOM 12854 O O . ASN A 1 18 ? 1.891 -8.947 -10.737 1.00 0.11 231 ASN A O 8
ATOM 12865 N N . PHE A 1 19 ? 3.263 -7.784 -9.367 1.00 25.32 232 PHE A N 8
ATOM 12866 C CA . PHE A 1 19 ? 2.452 -7.953 -8.137 1.00 43.44 232 PHE A CA 8
ATOM 12867 C C . PHE A 1 19 ? 1.084 -7.234 -8.260 1.00 50.43 232 PHE A C 8
ATOM 12868 O O . PHE A 1 19 ? 0.046 -7.783 -7.880 1.00 22.40 232 PHE A O 8
ATOM 12885 N N . LEU A 1 20 ? 1.113 -6.005 -8.806 1.00 14.34 233 LEU A N 8
ATOM 12886 C CA . LEU A 1 20 ? -0.093 -5.169 -9.005 1.00 0.34 233 LEU A CA 8
ATOM 12887 C C . LEU A 1 20 ? -0.992 -5.719 -10.151 1.00 70.22 233 LEU A C 8
ATOM 12888 O O . LEU A 1 20 ? -2.226 -5.650 -10.084 1.00 4.35 233 LEU A O 8
ATOM 12904 N N . ASP A 1 21 ? -0.360 -6.251 -11.208 1.00 61.34 234 ASP A N 8
ATOM 12905 C CA . ASP A 1 21 ? -1.068 -6.854 -12.361 1.00 43.22 234 ASP A CA 8
ATOM 12906 C C . ASP A 1 21 ? -1.620 -8.281 -12.082 1.00 51.41 234 ASP A C 8
ATOM 12907 O O . ASP A 1 21 ? -2.654 -8.661 -12.654 1.00 22.41 234 ASP A O 8
ATOM 12916 N N . GLN A 1 22 ? -0.945 -9.065 -11.212 1.00 12.43 235 GLN A N 8
ATOM 12917 C CA . GLN A 1 22 ? -1.387 -10.453 -10.893 1.00 54.15 235 GLN A CA 8
ATOM 12918 C C . GLN A 1 22 ? -2.660 -10.428 -10.013 1.00 5.21 235 GLN A C 8
ATOM 12919 O O . GLN A 1 22 ? -3.546 -11.278 -10.148 1.00 41.42 235 GLN A O 8
ATOM 12933 N N . ILE A 1 23 ? -2.733 -9.435 -9.105 1.00 73.10 236 ILE A N 8
ATOM 12934 C CA . ILE A 1 23 ? -3.936 -9.192 -8.292 1.00 53.31 236 ILE A CA 8
ATOM 12935 C C . ILE A 1 23 ? -5.042 -8.508 -9.143 1.00 42.21 236 ILE A C 8
ATOM 12936 O O . ILE A 1 23 ? -6.219 -8.635 -8.839 1.00 72.01 236 ILE A O 8
ATOM 12952 N N . ALA A 1 24 ? -4.655 -7.773 -10.217 1.00 3.21 237 ALA A N 8
ATOM 12953 C CA . ALA A 1 24 ? -5.629 -7.230 -11.216 1.00 53.30 237 ALA A CA 8
ATOM 12954 C C . ALA A 1 24 ? -6.367 -8.346 -11.988 1.00 50.25 237 ALA A C 8
ATOM 12955 O O . ALA A 1 24 ? -7.492 -8.148 -12.462 1.00 51.45 237 ALA A O 8
ATOM 12962 N N . LYS A 1 25 ? -5.717 -9.515 -12.097 1.00 13.23 238 LYS A N 8
ATOM 12963 C CA . LYS A 1 25 ? -6.344 -10.739 -12.623 1.00 13.52 238 LYS A CA 8
ATOM 12964 C C . LYS A 1 25 ? -7.382 -11.312 -11.605 1.00 34.40 238 LYS A C 8
ATOM 12965 O O . LYS A 1 25 ? -8.394 -11.898 -12.002 1.00 62.01 238 LYS A O 8
ATOM 12984 N N . PHE A 1 26 ? -7.120 -11.120 -10.291 1.00 34.24 239 PHE A N 8
ATOM 12985 C CA . PHE A 1 26 ? -8.071 -11.495 -9.210 1.00 73.21 239 PHE A CA 8
ATOM 12986 C C . PHE A 1 26 ? -9.283 -10.498 -9.144 1.00 65.11 239 PHE A C 8
ATOM 12987 O O . PHE A 1 26 ? -10.443 -10.913 -9.006 1.00 51.52 239 PHE A O 8
ATOM 13004 N N . TRP A 1 27 ? -8.991 -9.178 -9.266 1.00 45.52 240 TRP A N 8
ATOM 13005 C CA . TRP A 1 27 ? -10.021 -8.088 -9.232 1.00 44.30 240 TRP A CA 8
ATOM 13006 C C . TRP A 1 27 ? -10.790 -7.945 -10.560 1.00 35.43 240 TRP A C 8
ATOM 13007 O O . TRP A 1 27 ? -11.758 -7.179 -10.638 1.00 32.42 240 TRP A O 8
ATOM 13028 N N . GLU A 1 28 ? -10.339 -8.672 -11.590 1.00 70.15 241 GLU A N 8
ATOM 13029 C CA . GLU A 1 28 ? -11.100 -8.873 -12.839 1.00 30.34 241 GLU A CA 8
ATOM 13030 C C . GLU A 1 28 ? -12.528 -9.406 -12.529 1.00 44.21 241 GLU A C 8
ATOM 13031 O O . GLU A 1 28 ? -13.516 -8.957 -13.114 1.00 25.04 241 GLU A O 8
ATOM 13043 N N . LEU A 1 29 ? -12.603 -10.336 -11.551 1.00 22.02 242 LEU A N 8
ATOM 13044 C CA . LEU A 1 29 ? -13.865 -10.948 -11.074 1.00 33.32 242 LEU A CA 8
ATOM 13045 C C . LEU A 1 29 ? -14.604 -10.008 -10.081 1.00 1.55 242 LEU A C 8
ATOM 13046 O O . LEU A 1 29 ? -15.837 -9.883 -10.140 1.00 51.04 242 LEU A O 8
ATOM 13062 N N . GLN A 1 30 ? -13.830 -9.355 -9.173 1.00 2.14 243 GLN A N 8
ATOM 13063 C CA . GLN A 1 30 ? -14.384 -8.486 -8.086 1.00 41.01 243 GLN A CA 8
ATOM 13064 C C . GLN A 1 30 ? -15.189 -7.286 -8.654 1.00 3.21 243 GLN A C 8
ATOM 13065 O O . GLN A 1 30 ? -16.298 -6.992 -8.194 1.00 72.15 243 GLN A O 8
ATOM 13079 N N . GLY A 1 31 ? -14.600 -6.595 -9.645 1.00 30.24 244 GLY A N 8
ATOM 13080 C CA . GLY A 1 31 ? -15.283 -5.512 -10.373 1.00 1.01 244 GLY A CA 8
ATOM 13081 C C . GLY A 1 31 ? -14.861 -4.100 -9.941 1.00 64.01 244 GLY A C 8
ATOM 13082 O O . GLY A 1 31 ? -14.691 -3.215 -10.787 1.00 62.30 244 GLY A O 8
ATOM 13086 N N . SER A 1 32 ? -14.697 -3.879 -8.617 1.00 55.41 245 SER A N 8
ATOM 13087 C CA . SER A 1 32 ? -14.327 -2.544 -8.054 1.00 5.32 245 SER A CA 8
ATOM 13088 C C . SER A 1 32 ? -12.895 -2.111 -8.486 1.00 52.55 245 SER A C 8
ATOM 13089 O O . SER A 1 32 ? -12.078 -2.941 -8.903 1.00 52.52 245 SER A O 8
ATOM 13097 N N . SER A 1 33 ? -12.611 -0.799 -8.371 1.00 75.04 246 SER A N 8
ATOM 13098 C CA . SER A 1 33 ? -11.382 -0.174 -8.919 1.00 1.51 246 SER A CA 8
ATOM 13099 C C . SER A 1 33 ? -10.098 -0.598 -8.162 1.00 45.31 246 SER A C 8
ATOM 13100 O O . SER A 1 33 ? -9.850 -0.178 -7.023 1.00 32.24 246 SER A O 8
ATOM 13108 N N . LEU A 1 34 ? -9.302 -1.473 -8.806 1.00 43.22 247 LEU A N 8
ATOM 13109 C CA . LEU A 1 34 ? -7.926 -1.803 -8.369 1.00 35.22 247 LEU A CA 8
ATOM 13110 C C . LEU A 1 34 ? -6.890 -0.960 -9.175 1.00 15.05 247 LEU A C 8
ATOM 13111 O O . LEU A 1 34 ? -7.270 -0.183 -10.063 1.00 64.53 247 LEU A O 8
ATOM 13127 N N . LYS A 1 35 ? -5.590 -1.104 -8.824 1.00 12.12 248 LYS A N 8
ATOM 13128 C CA . LYS A 1 35 ? -4.452 -0.488 -9.537 1.00 2.52 248 LYS A CA 8
ATOM 13129 C C . LYS A 1 35 ? -4.435 1.032 -9.262 1.00 74.51 248 LYS A C 8
ATOM 13130 O O . LYS A 1 35 ? -3.984 1.832 -10.071 1.00 23.02 248 LYS A O 8
ATOM 13149 N N . ILE A 1 36 ? -4.910 1.408 -8.046 1.00 2.11 249 ILE A N 8
ATOM 13150 C CA . ILE A 1 36 ? -4.883 2.801 -7.543 1.00 22.42 249 ILE A CA 8
ATOM 13151 C C . ILE A 1 36 ? -3.982 2.896 -6.265 1.00 14.40 249 ILE A C 8
ATOM 13152 O O . ILE A 1 36 ? -4.480 2.787 -5.134 1.00 63.11 249 ILE A O 8
ATOM 13168 N N . PRO A 1 37 ? -2.620 2.995 -6.430 1.00 75.23 250 PRO A N 8
ATOM 13169 C CA . PRO A 1 37 ? -1.689 3.330 -5.329 1.00 63.20 250 PRO A CA 8
ATOM 13170 C C . PRO A 1 37 ? -1.617 4.865 -5.105 1.00 24.23 250 PRO A C 8
ATOM 13171 O O . PRO A 1 37 ? -1.852 5.369 -4.000 1.00 61.25 250 PRO A O 8
ATOM 13182 N N . MET A 1 38 ? -1.298 5.576 -6.199 1.00 75.13 251 MET A N 8
ATOM 13183 C CA . MET A 1 38 ? -1.196 7.043 -6.250 1.00 33.35 251 MET A CA 8
ATOM 13184 C C . MET A 1 38 ? -2.579 7.715 -6.413 1.00 33.32 251 MET A C 8
ATOM 13185 O O . MET A 1 38 ? -3.581 7.053 -6.713 1.00 65.51 251 MET A O 8
ATOM 13199 N N . VAL A 1 39 ? -2.599 9.045 -6.214 1.00 54.05 252 VAL A N 8
ATOM 13200 C CA . VAL A 1 39 ? -3.827 9.874 -6.277 1.00 52.42 252 VAL A CA 8
ATOM 13201 C C . VAL A 1 39 ? -3.459 11.372 -6.474 1.00 4.45 252 VAL A C 8
ATOM 13202 O O . VAL A 1 39 ? -4.062 12.068 -7.297 1.00 34.21 252 VAL A O 8
ATOM 13215 N N . GLU A 1 40 ? -2.456 11.854 -5.714 1.00 3.31 253 GLU A N 8
ATOM 13216 C CA . GLU A 1 40 ? -1.920 13.228 -5.853 1.00 71.35 253 GLU A CA 8
ATOM 13217 C C . GLU A 1 40 ? -0.792 13.263 -6.900 1.00 75.44 253 GLU A C 8
ATOM 13218 O O . GLU A 1 40 ? -0.860 13.985 -7.897 1.00 24.32 253 GLU A O 8
ATOM 13230 N N . ARG A 1 41 ? 0.247 12.456 -6.659 1.00 25.43 254 ARG A N 8
ATOM 13231 C CA . ARG A 1 41 ? 1.404 12.345 -7.549 1.00 41.20 254 ARG A CA 8
ATOM 13232 C C . ARG A 1 41 ? 1.148 11.228 -8.568 1.00 64.13 254 ARG A C 8
ATOM 13233 O O . ARG A 1 41 ? 1.561 10.090 -8.374 1.00 35.12 254 ARG A O 8
ATOM 13254 N N . LYS A 1 42 ? 0.384 11.586 -9.612 1.00 12.42 255 LYS A N 8
ATOM 13255 C CA . LYS A 1 42 ? -0.040 10.681 -10.719 1.00 34.23 255 LYS A CA 8
ATOM 13256 C C . LYS A 1 42 ? 1.103 9.784 -11.303 1.00 72.32 255 LYS A C 8
ATOM 13257 O O . LYS A 1 42 ? 2.294 10.056 -11.095 1.00 51.54 255 LYS A O 8
ATOM 13276 N N . ALA A 1 43 ? 0.684 8.764 -12.094 1.00 62.31 256 ALA A N 8
ATOM 13277 C CA . ALA A 1 43 ? 1.485 7.555 -12.442 1.00 32.14 256 ALA A CA 8
ATOM 13278 C C . ALA A 1 43 ? 1.541 6.592 -11.233 1.00 0.35 256 ALA A C 8
ATOM 13279 O O . ALA A 1 43 ? 1.914 6.971 -10.130 1.00 4.40 256 ALA A O 8
ATOM 13286 N N . LEU A 1 44 ? 1.158 5.342 -11.473 1.00 70.21 257 LEU A N 8
ATOM 13287 C CA . LEU A 1 44 ? 0.820 4.356 -10.434 1.00 24.13 257 LEU A CA 8
ATOM 13288 C C . LEU A 1 44 ? 1.985 3.358 -10.181 1.00 14.33 257 LEU A C 8
ATOM 13289 O O . LEU A 1 44 ? 2.306 2.530 -11.039 1.00 54.51 257 LEU A O 8
ATOM 13305 N N . ASP A 1 45 ? 2.605 3.458 -8.991 1.00 23.54 258 ASP A N 8
ATOM 13306 C CA . ASP A 1 45 ? 3.711 2.569 -8.551 1.00 2.13 258 ASP A CA 8
ATOM 13307 C C . ASP A 1 45 ? 3.413 1.974 -7.148 1.00 64.22 258 ASP A C 8
ATOM 13308 O O . ASP A 1 45 ? 3.822 2.526 -6.118 1.00 13.24 258 ASP A O 8
ATOM 13317 N N . LEU A 1 46 ? 2.664 0.852 -7.117 1.00 22.53 259 LEU A N 8
ATOM 13318 C CA . LEU A 1 46 ? 2.369 0.103 -5.861 1.00 20.35 259 LEU A CA 8
ATOM 13319 C C . LEU A 1 46 ? 3.666 -0.523 -5.288 1.00 15.42 259 LEU A C 8
ATOM 13320 O O . LEU A 1 46 ? 3.806 -0.696 -4.076 1.00 2.24 259 LEU A O 8
ATOM 13336 N N . TYR A 1 47 ? 4.612 -0.824 -6.197 1.00 43.40 260 TYR A N 8
ATOM 13337 C CA . TYR A 1 47 ? 5.910 -1.445 -5.880 1.00 4.00 260 TYR A CA 8
ATOM 13338 C C . TYR A 1 47 ? 6.693 -0.662 -4.783 1.00 40.45 260 TYR A C 8
ATOM 13339 O O . TYR A 1 47 ? 6.909 -1.187 -3.682 1.00 44.52 260 TYR A O 8
ATOM 13357 N N . THR A 1 48 ? 7.084 0.599 -5.085 1.00 23.23 261 THR A N 8
ATOM 13358 C CA . THR A 1 48 ? 7.825 1.470 -4.127 1.00 21.33 261 THR A CA 8
ATOM 13359 C C . THR A 1 48 ? 6.988 1.803 -2.870 1.00 33.12 261 THR A C 8
ATOM 13360 O O . THR A 1 48 ? 7.533 1.930 -1.769 1.00 31.43 261 THR A O 8
ATOM 13371 N N . LEU A 1 49 ? 5.661 1.929 -3.056 1.00 30.13 262 LEU A N 8
ATOM 13372 C CA . LEU A 1 49 ? 4.702 2.227 -1.966 1.00 3.40 262 LEU A CA 8
ATOM 13373 C C . LEU A 1 49 ? 4.723 1.122 -0.879 1.00 1.51 262 LEU A C 8
ATOM 13374 O O . LEU A 1 49 ? 4.660 1.410 0.320 1.00 42.41 262 LEU A O 8
ATOM 13390 N N . HIS A 1 50 ? 4.834 -0.143 -1.329 1.00 4.40 263 HIS A N 8
ATOM 13391 C CA . HIS A 1 50 ? 4.893 -1.332 -0.444 1.00 0.31 263 HIS A CA 8
ATOM 13392 C C . HIS A 1 50 ? 6.209 -1.382 0.378 1.00 71.33 263 HIS A C 8
ATOM 13393 O O . HIS A 1 50 ? 6.222 -1.907 1.497 1.00 33.32 263 HIS A O 8
ATOM 13408 N N . ARG A 1 51 ? 7.305 -0.826 -0.180 1.00 25.25 264 ARG A N 8
ATOM 13409 C CA . ARG A 1 51 ? 8.578 -0.638 0.568 1.00 64.21 264 ARG A CA 8
ATOM 13410 C C . ARG A 1 51 ? 8.392 0.400 1.704 1.00 43.24 264 ARG A C 8
ATOM 13411 O O . ARG A 1 51 ? 8.731 0.136 2.857 1.00 61.12 264 ARG A O 8
ATOM 13432 N N . ILE A 1 52 ? 7.813 1.564 1.350 1.00 45.41 265 ILE A N 8
ATOM 13433 C CA . ILE A 1 52 ? 7.654 2.722 2.267 1.00 71.22 265 ILE A CA 8
ATOM 13434 C C . ILE A 1 52 ? 6.774 2.392 3.510 1.00 50.04 265 ILE A C 8
ATOM 13435 O O . ILE A 1 52 ? 7.165 2.670 4.649 1.00 41.32 265 ILE A O 8
ATOM 13451 N N . VAL A 1 53 ? 5.595 1.792 3.269 1.00 64.35 266 VAL A N 8
ATOM 13452 C CA . VAL A 1 53 ? 4.668 1.358 4.348 1.00 73.02 266 VAL A CA 8
ATOM 13453 C C . VAL A 1 53 ? 5.323 0.284 5.251 1.00 63.11 266 VAL A C 8
ATOM 13454 O O . VAL A 1 53 ? 5.125 0.285 6.468 1.00 42.44 266 VAL A O 8
ATOM 13467 N N . GLN A 1 54 ? 6.137 -0.597 4.638 1.00 55.33 267 GLN A N 8
ATOM 13468 C CA . GLN A 1 54 ? 6.897 -1.640 5.371 1.00 14.11 267 GLN A CA 8
ATOM 13469 C C . GLN A 1 54 ? 7.933 -1.000 6.338 1.00 11.12 267 GLN A C 8
ATOM 13470 O O . GLN A 1 54 ? 8.112 -1.478 7.466 1.00 32.45 267 GLN A O 8
ATOM 13484 N N . GLU A 1 55 ? 8.582 0.102 5.886 1.00 32.23 268 GLU A N 8
ATOM 13485 C CA . GLU A 1 55 ? 9.523 0.906 6.717 1.00 72.44 268 GLU A CA 8
ATOM 13486 C C . GLU A 1 55 ? 8.797 1.538 7.928 1.00 62.23 268 GLU A C 8
ATOM 13487 O O . GLU A 1 55 ? 9.384 1.693 9.005 1.00 52.54 268 GLU A O 8
ATOM 13499 N N . GLU A 1 56 ? 7.509 1.887 7.728 1.00 12.21 269 GLU A N 8
ATOM 13500 C CA . GLU A 1 56 ? 6.650 2.474 8.783 1.00 72.11 269 GLU A CA 8
ATOM 13501 C C . GLU A 1 56 ? 5.899 1.383 9.606 1.00 73.41 269 GLU A C 8
ATOM 13502 O O . GLU A 1 56 ? 4.953 1.693 10.341 1.00 52.02 269 GLU A O 8
ATOM 13514 N N . GLY A 1 57 ? 6.331 0.106 9.475 1.00 4.51 270 GLY A N 8
ATOM 13515 C CA . GLY A 1 57 ? 5.869 -0.994 10.351 1.00 54.23 270 GLY A CA 8
ATOM 13516 C C . GLY A 1 57 ? 4.946 -2.023 9.687 1.00 61.41 270 GLY A C 8
ATOM 13517 O O . GLY A 1 57 ? 4.574 -3.014 10.327 1.00 55.13 270 GLY A O 8
ATOM 13521 N N . GLY A 1 58 ? 4.580 -1.810 8.410 1.00 63.14 271 GLY A N 8
ATOM 13522 C CA . GLY A 1 58 ? 3.619 -2.687 7.701 1.00 60.02 271 GLY A CA 8
ATOM 13523 C C . GLY A 1 58 ? 2.162 -2.247 7.926 1.00 14.11 271 GLY A C 8
ATOM 13524 O O . GLY A 1 58 ? 1.853 -1.756 8.998 1.00 11.34 271 GLY A O 8
ATOM 13528 N N . MET A 1 59 ? 1.263 -2.520 6.948 1.00 52.42 272 MET A N 8
ATOM 13529 C CA . MET A 1 59 ? -0.092 -1.871 6.809 1.00 70.32 272 MET A CA 8
ATOM 13530 C C . MET A 1 59 ? -0.854 -1.641 8.149 1.00 3.23 272 MET A C 8
ATOM 13531 O O . MET A 1 59 ? -1.241 -0.511 8.470 1.00 43.30 272 MET A O 8
ATOM 13545 N N . GLU A 1 60 ? -1.047 -2.718 8.922 1.00 63.04 273 GLU A N 8
ATOM 13546 C CA . GLU A 1 60 ? -1.855 -2.680 10.165 1.00 23.33 273 GLU A CA 8
ATOM 13547 C C . GLU A 1 60 ? -1.157 -1.888 11.299 1.00 42.53 273 GLU A C 8
ATOM 13548 O O . GLU A 1 60 ? -1.805 -1.137 12.039 1.00 72.34 273 GLU A O 8
ATOM 13560 N N . GLN A 1 61 ? 0.171 -2.052 11.412 1.00 54.23 274 GLN A N 8
ATOM 13561 C CA . GLN A 1 61 ? 0.983 -1.335 12.422 1.00 63.12 274 GLN A CA 8
ATOM 13562 C C . GLN A 1 61 ? 1.143 0.156 12.025 1.00 35.31 274 GLN A C 8
ATOM 13563 O O . GLN A 1 61 ? 1.223 1.019 12.886 1.00 54.54 274 GLN A O 8
ATOM 13577 N N . THR A 1 62 ? 1.176 0.435 10.710 1.00 3.33 275 THR A N 8
ATOM 13578 C CA . THR A 1 62 ? 1.215 1.810 10.157 1.00 51.23 275 THR A CA 8
ATOM 13579 C C . THR A 1 62 ? -0.115 2.556 10.459 1.00 63.52 275 THR A C 8
ATOM 13580 O O . THR A 1 62 ? -0.131 3.774 10.630 1.00 54.33 275 THR A O 8
ATOM 13591 N N . THR A 1 63 ? -1.225 1.791 10.535 1.00 43.14 276 THR A N 8
ATOM 13592 C CA . THR A 1 63 ? -2.547 2.306 10.984 1.00 12.23 276 THR A CA 8
ATOM 13593 C C . THR A 1 63 ? -2.537 2.628 12.498 1.00 63.23 276 THR A C 8
ATOM 13594 O O . THR A 1 63 ? -2.972 3.704 12.920 1.00 61.44 276 THR A O 8
ATOM 13605 N N . LYS A 1 64 ? -1.998 1.688 13.296 1.00 73.33 277 LYS A N 8
ATOM 13606 C CA . LYS A 1 64 ? -1.888 1.820 14.772 1.00 63.12 277 LYS A CA 8
ATOM 13607 C C . LYS A 1 64 ? -0.944 2.990 15.171 1.00 15.10 277 LYS A C 8
ATOM 13608 O O . LYS A 1 64 ? -1.207 3.734 16.122 1.00 12.01 277 LYS A O 8
ATOM 13627 N N . ASP A 1 65 ? 0.153 3.131 14.413 1.00 52.41 278 ASP A N 8
ATOM 13628 C CA . ASP A 1 65 ? 1.165 4.200 14.596 1.00 13.21 278 ASP A CA 8
ATOM 13629 C C . ASP A 1 65 ? 0.720 5.518 13.877 1.00 41.24 278 ASP A C 8
ATOM 13630 O O . ASP A 1 65 ? 1.308 6.584 14.098 1.00 54.24 278 ASP A O 8
ATOM 13639 N N . ARG A 1 66 ? -0.301 5.393 12.987 1.00 52.33 279 ARG A N 8
ATOM 13640 C CA . ARG A 1 66 ? -0.932 6.516 12.223 1.00 61.34 279 ARG A CA 8
ATOM 13641 C C . ARG A 1 66 ? 0.045 7.140 11.174 1.00 43.35 279 ARG A C 8
ATOM 13642 O O . ARG A 1 66 ? -0.194 8.229 10.637 1.00 62.03 279 ARG A O 8
ATOM 13663 N N . LYS A 1 67 ? 1.100 6.384 10.819 1.00 64.44 280 LYS A N 8
ATOM 13664 C CA . LYS A 1 67 ? 2.211 6.860 9.950 1.00 63.25 280 LYS A CA 8
ATOM 13665 C C . LYS A 1 67 ? 1.874 6.884 8.432 1.00 41.01 280 LYS A C 8
ATOM 13666 O O . LYS A 1 67 ? 2.777 6.993 7.607 1.00 42.22 280 LYS A O 8
ATOM 13685 N N . TRP A 1 68 ? 0.582 6.811 8.074 1.00 44.51 281 TRP A N 8
ATOM 13686 C CA . TRP A 1 68 ? 0.120 6.951 6.669 1.00 43.24 281 TRP A CA 8
ATOM 13687 C C . TRP A 1 68 ? 0.383 8.365 6.094 1.00 73.53 281 TRP A C 8
ATOM 13688 O O . TRP A 1 68 ? 0.607 8.525 4.886 1.00 31.51 281 TRP A O 8
ATOM 13709 N N . ALA A 1 69 ? 0.332 9.382 6.972 1.00 63.04 282 ALA A N 8
ATOM 13710 C CA . ALA A 1 69 ? 0.744 10.763 6.631 1.00 1.34 282 ALA A CA 8
ATOM 13711 C C . ALA A 1 69 ? 2.248 10.803 6.268 1.00 2.32 282 ALA A C 8
ATOM 13712 O O . ALA A 1 69 ? 2.659 11.435 5.291 1.00 70.52 282 ALA A O 8
ATOM 13719 N N . LYS A 1 70 ? 3.050 10.090 7.079 1.00 32.04 283 LYS A N 8
ATOM 13720 C CA . LYS A 1 70 ? 4.516 9.978 6.912 1.00 73.44 283 LYS A CA 8
ATOM 13721 C C . LYS A 1 70 ? 4.847 9.311 5.542 1.00 13.22 283 LYS A C 8
ATOM 13722 O O . LYS A 1 70 ? 5.735 9.776 4.817 1.00 10.50 283 LYS A O 8
ATOM 13741 N N . VAL A 1 71 ? 4.085 8.249 5.201 1.00 53.41 284 VAL A N 8
ATOM 13742 C CA . VAL A 1 71 ? 4.153 7.564 3.882 1.00 42.34 284 VAL A CA 8
ATOM 13743 C C . VAL A 1 71 ? 3.935 8.565 2.705 1.00 43.52 284 VAL A C 8
ATOM 13744 O O . VAL A 1 71 ? 4.658 8.534 1.698 1.00 11.53 284 VAL A O 8
ATOM 13757 N N . ALA A 1 72 ? 2.948 9.463 2.875 1.00 21.12 285 ALA A N 8
ATOM 13758 C CA . ALA A 1 72 ? 2.627 10.523 1.892 1.00 2.11 285 ALA A CA 8
ATOM 13759 C C . ALA A 1 72 ? 3.796 11.551 1.735 1.00 51.53 285 ALA A C 8
ATOM 13760 O O . ALA A 1 72 ? 4.083 11.994 0.617 1.00 43.43 285 ALA A O 8
ATOM 13767 N N . ASN A 1 73 ? 4.486 11.899 2.856 1.00 51.35 286 ASN A N 8
ATOM 13768 C CA . ASN A 1 73 ? 5.690 12.798 2.829 1.00 14.01 286 ASN A CA 8
ATOM 13769 C C . ASN A 1 73 ? 6.838 12.212 1.971 1.00 41.31 286 ASN A C 8
ATOM 13770 O O . ASN A 1 73 ? 7.556 12.953 1.289 1.00 2.45 286 ASN A O 8
ATOM 13781 N N . ARG A 1 74 ? 6.995 10.875 2.024 1.00 42.11 287 ARG A N 8
ATOM 13782 C CA . ARG A 1 74 ? 8.051 10.143 1.275 1.00 31.34 287 ARG A CA 8
ATOM 13783 C C . ARG A 1 74 ? 7.897 10.309 -0.263 1.00 74.32 287 ARG A C 8
ATOM 13784 O O . ARG A 1 74 ? 8.884 10.252 -1.003 1.00 62.21 287 ARG A O 8
ATOM 13805 N N . MET A 1 75 ? 6.652 10.537 -0.727 1.00 5.22 288 MET A N 8
ATOM 13806 C CA . MET A 1 75 ? 6.331 10.744 -2.163 1.00 31.41 288 MET A CA 8
ATOM 13807 C C . MET A 1 75 ? 5.942 12.213 -2.489 1.00 73.21 288 MET A C 8
ATOM 13808 O O . MET A 1 75 ? 5.363 12.475 -3.551 1.00 72.40 288 MET A O 8
ATOM 13822 N N . GLN A 1 76 ? 6.258 13.155 -1.571 1.00 30.12 289 GLN A N 8
ATOM 13823 C CA . GLN A 1 76 ? 6.051 14.623 -1.772 1.00 10.23 289 GLN A CA 8
ATOM 13824 C C . GLN A 1 76 ? 4.553 15.040 -1.883 1.00 50.20 289 GLN A C 8
ATOM 13825 O O . GLN A 1 76 ? 4.245 16.099 -2.436 1.00 73.42 289 GLN A O 8
ATOM 13839 N N . TYR A 1 77 ? 3.633 14.225 -1.331 1.00 62.23 290 TYR A N 8
ATOM 13840 C CA . TYR A 1 77 ? 2.188 14.583 -1.228 1.00 12.54 290 TYR A CA 8
ATOM 13841 C C . TYR A 1 77 ? 1.969 15.828 -0.312 1.00 13.24 290 TYR A C 8
ATOM 13842 O O . TYR A 1 77 ? 2.818 16.130 0.538 1.00 40.22 290 TYR A O 8
ATOM 13860 N N . PRO A 1 78 ? 0.808 16.549 -0.451 1.00 72.33 291 PRO A N 8
ATOM 13861 C CA . PRO A 1 78 ? 0.375 17.557 0.548 1.00 71.02 291 PRO A CA 8
ATOM 13862 C C . PRO A 1 78 ? -0.147 16.847 1.827 1.00 65.24 291 PRO A C 8
ATOM 13863 O O . PRO A 1 78 ? -1.355 16.775 2.077 1.00 41.01 291 PRO A O 8
ATOM 13874 N N . SER A 1 79 ? 0.811 16.311 2.612 1.00 60.24 292 SER A N 8
ATOM 13875 C CA . SER A 1 79 ? 0.548 15.345 3.704 1.00 54.20 292 SER A CA 8
ATOM 13876 C C . SER A 1 79 ? -0.431 15.882 4.773 1.00 73.54 292 SER A C 8
ATOM 13877 O O . SER A 1 79 ? -0.063 16.663 5.659 1.00 3.01 292 SER A O 8
ATOM 13885 N N . SER A 1 80 ? -1.694 15.462 4.634 1.00 23.51 293 SER A N 8
ATOM 13886 C CA . SER A 1 80 ? -2.785 15.770 5.574 1.00 31.13 293 SER A CA 8
ATOM 13887 C C . SER A 1 80 ? -3.387 14.456 6.120 1.00 42.53 293 SER A C 8
ATOM 13888 O O . SER A 1 80 ? -2.994 13.363 5.694 1.00 30.55 293 SER A O 8
ATOM 13896 N N . LYS A 1 81 ? -4.342 14.562 7.063 1.00 72.22 294 LYS A N 8
ATOM 13897 C CA . LYS A 1 81 ? -5.003 13.383 7.684 1.00 52.31 294 LYS A CA 8
ATOM 13898 C C . LYS A 1 81 ? -5.866 12.615 6.655 1.00 72.54 294 LYS A C 8
ATOM 13899 O O . LYS A 1 81 ? -5.890 11.386 6.660 1.00 22.41 294 LYS A O 8
ATOM 13918 N N . SER A 1 82 ? -6.547 13.364 5.771 1.00 24.35 295 SER A N 8
ATOM 13919 C CA . SER A 1 82 ? -7.361 12.788 4.669 1.00 33.20 295 SER A CA 8
ATOM 13920 C C . SER A 1 82 ? -6.471 12.167 3.570 1.00 65.33 295 SER A C 8
ATOM 13921 O O . SER A 1 82 ? -6.789 11.102 3.040 1.00 50.43 295 SER A O 8
ATOM 13929 N N . VAL A 1 83 ? -5.360 12.854 3.237 1.00 23.30 296 VAL A N 8
ATOM 13930 C CA . VAL A 1 83 ? -4.377 12.387 2.226 1.00 3.33 296 VAL A CA 8
ATOM 13931 C C . VAL A 1 83 ? -3.719 11.045 2.655 1.00 42.24 296 VAL A C 8
ATOM 13932 O O . VAL A 1 83 ? -3.601 10.106 1.851 1.00 51.23 296 VAL A O 8
ATOM 13945 N N . GLY A 1 84 ? -3.321 10.971 3.935 1.00 63.42 297 GLY A N 8
ATOM 13946 C CA . GLY A 1 84 ? -2.809 9.727 4.525 1.00 45.52 297 GLY A CA 8
ATOM 13947 C C . GLY A 1 84 ? -3.875 8.619 4.597 1.00 61.22 297 GLY A C 8
ATOM 13948 O O . GLY A 1 84 ? -3.601 7.458 4.281 1.00 23.35 297 GLY A O 8
ATOM 13952 N N . ALA A 1 85 ? -5.108 9.008 4.989 1.00 42.04 298 ALA A N 8
ATOM 13953 C CA . ALA A 1 85 ? -6.279 8.089 5.080 1.00 71.23 298 ALA A CA 8
ATOM 13954 C C . ALA A 1 85 ? -6.710 7.536 3.694 1.00 63.34 298 ALA A C 8
ATOM 13955 O O . ALA A 1 85 ? -7.328 6.466 3.613 1.00 44.15 298 ALA A O 8
ATOM 13962 N N . THR A 1 86 ? -6.401 8.292 2.616 1.00 32.44 299 THR A N 8
ATOM 13963 C CA . THR A 1 86 ? -6.625 7.846 1.213 1.00 24.04 299 THR A CA 8
ATOM 13964 C C . THR A 1 86 ? -5.715 6.635 0.880 1.00 14.05 299 THR A C 8
ATOM 13965 O O . THR A 1 86 ? -6.183 5.623 0.364 1.00 60.21 299 THR A O 8
ATOM 13976 N N . LEU A 1 87 ? -4.409 6.749 1.216 1.00 33.21 300 LEU A N 8
ATOM 13977 C CA . LEU A 1 87 ? -3.410 5.665 1.003 1.00 1.21 300 LEU A CA 8
ATOM 13978 C C . LEU A 1 87 ? -3.660 4.468 1.961 1.00 54.21 300 LEU A C 8
ATOM 13979 O O . LEU A 1 87 ? -3.391 3.311 1.619 1.00 43.54 300 LEU A O 8
ATOM 13995 N N . LYS A 1 88 ? -4.186 4.782 3.158 1.00 54.10 301 LYS A N 8
ATOM 13996 C CA . LYS A 1 88 ? -4.603 3.784 4.166 1.00 32.12 301 LYS A CA 8
ATOM 13997 C C . LYS A 1 88 ? -5.735 2.894 3.626 1.00 34.50 301 LYS A C 8
ATOM 13998 O O . LYS A 1 88 ? -5.653 1.659 3.666 1.00 40.52 301 LYS A O 8
ATOM 14017 N N . ALA A 1 89 ? -6.786 3.553 3.113 1.00 2.43 302 ALA A N 8
ATOM 14018 C CA . ALA A 1 89 ? -7.943 2.875 2.508 1.00 74.34 302 ALA A CA 8
ATOM 14019 C C . ALA A 1 89 ? -7.544 2.106 1.230 1.00 42.43 302 ALA A C 8
ATOM 14020 O O . ALA A 1 89 ? -8.106 1.045 0.970 1.00 73.50 302 ALA A O 8
ATOM 14027 N N . HIS A 1 90 ? -6.553 2.646 0.461 1.00 21.43 303 HIS A N 8
ATOM 14028 C CA . HIS A 1 90 ? -5.960 1.942 -0.712 1.00 51.21 303 HIS A CA 8
ATOM 14029 C C . HIS A 1 90 ? -5.398 0.558 -0.304 1.00 31.14 303 HIS A C 8
ATOM 14030 O O . HIS A 1 90 ? -5.653 -0.434 -0.967 1.00 20.10 303 HIS A O 8
ATOM 14045 N N . TYR A 1 91 ? -4.659 0.495 0.806 1.00 41.12 304 TYR A N 8
ATOM 14046 C CA . TYR A 1 91 ? -4.103 -0.784 1.308 1.00 15.00 304 TYR A CA 8
ATOM 14047 C C . TYR A 1 91 ? -5.190 -1.730 1.848 1.00 30.42 304 TYR A C 8
ATOM 14048 O O . TYR A 1 91 ? -5.171 -2.926 1.557 1.00 24.34 304 TYR A O 8
ATOM 14066 N N . GLU A 1 92 ? -6.135 -1.192 2.625 1.00 61.02 305 GLU A N 8
ATOM 14067 C CA . GLU A 1 92 ? -7.193 -2.008 3.248 1.00 73.13 305 GLU A CA 8
ATOM 14068 C C . GLU A 1 92 ? -8.167 -2.626 2.217 1.00 70.13 305 GLU A C 8
ATOM 14069 O O . GLU A 1 92 ? -8.748 -3.690 2.471 1.00 64.53 305 GLU A O 8
ATOM 14081 N N . ARG A 1 93 ? -8.340 -1.972 1.055 1.00 73.02 306 ARG A N 8
ATOM 14082 C CA . ARG A 1 93 ? -9.155 -2.539 -0.044 1.00 72.20 306 ARG A CA 8
ATOM 14083 C C . ARG A 1 93 ? -8.372 -3.575 -0.873 1.00 3.44 306 ARG A C 8
ATOM 14084 O O . ARG A 1 93 ? -8.927 -4.594 -1.241 1.00 54.44 306 ARG A O 8
ATOM 14105 N N . ILE A 1 94 ? -7.088 -3.315 -1.144 1.00 74.33 307 ILE A N 8
ATOM 14106 C CA . ILE A 1 94 ? -6.282 -4.121 -2.095 1.00 4.24 307 ILE A CA 8
ATOM 14107 C C . ILE A 1 94 ? -5.679 -5.385 -1.432 1.00 32.14 307 ILE A C 8
ATOM 14108 O O . ILE A 1 94 ? -5.789 -6.493 -1.970 1.00 32.43 307 ILE A O 8
ATOM 14124 N N . LEU A 1 95 ? -5.097 -5.218 -0.238 1.00 30.33 308 LEU A N 8
ATOM 14125 C CA . LEU A 1 95 ? -4.335 -6.297 0.444 1.00 5.41 308 LEU A CA 8
ATOM 14126 C C . LEU A 1 95 ? -5.271 -7.332 1.132 1.00 64.44 308 LEU A C 8
ATOM 14127 O O . LEU A 1 95 ? -4.926 -8.514 1.216 1.00 24.42 308 LEU A O 8
ATOM 14143 N N . HIS A 1 96 ? -6.477 -6.891 1.575 1.00 5.32 309 HIS A N 8
ATOM 14144 C CA . HIS A 1 96 ? -7.429 -7.765 2.317 1.00 71.43 309 HIS A CA 8
ATOM 14145 C C . HIS A 1 96 ? -7.935 -8.992 1.463 1.00 14.32 309 HIS A C 8
ATOM 14146 O O . HIS A 1 96 ? -7.939 -10.116 1.970 1.00 43.43 309 HIS A O 8
ATOM 14161 N N . PRO A 1 97 ? -8.386 -8.814 0.159 1.00 13.31 310 PRO A N 8
ATOM 14162 C CA . PRO A 1 97 ? -8.725 -9.960 -0.730 1.00 24.41 310 PRO A CA 8
ATOM 14163 C C . PRO A 1 97 ? -7.487 -10.578 -1.438 1.00 13.24 310 PRO A C 8
ATOM 14164 O O . PRO A 1 97 ? -7.595 -11.629 -2.071 1.00 64.53 310 PRO A O 8
ATOM 14175 N N . PHE A 1 98 ? -6.304 -9.929 -1.325 1.00 34.44 311 PHE A N 8
ATOM 14176 C CA . PHE A 1 98 ? -5.034 -10.531 -1.804 1.00 32.24 311 PHE A CA 8
ATOM 14177 C C . PHE A 1 98 ? -4.614 -11.688 -0.868 1.00 65.40 311 PHE A C 8
ATOM 14178 O O . PHE A 1 98 ? -3.925 -12.618 -1.284 1.00 64.33 311 PHE A O 8
ATOM 14195 N N . GLU A 1 99 ? -5.044 -11.596 0.403 1.00 15.23 312 GLU A N 8
ATOM 14196 C CA . GLU A 1 99 ? -4.950 -12.701 1.381 1.00 75.44 312 GLU A CA 8
ATOM 14197 C C . GLU A 1 99 ? -5.744 -13.945 0.906 1.00 34.42 312 GLU A C 8
ATOM 14198 O O . GLU A 1 99 ? -5.310 -15.079 1.099 1.00 21.14 312 GLU A O 8
ATOM 14210 N N . VAL A 1 100 ? -6.910 -13.697 0.273 1.00 11.11 313 VAL A N 8
ATOM 14211 C CA . VAL A 1 100 ? -7.747 -14.756 -0.341 1.00 10.42 313 VAL A CA 8
ATOM 14212 C C . VAL A 1 100 ? -7.001 -15.419 -1.533 1.00 13.41 313 VAL A C 8
ATOM 14213 O O . VAL A 1 100 ? -6.963 -16.653 -1.642 1.00 51.12 313 VAL A O 8
ATOM 14226 N N . TYR A 1 101 ? -6.370 -14.577 -2.392 1.00 72.24 314 TYR A N 8
ATOM 14227 C CA . TYR A 1 101 ? -5.577 -15.036 -3.563 1.00 71.43 314 TYR A CA 8
ATOM 14228 C C . TYR A 1 101 ? -4.398 -15.956 -3.135 1.00 34.32 314 TYR A C 8
ATOM 14229 O O . TYR A 1 101 ? -4.249 -17.075 -3.642 1.00 24.12 314 TYR A O 8
ATOM 14247 N N . THR A 1 102 ? -3.583 -15.461 -2.191 1.00 63.41 315 THR A N 8
ATOM 14248 C CA . THR A 1 102 ? -2.325 -16.120 -1.764 1.00 45.32 315 THR A CA 8
ATOM 14249 C C . THR A 1 102 ? -2.573 -17.367 -0.878 1.00 53.41 315 THR A C 8
ATOM 14250 O O . THR A 1 102 ? -1.794 -18.325 -0.925 1.00 20.35 315 THR A O 8
ATOM 14261 N N . SER A 1 103 ? -3.666 -17.355 -0.085 1.00 45.45 316 SER A N 8
ATOM 14262 C CA . SER A 1 103 ? -4.022 -18.491 0.809 1.00 31.42 316 SER A CA 8
ATOM 14263 C C . SER A 1 103 ? -4.734 -19.630 0.035 1.00 72.41 316 SER A C 8
ATOM 14264 O O . SER A 1 103 ? -4.151 -20.700 -0.185 1.00 2.30 316 SER A O 8
ATOM 14272 N N . GLY A 1 104 ? -5.992 -19.386 -0.395 1.00 22.20 317 GLY A N 8
ATOM 14273 C CA . GLY A 1 104 ? -6.820 -20.420 -1.051 1.00 50.10 317 GLY A CA 8
ATOM 14274 C C . GLY A 1 104 ? -7.791 -21.148 -0.097 1.00 43.25 317 GLY A C 8
ATOM 14275 O O . GLY A 1 104 ? -8.527 -22.046 -0.527 1.00 52.35 317 GLY A O 8
ATOM 14279 N N . LYS A 1 105 ? -7.790 -20.767 1.205 1.00 1.12 318 LYS A N 8
ATOM 14280 C CA . LYS A 1 105 ? -8.745 -21.307 2.218 1.00 54.24 318 LYS A CA 8
ATOM 14281 C C . LYS A 1 105 ? -10.190 -20.825 1.918 1.00 1.34 318 LYS A C 8
ATOM 14282 O O . LYS A 1 105 ? -10.528 -19.666 2.192 1.00 11.54 318 LYS A O 8
ATOM 14301 N N . VAL A 1 106 ? -11.026 -21.736 1.363 1.00 5.31 319 VAL A N 8
ATOM 14302 C CA . VAL A 1 106 ? -12.358 -21.411 0.781 1.00 72.21 319 VAL A CA 8
ATOM 14303 C C . VAL A 1 106 ? -12.193 -20.425 -0.409 1.00 22.31 319 VAL A C 8
ATOM 14304 O O . VAL A 1 106 ? -12.060 -19.213 -0.200 1.00 42.10 319 VAL A O 8
ATOM 14317 N N . LEU A 1 107 ? -12.158 -20.990 -1.639 1.00 55.34 320 LEU A N 8
ATOM 14318 C CA . LEU A 1 107 ? -11.950 -20.245 -2.915 1.00 4.11 320 LEU A CA 8
ATOM 14319 C C . LEU A 1 107 ? -10.503 -19.630 -2.976 1.00 10.22 320 LEU A C 8
ATOM 14320 O O . LEU A 1 107 ? -10.296 -18.492 -2.503 1.00 38.60 320 LEU A O 8
ATOM 14337 N N . PRO A 1 1 ? -6.684 11.182 -21.946 1.00 23.02 214 PRO A N 9
ATOM 14338 C CA . PRO A 1 1 ? -6.305 10.536 -20.656 1.00 43.15 214 PRO A CA 9
ATOM 14339 C C . PRO A 1 1 ? -4.778 10.255 -20.542 1.00 73.42 214 PRO A C 9
ATOM 14340 O O . PRO A 1 1 ? -4.253 10.160 -19.426 1.00 70.13 214 PRO A O 9
ATOM 14353 N N . ARG A 1 2 ? -4.065 10.136 -21.696 1.00 33.35 215 ARG A N 9
ATOM 14354 C CA . ARG A 1 2 ? -2.610 9.774 -21.721 1.00 33.24 215 ARG A CA 9
ATOM 14355 C C . ARG A 1 2 ? -1.678 10.920 -21.236 1.00 33.44 215 ARG A C 9
ATOM 14356 O O . ARG A 1 2 ? -0.463 10.729 -21.130 1.00 23.34 215 ARG A O 9
ATOM 14377 N N . VAL A 1 3 ? -2.256 12.103 -20.946 1.00 20.32 216 VAL A N 9
ATOM 14378 C CA . VAL A 1 3 ? -1.513 13.246 -20.363 1.00 14.35 216 VAL A CA 9
ATOM 14379 C C . VAL A 1 3 ? -1.241 13.044 -18.844 1.00 21.20 216 VAL A C 9
ATOM 14380 O O . VAL A 1 3 ? -0.538 13.843 -18.220 1.00 41.40 216 VAL A O 9
ATOM 14393 N N . GLN A 1 4 ? -1.815 11.968 -18.267 1.00 5.25 217 GLN A N 9
ATOM 14394 C CA . GLN A 1 4 ? -1.697 11.639 -16.830 1.00 31.10 217 GLN A CA 9
ATOM 14395 C C . GLN A 1 4 ? -1.117 10.211 -16.652 1.00 52.52 217 GLN A C 9
ATOM 14396 O O . GLN A 1 4 ? -1.417 9.318 -17.453 1.00 0.42 217 GLN A O 9
ATOM 14410 N N . ARG A 1 5 ? -0.291 10.035 -15.589 1.00 44.41 218 ARG A N 9
ATOM 14411 C CA . ARG A 1 5 ? 0.380 8.753 -15.218 1.00 62.24 218 ARG A CA 9
ATOM 14412 C C . ARG A 1 5 ? 1.457 8.303 -16.248 1.00 20.42 218 ARG A C 9
ATOM 14413 O O . ARG A 1 5 ? 1.138 7.904 -17.367 1.00 60.42 218 ARG A O 9
ATOM 14434 N N . LEU A 1 6 ? 2.740 8.354 -15.823 1.00 24.41 219 LEU A N 9
ATOM 14435 C CA . LEU A 1 6 ? 3.900 7.924 -16.646 1.00 50.23 219 LEU A CA 9
ATOM 14436 C C . LEU A 1 6 ? 4.160 6.404 -16.463 1.00 4.13 219 LEU A C 9
ATOM 14437 O O . LEU A 1 6 ? 4.772 5.983 -15.474 1.00 35.02 219 LEU A O 9
ATOM 14453 N N . ASN A 1 7 ? 3.662 5.598 -17.420 1.00 31.42 220 ASN A N 9
ATOM 14454 C CA . ASN A 1 7 ? 3.833 4.123 -17.422 1.00 2.11 220 ASN A CA 9
ATOM 14455 C C . ASN A 1 7 ? 3.651 3.568 -18.869 1.00 64.52 220 ASN A C 9
ATOM 14456 O O . ASN A 1 7 ? 3.173 4.297 -19.751 1.00 51.32 220 ASN A O 9
ATOM 14467 N N . GLU A 1 8 ? 4.070 2.293 -19.090 1.00 31.11 221 GLU A N 9
ATOM 14468 C CA . GLU A 1 8 ? 3.977 1.561 -20.393 1.00 41.21 221 GLU A CA 9
ATOM 14469 C C . GLU A 1 8 ? 4.980 2.100 -21.453 1.00 61.11 221 GLU A C 9
ATOM 14470 O O . GLU A 1 8 ? 5.904 1.381 -21.856 1.00 13.35 221 GLU A O 9
ATOM 14482 N N . LEU A 1 9 ? 4.774 3.360 -21.909 1.00 15.53 222 LEU A N 9
ATOM 14483 C CA . LEU A 1 9 ? 5.701 4.058 -22.836 1.00 74.34 222 LEU A CA 9
ATOM 14484 C C . LEU A 1 9 ? 7.097 4.159 -22.169 1.00 61.31 222 LEU A C 9
ATOM 14485 O O . LEU A 1 9 ? 8.083 3.594 -22.655 1.00 14.52 222 LEU A O 9
ATOM 14501 N N . GLU A 1 10 ? 7.149 4.883 -21.042 1.00 35.34 223 GLU A N 9
ATOM 14502 C CA . GLU A 1 10 ? 8.328 4.916 -20.167 1.00 61.51 223 GLU A CA 9
ATOM 14503 C C . GLU A 1 10 ? 8.246 3.764 -19.149 1.00 44.51 223 GLU A C 9
ATOM 14504 O O . GLU A 1 10 ? 7.568 3.872 -18.119 1.00 62.35 223 GLU A O 9
ATOM 14516 N N . ALA A 1 11 ? 8.912 2.644 -19.478 1.00 21.12 224 ALA A N 9
ATOM 14517 C CA . ALA A 1 11 ? 8.890 1.410 -18.663 1.00 53.34 224 ALA A CA 9
ATOM 14518 C C . ALA A 1 11 ? 10.289 0.759 -18.589 1.00 41.22 224 ALA A C 9
ATOM 14519 O O . ALA A 1 11 ? 11.116 0.913 -19.498 1.00 55.05 224 ALA A O 9
ATOM 14526 N N . LYS A 1 12 ? 10.530 0.034 -17.489 1.00 4.15 225 LYS A N 9
ATOM 14527 C CA . LYS A 1 12 ? 11.816 -0.658 -17.206 1.00 5.33 225 LYS A CA 9
ATOM 14528 C C . LYS A 1 12 ? 11.587 -1.892 -16.293 1.00 61.14 225 LYS A C 9
ATOM 14529 O O . LYS A 1 12 ? 12.541 -2.558 -15.870 1.00 32.41 225 LYS A O 9
ATOM 14548 N N . THR A 1 13 ? 10.303 -2.199 -16.023 1.00 72.24 226 THR A N 9
ATOM 14549 C CA . THR A 1 13 ? 9.868 -3.178 -15.003 1.00 70.50 226 THR A CA 9
ATOM 14550 C C . THR A 1 13 ? 8.737 -4.072 -15.553 1.00 1.21 226 THR A C 9
ATOM 14551 O O . THR A 1 13 ? 7.611 -3.602 -15.752 1.00 60.43 226 THR A O 9
ATOM 14562 N N . ARG A 1 14 ? 9.044 -5.353 -15.835 1.00 2.53 227 ARG A N 9
ATOM 14563 C CA . ARG A 1 14 ? 8.013 -6.355 -16.197 1.00 11.54 227 ARG A CA 9
ATOM 14564 C C . ARG A 1 14 ? 7.481 -7.043 -14.918 1.00 51.33 227 ARG A C 9
ATOM 14565 O O . ARG A 1 14 ? 6.397 -6.704 -14.447 1.00 14.33 227 ARG A O 9
ATOM 14586 N N . VAL A 1 15 ? 8.295 -7.954 -14.332 1.00 71.41 228 VAL A N 9
ATOM 14587 C CA . VAL A 1 15 ? 7.889 -8.798 -13.174 1.00 35.41 228 VAL A CA 9
ATOM 14588 C C . VAL A 1 15 ? 7.552 -7.960 -11.903 1.00 24.32 228 VAL A C 9
ATOM 14589 O O . VAL A 1 15 ? 6.684 -8.339 -11.109 1.00 12.43 228 VAL A O 9
ATOM 14602 N N . LYS A 1 16 ? 8.208 -6.796 -11.763 1.00 11.14 229 LYS A N 9
ATOM 14603 C CA . LYS A 1 16 ? 8.060 -5.919 -10.579 1.00 61.32 229 LYS A CA 9
ATOM 14604 C C . LYS A 1 16 ? 6.649 -5.278 -10.488 1.00 61.44 229 LYS A C 9
ATOM 14605 O O . LYS A 1 16 ? 6.029 -5.275 -9.430 1.00 31.13 229 LYS A O 9
ATOM 14624 N N . LEU A 1 17 ? 6.166 -4.694 -11.590 1.00 74.12 230 LEU A N 9
ATOM 14625 C CA . LEU A 1 17 ? 4.755 -4.213 -11.689 1.00 13.12 230 LEU A CA 9
ATOM 14626 C C . LEU A 1 17 ? 3.767 -5.339 -12.102 1.00 12.24 230 LEU A C 9
ATOM 14627 O O . LEU A 1 17 ? 2.548 -5.124 -12.117 1.00 12.15 230 LEU A O 9
ATOM 14643 N N . ASN A 1 18 ? 4.297 -6.543 -12.421 1.00 53.01 231 ASN A N 9
ATOM 14644 C CA . ASN A 1 18 ? 3.467 -7.726 -12.763 1.00 23.10 231 ASN A CA 9
ATOM 14645 C C . ASN A 1 18 ? 2.721 -8.275 -11.525 1.00 73.33 231 ASN A C 9
ATOM 14646 O O . ASN A 1 18 ? 1.728 -8.977 -11.669 1.00 21.24 231 ASN A O 9
ATOM 14657 N N . PHE A 1 19 ? 3.205 -7.936 -10.314 1.00 73.11 232 PHE A N 9
ATOM 14658 C CA . PHE A 1 19 ? 2.498 -8.263 -9.048 1.00 62.41 232 PHE A CA 9
ATOM 14659 C C . PHE A 1 19 ? 1.069 -7.663 -9.058 1.00 31.23 232 PHE A C 9
ATOM 14660 O O . PHE A 1 19 ? 0.092 -8.314 -8.659 1.00 1.40 232 PHE A O 9
ATOM 14677 N N . LEU A 1 20 ? 0.982 -6.414 -9.554 1.00 51.02 233 LEU A N 9
ATOM 14678 C CA . LEU A 1 20 ? -0.293 -5.699 -9.753 1.00 21.53 233 LEU A CA 9
ATOM 14679 C C . LEU A 1 20 ? -1.092 -6.272 -10.946 1.00 51.43 233 LEU A C 9
ATOM 14680 O O . LEU A 1 20 ? -2.317 -6.281 -10.918 1.00 32.14 233 LEU A O 9
ATOM 14696 N N . ASP A 1 21 ? -0.385 -6.723 -11.995 1.00 64.44 234 ASP A N 9
ATOM 14697 C CA . ASP A 1 21 ? -1.007 -7.378 -13.181 1.00 31.31 234 ASP A CA 9
ATOM 14698 C C . ASP A 1 21 ? -1.735 -8.707 -12.797 1.00 63.23 234 ASP A C 9
ATOM 14699 O O . ASP A 1 21 ? -2.818 -9.012 -13.315 1.00 75.10 234 ASP A O 9
ATOM 14708 N N . GLN A 1 22 ? -1.121 -9.472 -11.871 1.00 34.33 235 GLN A N 9
ATOM 14709 C CA . GLN A 1 22 ? -1.670 -10.754 -11.353 1.00 45.10 235 GLN A CA 9
ATOM 14710 C C . GLN A 1 22 ? -2.997 -10.531 -10.589 1.00 74.43 235 GLN A C 9
ATOM 14711 O O . GLN A 1 22 ? -4.021 -11.132 -10.919 1.00 73.54 235 GLN A O 9
ATOM 14725 N N . ILE A 1 23 ? -2.956 -9.648 -9.569 1.00 61.14 236 ILE A N 9
ATOM 14726 C CA . ILE A 1 23 ? -4.139 -9.319 -8.733 1.00 44.34 236 ILE A CA 9
ATOM 14727 C C . ILE A 1 23 ? -5.220 -8.536 -9.541 1.00 33.24 236 ILE A C 9
ATOM 14728 O O . ILE A 1 23 ? -6.406 -8.574 -9.201 1.00 32.23 236 ILE A O 9
ATOM 14744 N N . ALA A 1 24 ? -4.795 -7.837 -10.622 1.00 45.35 237 ALA A N 9
ATOM 14745 C CA . ALA A 1 24 ? -5.726 -7.150 -11.559 1.00 33.55 237 ALA A CA 9
ATOM 14746 C C . ALA A 1 24 ? -6.742 -8.134 -12.161 1.00 33.25 237 ALA A C 9
ATOM 14747 O O . ALA A 1 24 ? -7.918 -7.816 -12.262 1.00 53.22 237 ALA A O 9
ATOM 14754 N N . LYS A 1 25 ? -6.256 -9.343 -12.510 1.00 13.11 238 LYS A N 9
ATOM 14755 C CA . LYS A 1 25 ? -7.089 -10.443 -13.055 1.00 74.30 238 LYS A CA 9
ATOM 14756 C C . LYS A 1 25 ? -8.248 -10.818 -12.082 1.00 22.12 238 LYS A C 9
ATOM 14757 O O . LYS A 1 25 ? -9.375 -11.080 -12.518 1.00 3.11 238 LYS A O 9
ATOM 14776 N N . PHE A 1 26 ? -7.953 -10.815 -10.764 1.00 43.23 239 PHE A N 9
ATOM 14777 C CA . PHE A 1 26 ? -8.970 -10.989 -9.695 1.00 35.04 239 PHE A CA 9
ATOM 14778 C C . PHE A 1 26 ? -10.014 -9.839 -9.733 1.00 72.21 239 PHE A C 9
ATOM 14779 O O . PHE A 1 26 ? -11.220 -10.080 -9.714 1.00 74.32 239 PHE A O 9
ATOM 14796 N N . TRP A 1 27 ? -9.529 -8.591 -9.830 1.00 62.44 240 TRP A N 9
ATOM 14797 C CA . TRP A 1 27 ? -10.393 -7.380 -9.826 1.00 22.54 240 TRP A CA 9
ATOM 14798 C C . TRP A 1 27 ? -11.010 -7.050 -11.210 1.00 31.22 240 TRP A C 9
ATOM 14799 O O . TRP A 1 27 ? -11.761 -6.077 -11.328 1.00 64.22 240 TRP A O 9
ATOM 14820 N N . GLU A 1 28 ? -10.691 -7.843 -12.252 1.00 41.24 241 GLU A N 9
ATOM 14821 C CA . GLU A 1 28 ? -11.456 -7.824 -13.525 1.00 74.14 241 GLU A CA 9
ATOM 14822 C C . GLU A 1 28 ? -12.812 -8.524 -13.310 1.00 24.50 241 GLU A C 9
ATOM 14823 O O . GLU A 1 28 ? -13.833 -8.136 -13.886 1.00 72.42 241 GLU A O 9
ATOM 14835 N N . LEU A 1 29 ? -12.785 -9.551 -12.445 1.00 41.34 242 LEU A N 9
ATOM 14836 C CA . LEU A 1 29 ? -13.963 -10.355 -12.078 1.00 64.30 242 LEU A CA 9
ATOM 14837 C C . LEU A 1 29 ? -14.863 -9.535 -11.115 1.00 71.20 242 LEU A C 9
ATOM 14838 O O . LEU A 1 29 ? -16.084 -9.459 -11.292 1.00 3.44 242 LEU A O 9
ATOM 14854 N N . GLN A 1 30 ? -14.227 -8.904 -10.108 1.00 62.50 243 GLN A N 9
ATOM 14855 C CA . GLN A 1 30 ? -14.940 -8.155 -9.044 1.00 53.03 243 GLN A CA 9
ATOM 14856 C C . GLN A 1 30 ? -15.362 -6.737 -9.508 1.00 44.24 243 GLN A C 9
ATOM 14857 O O . GLN A 1 30 ? -16.416 -6.233 -9.106 1.00 41.11 243 GLN A O 9
ATOM 14871 N N . GLY A 1 31 ? -14.519 -6.106 -10.349 1.00 74.43 244 GLY A N 9
ATOM 14872 C CA . GLY A 1 31 ? -14.808 -4.781 -10.929 1.00 74.32 244 GLY A CA 9
ATOM 14873 C C . GLY A 1 31 ? -14.622 -3.613 -9.943 1.00 12.22 244 GLY A C 9
ATOM 14874 O O . GLY A 1 31 ? -15.599 -3.109 -9.380 1.00 54.44 244 GLY A O 9
ATOM 14878 N N . SER A 1 32 ? -13.359 -3.176 -9.750 1.00 65.22 245 SER A N 9
ATOM 14879 C CA . SER A 1 32 ? -13.006 -2.041 -8.848 1.00 51.22 245 SER A CA 9
ATOM 14880 C C . SER A 1 32 ? -11.625 -1.437 -9.222 1.00 20.00 245 SER A C 9
ATOM 14881 O O . SER A 1 32 ? -10.904 -1.982 -10.075 1.00 3.14 245 SER A O 9
ATOM 14889 N N . SER A 1 33 ? -11.266 -0.308 -8.571 1.00 24.20 246 SER A N 9
ATOM 14890 C CA . SER A 1 33 ? -10.008 0.433 -8.837 1.00 65.43 246 SER A CA 9
ATOM 14891 C C . SER A 1 33 ? -8.766 -0.296 -8.258 1.00 4.21 246 SER A C 9
ATOM 14892 O O . SER A 1 33 ? -8.374 -0.082 -7.104 1.00 13.20 246 SER A O 9
ATOM 14900 N N . LEU A 1 34 ? -8.183 -1.199 -9.066 1.00 44.12 247 LEU A N 9
ATOM 14901 C CA . LEU A 1 34 ? -6.902 -1.881 -8.749 1.00 34.03 247 LEU A CA 9
ATOM 14902 C C . LEU A 1 34 ? -5.726 -1.096 -9.391 1.00 24.13 247 LEU A C 9
ATOM 14903 O O . LEU A 1 34 ? -5.904 -0.422 -10.416 1.00 34.21 247 LEU A O 9
ATOM 14919 N N . LYS A 1 35 ? -4.535 -1.199 -8.757 1.00 3.11 248 LYS A N 9
ATOM 14920 C CA . LYS A 1 35 ? -3.281 -0.540 -9.203 1.00 64.23 248 LYS A CA 9
ATOM 14921 C C . LYS A 1 35 ? -3.433 1.002 -9.144 1.00 51.10 248 LYS A C 9
ATOM 14922 O O . LYS A 1 35 ? -2.920 1.734 -9.984 1.00 51.43 248 LYS A O 9
ATOM 14941 N N . ILE A 1 36 ? -4.131 1.500 -8.103 1.00 11.41 249 ILE A N 9
ATOM 14942 C CA . ILE A 1 36 ? -4.226 2.954 -7.817 1.00 23.31 249 ILE A CA 9
ATOM 14943 C C . ILE A 1 36 ? -3.530 3.289 -6.458 1.00 74.03 249 ILE A C 9
ATOM 14944 O O . ILE A 1 36 ? -4.202 3.435 -5.437 1.00 64.22 249 ILE A O 9
ATOM 14960 N N . PRO A 1 37 ? -2.154 3.312 -6.398 1.00 45.20 250 PRO A N 9
ATOM 14961 C CA . PRO A 1 37 ? -1.419 3.817 -5.214 1.00 72.52 250 PRO A CA 9
ATOM 14962 C C . PRO A 1 37 ? -1.481 5.368 -5.070 1.00 63.34 250 PRO A C 9
ATOM 14963 O O . PRO A 1 37 ? -2.018 5.886 -4.086 1.00 54.12 250 PRO A O 9
ATOM 14974 N N . MET A 1 38 ? -0.956 6.088 -6.079 1.00 14.05 251 MET A N 9
ATOM 14975 C CA . MET A 1 38 ? -0.787 7.557 -6.052 1.00 71.31 251 MET A CA 9
ATOM 14976 C C . MET A 1 38 ? -2.111 8.291 -6.361 1.00 31.22 251 MET A C 9
ATOM 14977 O O . MET A 1 38 ? -2.652 8.187 -7.468 1.00 54.14 251 MET A O 9
ATOM 14991 N N . VAL A 1 39 ? -2.620 9.032 -5.362 1.00 30.55 252 VAL A N 9
ATOM 14992 C CA . VAL A 1 39 ? -3.843 9.859 -5.494 1.00 21.22 252 VAL A CA 9
ATOM 14993 C C . VAL A 1 39 ? -3.500 11.272 -6.026 1.00 23.35 252 VAL A C 9
ATOM 14994 O O . VAL A 1 39 ? -4.282 11.880 -6.764 1.00 21.23 252 VAL A O 9
ATOM 15007 N N . GLU A 1 40 ? -2.292 11.758 -5.686 1.00 75.41 253 GLU A N 9
ATOM 15008 C CA . GLU A 1 40 ? -1.850 13.146 -5.970 1.00 25.10 253 GLU A CA 9
ATOM 15009 C C . GLU A 1 40 ? -1.179 13.265 -7.365 1.00 11.02 253 GLU A C 9
ATOM 15010 O O . GLU A 1 40 ? -0.292 14.101 -7.559 1.00 41.45 253 GLU A O 9
ATOM 15022 N N . ARG A 1 41 ? -1.637 12.433 -8.330 1.00 4.24 254 ARG A N 9
ATOM 15023 C CA . ARG A 1 41 ? -1.221 12.509 -9.763 1.00 44.30 254 ARG A CA 9
ATOM 15024 C C . ARG A 1 41 ? 0.282 12.145 -9.987 1.00 70.33 254 ARG A C 9
ATOM 15025 O O . ARG A 1 41 ? 0.841 12.458 -11.041 1.00 41.44 254 ARG A O 9
ATOM 15046 N N . LYS A 1 42 ? 0.914 11.442 -9.021 1.00 71.31 255 LYS A N 9
ATOM 15047 C CA . LYS A 1 42 ? 2.378 11.128 -9.060 1.00 34.41 255 LYS A CA 9
ATOM 15048 C C . LYS A 1 42 ? 2.656 9.757 -9.751 1.00 75.45 255 LYS A C 9
ATOM 15049 O O . LYS A 1 42 ? 3.415 8.936 -9.224 1.00 34.12 255 LYS A O 9
ATOM 15068 N N . ALA A 1 43 ? 2.052 9.551 -10.951 1.00 13.33 256 ALA A N 9
ATOM 15069 C CA . ALA A 1 43 ? 2.038 8.235 -11.667 1.00 32.24 256 ALA A CA 9
ATOM 15070 C C . ALA A 1 43 ? 1.313 7.158 -10.812 1.00 54.33 256 ALA A C 9
ATOM 15071 O O . ALA A 1 43 ? 0.400 7.508 -10.072 1.00 75.42 256 ALA A O 9
ATOM 15078 N N . LEU A 1 44 ? 1.650 5.862 -10.982 1.00 51.21 257 LEU A N 9
ATOM 15079 C CA . LEU A 1 44 ? 1.133 4.749 -10.134 1.00 42.03 257 LEU A CA 9
ATOM 15080 C C . LEU A 1 44 ? 2.252 3.691 -9.931 1.00 41.12 257 LEU A C 9
ATOM 15081 O O . LEU A 1 44 ? 2.493 2.844 -10.799 1.00 33.45 257 LEU A O 9
ATOM 15097 N N . ASP A 1 45 ? 2.934 3.764 -8.785 1.00 40.21 258 ASP A N 9
ATOM 15098 C CA . ASP A 1 45 ? 4.075 2.881 -8.446 1.00 33.44 258 ASP A CA 9
ATOM 15099 C C . ASP A 1 45 ? 3.851 2.211 -7.072 1.00 13.30 258 ASP A C 9
ATOM 15100 O O . ASP A 1 45 ? 4.435 2.605 -6.052 1.00 23.21 258 ASP A O 9
ATOM 15109 N N . LEU A 1 46 ? 2.967 1.200 -7.064 1.00 12.13 259 LEU A N 9
ATOM 15110 C CA . LEU A 1 46 ? 2.633 0.420 -5.848 1.00 72.23 259 LEU A CA 9
ATOM 15111 C C . LEU A 1 46 ? 3.866 -0.389 -5.380 1.00 72.04 259 LEU A C 9
ATOM 15112 O O . LEU A 1 46 ? 4.032 -0.614 -4.191 1.00 62.33 259 LEU A O 9
ATOM 15128 N N . TYR A 1 47 ? 4.728 -0.787 -6.338 1.00 73.01 260 TYR A N 9
ATOM 15129 C CA . TYR A 1 47 ? 5.980 -1.535 -6.071 1.00 14.33 260 TYR A CA 9
ATOM 15130 C C . TYR A 1 47 ? 6.876 -0.839 -4.997 1.00 34.44 260 TYR A C 9
ATOM 15131 O O . TYR A 1 47 ? 7.178 -1.429 -3.949 1.00 51.23 260 TYR A O 9
ATOM 15149 N N . THR A 1 48 ? 7.268 0.427 -5.268 1.00 71.22 261 THR A N 9
ATOM 15150 C CA . THR A 1 48 ? 8.124 1.217 -4.340 1.00 71.12 261 THR A CA 9
ATOM 15151 C C . THR A 1 48 ? 7.362 1.646 -3.068 1.00 63.11 261 THR A C 9
ATOM 15152 O O . THR A 1 48 ? 7.930 1.650 -1.973 1.00 54.24 261 THR A O 9
ATOM 15163 N N . LEU A 1 49 ? 6.061 1.986 -3.222 1.00 31.51 262 LEU A N 9
ATOM 15164 C CA . LEU A 1 49 ? 5.207 2.432 -2.094 1.00 2.41 262 LEU A CA 9
ATOM 15165 C C . LEU A 1 49 ? 4.969 1.276 -1.083 1.00 75.43 262 LEU A C 9
ATOM 15166 O O . LEU A 1 49 ? 4.838 1.510 0.115 1.00 51.32 262 LEU A O 9
ATOM 15182 N N . HIS A 1 50 ? 4.951 0.028 -1.594 1.00 1.22 263 HIS A N 9
ATOM 15183 C CA . HIS A 1 50 ? 4.802 -1.204 -0.778 1.00 53.14 263 HIS A CA 9
ATOM 15184 C C . HIS A 1 50 ? 6.021 -1.390 0.161 1.00 50.33 263 HIS A C 9
ATOM 15185 O O . HIS A 1 50 ? 5.876 -1.849 1.302 1.00 21.11 263 HIS A O 9
ATOM 15200 N N . ARG A 1 51 ? 7.218 -1.029 -0.350 1.00 54.43 264 ARG A N 9
ATOM 15201 C CA . ARG A 1 51 ? 8.461 -0.983 0.458 1.00 14.24 264 ARG A CA 9
ATOM 15202 C C . ARG A 1 51 ? 8.401 0.145 1.512 1.00 62.32 264 ARG A C 9
ATOM 15203 O O . ARG A 1 51 ? 8.790 -0.062 2.651 1.00 71.24 264 ARG A O 9
ATOM 15224 N N . ILE A 1 52 ? 7.913 1.332 1.101 1.00 2.52 265 ILE A N 9
ATOM 15225 C CA . ILE A 1 52 ? 7.799 2.532 1.982 1.00 1.10 265 ILE A CA 9
ATOM 15226 C C . ILE A 1 52 ? 6.933 2.275 3.242 1.00 53.35 265 ILE A C 9
ATOM 15227 O O . ILE A 1 52 ? 7.329 2.612 4.364 1.00 70.32 265 ILE A O 9
ATOM 15243 N N . VAL A 1 53 ? 5.751 1.676 3.041 1.00 3.15 266 VAL A N 9
ATOM 15244 C CA . VAL A 1 53 ? 4.839 1.325 4.157 1.00 42.01 266 VAL A CA 9
ATOM 15245 C C . VAL A 1 53 ? 5.453 0.188 5.027 1.00 12.43 266 VAL A C 9
ATOM 15246 O O . VAL A 1 53 ? 5.215 0.105 6.240 1.00 50.35 266 VAL A O 9
ATOM 15259 N N . GLN A 1 54 ? 6.266 -0.671 4.377 1.00 14.32 267 GLN A N 9
ATOM 15260 C CA . GLN A 1 54 ? 7.018 -1.756 5.045 1.00 62.14 267 GLN A CA 9
ATOM 15261 C C . GLN A 1 54 ? 8.175 -1.193 5.923 1.00 4.12 267 GLN A C 9
ATOM 15262 O O . GLN A 1 54 ? 8.527 -1.800 6.939 1.00 24.23 267 GLN A O 9
ATOM 15276 N N . GLU A 1 55 ? 8.757 -0.032 5.524 1.00 23.05 268 GLU A N 9
ATOM 15277 C CA . GLU A 1 55 ? 9.791 0.690 6.330 1.00 12.02 268 GLU A CA 9
ATOM 15278 C C . GLU A 1 55 ? 9.215 1.112 7.704 1.00 51.42 268 GLU A C 9
ATOM 15279 O O . GLU A 1 55 ? 9.932 1.149 8.712 1.00 11.12 268 GLU A O 9
ATOM 15291 N N . GLU A 1 56 ? 7.902 1.420 7.716 1.00 11.34 269 GLU A N 9
ATOM 15292 C CA . GLU A 1 56 ? 7.143 1.753 8.945 1.00 12.31 269 GLU A CA 9
ATOM 15293 C C . GLU A 1 56 ? 6.614 0.482 9.680 1.00 31.02 269 GLU A C 9
ATOM 15294 O O . GLU A 1 56 ? 5.880 0.588 10.665 1.00 63.14 269 GLU A O 9
ATOM 15306 N N . GLY A 1 57 ? 7.022 -0.714 9.210 1.00 72.34 270 GLY A N 9
ATOM 15307 C CA . GLY A 1 57 ? 6.643 -1.992 9.846 1.00 55.02 270 GLY A CA 9
ATOM 15308 C C . GLY A 1 57 ? 5.373 -2.633 9.270 1.00 55.20 270 GLY A C 9
ATOM 15309 O O . GLY A 1 57 ? 4.660 -3.353 9.980 1.00 11.15 270 GLY A O 9
ATOM 15313 N N . GLY A 1 58 ? 5.089 -2.368 7.978 1.00 11.40 271 GLY A N 9
ATOM 15314 C CA . GLY A 1 58 ? 3.930 -2.964 7.285 1.00 35.22 271 GLY A CA 9
ATOM 15315 C C . GLY A 1 58 ? 2.652 -2.130 7.414 1.00 21.04 271 GLY A C 9
ATOM 15316 O O . GLY A 1 58 ? 2.522 -1.323 8.337 1.00 42.25 271 GLY A O 9
ATOM 15320 N N . MET A 1 59 ? 1.688 -2.369 6.502 1.00 44.21 272 MET A N 9
ATOM 15321 C CA . MET A 1 59 ? 0.441 -1.564 6.397 1.00 11.55 272 MET A CA 9
ATOM 15322 C C . MET A 1 59 ? -0.475 -1.695 7.632 1.00 64.31 272 MET A C 9
ATOM 15323 O O . MET A 1 59 ? -1.139 -0.728 8.020 1.00 71.43 272 MET A O 9
ATOM 15337 N N . GLU A 1 60 ? -0.487 -2.895 8.242 1.00 4.45 273 GLU A N 9
ATOM 15338 C CA . GLU A 1 60 ? -1.306 -3.197 9.435 1.00 73.03 273 GLU A CA 9
ATOM 15339 C C . GLU A 1 60 ? -0.856 -2.354 10.651 1.00 54.54 273 GLU A C 9
ATOM 15340 O O . GLU A 1 60 ? -1.679 -1.705 11.297 1.00 71.13 273 GLU A O 9
ATOM 15352 N N . GLN A 1 61 ? 0.467 -2.332 10.914 1.00 14.34 274 GLN A N 9
ATOM 15353 C CA . GLN A 1 61 ? 1.045 -1.560 12.038 1.00 14.52 274 GLN A CA 9
ATOM 15354 C C . GLN A 1 61 ? 1.005 -0.034 11.759 1.00 52.40 274 GLN A C 9
ATOM 15355 O O . GLN A 1 61 ? 0.835 0.767 12.680 1.00 11.41 274 GLN A O 9
ATOM 15369 N N . THR A 1 62 ? 1.160 0.349 10.478 1.00 22.10 275 THR A N 9
ATOM 15370 C CA . THR A 1 62 ? 1.041 1.764 10.035 1.00 5.12 275 THR A CA 9
ATOM 15371 C C . THR A 1 62 ? -0.400 2.305 10.249 1.00 64.51 275 THR A C 9
ATOM 15372 O O . THR A 1 62 ? -0.595 3.486 10.557 1.00 1.44 275 THR A O 9
ATOM 15383 N N . THR A 1 63 ? -1.395 1.412 10.099 1.00 33.43 276 THR A N 9
ATOM 15384 C CA . THR A 1 63 ? -2.817 1.699 10.423 1.00 2.25 276 THR A CA 9
ATOM 15385 C C . THR A 1 63 ? -3.030 1.869 11.949 1.00 11.21 276 THR A C 9
ATOM 15386 O O . THR A 1 63 ? -3.702 2.810 12.387 1.00 71.45 276 THR A O 9
ATOM 15397 N N . LYS A 1 64 ? -2.430 0.956 12.738 1.00 61.15 277 LYS A N 9
ATOM 15398 C CA . LYS A 1 64 ? -2.522 0.960 14.225 1.00 33.40 277 LYS A CA 9
ATOM 15399 C C . LYS A 1 64 ? -1.906 2.240 14.843 1.00 53.52 277 LYS A C 9
ATOM 15400 O O . LYS A 1 64 ? -2.473 2.836 15.763 1.00 24.21 277 LYS A O 9
ATOM 15419 N N . ASP A 1 65 ? -0.742 2.648 14.318 1.00 25.43 278 ASP A N 9
ATOM 15420 C CA . ASP A 1 65 ? -0.072 3.907 14.710 1.00 54.21 278 ASP A CA 9
ATOM 15421 C C . ASP A 1 65 ? -0.721 5.150 14.045 1.00 2.15 278 ASP A C 9
ATOM 15422 O O . ASP A 1 65 ? -0.481 6.280 14.483 1.00 24.13 278 ASP A O 9
ATOM 15431 N N . ARG A 1 66 ? -1.497 4.915 12.957 1.00 0.01 279 ARG A N 9
ATOM 15432 C CA . ARG A 1 66 ? -2.142 5.977 12.128 1.00 44.24 279 ARG A CA 9
ATOM 15433 C C . ARG A 1 66 ? -1.084 6.873 11.409 1.00 54.53 279 ARG A C 9
ATOM 15434 O O . ARG A 1 66 ? -1.384 7.995 10.983 1.00 32.41 279 ARG A O 9
ATOM 15455 N N . LYS A 1 67 ? 0.136 6.318 11.213 1.00 42.23 280 LYS A N 9
ATOM 15456 C CA . LYS A 1 67 ? 1.308 7.054 10.662 1.00 53.12 280 LYS A CA 9
ATOM 15457 C C . LYS A 1 67 ? 1.385 6.970 9.110 1.00 64.11 280 LYS A C 9
ATOM 15458 O O . LYS A 1 67 ? 2.460 7.150 8.520 1.00 25.44 280 LYS A O 9
ATOM 15477 N N . TRP A 1 68 ? 0.225 6.735 8.449 1.00 54.44 281 TRP A N 9
ATOM 15478 C CA . TRP A 1 68 ? 0.088 6.854 6.968 1.00 74.20 281 TRP A CA 9
ATOM 15479 C C . TRP A 1 68 ? 0.431 8.282 6.471 1.00 32.33 281 TRP A C 9
ATOM 15480 O O . TRP A 1 68 ? 0.726 8.487 5.285 1.00 51.20 281 TRP A O 9
ATOM 15501 N N . ALA A 1 69 ? 0.357 9.252 7.400 1.00 14.52 282 ALA A N 9
ATOM 15502 C CA . ALA A 1 69 ? 0.865 10.621 7.212 1.00 42.11 282 ALA A CA 9
ATOM 15503 C C . ALA A 1 69 ? 2.343 10.620 6.743 1.00 61.42 282 ALA A C 9
ATOM 15504 O O . ALA A 1 69 ? 2.684 11.257 5.750 1.00 64.20 282 ALA A O 9
ATOM 15511 N N . LYS A 1 70 ? 3.193 9.855 7.456 1.00 2.55 283 LYS A N 9
ATOM 15512 C CA . LYS A 1 70 ? 4.654 9.767 7.178 1.00 62.42 283 LYS A CA 9
ATOM 15513 C C . LYS A 1 70 ? 4.949 9.033 5.847 1.00 43.15 283 LYS A C 9
ATOM 15514 O O . LYS A 1 70 ? 5.957 9.309 5.190 1.00 14.11 283 LYS A O 9
ATOM 15533 N N . VAL A 1 71 ? 4.056 8.095 5.474 1.00 12.22 284 VAL A N 9
ATOM 15534 C CA . VAL A 1 71 ? 4.087 7.403 4.161 1.00 50.43 284 VAL A CA 9
ATOM 15535 C C . VAL A 1 71 ? 3.841 8.411 2.999 1.00 11.23 284 VAL A C 9
ATOM 15536 O O . VAL A 1 71 ? 4.478 8.331 1.939 1.00 34.43 284 VAL A O 9
ATOM 15549 N N . ALA A 1 72 ? 2.911 9.358 3.223 1.00 23.24 285 ALA A N 9
ATOM 15550 C CA . ALA A 1 72 ? 2.599 10.427 2.251 1.00 24.41 285 ALA A CA 9
ATOM 15551 C C . ALA A 1 72 ? 3.747 11.478 2.165 1.00 14.34 285 ALA A C 9
ATOM 15552 O O . ALA A 1 72 ? 4.232 11.793 1.078 1.00 53.24 285 ALA A O 9
ATOM 15559 N N . ASN A 1 73 ? 4.199 11.987 3.327 1.00 72.14 286 ASN A N 9
ATOM 15560 C CA . ASN A 1 73 ? 5.337 12.948 3.420 1.00 44.14 286 ASN A CA 9
ATOM 15561 C C . ASN A 1 73 ? 6.652 12.373 2.821 1.00 25.31 286 ASN A C 9
ATOM 15562 O O . ASN A 1 73 ? 7.523 13.139 2.392 1.00 10.41 286 ASN A O 9
ATOM 15573 N N . ARG A 1 74 ? 6.793 11.027 2.841 1.00 74.32 287 ARG A N 9
ATOM 15574 C CA . ARG A 1 74 ? 7.927 10.298 2.204 1.00 62.52 287 ARG A CA 9
ATOM 15575 C C . ARG A 1 74 ? 8.112 10.694 0.700 1.00 12.05 287 ARG A C 9
ATOM 15576 O O . ARG A 1 74 ? 9.243 10.841 0.222 1.00 31.32 287 ARG A O 9
ATOM 15597 N N . MET A 1 75 ? 6.981 10.857 -0.027 1.00 34.20 288 MET A N 9
ATOM 15598 C CA . MET A 1 75 ? 6.968 11.320 -1.450 1.00 42.43 288 MET A CA 9
ATOM 15599 C C . MET A 1 75 ? 6.482 12.792 -1.583 1.00 13.33 288 MET A C 9
ATOM 15600 O O . MET A 1 75 ? 6.098 13.227 -2.679 1.00 10.21 288 MET A O 9
ATOM 15614 N N . GLN A 1 76 ? 6.522 13.544 -0.459 1.00 14.43 289 GLN A N 9
ATOM 15615 C CA . GLN A 1 76 ? 6.195 14.996 -0.403 1.00 31.51 289 GLN A CA 9
ATOM 15616 C C . GLN A 1 76 ? 4.726 15.314 -0.820 1.00 35.43 289 GLN A C 9
ATOM 15617 O O . GLN A 1 76 ? 4.463 16.336 -1.467 1.00 74.45 289 GLN A O 9
ATOM 15631 N N . TYR A 1 77 ? 3.773 14.438 -0.435 1.00 1.22 290 TYR A N 9
ATOM 15632 C CA . TYR A 1 77 ? 2.321 14.724 -0.579 1.00 10.44 290 TYR A CA 9
ATOM 15633 C C . TYR A 1 77 ? 1.915 15.950 0.310 1.00 14.33 290 TYR A C 9
ATOM 15634 O O . TYR A 1 77 ? 2.339 16.034 1.466 1.00 61.55 290 TYR A O 9
ATOM 15652 N N . PRO A 1 78 ? 1.057 16.892 -0.208 1.00 14.44 291 PRO A N 9
ATOM 15653 C CA . PRO A 1 78 ? 0.748 18.191 0.474 1.00 62.12 291 PRO A CA 9
ATOM 15654 C C . PRO A 1 78 ? -0.203 18.101 1.708 1.00 0.24 291 PRO A C 9
ATOM 15655 O O . PRO A 1 78 ? -0.607 19.140 2.241 1.00 74.13 291 PRO A O 9
ATOM 15666 N N . SER A 1 79 ? -0.573 16.883 2.155 1.00 44.40 292 SER A N 9
ATOM 15667 C CA . SER A 1 79 ? -1.384 16.697 3.398 1.00 12.34 292 SER A CA 9
ATOM 15668 C C . SER A 1 79 ? -1.030 15.372 4.112 1.00 43.21 292 SER A C 9
ATOM 15669 O O . SER A 1 79 ? -0.499 14.437 3.500 1.00 52.14 292 SER A O 9
ATOM 15677 N N . SER A 1 80 ? -1.360 15.309 5.417 1.00 43.05 293 SER A N 9
ATOM 15678 C CA . SER A 1 80 ? -0.987 14.185 6.305 1.00 32.44 293 SER A CA 9
ATOM 15679 C C . SER A 1 80 ? -2.164 13.193 6.535 1.00 44.21 293 SER A C 9
ATOM 15680 O O . SER A 1 80 ? -2.123 12.064 6.036 1.00 53.24 293 SER A O 9
ATOM 15688 N N . LYS A 1 81 ? -3.216 13.621 7.279 1.00 13.43 294 LYS A N 9
ATOM 15689 C CA . LYS A 1 81 ? -4.343 12.722 7.676 1.00 12.34 294 LYS A CA 9
ATOM 15690 C C . LYS A 1 81 ? -5.256 12.364 6.478 1.00 54.51 294 LYS A C 9
ATOM 15691 O O . LYS A 1 81 ? -5.520 11.190 6.237 1.00 21.34 294 LYS A O 9
ATOM 15710 N N . SER A 1 82 ? -5.731 13.388 5.742 1.00 1.45 295 SER A N 9
ATOM 15711 C CA . SER A 1 82 ? -6.695 13.207 4.618 1.00 51.45 295 SER A CA 9
ATOM 15712 C C . SER A 1 82 ? -6.104 12.344 3.471 1.00 53.31 295 SER A C 9
ATOM 15713 O O . SER A 1 82 ? -6.665 11.301 3.113 1.00 63.24 295 SER A O 9
ATOM 15721 N N . VAL A 1 83 ? -4.958 12.790 2.929 1.00 13.14 296 VAL A N 9
ATOM 15722 C CA . VAL A 1 83 ? -4.211 12.067 1.875 1.00 24.11 296 VAL A CA 9
ATOM 15723 C C . VAL A 1 83 ? -3.702 10.685 2.367 1.00 62.15 296 VAL A C 9
ATOM 15724 O O . VAL A 1 83 ? -3.821 9.686 1.646 1.00 12.11 296 VAL A O 9
ATOM 15737 N N . GLY A 1 84 ? -3.148 10.646 3.594 1.00 52.10 297 GLY A N 9
ATOM 15738 C CA . GLY A 1 84 ? -2.649 9.396 4.194 1.00 54.13 297 GLY A CA 9
ATOM 15739 C C . GLY A 1 84 ? -3.734 8.320 4.353 1.00 13.34 297 GLY A C 9
ATOM 15740 O O . GLY A 1 84 ? -3.482 7.137 4.113 1.00 51.21 297 GLY A O 9
ATOM 15744 N N . ALA A 1 85 ? -4.954 8.755 4.733 1.00 44.00 298 ALA A N 9
ATOM 15745 C CA . ALA A 1 85 ? -6.138 7.870 4.861 1.00 71.32 298 ALA A CA 9
ATOM 15746 C C . ALA A 1 85 ? -6.649 7.396 3.479 1.00 35.41 298 ALA A C 9
ATOM 15747 O O . ALA A 1 85 ? -7.266 6.332 3.372 1.00 21.23 298 ALA A O 9
ATOM 15754 N N . THR A 1 86 ? -6.410 8.213 2.429 1.00 5.23 299 THR A N 9
ATOM 15755 C CA . THR A 1 86 ? -6.756 7.854 1.029 1.00 24.40 299 THR A CA 9
ATOM 15756 C C . THR A 1 86 ? -5.784 6.774 0.487 1.00 4.24 299 THR A C 9
ATOM 15757 O O . THR A 1 86 ? -6.212 5.830 -0.180 1.00 25.53 299 THR A O 9
ATOM 15768 N N . LEU A 1 87 ? -4.474 6.922 0.798 1.00 62.45 300 LEU A N 9
ATOM 15769 C CA . LEU A 1 87 ? -3.435 5.914 0.458 1.00 33.31 300 LEU A CA 9
ATOM 15770 C C . LEU A 1 87 ? -3.710 4.587 1.194 1.00 2.24 300 LEU A C 9
ATOM 15771 O O . LEU A 1 87 ? -3.631 3.507 0.602 1.00 5.42 300 LEU A O 9
ATOM 15787 N N . LYS A 1 88 ? -4.053 4.711 2.494 1.00 71.01 301 LYS A N 9
ATOM 15788 C CA . LYS A 1 88 ? -4.517 3.592 3.331 1.00 43.33 301 LYS A CA 9
ATOM 15789 C C . LYS A 1 88 ? -5.714 2.880 2.680 1.00 3.11 301 LYS A C 9
ATOM 15790 O O . LYS A 1 88 ? -5.706 1.669 2.536 1.00 62.51 301 LYS A O 9
ATOM 15809 N N . ALA A 1 89 ? -6.728 3.674 2.288 1.00 11.14 302 ALA A N 9
ATOM 15810 C CA . ALA A 1 89 ? -7.979 3.170 1.680 1.00 1.24 302 ALA A CA 9
ATOM 15811 C C . ALA A 1 89 ? -7.713 2.354 0.408 1.00 15.24 302 ALA A C 9
ATOM 15812 O O . ALA A 1 89 ? -8.369 1.345 0.189 1.00 23.21 302 ALA A O 9
ATOM 15819 N N . HIS A 1 90 ? -6.722 2.799 -0.398 1.00 20.40 303 HIS A N 9
ATOM 15820 C CA . HIS A 1 90 ? -6.286 2.083 -1.624 1.00 15.13 303 HIS A CA 9
ATOM 15821 C C . HIS A 1 90 ? -5.768 0.666 -1.283 1.00 33.34 303 HIS A C 9
ATOM 15822 O O . HIS A 1 90 ? -6.126 -0.305 -1.940 1.00 51.41 303 HIS A O 9
ATOM 15837 N N . TYR A 1 91 ? -4.934 0.577 -0.234 1.00 14.42 304 TYR A N 9
ATOM 15838 C CA . TYR A 1 91 ? -4.421 -0.709 0.281 1.00 54.52 304 TYR A CA 9
ATOM 15839 C C . TYR A 1 91 ? -5.561 -1.583 0.879 1.00 12.14 304 TYR A C 9
ATOM 15840 O O . TYR A 1 91 ? -5.684 -2.744 0.534 1.00 43.14 304 TYR A O 9
ATOM 15858 N N . GLU A 1 92 ? -6.400 -0.984 1.741 1.00 10.12 305 GLU A N 9
ATOM 15859 C CA . GLU A 1 92 ? -7.424 -1.697 2.546 1.00 74.12 305 GLU A CA 9
ATOM 15860 C C . GLU A 1 92 ? -8.501 -2.413 1.688 1.00 20.10 305 GLU A C 9
ATOM 15861 O O . GLU A 1 92 ? -8.793 -3.593 1.915 1.00 61.25 305 GLU A O 9
ATOM 15873 N N . ARG A 1 93 ? -9.070 -1.701 0.697 1.00 13.43 306 ARG A N 9
ATOM 15874 C CA . ARG A 1 93 ? -10.081 -2.285 -0.239 1.00 4.11 306 ARG A CA 9
ATOM 15875 C C . ARG A 1 93 ? -9.532 -3.502 -1.026 1.00 4.33 306 ARG A C 9
ATOM 15876 O O . ARG A 1 93 ? -10.271 -4.428 -1.366 1.00 74.35 306 ARG A O 9
ATOM 15897 N N . ILE A 1 94 ? -8.225 -3.474 -1.287 1.00 33.33 307 ILE A N 9
ATOM 15898 C CA . ILE A 1 94 ? -7.526 -4.441 -2.149 1.00 54.24 307 ILE A CA 9
ATOM 15899 C C . ILE A 1 94 ? -6.885 -5.597 -1.331 1.00 25.32 307 ILE A C 9
ATOM 15900 O O . ILE A 1 94 ? -6.773 -6.721 -1.823 1.00 53.11 307 ILE A O 9
ATOM 15916 N N . LEU A 1 95 ? -6.525 -5.328 -0.063 1.00 14.13 308 LEU A N 9
ATOM 15917 C CA . LEU A 1 95 ? -5.800 -6.298 0.801 1.00 3.03 308 LEU A CA 9
ATOM 15918 C C . LEU A 1 95 ? -6.783 -7.271 1.500 1.00 54.42 308 LEU A C 9
ATOM 15919 O O . LEU A 1 95 ? -6.496 -8.463 1.628 1.00 71.23 308 LEU A O 9
ATOM 15935 N N . HIS A 1 96 ? -7.946 -6.748 1.943 1.00 61.45 309 HIS A N 9
ATOM 15936 C CA . HIS A 1 96 ? -8.928 -7.520 2.760 1.00 52.53 309 HIS A CA 9
ATOM 15937 C C . HIS A 1 96 ? -9.535 -8.779 2.034 1.00 21.15 309 HIS A C 9
ATOM 15938 O O . HIS A 1 96 ? -9.809 -9.774 2.712 1.00 53.45 309 HIS A O 9
ATOM 15953 N N . PRO A 1 97 ? -9.811 -8.772 0.679 1.00 54.41 310 PRO A N 9
ATOM 15954 C CA . PRO A 1 97 ? -10.149 -10.018 -0.073 1.00 70.24 310 PRO A CA 9
ATOM 15955 C C . PRO A 1 97 ? -8.927 -10.703 -0.767 1.00 32.45 310 PRO A C 9
ATOM 15956 O O . PRO A 1 97 ? -9.104 -11.591 -1.609 1.00 53.13 310 PRO A O 9
ATOM 15967 N N . PHE A 1 98 ? -7.697 -10.299 -0.395 1.00 45.30 311 PHE A N 9
ATOM 15968 C CA . PHE A 1 98 ? -6.436 -10.846 -0.979 1.00 30.54 311 PHE A CA 9
ATOM 15969 C C . PHE A 1 98 ? -5.438 -11.277 0.137 1.00 11.23 311 PHE A C 9
ATOM 15970 O O . PHE A 1 98 ? -4.290 -11.654 -0.135 1.00 52.42 311 PHE A O 9
ATOM 15987 N N . GLU A 1 99 ? -5.912 -11.258 1.397 1.00 21.34 312 GLU A N 9
ATOM 15988 C CA . GLU A 1 99 ? -5.117 -11.681 2.581 1.00 32.12 312 GLU A CA 9
ATOM 15989 C C . GLU A 1 99 ? -4.836 -13.209 2.603 1.00 22.21 312 GLU A C 9
ATOM 15990 O O . GLU A 1 99 ? -4.067 -13.691 3.438 1.00 33.11 312 GLU A O 9
ATOM 16002 N N . VAL A 1 100 ? -5.484 -13.956 1.685 1.00 34.33 313 VAL A N 9
ATOM 16003 C CA . VAL A 1 100 ? -5.184 -15.386 1.425 1.00 0.04 313 VAL A CA 9
ATOM 16004 C C . VAL A 1 100 ? -3.704 -15.577 0.992 1.00 33.34 313 VAL A C 9
ATOM 16005 O O . VAL A 1 100 ? -3.034 -16.521 1.418 1.00 31.14 313 VAL A O 9
ATOM 16018 N N . TYR A 1 101 ? -3.217 -14.648 0.150 1.00 3.22 314 TYR A N 9
ATOM 16019 C CA . TYR A 1 101 ? -1.817 -14.619 -0.331 1.00 51.44 314 TYR A CA 9
ATOM 16020 C C . TYR A 1 101 ? -0.849 -14.040 0.735 1.00 64.12 314 TYR A C 9
ATOM 16021 O O . TYR A 1 101 ? 0.170 -14.663 1.069 1.00 54.53 314 TYR A O 9
ATOM 16039 N N . THR A 1 102 ? -1.169 -12.834 1.245 1.00 61.41 315 THR A N 9
ATOM 16040 C CA . THR A 1 102 ? -0.246 -12.050 2.117 1.00 11.21 315 THR A CA 9
ATOM 16041 C C . THR A 1 102 ? -0.029 -12.712 3.495 1.00 54.01 315 THR A C 9
ATOM 16042 O O . THR A 1 102 ? 1.093 -12.736 4.013 1.00 70.53 315 THR A O 9
ATOM 16053 N N . SER A 1 103 ? -1.108 -13.248 4.080 1.00 12.43 316 SER A N 9
ATOM 16054 C CA . SER A 1 103 ? -1.030 -14.101 5.287 1.00 23.11 316 SER A CA 9
ATOM 16055 C C . SER A 1 103 ? -0.823 -15.583 4.869 1.00 31.13 316 SER A C 9
ATOM 16056 O O . SER A 1 103 ? -1.074 -15.942 3.712 1.00 23.42 316 SER A O 9
ATOM 16064 N N . GLY A 1 104 ? -0.359 -16.431 5.813 1.00 42.33 317 GLY A N 9
ATOM 16065 C CA . GLY A 1 104 ? -0.105 -17.869 5.552 1.00 15.30 317 GLY A CA 9
ATOM 16066 C C . GLY A 1 104 ? -1.377 -18.714 5.667 1.00 23.21 317 GLY A C 9
ATOM 16067 O O . GLY A 1 104 ? -1.431 -19.699 6.410 1.00 62.21 317 GLY A O 9
ATOM 16071 N N . LYS A 1 105 ? -2.398 -18.310 4.908 1.00 4.44 318 LYS A N 9
ATOM 16072 C CA . LYS A 1 105 ? -3.779 -18.805 5.031 1.00 23.24 318 LYS A CA 9
ATOM 16073 C C . LYS A 1 105 ? -4.042 -20.041 4.133 1.00 70.42 318 LYS A C 9
ATOM 16074 O O . LYS A 1 105 ? -3.859 -19.975 2.916 1.00 13.21 318 LYS A O 9
ATOM 16093 N N . VAL A 1 106 ? -4.459 -21.166 4.757 1.00 60.43 319 VAL A N 9
ATOM 16094 C CA . VAL A 1 106 ? -4.902 -22.387 4.034 1.00 63.22 319 VAL A CA 9
ATOM 16095 C C . VAL A 1 106 ? -6.316 -22.179 3.423 1.00 4.32 319 VAL A C 9
ATOM 16096 O O . VAL A 1 106 ? -7.133 -21.429 3.980 1.00 63.33 319 VAL A O 9
ATOM 16109 N N . LEU A 1 107 ? -6.586 -22.829 2.277 1.00 64.33 320 LEU A N 9
ATOM 16110 C CA . LEU A 1 107 ? -7.870 -22.702 1.550 1.00 51.52 320 LEU A CA 9
ATOM 16111 C C . LEU A 1 107 ? -8.065 -23.953 0.638 1.00 53.35 320 LEU A C 9
ATOM 16112 O O . LEU A 1 107 ? -8.928 -24.809 0.942 1.00 37.54 320 LEU A O 9
ATOM 16129 N N . PRO A 1 1 ? -16.930 2.545 -10.469 1.00 62.41 214 PRO A N 10
ATOM 16130 C CA . PRO A 1 1 ? -16.988 1.405 -11.437 1.00 30.51 214 PRO A CA 10
ATOM 16131 C C . PRO A 1 1 ? -15.735 1.325 -12.357 1.00 34.32 214 PRO A C 10
ATOM 16132 O O . PRO A 1 1 ? -15.315 0.228 -12.750 1.00 60.30 214 PRO A O 10
ATOM 16145 N N . ARG A 1 2 ? -15.153 2.493 -12.711 1.00 41.21 215 ARG A N 10
ATOM 16146 C CA . ARG A 1 2 ? -14.012 2.572 -13.672 1.00 4.44 215 ARG A CA 10
ATOM 16147 C C . ARG A 1 2 ? -12.683 2.945 -12.973 1.00 32.20 215 ARG A C 10
ATOM 16148 O O . ARG A 1 2 ? -12.634 3.195 -11.762 1.00 5.43 215 ARG A O 10
ATOM 16169 N N . VAL A 1 3 ? -11.609 2.980 -13.784 1.00 54.42 216 VAL A N 10
ATOM 16170 C CA . VAL A 1 3 ? -10.285 3.497 -13.387 1.00 23.33 216 VAL A CA 10
ATOM 16171 C C . VAL A 1 3 ? -10.347 5.016 -13.048 1.00 53.52 216 VAL A C 10
ATOM 16172 O O . VAL A 1 3 ? -11.006 5.792 -13.752 1.00 71.53 216 VAL A O 10
ATOM 16185 N N . GLN A 1 4 ? -9.671 5.419 -11.950 1.00 13.41 217 GLN A N 10
ATOM 16186 C CA . GLN A 1 4 ? -9.575 6.839 -11.546 1.00 64.13 217 GLN A CA 10
ATOM 16187 C C . GLN A 1 4 ? -8.599 7.617 -12.464 1.00 3.22 217 GLN A C 10
ATOM 16188 O O . GLN A 1 4 ? -9.009 8.557 -13.158 1.00 53.55 217 GLN A O 10
ATOM 16202 N N . ARG A 1 5 ? -7.308 7.224 -12.457 1.00 15.21 218 ARG A N 10
ATOM 16203 C CA . ARG A 1 5 ? -6.255 7.942 -13.217 1.00 60.01 218 ARG A CA 10
ATOM 16204 C C . ARG A 1 5 ? -5.051 7.023 -13.528 1.00 24.22 218 ARG A C 10
ATOM 16205 O O . ARG A 1 5 ? -4.675 6.168 -12.716 1.00 62.10 218 ARG A O 10
ATOM 16226 N N . LEU A 1 6 ? -4.460 7.233 -14.719 1.00 34.33 219 LEU A N 10
ATOM 16227 C CA . LEU A 1 6 ? -3.303 6.462 -15.219 1.00 52.33 219 LEU A CA 10
ATOM 16228 C C . LEU A 1 6 ? -2.542 7.215 -16.336 1.00 3.34 219 LEU A C 10
ATOM 16229 O O . LEU A 1 6 ? -3.071 8.169 -16.927 1.00 50.21 219 LEU A O 10
ATOM 16245 N N . ASN A 1 7 ? -1.291 6.768 -16.588 1.00 60.22 220 ASN A N 10
ATOM 16246 C CA . ASN A 1 7 ? -0.503 7.108 -17.805 1.00 15.34 220 ASN A CA 10
ATOM 16247 C C . ASN A 1 7 ? -0.160 8.615 -17.991 1.00 13.35 220 ASN A C 10
ATOM 16248 O O . ASN A 1 7 ? -0.635 9.492 -17.263 1.00 63.33 220 ASN A O 10
ATOM 16259 N N . GLU A 1 8 ? 0.711 8.858 -18.995 1.00 42.14 221 GLU A N 10
ATOM 16260 C CA . GLU A 1 8 ? 1.075 10.200 -19.501 1.00 51.12 221 GLU A CA 10
ATOM 16261 C C . GLU A 1 8 ? 1.965 10.040 -20.758 1.00 21.50 221 GLU A C 10
ATOM 16262 O O . GLU A 1 8 ? 1.608 10.481 -21.858 1.00 11.41 221 GLU A O 10
ATOM 16274 N N . LEU A 1 9 ? 3.141 9.403 -20.564 1.00 74.54 222 LEU A N 10
ATOM 16275 C CA . LEU A 1 9 ? 4.084 9.049 -21.651 1.00 73.21 222 LEU A CA 10
ATOM 16276 C C . LEU A 1 9 ? 4.440 7.546 -21.582 1.00 63.14 222 LEU A C 10
ATOM 16277 O O . LEU A 1 9 ? 4.068 6.766 -22.469 1.00 62.03 222 LEU A O 10
ATOM 16293 N N . GLU A 1 10 ? 5.139 7.149 -20.498 1.00 13.41 223 GLU A N 10
ATOM 16294 C CA . GLU A 1 10 ? 5.659 5.772 -20.331 1.00 54.20 223 GLU A CA 10
ATOM 16295 C C . GLU A 1 10 ? 6.047 5.487 -18.855 1.00 31.34 223 GLU A C 10
ATOM 16296 O O . GLU A 1 10 ? 6.387 6.401 -18.100 1.00 54.12 223 GLU A O 10
ATOM 16308 N N . ALA A 1 11 ? 5.990 4.196 -18.473 1.00 21.44 224 ALA A N 10
ATOM 16309 C CA . ALA A 1 11 ? 6.495 3.685 -17.182 1.00 5.14 224 ALA A CA 10
ATOM 16310 C C . ALA A 1 11 ? 7.032 2.250 -17.385 1.00 31.53 224 ALA A C 10
ATOM 16311 O O . ALA A 1 11 ? 6.266 1.295 -17.552 1.00 60.34 224 ALA A O 10
ATOM 16318 N N . LYS A 1 12 ? 8.363 2.136 -17.373 1.00 74.03 225 LYS A N 10
ATOM 16319 C CA . LYS A 1 12 ? 9.119 0.881 -17.651 1.00 70.11 225 LYS A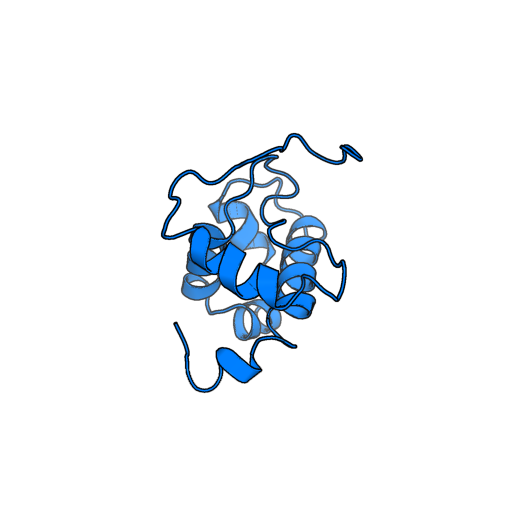 CA 10
ATOM 16320 C C . LYS A 1 12 ? 9.144 -0.122 -16.455 1.00 71.25 225 LYS A C 10
ATOM 16321 O O . LYS A 1 12 ? 9.993 -1.019 -16.404 1.00 41.14 225 LYS A O 10
ATOM 16340 N N . THR A 1 13 ? 8.191 0.010 -15.521 1.00 51.51 226 THR A N 10
ATOM 16341 C CA . THR A 1 13 ? 8.120 -0.804 -14.285 1.00 31.35 226 THR A CA 10
ATOM 16342 C C . THR A 1 13 ? 7.329 -2.124 -14.499 1.00 1.32 226 THR A C 10
ATOM 16343 O O . THR A 1 13 ? 6.390 -2.425 -13.750 1.00 31.21 226 THR A O 10
ATOM 16354 N N . ARG A 1 14 ? 7.745 -2.935 -15.495 1.00 42.41 227 ARG A N 10
ATOM 16355 C CA . ARG A 1 14 ? 7.020 -4.173 -15.873 1.00 42.35 227 ARG A CA 10
ATOM 16356 C C . ARG A 1 14 ? 7.082 -5.245 -14.752 1.00 60.15 227 ARG A C 10
ATOM 16357 O O . ARG A 1 14 ? 6.085 -5.481 -14.070 1.00 15.01 227 ARG A O 10
ATOM 16378 N N . VAL A 1 15 ? 8.267 -5.861 -14.544 1.00 2.44 228 VAL A N 10
ATOM 16379 C CA . VAL A 1 15 ? 8.446 -6.952 -13.539 1.00 62.55 228 VAL A CA 10
ATOM 16380 C C . VAL A 1 15 ? 8.216 -6.441 -12.081 1.00 64.24 228 VAL A C 10
ATOM 16381 O O . VAL A 1 15 ? 7.869 -7.213 -11.174 1.00 63.04 228 VAL A O 10
ATOM 16394 N N . LYS A 1 16 ? 8.388 -5.120 -11.895 1.00 3.13 229 LYS A N 10
ATOM 16395 C CA . LYS A 1 16 ? 8.149 -4.419 -10.617 1.00 62.33 229 LYS A CA 10
ATOM 16396 C C . LYS A 1 16 ? 6.639 -4.403 -10.234 1.00 51.34 229 LYS A C 10
ATOM 16397 O O . LYS A 1 16 ? 6.253 -4.834 -9.151 1.00 75.22 229 LYS A O 10
ATOM 16416 N N . LEU A 1 17 ? 5.802 -3.895 -11.146 1.00 52.11 230 LEU A N 10
ATOM 16417 C CA . LEU A 1 17 ? 4.316 -3.833 -10.967 1.00 30.00 230 LEU A CA 10
ATOM 16418 C C . LEU A 1 17 ? 3.612 -5.171 -11.327 1.00 35.33 230 LEU A C 10
ATOM 16419 O O . LEU A 1 17 ? 2.400 -5.292 -11.140 1.00 4.23 230 LEU A O 10
ATOM 16435 N N . ASN A 1 18 ? 4.380 -6.164 -11.824 1.00 4.42 231 ASN A N 10
ATOM 16436 C CA . ASN A 1 18 ? 3.863 -7.516 -12.192 1.00 32.32 231 ASN A CA 10
ATOM 16437 C C . ASN A 1 18 ? 3.130 -8.218 -11.009 1.00 51.12 231 ASN A C 10
ATOM 16438 O O . ASN A 1 18 ? 2.217 -9.021 -11.225 1.00 64.41 231 ASN A O 10
ATOM 16449 N N . PHE A 1 19 ? 3.541 -7.895 -9.764 1.00 22.40 232 PHE A N 10
ATOM 16450 C CA . PHE A 1 19 ? 2.874 -8.379 -8.526 1.00 55.44 232 PHE A CA 10
ATOM 16451 C C . PHE A 1 19 ? 1.380 -7.974 -8.492 1.00 13.12 232 PHE A C 10
ATOM 16452 O O . PHE A 1 19 ? 0.508 -8.759 -8.098 1.00 74.22 232 PHE A O 10
ATOM 16469 N N . LEU A 1 20 ? 1.117 -6.735 -8.932 1.00 72.41 233 LEU A N 10
ATOM 16470 C CA . LEU A 1 20 ? -0.236 -6.156 -9.014 1.00 5.54 233 LEU A CA 10
ATOM 16471 C C . LEU A 1 20 ? -1.058 -6.790 -10.160 1.00 21.31 233 LEU A C 10
ATOM 16472 O O . LEU A 1 20 ? -2.287 -6.806 -10.107 1.00 73.42 233 LEU A O 10
ATOM 16488 N N . ASP A 1 21 ? -0.370 -7.280 -11.202 1.00 43.54 234 ASP A N 10
ATOM 16489 C CA . ASP A 1 21 ? -1.004 -8.045 -12.300 1.00 15.43 234 ASP A CA 10
ATOM 16490 C C . ASP A 1 21 ? -1.389 -9.493 -11.866 1.00 74.54 234 ASP A C 10
ATOM 16491 O O . ASP A 1 21 ? -2.336 -10.072 -12.415 1.00 63.02 234 ASP A O 10
ATOM 16500 N N . GLN A 1 22 ? -0.658 -10.066 -10.882 1.00 51.01 235 GLN A N 10
ATOM 16501 C CA . GLN A 1 22 ? -0.990 -11.402 -10.298 1.00 42.21 235 GLN A CA 10
ATOM 16502 C C . GLN A 1 22 ? -2.336 -11.339 -9.539 1.00 50.12 235 GLN A C 10
ATOM 16503 O O . GLN A 1 22 ? -3.220 -12.178 -9.730 1.00 64.10 235 GLN A O 10
ATOM 16517 N N . ILE A 1 23 ? -2.464 -10.322 -8.667 1.00 41.41 236 ILE A N 10
ATOM 16518 C CA . ILE A 1 23 ? -3.715 -10.050 -7.919 1.00 3.54 236 ILE A CA 10
ATOM 16519 C C . ILE A 1 23 ? -4.833 -9.490 -8.863 1.00 3.40 236 ILE A C 10
ATOM 16520 O O . ILE A 1 23 ? -6.014 -9.707 -8.609 1.00 75.31 236 ILE A O 10
ATOM 16536 N N . ALA A 1 24 ? -4.453 -8.804 -9.975 1.00 31.41 237 ALA A N 10
ATOM 16537 C CA . ALA A 1 24 ? -5.427 -8.357 -11.026 1.00 45.45 237 ALA A CA 10
ATOM 16538 C C . ALA A 1 24 ? -6.137 -9.547 -11.713 1.00 22.22 237 ALA A C 10
ATOM 16539 O O . ALA A 1 24 ? -7.280 -9.426 -12.167 1.00 12.21 237 ALA A O 10
ATOM 16546 N N . LYS A 1 25 ? -5.429 -10.686 -11.780 1.00 35.52 238 LYS A N 10
ATOM 16547 C CA . LYS A 1 25 ? -5.980 -11.972 -12.254 1.00 33.21 238 LYS A CA 10
ATOM 16548 C C . LYS A 1 25 ? -7.061 -12.513 -11.270 1.00 0.25 238 LYS A C 10
ATOM 16549 O O . LYS A 1 25 ? -8.049 -13.132 -11.694 1.00 44.41 238 LYS A O 10
ATOM 16568 N N . PHE A 1 26 ? -6.861 -12.269 -9.950 1.00 61.04 239 PHE A N 10
ATOM 16569 C CA . PHE A 1 26 ? -7.881 -12.557 -8.910 1.00 51.51 239 PHE A CA 10
ATOM 16570 C C . PHE A 1 26 ? -9.083 -11.573 -9.015 1.00 41.05 239 PHE A C 10
ATOM 16571 O O . PHE A 1 26 ? -10.240 -11.976 -8.842 1.00 52.10 239 PHE A O 10
ATOM 16588 N N . TRP A 1 27 ? -8.794 -10.283 -9.285 1.00 54.44 240 TRP A N 10
ATOM 16589 C CA . TRP A 1 27 ? -9.829 -9.230 -9.405 1.00 44.21 240 TRP A CA 10
ATOM 16590 C C . TRP A 1 27 ? -10.650 -9.383 -10.704 1.00 73.43 240 TRP A C 10
ATOM 16591 O O . TRP A 1 27 ? -11.702 -10.030 -10.695 1.00 74.41 240 TRP A O 10
ATOM 16612 N N . GLU A 1 28 ? -10.132 -8.806 -11.812 1.00 63.31 241 GLU A N 10
ATOM 16613 C CA . GLU A 1 28 ? -10.839 -8.676 -13.103 1.00 13.11 241 GLU A CA 10
ATOM 16614 C C . GLU A 1 28 ? -12.050 -7.682 -13.015 1.00 34.12 241 GLU A C 10
ATOM 16615 O O . GLU A 1 28 ? -12.070 -6.662 -13.719 1.00 13.14 241 GLU A O 10
ATOM 16627 N N . LEU A 1 29 ? -13.034 -7.972 -12.131 1.00 4.33 242 LEU A N 10
ATOM 16628 C CA . LEU A 1 29 ? -14.274 -7.156 -11.991 1.00 11.43 242 LEU A CA 10
ATOM 16629 C C . LEU A 1 29 ? -14.790 -7.106 -10.510 1.00 2.33 242 LEU A C 10
ATOM 16630 O O . LEU A 1 29 ? -15.823 -6.499 -10.230 1.00 72.33 242 LEU A O 10
ATOM 16646 N N . GLN A 1 30 ? -14.018 -7.664 -9.544 1.00 12.33 243 GLN A N 10
ATOM 16647 C CA . GLN A 1 30 ? -14.477 -7.845 -8.117 1.00 50.24 243 GLN A CA 10
ATOM 16648 C C . GLN A 1 30 ? -14.728 -6.522 -7.316 1.00 54.00 243 GLN A C 10
ATOM 16649 O O . GLN A 1 30 ? -15.018 -6.576 -6.112 1.00 54.05 243 GLN A O 10
ATOM 16663 N N . GLY A 1 31 ? -14.613 -5.359 -7.979 1.00 35.35 244 GLY A N 10
ATOM 16664 C CA . GLY A 1 31 ? -14.928 -4.058 -7.367 1.00 75.34 244 GLY A CA 10
ATOM 16665 C C . GLY A 1 31 ? -14.110 -2.929 -7.997 1.00 53.45 244 GLY A C 10
ATOM 16666 O O . GLY A 1 31 ? -13.163 -2.433 -7.384 1.00 73.12 244 GLY A O 10
ATOM 16670 N N . SER A 1 32 ? -14.476 -2.559 -9.247 1.00 71.12 245 SER A N 10
ATOM 16671 C CA . SER A 1 32 ? -13.760 -1.544 -10.079 1.00 11.22 245 SER A CA 10
ATOM 16672 C C . SER A 1 32 ? -12.349 -2.040 -10.522 1.00 32.43 245 SER A C 10
ATOM 16673 O O . SER A 1 32 ? -11.974 -3.199 -10.271 1.00 32.52 245 SER A O 10
ATOM 16681 N N . SER A 1 33 ? -11.593 -1.177 -11.231 1.00 3.41 246 SER A N 10
ATOM 16682 C CA . SER A 1 33 ? -10.236 -1.506 -11.737 1.00 12.05 246 SER A CA 10
ATOM 16683 C C . SER A 1 33 ? -9.182 -1.529 -10.603 1.00 23.23 246 SER A C 10
ATOM 16684 O O . SER A 1 33 ? -9.209 -0.687 -9.694 1.00 14.14 246 SER A O 10
ATOM 16692 N N . LEU A 1 34 ? -8.268 -2.514 -10.662 1.00 1.42 247 LEU A N 10
ATOM 16693 C CA . LEU A 1 34 ? -7.160 -2.654 -9.689 1.00 72.21 247 LEU A CA 10
ATOM 16694 C C . LEU A 1 34 ? -5.904 -1.842 -10.145 1.00 22.23 247 LEU A C 10
ATOM 16695 O O . LEU A 1 34 ? -5.858 -1.354 -11.280 1.00 41.52 247 LEU A O 10
ATOM 16711 N N . LYS A 1 35 ? -4.913 -1.699 -9.224 1.00 3.20 248 LYS A N 10
ATOM 16712 C CA . LYS A 1 35 ? -3.571 -1.128 -9.501 1.00 55.35 248 LYS A CA 10
ATOM 16713 C C . LYS A 1 35 ? -3.668 0.393 -9.752 1.00 74.02 248 LYS A C 10
ATOM 16714 O O . LYS A 1 35 ? -3.294 0.916 -10.810 1.00 51.51 248 LYS A O 10
ATOM 16733 N N . ILE A 1 36 ? -4.218 1.106 -8.739 1.00 34.41 249 ILE A N 10
ATOM 16734 C CA . ILE A 1 36 ? -4.303 2.589 -8.728 1.00 71.13 249 ILE A CA 10
ATOM 16735 C C . ILE A 1 36 ? -3.555 3.150 -7.485 1.00 34.51 249 ILE A C 10
ATOM 16736 O O . ILE A 1 36 ? -4.166 3.372 -6.429 1.00 64.30 249 ILE A O 10
ATOM 16752 N N . PRO A 1 37 ? -2.192 3.285 -7.548 1.00 44.43 250 PRO A N 10
ATOM 16753 C CA . PRO A 1 37 ? -1.419 4.051 -6.553 1.00 63.32 250 PRO A CA 10
ATOM 16754 C C . PRO A 1 37 ? -1.241 5.531 -6.962 1.00 31.30 250 PRO A C 10
ATOM 16755 O O . PRO A 1 37 ? -1.741 5.964 -8.008 1.00 41.20 250 PRO A O 10
ATOM 16766 N N . MET A 1 38 ? -0.528 6.283 -6.109 1.00 65.53 251 MET A N 10
ATOM 16767 C CA . MET A 1 38 ? -0.096 7.668 -6.377 1.00 4.34 251 MET A CA 10
ATOM 16768 C C . MET A 1 38 ? -1.241 8.602 -6.821 1.00 34.15 251 MET A C 10
ATOM 16769 O O . MET A 1 38 ? -1.314 9.024 -7.977 1.00 42.43 251 MET A O 10
ATOM 16783 N N . VAL A 1 39 ? -2.142 8.887 -5.878 1.00 33.23 252 VAL A N 10
ATOM 16784 C CA . VAL A 1 39 ? -3.270 9.818 -6.092 1.00 43.35 252 VAL A CA 10
ATOM 16785 C C . VAL A 1 39 ? -2.754 11.270 -6.296 1.00 63.30 252 VAL A C 10
ATOM 16786 O O . VAL A 1 39 ? -3.334 12.044 -7.058 1.00 53.21 252 VAL A O 10
ATOM 16799 N N . GLU A 1 40 ? -1.621 11.606 -5.635 1.00 62.34 253 GLU A N 10
ATOM 16800 C CA . GLU A 1 40 ? -1.037 12.975 -5.646 1.00 1.24 253 GLU A CA 10
ATOM 16801 C C . GLU A 1 40 ? 0.327 13.057 -6.375 1.00 52.35 253 GLU A C 10
ATOM 16802 O O . GLU A 1 40 ? 0.984 14.101 -6.346 1.00 23.31 253 GLU A O 10
ATOM 16814 N N . ARG A 1 41 ? 0.745 11.962 -7.035 1.00 24.55 254 ARG A N 10
ATOM 16815 C CA . ARG A 1 41 ? 1.926 11.973 -7.948 1.00 75.42 254 ARG A CA 10
ATOM 16816 C C . ARG A 1 41 ? 1.510 11.611 -9.396 1.00 42.15 254 ARG A C 10
ATOM 16817 O O . ARG A 1 41 ? 2.185 12.000 -10.357 1.00 42.33 254 ARG A O 10
ATOM 16838 N N . LYS A 1 42 ? 0.418 10.818 -9.514 1.00 1.52 255 LYS A N 10
ATOM 16839 C CA . LYS A 1 42 ? -0.243 10.440 -10.801 1.00 0.55 255 LYS A CA 10
ATOM 16840 C C . LYS A 1 42 ? 0.528 9.351 -11.604 1.00 72.13 255 LYS A C 10
ATOM 16841 O O . LYS A 1 42 ? -0.093 8.551 -12.315 1.00 34.04 255 LYS A O 10
ATOM 16860 N N . ALA A 1 43 ? 1.865 9.337 -11.507 1.00 2.53 256 ALA A N 10
ATOM 16861 C CA . ALA A 1 43 ? 2.695 8.223 -12.035 1.00 61.00 256 ALA A CA 10
ATOM 16862 C C . ALA A 1 43 ? 2.642 7.025 -11.067 1.00 11.32 256 ALA A C 10
ATOM 16863 O O . ALA A 1 43 ? 3.059 7.131 -9.912 1.00 22.50 256 ALA A O 10
ATOM 16870 N N . LEU A 1 44 ? 2.157 5.893 -11.570 1.00 41.21 257 LEU A N 10
ATOM 16871 C CA . LEU A 1 44 ? 1.749 4.741 -10.752 1.00 72.25 257 LEU A CA 10
ATOM 16872 C C . LEU A 1 44 ? 2.955 3.876 -10.314 1.00 72.43 257 LEU A C 10
ATOM 16873 O O . LEU A 1 44 ? 3.526 3.121 -11.112 1.00 0.44 257 LEU A O 10
ATOM 16889 N N . ASP A 1 45 ? 3.313 3.982 -9.029 1.00 62.21 258 ASP A N 10
ATOM 16890 C CA . ASP A 1 45 ? 4.437 3.241 -8.427 1.00 14.20 258 ASP A CA 10
ATOM 16891 C C . ASP A 1 45 ? 4.005 2.562 -7.098 1.00 75.45 258 ASP A C 10
ATOM 16892 O O . ASP A 1 45 ? 4.405 2.992 -6.011 1.00 5.53 258 ASP A O 10
ATOM 16901 N N . LEU A 1 46 ? 3.161 1.507 -7.198 1.00 54.42 259 LEU A N 10
ATOM 16902 C CA . LEU A 1 46 ? 2.741 0.697 -6.013 1.00 13.54 259 LEU A CA 10
ATOM 16903 C C . LEU A 1 46 ? 3.951 -0.106 -5.476 1.00 30.22 259 LEU A C 10
ATOM 16904 O O . LEU A 1 46 ? 4.057 -0.342 -4.275 1.00 63.01 259 LEU A O 10
ATOM 16920 N N . TYR A 1 47 ? 4.859 -0.493 -6.393 1.00 25.12 260 TYR A N 10
ATOM 16921 C CA . TYR A 1 47 ? 6.112 -1.215 -6.074 1.00 20.24 260 TYR A CA 10
ATOM 16922 C C . TYR A 1 47 ? 6.910 -0.528 -4.933 1.00 23.02 260 TYR A C 10
ATOM 16923 O O . TYR A 1 47 ? 7.107 -1.114 -3.861 1.00 52.24 260 TYR A O 10
ATOM 16941 N N . THR A 1 48 ? 7.341 0.730 -5.172 1.00 75.32 261 THR A N 10
ATOM 16942 C CA . THR A 1 48 ? 8.117 1.507 -4.174 1.00 73.24 261 THR A CA 10
ATOM 16943 C C . THR A 1 48 ? 7.233 1.951 -2.984 1.00 34.42 261 THR A C 10
ATOM 16944 O O . THR A 1 48 ? 7.717 2.036 -1.860 1.00 75.13 261 THR A O 10
ATOM 16955 N N . LEU A 1 49 ? 5.929 2.206 -3.254 1.00 53.44 262 LEU A N 10
ATOM 16956 C CA . LEU A 1 49 ? 4.935 2.618 -2.222 1.00 23.43 262 LEU A CA 10
ATOM 16957 C C . LEU A 1 49 ? 4.798 1.552 -1.108 1.00 63.15 262 LEU A C 10
ATOM 16958 O O . LEU A 1 49 ? 4.800 1.882 0.077 1.00 53.32 262 LEU A O 10
ATOM 16974 N N . HIS A 1 50 ? 4.706 0.274 -1.510 1.00 70.20 263 HIS A N 10
ATOM 16975 C CA . HIS A 1 50 ? 4.593 -0.871 -0.574 1.00 11.11 263 HIS A CA 10
ATOM 16976 C C . HIS A 1 50 ? 5.885 -1.035 0.260 1.00 44.12 263 HIS A C 10
ATOM 16977 O O . HIS A 1 50 ? 5.841 -1.465 1.415 1.00 0.34 263 HIS A O 10
ATOM 16992 N N . ARG A 1 51 ? 7.022 -0.679 -0.353 1.00 53.32 264 ARG A N 10
ATOM 16993 C CA . ARG A 1 51 ? 8.355 -0.719 0.290 1.00 12.53 264 ARG A CA 10
ATOM 16994 C C . ARG A 1 51 ? 8.543 0.431 1.316 1.00 61.03 264 ARG A C 10
ATOM 16995 O O . ARG A 1 51 ? 9.204 0.249 2.332 1.00 71.32 264 ARG A O 10
ATOM 17016 N N . ILE A 1 52 ? 7.960 1.606 1.023 1.00 63.32 265 ILE A N 10
ATOM 17017 C CA . ILE A 1 52 ? 7.894 2.756 1.977 1.00 72.13 265 ILE A CA 10
ATOM 17018 C C . ILE A 1 52 ? 7.013 2.410 3.209 1.00 32.25 265 ILE A C 10
ATOM 17019 O O . ILE A 1 52 ? 7.394 2.672 4.358 1.00 22.32 265 ILE A O 10
ATOM 17035 N N . VAL A 1 53 ? 5.834 1.804 2.945 1.00 41.12 266 VAL A N 10
ATOM 17036 C CA . VAL A 1 53 ? 4.919 1.310 4.007 1.00 52.52 266 VAL A CA 10
ATOM 17037 C C . VAL A 1 53 ? 5.595 0.162 4.820 1.00 64.13 266 VAL A C 10
ATOM 17038 O O . VAL A 1 53 ? 5.396 0.046 6.032 1.00 75.35 266 VAL A O 10
ATOM 17051 N N . GLN A 1 54 ? 6.421 -0.654 4.126 1.00 62.50 267 GLN A N 10
ATOM 17052 C CA . GLN A 1 54 ? 7.242 -1.739 4.739 1.00 24.02 267 GLN A CA 10
ATOM 17053 C C . GLN A 1 54 ? 8.266 -1.166 5.750 1.00 4.32 267 GLN A C 10
ATOM 17054 O O . GLN A 1 54 ? 8.427 -1.699 6.851 1.00 72.25 267 GLN A O 10
ATOM 17068 N N . GLU A 1 55 ? 8.962 -0.085 5.339 1.00 63.11 268 GLU A N 10
ATOM 17069 C CA . GLU A 1 55 ? 9.873 0.696 6.224 1.00 13.03 268 GLU A CA 10
ATOM 17070 C C . GLU A 1 55 ? 9.143 1.216 7.495 1.00 54.43 268 GLU A C 10
ATOM 17071 O O . GLU A 1 55 ? 9.737 1.299 8.578 1.00 30.51 268 GLU A O 10
ATOM 17083 N N . GLU A 1 56 ? 7.847 1.560 7.344 1.00 4.40 269 GLU A N 10
ATOM 17084 C CA . GLU A 1 56 ? 6.981 1.972 8.479 1.00 50.25 269 GLU A CA 10
ATOM 17085 C C . GLU A 1 56 ? 6.447 0.746 9.290 1.00 50.21 269 GLU A C 10
ATOM 17086 O O . GLU A 1 56 ? 6.031 0.903 10.443 1.00 33.34 269 GLU A O 10
ATOM 17098 N N . GLY A 1 57 ? 6.465 -0.464 8.678 1.00 24.34 270 GLY A N 10
ATOM 17099 C CA . GLY A 1 57 ? 6.150 -1.730 9.390 1.00 34.35 270 GLY A CA 10
ATOM 17100 C C . GLY A 1 57 ? 5.126 -2.638 8.684 1.00 42.12 270 GLY A C 10
ATOM 17101 O O . GLY A 1 57 ? 4.571 -3.544 9.311 1.00 63.00 270 GLY A O 10
ATOM 17105 N N . GLY A 1 58 ? 4.899 -2.424 7.374 1.00 73.33 271 GLY A N 10
ATOM 17106 C CA . GLY A 1 58 ? 3.814 -3.115 6.642 1.00 52.30 271 GLY A CA 10
ATOM 17107 C C . GLY A 1 58 ? 2.459 -2.425 6.832 1.00 42.22 271 GLY A C 10
ATOM 17108 O O . GLY A 1 58 ? 2.278 -1.703 7.807 1.00 34.55 271 GLY A O 10
ATOM 17112 N N . MET A 1 59 ? 1.497 -2.662 5.909 1.00 42.14 272 MET A N 10
ATOM 17113 C CA . MET A 1 59 ? 0.180 -1.950 5.884 1.00 22.34 272 MET A CA 10
ATOM 17114 C C . MET A 1 59 ? -0.554 -2.028 7.245 1.00 53.54 272 MET A C 10
ATOM 17115 O O . MET A 1 59 ? -1.102 -1.038 7.730 1.00 61.12 272 MET A O 10
ATOM 17129 N N . GLU A 1 60 ? -0.491 -3.212 7.853 1.00 63.01 273 GLU A N 10
ATOM 17130 C CA . GLU A 1 60 ? -1.252 -3.555 9.069 1.00 31.52 273 GLU A CA 10
ATOM 17131 C C . GLU A 1 60 ? -0.691 -2.824 10.319 1.00 22.14 273 GLU A C 10
ATOM 17132 O O . GLU A 1 60 ? -1.451 -2.229 11.095 1.00 4.25 273 GLU A O 10
ATOM 17144 N N . GLN A 1 61 ? 0.648 -2.865 10.497 1.00 21.31 274 GLN A N 10
ATOM 17145 C CA . GLN A 1 61 ? 1.326 -2.189 11.634 1.00 0.11 274 GLN A CA 10
ATOM 17146 C C . GLN A 1 61 ? 1.360 -0.648 11.440 1.00 62.32 274 GLN A C 10
ATOM 17147 O O . GLN A 1 61 ? 1.312 0.100 12.410 1.00 34.51 274 GLN A O 10
ATOM 17161 N N . THR A 1 62 ? 1.438 -0.194 10.176 1.00 50.15 275 THR A N 10
ATOM 17162 C CA . THR A 1 62 ? 1.365 1.253 9.821 1.00 51.50 275 THR A CA 10
ATOM 17163 C C . THR A 1 62 ? -0.054 1.820 10.102 1.00 61.52 275 THR A C 10
ATOM 17164 O O . THR A 1 62 ? -0.204 2.996 10.428 1.00 65.34 275 THR A O 10
ATOM 17175 N N . THR A 1 63 ? -1.088 0.964 9.978 1.00 3.10 276 THR A N 10
ATOM 17176 C CA . THR A 1 63 ? -2.480 1.299 10.385 1.00 23.13 276 THR A CA 10
ATOM 17177 C C . THR A 1 63 ? -2.631 1.299 11.931 1.00 31.33 276 THR A C 10
ATOM 17178 O O . THR A 1 63 ? -3.370 2.117 12.493 1.00 12.52 276 THR A O 10
ATOM 17189 N N . LYS A 1 64 ? -1.905 0.385 12.606 1.00 23.21 277 LYS A N 10
ATOM 17190 C CA . LYS A 1 64 ? -1.884 0.290 14.087 1.00 24.42 277 LYS A CA 10
ATOM 17191 C C . LYS A 1 64 ? -1.227 1.546 14.720 1.00 51.11 277 LYS A C 10
ATOM 17192 O O . LYS A 1 64 ? -1.757 2.140 15.666 1.00 74.31 277 LYS A O 10
ATOM 17211 N N . ASP A 1 65 ? -0.078 1.943 14.155 1.00 2.11 278 ASP A N 10
ATOM 17212 C CA . ASP A 1 65 ? 0.655 3.161 14.550 1.00 72.10 278 ASP A CA 10
ATOM 17213 C C . ASP A 1 65 ? 0.019 4.440 13.942 1.00 11.20 278 ASP A C 10
ATOM 17214 O O . ASP A 1 65 ? 0.289 5.552 14.413 1.00 31.50 278 ASP A O 10
ATOM 17223 N N . ARG A 1 66 ? -0.805 4.255 12.879 1.00 33.00 279 ARG A N 10
ATOM 17224 C CA . ARG A 1 66 ? -1.509 5.350 12.150 1.00 72.33 279 ARG A CA 10
ATOM 17225 C C . ARG A 1 66 ? -0.510 6.315 11.437 1.00 71.42 279 ARG A C 10
ATOM 17226 O O . ARG A 1 66 ? -0.810 7.492 11.214 1.00 13.12 279 ARG A O 10
ATOM 17247 N N . LYS A 1 67 ? 0.650 5.763 11.003 1.00 23.03 280 LYS A N 10
ATOM 17248 C CA . LYS A 1 67 ? 1.755 6.542 10.372 1.00 12.43 280 LYS A CA 10
ATOM 17249 C C . LYS A 1 67 ? 1.587 6.710 8.834 1.00 4.23 280 LYS A C 10
ATOM 17250 O O . LYS A 1 67 ? 2.574 6.897 8.113 1.00 64.23 280 LYS A O 10
ATOM 17269 N N . TRP A 1 68 ? 0.341 6.675 8.341 1.00 13.12 281 TRP A N 10
ATOM 17270 C CA . TRP A 1 68 ? 0.032 6.913 6.910 1.00 65.30 281 TRP A CA 10
ATOM 17271 C C . TRP A 1 68 ? 0.312 8.371 6.483 1.00 20.53 281 TRP A C 10
ATOM 17272 O O . TRP A 1 68 ? 0.624 8.634 5.314 1.00 32.14 281 TRP A O 10
ATOM 17293 N N . ALA A 1 69 ? 0.190 9.303 7.442 1.00 40.15 282 ALA A N 10
ATOM 17294 C CA . ALA A 1 69 ? 0.578 10.719 7.256 1.00 33.34 282 ALA A CA 10
ATOM 17295 C C . ALA A 1 69 ? 2.090 10.840 6.921 1.00 70.20 282 ALA A C 10
ATOM 17296 O O . ALA A 1 69 ? 2.496 11.662 6.086 1.00 64.14 282 ALA A O 10
ATOM 17303 N N . LYS A 1 70 ? 2.908 9.990 7.583 1.00 10.31 283 LYS A N 10
ATOM 17304 C CA . LYS A 1 70 ? 4.354 9.866 7.295 1.00 72.14 283 LYS A CA 10
ATOM 17305 C C . LYS A 1 70 ? 4.611 9.261 5.891 1.00 70.10 283 LYS A C 10
ATOM 17306 O O . LYS A 1 70 ? 5.399 9.812 5.130 1.00 24.10 283 LYS A O 10
ATOM 17325 N N . VAL A 1 71 ? 3.919 8.148 5.549 1.00 61.14 284 VAL A N 10
ATOM 17326 C CA . VAL A 1 71 ? 4.056 7.486 4.214 1.00 73.53 284 VAL A CA 10
ATOM 17327 C C . VAL A 1 71 ? 3.820 8.501 3.057 1.00 34.11 284 VAL A C 10
ATOM 17328 O O . VAL A 1 71 ? 4.592 8.558 2.087 1.00 43.42 284 VAL A O 10
ATOM 17341 N N . ALA A 1 72 ? 2.773 9.325 3.226 1.00 1.43 285 ALA A N 10
ATOM 17342 C CA . ALA A 1 72 ? 2.384 10.388 2.277 1.00 44.43 285 ALA A CA 10
ATOM 17343 C C . ALA A 1 72 ? 3.488 11.469 2.104 1.00 53.41 285 ALA A C 10
ATOM 17344 O O . ALA A 1 72 ? 3.889 11.780 0.974 1.00 24.22 285 ALA A O 10
ATOM 17351 N N . ASN A 1 73 ? 4.005 12.005 3.233 1.00 2.02 286 ASN A N 10
ATOM 17352 C CA . ASN A 1 73 ? 4.979 13.133 3.220 1.00 24.13 286 ASN A CA 10
ATOM 17353 C C . ASN A 1 73 ? 6.360 12.712 2.634 1.00 10.12 286 ASN A C 10
ATOM 17354 O O . ASN A 1 73 ? 7.078 13.536 2.059 1.00 4.12 286 ASN A O 10
ATOM 17365 N N . ARG A 1 74 ? 6.717 11.419 2.808 1.00 75.12 287 ARG A N 10
ATOM 17366 C CA . ARG A 1 74 ? 7.949 10.817 2.217 1.00 75.12 287 ARG A CA 10
ATOM 17367 C C . ARG A 1 74 ? 7.923 10.825 0.663 1.00 45.33 287 ARG A C 10
ATOM 17368 O O . ARG A 1 74 ? 8.972 10.803 0.013 1.00 64.41 287 ARG A O 10
ATOM 17389 N N . MET A 1 75 ? 6.709 10.835 0.086 1.00 50.44 288 MET A N 10
ATOM 17390 C CA . MET A 1 75 ? 6.493 10.930 -1.378 1.00 22.34 288 MET A CA 10
ATOM 17391 C C . MET A 1 75 ? 6.081 12.368 -1.799 1.00 13.54 288 MET A C 10
ATOM 17392 O O . MET A 1 75 ? 5.576 12.577 -2.914 1.00 42.12 288 MET A O 10
ATOM 17406 N N . GLN A 1 76 ? 6.305 13.340 -0.882 1.00 64.42 289 GLN A N 10
ATOM 17407 C CA . GLN A 1 76 ? 6.097 14.797 -1.124 1.00 54.33 289 GLN A CA 10
ATOM 17408 C C . GLN A 1 76 ? 4.602 15.168 -1.369 1.00 72.35 289 GLN A C 10
ATOM 17409 O O . GLN A 1 76 ? 4.300 16.130 -2.088 1.00 32.24 289 GLN A O 10
ATOM 17423 N N . TYR A 1 77 ? 3.679 14.416 -0.740 1.00 73.32 290 TYR A N 10
ATOM 17424 C CA . TYR A 1 77 ? 2.218 14.693 -0.811 1.00 40.05 290 TYR A CA 10
ATOM 17425 C C . TYR A 1 77 ? 1.841 16.030 -0.086 1.00 50.34 290 TYR A C 10
ATOM 17426 O O . TYR A 1 77 ? 2.436 16.361 0.948 1.00 2.33 290 TYR A O 10
ATOM 17444 N N . PRO A 1 78 ? 0.832 16.802 -0.631 1.00 41.41 291 PRO A N 10
ATOM 17445 C CA . PRO A 1 78 ? 0.492 18.190 -0.175 1.00 62.24 291 PRO A CA 10
ATOM 17446 C C . PRO A 1 78 ? 0.182 18.339 1.348 1.00 23.21 291 PRO A C 10
ATOM 17447 O O . PRO A 1 78 ? 0.947 18.978 2.080 1.00 15.31 291 PRO A O 10
ATOM 17458 N N . SER A 1 79 ? -0.935 17.741 1.814 1.00 71.40 292 SER A N 10
ATOM 17459 C CA . SER A 1 79 ? -1.448 17.953 3.197 1.00 14.25 292 SER A CA 10
ATOM 17460 C C . SER A 1 79 ? -0.589 17.236 4.264 1.00 55.44 292 SER A C 10
ATOM 17461 O O . SER A 1 79 ? -0.628 17.615 5.440 1.00 43.24 292 SER A O 10
ATOM 17469 N N . SER A 1 80 ? 0.160 16.190 3.837 1.00 61.10 293 SER A N 10
ATOM 17470 C CA . SER A 1 80 ? 1.026 15.356 4.723 1.00 54.51 293 SER A CA 10
ATOM 17471 C C . SER A 1 80 ? 0.238 14.683 5.887 1.00 22.41 293 SER A C 10
ATOM 17472 O O . SER A 1 80 ? 0.840 14.264 6.880 1.00 3.12 293 SER A O 10
ATOM 17480 N N . LYS A 1 81 ? -1.104 14.554 5.740 1.00 12.10 294 LYS A N 10
ATOM 17481 C CA . LYS A 1 81 ? -1.983 13.969 6.785 1.00 24.31 294 LYS A CA 10
ATOM 17482 C C . LYS A 1 81 ? -3.271 13.387 6.136 1.00 60.34 294 LYS A C 10
ATOM 17483 O O . LYS A 1 81 ? -3.499 12.172 6.180 1.00 32.55 294 LYS A O 10
ATOM 17502 N N . SER A 1 82 ? -4.107 14.273 5.540 1.00 51.24 295 SER A N 10
ATOM 17503 C CA . SER A 1 82 ? -5.389 13.874 4.873 1.00 15.50 295 SER A CA 10
ATOM 17504 C C . SER A 1 82 ? -5.130 12.887 3.708 1.00 30.22 295 SER A C 10
ATOM 17505 O O . SER A 1 82 ? -5.864 11.911 3.514 1.00 60.04 295 SER A O 10
ATOM 17513 N N . VAL A 1 83 ? -4.060 13.178 2.954 1.00 53.00 296 VAL A N 10
ATOM 17514 C CA . VAL A 1 83 ? -3.503 12.295 1.902 1.00 64.42 296 VAL A CA 10
ATOM 17515 C C . VAL A 1 83 ? -3.176 10.860 2.417 1.00 1.44 296 VAL A C 10
ATOM 17516 O O . VAL A 1 83 ? -3.315 9.883 1.672 1.00 72.11 296 VAL A O 10
ATOM 17529 N N . GLY A 1 84 ? -2.743 10.760 3.687 1.00 71.34 297 GLY A N 10
ATOM 17530 C CA . GLY A 1 84 ? -2.449 9.469 4.322 1.00 44.33 297 GLY A CA 10
ATOM 17531 C C . GLY A 1 84 ? -3.686 8.576 4.494 1.00 22.22 297 GLY A C 10
ATOM 17532 O O . GLY A 1 84 ? -3.614 7.362 4.285 1.00 61.32 297 GLY A O 10
ATOM 17536 N N . ALA A 1 85 ? -4.826 9.195 4.867 1.00 61.34 298 ALA A N 10
ATOM 17537 C CA . ALA A 1 85 ? -6.132 8.494 4.987 1.00 34.22 298 ALA A CA 10
ATOM 17538 C C . ALA A 1 85 ? -6.613 7.944 3.615 1.00 14.53 298 ALA A C 10
ATOM 17539 O O . ALA A 1 85 ? -7.233 6.875 3.541 1.00 74.05 298 ALA A O 10
ATOM 17546 N N . THR A 1 86 ? -6.305 8.690 2.536 1.00 42.54 299 THR A N 10
ATOM 17547 C CA . THR A 1 86 ? -6.600 8.273 1.141 1.00 51.44 299 THR A CA 10
ATOM 17548 C C . THR A 1 86 ? -5.780 7.018 0.745 1.00 4.54 299 THR A C 10
ATOM 17549 O O . THR A 1 86 ? -6.325 6.063 0.186 1.00 54.43 299 THR A O 10
ATOM 17560 N N . LEU A 1 87 ? -4.472 7.033 1.065 1.00 11.53 300 LEU A N 10
ATOM 17561 C CA . LEU A 1 87 ? -3.554 5.892 0.811 1.00 44.43 300 LEU A CA 10
ATOM 17562 C C . LEU A 1 87 ? -3.971 4.636 1.613 1.00 21.12 300 LEU A C 10
ATOM 17563 O O . LEU A 1 87 ? -3.937 3.519 1.090 1.00 3.44 300 LEU A O 10
ATOM 17579 N N . LYS A 1 88 ? -4.379 4.850 2.880 1.00 63.50 301 LYS A N 10
ATOM 17580 C CA . LYS A 1 88 ? -4.843 3.772 3.781 1.00 4.23 301 LYS A CA 10
ATOM 17581 C C . LYS A 1 88 ? -6.079 3.061 3.206 1.00 5.54 301 LYS A C 10
ATOM 17582 O O . LYS A 1 88 ? -6.122 1.835 3.136 1.00 2.52 301 LYS A O 10
ATOM 17601 N N . ALA A 1 89 ? -7.065 3.862 2.778 1.00 2.05 302 ALA A N 10
ATOM 17602 C CA . ALA A 1 89 ? -8.326 3.351 2.205 1.00 75.22 302 ALA A CA 10
ATOM 17603 C C . ALA A 1 89 ? -8.086 2.597 0.875 1.00 44.34 302 ALA A C 10
ATOM 17604 O O . ALA A 1 89 ? -8.699 1.558 0.642 1.00 74.53 302 ALA A O 10
ATOM 17611 N N . HIS A 1 90 ? -7.166 3.127 0.029 1.00 24.43 303 HIS A N 10
ATOM 17612 C CA . HIS A 1 90 ? -6.722 2.449 -1.223 1.00 61.13 303 HIS A CA 10
ATOM 17613 C C . HIS A 1 90 ? -6.129 1.044 -0.927 1.00 51.33 303 HIS A C 10
ATOM 17614 O O . HIS A 1 90 ? -6.507 0.063 -1.566 1.00 14.21 303 HIS A O 10
ATOM 17629 N N . TYR A 1 91 ? -5.219 0.972 0.055 1.00 71.21 304 TYR A N 10
ATOM 17630 C CA . TYR A 1 91 ? -4.593 -0.299 0.500 1.00 52.12 304 TYR A CA 10
ATOM 17631 C C . TYR A 1 91 ? -5.637 -1.308 1.038 1.00 30.12 304 TYR A C 10
ATOM 17632 O O . TYR A 1 91 ? -5.621 -2.477 0.665 1.00 33.11 304 TYR A O 10
ATOM 17650 N N . GLU A 1 92 ? -6.534 -0.821 1.901 1.00 3.32 305 GLU A N 10
ATOM 17651 C CA . GLU A 1 92 ? -7.600 -1.627 2.538 1.00 13.43 305 GLU A CA 10
ATOM 17652 C C . GLU A 1 92 ? -8.516 -2.343 1.507 1.00 53.12 305 GLU A C 10
ATOM 17653 O O . GLU A 1 92 ? -8.667 -3.567 1.555 1.00 23.44 305 GLU A O 10
ATOM 17665 N N . ARG A 1 93 ? -9.079 -1.583 0.550 1.00 34.45 306 ARG A N 10
ATOM 17666 C CA . ARG A 1 93 ? -10.010 -2.137 -0.482 1.00 0.31 306 ARG A CA 10
ATOM 17667 C C . ARG A 1 93 ? -9.312 -3.080 -1.501 1.00 14.50 306 ARG A C 10
ATOM 17668 O O . ARG A 1 93 ? -9.984 -3.713 -2.310 1.00 12.33 306 ARG A O 10
ATOM 17689 N N . ILE A 1 94 ? -7.971 -3.165 -1.447 1.00 43.21 307 ILE A N 10
ATOM 17690 C CA . ILE A 1 94 ? -7.158 -4.047 -2.326 1.00 51.31 307 ILE A CA 10
ATOM 17691 C C . ILE A 1 94 ? -6.584 -5.265 -1.552 1.00 73.33 307 ILE A C 10
ATOM 17692 O O . ILE A 1 94 ? -6.466 -6.365 -2.107 1.00 31.05 307 ILE A O 10
ATOM 17708 N N . LEU A 1 95 ? -6.280 -5.071 -0.257 1.00 40.11 308 LEU A N 10
ATOM 17709 C CA . LEU A 1 95 ? -5.686 -6.124 0.604 1.00 51.43 308 LEU A CA 10
ATOM 17710 C C . LEU A 1 95 ? -6.793 -7.044 1.185 1.00 61.34 308 LEU A C 10
ATOM 17711 O O . LEU A 1 95 ? -6.554 -8.224 1.421 1.00 73.40 308 LEU A O 10
ATOM 17727 N N . HIS A 1 96 ? -8.007 -6.495 1.398 1.00 52.53 309 HIS A N 10
ATOM 17728 C CA . HIS A 1 96 ? -9.157 -7.272 1.948 1.00 62.34 309 HIS A CA 10
ATOM 17729 C C . HIS A 1 96 ? -9.632 -8.436 1.014 1.00 71.15 309 HIS A C 10
ATOM 17730 O O . HIS A 1 96 ? -10.035 -9.477 1.522 1.00 0.13 309 HIS A O 10
ATOM 17745 N N . PRO A 1 97 ? -9.674 -8.287 -0.346 1.00 21.22 310 PRO A N 10
ATOM 17746 C CA . PRO A 1 97 ? -9.787 -9.468 -1.259 1.00 22.11 310 PRO A CA 10
ATOM 17747 C C . PRO A 1 97 ? -8.499 -10.347 -1.306 1.00 42.13 310 PRO A C 10
ATOM 17748 O O . PRO A 1 97 ? -8.579 -11.563 -1.489 1.00 22.33 310 PRO A O 10
ATOM 17759 N N . PHE A 1 98 ? -7.319 -9.727 -1.104 1.00 32.15 311 PHE A N 10
ATOM 17760 C CA . PHE A 1 98 ? -6.007 -10.423 -1.225 1.00 34.45 311 PHE A CA 10
ATOM 17761 C C . PHE A 1 98 ? -5.595 -11.162 0.080 1.00 2.23 311 PHE A C 10
ATOM 17762 O O . PHE A 1 98 ? -4.625 -11.936 0.090 1.00 15.22 311 PHE A O 10
ATOM 17779 N N . GLU A 1 99 ? -6.336 -10.933 1.185 1.00 61.21 312 GLU A N 10
ATOM 17780 C CA . GLU A 1 99 ? -6.088 -11.626 2.473 1.00 74.51 312 GLU A CA 10
ATOM 17781 C C . GLU A 1 99 ? -6.450 -13.136 2.385 1.00 41.13 312 GLU A C 10
ATOM 17782 O O . GLU A 1 99 ? -6.071 -13.920 3.257 1.00 23.12 312 GLU A O 10
ATOM 17794 N N . VAL A 1 100 ? -7.185 -13.518 1.319 1.00 30.41 313 VAL A N 10
ATOM 17795 C CA . VAL A 1 100 ? -7.411 -14.934 0.946 1.00 34.12 313 VAL A CA 10
ATOM 17796 C C . VAL A 1 100 ? -6.052 -15.652 0.682 1.00 3.01 313 VAL A C 10
ATOM 17797 O O . VAL A 1 100 ? -5.867 -16.818 1.048 1.00 33.55 313 VAL A O 10
ATOM 17810 N N . TYR A 1 101 ? -5.114 -14.917 0.055 1.00 72.32 314 TYR A N 10
ATOM 17811 C CA . TYR A 1 101 ? -3.738 -15.393 -0.210 1.00 20.24 314 TYR A CA 10
ATOM 17812 C C . TYR A 1 101 ? -2.867 -15.366 1.081 1.00 60.55 314 TYR A C 10
ATOM 17813 O O . TYR A 1 101 ? -2.357 -16.404 1.526 1.00 14.32 314 TYR A O 10
ATOM 17831 N N . THR A 1 102 ? -2.707 -14.160 1.665 1.00 42.22 315 THR A N 10
ATOM 17832 C CA . THR A 1 102 ? -1.698 -13.892 2.736 1.00 3.42 315 THR A CA 10
ATOM 17833 C C . THR A 1 102 ? -2.302 -13.816 4.161 1.00 41.44 315 THR A C 10
ATOM 17834 O O . THR A 1 102 ? -1.713 -14.341 5.108 1.00 32.15 315 THR A O 10
ATOM 17845 N N . SER A 1 103 ? -3.470 -13.156 4.281 1.00 2.11 316 SER A N 10
ATOM 17846 C CA . SER A 1 103 ? -4.106 -12.715 5.566 1.00 54.35 316 SER A CA 10
ATOM 17847 C C . SER A 1 103 ? -3.282 -11.608 6.278 1.00 41.51 316 SER A C 10
ATOM 17848 O O . SER A 1 103 ? -2.050 -11.544 6.159 1.00 14.44 316 SER A O 10
ATOM 17856 N N . GLY A 1 104 ? -3.988 -10.713 6.996 1.00 55.52 317 GLY A N 10
ATOM 17857 C CA . GLY A 1 104 ? -3.349 -9.629 7.776 1.00 13.35 317 GLY A CA 10
ATOM 17858 C C . GLY A 1 104 ? -3.610 -9.746 9.287 1.00 4.55 317 GLY A C 10
ATOM 17859 O O . GLY A 1 104 ? -3.333 -8.812 10.050 1.00 62.10 317 GLY A O 10
ATOM 17863 N N . LYS A 1 105 ? -4.149 -10.912 9.714 1.00 31.53 318 LYS A N 10
ATOM 17864 C CA . LYS A 1 105 ? -4.549 -11.180 11.125 1.00 53.14 318 LYS A CA 10
ATOM 17865 C C . LYS A 1 105 ? -3.921 -12.494 11.649 1.00 41.25 318 LYS A C 10
ATOM 17866 O O . LYS A 1 105 ? -3.599 -13.399 10.873 1.00 40.12 318 LYS A O 10
ATOM 17885 N N . VAL A 1 106 ? -3.743 -12.572 12.982 1.00 60.32 319 VAL A N 10
ATOM 17886 C CA . VAL A 1 106 ? -3.266 -13.796 13.665 1.00 1.32 319 VAL A CA 10
ATOM 17887 C C . VAL A 1 106 ? -4.386 -14.877 13.716 1.00 23.10 319 VAL A C 10
ATOM 17888 O O . VAL A 1 106 ? -5.512 -14.606 14.154 1.00 43.13 319 VAL A O 10
ATOM 17901 N N . LEU A 1 107 ? -4.074 -16.089 13.213 1.00 5.13 320 LEU A N 10
ATOM 17902 C CA . LEU A 1 107 ? -5.031 -17.224 13.161 1.00 64.32 320 LEU A CA 10
ATOM 17903 C C . LEU A 1 107 ? -5.077 -17.969 14.536 1.00 45.21 320 LEU A C 10
ATOM 17904 O O . LEU A 1 107 ? -4.167 -18.782 14.817 1.00 39.03 320 LEU A O 10
ATOM 17921 N N . PRO A 1 1 ? 0.258 6.793 -17.005 1.00 62.32 214 PRO A N 11
ATOM 17922 C CA . PRO A 1 1 ? -1.147 6.895 -17.511 1.00 14.42 214 PRO A CA 11
ATOM 17923 C C . PRO A 1 1 ? -1.650 8.355 -17.614 1.00 64.43 214 PRO A C 11
ATOM 17924 O O . PRO A 1 1 ? -2.848 8.579 -17.837 1.00 31.12 214 PRO A O 11
ATOM 17937 N N . ARG A 1 2 ? -0.707 9.327 -17.508 1.00 55.41 215 ARG A N 11
ATOM 17938 C CA . ARG A 1 2 ? -0.993 10.778 -17.462 1.00 10.41 215 ARG A CA 11
ATOM 17939 C C . ARG A 1 2 ? -1.842 11.141 -16.209 1.00 40.41 215 ARG A C 11
ATOM 17940 O O . ARG A 1 2 ? -1.312 11.688 -15.248 1.00 53.23 215 ARG A O 11
ATOM 17961 N N . VAL A 1 3 ? -3.158 10.827 -16.264 1.00 10.12 216 VAL A N 11
ATOM 17962 C CA . VAL A 1 3 ? -4.116 10.959 -15.135 1.00 34.14 216 VAL A CA 11
ATOM 17963 C C . VAL A 1 3 ? -5.530 10.493 -15.582 1.00 42.20 216 VAL A C 11
ATOM 17964 O O . VAL A 1 3 ? -6.183 9.695 -14.904 1.00 44.35 216 VAL A O 11
ATOM 17977 N N . GLN A 1 4 ? -5.951 10.966 -16.769 1.00 24.30 217 GLN A N 11
ATOM 17978 C CA . GLN A 1 4 ? -7.347 10.864 -17.253 1.00 72.24 217 GLN A CA 11
ATOM 17979 C C . GLN A 1 4 ? -7.593 9.643 -18.169 1.00 53.24 217 GLN A C 11
ATOM 17980 O O . GLN A 1 4 ? -8.747 9.313 -18.449 1.00 40.22 217 GLN A O 11
ATOM 17994 N N . ARG A 1 5 ? -6.521 8.976 -18.643 1.00 44.41 218 ARG A N 11
ATOM 17995 C CA . ARG A 1 5 ? -6.642 7.920 -19.683 1.00 44.20 218 ARG A CA 11
ATOM 17996 C C . ARG A 1 5 ? -5.832 6.641 -19.374 1.00 32.11 218 ARG A C 11
ATOM 17997 O O . ARG A 1 5 ? -4.943 6.624 -18.515 1.00 41.23 218 ARG A O 11
ATOM 18018 N N . LEU A 1 6 ? -6.163 5.578 -20.129 1.00 40.34 219 LEU A N 11
ATOM 18019 C CA . LEU A 1 6 ? -5.473 4.272 -20.087 1.00 70.41 219 LEU A CA 11
ATOM 18020 C C . LEU A 1 6 ? -4.312 4.259 -21.116 1.00 34.34 219 LEU A C 11
ATOM 18021 O O . LEU A 1 6 ? -4.380 4.953 -22.142 1.00 10.10 219 LEU A O 11
ATOM 18037 N N . ASN A 1 7 ? -3.265 3.449 -20.849 1.00 31.44 220 ASN A N 11
ATOM 18038 C CA . ASN A 1 7 ? -2.084 3.355 -21.741 1.00 12.22 220 ASN A CA 11
ATOM 18039 C C . ASN A 1 7 ? -1.216 2.118 -21.403 1.00 2.51 220 ASN A C 11
ATOM 18040 O O . ASN A 1 7 ? -1.470 1.415 -20.419 1.00 2.54 220 ASN A O 11
ATOM 18051 N N . GLU A 1 8 ? -0.178 1.893 -22.220 1.00 22.31 221 GLU A N 11
ATOM 18052 C CA . GLU A 1 8 ? 0.854 0.856 -21.974 1.00 13.02 221 GLU A CA 11
ATOM 18053 C C . GLU A 1 8 ? 2.282 1.459 -22.055 1.00 41.44 221 GLU A C 11
ATOM 18054 O O . GLU A 1 8 ? 3.276 0.739 -21.952 1.00 33.35 221 GLU A O 11
ATOM 18066 N N . LEU A 1 9 ? 2.360 2.792 -22.235 1.00 33.32 222 LEU A N 11
ATOM 18067 C CA . LEU A 1 9 ? 3.628 3.521 -22.426 1.00 53.31 222 LEU A CA 11
ATOM 18068 C C . LEU A 1 9 ? 4.240 3.925 -21.054 1.00 10.20 222 LEU A C 11
ATOM 18069 O O . LEU A 1 9 ? 5.283 3.395 -20.652 1.00 33.34 222 LEU A O 11
ATOM 18085 N N . GLU A 1 10 ? 3.575 4.866 -20.350 1.00 43.11 223 GLU A N 11
ATOM 18086 C CA . GLU A 1 10 ? 4.075 5.435 -19.073 1.00 64.12 223 GLU A CA 11
ATOM 18087 C C . GLU A 1 10 ? 3.998 4.394 -17.922 1.00 20.14 223 GLU A C 11
ATOM 18088 O O . GLU A 1 10 ? 2.940 4.184 -17.308 1.00 11.14 223 GLU A O 11
ATOM 18100 N N . ALA A 1 11 ? 5.145 3.740 -17.695 1.00 63.54 224 ALA A N 11
ATOM 18101 C CA . ALA A 1 11 ? 5.353 2.667 -16.699 1.00 51.34 224 ALA A CA 11
ATOM 18102 C C . ALA A 1 11 ? 6.860 2.326 -16.661 1.00 74.11 224 ALA A C 11
ATOM 18103 O O . ALA A 1 11 ? 7.587 2.616 -17.623 1.00 23.40 224 ALA A O 11
ATOM 18110 N N . LYS A 1 12 ? 7.337 1.702 -15.568 1.00 74.13 225 LYS A N 11
ATOM 18111 C CA . LYS A 1 12 ? 8.780 1.480 -15.350 1.00 14.44 225 LYS A CA 11
ATOM 18112 C C . LYS A 1 12 ? 9.064 0.106 -14.725 1.00 44.44 225 LYS A C 11
ATOM 18113 O O . LYS A 1 12 ? 8.897 -0.097 -13.517 1.00 74.52 225 LYS A O 11
ATOM 18132 N N . THR A 1 13 ? 9.471 -0.815 -15.613 1.00 53.41 226 THR A N 11
ATOM 18133 C CA . THR A 1 13 ? 10.009 -2.154 -15.302 1.00 3.34 226 THR A CA 11
ATOM 18134 C C . THR A 1 13 ? 8.891 -3.148 -14.930 1.00 52.25 226 THR A C 11
ATOM 18135 O O . THR A 1 13 ? 8.161 -2.955 -13.951 1.00 34.14 226 THR A O 11
ATOM 18146 N N . ARG A 1 14 ? 8.812 -4.242 -15.694 1.00 72.30 227 ARG A N 11
ATOM 18147 C CA . ARG A 1 14 ? 7.687 -5.185 -15.636 1.00 41.33 227 ARG A CA 11
ATOM 18148 C C . ARG A 1 14 ? 7.724 -6.085 -14.372 1.00 53.10 227 ARG A C 11
ATOM 18149 O O . ARG A 1 14 ? 6.676 -6.390 -13.815 1.00 20.04 227 ARG A O 11
ATOM 18170 N N . VAL A 1 15 ? 8.930 -6.485 -13.916 1.00 62.31 228 VAL A N 11
ATOM 18171 C CA . VAL A 1 15 ? 9.092 -7.312 -12.690 1.00 75.13 228 VAL A CA 11
ATOM 18172 C C . VAL A 1 15 ? 8.708 -6.516 -11.406 1.00 2.33 228 VAL A C 11
ATOM 18173 O O . VAL A 1 15 ? 8.229 -7.089 -10.419 1.00 53.24 228 VAL A O 11
ATOM 18186 N N . LYS A 1 16 ? 8.900 -5.184 -11.454 1.00 34.10 229 LYS A N 11
ATOM 18187 C CA . LYS A 1 16 ? 8.560 -4.273 -10.342 1.00 52.31 229 LYS A CA 11
ATOM 18188 C C . LYS A 1 16 ? 7.031 -4.108 -10.199 1.00 24.24 229 LYS A C 11
ATOM 18189 O O . LYS A 1 16 ? 6.490 -4.104 -9.095 1.00 35.15 229 LYS A O 11
ATOM 18208 N N . LEU A 1 17 ? 6.352 -3.941 -11.334 1.00 41.12 230 LEU A N 11
ATOM 18209 C CA . LEU A 1 17 ? 4.873 -3.842 -11.392 1.00 64.34 230 LEU A CA 11
ATOM 18210 C C . LEU A 1 17 ? 4.183 -5.227 -11.422 1.00 12.55 230 LEU A C 11
ATOM 18211 O O . LEU A 1 17 ? 2.965 -5.299 -11.256 1.00 52.52 230 LEU A O 11
ATOM 18227 N N . ASN A 1 18 ? 4.967 -6.315 -11.589 1.00 63.35 231 ASN A N 11
ATOM 18228 C CA . ASN A 1 18 ? 4.438 -7.700 -11.695 1.00 13.45 231 ASN A CA 11
ATOM 18229 C C . ASN A 1 18 ? 3.581 -8.102 -10.467 1.00 41.50 231 ASN A C 11
ATOM 18230 O O . ASN A 1 18 ? 2.596 -8.814 -10.620 1.00 50.20 231 ASN A O 11
ATOM 18241 N N . PHE A 1 19 ? 3.962 -7.614 -9.264 1.00 44.01 232 PHE A N 11
ATOM 18242 C CA . PHE A 1 19 ? 3.185 -7.834 -8.010 1.00 15.21 232 PHE A CA 11
ATOM 18243 C C . PHE A 1 19 ? 1.712 -7.397 -8.203 1.00 20.11 232 PHE A C 11
ATOM 18244 O O . PHE A 1 19 ? 0.770 -8.103 -7.819 1.00 42.22 232 PHE A O 11
ATOM 18261 N N . LEU A 1 20 ? 1.560 -6.226 -8.846 1.00 21.11 233 LEU A N 11
ATOM 18262 C CA . LEU A 1 20 ? 0.264 -5.608 -9.137 1.00 63.15 233 LEU A CA 11
ATOM 18263 C C . LEU A 1 20 ? -0.482 -6.373 -10.255 1.00 61.40 233 LEU A C 11
ATOM 18264 O O . LEU A 1 20 ? -1.688 -6.531 -10.191 1.00 4.33 233 LEU A O 11
ATOM 18280 N N . ASP A 1 21 ? 0.257 -6.834 -11.280 1.00 2.31 234 ASP A N 11
ATOM 18281 C CA . ASP A 1 21 ? -0.325 -7.593 -12.417 1.00 62.21 234 ASP A CA 11
ATOM 18282 C C . ASP A 1 21 ? -0.806 -9.013 -12.000 1.00 1.50 234 ASP A C 11
ATOM 18283 O O . ASP A 1 21 ? -1.716 -9.571 -12.627 1.00 53.43 234 ASP A O 11
ATOM 18292 N N . GLN A 1 22 ? -0.186 -9.589 -10.949 1.00 54.42 235 GLN A N 11
ATOM 18293 C CA . GLN A 1 22 ? -0.605 -10.890 -10.361 1.00 31.44 235 GLN A CA 11
ATOM 18294 C C . GLN A 1 22 ? -1.983 -10.764 -9.676 1.00 21.01 235 GLN A C 11
ATOM 18295 O O . GLN A 1 22 ? -2.904 -11.542 -9.948 1.00 13.51 235 GLN A O 11
ATOM 18309 N N . ILE A 1 23 ? -2.099 -9.769 -8.782 1.00 73.24 236 ILE A N 11
ATOM 18310 C CA . ILE A 1 23 ? -3.352 -9.486 -8.049 1.00 14.14 236 ILE A CA 11
ATOM 18311 C C . ILE A 1 23 ? -4.432 -8.860 -8.988 1.00 41.14 236 ILE A C 11
ATOM 18312 O O . ILE A 1 23 ? -5.623 -8.992 -8.732 1.00 23.34 236 ILE A O 11
ATOM 18328 N N . ALA A 1 24 ? -4.003 -8.206 -10.091 1.00 75.05 237 ALA A N 11
ATOM 18329 C CA . ALA A 1 24 ? -4.931 -7.697 -11.142 1.00 14.03 237 ALA A CA 11
ATOM 18330 C C . ALA A 1 24 ? -5.719 -8.851 -11.799 1.00 64.30 237 ALA A C 11
ATOM 18331 O O . ALA A 1 24 ? -6.905 -8.709 -12.104 1.00 71.34 237 ALA A O 11
ATOM 18338 N N . LYS A 1 25 ? -5.030 -9.996 -11.982 1.00 24.22 238 LYS A N 11
ATOM 18339 C CA . LYS A 1 25 ? -5.636 -11.243 -12.504 1.00 43.10 238 LYS A CA 11
ATOM 18340 C C . LYS A 1 25 ? -6.749 -11.760 -11.543 1.00 1.13 238 LYS A C 11
ATOM 18341 O O . LYS A 1 25 ? -7.804 -12.229 -11.983 1.00 60.33 238 LYS A O 11
ATOM 18360 N N . PHE A 1 26 ? -6.484 -11.638 -10.222 1.00 2.13 239 PHE A N 11
ATOM 18361 C CA . PHE A 1 26 ? -7.464 -11.928 -9.145 1.00 45.32 239 PHE A CA 11
ATOM 18362 C C . PHE A 1 26 ? -8.682 -10.968 -9.226 1.00 23.12 239 PHE A C 11
ATOM 18363 O O . PHE A 1 26 ? -9.829 -11.391 -9.072 1.00 11.33 239 PHE A O 11
ATOM 18380 N N . TRP A 1 27 ? -8.415 -9.674 -9.493 1.00 11.23 240 TRP A N 11
ATOM 18381 C CA . TRP A 1 27 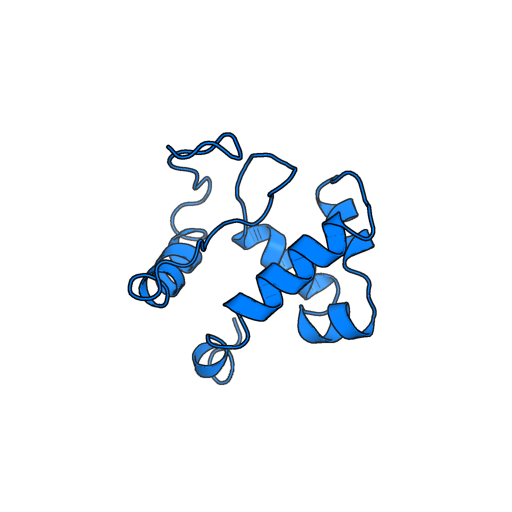? -9.466 -8.623 -9.549 1.00 14.40 240 TRP A CA 11
ATOM 18382 C C . TRP A 1 27 ? -10.265 -8.609 -10.871 1.00 13.03 240 TRP A C 11
ATOM 18383 O O . TRP A 1 27 ? -11.285 -7.919 -10.955 1.00 4.34 240 TRP A O 11
ATOM 18404 N N . GLU A 1 28 ? -9.816 -9.363 -11.891 1.00 4.34 241 GLU A N 11
ATOM 18405 C CA . GLU A 1 28 ? -10.652 -9.646 -13.085 1.00 21.45 241 GLU A CA 11
ATOM 18406 C C . GLU A 1 28 ? -11.847 -10.549 -12.695 1.00 24.55 241 GLU A C 11
ATOM 18407 O O . GLU A 1 28 ? -12.945 -10.423 -13.241 1.00 54.33 241 GLU A O 11
ATOM 18419 N N . LEU A 1 29 ? -11.601 -11.446 -11.721 1.00 32.31 242 LEU A N 11
ATOM 18420 C CA . LEU A 1 29 ? -12.619 -12.368 -11.177 1.00 23.13 242 LEU A CA 11
ATOM 18421 C C . LEU A 1 29 ? -13.574 -11.638 -10.199 1.00 52.03 242 LEU A C 11
ATOM 18422 O O . LEU A 1 29 ? -14.736 -12.024 -10.062 1.00 32.21 242 LEU A O 11
ATOM 18438 N N . GLN A 1 30 ? -13.070 -10.579 -9.525 1.00 72.42 243 GLN A N 11
ATOM 18439 C CA . GLN A 1 30 ? -13.862 -9.791 -8.542 1.00 50.05 243 GLN A CA 11
ATOM 18440 C C . GLN A 1 30 ? -14.643 -8.648 -9.245 1.00 62.04 243 GLN A C 11
ATOM 18441 O O . GLN A 1 30 ? -15.878 -8.671 -9.314 1.00 75.41 243 GLN A O 11
ATOM 18455 N N . GLY A 1 31 ? -13.899 -7.659 -9.771 1.00 55.12 244 GLY A N 11
ATOM 18456 C CA . GLY A 1 31 ? -14.483 -6.504 -10.474 1.00 75.03 244 GLY A CA 11
ATOM 18457 C C . GLY A 1 31 ? -13.810 -5.182 -10.101 1.00 11.14 244 GLY A C 11
ATOM 18458 O O . GLY A 1 31 ? -13.082 -5.113 -9.105 1.00 51.34 244 GLY A O 11
ATOM 18462 N N . SER A 1 32 ? -14.069 -4.138 -10.920 1.00 44.25 245 SER A N 11
ATOM 18463 C CA . SER A 1 32 ? -13.539 -2.756 -10.739 1.00 33.54 245 SER A CA 11
ATOM 18464 C C . SER A 1 32 ? -11.996 -2.665 -10.955 1.00 65.44 245 SER A C 11
ATOM 18465 O O . SER A 1 32 ? -11.329 -3.664 -11.262 1.00 41.04 245 SER A O 11
ATOM 18473 N N . SER A 1 33 ? -11.448 -1.441 -10.820 1.00 4.42 246 SER A N 11
ATOM 18474 C CA . SER A 1 33 ? -10.034 -1.128 -11.145 1.00 20.44 246 SER A CA 11
ATOM 18475 C C . SER A 1 33 ? -9.055 -1.544 -10.028 1.00 42.24 246 SER A C 11
ATOM 18476 O O . SER A 1 33 ? -9.237 -1.191 -8.856 1.00 5.10 246 SER A O 11
ATOM 18484 N N . LEU A 1 34 ? -8.021 -2.314 -10.419 1.00 15.01 247 LEU A N 11
ATOM 18485 C CA . LEU A 1 34 ? -6.816 -2.579 -9.593 1.00 61.31 247 LEU A CA 11
ATOM 18486 C C . LEU A 1 34 ? -5.670 -1.631 -10.086 1.00 45.20 247 LEU A C 11
ATOM 18487 O O . LEU A 1 34 ? -5.769 -1.061 -11.184 1.00 43.24 247 LEU A O 11
ATOM 18503 N N . LYS A 1 35 ? -4.618 -1.444 -9.248 1.00 12.41 248 LYS A N 11
ATOM 18504 C CA . LYS A 1 35 ? -3.423 -0.610 -9.561 1.00 71.12 248 LYS A CA 11
ATOM 18505 C C . LYS A 1 35 ? -3.799 0.894 -9.558 1.00 75.32 248 LYS A C 11
ATOM 18506 O O . LYS A 1 35 ? -3.783 1.571 -10.595 1.00 45.54 248 LYS A O 11
ATOM 18525 N N . ILE A 1 36 ? -4.214 1.401 -8.368 1.00 51.11 249 ILE A N 11
ATOM 18526 C CA . ILE A 1 36 ? -4.539 2.840 -8.167 1.00 61.43 249 ILE A CA 11
ATOM 18527 C C . ILE A 1 36 ? -3.697 3.435 -6.994 1.00 62.13 249 ILE A C 11
ATOM 18528 O O . ILE A 1 36 ? -4.172 3.502 -5.848 1.00 31.34 249 ILE A O 11
ATOM 18544 N N . PRO A 1 37 ? -2.396 3.785 -7.234 1.00 34.10 250 PRO A N 11
ATOM 18545 C CA . PRO A 1 37 ? -1.617 4.653 -6.321 1.00 11.45 250 PRO A CA 11
ATOM 18546 C C . PRO A 1 37 ? -1.708 6.144 -6.712 1.00 44.33 250 PRO A C 11
ATOM 18547 O O . PRO A 1 37 ? -2.515 6.519 -7.570 1.00 74.44 250 PRO A O 11
ATOM 18558 N N . MET A 1 38 ? -0.871 6.962 -6.038 1.00 25.12 251 MET A N 11
ATOM 18559 C CA . MET A 1 38 ? -0.512 8.337 -6.457 1.00 70.51 251 MET A CA 11
ATOM 18560 C C . MET A 1 38 ? -1.713 9.199 -6.893 1.00 62.30 251 MET A C 11
ATOM 18561 O O . MET A 1 38 ? -1.714 9.812 -7.964 1.00 51.02 251 MET A O 11
ATOM 18575 N N . VAL A 1 39 ? -2.714 9.245 -6.011 1.00 54.41 252 VAL A N 11
ATOM 18576 C CA . VAL A 1 39 ? -3.986 9.980 -6.225 1.00 51.41 252 VAL A CA 11
ATOM 18577 C C . VAL A 1 39 ? -3.745 11.502 -6.467 1.00 0.21 252 VAL A C 11
ATOM 18578 O O . VAL A 1 39 ? -4.512 12.166 -7.165 1.00 74.03 252 VAL A O 11
ATOM 18591 N N . GLU A 1 40 ? -2.636 12.020 -5.908 1.00 10.14 253 GLU A N 11
ATOM 18592 C CA . GLU A 1 40 ? -2.233 13.439 -6.038 1.00 41.50 253 GLU A CA 11
ATOM 18593 C C . GLU A 1 40 ? -1.025 13.631 -6.981 1.00 22.22 253 GLU A C 11
ATOM 18594 O O . GLU A 1 40 ? -0.782 14.746 -7.453 1.00 32.42 253 GLU A O 11
ATOM 18606 N N . ARG A 1 41 ? -0.264 12.555 -7.245 1.00 41.45 254 ARG A N 11
ATOM 18607 C CA . ARG A 1 41 ? 0.959 12.618 -8.094 1.00 13.25 254 ARG A CA 11
ATOM 18608 C C . ARG A 1 41 ? 0.691 12.265 -9.577 1.00 11.02 254 ARG A C 11
ATOM 18609 O O . ARG A 1 41 ? 1.548 12.529 -10.437 1.00 43.15 254 ARG A O 11
ATOM 18630 N N . LYS A 1 42 ? -0.486 11.654 -9.842 1.00 74.03 255 LYS A N 11
ATOM 18631 C CA . LYS A 1 42 ? -0.997 11.328 -11.207 1.00 61.24 255 LYS A CA 11
ATOM 18632 C C . LYS A 1 42 ? -0.298 10.100 -11.859 1.00 33.32 255 LYS A C 11
ATOM 18633 O O . LYS A 1 42 ? -0.968 9.136 -12.246 1.00 61.23 255 LYS A O 11
ATOM 18652 N N . ALA A 1 43 ? 1.032 10.151 -12.010 1.00 21.23 256 ALA A N 11
ATOM 18653 C CA . ALA A 1 43 ? 1.831 8.994 -12.503 1.00 3.22 256 ALA A CA 11
ATOM 18654 C C . ALA A 1 43 ? 1.948 7.912 -11.407 1.00 33.52 256 ALA A C 11
ATOM 18655 O O . ALA A 1 43 ? 2.232 8.228 -10.254 1.00 3.31 256 ALA A O 11
ATOM 18662 N N . LEU A 1 44 ? 1.761 6.642 -11.788 1.00 61.50 257 LEU A N 11
ATOM 18663 C CA . LEU A 1 44 ? 1.518 5.537 -10.831 1.00 52.43 257 LEU A CA 11
ATOM 18664 C C . LEU A 1 44 ? 2.817 4.794 -10.426 1.00 13.02 257 LEU A C 11
ATOM 18665 O O . LEU A 1 44 ? 3.416 4.078 -11.236 1.00 32.31 257 LEU A O 11
ATOM 18681 N N . ASP A 1 45 ? 3.218 4.959 -9.152 1.00 61.34 258 ASP A N 11
ATOM 18682 C CA . ASP A 1 45 ? 4.420 4.321 -8.562 1.00 23.54 258 ASP A CA 11
ATOM 18683 C C . ASP A 1 45 ? 4.051 3.548 -7.261 1.00 72.11 258 ASP A C 11
ATOM 18684 O O . ASP A 1 45 ? 4.587 3.817 -6.175 1.00 31.51 258 ASP A O 11
ATOM 18693 N N . LEU A 1 46 ? 3.128 2.566 -7.386 1.00 14.22 259 LEU A N 11
ATOM 18694 C CA . LEU A 1 46 ? 2.692 1.716 -6.240 1.00 60.45 259 LEU A CA 11
ATOM 18695 C C . LEU A 1 46 ? 3.846 0.801 -5.774 1.00 20.23 259 LEU A C 11
ATOM 18696 O O . LEU A 1 46 ? 3.884 0.429 -4.614 1.00 74.03 259 LEU A O 11
ATOM 18712 N N . TYR A 1 47 ? 4.784 0.466 -6.689 1.00 43.54 260 TYR A N 11
ATOM 18713 C CA . TYR A 1 47 ? 5.998 -0.327 -6.370 1.00 50.31 260 TYR A CA 11
ATOM 18714 C C . TYR A 1 47 ? 6.743 0.221 -5.121 1.00 32.34 260 TYR A C 11
ATOM 18715 O O . TYR A 1 47 ? 6.910 -0.494 -4.125 1.00 42.51 260 TYR A O 11
ATOM 18733 N N . THR A 1 48 ? 7.159 1.501 -5.189 1.00 15.51 261 THR A N 11
ATOM 18734 C CA . THR A 1 48 ? 7.869 2.164 -4.070 1.00 34.42 261 THR A CA 11
ATOM 18735 C C . THR A 1 48 ? 6.909 2.486 -2.908 1.00 23.01 261 THR A C 11
ATOM 18736 O O . THR A 1 48 ? 7.314 2.441 -1.759 1.00 61.12 261 THR A O 11
ATOM 18747 N N . LEU A 1 49 ? 5.629 2.775 -3.229 1.00 64.31 262 LEU A N 11
ATOM 18748 C CA . LEU A 1 49 ? 4.600 3.152 -2.225 1.00 64.01 262 LEU A CA 11
ATOM 18749 C C . LEU A 1 49 ? 4.353 1.976 -1.230 1.00 44.04 262 LEU A C 11
ATOM 18750 O O . LEU A 1 49 ? 4.443 2.163 -0.017 1.00 60.31 262 LEU A O 11
ATOM 18766 N N . HIS A 1 50 ? 4.077 0.761 -1.766 1.00 12.41 263 HIS A N 11
ATOM 18767 C CA . HIS A 1 50 ? 3.871 -0.464 -0.941 1.00 41.11 263 HIS A CA 11
ATOM 18768 C C . HIS A 1 50 ? 5.152 -0.873 -0.210 1.00 21.12 263 HIS A C 11
ATOM 18769 O O . HIS A 1 50 ? 5.096 -1.426 0.893 1.00 31.43 263 HIS A O 11
ATOM 18784 N N . ARG A 1 51 ? 6.299 -0.618 -0.862 1.00 62.43 264 ARG A N 11
ATOM 18785 C CA . ARG A 1 51 ? 7.619 -0.918 -0.291 1.00 64.23 264 ARG A CA 11
ATOM 18786 C C . ARG A 1 51 ? 7.845 -0.112 1.002 1.00 14.44 264 ARG A C 11
ATOM 18787 O O . ARG A 1 51 ? 8.169 -0.690 2.014 1.00 2.52 264 ARG A O 11
ATOM 18808 N N . ILE A 1 52 ? 7.619 1.218 0.940 1.00 74.44 265 ILE A N 11
ATOM 18809 C CA . ILE A 1 52 ? 7.765 2.137 2.102 1.00 32.21 265 ILE A CA 11
ATOM 18810 C C . ILE A 1 52 ? 6.899 1.668 3.295 1.00 52.35 265 ILE A C 11
ATOM 18811 O O . ILE A 1 52 ? 7.400 1.541 4.403 1.00 3.34 265 ILE A O 11
ATOM 18827 N N . VAL A 1 53 ? 5.613 1.370 3.022 1.00 64.24 266 VAL A N 11
ATOM 18828 C CA . VAL A 1 53 ? 4.653 0.873 4.042 1.00 42.11 266 VAL A CA 11
ATOM 18829 C C . VAL A 1 53 ? 5.148 -0.452 4.700 1.00 71.24 266 VAL A C 11
ATOM 18830 O O . VAL A 1 53 ? 4.984 -0.663 5.906 1.00 13.04 266 VAL A O 11
ATOM 18843 N N . GLN A 1 54 ? 5.768 -1.322 3.882 1.00 54.44 267 GLN A N 11
ATOM 18844 C CA . GLN A 1 54 ? 6.335 -2.618 4.332 1.00 25.53 267 GLN A CA 11
ATOM 18845 C C . GLN A 1 54 ? 7.631 -2.396 5.162 1.00 34.22 267 GLN A C 11
ATOM 18846 O O . GLN A 1 54 ? 7.835 -3.054 6.186 1.00 73.21 267 GLN A O 11
ATOM 18860 N N . GLU A 1 55 ? 8.477 -1.438 4.726 1.00 52.12 268 GLU A N 11
ATOM 18861 C CA . GLU A 1 55 ? 9.734 -1.069 5.426 1.00 44.12 268 GLU A CA 11
ATOM 18862 C C . GLU A 1 55 ? 9.431 -0.324 6.749 1.00 15.21 268 GLU A C 11
ATOM 18863 O O . GLU A 1 55 ? 10.280 -0.260 7.641 1.00 23.14 268 GLU A O 11
ATOM 18875 N N . GLU A 1 56 ? 8.222 0.264 6.844 1.00 33.11 269 GLU A N 11
ATOM 18876 C CA . GLU A 1 56 ? 7.682 0.807 8.107 1.00 60.23 269 GLU A CA 11
ATOM 18877 C C . GLU A 1 56 ? 7.347 -0.343 9.092 1.00 14.14 269 GLU A C 11
ATOM 18878 O O . GLU A 1 56 ? 7.524 -0.203 10.306 1.00 51.32 269 GLU A O 11
ATOM 18890 N N . GLY A 1 57 ? 6.853 -1.472 8.546 1.00 51.04 270 GLY A N 11
ATOM 18891 C CA . GLY A 1 57 ? 6.506 -2.662 9.350 1.00 51.34 270 GLY A CA 11
ATOM 18892 C C . GLY A 1 57 ? 5.312 -3.454 8.794 1.00 30.24 270 GLY A C 11
ATOM 18893 O O . GLY A 1 57 ? 5.010 -4.552 9.280 1.00 20.12 270 GLY A O 11
ATOM 18897 N N . GLY A 1 58 ? 4.616 -2.880 7.795 1.00 14.10 271 GLY A N 11
ATOM 18898 C CA . GLY A 1 58 ? 3.434 -3.506 7.162 1.00 60.42 271 GLY A CA 11
ATOM 18899 C C . GLY A 1 58 ? 2.252 -2.540 7.055 1.00 15.30 271 GLY A C 11
ATOM 18900 O O . GLY A 1 58 ? 2.288 -1.468 7.642 1.00 43.14 271 GLY A O 11
ATOM 18904 N N . MET A 1 59 ? 1.195 -2.928 6.313 1.00 21.31 272 MET A N 11
ATOM 18905 C CA . MET A 1 59 ? -0.002 -2.067 6.083 1.00 54.41 272 MET A CA 11
ATOM 18906 C C . MET A 1 59 ? -0.775 -1.832 7.403 1.00 1.43 272 MET A C 11
ATOM 18907 O O . MET A 1 59 ? -1.010 -0.693 7.814 1.00 12.10 272 MET A O 11
ATOM 18921 N N . GLU A 1 60 ? -1.136 -2.947 8.044 1.00 0.22 273 GLU A N 11
ATOM 18922 C CA . GLU A 1 60 ? -1.884 -2.977 9.329 1.00 43.04 273 GLU A CA 11
ATOM 18923 C C . GLU A 1 60 ? -1.056 -2.410 10.509 1.00 13.21 273 GLU A C 11
ATOM 18924 O O . GLU A 1 60 ? -1.626 -1.851 11.448 1.00 55.42 273 GLU A O 11
ATOM 18936 N N . GLN A 1 61 ? 0.279 -2.549 10.446 1.00 15.02 274 GLN A N 11
ATOM 18937 C CA . GLN A 1 61 ? 1.192 -1.969 11.454 1.00 34.24 274 GLN A CA 11
ATOM 18938 C C . GLN A 1 61 ? 1.237 -0.430 11.305 1.00 72.44 274 GLN A C 11
ATOM 18939 O O . GLN A 1 61 ? 1.084 0.299 12.280 1.00 0.41 274 GLN A O 11
ATOM 18953 N N . THR A 1 62 ? 1.466 0.033 10.059 1.00 12.50 275 THR A N 11
ATOM 18954 C CA . THR A 1 62 ? 1.458 1.477 9.684 1.00 41.23 275 THR A CA 11
ATOM 18955 C C . THR A 1 62 ? 0.094 2.145 10.012 1.00 42.35 275 THR A C 11
ATOM 18956 O O . THR A 1 62 ? 0.034 3.335 10.336 1.00 13.42 275 THR A O 11
ATOM 18967 N N . THR A 1 63 ? -0.988 1.349 9.944 1.00 43.02 276 THR A N 11
ATOM 18968 C CA . THR A 1 63 ? -2.343 1.762 10.383 1.00 34.53 276 THR A CA 11
ATOM 18969 C C . THR A 1 63 ? -2.386 2.084 11.901 1.00 74.41 276 THR A C 11
ATOM 18970 O O . THR A 1 63 ? -2.779 3.186 12.302 1.00 1.15 276 THR A O 11
ATOM 18981 N N . LYS A 1 64 ? -1.943 1.115 12.724 1.00 2.30 277 LYS A N 11
ATOM 18982 C CA . LYS A 1 64 ? -1.983 1.208 14.210 1.00 22.15 277 LYS A CA 11
ATOM 18983 C C . LYS A 1 64 ? -0.993 2.267 14.749 1.00 23.55 277 LYS A C 11
ATOM 18984 O O . LYS A 1 64 ? -1.273 2.951 15.734 1.00 3.24 277 LYS A O 11
ATOM 19003 N N . ASP A 1 65 ? 0.166 2.372 14.090 1.00 34.02 278 ASP A N 11
ATOM 19004 C CA . ASP A 1 65 ? 1.201 3.387 14.386 1.00 1.14 278 ASP A CA 11
ATOM 19005 C C . ASP A 1 65 ? 0.896 4.757 13.714 1.00 31.02 278 ASP A C 11
ATOM 19006 O O . ASP A 1 65 ? 1.643 5.723 13.915 1.00 71.31 278 ASP A O 11
ATOM 19015 N N . ARG A 1 66 ? -0.181 4.804 12.891 1.00 53.41 279 ARG A N 11
ATOM 19016 C CA . ARG A 1 66 ? -0.737 6.048 12.286 1.00 43.53 279 ARG A CA 11
ATOM 19017 C C . ARG A 1 66 ? 0.229 6.687 11.238 1.00 10.14 279 ARG A C 11
ATOM 19018 O O . ARG A 1 66 ? 0.023 7.822 10.796 1.00 21.35 279 ARG A O 11
ATOM 19039 N N . LYS A 1 67 ? 1.232 5.906 10.788 1.00 53.33 280 LYS A N 11
ATOM 19040 C CA . LYS A 1 67 ? 2.359 6.407 9.952 1.00 52.31 280 LYS A CA 11
ATOM 19041 C C . LYS A 1 67 ? 1.988 6.605 8.463 1.00 62.21 280 LYS A C 11
ATOM 19042 O O . LYS A 1 67 ? 2.869 6.870 7.647 1.00 50.13 280 LYS A O 11
ATOM 19061 N N . TRP A 1 68 ? 0.697 6.471 8.115 1.00 71.42 281 TRP A N 11
ATOM 19062 C CA . TRP A 1 68 ? 0.188 6.785 6.758 1.00 52.12 281 TRP A CA 11
ATOM 19063 C C . TRP A 1 68 ? 0.446 8.257 6.368 1.00 0.03 281 TRP A C 11
ATOM 19064 O O . TRP A 1 68 ? 0.657 8.568 5.191 1.00 73.23 281 TRP A O 11
ATOM 19085 N N . ALA A 1 69 ? 0.430 9.143 7.376 1.00 44.32 282 ALA A N 11
ATOM 19086 C CA . ALA A 1 69 ? 0.824 10.556 7.216 1.00 34.43 282 ALA A CA 11
ATOM 19087 C C . ALA A 1 69 ? 2.297 10.682 6.746 1.00 23.10 282 ALA A C 11
ATOM 19088 O O . ALA A 1 69 ? 2.622 11.515 5.895 1.00 24.35 282 ALA A O 11
ATOM 19095 N N . LYS A 1 70 ? 3.172 9.826 7.315 1.00 72.31 283 LYS A N 11
ATOM 19096 C CA . LYS A 1 70 ? 4.599 9.732 6.926 1.00 13.11 283 LYS A CA 11
ATOM 19097 C C . LYS A 1 70 ? 4.772 9.119 5.518 1.00 54.33 283 LYS A C 11
ATOM 19098 O O . LYS A 1 70 ? 5.673 9.512 4.796 1.00 10.40 283 LYS A O 11
ATOM 19117 N N . VAL A 1 71 ? 3.909 8.153 5.149 1.00 55.41 284 VAL A N 11
ATOM 19118 C CA . VAL A 1 71 ? 3.933 7.518 3.805 1.00 43.41 284 VAL A CA 11
ATOM 19119 C C . VAL A 1 71 ? 3.629 8.562 2.694 1.00 50.24 284 VAL A C 11
ATOM 19120 O O . VAL A 1 71 ? 4.326 8.620 1.667 1.00 62.02 284 VAL A O 11
ATOM 19133 N N . ALA A 1 72 ? 2.600 9.400 2.940 1.00 1.42 285 ALA A N 11
ATOM 19134 C CA . ALA A 1 72 ? 2.244 10.530 2.054 1.00 41.34 285 ALA A CA 11
ATOM 19135 C C . ALA A 1 72 ? 3.379 11.591 2.007 1.00 11.44 285 ALA A C 11
ATOM 19136 O O . ALA A 1 72 ? 3.715 12.102 0.940 1.00 62.33 285 ALA A O 11
ATOM 19143 N N . ASN A 1 73 ? 3.987 11.877 3.175 1.00 42.22 286 ASN A N 11
ATOM 19144 C CA . ASN A 1 73 ? 5.088 12.872 3.296 1.00 71.02 286 ASN A CA 11
ATOM 19145 C C . ASN A 1 73 ? 6.380 12.393 2.566 1.00 72.51 286 ASN A C 11
ATOM 19146 O O . ASN A 1 73 ? 7.092 13.202 1.963 1.00 72.42 286 ASN A O 11
ATOM 19157 N N . ARG A 1 74 ? 6.659 11.070 2.625 1.00 40.24 287 ARG A N 11
ATOM 19158 C CA . ARG A 1 74 ? 7.804 10.441 1.911 1.00 20.02 287 ARG A CA 11
ATOM 19159 C C . ARG A 1 74 ? 7.639 10.592 0.382 1.00 61.44 287 ARG A C 11
ATOM 19160 O O . ARG A 1 74 ? 8.583 10.947 -0.322 1.00 41.50 287 ARG A O 11
ATOM 19181 N N . MET A 1 75 ? 6.418 10.325 -0.108 1.00 53.42 288 MET A N 11
ATOM 19182 C CA . MET A 1 75 ? 6.088 10.418 -1.553 1.00 52.42 288 MET A CA 11
ATOM 19183 C C . MET A 1 75 ? 5.648 11.847 -1.971 1.00 3.01 288 MET A C 11
ATOM 19184 O O . MET A 1 75 ? 5.058 12.032 -3.035 1.00 2.42 288 MET A O 11
ATOM 19198 N N . GLN A 1 76 ? 5.965 12.848 -1.118 1.00 42.21 289 GLN A N 11
ATOM 19199 C CA . GLN A 1 76 ? 5.906 14.296 -1.457 1.00 41.03 289 GLN A CA 11
ATOM 19200 C C . GLN A 1 76 ? 4.468 14.835 -1.720 1.00 11.41 289 GLN A C 11
ATOM 19201 O O . GLN A 1 76 ? 4.312 15.876 -2.360 1.00 63.40 289 GLN A O 11
ATOM 19215 N N . TYR A 1 77 ? 3.438 14.162 -1.170 1.00 63.22 290 TYR A N 11
ATOM 19216 C CA . TYR A 1 77 ? 2.019 14.603 -1.283 1.00 5.24 290 TYR A CA 11
ATOM 19217 C C . TYR A 1 77 ? 1.789 16.038 -0.693 1.00 25.32 290 TYR A C 11
ATOM 19218 O O . TYR A 1 77 ? 2.534 16.465 0.195 1.00 45.14 290 TYR A O 11
ATOM 19236 N N . PRO A 1 78 ? 0.745 16.803 -1.192 1.00 10.11 291 PRO A N 11
ATOM 19237 C CA . PRO A 1 78 ? 0.440 18.197 -0.720 1.00 3.25 291 PRO A CA 11
ATOM 19238 C C . PRO A 1 78 ? 0.201 18.307 0.815 1.00 50.05 291 PRO A C 11
ATOM 19239 O O . PRO A 1 78 ? 0.473 19.343 1.432 1.00 51.21 291 PRO A O 11
ATOM 19250 N N . SER A 1 79 ? -0.311 17.220 1.405 1.00 1.12 292 SER A N 11
ATOM 19251 C CA . SER A 1 79 ? -0.605 17.121 2.851 1.00 71.43 292 SER A CA 11
ATOM 19252 C C . SER A 1 79 ? 0.087 15.870 3.440 1.00 35.50 292 SER A C 11
ATOM 19253 O O . SER A 1 79 ? 0.899 15.212 2.773 1.00 54.30 292 SER A O 11
ATOM 19261 N N . SER A 1 80 ? -0.227 15.560 4.697 1.00 13.13 293 SER A N 11
ATOM 19262 C CA . SER A 1 80 ? 0.138 14.289 5.357 1.00 22.22 293 SER A CA 11
ATOM 19263 C C . SER A 1 80 ? -1.137 13.635 5.947 1.00 30.12 293 SER A C 11
ATOM 19264 O O . SER A 1 80 ? -1.404 12.449 5.730 1.00 33.42 293 SER A O 11
ATOM 19272 N N . LYS A 1 81 ? -1.926 14.472 6.659 1.00 21.24 294 LYS A N 11
ATOM 19273 C CA . LYS A 1 81 ? -3.158 14.082 7.393 1.00 5.50 294 LYS A CA 11
ATOM 19274 C C . LYS A 1 81 ? -4.199 13.333 6.501 1.00 72.44 294 LYS A C 11
ATOM 19275 O O . LYS A 1 81 ? -4.460 12.138 6.702 1.00 42.12 294 LYS A O 11
ATOM 19294 N N . SER A 1 82 ? -4.768 14.050 5.510 1.00 34.13 295 SER A N 11
ATOM 19295 C CA . SER A 1 82 ? -5.909 13.548 4.694 1.00 62.04 295 SER A CA 11
ATOM 19296 C C . SER A 1 82 ? -5.472 12.479 3.665 1.00 50.22 295 SER A C 11
ATOM 19297 O O . SER A 1 82 ? -6.074 11.401 3.580 1.00 63.00 295 SER A O 11
ATOM 19305 N N . VAL A 1 83 ? -4.432 12.810 2.874 1.00 60.32 296 VAL A N 11
ATOM 19306 C CA . VAL A 1 83 ? -3.842 11.895 1.861 1.00 44.52 296 VAL A CA 11
ATOM 19307 C C . VAL A 1 83 ? -3.314 10.581 2.471 1.00 55.41 296 VAL A C 11
ATOM 19308 O O . VAL A 1 83 ? -3.311 9.556 1.794 1.00 13.25 296 VAL A O 11
ATOM 19321 N N . GLY A 1 84 ? -2.860 10.633 3.732 1.00 64.02 297 GLY A N 11
ATOM 19322 C CA . GLY A 1 84 ? -2.453 9.428 4.462 1.00 63.21 297 GLY A CA 11
ATOM 19323 C C . GLY A 1 84 ? -3.592 8.420 4.632 1.00 34.33 297 GLY A C 11
ATOM 19324 O O . GLY A 1 84 ? -3.446 7.238 4.294 1.00 44.22 297 GLY A O 11
ATOM 19328 N N . ALA A 1 85 ? -4.744 8.915 5.113 1.00 10.30 298 ALA A N 11
ATOM 19329 C CA . ALA A 1 85 ? -5.960 8.092 5.312 1.00 42.11 298 ALA A CA 11
ATOM 19330 C C . ALA A 1 85 ? -6.562 7.629 3.955 1.00 5.30 298 ALA A C 11
ATOM 19331 O O . ALA A 1 85 ? -7.195 6.566 3.871 1.00 54.13 298 ALA A O 11
ATOM 19338 N N . THR A 1 86 ? -6.364 8.459 2.908 1.00 34.03 299 THR A N 11
ATOM 19339 C CA . THR A 1 86 ? -6.766 8.144 1.514 1.00 40.14 299 THR A CA 11
ATOM 19340 C C . THR A 1 86 ? -5.939 6.962 0.950 1.00 13.33 299 THR A C 11
ATOM 19341 O O . THR A 1 86 ? -6.491 6.053 0.317 1.00 72.44 299 THR A O 11
ATOM 19352 N N . LEU A 1 87 ? -4.612 6.979 1.206 1.00 40.41 300 LEU A N 11
ATOM 19353 C CA . LEU A 1 87 ? -3.695 5.890 0.794 1.00 43.24 300 LEU A CA 11
ATOM 19354 C C . LEU A 1 87 ? -4.056 4.577 1.506 1.00 31.24 300 LEU A C 11
ATOM 19355 O O . LEU A 1 87 ? -4.115 3.530 0.860 1.00 13.24 300 LEU A O 11
ATOM 19371 N N . LYS A 1 88 ? -4.337 4.660 2.829 1.00 21.22 301 LYS A N 11
ATOM 19372 C CA . LYS A 1 88 ? -4.804 3.504 3.618 1.00 40.31 301 LYS A CA 11
ATOM 19373 C C . LYS A 1 88 ? -6.050 2.863 2.972 1.00 13.44 301 LYS A C 11
ATOM 19374 O O . LYS A 1 88 ? -6.107 1.656 2.817 1.00 54.01 301 LYS A O 11
ATOM 19393 N N . ALA A 1 89 ? -7.027 3.708 2.593 1.00 35.35 302 ALA A N 11
ATOM 19394 C CA . ALA A 1 89 ? -8.291 3.263 1.959 1.00 21.14 302 ALA A CA 11
ATOM 19395 C C . ALA A 1 89 ? -8.047 2.490 0.646 1.00 20.23 302 ALA A C 11
ATOM 19396 O O . ALA A 1 89 ? -8.692 1.473 0.408 1.00 50.20 302 ALA A O 11
ATOM 19403 N N . HIS A 1 90 ? -7.092 2.973 -0.180 1.00 34.01 303 HIS A N 11
ATOM 19404 C CA . HIS A 1 90 ? -6.684 2.284 -1.431 1.00 61.21 303 HIS A CA 11
ATOM 19405 C C . HIS A 1 90 ? -6.141 0.855 -1.156 1.00 3.01 303 HIS A C 11
ATOM 19406 O O . HIS A 1 90 ? -6.382 -0.053 -1.941 1.00 71.21 303 HIS A O 11
ATOM 19421 N N . TYR A 1 91 ? -5.410 0.676 -0.043 1.00 73.01 304 TYR A N 11
ATOM 19422 C CA . TYR A 1 91 ? -4.902 -0.654 0.373 1.00 71.22 304 TYR A CA 11
ATOM 19423 C C . TYR A 1 91 ? -6.021 -1.536 0.961 1.00 12.31 304 TYR A C 11
ATOM 19424 O O . TYR A 1 91 ? -6.167 -2.669 0.559 1.00 15.35 304 TYR A O 11
ATOM 19442 N N . GLU A 1 92 ? -6.799 -0.984 1.896 1.00 24.41 305 GLU A N 11
ATOM 19443 C CA . GLU A 1 92 ? -7.862 -1.704 2.636 1.00 61.34 305 GLU A CA 11
ATOM 19444 C C . GLU A 1 92 ? -8.926 -2.343 1.704 1.00 55.52 305 GLU A C 11
ATOM 19445 O O . GLU A 1 92 ? -9.315 -3.498 1.912 1.00 23.33 305 GLU A O 11
ATOM 19457 N N . ARG A 1 93 ? -9.380 -1.591 0.682 1.00 63.15 306 ARG A N 11
ATOM 19458 C CA . ARG A 1 93 ? -10.363 -2.099 -0.321 1.00 24.35 306 ARG A CA 11
ATOM 19459 C C . ARG A 1 93 ? -9.820 -3.295 -1.142 1.00 23.45 306 ARG A C 11
ATOM 19460 O O . ARG A 1 93 ? -10.588 -4.146 -1.607 1.00 31.24 306 ARG A O 11
ATOM 19481 N N . ILE A 1 94 ? -8.495 -3.341 -1.306 1.00 65.23 307 ILE A N 11
ATOM 19482 C CA . ILE A 1 94 ? -7.797 -4.326 -2.153 1.00 25.30 307 ILE A CA 11
ATOM 19483 C C . ILE A 1 94 ? -7.241 -5.513 -1.323 1.00 25.13 307 ILE A C 11
ATOM 19484 O O . ILE A 1 94 ? -7.182 -6.650 -1.805 1.00 74.13 307 ILE A O 11
ATOM 19500 N N . LEU A 1 95 ? -6.894 -5.245 -0.061 1.00 3.44 308 LEU A N 11
ATOM 19501 C CA . LEU A 1 95 ? -6.254 -6.227 0.838 1.00 43.14 308 LEU A CA 11
ATOM 19502 C C . LEU A 1 95 ? -7.310 -7.157 1.483 1.00 64.54 308 LEU A C 11
ATOM 19503 O O . LEU A 1 95 ? -7.050 -8.342 1.677 1.00 4.43 308 LEU A O 11
ATOM 19519 N N . HIS A 1 96 ? -8.512 -6.608 1.774 1.00 65.44 309 HIS A N 11
ATOM 19520 C CA . HIS A 1 96 ? -9.589 -7.331 2.514 1.00 12.23 309 HIS A CA 11
ATOM 19521 C C . HIS A 1 96 ? -10.038 -8.678 1.829 1.00 44.44 309 HIS A C 11
ATOM 19522 O O . HIS A 1 96 ? -10.228 -9.665 2.539 1.00 4.35 309 HIS A O 11
ATOM 19537 N N . PRO A 1 97 ? -10.264 -8.757 0.465 1.00 71.21 310 PRO A N 11
ATOM 19538 C CA . PRO A 1 97 ? -10.540 -10.066 -0.206 1.00 12.34 310 PRO A CA 11
ATOM 19539 C C . PRO A 1 97 ? -9.263 -10.895 -0.543 1.00 15.43 310 PRO A C 11
ATOM 19540 O O . PRO A 1 97 ? -9.349 -12.104 -0.791 1.00 52.05 310 PRO A O 11
ATOM 19551 N N . PHE A 1 98 ? -8.086 -10.240 -0.552 1.00 3.44 311 PHE A N 11
ATOM 19552 C CA . PHE A 1 98 ? -6.812 -10.875 -0.979 1.00 65.13 311 PHE A CA 11
ATOM 19553 C C . PHE A 1 98 ? -5.996 -11.425 0.222 1.00 43.31 311 PHE A C 11
ATOM 19554 O O . PHE A 1 98 ? -5.048 -12.201 0.033 1.00 64.24 311 PHE A O 11
ATOM 19571 N N . GLU A 1 99 ? -6.379 -11.050 1.462 1.00 20.05 312 GLU A N 11
ATOM 19572 C CA . GLU A 1 99 ? -5.683 -11.527 2.684 1.00 20.43 312 GLU A CA 11
ATOM 19573 C C . GLU A 1 99 ? -5.921 -13.036 2.951 1.00 72.24 312 GLU A C 11
ATOM 19574 O O . GLU A 1 99 ? -5.243 -13.631 3.786 1.00 13.22 312 GLU A O 11
ATOM 19586 N N . VAL A 1 100 ? -6.900 -13.631 2.236 1.00 54.44 313 VAL A N 11
ATOM 19587 C CA . VAL A 1 100 ? -7.107 -15.102 2.198 1.00 4.45 313 VAL A CA 11
ATOM 19588 C C . VAL A 1 100 ? -5.814 -15.817 1.713 1.00 64.12 313 VAL A C 11
ATOM 19589 O O . VAL A 1 100 ? -5.430 -16.868 2.232 1.00 72.04 313 VAL A O 11
ATOM 19602 N N . TYR A 1 101 ? -5.152 -15.198 0.720 1.00 42.31 314 TYR A N 11
ATOM 19603 C CA . TYR A 1 101 ? -3.854 -15.655 0.192 1.00 41.52 314 TYR A CA 11
ATOM 19604 C C . TYR A 1 101 ? -2.687 -15.336 1.171 1.00 62.41 314 TYR A C 11
ATOM 19605 O O . TYR A 1 101 ? -1.886 -16.220 1.502 1.00 40.42 314 TYR A O 11
ATOM 19623 N N . THR A 1 102 ? -2.610 -14.067 1.627 1.00 31.31 315 THR A N 11
ATOM 19624 C CA . THR A 1 102 ? -1.426 -13.532 2.362 1.00 22.52 315 THR A CA 11
ATOM 19625 C C . THR A 1 102 ? -1.349 -14.008 3.837 1.00 11.11 315 THR A C 11
ATOM 19626 O O . THR A 1 102 ? -0.271 -13.972 4.443 1.00 71.10 315 THR A O 11
ATOM 19637 N N . SER A 1 103 ? -2.481 -14.443 4.413 1.00 51.21 316 SER A N 11
ATOM 19638 C CA . SER A 1 103 ? -2.521 -14.943 5.809 1.00 22.45 316 SER A CA 11
ATOM 19639 C C . SER A 1 103 ? -2.026 -16.405 5.899 1.00 44.53 316 SER A C 11
ATOM 19640 O O . SER A 1 103 ? -2.602 -17.298 5.272 1.00 1.32 316 SER A O 11
ATOM 19648 N N . GLY A 1 104 ? -0.949 -16.632 6.677 1.00 5.44 317 GLY A N 11
ATOM 19649 C CA . GLY A 1 104 ? -0.433 -17.990 6.954 1.00 24.34 317 GLY A CA 11
ATOM 19650 C C . GLY A 1 104 ? -0.761 -18.474 8.375 1.00 3.12 317 GLY A C 11
ATOM 19651 O O . GLY A 1 104 ? -0.122 -19.401 8.888 1.00 2.24 317 GLY A O 11
ATOM 19655 N N . LYS A 1 105 ? -1.771 -17.844 9.010 1.00 64.42 318 LYS A N 11
ATOM 19656 C CA . LYS A 1 105 ? -2.167 -18.128 10.415 1.00 42.31 318 LYS A CA 11
ATOM 19657 C C . LYS A 1 105 ? -3.576 -18.771 10.499 1.00 61.32 318 LYS A C 11
ATOM 19658 O O . LYS A 1 105 ? -4.405 -18.605 9.596 1.00 72.41 318 LYS A O 11
ATOM 19677 N N . VAL A 1 106 ? -3.832 -19.505 11.603 1.00 65.55 319 VAL A N 11
ATOM 19678 C CA . VAL A 1 106 ? -5.138 -20.163 11.872 1.00 21.11 319 VAL A CA 11
ATOM 19679 C C . VAL A 1 106 ? -5.775 -19.595 13.166 1.00 34.44 319 VAL A C 11
ATOM 19680 O O . VAL A 1 106 ? -5.062 -19.168 14.082 1.00 54.21 319 VAL A O 11
ATOM 19693 N N . LEU A 1 107 ? -7.118 -19.614 13.241 1.00 21.22 320 LEU A N 11
ATOM 19694 C CA . LEU A 1 107 ? -7.887 -18.999 14.360 1.00 55.41 320 LEU A CA 11
ATOM 19695 C C . LEU A 1 107 ? -8.654 -20.090 15.172 1.00 21.52 320 LEU A C 11
ATOM 19696 O O . LEU A 1 107 ? -8.239 -20.403 16.310 1.00 37.66 320 LEU A O 11
ATOM 19713 N N . PRO A 1 1 ? -9.442 5.484 -13.245 1.00 51.31 214 PRO A N 12
ATOM 19714 C CA . PRO A 1 1 ? -8.128 5.260 -13.896 1.00 60.20 214 PRO A CA 12
ATOM 19715 C C . PRO A 1 1 ? -8.279 5.201 -15.441 1.00 44.42 214 PRO A C 12
ATOM 19716 O O . PRO A 1 1 ? -8.641 4.157 -15.997 1.00 24.45 214 PRO A O 12
ATOM 19729 N N . ARG A 1 2 ? -8.031 6.340 -16.115 1.00 73.23 215 ARG A N 12
ATOM 19730 C CA . ARG A 1 2 ? -8.020 6.412 -17.594 1.00 74.14 215 ARG A CA 12
ATOM 19731 C C . ARG A 1 2 ? -6.790 5.655 -18.149 1.00 31.41 215 ARG A C 12
ATOM 19732 O O . ARG A 1 2 ? -5.656 5.930 -17.740 1.00 1.40 215 ARG A O 12
ATOM 19753 N N . VAL A 1 3 ? -7.048 4.701 -19.062 1.00 51.21 216 VAL A N 12
ATOM 19754 C CA . VAL A 1 3 ? -6.030 3.794 -19.637 1.00 42.51 216 VAL A CA 12
ATOM 19755 C C . VAL A 1 3 ? -5.422 2.876 -18.531 1.00 34.23 216 VAL A C 12
ATOM 19756 O O . VAL A 1 3 ? -4.270 3.046 -18.101 1.00 3.14 216 VAL A O 12
ATOM 19769 N N . GLN A 1 4 ? -6.269 1.967 -18.008 1.00 31.35 217 GLN A N 12
ATOM 19770 C CA . GLN A 1 4 ? -5.837 0.834 -17.149 1.00 55.34 217 GLN A CA 12
ATOM 19771 C C . GLN A 1 4 ? -5.768 -0.458 -18.003 1.00 12.20 217 GLN A C 12
ATOM 19772 O O . GLN A 1 4 ? -6.361 -0.508 -19.089 1.00 64.11 217 GLN A O 12
ATOM 19786 N N . ARG A 1 5 ? -5.051 -1.498 -17.494 1.00 44.02 218 ARG A N 12
ATOM 19787 C CA . ARG A 1 5 ? -4.848 -2.805 -18.206 1.00 14.33 218 ARG A CA 12
ATOM 19788 C C . ARG A 1 5 ? -3.947 -2.652 -19.467 1.00 22.15 218 ARG A C 12
ATOM 19789 O O . ARG A 1 5 ? -4.070 -1.678 -20.220 1.00 31.32 218 ARG A O 12
ATOM 19810 N N . LEU A 1 6 ? -3.033 -3.631 -19.662 1.00 4.41 219 LEU A N 12
ATOM 19811 C CA . LEU A 1 6 ? -2.039 -3.676 -20.785 1.00 72.53 219 LEU A CA 12
ATOM 19812 C C . LEU A 1 6 ? -0.875 -2.649 -20.621 1.00 32.11 219 LEU A C 12
ATOM 19813 O O . LEU A 1 6 ? 0.288 -2.997 -20.868 1.00 51.35 219 LEU A O 12
ATOM 19829 N N . ASN A 1 7 ? -1.216 -1.390 -20.230 1.00 14.34 220 ASN A N 12
ATOM 19830 C CA . ASN A 1 7 ? -0.286 -0.240 -20.140 1.00 40.03 220 ASN A CA 12
ATOM 19831 C C . ASN A 1 7 ? 0.151 0.226 -21.555 1.00 71.22 220 ASN A C 12
ATOM 19832 O O . ASN A 1 7 ? 0.807 -0.522 -22.290 1.00 63.53 220 ASN A O 12
ATOM 19843 N N . GLU A 1 8 ? -0.210 1.475 -21.898 1.00 44.45 221 GLU A N 12
ATOM 19844 C CA . GLU A 1 8 ? 0.035 2.079 -23.229 1.00 32.34 221 GLU A CA 12
ATOM 19845 C C . GLU A 1 8 ? 1.545 2.118 -23.607 1.00 32.13 221 GLU A C 12
ATOM 19846 O O . GLU A 1 8 ? 1.948 1.564 -24.638 1.00 5.34 221 GLU A O 12
ATOM 19858 N N . LEU A 1 9 ? 2.373 2.769 -22.760 1.00 64.11 222 LEU A N 12
ATOM 19859 C CA . LEU A 1 9 ? 3.810 2.981 -23.053 1.00 35.52 222 LEU A CA 12
ATOM 19860 C C . LEU A 1 9 ? 4.680 1.786 -22.561 1.00 41.45 222 LEU A C 12
ATOM 19861 O O . LEU A 1 9 ? 4.769 0.768 -23.253 1.00 33.34 222 LEU A O 12
ATOM 19877 N N . GLU A 1 10 ? 5.290 1.887 -21.350 1.00 33.21 223 GLU A N 12
ATOM 19878 C CA . GLU A 1 10 ? 6.233 0.858 -20.830 1.00 2.44 223 GLU A CA 12
ATOM 19879 C C . GLU A 1 10 ? 5.962 0.523 -19.341 1.00 23.11 223 GLU A C 12
ATOM 19880 O O . GLU A 1 10 ? 5.934 1.411 -18.489 1.00 31.42 223 GLU A O 12
ATOM 19892 N N . ALA A 1 11 ? 5.723 -0.763 -19.060 1.00 32.15 224 ALA A N 12
ATOM 19893 C CA . ALA A 1 11 ? 5.815 -1.345 -17.706 1.00 74.35 224 ALA A CA 12
ATOM 19894 C C . ALA A 1 11 ? 7.030 -2.296 -17.714 1.00 50.23 224 ALA A C 12
ATOM 19895 O O . ALA A 1 11 ? 6.907 -3.521 -17.630 1.00 55.30 224 ALA A O 12
ATOM 19902 N N . LYS A 1 12 ? 8.215 -1.677 -17.845 1.00 44.52 225 LYS A N 12
ATOM 19903 C CA . LYS A 1 12 ? 9.476 -2.344 -18.277 1.00 42.45 225 LYS A CA 12
ATOM 19904 C C . LYS A 1 12 ? 10.237 -3.089 -17.140 1.00 63.31 225 LYS A C 12
ATOM 19905 O O . LYS A 1 12 ? 11.472 -3.157 -17.134 1.00 13.44 225 LYS A O 12
ATOM 19924 N N . THR A 1 13 ? 9.482 -3.682 -16.203 1.00 14.03 226 THR A N 12
ATOM 19925 C CA . THR A 1 13 ? 10.020 -4.603 -15.166 1.00 14.31 226 THR A CA 12
ATOM 19926 C C . THR A 1 13 ? 9.242 -5.934 -15.219 1.00 54.30 226 THR A C 12
ATOM 19927 O O . THR A 1 13 ? 8.169 -5.999 -15.829 1.00 3.31 226 THR A O 12
ATOM 19938 N N . ARG A 1 14 ? 9.756 -6.986 -14.553 1.00 61.01 227 ARG A N 12
ATOM 19939 C CA . ARG A 1 14 ? 9.029 -8.271 -14.426 1.00 22.00 227 ARG A CA 12
ATOM 19940 C C . ARG A 1 14 ? 8.519 -8.464 -12.972 1.00 43.04 227 ARG A C 12
ATOM 19941 O O . ARG A 1 14 ? 7.310 -8.453 -12.746 1.00 74.32 227 ARG A O 12
ATOM 19962 N N . VAL A 1 15 ? 9.449 -8.599 -11.991 1.00 63.53 228 VAL A N 12
ATOM 19963 C CA . VAL A 1 15 ? 9.088 -8.888 -10.570 1.00 42.55 228 VAL A CA 12
ATOM 19964 C C . VAL A 1 15 ? 8.499 -7.647 -9.829 1.00 61.43 228 VAL A C 12
ATOM 19965 O O . VAL A 1 15 ? 7.669 -7.794 -8.923 1.00 73.41 228 VAL A O 12
ATOM 19978 N N . LYS A 1 16 ? 8.913 -6.434 -10.239 1.00 1.11 229 LYS A N 12
ATOM 19979 C CA . LYS A 1 16 ? 8.471 -5.176 -9.582 1.00 21.33 229 LYS A CA 12
ATOM 19980 C C . LYS A 1 16 ? 6.984 -4.866 -9.891 1.00 55.31 229 LYS A C 12
ATOM 19981 O O . LYS A 1 16 ? 6.200 -4.536 -9.002 1.00 13.01 229 LYS A O 12
ATOM 20000 N N . LEU A 1 17 ? 6.618 -4.958 -11.172 1.00 75.03 230 LEU A N 12
ATOM 20001 C CA . LEU A 1 17 ? 5.210 -4.815 -11.631 1.00 1.23 230 LEU A CA 12
ATOM 20002 C C . LEU A 1 17 ? 4.409 -6.145 -11.503 1.00 13.43 230 LEU A C 12
ATOM 20003 O O . LEU A 1 17 ? 3.196 -6.155 -11.735 1.00 43.20 230 LEU A O 12
ATOM 20019 N N . ASN A 1 18 ? 5.093 -7.250 -11.114 1.00 70.42 231 ASN A N 12
ATOM 20020 C CA . ASN A 1 18 ? 4.446 -8.567 -10.807 1.00 65.21 231 ASN A CA 12
ATOM 20021 C C . ASN A 1 18 ? 3.440 -8.443 -9.640 1.00 74.12 231 ASN A C 12
ATOM 20022 O O . ASN A 1 18 ? 2.443 -9.151 -9.608 1.00 61.43 231 ASN A O 12
ATOM 20033 N N . PHE A 1 19 ? 3.732 -7.542 -8.684 1.00 44.14 232 PHE A N 12
ATOM 20034 C CA . PHE A 1 19 ? 2.835 -7.264 -7.539 1.00 55.15 232 PHE A CA 12
ATOM 20035 C C . PHE A 1 19 ? 1.491 -6.664 -8.010 1.00 41.13 232 PHE A C 12
ATOM 20036 O O . PHE A 1 19 ? 0.433 -7.050 -7.518 1.00 63.10 232 PHE A O 12
ATOM 20053 N N . LEU A 1 20 ? 1.558 -5.727 -8.974 1.00 12.25 233 LEU A N 12
ATOM 20054 C CA . LEU A 1 20 ? 0.357 -5.120 -9.592 1.00 33.50 233 LEU A CA 12
ATOM 20055 C C . LEU A 1 20 ? -0.363 -6.132 -10.517 1.00 63.23 233 LEU A C 12
ATOM 20056 O O . LEU A 1 20 ? -1.587 -6.115 -10.624 1.00 52.41 233 LEU A O 12
ATOM 20072 N N . ASP A 1 21 ? 0.422 -7.005 -11.174 1.00 74.44 234 ASP A N 12
ATOM 20073 C CA . ASP A 1 21 ? -0.084 -7.982 -12.166 1.00 4.45 234 ASP A CA 12
ATOM 20074 C C . ASP A 1 21 ? -0.827 -9.169 -11.495 1.00 31.45 234 ASP A C 12
ATOM 20075 O O . ASP A 1 21 ? -1.864 -9.623 -11.996 1.00 75.45 234 ASP A O 12
ATOM 20084 N N . GLN A 1 22 ? -0.283 -9.658 -10.366 1.00 23.24 235 GLN A N 12
ATOM 20085 C CA . GLN A 1 22 ? -0.826 -10.836 -9.646 1.00 63.55 235 GLN A CA 12
ATOM 20086 C C . GLN A 1 22 ? -2.210 -10.522 -9.028 1.00 31.15 235 GLN A C 12
ATOM 20087 O O . GLN A 1 22 ? -3.123 -11.354 -9.051 1.00 21.02 235 GLN A O 12
ATOM 20101 N N . ILE A 1 23 ? -2.349 -9.304 -8.475 1.00 12.14 236 ILE A N 12
ATOM 20102 C CA . ILE A 1 23 ? -3.620 -8.816 -7.910 1.00 0.23 236 ILE A CA 12
ATOM 20103 C C . ILE A 1 23 ? -4.601 -8.349 -9.021 1.00 72.10 236 ILE A C 12
ATOM 20104 O O . ILE A 1 23 ? -5.811 -8.508 -8.880 1.00 61.53 236 ILE A O 12
ATOM 20120 N N . ALA A 1 24 ? -4.071 -7.771 -10.133 1.00 41.41 237 ALA A N 12
ATOM 20121 C CA . ALA A 1 24 ? -4.888 -7.458 -11.341 1.00 54.10 237 ALA A CA 12
ATOM 20122 C C . ALA A 1 24 ? -5.593 -8.711 -11.877 1.00 13.42 237 ALA A C 12
ATOM 20123 O O . ALA A 1 24 ? -6.769 -8.662 -12.173 1.00 62.23 237 ALA A O 12
ATOM 20130 N N . LYS A 1 25 ? -4.853 -9.832 -11.919 1.00 53.11 238 LYS A N 12
ATOM 20131 C CA . LYS A 1 25 ? -5.373 -11.177 -12.290 1.00 73.01 238 LYS A CA 12
ATOM 20132 C C . LYS A 1 25 ? -6.643 -11.559 -11.468 1.00 13.52 238 LYS A C 12
ATOM 20133 O O . LYS A 1 25 ? -7.607 -12.119 -12.008 1.00 1.13 238 LYS A O 12
ATOM 20152 N N . PHE A 1 26 ? -6.620 -11.219 -10.165 1.00 55.31 239 PHE A N 12
ATOM 20153 C CA . PHE A 1 26 ? -7.761 -11.410 -9.240 1.00 74.01 239 PHE A CA 12
ATOM 20154 C C . PHE A 1 26 ? -8.973 -10.518 -9.640 1.00 23.02 239 PHE A C 12
ATOM 20155 O O . PHE A 1 26 ? -10.121 -10.989 -9.685 1.00 3.13 239 PHE A O 12
ATOM 20172 N N . TRP A 1 27 ? -8.704 -9.231 -9.944 1.00 74.30 240 TRP A N 12
ATOM 20173 C CA . TRP A 1 27 ? -9.756 -8.256 -10.324 1.00 14.40 240 TRP A CA 12
ATOM 20174 C C . TRP A 1 27 ? -10.161 -8.350 -11.819 1.00 62.02 240 TRP A C 12
ATOM 20175 O O . TRP A 1 27 ? -11.135 -7.725 -12.229 1.00 41.24 240 TRP A O 12
ATOM 20196 N N . GLU A 1 28 ? -9.425 -9.134 -12.634 1.00 25.33 241 GLU A N 12
ATOM 20197 C CA . GLU A 1 28 ? -9.843 -9.437 -14.027 1.00 35.33 241 GLU A CA 12
ATOM 20198 C C . GLU A 1 28 ? -11.059 -10.379 -14.024 1.00 3.23 241 GLU A C 12
ATOM 20199 O O . GLU A 1 28 ? -11.871 -10.362 -14.951 1.00 61.25 241 GLU A O 12
ATOM 20211 N N . LEU A 1 29 ? -11.163 -11.196 -12.961 1.00 64.52 242 LEU A N 12
ATOM 20212 C CA . LEU A 1 29 ? -12.307 -12.095 -12.734 1.00 11.14 242 LEU A CA 12
ATOM 20213 C C . LEU A 1 29 ? -13.526 -11.299 -12.188 1.00 12.34 242 LEU A C 12
ATOM 20214 O O . LEU A 1 29 ? -14.642 -11.430 -12.696 1.00 3.54 242 LEU A O 12
ATOM 20230 N N . GLN A 1 30 ? -13.276 -10.467 -11.158 1.00 64.30 243 GLN A N 12
ATOM 20231 C CA . GLN A 1 30 ? -14.329 -9.679 -10.465 1.00 52.00 243 GLN A CA 12
ATOM 20232 C C . GLN A 1 30 ? -14.850 -8.494 -11.323 1.00 44.13 243 GLN A C 12
ATOM 20233 O O . GLN A 1 30 ? -16.045 -8.405 -11.638 1.00 32.33 243 GLN A O 12
ATOM 20247 N N . GLY A 1 31 ? -13.926 -7.598 -11.680 1.00 70.23 244 GLY A N 12
ATOM 20248 C CA . GLY A 1 31 ? -14.228 -6.360 -12.409 1.00 14.02 244 GLY A CA 12
ATOM 20249 C C . GLY A 1 31 ? -13.463 -5.189 -11.795 1.00 41.33 244 GLY A C 12
ATOM 20250 O O . GLY A 1 31 ? -12.228 -5.221 -11.754 1.00 14.41 244 GLY A O 12
ATOM 20254 N N . SER A 1 32 ? -14.197 -4.161 -11.321 1.00 11.44 245 SER A N 12
ATOM 20255 C CA . SER A 1 32 ? -13.632 -3.042 -10.513 1.00 72.02 245 SER A CA 12
ATOM 20256 C C . SER A 1 32 ? -12.583 -2.191 -11.294 1.00 32.42 245 SER A C 12
ATOM 20257 O O . SER A 1 32 ? -12.335 -2.409 -12.483 1.00 60.10 245 SER A O 12
ATOM 20265 N N . SER A 1 33 ? -11.991 -1.193 -10.619 1.00 25.43 246 SER A N 12
ATOM 20266 C CA . SER A 1 33 ? -10.903 -0.366 -11.181 1.00 73.21 246 SER A CA 12
ATOM 20267 C C . SER A 1 33 ? -9.658 -0.433 -10.264 1.00 52.21 246 SER A C 12
ATOM 20268 O O . SER A 1 33 ? -9.559 0.296 -9.270 1.00 23.41 246 SER A O 12
ATOM 20276 N N . LEU A 1 34 ? -8.732 -1.361 -10.572 1.00 73.41 247 LEU A N 12
ATOM 20277 C CA . LEU A 1 34 ? -7.472 -1.509 -9.813 1.00 14.01 247 LEU A CA 12
ATOM 20278 C C . LEU A 1 34 ? -6.397 -0.500 -10.333 1.00 71.31 247 LEU A C 12
ATOM 20279 O O . LEU A 1 34 ? -6.579 0.121 -11.388 1.00 52.43 247 LEU A O 12
ATOM 20295 N N . LYS A 1 35 ? -5.302 -0.353 -9.551 1.00 53.45 248 LYS A N 12
ATOM 20296 C CA . LYS A 1 35 ? -4.165 0.555 -9.815 1.00 53.21 248 LYS A CA 12
ATOM 20297 C C . LYS A 1 35 ? -4.551 2.006 -9.435 1.00 41.54 248 LYS A C 12
ATOM 20298 O O . LYS A 1 35 ? -4.581 2.920 -10.272 1.00 55.33 248 LYS A O 12
ATOM 20317 N N . ILE A 1 36 ? -4.895 2.187 -8.137 1.00 21.43 249 ILE A N 12
ATOM 20318 C CA . ILE A 1 36 ? -5.052 3.518 -7.503 1.00 70.34 249 ILE A CA 12
ATOM 20319 C C . ILE A 1 36 ? -4.024 3.647 -6.334 1.00 31.01 249 ILE A C 12
ATOM 20320 O O . ILE A 1 36 ? -4.351 3.363 -5.170 1.00 11.23 249 ILE A O 12
ATOM 20336 N N . PRO A 1 37 ? -2.726 3.981 -6.645 1.00 63.54 250 PRO A N 12
ATOM 20337 C CA . PRO A 1 37 ? -1.703 4.288 -5.632 1.00 44.24 250 PRO A CA 12
ATOM 20338 C C . PRO A 1 37 ? -1.670 5.802 -5.311 1.00 30.12 250 PRO A C 12
ATOM 20339 O O . PRO A 1 37 ? -2.174 6.241 -4.272 1.00 30.32 250 PRO A O 12
ATOM 20350 N N . MET A 1 38 ? -1.102 6.591 -6.240 1.00 52.24 251 MET A N 12
ATOM 20351 C CA . MET A 1 38 ? -1.064 8.047 -6.146 1.00 41.34 251 MET A CA 12
ATOM 20352 C C . MET A 1 38 ? -2.404 8.636 -6.622 1.00 62.44 251 MET A C 12
ATOM 20353 O O . MET A 1 38 ? -2.614 8.888 -7.810 1.00 40.31 251 MET A O 12
ATOM 20367 N N . VAL A 1 39 ? -3.305 8.818 -5.665 1.00 24.33 252 VAL A N 12
ATOM 20368 C CA . VAL A 1 39 ? -4.693 9.270 -5.917 1.00 32.12 252 VAL A CA 12
ATOM 20369 C C . VAL A 1 39 ? -4.764 10.807 -5.960 1.00 15.14 252 VAL A C 12
ATOM 20370 O O . VAL A 1 39 ? -5.687 11.392 -6.537 1.00 71.02 252 VAL A O 12
ATOM 20383 N N . GLU A 1 40 ? -3.752 11.432 -5.343 1.00 43.20 253 GLU A N 12
ATOM 20384 C CA . GLU A 1 40 ? -3.649 12.880 -5.211 1.00 24.43 253 GLU A CA 12
ATOM 20385 C C . GLU A 1 40 ? -3.275 13.507 -6.589 1.00 4.31 253 GLU A C 12
ATOM 20386 O O . GLU A 1 40 ? -4.178 13.890 -7.337 1.00 20.33 253 GLU A O 12
ATOM 20398 N N . ARG A 1 41 ? -1.963 13.552 -6.957 1.00 54.33 254 ARG A N 12
ATOM 20399 C CA . ARG A 1 41 ? -1.505 14.142 -8.263 1.00 32.34 254 ARG A CA 12
ATOM 20400 C C . ARG A 1 41 ? -0.193 13.524 -8.813 1.00 22.23 254 ARG A C 12
ATOM 20401 O O . ARG A 1 41 ? 0.308 13.998 -9.844 1.00 3.21 254 ARG A O 12
ATOM 20422 N N . LYS A 1 42 ? 0.360 12.476 -8.174 1.00 62.13 255 LYS A N 12
ATOM 20423 C CA . LYS A 1 42 ? 1.650 11.881 -8.643 1.00 33.43 255 LYS A CA 12
ATOM 20424 C C . LYS A 1 42 ? 1.402 10.706 -9.619 1.00 61.22 255 LYS A C 12
ATOM 20425 O O . LYS A 1 42 ? 0.264 10.242 -9.781 1.00 73.23 255 LYS A O 12
ATOM 20444 N N . ALA A 1 43 ? 2.484 10.245 -10.275 1.00 54.30 256 ALA A N 12
ATOM 20445 C CA . ALA A 1 43 ? 2.451 9.095 -11.208 1.00 40.12 256 ALA A CA 12
ATOM 20446 C C . ALA A 1 43 ? 2.167 7.772 -10.451 1.00 71.14 256 ALA A C 12
ATOM 20447 O O . ALA A 1 43 ? 2.695 7.555 -9.355 1.00 72.52 256 ALA A O 12
ATOM 20454 N N . LEU A 1 44 ? 1.344 6.894 -11.060 1.00 41.32 257 LEU A N 12
ATOM 20455 C CA . LEU A 1 44 ? 0.824 5.675 -10.397 1.00 54.21 257 LEU A CA 12
ATOM 20456 C C . LEU A 1 44 ? 1.904 4.573 -10.295 1.00 75.21 257 LEU A C 12
ATOM 20457 O O . LEU A 1 44 ? 2.039 3.722 -11.181 1.00 65.30 257 LEU A O 12
ATOM 20473 N N . ASP A 1 45 ? 2.670 4.628 -9.208 1.00 10.11 258 ASP A N 12
ATOM 20474 C CA . ASP A 1 45 ? 3.723 3.650 -8.887 1.00 10.44 258 ASP A CA 12
ATOM 20475 C C . ASP A 1 45 ? 3.383 2.907 -7.572 1.00 2.13 258 ASP A C 12
ATOM 20476 O O . ASP A 1 45 ? 3.914 3.218 -6.495 1.00 64.42 258 ASP A O 12
ATOM 20485 N N . LEU A 1 46 ? 2.472 1.919 -7.683 1.00 55.10 259 LEU A N 12
ATOM 20486 C CA . LEU A 1 46 ? 2.008 1.101 -6.530 1.00 52.24 259 LEU A CA 12
ATOM 20487 C C . LEU A 1 46 ? 3.181 0.323 -5.908 1.00 64.01 259 LEU A C 12
ATOM 20488 O O . LEU A 1 46 ? 3.214 0.129 -4.700 1.00 35.03 259 LEU A O 12
ATOM 20504 N N . TYR A 1 47 ? 4.144 -0.087 -6.751 1.00 11.52 260 TYR A N 12
ATOM 20505 C CA . TYR A 1 47 ? 5.363 -0.800 -6.317 1.00 23.13 260 TYR A CA 12
ATOM 20506 C C . TYR A 1 47 ? 6.124 -0.050 -5.180 1.00 22.10 260 TYR A C 12
ATOM 20507 O O . TYR A 1 47 ? 6.287 -0.587 -4.073 1.00 11.44 260 TYR A O 12
ATOM 20525 N N . THR A 1 48 ? 6.566 1.195 -5.466 1.00 14.41 261 THR A N 12
ATOM 20526 C CA . THR A 1 48 ? 7.369 1.995 -4.500 1.00 14.43 261 THR A CA 12
ATOM 20527 C C . THR A 1 48 ? 6.542 2.435 -3.280 1.00 33.31 261 THR A C 12
ATOM 20528 O O . THR A 1 48 ? 7.041 2.387 -2.161 1.00 22.21 261 THR A O 12
ATOM 20539 N N . LEU A 1 49 ? 5.267 2.831 -3.506 1.00 2.31 262 LEU A N 12
ATOM 20540 C CA . LEU A 1 49 ? 4.362 3.288 -2.421 1.00 52.10 262 LEU A CA 12
ATOM 20541 C C . LEU A 1 49 ? 4.110 2.145 -1.405 1.00 43.14 262 LEU A C 12
ATOM 20542 O O . LEU A 1 49 ? 4.161 2.358 -0.196 1.00 61.02 262 LEU A O 12
ATOM 20558 N N . HIS A 1 50 ? 3.878 0.926 -1.940 1.00 2.30 263 HIS A N 12
ATOM 20559 C CA . HIS A 1 50 ? 3.679 -0.312 -1.143 1.00 44.02 263 HIS A CA 12
ATOM 20560 C C . HIS A 1 50 ? 4.966 -0.694 -0.373 1.00 63.21 263 HIS A C 12
ATOM 20561 O O . HIS A 1 50 ? 4.892 -1.251 0.733 1.00 23.12 263 HIS A O 12
ATOM 20576 N N . ARG A 1 51 ? 6.146 -0.393 -0.970 1.00 13.25 264 ARG A N 12
ATOM 20577 C CA . ARG A 1 51 ? 7.443 -0.620 -0.302 1.00 31.32 264 ARG A CA 12
ATOM 20578 C C . ARG A 1 51 ? 7.607 0.327 0.908 1.00 13.04 264 ARG A C 12
ATOM 20579 O O . ARG A 1 51 ? 8.037 -0.100 1.962 1.00 71.41 264 ARG A O 12
ATOM 20600 N N . ILE A 1 52 ? 7.255 1.617 0.722 1.00 62.41 265 ILE A N 12
ATOM 20601 C CA . ILE A 1 52 ? 7.345 2.657 1.785 1.00 44.03 265 ILE A CA 12
ATOM 20602 C C . ILE A 1 52 ? 6.534 2.249 3.045 1.00 33.02 265 ILE A C 12
ATOM 20603 O O . ILE A 1 52 ? 7.000 2.401 4.183 1.00 71.40 265 ILE A O 12
ATOM 20619 N N . VAL A 1 53 ? 5.336 1.684 2.806 1.00 41.12 266 VAL A N 12
ATOM 20620 C CA . VAL A 1 53 ? 4.467 1.149 3.876 1.00 40.22 266 VAL A CA 12
ATOM 20621 C C . VAL A 1 53 ? 5.125 -0.097 4.555 1.00 30.40 266 VAL A C 12
ATOM 20622 O O . VAL A 1 53 ? 5.028 -0.283 5.773 1.00 51.12 266 VAL A O 12
ATOM 20635 N N . GLN A 1 54 ? 5.803 -0.929 3.731 1.00 43.22 267 GLN A N 12
ATOM 20636 C CA . GLN A 1 54 ? 6.562 -2.132 4.189 1.00 52.12 267 GLN A CA 12
ATOM 20637 C C . GLN A 1 54 ? 7.755 -1.745 5.110 1.00 60.34 267 GLN A C 12
ATOM 20638 O O . GLN A 1 54 ? 8.043 -2.447 6.090 1.00 63.31 267 GLN A O 12
ATOM 20652 N N . GLU A 1 55 ? 8.431 -0.619 4.782 1.00 65.31 268 GLU A N 12
ATOM 20653 C CA . GLU A 1 55 ? 9.558 -0.075 5.586 1.00 24.01 268 GLU A CA 12
ATOM 20654 C C . GLU A 1 55 ? 9.059 0.382 6.977 1.00 32.52 268 GLU A C 12
ATOM 20655 O O . GLU A 1 55 ? 9.779 0.290 7.976 1.00 40.15 268 GLU A O 12
ATOM 20667 N N . GLU A 1 56 ? 7.796 0.851 7.015 1.00 61.54 269 GLU A N 12
ATOM 20668 C CA . GLU A 1 56 ? 7.100 1.229 8.264 1.00 51.40 269 GLU A CA 12
ATOM 20669 C C . GLU A 1 56 ? 6.508 -0.006 9.025 1.00 43.03 269 GLU A C 12
ATOM 20670 O O . GLU A 1 56 ? 5.809 0.157 10.035 1.00 13.14 269 GLU A O 12
ATOM 20682 N N . GLY A 1 57 ? 6.815 -1.230 8.537 1.00 3.23 270 GLY A N 12
ATOM 20683 C CA . GLY A 1 57 ? 6.405 -2.485 9.198 1.00 65.11 270 GLY A CA 12
ATOM 20684 C C . GLY A 1 57 ? 5.150 -3.127 8.585 1.00 65.33 270 GLY A C 12
ATOM 20685 O O . GLY A 1 57 ? 4.465 -3.907 9.254 1.00 1.13 270 GLY A O 12
ATOM 20689 N N . GLY A 1 58 ? 4.849 -2.800 7.310 1.00 30.35 271 GLY A N 12
ATOM 20690 C CA . GLY A 1 58 ? 3.649 -3.319 6.619 1.00 13.02 271 GLY A CA 12
ATOM 20691 C C . GLY A 1 58 ? 2.385 -2.527 6.948 1.00 15.44 271 GLY A C 12
ATOM 20692 O O . GLY A 1 58 ? 2.316 -1.873 7.985 1.00 63.44 271 GLY A O 12
ATOM 20696 N N . MET A 1 59 ? 1.369 -2.622 6.071 1.00 53.41 272 MET A N 12
ATOM 20697 C CA . MET A 1 59 ? 0.135 -1.789 6.149 1.00 43.04 272 MET A CA 12
ATOM 20698 C C . MET A 1 59 ? -0.663 -1.963 7.463 1.00 40.13 272 MET A C 12
ATOM 20699 O O . MET A 1 59 ? -1.214 -0.984 7.975 1.00 64.02 272 MET A O 12
ATOM 20713 N N . GLU A 1 60 ? -0.684 -3.195 8.002 1.00 3.41 273 GLU A N 12
ATOM 20714 C CA . GLU A 1 60 ? -1.423 -3.522 9.246 1.00 73.23 273 GLU A CA 12
ATOM 20715 C C . GLU A 1 60 ? -0.812 -2.767 10.456 1.00 1.12 273 GLU A C 12
ATOM 20716 O O . GLU A 1 60 ? -1.522 -2.080 11.197 1.00 21.11 273 GLU A O 12
ATOM 20728 N N . GLN A 1 61 ? 0.523 -2.863 10.590 1.00 21.13 274 GLN A N 12
ATOM 20729 C CA . GLN A 1 61 ? 1.294 -2.194 11.668 1.00 15.04 274 GLN A CA 12
ATOM 20730 C C . GLN A 1 61 ? 1.351 -0.654 11.463 1.00 65.15 274 GLN A C 12
ATOM 20731 O O . GLN A 1 61 ? 1.324 0.102 12.433 1.00 43.43 274 GLN A O 12
ATOM 20745 N N . THR A 1 62 ? 1.414 -0.210 10.194 1.00 1.12 275 THR A N 12
ATOM 20746 C CA . THR A 1 62 ? 1.417 1.237 9.832 1.00 2.40 275 THR A CA 12
ATOM 20747 C C . THR A 1 62 ? 0.066 1.913 10.198 1.00 33.12 275 THR A C 12
ATOM 20748 O O . THR A 1 62 ? 0.031 3.093 10.545 1.00 72.12 275 THR A O 12
ATOM 20759 N N . THR A 1 63 ? -1.038 1.140 10.127 1.00 53.44 276 THR A N 12
ATOM 20760 C CA . THR A 1 63 ? -2.377 1.577 10.610 1.00 33.35 276 THR A CA 12
ATOM 20761 C C . THR A 1 63 ? -2.410 1.669 12.156 1.00 4.22 276 THR A C 12
ATOM 20762 O O . THR A 1 63 ? -2.985 2.609 12.715 1.00 44.01 276 THR A O 12
ATOM 20773 N N . LYS A 1 64 ? -1.767 0.695 12.834 1.00 14.13 277 LYS A N 12
ATOM 20774 C CA . LYS A 1 64 ? -1.654 0.667 14.320 1.00 65.32 277 LYS A CA 12
ATOM 20775 C C . LYS A 1 64 ? -0.837 1.874 14.853 1.00 25.53 277 LYS A C 12
ATOM 20776 O O . LYS A 1 64 ? -1.182 2.480 15.871 1.00 50.41 277 LYS A O 12
ATOM 20795 N N . ASP A 1 65 ? 0.245 2.212 14.131 1.00 54.14 278 ASP A N 12
ATOM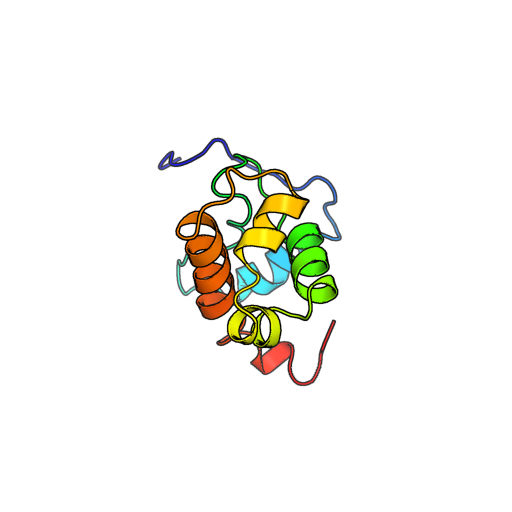 20796 C CA . ASP A 1 65 ? 1.123 3.357 14.456 1.00 11.00 278 ASP A CA 12
ATOM 20797 C C . ASP A 1 65 ? 0.624 4.678 13.803 1.00 72.20 278 ASP A C 12
ATOM 20798 O O . ASP A 1 65 ? 1.164 5.751 14.086 1.00 5.55 278 ASP A O 12
ATOM 20807 N N . ARG A 1 66 ? -0.382 4.570 12.904 1.00 5.12 279 ARG A N 12
ATOM 20808 C CA . ARG A 1 66 ? -1.014 5.722 12.192 1.00 30.31 279 ARG A CA 12
ATOM 20809 C C . ARG A 1 66 ? -0.029 6.466 11.233 1.00 35.10 279 ARG A C 12
ATOM 20810 O O . ARG A 1 66 ? -0.319 7.579 10.782 1.00 54.54 279 ARG A O 12
ATOM 20831 N N . LYS A 1 67 ? 1.093 5.802 10.858 1.00 13.13 280 LYS A N 12
ATOM 20832 C CA . LYS A 1 67 ? 2.217 6.426 10.082 1.00 65.43 280 LYS A CA 12
ATOM 20833 C C . LYS A 1 67 ? 1.933 6.557 8.557 1.00 45.14 280 LYS A C 12
ATOM 20834 O O . LYS A 1 67 ? 2.865 6.724 7.764 1.00 14.53 280 LYS A O 12
ATOM 20853 N N . TRP A 1 68 ? 0.654 6.502 8.154 1.00 71.51 281 TRP A N 12
ATOM 20854 C CA . TRP A 1 68 ? 0.239 6.742 6.749 1.00 3.13 281 TRP A CA 12
ATOM 20855 C C . TRP A 1 68 ? 0.528 8.190 6.282 1.00 42.14 281 TRP A C 12
ATOM 20856 O O . TRP A 1 68 ? 0.655 8.446 5.075 1.00 42.31 281 TRP A O 12
ATOM 20877 N N . ALA A 1 69 ? 0.631 9.125 7.248 1.00 3.31 282 ALA A N 12
ATOM 20878 C CA . ALA A 1 69 ? 1.113 10.502 6.992 1.00 61.30 282 ALA A CA 12
ATOM 20879 C C . ALA A 1 69 ? 2.561 10.485 6.440 1.00 4.35 282 ALA A C 12
ATOM 20880 O O . ALA A 1 69 ? 2.870 11.189 5.485 1.00 61.13 282 ALA A O 12
ATOM 20887 N N . LYS A 1 70 ? 3.429 9.640 7.052 1.00 20.34 283 LYS A N 12
ATOM 20888 C CA . LYS A 1 70 ? 4.826 9.419 6.589 1.00 2.12 283 LYS A CA 12
ATOM 20889 C C . LYS A 1 70 ? 4.870 8.823 5.163 1.00 51.23 283 LYS A C 12
ATOM 20890 O O . LYS A 1 70 ? 5.659 9.267 4.335 1.00 62.21 283 LYS A O 12
ATOM 20909 N N . VAL A 1 71 ? 3.994 7.839 4.888 1.00 30.41 284 VAL A N 12
ATOM 20910 C CA . VAL A 1 71 ? 3.854 7.224 3.537 1.00 62.12 284 VAL A CA 12
ATOM 20911 C C . VAL A 1 71 ? 3.549 8.302 2.447 1.00 44.35 284 VAL A C 12
ATOM 20912 O O . VAL A 1 71 ? 4.086 8.256 1.326 1.00 33.31 284 VAL A O 12
ATOM 20925 N N . ALA A 1 72 ? 2.715 9.287 2.828 1.00 65.12 285 ALA A N 12
ATOM 20926 C CA . ALA A 1 72 ? 2.392 10.463 1.988 1.00 64.32 285 ALA A CA 12
ATOM 20927 C C . ALA A 1 72 ? 3.612 11.432 1.862 1.00 2.11 285 ALA A C 12
ATOM 20928 O O . ALA A 1 72 ? 3.891 11.951 0.774 1.00 4.23 285 ALA A O 12
ATOM 20935 N N . ASN A 1 73 ? 4.344 11.638 2.982 1.00 54.13 286 ASN A N 12
ATOM 20936 C CA . ASN A 1 73 ? 5.523 12.557 3.045 1.00 22.54 286 ASN A CA 12
ATOM 20937 C C . ASN A 1 73 ? 6.681 12.096 2.121 1.00 22.24 286 ASN A C 12
ATOM 20938 O O . ASN A 1 73 ? 7.339 12.924 1.478 1.00 21.04 286 ASN A O 12
ATOM 20949 N N . ARG A 1 74 ? 6.913 10.768 2.066 1.00 13.51 287 ARG A N 12
ATOM 20950 C CA . ARG A 1 74 ? 7.970 10.155 1.212 1.00 51.04 287 ARG A CA 12
ATOM 20951 C C . ARG A 1 74 ? 7.721 10.429 -0.299 1.00 51.50 287 ARG A C 12
ATOM 20952 O O . ARG A 1 74 ? 8.671 10.605 -1.064 1.00 34.23 287 ARG A O 12
ATOM 20973 N N . MET A 1 75 ? 6.438 10.469 -0.710 1.00 12.34 288 MET A N 12
ATOM 20974 C CA . MET A 1 75 ? 6.046 10.769 -2.114 1.00 52.22 288 MET A CA 12
ATOM 20975 C C . MET A 1 75 ? 5.639 12.256 -2.320 1.00 61.04 288 MET A C 12
ATOM 20976 O O . MET A 1 75 ? 5.023 12.589 -3.339 1.00 41.00 288 MET A O 12
ATOM 20990 N N . GLN A 1 76 ? 6.000 13.127 -1.347 1.00 22.51 289 GLN A N 12
ATOM 20991 C CA . GLN A 1 76 ? 5.869 14.612 -1.453 1.00 43.22 289 GLN A CA 12
ATOM 20992 C C . GLN A 1 76 ? 4.401 15.102 -1.647 1.00 20.35 289 GLN A C 12
ATOM 20993 O O . GLN A 1 76 ? 4.141 16.067 -2.378 1.00 4.41 289 GLN A O 12
ATOM 21007 N N . TYR A 1 77 ? 3.458 14.442 -0.960 1.00 2.31 290 TYR A N 12
ATOM 21008 C CA . TYR A 1 77 ? 2.036 14.876 -0.895 1.00 3.44 290 TYR A CA 12
ATOM 21009 C C . TYR A 1 77 ? 1.872 16.207 -0.091 1.00 51.14 290 TYR A C 12
ATOM 21010 O O . TYR A 1 77 ? 2.794 16.620 0.627 1.00 52.25 290 TYR A O 12
ATOM 21028 N N . PRO A 1 78 ? 0.694 16.907 -0.210 1.00 22.43 291 PRO A N 12
ATOM 21029 C CA . PRO A 1 78 ? 0.300 17.962 0.758 1.00 61.04 291 PRO A CA 12
ATOM 21030 C C . PRO A 1 78 ? 0.109 17.334 2.168 1.00 2.24 291 PRO A C 12
ATOM 21031 O O . PRO A 1 78 ? -0.858 16.598 2.403 1.00 55.04 291 PRO A O 12
ATOM 21042 N N . SER A 1 79 ? 1.069 17.608 3.073 1.00 74.41 292 SER A N 12
ATOM 21043 C CA . SER A 1 79 ? 1.261 16.832 4.324 1.00 43.12 292 SER A CA 12
ATOM 21044 C C . SER A 1 79 ? 0.073 16.934 5.314 1.00 51.11 292 SER A C 12
ATOM 21045 O O . SER A 1 79 ? 0.018 17.826 6.171 1.00 21.33 292 SER A O 12
ATOM 21053 N N . SER A 1 80 ? -0.887 16.021 5.149 1.00 31.21 293 SER A N 12
ATOM 21054 C CA . SER A 1 80 ? -1.974 15.783 6.114 1.00 43.43 293 SER A CA 12
ATOM 21055 C C . SER A 1 80 ? -2.083 14.268 6.365 1.00 65.45 293 SER A C 12
ATOM 21056 O O . SER A 1 80 ? -1.834 13.458 5.468 1.00 22.43 293 SER A O 12
ATOM 21064 N N . LYS A 1 81 ? -2.447 13.879 7.585 1.00 1.11 294 LYS A N 12
ATOM 21065 C CA . LYS A 1 81 ? -2.689 12.460 7.925 1.00 12.43 294 LYS A CA 12
ATOM 21066 C C . LYS A 1 81 ? -4.016 11.961 7.283 1.00 21.45 294 LYS A C 12
ATOM 21067 O O . LYS A 1 81 ? -4.262 10.759 7.191 1.00 30.34 294 LYS A O 12
ATOM 21086 N N . SER A 1 82 ? -4.847 12.925 6.830 1.00 23.51 295 SER A N 12
ATOM 21087 C CA . SER A 1 82 ? -6.062 12.676 6.021 1.00 72.32 295 SER A CA 12
ATOM 21088 C C . SER A 1 82 ? -5.702 12.168 4.606 1.00 11.23 295 SER A C 12
ATOM 21089 O O . SER A 1 82 ? -6.298 11.203 4.130 1.00 0.01 295 SER A O 12
ATOM 21097 N N . VAL A 1 83 ? -4.718 12.828 3.940 1.00 54.15 296 VAL A N 12
ATOM 21098 C CA . VAL A 1 83 ? -4.264 12.436 2.580 1.00 72.33 296 VAL A CA 12
ATOM 21099 C C . VAL A 1 83 ? -3.606 11.022 2.609 1.00 23.13 296 VAL A C 12
ATOM 21100 O O . VAL A 1 83 ? -3.737 10.240 1.660 1.00 41.24 296 VAL A O 12
ATOM 21113 N N . GLY A 1 84 ? -2.938 10.713 3.746 1.00 52.10 297 GLY A N 12
ATOM 21114 C CA . GLY A 1 84 ? -2.366 9.383 4.001 1.00 35.00 297 GLY A CA 12
ATOM 21115 C C . GLY A 1 84 ? -3.418 8.329 4.377 1.00 62.23 297 GLY A C 12
ATOM 21116 O O . GLY A 1 84 ? -3.284 7.157 4.028 1.00 14.43 297 GLY A O 12
ATOM 21120 N N . ALA A 1 85 ? -4.470 8.760 5.106 1.00 74.14 298 ALA A N 12
ATOM 21121 C CA . ALA A 1 85 ? -5.616 7.886 5.489 1.00 31.12 298 ALA A CA 12
ATOM 21122 C C . ALA A 1 85 ? -6.494 7.534 4.262 1.00 20.34 298 ALA A C 12
ATOM 21123 O O . ALA A 1 85 ? -7.191 6.512 4.257 1.00 53.25 298 ALA A O 12
ATOM 21130 N N . THR A 1 86 ? -6.473 8.418 3.244 1.00 73.44 299 THR A N 12
ATOM 21131 C CA . THR A 1 86 ? -7.091 8.163 1.921 1.00 32.14 299 THR A CA 12
ATOM 21132 C C . THR A 1 86 ? -6.357 7.004 1.207 1.00 11.14 299 THR A C 12
ATOM 21133 O O . THR A 1 86 ? -6.994 6.078 0.688 1.00 11.30 299 THR A O 12
ATOM 21144 N N . LEU A 1 87 ? -5.000 7.056 1.226 1.00 64.14 300 LEU A N 12
ATOM 21145 C CA . LEU A 1 87 ? -4.141 5.951 0.726 1.00 31.20 300 LEU A CA 12
ATOM 21146 C C . LEU A 1 87 ? -4.458 4.643 1.487 1.00 71.50 300 LEU A C 12
ATOM 21147 O O . LEU A 1 87 ? -4.666 3.605 0.872 1.00 50.30 300 LEU A O 12
ATOM 21163 N N . LYS A 1 88 ? -4.557 4.754 2.830 1.00 23.53 301 LYS A N 12
ATOM 21164 C CA . LYS A 1 88 ? -4.921 3.637 3.734 1.00 23.33 301 LYS A CA 12
ATOM 21165 C C . LYS A 1 88 ? -6.231 2.957 3.298 1.00 44.42 301 LYS A C 12
ATOM 21166 O O . LYS A 1 88 ? -6.277 1.744 3.149 1.00 22.34 301 LYS A O 12
ATOM 21185 N N . ALA A 1 89 ? -7.267 3.771 3.071 1.00 61.05 302 ALA A N 12
ATOM 21186 C CA . ALA A 1 89 ? -8.608 3.293 2.675 1.00 51.21 302 ALA A CA 12
ATOM 21187 C C . ALA A 1 89 ? -8.588 2.535 1.324 1.00 63.31 302 ALA A C 12
ATOM 21188 O O . ALA A 1 89 ? -9.333 1.568 1.144 1.00 12.40 302 ALA A O 12
ATOM 21195 N N . HIS A 1 90 ? -7.716 2.973 0.389 1.00 70.41 303 HIS A N 12
ATOM 21196 C CA . HIS A 1 90 ? -7.479 2.246 -0.883 1.00 4.44 303 HIS A CA 12
ATOM 21197 C C . HIS A 1 90 ? -6.803 0.878 -0.614 1.00 2.12 303 HIS A C 12
ATOM 21198 O O . HIS A 1 90 ? -7.285 -0.149 -1.070 1.00 33.01 303 HIS A O 12
ATOM 21213 N N . TYR A 1 91 ? -5.716 0.890 0.181 1.00 23.23 304 TYR A N 12
ATOM 21214 C CA . TYR A 1 91 ? -4.971 -0.337 0.579 1.00 74.21 304 TYR A CA 12
ATOM 21215 C C . TYR A 1 91 ? -5.871 -1.371 1.297 1.00 62.44 304 TYR A C 12
ATOM 21216 O O . TYR A 1 91 ? -5.686 -2.573 1.146 1.00 3.31 304 TYR A O 12
ATOM 21234 N N . GLU A 1 92 ? -6.826 -0.880 2.086 1.00 21.45 305 GLU A N 12
ATOM 21235 C CA . GLU A 1 92 ? -7.829 -1.718 2.769 1.00 43.44 305 GLU A CA 12
ATOM 21236 C C . GLU A 1 92 ? -8.717 -2.491 1.761 1.00 53.44 305 GLU A C 12
ATOM 21237 O O . GLU A 1 92 ? -8.753 -3.723 1.780 1.00 3.44 305 GLU A O 12
ATOM 21249 N N . ARG A 1 93 ? -9.378 -1.760 0.853 1.00 41.02 306 ARG A N 12
ATOM 21250 C CA . ARG A 1 93 ? -10.320 -2.360 -0.137 1.00 44.30 306 ARG A CA 12
ATOM 21251 C C . ARG A 1 93 ? -9.617 -3.108 -1.295 1.00 60.15 306 ARG A C 12
ATOM 21252 O O . ARG A 1 93 ? -10.279 -3.742 -2.116 1.00 34.21 306 ARG A O 12
ATOM 21273 N N . ILE A 1 94 ? -8.292 -3.017 -1.375 1.00 42.30 307 ILE A N 12
ATOM 21274 C CA . ILE A 1 94 ? -7.506 -3.644 -2.457 1.00 21.21 307 ILE A CA 12
ATOM 21275 C C . ILE A 1 94 ? -6.721 -4.876 -1.945 1.00 23.12 307 ILE A C 12
ATOM 21276 O O . ILE A 1 94 ? -6.726 -5.932 -2.587 1.00 61.22 307 ILE A O 12
ATOM 21292 N N . LEU A 1 95 ? -6.095 -4.757 -0.763 1.00 20.31 308 LEU A N 12
ATOM 21293 C CA . LEU A 1 95 ? -5.264 -5.848 -0.190 1.00 51.32 308 LEU A CA 12
ATOM 21294 C C . LEU A 1 95 ? -6.121 -6.848 0.628 1.00 24.32 308 LEU A C 12
ATOM 21295 O O . LEU A 1 95 ? -5.875 -8.040 0.563 1.00 44.31 308 LEU A O 12
ATOM 21311 N N . HIS A 1 96 ? -7.124 -6.366 1.396 1.00 12.04 309 HIS A N 12
ATOM 21312 C CA . HIS A 1 96 ? -7.944 -7.246 2.290 1.00 24.35 309 HIS A CA 12
ATOM 21313 C C . HIS A 1 96 ? -8.869 -8.273 1.541 1.00 20.32 309 HIS A C 12
ATOM 21314 O O . HIS A 1 96 ? -9.117 -9.343 2.083 1.00 63.32 309 HIS A O 12
ATOM 21329 N N . PRO A 1 97 ? -9.463 -7.980 0.338 1.00 53.40 310 PRO A N 12
ATOM 21330 C CA . PRO A 1 97 ? -10.051 -9.062 -0.515 1.00 5.31 310 PRO A CA 12
ATOM 21331 C C . PRO A 1 97 ? -8.975 -10.019 -1.121 1.00 64.55 310 PRO A C 12
ATOM 21332 O O . PRO A 1 97 ? -9.278 -11.160 -1.478 1.00 32.13 310 PRO A O 12
ATOM 21343 N N . PHE A 1 98 ? -7.718 -9.549 -1.214 1.00 64.11 311 PHE A N 12
ATOM 21344 C CA . PHE A 1 98 ? -6.596 -10.327 -1.803 1.00 62.53 311 PHE A CA 12
ATOM 21345 C C . PHE A 1 98 ? -5.725 -11.020 -0.713 1.00 14.44 311 PHE A C 12
ATOM 21346 O O . PHE A 1 98 ? -4.871 -11.857 -1.039 1.00 73.43 311 PHE A O 12
ATOM 21363 N N . GLU A 1 99 ? -5.967 -10.704 0.590 1.00 10.21 312 GLU A N 12
ATOM 21364 C CA . GLU A 1 99 ? -5.128 -11.234 1.707 1.00 14.40 312 GLU A CA 12
ATOM 21365 C C . GLU A 1 99 ? -5.272 -12.758 1.876 1.00 73.21 312 GLU A C 12
ATOM 21366 O O . GLU A 1 99 ? -4.483 -13.367 2.577 1.00 60.42 312 GLU A O 12
ATOM 21378 N N . VAL A 1 100 ? -6.311 -13.345 1.247 1.00 52.31 313 VAL A N 12
ATOM 21379 C CA . VAL A 1 100 ? -6.503 -14.815 1.164 1.00 62.15 313 VAL A CA 12
ATOM 21380 C C . VAL A 1 100 ? -5.214 -15.508 0.645 1.00 1.24 313 VAL A C 12
ATOM 21381 O O . VAL A 1 100 ? -4.770 -16.511 1.199 1.00 74.03 313 VAL A O 12
ATOM 21394 N N . TYR A 1 101 ? -4.607 -14.902 -0.384 1.00 70.34 314 TYR A N 12
ATOM 21395 C CA . TYR A 1 101 ? -3.302 -15.325 -0.931 1.00 43.43 314 TYR A CA 12
ATOM 21396 C C . TYR A 1 101 ? -2.136 -14.964 0.040 1.00 34.10 314 TYR A C 12
ATOM 21397 O O . TYR A 1 101 ? -1.341 -15.833 0.433 1.00 45.51 314 TYR A O 12
ATOM 21415 N N . THR A 1 102 ? -2.071 -13.675 0.449 1.00 33.24 315 THR A N 12
ATOM 21416 C CA . THR A 1 102 ? -0.916 -13.111 1.218 1.00 0.22 315 THR A CA 12
ATOM 21417 C C . THR A 1 102 ? -0.912 -13.533 2.714 1.00 22.40 315 THR A C 12
ATOM 21418 O O . THR A 1 102 ? 0.024 -13.202 3.452 1.00 50.15 315 THR A O 12
ATOM 21429 N N . SER A 1 103 ? -1.958 -14.259 3.152 1.00 62.44 316 SER A N 12
ATOM 21430 C CA . SER A 1 103 ? -2.066 -14.794 4.541 1.00 21.21 316 SER A CA 12
ATOM 21431 C C . SER A 1 103 ? -1.173 -16.046 4.745 1.00 54.32 316 SER A C 12
ATOM 21432 O O . SER A 1 103 ? -0.941 -16.480 5.880 1.00 33.13 316 SER A O 12
ATOM 21440 N N . GLY A 1 104 ? -0.677 -16.617 3.626 1.00 32.51 317 GLY A N 12
ATOM 21441 C CA . GLY A 1 104 ? 0.182 -17.814 3.652 1.00 34.11 317 GLY A CA 12
ATOM 21442 C C . GLY A 1 104 ? -0.413 -19.008 2.900 1.00 43.31 317 GLY A C 12
ATOM 21443 O O . GLY A 1 104 ? 0.176 -20.098 2.895 1.00 14.23 317 GLY A O 12
ATOM 21447 N N . LYS A 1 105 ? -1.587 -18.810 2.266 1.00 2.13 318 LYS A N 12
ATOM 21448 C CA . LYS A 1 105 ? -2.269 -19.874 1.496 1.00 42.25 318 LYS A CA 12
ATOM 21449 C C . LYS A 1 105 ? -1.645 -20.044 0.093 1.00 55.44 318 LYS A C 12
ATOM 21450 O O . LYS A 1 105 ? -1.751 -19.148 -0.760 1.00 30.31 318 LYS A O 12
ATOM 21469 N N . VAL A 1 106 ? -0.981 -21.193 -0.131 1.00 74.42 319 VAL A N 12
ATOM 21470 C CA . VAL A 1 106 ? -0.583 -21.629 -1.485 1.00 32.15 319 VAL A CA 12
ATOM 21471 C C . VAL A 1 106 ? -1.834 -22.194 -2.230 1.00 2.35 319 VAL A C 12
ATOM 21472 O O . VAL A 1 106 ? -2.087 -23.396 -2.262 1.00 20.45 319 VAL A O 12
ATOM 21485 N N . LEU A 1 107 ? -2.644 -21.267 -2.778 1.00 41.41 320 LEU A N 12
ATOM 21486 C CA . LEU A 1 107 ? -3.967 -21.568 -3.383 1.00 31.01 320 LEU A CA 12
ATOM 21487 C C . LEU A 1 107 ? -3.841 -22.481 -4.647 1.00 3.44 320 LEU A C 12
ATOM 21488 O O . LEU A 1 107 ? -3.292 -22.014 -5.675 1.00 38.75 320 LEU A O 12
ATOM 21505 N N . PRO A 1 1 ? -5.385 -11.147 -16.936 1.00 35.44 214 PRO A N 13
ATOM 21506 C CA . PRO A 1 1 ? -4.534 -10.453 -17.940 1.00 23.43 214 PRO A CA 13
ATOM 21507 C C . PRO A 1 1 ? -5.382 -9.828 -19.069 1.00 40.05 214 PRO A C 13
ATOM 21508 O O . PRO A 1 1 ? -5.787 -10.524 -20.010 1.00 12.40 214 PRO A O 13
ATOM 21521 N N . ARG A 1 2 ? -5.684 -8.520 -18.944 1.00 61.22 215 ARG A N 13
ATOM 21522 C CA . ARG A 1 2 ? -6.378 -7.737 -20.001 1.00 70.53 215 ARG A CA 13
ATOM 21523 C C . ARG A 1 2 ? -5.527 -6.538 -20.481 1.00 62.50 215 ARG A C 13
ATOM 21524 O O . ARG A 1 2 ? -4.669 -6.019 -19.756 1.00 11.04 215 ARG A O 13
ATOM 21545 N N . VAL A 1 3 ? -5.813 -6.107 -21.716 1.00 4.22 216 VAL A N 13
ATOM 21546 C CA . VAL A 1 3 ? -5.198 -4.927 -22.347 1.00 2.32 216 VAL A CA 13
ATOM 21547 C C . VAL A 1 3 ? -5.827 -3.625 -21.781 1.00 1.30 216 VAL A C 13
ATOM 21548 O O . VAL A 1 3 ? -6.980 -3.304 -22.095 1.00 11.44 216 VAL A O 13
ATOM 21561 N N . GLN A 1 4 ? -5.069 -2.903 -20.925 1.00 35.02 217 GLN A N 13
ATOM 21562 C CA . GLN A 1 4 ? -5.529 -1.642 -20.285 1.00 72.34 217 GLN A CA 13
ATOM 21563 C C . GLN A 1 4 ? -5.773 -0.522 -21.334 1.00 61.31 217 GLN A C 13
ATOM 21564 O O . GLN A 1 4 ? -6.906 -0.066 -21.515 1.00 44.44 217 GLN A O 13
ATOM 21578 N N . ARG A 1 5 ? -4.687 -0.065 -21.992 1.00 15.25 218 ARG A N 13
ATOM 21579 C CA . ARG A 1 5 ? -4.757 0.899 -23.119 1.00 22.44 218 ARG A CA 13
ATOM 21580 C C . ARG A 1 5 ? -4.390 0.159 -24.425 1.00 65.32 218 ARG A C 13
ATOM 21581 O O . ARG A 1 5 ? -5.232 -0.026 -25.310 1.00 32.43 218 ARG A O 13
ATOM 21602 N N . LEU A 1 6 ? -3.121 -0.281 -24.507 1.00 0.35 219 LEU A N 13
ATOM 21603 C CA . LEU A 1 6 ? -2.607 -1.111 -25.624 1.00 75.50 219 LEU A CA 13
ATOM 21604 C C . LEU A 1 6 ? -1.335 -1.861 -25.140 1.00 72.54 219 LEU A C 13
ATOM 21605 O O . LEU A 1 6 ? -1.319 -3.098 -25.092 1.00 15.34 219 LEU A O 13
ATOM 21621 N N . ASN A 1 7 ? -0.293 -1.072 -24.774 1.00 71.01 220 ASN A N 13
ATOM 21622 C CA . ASN A 1 7 ? 1.024 -1.553 -24.275 1.00 12.32 220 ASN A CA 13
ATOM 21623 C C . ASN A 1 7 ? 1.881 -2.238 -25.380 1.00 61.21 220 ASN A C 13
ATOM 21624 O O . ASN A 1 7 ? 1.457 -3.222 -25.995 1.00 22.14 220 ASN A O 13
ATOM 21635 N N . GLU A 1 8 ? 3.104 -1.702 -25.590 1.00 53.14 221 GLU A N 13
ATOM 21636 C CA . GLU A 1 8 ? 4.094 -2.239 -26.560 1.00 53.25 221 GLU A CA 13
ATOM 21637 C C . GLU A 1 8 ? 5.499 -1.612 -26.335 1.00 10.44 221 GLU A C 13
ATOM 21638 O O . GLU A 1 8 ? 6.521 -2.296 -26.465 1.00 73.25 221 GLU A O 13
ATOM 21650 N N . LEU A 1 9 ? 5.535 -0.309 -25.986 1.00 43.42 222 LEU A N 13
ATOM 21651 C CA . LEU A 1 9 ? 6.795 0.461 -25.839 1.00 33.43 222 LEU A CA 13
ATOM 21652 C C . LEU A 1 9 ? 7.456 0.213 -24.458 1.00 14.10 222 LEU A C 13
ATOM 21653 O O . LEU A 1 9 ? 8.636 -0.143 -24.380 1.00 73.34 222 LEU A O 13
ATOM 21669 N N . GLU A 1 10 ? 6.685 0.427 -23.371 1.00 44.42 223 GLU A N 13
ATOM 21670 C CA . GLU A 1 10 ? 7.175 0.246 -21.981 1.00 0.13 223 GLU A CA 13
ATOM 21671 C C . GLU A 1 10 ? 6.841 -1.175 -21.446 1.00 31.22 223 GLU A C 13
ATOM 21672 O O . GLU A 1 10 ? 5.684 -1.603 -21.471 1.00 73.31 223 GLU A O 13
ATOM 21684 N N . ALA A 1 11 ? 7.884 -1.896 -20.990 1.00 12.42 224 ALA A N 13
ATOM 21685 C CA . ALA A 1 11 ? 7.767 -3.273 -20.445 1.00 11.24 224 ALA A CA 13
ATOM 21686 C C . ALA A 1 11 ? 9.078 -3.689 -19.724 1.00 73.02 224 ALA A C 13
ATOM 21687 O O . ALA A 1 11 ? 9.499 -4.847 -19.775 1.00 51.04 224 ALA A O 13
ATOM 21694 N N . LYS A 1 12 ? 9.705 -2.727 -19.028 1.00 71.13 225 LYS A N 13
ATOM 21695 C CA . LYS A 1 12 ? 10.938 -2.964 -18.234 1.00 30.10 225 LYS A CA 13
ATOM 21696 C C . LYS A 1 12 ? 10.594 -3.409 -16.796 1.00 0.44 225 LYS A C 13
ATOM 21697 O O . LYS A 1 12 ? 11.133 -4.398 -16.296 1.00 64.41 225 LYS A O 13
ATOM 21716 N N . THR A 1 13 ? 9.672 -2.679 -16.148 1.00 40.11 226 THR A N 13
ATOM 21717 C CA . THR A 1 13 ? 9.316 -2.891 -14.720 1.00 73.11 226 THR A CA 13
ATOM 21718 C C . THR A 1 13 ? 8.217 -3.972 -14.522 1.00 34.54 226 THR A C 13
ATOM 21719 O O . THR A 1 13 ? 7.366 -3.847 -13.637 1.00 43.31 226 THR A O 13
ATOM 21730 N N . ARG A 1 14 ? 8.289 -5.072 -15.298 1.00 12.51 227 ARG A N 13
ATOM 21731 C CA . ARG A 1 14 ? 7.250 -6.137 -15.288 1.00 40.23 227 ARG A CA 13
ATOM 21732 C C . ARG A 1 14 ? 7.267 -6.961 -13.975 1.00 25.24 227 ARG A C 13
ATOM 21733 O O . ARG A 1 14 ? 6.221 -7.197 -13.388 1.00 61.13 227 ARG A O 13
ATOM 21754 N N . VAL A 1 15 ? 8.469 -7.393 -13.537 1.00 12.01 228 VAL A N 13
ATOM 21755 C CA . VAL A 1 15 ? 8.647 -8.158 -12.270 1.00 2.23 228 VAL A CA 13
ATOM 21756 C C . VAL A 1 15 ? 8.292 -7.297 -11.017 1.00 41.23 228 VAL A C 13
ATOM 21757 O O . VAL A 1 15 ? 7.844 -7.817 -9.984 1.00 50.20 228 VAL A O 13
ATOM 21770 N N . LYS A 1 16 ? 8.483 -5.973 -11.146 1.00 13.55 229 LYS A N 13
ATOM 21771 C CA . LYS A 1 16 ? 8.175 -4.996 -10.083 1.00 61.21 229 LYS A CA 13
ATOM 21772 C C . LYS A 1 16 ? 6.643 -4.787 -9.936 1.00 54.33 229 LYS A C 13
ATOM 21773 O O . LYS A 1 16 ? 6.078 -4.926 -8.851 1.00 72.53 229 LYS A O 13
ATOM 21792 N N . LEU A 1 17 ? 5.980 -4.474 -11.049 1.00 52.12 230 LEU A N 13
ATOM 21793 C CA . LEU A 1 17 ? 4.502 -4.306 -11.113 1.00 51.25 230 LEU A CA 13
ATOM 21794 C C . LEU A 1 17 ? 3.746 -5.667 -11.217 1.00 51.24 230 LEU A C 13
ATOM 21795 O O . LEU A 1 17 ? 2.517 -5.678 -11.278 1.00 74.41 230 LEU A O 13
ATOM 21811 N N . ASN A 1 18 ? 4.496 -6.799 -11.259 1.00 22.22 231 ASN A N 13
ATOM 21812 C CA . ASN A 1 18 ? 3.930 -8.188 -11.200 1.00 42.22 231 ASN A CA 13
ATOM 21813 C C . ASN A 1 18 ? 2.999 -8.387 -9.976 1.00 14.14 231 ASN A C 13
ATOM 21814 O O . ASN A 1 18 ? 2.005 -9.112 -10.059 1.00 53.42 231 ASN A O 13
ATOM 21825 N N . PHE A 1 19 ? 3.345 -7.738 -8.851 1.00 0.43 232 PHE A N 13
ATOM 21826 C CA . PHE A 1 19 ? 2.531 -7.771 -7.612 1.00 13.14 232 PHE A CA 13
ATOM 21827 C C . PHE A 1 19 ? 1.146 -7.117 -7.832 1.00 71.32 232 PHE A C 13
ATOM 21828 O O . PHE A 1 19 ? 0.144 -7.602 -7.315 1.00 63.53 232 PHE A O 13
ATOM 21845 N N . LEU A 1 20 ? 1.118 -6.013 -8.600 1.00 61.34 233 LEU A N 13
ATOM 21846 C CA . LEU A 1 20 ? -0.137 -5.340 -9.006 1.00 23.04 233 LEU A CA 13
ATOM 21847 C C . LEU A 1 20 ? -0.882 -6.188 -10.074 1.00 54.42 233 LEU A C 13
ATOM 21848 O O . LEU A 1 20 ? -2.109 -6.253 -10.082 1.00 33.15 233 LEU A O 13
ATOM 21864 N N . ASP A 1 21 ? -0.117 -6.834 -10.967 1.00 64.21 234 ASP A N 13
ATOM 21865 C CA . ASP A 1 21 ? -0.674 -7.564 -12.131 1.00 12.10 234 ASP A CA 13
ATOM 21866 C C . ASP A 1 21 ? -1.336 -8.910 -11.714 1.00 71.11 234 ASP A C 13
ATOM 21867 O O . ASP A 1 21 ? -2.339 -9.326 -12.309 1.00 11.42 234 ASP A O 13
ATOM 21876 N N . GLN A 1 22 ? -0.774 -9.567 -10.680 1.00 2.24 235 GLN A N 13
ATOM 21877 C CA . GLN A 1 22 ? -1.290 -10.863 -10.172 1.00 21.05 235 GLN A CA 13
ATOM 21878 C C . GLN A 1 22 ? -2.660 -10.674 -9.464 1.00 62.13 235 GLN A C 13
ATOM 21879 O O . GLN A 1 22 ? -3.582 -11.480 -9.632 1.00 2.12 235 GLN A O 13
ATOM 21893 N N . ILE A 1 23 ? -2.786 -9.580 -8.690 1.00 22.42 236 ILE A N 13
ATOM 21894 C CA . ILE A 1 23 ? -4.063 -9.176 -8.059 1.00 64.31 236 ILE A CA 13
ATOM 21895 C C . ILE A 1 23 ? -5.027 -8.512 -9.096 1.00 72.52 236 ILE A C 13
ATOM 21896 O O . ILE A 1 23 ? -6.243 -8.537 -8.916 1.00 20.43 236 ILE A O 13
ATOM 21912 N N . ALA A 1 24 ? -4.482 -7.918 -10.191 1.00 4.50 237 ALA A N 13
ATOM 21913 C CA . ALA A 1 24 ? -5.313 -7.401 -11.325 1.00 55.24 237 ALA A CA 13
ATOM 21914 C C . ALA A 1 24 ? -6.145 -8.515 -11.981 1.00 11.32 237 ALA A C 13
ATOM 21915 O O . ALA A 1 24 ? -7.318 -8.306 -12.290 1.00 65.00 237 ALA A O 13
ATOM 21922 N N . LYS A 1 25 ? -5.529 -9.702 -12.141 1.00 4.51 238 LYS A N 13
ATOM 21923 C CA . LYS A 1 25 ? -6.214 -10.922 -12.649 1.00 51.30 238 LYS A CA 13
ATOM 21924 C C . LYS A 1 25 ? -7.456 -11.275 -11.776 1.00 43.24 238 LYS A C 13
ATOM 21925 O O . LYS A 1 25 ? -8.493 -11.706 -12.292 1.00 22.34 238 LYS A O 13
ATOM 21944 N N . PHE A 1 26 ? -7.329 -11.059 -10.453 1.00 44.41 239 PHE A N 13
ATOM 21945 C CA . PHE A 1 26 ? -8.441 -11.194 -9.482 1.00 53.23 239 PHE A CA 13
ATOM 21946 C C . PHE A 1 26 ? -9.548 -10.119 -9.727 1.00 31.33 239 PHE A C 13
ATOM 21947 O O . PHE A 1 26 ? -10.721 -10.462 -9.925 1.00 42.05 239 PHE A O 13
ATOM 21964 N N . TRP A 1 27 ? -9.155 -8.820 -9.743 1.00 64.02 240 TRP A N 13
ATOM 21965 C CA . TRP A 1 27 ? -10.110 -7.679 -9.865 1.00 11.13 240 TRP A CA 13
ATOM 21966 C C . TRP A 1 27 ? -10.875 -7.650 -11.207 1.00 10.30 240 TRP A C 13
ATOM 21967 O O . TRP A 1 27 ? -12.003 -7.166 -11.237 1.00 52.23 240 TRP A O 13
ATOM 21988 N N . GLU A 1 28 ? -10.273 -8.180 -12.292 1.00 2.41 241 GLU A N 13
ATOM 21989 C CA . GLU A 1 28 ? -10.905 -8.229 -13.650 1.00 42.33 241 GLU A CA 13
ATOM 21990 C C . GLU A 1 28 ? -12.344 -8.818 -13.630 1.00 23.32 241 GLU A C 13
ATOM 21991 O O . GLU A 1 28 ? -13.206 -8.400 -14.412 1.00 74.55 241 GLU A O 13
ATOM 22003 N N . LEU A 1 29 ? -12.586 -9.771 -12.717 1.00 3.44 242 LEU A N 13
ATOM 22004 C CA . LEU A 1 29 ? -13.930 -10.344 -12.466 1.00 73.13 242 LEU A CA 13
ATOM 22005 C C . LEU A 1 29 ? -14.712 -9.485 -11.428 1.00 45.23 242 LEU A C 13
ATOM 22006 O O . LEU A 1 29 ? -15.885 -9.169 -11.628 1.00 11.33 242 LEU A O 13
ATOM 22022 N N . GLN A 1 30 ? -14.026 -9.105 -10.333 1.00 62.02 243 GLN A N 13
ATOM 22023 C CA . GLN A 1 30 ? -14.664 -8.530 -9.112 1.00 72.01 243 GLN A CA 13
ATOM 22024 C C . GLN A 1 30 ? -15.283 -7.118 -9.309 1.00 41.33 243 GLN A C 13
ATOM 22025 O O . GLN A 1 30 ? -16.319 -6.801 -8.711 1.00 14.14 243 GLN A O 13
ATOM 22039 N N . GLY A 1 31 ? -14.634 -6.280 -10.132 1.00 21.23 244 GLY A N 13
ATOM 22040 C CA . GLY A 1 31 ? -15.052 -4.872 -10.306 1.00 54.50 244 GLY A CA 13
ATOM 22041 C C . GLY A 1 31 ? -14.042 -4.026 -11.082 1.00 53.13 244 GLY A C 13
ATOM 22042 O O . GLY A 1 31 ? -14.379 -2.933 -11.553 1.00 1.23 244 GLY A O 13
ATOM 22046 N N . SER A 1 32 ? -12.787 -4.524 -11.148 1.00 23.41 245 SER A N 13
ATOM 22047 C CA . SER A 1 32 ? -11.672 -3.949 -11.956 1.00 64.24 245 SER A CA 13
ATOM 22048 C C . SER A 1 32 ? -11.153 -2.602 -11.402 1.00 11.32 245 SER A C 13
ATOM 22049 O O . SER A 1 32 ? -10.424 -1.875 -12.091 1.00 51.32 245 SER A O 13
ATOM 22057 N N . SER A 1 33 ? -11.504 -2.297 -10.139 1.00 35.53 246 SER A N 13
ATOM 22058 C CA . SER A 1 33 ? -11.068 -1.066 -9.444 1.00 23.34 246 SER A CA 13
ATOM 22059 C C . SER A 1 33 ? -9.661 -1.256 -8.824 1.00 20.41 246 SER A C 13
ATOM 22060 O O . SER A 1 33 ? -9.499 -1.311 -7.594 1.00 10.03 246 SER A O 13
ATOM 22068 N N . LEU A 1 34 ? -8.645 -1.411 -9.699 1.00 53.13 247 LEU A N 13
ATOM 22069 C CA . LEU A 1 34 ? -7.231 -1.552 -9.291 1.00 13.43 247 LEU A CA 13
ATOM 22070 C C . LEU A 1 34 ? -6.308 -0.609 -10.123 1.00 60.35 247 LEU A C 13
ATOM 22071 O O . LEU A 1 34 ? -6.754 0.012 -11.092 1.00 21.24 247 LEU A O 13
ATOM 22087 N N . LYS A 1 35 ? -5.021 -0.520 -9.709 1.00 1.12 248 LYS A N 13
ATOM 22088 C CA . LYS A 1 35 ? -4.004 0.386 -10.289 1.00 51.02 248 LYS A CA 13
ATOM 22089 C C . LYS A 1 35 ? -4.391 1.871 -10.039 1.00 12.11 248 LYS A C 13
ATOM 22090 O O . LYS A 1 35 ? -4.233 2.753 -10.891 1.00 71.12 248 LYS A O 13
ATOM 22109 N N . ILE A 1 36 ? -4.892 2.133 -8.808 1.00 3.45 249 ILE A N 13
ATOM 22110 C CA . ILE A 1 36 ? -5.080 3.505 -8.267 1.00 40.41 249 ILE A CA 13
ATOM 22111 C C . ILE A 1 36 ? -4.246 3.663 -6.940 1.00 22.13 249 ILE A C 13
ATOM 22112 O O . ILE A 1 36 ? -4.800 3.589 -5.834 1.00 2.32 249 ILE A O 13
ATOM 22128 N N . PRO A 1 37 ? -2.873 3.777 -7.027 1.00 25.41 250 PRO A N 13
ATOM 22129 C CA . PRO A 1 37 ? -2.000 4.062 -5.868 1.00 24.04 250 PRO A CA 13
ATOM 22130 C C . PRO A 1 37 ? -1.804 5.585 -5.626 1.00 42.30 250 PRO A C 13
ATOM 22131 O O . PRO A 1 37 ? -2.236 6.134 -4.607 1.00 4.31 250 PRO A O 13
ATOM 22142 N N . MET A 1 38 ? -1.168 6.259 -6.608 1.00 33.23 251 MET A N 13
ATOM 22143 C CA . MET A 1 38 ? -0.677 7.636 -6.459 1.00 25.10 251 MET A CA 13
ATOM 22144 C C . MET A 1 38 ? -1.764 8.668 -6.841 1.00 23.05 251 MET A C 13
ATOM 22145 O O . MET A 1 38 ? -1.941 8.999 -8.019 1.00 24.11 251 MET A O 13
ATOM 22159 N N . VAL A 1 39 ? -2.478 9.163 -5.824 1.00 74.30 252 VAL A N 13
ATOM 22160 C CA . VAL A 1 39 ? -3.533 10.184 -5.995 1.00 41.40 252 VAL A CA 13
ATOM 22161 C C . VAL A 1 39 ? -2.929 11.579 -6.342 1.00 34.51 252 VAL A C 13
ATOM 22162 O O . VAL A 1 39 ? -3.480 12.320 -7.162 1.00 73.24 252 VAL A O 13
ATOM 22175 N N . GLU A 1 40 ? -1.767 11.898 -5.742 1.00 42.23 253 GLU A N 13
ATOM 22176 C CA . GLU A 1 40 ? -1.138 13.236 -5.847 1.00 0.14 253 GLU A CA 13
ATOM 22177 C C . GLU A 1 40 ? -0.250 13.398 -7.108 1.00 62.41 253 GLU A C 13
ATOM 22178 O O . GLU A 1 40 ? -0.304 14.436 -7.768 1.00 45.32 253 GLU A O 13
ATOM 22190 N N . ARG A 1 41 ? 0.556 12.375 -7.449 1.00 4.14 254 ARG A N 13
ATOM 22191 C CA . ARG A 1 41 ? 1.515 12.448 -8.605 1.00 55.33 254 ARG A CA 13
ATOM 22192 C C . ARG A 1 41 ? 0.907 11.932 -9.936 1.00 15.41 254 ARG A C 13
ATOM 22193 O O . ARG A 1 41 ? 1.442 12.235 -11.007 1.00 21.21 254 ARG A O 13
ATOM 22214 N N . LYS A 1 42 ? -0.168 11.106 -9.844 1.00 21.23 255 LYS A N 13
ATOM 22215 C CA . LYS A 1 42 ? -0.917 10.544 -11.021 1.00 71.55 255 LYS A CA 13
ATOM 22216 C C . LYS A 1 42 ? -0.174 9.392 -11.752 1.00 44.23 255 LYS A C 13
ATOM 22217 O O . LYS A 1 42 ? -0.804 8.639 -12.498 1.00 12.34 255 LYS A O 13
ATOM 22236 N N . ALA A 1 43 ? 1.147 9.282 -11.570 1.00 0.04 256 ALA A N 13
ATOM 22237 C CA . ALA A 1 43 ? 1.923 8.109 -12.038 1.00 33.22 256 ALA A CA 13
ATOM 22238 C C . ALA A 1 43 ? 1.680 6.927 -11.090 1.00 30.15 256 ALA A C 13
ATOM 22239 O O . ALA A 1 43 ? 2.083 6.963 -9.924 1.00 61.44 256 ALA A O 13
ATOM 22246 N N . LEU A 1 44 ? 1.019 5.889 -11.601 1.00 52.24 257 LEU A N 13
ATOM 22247 C CA . LEU A 1 44 ? 0.512 4.789 -10.772 1.00 20.43 257 LEU A CA 13
ATOM 22248 C C . LEU A 1 44 ? 1.630 3.770 -10.447 1.00 15.53 257 LEU A C 13
ATOM 22249 O O . LEU A 1 44 ? 1.867 2.811 -11.192 1.00 62.23 257 LEU A O 13
ATOM 22265 N N . ASP A 1 45 ? 2.302 4.013 -9.322 1.00 20.23 258 ASP A N 13
ATOM 22266 C CA . ASP A 1 45 ? 3.431 3.198 -8.828 1.00 31.41 258 ASP A CA 13
ATOM 22267 C C . ASP A 1 45 ? 3.058 2.526 -7.492 1.00 2.15 258 ASP A C 13
ATOM 22268 O O . ASP A 1 45 ? 3.384 3.023 -6.404 1.00 5.51 258 ASP A O 13
ATOM 22277 N N . LEU A 1 46 ? 2.323 1.402 -7.593 1.00 73.25 259 LEU A N 13
ATOM 22278 C CA . LEU A 1 46 ? 1.925 0.591 -6.423 1.00 34.22 259 LEU A CA 13
ATOM 22279 C C . LEU A 1 46 ? 3.173 -0.039 -5.776 1.00 74.13 259 LEU A C 13
ATOM 22280 O O . LEU A 1 46 ? 3.276 -0.086 -4.562 1.00 21.41 259 LEU A O 13
ATOM 22296 N N . TYR A 1 47 ? 4.120 -0.483 -6.629 1.00 44.01 260 TYR A N 13
ATOM 22297 C CA . TYR A 1 47 ? 5.363 -1.163 -6.198 1.00 24.33 260 TYR A CA 13
ATOM 22298 C C . TYR A 1 47 ? 6.164 -0.338 -5.151 1.00 2.23 260 TYR A C 13
ATOM 22299 O O . TYR A 1 47 ? 6.345 -0.791 -4.013 1.00 13.23 260 TYR A O 13
ATOM 22317 N N . THR A 1 48 ? 6.609 0.883 -5.530 1.00 43.40 261 THR A N 13
ATOM 22318 C CA . THR A 1 48 ? 7.464 1.732 -4.649 1.00 21.20 261 THR A CA 13
ATOM 22319 C C . THR A 1 48 ? 6.718 2.193 -3.378 1.00 2.02 261 THR A C 13
ATOM 22320 O O . THR A 1 48 ? 7.316 2.266 -2.304 1.00 64.23 261 THR A O 13
ATOM 22331 N N . LEU A 1 49 ? 5.403 2.471 -3.510 1.00 43.14 262 LEU A N 13
ATOM 22332 C CA . LEU A 1 49 ? 4.556 2.932 -2.382 1.00 62.22 262 LEU A CA 13
ATOM 22333 C C . LEU A 1 49 ? 4.364 1.770 -1.370 1.00 35.23 262 LEU A C 13
ATOM 22334 O O . LEU A 1 49 ? 4.414 1.978 -0.169 1.00 34.03 262 LEU A O 13
ATOM 22350 N N . HIS A 1 50 ? 4.177 0.546 -1.902 1.00 13.24 263 HIS A N 13
ATOM 22351 C CA . HIS A 1 50 ? 4.035 -0.704 -1.108 1.00 25.42 263 HIS A CA 13
ATOM 22352 C C . HIS A 1 50 ? 5.313 -0.999 -0.293 1.00 43.21 263 HIS A C 13
ATOM 22353 O O . HIS A 1 50 ? 5.245 -1.511 0.837 1.00 11.15 263 HIS A O 13
ATOM 22368 N N . ARG A 1 51 ? 6.471 -0.671 -0.890 1.00 41.52 264 ARG A N 13
ATOM 22369 C CA . ARG A 1 51 ? 7.775 -0.759 -0.210 1.00 45.21 264 ARG A CA 13
ATOM 22370 C C . ARG A 1 51 ? 7.863 0.266 0.944 1.00 51.23 264 ARG A C 13
ATOM 22371 O O . ARG A 1 51 ? 8.237 -0.093 2.057 1.00 13.32 264 ARG A O 13
ATOM 22392 N N . ILE A 1 52 ? 7.482 1.530 0.657 1.00 63.25 265 ILE A N 13
ATOM 22393 C CA . ILE A 1 52 ? 7.416 2.625 1.664 1.00 43.01 265 ILE A CA 13
ATOM 22394 C C . ILE A 1 52 ? 6.589 2.203 2.917 1.00 11.24 265 ILE A C 13
ATOM 22395 O O . ILE A 1 52 ? 7.089 2.263 4.037 1.00 2.32 265 ILE A O 13
ATOM 22411 N N . VAL A 1 53 ? 5.340 1.737 2.681 1.00 41.34 266 VAL A N 13
ATOM 22412 C CA . VAL A 1 53 ? 4.408 1.277 3.750 1.00 22.13 266 VAL A CA 13
ATOM 22413 C C . VAL A 1 53 ? 5.045 0.167 4.638 1.00 62.53 266 VAL A C 13
ATOM 22414 O O . VAL A 1 53 ? 4.947 0.200 5.873 1.00 32.21 266 VAL A O 13
ATOM 22427 N N . GLN A 1 54 ? 5.707 -0.797 3.973 1.00 10.41 267 GLN A N 13
ATOM 22428 C CA . GLN A 1 54 ? 6.367 -1.943 4.639 1.00 15.24 267 GLN A CA 13
ATOM 22429 C C . GLN A 1 54 ? 7.568 -1.476 5.505 1.00 55.42 267 GLN A C 13
ATOM 22430 O O . GLN A 1 54 ? 7.775 -1.963 6.620 1.00 1.20 267 GLN A O 13
ATOM 22444 N N . GLU A 1 55 ? 8.338 -0.517 4.966 1.00 11.22 268 GLU A N 13
ATOM 22445 C CA . GLU A 1 55 ? 9.520 0.070 5.638 1.00 64.22 268 GLU A CA 13
ATOM 22446 C C . GLU A 1 55 ? 9.124 1.050 6.777 1.00 22.11 268 GLU A C 13
ATOM 22447 O O . GLU A 1 55 ? 9.941 1.347 7.651 1.00 20.50 268 GLU A O 13
ATOM 22459 N N . GLU A 1 56 ? 7.869 1.548 6.762 1.00 1.11 269 GLU A N 13
ATOM 22460 C CA . GLU A 1 56 ? 7.284 2.272 7.919 1.00 61.11 269 GLU A CA 13
ATOM 22461 C C . GLU A 1 56 ? 6.848 1.280 9.030 1.00 70.51 269 GLU A C 13
ATOM 22462 O O . GLU A 1 56 ? 6.688 1.672 10.189 1.00 20.45 269 GLU A O 13
ATOM 22474 N N . GLY A 1 57 ? 6.666 -0.009 8.657 1.00 22.43 270 GLY A N 13
ATOM 22475 C CA . GLY A 1 57 ? 6.386 -1.085 9.631 1.00 13.12 270 GLY A CA 13
ATOM 22476 C C . GLY A 1 57 ? 5.415 -2.170 9.138 1.00 34.13 270 GLY A C 13
ATOM 22477 O O . GLY A 1 57 ? 5.127 -3.114 9.876 1.00 44.44 270 GLY A O 13
ATOM 22481 N N . GLY A 1 58 ? 4.922 -2.050 7.890 1.00 20.41 271 GLY A N 13
ATOM 22482 C CA . GLY A 1 58 ? 3.877 -2.957 7.350 1.00 41.43 271 GLY A CA 13
ATOM 22483 C C . GLY A 1 58 ? 2.528 -2.246 7.212 1.00 51.54 271 GLY A C 13
ATOM 22484 O O . GLY A 1 58 ? 2.328 -1.217 7.833 1.00 1.24 271 GLY A O 13
ATOM 22488 N N . MET A 1 59 ? 1.581 -2.803 6.426 1.00 55.42 272 MET A N 13
ATOM 22489 C CA . MET A 1 59 ? 0.306 -2.102 6.108 1.00 71.31 272 MET A CA 13
ATOM 22490 C C . MET A 1 59 ? -0.607 -1.989 7.343 1.00 42.13 272 MET A C 13
ATOM 22491 O O . MET A 1 59 ? -0.924 -0.887 7.788 1.00 15.52 272 MET A O 13
ATOM 22505 N N . GLU A 1 60 ? -1.000 -3.150 7.894 1.00 21.34 273 GLU A N 13
ATOM 22506 C CA . GLU A 1 60 ? -1.910 -3.219 9.053 1.00 1.14 273 GLU A CA 13
ATOM 22507 C C . GLU A 1 60 ? -1.251 -2.680 10.339 1.00 44.03 273 GLU A C 13
ATOM 22508 O O . GLU A 1 60 ? -1.945 -2.158 11.214 1.00 12.42 273 GLU A O 13
ATOM 22520 N N . GLN A 1 61 ? 0.088 -2.809 10.445 1.00 42.21 274 GLN A N 13
ATOM 22521 C CA . GLN A 1 61 ? 0.854 -2.216 11.565 1.00 62.01 274 GLN A CA 13
ATOM 22522 C C . GLN A 1 61 ? 0.786 -0.675 11.496 1.00 23.05 274 GLN A C 13
ATOM 22523 O O . GLN A 1 61 ? 0.512 -0.030 12.494 1.00 60.41 274 GLN A O 13
ATOM 22537 N N . THR A 1 62 ? 1.063 -0.112 10.304 1.00 60.53 275 THR A N 13
ATOM 22538 C CA . THR A 1 62 ? 0.947 1.349 10.031 1.00 13.33 275 THR A CA 13
ATOM 22539 C C . THR A 1 62 ? -0.524 1.846 10.171 1.00 20.23 275 THR A C 13
ATOM 22540 O O . THR A 1 62 ? -0.766 3.013 10.483 1.00 43.50 275 THR A O 13
ATOM 22551 N N . THR A 1 63 ? -1.499 0.937 9.952 1.00 21.51 276 THR A N 13
ATOM 22552 C CA . THR A 1 63 ? -2.944 1.216 10.182 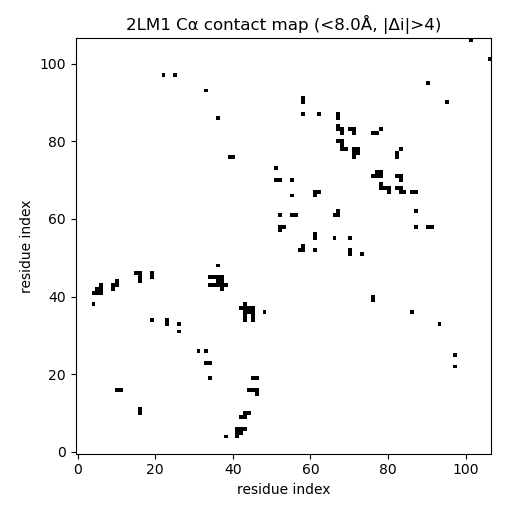1.00 2.33 276 THR A CA 13
ATOM 22553 C C . THR A 1 63 ? -3.288 1.263 11.698 1.00 21.32 276 THR A C 13
ATOM 22554 O O . THR A 1 63 ? -4.078 2.108 12.130 1.00 22.42 276 THR A O 13
ATOM 22565 N N . LYS A 1 64 ? -2.683 0.357 12.502 1.00 54.21 277 LYS A N 13
ATOM 22566 C CA . LYS A 1 64 ? -2.828 0.370 13.987 1.00 70.25 277 LYS A CA 13
ATOM 22567 C C . LYS A 1 64 ? -2.093 1.596 14.594 1.00 11.11 277 LYS A C 13
ATOM 22568 O O . LYS A 1 64 ? -2.616 2.282 15.478 1.00 72.10 277 LYS A O 13
ATOM 22587 N N . ASP A 1 65 ? -0.877 1.848 14.087 1.00 11.22 278 ASP A N 13
ATOM 22588 C CA . ASP A 1 65 ? -0.026 2.983 14.497 1.00 75.32 278 ASP A CA 13
ATOM 22589 C C . ASP A 1 65 ? -0.632 4.323 13.997 1.00 73.21 278 ASP A C 13
ATOM 22590 O O . ASP A 1 65 ? -0.374 5.389 14.572 1.00 53.54 278 ASP A O 13
ATOM 22599 N N . ARG A 1 66 ? -1.428 4.232 12.902 1.00 62.02 279 ARG A N 13
ATOM 22600 C CA . ARG A 1 66 ? -2.104 5.380 12.251 1.00 71.55 279 ARG A CA 13
ATOM 22601 C C . ARG A 1 66 ? -1.086 6.430 11.715 1.00 70.42 279 ARG A C 13
ATOM 22602 O O . ARG A 1 66 ? -1.380 7.620 11.683 1.00 1.50 279 ARG A O 13
ATOM 22623 N N . LYS A 1 67 ? 0.102 5.959 11.256 1.00 43.41 280 LYS A N 13
ATOM 22624 C CA . LYS A 1 67 ? 1.186 6.836 10.712 1.00 71.53 280 LYS A CA 13
ATOM 22625 C C . LYS A 1 67 ? 1.220 6.842 9.155 1.00 72.20 280 LYS A C 13
ATOM 22626 O O . LYS A 1 67 ? 2.293 6.847 8.543 1.00 60.41 280 LYS A O 13
ATOM 22645 N N . TRP A 1 68 ? 0.042 6.899 8.517 1.00 13.12 281 TRP A N 13
ATOM 22646 C CA . TRP A 1 68 ? -0.068 6.979 7.031 1.00 51.15 281 TRP A CA 13
ATOM 22647 C C . TRP A 1 68 ? 0.353 8.361 6.464 1.00 51.24 281 TRP A C 13
ATOM 22648 O O . TRP A 1 68 ? 0.617 8.488 5.261 1.00 71.32 281 TRP A O 13
ATOM 22669 N N . ALA A 1 69 ? 0.421 9.377 7.339 1.00 70.20 282 ALA A N 13
ATOM 22670 C CA . ALA A 1 69 ? 0.994 10.703 7.008 1.00 60.40 282 ALA A CA 13
ATOM 22671 C C . ALA A 1 69 ? 2.517 10.593 6.744 1.00 24.20 282 ALA A C 13
ATOM 22672 O O . ALA A 1 69 ? 3.067 11.336 5.931 1.00 1.42 282 ALA A O 13
ATOM 22679 N N . LYS A 1 70 ? 3.184 9.654 7.456 1.00 22.41 283 LYS A N 13
ATOM 22680 C CA . LYS A 1 70 ? 4.614 9.324 7.228 1.00 12.11 283 LYS A CA 13
ATOM 22681 C C . LYS A 1 70 ? 4.822 8.629 5.864 1.00 70.44 283 LYS A C 13
ATOM 22682 O O . LYS A 1 70 ? 5.749 8.980 5.133 1.00 2.30 283 LYS A O 13
ATOM 22701 N N . VAL A 1 71 ? 3.946 7.655 5.540 1.00 20.41 284 VAL A N 13
ATOM 22702 C CA . VAL A 1 71 ? 3.933 6.965 4.220 1.00 70.24 284 VAL A CA 13
ATOM 22703 C C . VAL A 1 71 ? 3.838 7.986 3.053 1.00 53.34 284 VAL A C 13
ATOM 22704 O O . VAL A 1 71 ? 4.610 7.931 2.081 1.00 53.32 284 VAL A O 13
ATOM 22717 N N . ALA A 1 72 ? 2.884 8.918 3.196 1.00 5.41 285 ALA A N 13
ATOM 22718 C CA . ALA A 1 72 ? 2.676 10.030 2.249 1.00 51.33 285 ALA A CA 13
ATOM 22719 C C . ALA A 1 72 ? 3.918 10.963 2.178 1.00 52.14 285 ALA A C 13
ATOM 22720 O O . ALA A 1 72 ? 4.348 11.355 1.090 1.00 52.03 285 ALA A O 13
ATOM 22727 N N . ASN A 1 73 ? 4.507 11.269 3.353 1.00 55.44 286 ASN A N 13
ATOM 22728 C CA . ASN A 1 73 ? 5.666 12.194 3.479 1.00 70.14 286 ASN A CA 13
ATOM 22729 C C . ASN A 1 73 ? 6.932 11.656 2.753 1.00 3.32 286 ASN A C 13
ATOM 22730 O O . ASN A 1 73 ? 7.707 12.440 2.190 1.00 55.33 286 ASN A O 13
ATOM 22741 N N . ARG A 1 74 ? 7.126 10.315 2.765 1.00 12.24 287 ARG A N 13
ATOM 22742 C CA . ARG A 1 74 ? 8.258 9.666 2.043 1.00 44.43 287 ARG A CA 13
ATOM 22743 C C . ARG A 1 74 ? 8.124 9.874 0.512 1.00 55.41 287 ARG A C 13
ATOM 22744 O O . ARG A 1 74 ? 9.116 10.058 -0.194 1.00 2.31 287 ARG A O 13
ATOM 22765 N N . MET A 1 75 ? 6.864 9.852 0.020 1.00 32.22 288 MET A N 13
ATOM 22766 C CA . MET A 1 75 ? 6.534 10.095 -1.413 1.00 51.04 288 MET A CA 13
ATOM 22767 C C . MET A 1 75 ? 6.356 11.625 -1.691 1.00 44.41 288 MET A C 13
ATOM 22768 O O . MET A 1 75 ? 5.922 12.029 -2.777 1.00 42.12 288 MET A O 13
ATOM 22782 N N . GLN A 1 76 ? 6.698 12.463 -0.678 1.00 4.54 289 GLN A N 13
ATOM 22783 C CA . GLN A 1 76 ? 6.733 13.951 -0.772 1.00 11.23 289 GLN A CA 13
ATOM 22784 C C . GLN A 1 76 ? 5.324 14.590 -0.966 1.00 30.10 289 GLN A C 13
ATOM 22785 O O . GLN A 1 76 ? 5.210 15.730 -1.436 1.00 75.51 289 GLN A O 13
ATOM 22799 N N . TYR A 1 77 ? 4.263 13.847 -0.587 1.00 42.33 290 TYR A N 13
ATOM 22800 C CA . TYR A 1 77 ? 2.857 14.343 -0.574 1.00 52.15 290 TYR A CA 13
ATOM 22801 C C . TYR A 1 77 ? 2.692 15.641 0.282 1.00 13.51 290 TYR A C 13
ATOM 22802 O O . TYR A 1 77 ? 3.535 15.924 1.149 1.00 22.34 290 TYR A O 13
ATOM 22820 N N . PRO A 1 78 ? 1.599 16.454 0.050 1.00 75.51 291 PRO A N 13
ATOM 22821 C CA . PRO A 1 78 ? 1.288 17.654 0.885 1.00 74.41 291 PRO A CA 13
ATOM 22822 C C . PRO A 1 78 ? 0.980 17.323 2.371 1.00 65.40 291 PRO A C 13
ATOM 22823 O O . PRO A 1 78 ? 1.044 16.164 2.807 1.00 61.23 291 PRO A O 13
ATOM 22834 N N . SER A 1 79 ? 0.625 18.365 3.140 1.00 4.35 292 SER A N 13
ATOM 22835 C CA . SER A 1 79 ? 0.216 18.219 4.557 1.00 75.32 292 SER A CA 13
ATOM 22836 C C . SER A 1 79 ? -1.252 17.698 4.658 1.00 53.24 292 SER A C 13
ATOM 22837 O O . SER A 1 79 ? -1.846 17.323 3.633 1.00 43.42 292 SER A O 13
ATOM 22845 N N . SER A 1 80 ? -1.804 17.661 5.899 1.00 63.25 293 SER A N 13
ATOM 22846 C CA . SER A 1 80 ? -3.116 17.038 6.235 1.00 42.13 293 SER A CA 13
ATOM 22847 C C . SER A 1 80 ? -3.029 15.495 6.225 1.00 52.14 293 SER A C 13
ATOM 22848 O O . SER A 1 80 ? -2.569 14.890 5.250 1.00 63.43 293 SER A O 13
ATOM 22856 N N . LYS A 1 81 ? -3.496 14.872 7.325 1.00 55.53 294 LYS A N 13
ATOM 22857 C CA . LYS A 1 81 ? -3.491 13.402 7.519 1.00 15.40 294 LYS A CA 13
ATOM 22858 C C . LYS A 1 81 ? -4.347 12.678 6.442 1.00 52.01 294 LYS A C 13
ATOM 22859 O O . LYS A 1 81 ? -4.091 11.515 6.111 1.00 74.33 294 LYS A O 13
ATOM 22878 N N . SER A 1 82 ? -5.335 13.407 5.887 1.00 60.44 295 SER A N 13
ATOM 22879 C CA . SER A 1 82 ? -6.242 12.898 4.828 1.00 4.55 295 SER A CA 13
ATOM 22880 C C . SER A 1 82 ? -5.491 12.461 3.543 1.00 52.44 295 SER A C 13
ATOM 22881 O O . SER A 1 82 ? -5.944 11.548 2.850 1.00 44.14 295 SER A O 13
ATOM 22889 N N . VAL A 1 83 ? -4.341 13.110 3.247 1.00 33.11 296 VAL A N 13
ATOM 22890 C CA . VAL A 1 83 ? -3.534 12.813 2.035 1.00 72.13 296 VAL A CA 13
ATOM 22891 C C . VAL A 1 83 ? -2.923 11.379 2.101 1.00 1.05 296 VAL A C 13
ATOM 22892 O O . VAL A 1 83 ? -2.829 10.679 1.083 1.00 55.21 296 VAL A O 13
ATOM 22905 N N . GLY A 1 84 ? -2.539 10.954 3.327 1.00 3.35 297 GLY A N 13
ATOM 22906 C CA . GLY A 1 84 ? -2.036 9.592 3.585 1.00 60.12 297 GLY A CA 13
ATOM 22907 C C . GLY A 1 84 ? -3.148 8.592 3.899 1.00 5.32 297 GLY A C 13
ATOM 22908 O O . GLY A 1 84 ? -3.003 7.390 3.660 1.00 34.12 297 GLY A O 13
ATOM 22912 N N . ALA A 1 85 ? -4.263 9.103 4.445 1.00 33.24 298 ALA A N 13
ATOM 22913 C CA . ALA A 1 85 ? -5.477 8.305 4.729 1.00 23.12 298 ALA A CA 13
ATOM 22914 C C . ALA A 1 85 ? -6.185 7.869 3.417 1.00 12.41 298 ALA A C 13
ATOM 22915 O O . ALA A 1 85 ? -6.920 6.876 3.398 1.00 10.13 298 ALA A O 13
ATOM 22922 N N . THR A 1 86 ? -5.971 8.650 2.334 1.00 11.23 299 THR A N 13
ATOM 22923 C CA . THR A 1 86 ? -6.369 8.270 0.954 1.00 32.32 299 THR A CA 13
ATOM 22924 C C . THR A 1 86 ? -5.626 6.983 0.508 1.00 70.34 299 THR A C 13
ATOM 22925 O O . THR A 1 86 ? -6.234 6.058 -0.046 1.00 2.45 299 THR A O 13
ATOM 22936 N N . LEU A 1 87 ? -4.300 6.936 0.776 1.00 40.51 300 LEU A N 13
ATOM 22937 C CA . LEU A 1 87 ? -3.460 5.740 0.517 1.00 34.21 300 LEU A CA 13
ATOM 22938 C C . LEU A 1 87 ? -3.927 4.544 1.376 1.00 4.25 300 LEU A C 13
ATOM 22939 O O . LEU A 1 87 ? -4.030 3.425 0.879 1.00 32.40 300 LEU A O 13
ATOM 22955 N N . LYS A 1 88 ? -4.229 4.821 2.663 1.00 51.42 301 LYS A N 13
ATOM 22956 C CA . LYS A 1 88 ? -4.756 3.819 3.617 1.00 14.34 301 LYS A CA 13
ATOM 22957 C C . LYS A 1 88 ? -6.019 3.136 3.063 1.00 10.24 301 LYS A C 13
ATOM 22958 O O . LYS A 1 88 ? -6.064 1.918 2.952 1.00 74.45 301 LYS A O 13
ATOM 22977 N N . ALA A 1 89 ? -7.001 3.955 2.669 1.00 73.42 302 ALA A N 13
ATOM 22978 C CA . ALA A 1 89 ? -8.299 3.481 2.147 1.00 55.22 302 ALA A CA 13
ATOM 22979 C C . ALA A 1 89 ? -8.154 2.626 0.867 1.00 40.32 302 ALA A C 13
ATOM 22980 O O . ALA A 1 89 ? -8.919 1.681 0.671 1.00 70.50 302 ALA A O 13
ATOM 22987 N N . HIS A 1 90 ? -7.166 2.964 0.009 1.00 42.10 303 HIS A N 13
ATOM 22988 C CA . HIS A 1 90 ? -6.818 2.133 -1.170 1.00 62.12 303 HIS A CA 13
ATOM 22989 C C . HIS A 1 90 ? -6.237 0.766 -0.731 1.00 2.43 303 HIS A C 13
ATOM 22990 O O . HIS A 1 90 ? -6.728 -0.277 -1.142 1.00 64.12 303 HIS A O 13
ATOM 23005 N N . TYR A 1 91 ? -5.226 0.792 0.146 1.00 62.50 304 TYR A N 13
ATOM 23006 C CA . TYR A 1 91 ? -4.537 -0.434 0.632 1.00 1.13 304 TYR A CA 13
ATOM 23007 C C . TYR A 1 91 ? -5.474 -1.373 1.418 1.00 12.43 304 TYR A C 13
ATOM 23008 O O . TYR A 1 91 ? -5.291 -2.586 1.409 1.00 64.42 304 TYR A O 13
ATOM 23026 N N . GLU A 1 92 ? -6.472 -0.800 2.080 1.00 12.45 305 GLU A N 13
ATOM 23027 C CA . GLU A 1 92 ? -7.500 -1.561 2.800 1.00 32.43 305 GLU A CA 13
ATOM 23028 C C . GLU A 1 92 ? -8.397 -2.367 1.819 1.00 10.45 305 GLU A C 13
ATOM 23029 O O . GLU A 1 92 ? -8.479 -3.597 1.908 1.00 50.12 305 GLU A O 13
ATOM 23041 N N . ARG A 1 93 ? -9.014 -1.682 0.841 1.00 52.10 306 ARG A N 13
ATOM 23042 C CA . ARG A 1 93 ? -9.913 -2.342 -0.154 1.00 62.35 306 ARG A CA 13
ATOM 23043 C C . ARG A 1 93 ? -9.174 -3.269 -1.146 1.00 10.02 306 ARG A C 13
ATOM 23044 O O . ARG A 1 93 ? -9.809 -4.086 -1.808 1.00 12.11 306 ARG A O 13
ATOM 23065 N N . ILE A 1 94 ? -7.851 -3.130 -1.252 1.00 15.34 307 ILE A N 13
ATOM 23066 C CA . ILE A 1 94 ? -7.033 -3.866 -2.238 1.00 73.45 307 ILE A CA 13
ATOM 23067 C C . ILE A 1 94 ? -6.292 -5.064 -1.596 1.00 63.11 307 ILE A C 13
ATOM 23068 O O . ILE A 1 94 ? -6.292 -6.161 -2.158 1.00 3.30 307 ILE A O 13
ATOM 23084 N N . LEU A 1 95 ? -5.710 -4.876 -0.403 1.00 53.30 308 LEU A N 13
ATOM 23085 C CA . LEU A 1 95 ? -4.891 -5.939 0.250 1.00 62.13 308 LEU A CA 13
ATOM 23086 C C . LEU A 1 95 ? -5.775 -6.920 1.063 1.00 64.52 308 LEU A C 13
ATOM 23087 O O . LEU A 1 95 ? -5.455 -8.105 1.126 1.00 22.34 308 LEU A O 13
ATOM 23103 N N . HIS A 1 96 ? -6.901 -6.445 1.658 1.00 31.43 309 HIS A N 13
ATOM 23104 C CA . HIS A 1 96 ? -7.795 -7.333 2.465 1.00 5.31 309 HIS A CA 13
ATOM 23105 C C . HIS A 1 96 ? -8.485 -8.475 1.619 1.00 50.24 309 HIS A C 13
ATOM 23106 O O . HIS A 1 96 ? -8.614 -9.583 2.123 1.00 33.21 309 HIS A O 13
ATOM 23121 N N . PRO A 1 97 ? -8.941 -8.268 0.325 1.00 51.21 310 PRO A N 13
ATOM 23122 C CA . PRO A 1 97 ? -9.389 -9.405 -0.547 1.00 2.23 310 PRO A CA 13
ATOM 23123 C C . PRO A 1 97 ? -8.218 -10.225 -1.177 1.00 44.24 310 PRO A C 13
ATOM 23124 O O . PRO A 1 97 ? -8.460 -11.183 -1.920 1.00 5.34 310 PRO A O 13
ATOM 23135 N N . PHE A 1 98 ? -6.960 -9.846 -0.872 1.00 1.53 311 PHE A N 13
ATOM 23136 C CA . PHE A 1 98 ? -5.741 -10.536 -1.383 1.00 4.11 311 PHE A CA 13
ATOM 23137 C C . PHE A 1 98 ? -4.892 -11.136 -0.226 1.00 4.43 311 PHE A C 13
ATOM 23138 O O . PHE A 1 98 ? -3.924 -11.869 -0.468 1.00 11.01 311 PHE A O 13
ATOM 23155 N N . GLU A 1 99 ? -5.277 -10.846 1.037 1.00 54.41 312 GLU A N 13
ATOM 23156 C CA . GLU A 1 99 ? -4.493 -11.256 2.236 1.00 63.15 312 GLU A CA 13
ATOM 23157 C C . GLU A 1 99 ? -4.502 -12.785 2.479 1.00 31.11 312 GLU A C 13
ATOM 23158 O O . GLU A 1 99 ? -3.748 -13.274 3.313 1.00 61.12 312 GLU A O 13
ATOM 23170 N N . VAL A 1 100 ? -5.370 -13.521 1.762 1.00 31.11 313 VAL A N 13
ATOM 23171 C CA . VAL A 1 100 ? -5.383 -15.005 1.776 1.00 12.05 313 VAL A CA 13
ATOM 23172 C C . VAL A 1 100 ? -4.034 -15.558 1.230 1.00 3.04 313 VAL A C 13
ATOM 23173 O O . VAL A 1 100 ? -3.477 -16.531 1.758 1.00 63.41 313 VAL A O 13
ATOM 23186 N N . TYR A 1 101 ? -3.510 -14.875 0.192 1.00 44.14 314 TYR A N 13
ATOM 23187 C CA . TYR A 1 101 ? -2.168 -15.139 -0.373 1.00 71.11 314 TYR A CA 13
ATOM 23188 C C . TYR A 1 101 ? -1.052 -14.765 0.640 1.00 71.53 314 TYR A C 13
ATOM 23189 O O . TYR A 1 101 ? -0.199 -15.596 0.970 1.00 11.24 314 TYR A O 13
ATOM 23207 N N . THR A 1 102 ? -1.085 -13.507 1.131 1.00 53.53 315 THR A N 13
ATOM 23208 C CA . THR A 1 102 ? -0.009 -12.941 1.999 1.00 53.30 315 THR A CA 13
ATOM 23209 C C . THR A 1 102 ? 0.042 -13.612 3.401 1.00 12.42 315 THR A C 13
ATOM 23210 O O . THR A 1 102 ? 1.075 -13.574 4.077 1.00 22.15 315 THR A O 13
ATOM 23221 N N . SER A 1 103 ? -1.085 -14.205 3.830 1.00 72.41 316 SER A N 13
ATOM 23222 C CA . SER A 1 103 ? -1.154 -15.044 5.053 1.00 20.03 316 SER A CA 13
ATOM 23223 C C . SER A 1 103 ? -0.579 -16.447 4.773 1.00 11.22 316 SER A C 13
ATOM 23224 O O . SER A 1 103 ? 0.325 -16.921 5.470 1.00 41.01 316 SER A O 13
ATOM 23232 N N . GLY A 1 104 ? -1.118 -17.094 3.725 1.00 41.01 317 GLY A N 13
ATOM 23233 C CA . GLY A 1 104 ? -0.754 -18.475 3.373 1.00 30.32 317 GLY A CA 13
ATOM 23234 C C . GLY A 1 104 ? -1.677 -19.533 3.997 1.00 50.00 317 GLY A C 13
ATOM 23235 O O . GLY A 1 104 ? -1.656 -20.695 3.587 1.00 42.33 317 GLY A O 13
ATOM 23239 N N . LYS A 1 105 ? -2.476 -19.135 5.008 1.00 3.31 318 LYS A N 13
ATOM 23240 C CA . LYS A 1 105 ? -3.464 -20.023 5.663 1.00 34.21 318 LYS A CA 13
ATOM 23241 C C . LYS A 1 105 ? -4.802 -19.960 4.876 1.00 61.01 318 LYS A C 13
ATOM 23242 O O . LYS A 1 105 ? -5.417 -18.894 4.768 1.00 11.34 318 LYS A O 13
ATOM 23261 N N . VAL A 1 106 ? -5.231 -21.111 4.320 1.00 14.44 319 VAL A N 13
ATOM 23262 C CA . VAL A 1 106 ? -6.466 -21.212 3.497 1.00 41.15 319 VAL A CA 13
ATOM 23263 C C . VAL A 1 106 ? -7.729 -21.381 4.392 1.00 23.32 319 VAL A C 13
ATOM 23264 O O . VAL A 1 106 ? -7.689 -22.075 5.412 1.00 62.20 319 VAL A O 13
ATOM 23277 N N . LEU A 1 107 ? -8.844 -20.722 4.009 1.00 11.25 320 LEU A N 13
ATOM 23278 C CA . LEU A 1 107 ? -10.149 -20.831 4.718 1.00 74.12 320 LEU A CA 13
ATOM 23279 C C . LEU A 1 107 ? -11.287 -20.972 3.657 1.00 61.35 320 LEU A C 13
ATOM 23280 O O . LEU A 1 107 ? -11.823 -22.090 3.488 1.00 37.30 320 LEU A O 13
ATOM 23297 N N . PRO A 1 1 ? -5.937 9.742 -27.544 1.00 3.02 214 PRO A N 14
ATOM 23298 C CA . PRO A 1 1 ? -5.337 8.440 -27.129 1.00 25.03 214 PRO A CA 14
ATOM 23299 C C . PRO A 1 1 ? -6.245 7.696 -26.119 1.00 44.34 214 PRO A C 14
ATOM 23300 O O . PRO A 1 1 ? -6.974 8.327 -25.352 1.00 75.30 214 PRO A O 14
ATOM 23313 N N . ARG A 1 2 ? -6.202 6.348 -26.142 1.00 54.32 215 ARG A N 14
ATOM 23314 C CA . ARG A 1 2 ? -6.930 5.487 -25.172 1.00 24.44 215 ARG A CA 14
ATOM 23315 C C . ARG A 1 2 ? -5.929 4.712 -24.267 1.00 62.24 215 ARG A C 14
ATOM 23316 O O . ARG A 1 2 ? -5.635 5.155 -23.154 1.00 31.12 215 ARG A O 14
ATOM 23337 N N . VAL A 1 3 ? -5.390 3.567 -24.753 1.00 50.52 216 VAL A N 14
ATOM 23338 C CA . VAL A 1 3 ? -4.411 2.753 -23.986 1.00 42.22 216 VAL A CA 14
ATOM 23339 C C . VAL A 1 3 ? -2.995 3.398 -24.022 1.00 23.43 216 VAL A C 14
ATOM 23340 O O . VAL A 1 3 ? -2.473 3.712 -25.097 1.00 23.34 216 VAL A O 14
ATOM 23353 N N . GLN A 1 4 ? -2.384 3.603 -22.834 1.00 73.52 217 GLN A N 14
ATOM 23354 C CA . GLN A 1 4 ? -1.058 4.261 -22.703 1.00 62.01 217 GLN A CA 14
ATOM 23355 C C . GLN A 1 4 ? -0.209 3.698 -21.531 1.00 22.42 217 GLN A C 14
ATOM 23356 O O . GLN A 1 4 ? -0.603 2.763 -20.822 1.00 42.32 217 GLN A O 14
ATOM 23370 N N . ARG A 1 5 ? 0.974 4.321 -21.368 1.00 54.41 218 ARG A N 14
ATOM 23371 C CA . ARG A 1 5 ? 2.035 3.916 -20.422 1.00 35.51 218 ARG A CA 14
ATOM 23372 C C . ARG A 1 5 ? 2.158 4.941 -19.265 1.00 53.33 218 ARG A C 14
ATOM 23373 O O . ARG A 1 5 ? 1.935 6.140 -19.456 1.00 71.30 218 ARG A O 14
ATOM 23394 N N . LEU A 1 6 ? 2.519 4.452 -18.063 1.00 52.33 219 LEU A N 14
ATOM 23395 C CA . LEU A 1 6 ? 2.631 5.285 -16.829 1.00 60.43 219 LEU A CA 14
ATOM 23396 C C . LEU A 1 6 ? 4.098 5.412 -16.344 1.00 21.45 219 LEU A C 14
ATOM 23397 O O . LEU A 1 6 ? 4.352 5.794 -15.195 1.00 74.32 219 LEU A O 14
ATOM 23413 N N . ASN A 1 7 ? 5.054 5.143 -17.241 1.00 73.23 220 ASN A N 14
ATOM 23414 C CA . ASN A 1 7 ? 6.492 5.171 -16.923 1.00 63.41 220 ASN A CA 14
ATOM 23415 C C . ASN A 1 7 ? 7.010 6.625 -16.892 1.00 24.21 220 ASN A C 14
ATOM 23416 O O . ASN A 1 7 ? 6.891 7.354 -17.877 1.00 4.24 220 ASN A O 14
ATOM 23427 N N . GLU A 1 8 ? 7.588 7.018 -15.755 1.00 53.42 221 GLU A N 14
ATOM 23428 C CA . GLU A 1 8 ? 8.078 8.389 -15.520 1.00 1.11 221 GLU A CA 14
ATOM 23429 C C . GLU A 1 8 ? 9.622 8.439 -15.453 1.00 22.25 221 GLU A C 14
ATOM 23430 O O . GLU A 1 8 ? 10.269 9.116 -16.261 1.00 12.13 221 GLU A O 14
ATOM 23442 N N . LEU A 1 9 ? 10.198 7.724 -14.463 1.00 73.42 222 LEU A N 14
ATOM 23443 C CA . LEU A 1 9 ? 11.633 7.825 -14.122 1.00 72.51 222 LEU A CA 14
ATOM 23444 C C . LEU A 1 9 ? 12.515 7.065 -15.159 1.00 20.43 222 LEU A C 14
ATOM 23445 O O . LEU A 1 9 ? 12.826 7.619 -16.223 1.00 24.32 222 LEU A O 14
ATOM 23461 N N . GLU A 1 10 ? 12.859 5.791 -14.860 1.00 35.54 223 GLU A N 14
ATOM 23462 C CA . GLU A 1 10 ? 13.722 4.938 -15.714 1.00 42.43 223 GLU A CA 14
ATOM 23463 C C . GLU A 1 10 ? 13.899 3.563 -15.022 1.00 40.12 223 GLU A C 14
ATOM 23464 O O . GLU A 1 10 ? 13.922 3.500 -13.783 1.00 53.42 223 GLU A O 14
ATOM 23476 N N . ALA A 1 11 ? 14.022 2.489 -15.835 1.00 12.11 224 ALA A N 14
ATOM 23477 C CA . ALA A 1 11 ? 14.221 1.101 -15.359 1.00 51.30 224 ALA A CA 14
ATOM 23478 C C . ALA A 1 11 ? 13.083 0.653 -14.403 1.00 74.51 224 ALA A C 14
ATOM 23479 O O . ALA A 1 11 ? 13.211 0.695 -13.175 1.00 25.24 224 ALA A O 14
ATOM 23486 N N . LYS A 1 12 ? 11.955 0.264 -15.006 1.00 20.34 225 LYS A N 14
ATOM 23487 C CA . LYS A 1 12 ? 10.704 -0.082 -14.290 1.00 40.13 225 LYS A CA 14
ATOM 23488 C C . LYS A 1 12 ? 10.681 -1.571 -13.852 1.00 74.41 225 LYS A C 14
ATOM 23489 O O . LYS A 1 12 ? 10.306 -1.883 -12.717 1.00 23.25 225 LYS A O 14
ATOM 23508 N N . THR A 1 13 ? 11.107 -2.462 -14.784 1.00 23.05 226 THR A N 14
ATOM 23509 C CA . THR A 1 13 ? 11.175 -3.938 -14.611 1.00 31.30 226 THR A CA 14
ATOM 23510 C C . THR A 1 13 ? 9.774 -4.577 -14.390 1.00 71.22 226 THR A C 14
ATOM 23511 O O . THR A 1 13 ? 9.041 -4.217 -13.462 1.00 13.30 226 THR A O 14
ATOM 23522 N N . ARG A 1 14 ? 9.443 -5.584 -15.206 1.00 32.32 227 ARG A N 14
ATOM 23523 C CA . ARG A 1 14 ? 8.099 -6.197 -15.215 1.00 22.04 227 ARG A CA 14
ATOM 23524 C C . ARG A 1 14 ? 7.875 -7.167 -14.025 1.00 31.35 227 ARG A C 14
ATOM 23525 O O . ARG A 1 14 ? 6.733 -7.354 -13.610 1.00 33.11 227 ARG A O 14
ATOM 23546 N N . VAL A 1 15 ? 8.954 -7.782 -13.477 1.00 24.33 228 VAL A N 14
ATOM 23547 C CA . VAL A 1 15 ? 8.834 -8.669 -12.281 1.00 64.13 228 VAL A CA 14
ATOM 23548 C C . VAL A 1 15 ? 8.566 -7.839 -10.989 1.00 44.15 228 VAL A C 14
ATOM 23549 O O . VAL A 1 15 ? 7.966 -8.337 -10.028 1.00 24.24 228 VAL A O 14
ATOM 23562 N N . LYS A 1 16 ? 8.991 -6.560 -11.002 1.00 41.35 229 LYS A N 14
ATOM 23563 C CA . LYS A 1 16 ? 8.672 -5.592 -9.927 1.00 53.12 229 LYS A CA 14
ATOM 23564 C C . LYS A 1 16 ? 7.171 -5.221 -9.964 1.00 61.53 229 LYS A C 14
ATOM 23565 O O . LYS A 1 16 ? 6.490 -5.207 -8.945 1.00 65.05 229 LYS A O 14
ATOM 23584 N N . LEU A 1 17 ? 6.678 -4.920 -11.168 1.00 73.50 230 LEU A N 14
ATOM 23585 C CA . LEU A 1 17 ? 5.252 -4.597 -11.412 1.00 51.11 230 LEU A CA 14
ATOM 23586 C C . LEU A 1 17 ? 4.356 -5.861 -11.513 1.00 71.02 230 LEU A C 14
ATOM 23587 O O . LEU A 1 17 ? 3.140 -5.734 -11.647 1.00 54.43 230 LEU A O 14
ATOM 23603 N N . ASN A 1 18 ? 4.961 -7.067 -11.434 1.00 21.24 231 ASN A N 14
ATOM 23604 C CA . ASN A 1 18 ? 4.228 -8.361 -11.522 1.00 31.42 231 ASN A CA 14
ATOM 23605 C C . ASN A 1 18 ? 3.161 -8.516 -10.404 1.00 11.55 231 ASN A C 14
ATOM 23606 O O . ASN A 1 18 ? 2.173 -9.223 -10.588 1.00 50.11 231 ASN A O 14
ATOM 23617 N N . PHE A 1 19 ? 3.378 -7.849 -9.251 1.00 23.55 232 PHE A N 14
ATOM 23618 C CA . PHE A 1 19 ? 2.383 -7.785 -8.148 1.00 54.24 232 PHE A CA 14
ATOM 23619 C C . PHE A 1 19 ? 1.074 -7.102 -8.613 1.00 21.10 232 PHE A C 14
ATOM 23620 O O . PHE A 1 19 ? -0.018 -7.542 -8.244 1.00 45.10 232 PHE A O 14
ATOM 23637 N N . LEU A 1 20 ? 1.217 -6.038 -9.438 1.00 34.54 233 LEU A N 14
ATOM 23638 C CA . LEU A 1 20 ? 0.076 -5.324 -10.060 1.00 0.32 233 LEU A CA 14
ATOM 23639 C C . LEU A 1 20 ? -0.681 -6.282 -11.014 1.00 53.32 233 LEU A C 14
ATOM 23640 O O . LEU A 1 20 ? -1.908 -6.299 -11.023 1.00 41.41 233 LEU A O 14
ATOM 23656 N N . ASP A 1 21 ? 0.069 -7.089 -11.793 1.00 70.21 234 ASP A N 14
ATOM 23657 C CA . ASP A 1 21 ? -0.518 -8.107 -12.708 1.00 2.53 234 ASP A CA 14
ATOM 23658 C C . ASP A 1 21 ? -1.335 -9.179 -11.938 1.00 0.31 234 ASP A C 14
ATOM 23659 O O . ASP A 1 21 ? -2.442 -9.541 -12.356 1.00 55.52 234 ASP A O 14
ATOM 23668 N N . GLN A 1 22 ? -0.773 -9.657 -10.807 1.00 3.32 235 GLN A N 14
ATOM 23669 C CA . GLN A 1 22 ? -1.407 -10.688 -9.938 1.00 51.31 235 GLN A CA 14
ATOM 23670 C C . GLN A 1 22 ? -2.745 -10.199 -9.343 1.00 35.30 235 GLN A C 14
ATOM 23671 O O . GLN A 1 22 ? -3.768 -10.895 -9.416 1.00 13.52 235 GLN A O 14
ATOM 23685 N N . ILE A 1 23 ? -2.725 -8.983 -8.773 1.00 14.10 236 ILE A N 14
ATOM 23686 C CA . ILE A 1 23 ? -3.893 -8.409 -8.082 1.00 61.11 236 ILE A CA 14
ATOM 23687 C C . ILE A 1 23 ? -4.973 -7.923 -9.085 1.00 1.41 236 ILE A C 14
ATOM 23688 O O . ILE A 1 23 ? -6.160 -8.174 -8.883 1.00 15.11 236 ILE A O 14
ATOM 23704 N N . ALA A 1 24 ? -4.549 -7.288 -10.198 1.00 70.41 237 ALA A N 14
ATOM 23705 C CA . ALA A 1 24 ? -5.475 -6.790 -11.253 1.00 25.20 237 ALA A CA 14
ATOM 23706 C C . ALA A 1 24 ? -6.274 -7.940 -11.891 1.00 74.35 237 ALA A C 14
ATOM 23707 O O . ALA A 1 24 ? -7.475 -7.825 -12.102 1.00 22.32 237 ALA A O 14
ATOM 23714 N N . LYS A 1 25 ? -5.577 -9.061 -12.145 1.00 63.44 238 LYS A N 14
ATOM 23715 C CA . LYS A 1 25 ? -6.171 -10.292 -12.719 1.00 15.22 238 LYS A CA 14
ATOM 23716 C C . LYS A 1 25 ? -7.315 -10.854 -11.830 1.00 31.15 238 LYS A C 14
ATOM 23717 O O . LYS A 1 25 ? -8.338 -11.339 -12.336 1.00 12.13 238 LYS A O 14
ATOM 23736 N N . PHE A 1 26 ? -7.131 -10.760 -10.503 1.00 41.30 239 PHE A N 14
ATOM 23737 C CA . PHE A 1 26 ? -8.158 -11.132 -9.506 1.00 21.22 239 PHE A CA 14
ATOM 23738 C C . PHE A 1 26 ? -9.382 -10.172 -9.564 1.00 15.01 239 PHE A C 14
ATOM 23739 O O . PHE A 1 26 ? -10.538 -10.617 -9.610 1.00 74.25 239 PHE A O 14
ATOM 23756 N N . TRP A 1 27 ? -9.104 -8.857 -9.573 1.00 22.41 240 TRP A N 14
ATOM 23757 C CA . TRP A 1 27 ? -10.140 -7.793 -9.529 1.00 61.14 240 TRP A CA 14
ATOM 23758 C C . TRP A 1 27 ? -10.933 -7.629 -10.849 1.00 35.34 240 TRP A C 14
ATOM 23759 O O . TRP A 1 27 ? -12.027 -7.055 -10.837 1.00 71.34 240 TRP A O 14
ATOM 23780 N N . GLU A 1 28 ? -10.382 -8.118 -11.977 1.00 2.03 241 GLU A N 14
ATOM 23781 C CA . GLU A 1 28 ? -11.129 -8.208 -13.263 1.00 12.33 241 GLU A CA 14
ATOM 23782 C C . GLU A 1 28 ? -12.316 -9.195 -13.147 1.00 25.01 241 GLU A C 14
ATOM 23783 O O . GLU A 1 28 ? -13.305 -9.085 -13.881 1.00 12.53 241 GLU A O 14
ATOM 23795 N N . LEU A 1 29 ? -12.196 -10.161 -12.221 1.00 44.02 242 LEU A N 14
ATOM 23796 C CA . LEU A 1 29 ? -13.280 -11.109 -11.877 1.00 5.25 242 LEU A CA 14
ATOM 23797 C C . LEU A 1 29 ? -14.194 -10.551 -10.752 1.00 60.11 242 LEU A C 14
ATOM 23798 O O . LEU A 1 29 ? -15.344 -10.980 -10.615 1.00 25.53 242 LEU A O 14
ATOM 23814 N N . GLN A 1 30 ? -13.669 -9.612 -9.936 1.00 2.30 243 GLN A N 14
ATOM 23815 C CA . GLN A 1 30 ? -14.454 -8.962 -8.851 1.00 34.12 243 GLN A CA 14
ATOM 23816 C C . GLN A 1 30 ? -15.369 -7.842 -9.406 1.00 14.31 243 GLN A C 14
ATOM 23817 O O . GLN A 1 30 ? -16.435 -7.582 -8.850 1.00 70.45 243 GLN A O 14
ATOM 23831 N N . GLY A 1 31 ? -14.924 -7.178 -10.492 1.00 64.25 244 GLY A N 14
ATOM 23832 C CA . GLY A 1 31 ? -15.694 -6.098 -11.136 1.00 31.32 244 GLY A CA 14
ATOM 23833 C C . GLY A 1 31 ? -15.300 -4.690 -10.663 1.00 33.30 244 GLY A C 14
ATOM 23834 O O . GLY A 1 31 ? -15.179 -3.768 -11.479 1.00 74.22 244 GLY A O 14
ATOM 23838 N N . SER A 1 32 ? -15.109 -4.530 -9.338 1.00 54.50 245 SER A N 14
ATOM 23839 C CA . SER A 1 32 ? -14.705 -3.238 -8.715 1.00 1.12 245 SER A CA 14
ATOM 23840 C C . SER A 1 32 ? -13.311 -2.761 -9.215 1.00 24.24 245 SER A C 14
ATOM 23841 O O . SER A 1 32 ? -12.426 -3.579 -9.499 1.00 55.34 245 SER A O 14
ATOM 23849 N N . SER A 1 33 ? -13.138 -1.426 -9.298 1.00 43.24 246 SER A N 14
ATOM 23850 C CA . SER A 1 33 ? -11.970 -0.780 -9.951 1.00 35.42 246 SER A CA 14
ATOM 23851 C C . SER A 1 33 ? -10.663 -0.908 -9.130 1.00 23.50 246 SER A C 14
ATOM 23852 O O . SER A 1 33 ? -10.533 -0.343 -8.034 1.00 62.22 246 SER A O 14
ATOM 23860 N N . LEU A 1 34 ? -9.700 -1.665 -9.688 1.00 75.45 247 LEU A N 14
ATOM 23861 C CA . LEU A 1 34 ? -8.333 -1.834 -9.127 1.00 13.02 247 LEU A CA 14
ATOM 23862 C C . LEU A 1 34 ? -7.383 -0.749 -9.720 1.00 13.11 247 LEU A C 14
ATOM 23863 O O . LEU A 1 34 ? -7.805 0.078 -10.541 1.00 21.00 247 LEU A O 14
ATOM 23879 N N . LYS A 1 35 ? -6.127 -0.743 -9.238 1.00 43.34 248 LYS A N 14
ATOM 23880 C CA . LYS A 1 35 ? -5.015 0.063 -9.780 1.00 15.43 248 LYS A CA 14
ATOM 23881 C C . LYS A 1 35 ? -5.158 1.537 -9.343 1.00 11.12 248 LYS A C 14
ATOM 23882 O O . LYS A 1 35 ? -4.865 2.464 -10.093 1.00 74.45 248 LYS A O 14
ATOM 23901 N N . ILE A 1 36 ? -5.598 1.742 -8.075 1.00 72.15 249 ILE A N 14
ATOM 23902 C CA . ILE A 1 36 ? -5.591 3.076 -7.423 1.00 21.34 249 ILE A CA 14
ATOM 23903 C C . ILE A 1 36 ? -4.774 3.029 -6.073 1.00 32.30 249 ILE A C 14
ATOM 23904 O O . ILE A 1 36 ? -5.361 2.989 -4.990 1.00 42.40 249 ILE A O 14
ATOM 23920 N N . PRO A 1 37 ? -3.399 2.921 -6.136 1.00 62.32 250 PRO A N 14
ATOM 23921 C CA . PRO A 1 37 ? -2.503 3.191 -4.979 1.00 53.41 250 PRO A CA 14
ATOM 23922 C C . PRO A 1 37 ? -2.510 4.691 -4.589 1.00 5.53 250 PRO A C 14
ATOM 23923 O O . PRO A 1 37 ? -2.652 5.061 -3.425 1.00 61.34 250 PRO A O 14
ATOM 23934 N N . MET A 1 38 ? -2.392 5.532 -5.626 1.00 12.02 251 MET A N 14
ATOM 23935 C CA . MET A 1 38 ? -2.026 6.961 -5.520 1.00 52.02 251 MET A CA 14
ATOM 23936 C C . MET A 1 38 ? -3.176 7.901 -5.954 1.00 15.31 251 MET A C 14
ATOM 23937 O O . MET A 1 38 ? -4.129 7.472 -6.615 1.00 54.44 251 MET A O 14
ATOM 23951 N N . VAL A 1 39 ? -3.063 9.200 -5.585 1.00 75.23 252 VAL A N 14
ATOM 23952 C CA . VAL A 1 39 ? -4.173 10.186 -5.731 1.00 23.10 252 VAL A CA 14
ATOM 23953 C C . VAL A 1 39 ? -3.660 11.619 -6.080 1.00 4.52 252 VAL A C 14
ATOM 23954 O O . VAL A 1 39 ? -4.154 12.247 -7.018 1.00 54.04 252 VAL A O 14
ATOM 23967 N N . GLU A 1 40 ? -2.651 12.119 -5.335 1.00 21.20 253 GLU A N 14
ATOM 23968 C CA . GLU A 1 40 ? -2.117 13.507 -5.500 1.00 43.45 253 GLU A CA 14
ATOM 23969 C C . GLU A 1 40 ? -0.911 13.563 -6.469 1.00 54.41 253 GLU A C 14
ATOM 23970 O O . GLU A 1 40 ? -0.182 14.562 -6.516 1.00 43.34 253 GLU A O 14
ATOM 23982 N N . ARG A 1 41 ? -0.740 12.500 -7.267 1.00 52.54 254 ARG A N 14
ATOM 23983 C CA . ARG A 1 41 ? 0.432 12.310 -8.141 1.00 34.34 254 ARG A CA 14
ATOM 23984 C C . ARG A 1 41 ? 0.005 12.377 -9.642 1.00 73.15 254 ARG A C 14
ATOM 23985 O O . ARG A 1 41 ? -0.090 13.482 -10.201 1.00 51.32 254 ARG A O 14
ATOM 24006 N N . LYS A 1 42 ? -0.297 11.205 -10.246 1.00 34.41 255 LYS A N 14
ATOM 24007 C CA . LYS A 1 42 ? -0.739 11.016 -11.665 1.00 44.12 255 LYS A CA 14
ATOM 24008 C C . LYS A 1 42 ? -0.573 9.525 -12.018 1.00 43.42 255 LYS A C 14
ATOM 24009 O O . LYS A 1 42 ? -1.433 8.908 -12.654 1.00 62.53 255 LYS A O 14
ATOM 24028 N N . ALA A 1 43 ? 0.567 8.972 -11.573 1.00 32.13 256 ALA A N 14
ATOM 24029 C CA . ALA A 1 43 ? 0.957 7.575 -11.790 1.00 35.42 256 ALA A CA 14
ATOM 24030 C C . ALA A 1 43 ? 0.619 6.728 -10.551 1.00 12.34 256 ALA A C 14
ATOM 24031 O O . ALA A 1 43 ? 0.637 7.212 -9.416 1.00 74.13 256 ALA A O 14
ATOM 24038 N N . LEU A 1 44 ? 0.297 5.468 -10.809 1.00 5.14 257 LEU A N 14
ATOM 24039 C CA . LEU A 1 44 ? -0.155 4.493 -9.817 1.00 75.51 257 LEU A CA 14
ATOM 24040 C C . LEU A 1 44 ? 0.927 3.403 -9.627 1.00 71.45 257 LEU A C 14
ATOM 24041 O O . LEU A 1 44 ? 0.929 2.371 -10.314 1.00 74.30 257 LEU A O 14
ATOM 24057 N N . ASP A 1 45 ? 1.838 3.663 -8.693 1.00 62.44 258 ASP A N 14
ATOM 24058 C CA . ASP A 1 45 ? 3.026 2.814 -8.425 1.00 34.20 258 ASP A CA 14
ATOM 24059 C C . ASP A 1 45 ? 2.805 1.989 -7.131 1.00 45.44 258 ASP A C 14
ATOM 24060 O O . ASP A 1 45 ? 3.251 2.367 -6.040 1.00 32.01 258 ASP A O 14
ATOM 24069 N N . LEU A 1 46 ? 2.083 0.858 -7.278 1.00 33.42 259 LEU A N 14
ATOM 24070 C CA . LEU A 1 46 ? 1.724 -0.038 -6.150 1.00 55.02 259 LEU A CA 14
ATOM 24071 C C . LEU A 1 46 ? 2.985 -0.683 -5.529 1.00 71.42 259 LEU A C 14
ATOM 24072 O O . LEU A 1 46 ? 3.069 -0.841 -4.314 1.00 25.05 259 LEU A O 14
ATOM 24088 N N . TYR A 1 47 ? 3.952 -1.032 -6.395 1.00 45.03 260 TYR A N 14
ATOM 24089 C CA . TYR A 1 47 ? 5.215 -1.695 -6.004 1.00 24.42 260 TYR A CA 14
ATOM 24090 C C . TYR A 1 47 ? 6.021 -0.880 -4.949 1.00 61.30 260 TYR A C 14
ATOM 24091 O O . TYR A 1 47 ? 6.248 -1.356 -3.826 1.00 54.45 260 TYR A O 14
ATOM 24109 N N . THR A 1 48 ? 6.445 0.348 -5.322 1.00 63.31 261 THR A N 14
ATOM 24110 C CA . THR A 1 48 ? 7.281 1.204 -4.441 1.00 14.35 261 THR A CA 14
ATOM 24111 C C . THR A 1 48 ? 6.504 1.680 -3.198 1.00 71.54 261 THR A C 14
ATOM 24112 O O . THR A 1 48 ? 7.074 1.756 -2.107 1.00 1.22 261 THR A O 14
ATOM 24123 N N . LEU A 1 49 ? 5.190 1.969 -3.369 1.00 25.35 262 LEU A N 14
ATOM 24124 C CA . LEU A 1 49 ? 4.317 2.412 -2.258 1.00 53.42 262 LEU A CA 14
ATOM 24125 C C . LEU A 1 49 ? 4.192 1.294 -1.189 1.00 72.41 262 LEU A C 14
ATOM 24126 O O . LEU A 1 49 ? 4.235 1.572 0.007 1.00 4.15 262 LEU A O 14
ATOM 24142 N N . HIS A 1 50 ? 4.068 0.029 -1.655 1.00 53.02 263 HIS A N 14
ATOM 24143 C CA . HIS A 1 50 ? 4.017 -1.178 -0.782 1.00 30.00 263 HIS A CA 14
ATOM 24144 C C . HIS A 1 50 ? 5.304 -1.321 0.063 1.00 62.20 263 HIS A C 14
ATOM 24145 O O . HIS A 1 50 ? 5.243 -1.693 1.238 1.00 63.42 263 HIS A O 14
ATOM 24160 N N . ARG A 1 51 ? 6.460 -1.027 -0.562 1.00 51.51 264 ARG A N 14
ATOM 24161 C CA . ARG A 1 51 ? 7.777 -1.063 0.109 1.00 74.33 264 ARG A CA 14
ATOM 24162 C C . ARG A 1 51 ? 7.911 0.030 1.186 1.00 41.20 264 ARG A C 14
ATOM 24163 O O . ARG A 1 51 ? 8.445 -0.232 2.253 1.00 14.32 264 ARG A O 14
ATOM 24184 N N . ILE A 1 52 ? 7.426 1.246 0.894 1.00 55.54 265 ILE A N 14
ATOM 24185 C CA . ILE A 1 52 ? 7.392 2.366 1.874 1.00 62.51 265 ILE A CA 14
ATOM 24186 C C . ILE A 1 52 ? 6.595 1.970 3.145 1.00 25.52 265 ILE A C 14
ATOM 24187 O O . ILE A 1 52 ? 7.068 2.147 4.279 1.00 2.31 265 ILE A O 14
ATOM 24203 N N . VAL A 1 53 ? 5.393 1.411 2.917 1.00 42.01 266 VAL A N 14
ATOM 24204 C CA . VAL A 1 53 ? 4.516 0.897 3.986 1.00 75.52 266 VAL A CA 14
ATOM 24205 C C . VAL A 1 53 ? 5.210 -0.257 4.767 1.00 25.35 266 VAL A C 14
ATOM 24206 O O . VAL A 1 53 ? 5.095 -0.340 5.985 1.00 43.34 266 VAL A O 14
ATOM 24219 N N . GLN A 1 54 ? 5.960 -1.109 4.038 1.00 31.02 267 GLN A N 14
ATOM 24220 C CA . GLN A 1 54 ? 6.733 -2.244 4.611 1.00 5.12 267 GLN A CA 14
ATOM 24221 C C . GLN A 1 54 ? 7.839 -1.750 5.583 1.00 42.23 267 GLN A C 14
ATOM 24222 O O . GLN A 1 54 ? 7.992 -2.301 6.681 1.00 73.45 267 GLN A O 14
ATOM 24236 N N . GLU A 1 55 ? 8.589 -0.703 5.172 1.00 71.43 268 GLU A N 14
ATOM 24237 C CA . GLU A 1 55 ? 9.672 -0.099 6.001 1.00 2.01 268 GLU A CA 14
ATOM 24238 C C . GLU A 1 55 ? 9.094 0.634 7.232 1.00 35.31 268 GLU A C 14
ATOM 24239 O O . GLU A 1 55 ? 9.758 0.751 8.269 1.00 22.40 268 GLU A O 14
ATOM 24251 N N . GLU A 1 56 ? 7.859 1.137 7.084 1.00 4.32 269 GLU A N 14
ATOM 24252 C CA . GLU A 1 56 ? 7.122 1.814 8.150 1.00 45.13 269 GLU A CA 14
ATOM 24253 C C . GLU A 1 56 ? 6.667 0.815 9.252 1.00 22.21 269 GLU A C 14
ATOM 24254 O O . GLU A 1 56 ? 6.905 1.044 10.443 1.00 11.05 269 GLU A O 14
ATOM 24266 N N . GLY A 1 57 ? 6.028 -0.294 8.840 1.00 13.13 270 GLY A N 14
ATOM 24267 C CA . GLY A 1 57 ? 5.628 -1.367 9.777 1.00 74.33 270 GLY A CA 14
ATOM 24268 C C . GLY A 1 57 ? 4.582 -2.334 9.207 1.00 61.34 270 GLY A C 14
ATOM 24269 O O . GLY A 1 57 ? 3.984 -3.107 9.952 1.00 32.05 270 GLY A O 14
ATOM 24273 N N . GLY A 1 58 ? 4.383 -2.311 7.876 1.00 41.25 271 GLY A N 14
ATOM 24274 C CA . GLY A 1 58 ? 3.269 -3.032 7.228 1.00 71.42 271 GLY A CA 14
ATOM 24275 C C . GLY A 1 58 ? 1.915 -2.339 7.447 1.00 54.21 271 GLY A C 14
ATOM 24276 O O . GLY A 1 58 ? 1.688 -1.775 8.506 1.00 53.30 271 GLY A O 14
ATOM 24280 N N . MET A 1 59 ? 0.997 -2.422 6.455 1.00 51.23 272 MET A N 14
ATOM 24281 C CA . MET A 1 59 ? -0.298 -1.669 6.460 1.00 64.22 272 MET A CA 14
ATOM 24282 C C . MET A 1 59 ? -1.157 -1.936 7.719 1.00 53.23 272 MET A C 14
ATOM 24283 O O . MET A 1 59 ? -1.942 -1.089 8.128 1.00 31.55 272 MET A O 14
ATOM 24297 N N . GLU A 1 60 ? -0.980 -3.124 8.308 1.00 31.24 273 GLU A N 14
ATOM 24298 C CA . GLU A 1 60 ? -1.735 -3.587 9.487 1.00 74.25 273 GLU A CA 14
ATOM 24299 C C . GLU A 1 60 ? -1.352 -2.740 10.730 1.00 72.03 273 GLU A C 14
ATOM 24300 O O . GLU A 1 60 ? -2.210 -2.106 11.362 1.00 31.13 273 GLU A O 14
ATOM 24312 N N . GLN A 1 61 ? -0.042 -2.730 11.040 1.00 20.35 274 GLN A N 14
ATOM 24313 C CA . GLN A 1 61 ? 0.539 -1.925 12.141 1.00 52.32 274 GLN A CA 14
ATOM 24314 C C . GLN A 1 61 ? 0.417 -0.411 11.848 1.00 4.32 274 GLN A C 14
ATOM 24315 O O . GLN A 1 61 ? 0.094 0.362 12.736 1.00 71.30 274 GLN A O 14
ATOM 24329 N N . THR A 1 62 ? 0.699 -0.011 10.595 1.00 23.03 275 THR A N 14
ATOM 24330 C CA . THR A 1 62 ? 0.663 1.407 10.143 1.00 1.13 275 THR A CA 14
ATOM 24331 C C . THR A 1 62 ? -0.758 2.023 10.278 1.00 31.11 275 THR A C 14
ATOM 24332 O O . THR A 1 62 ? -0.902 3.205 10.613 1.00 54.25 275 THR A O 14
ATOM 24343 N N . THR A 1 63 ? -1.803 1.205 10.037 1.00 43.12 276 THR A N 14
ATOM 24344 C CA . THR A 1 63 ? -3.219 1.613 10.239 1.00 21.04 276 THR A CA 14
ATOM 24345 C C . THR A 1 63 ? -3.557 1.785 11.734 1.00 71.35 276 THR A C 14
ATOM 24346 O O . THR A 1 63 ? -4.233 2.741 12.103 1.00 33.14 276 THR A O 14
ATOM 24357 N N . LYS A 1 64 ? -3.070 0.862 12.586 1.00 35.54 277 LYS A N 14
ATOM 24358 C CA . LYS A 1 64 ? -3.229 0.969 14.057 1.00 24.50 277 LYS A CA 14
ATOM 24359 C C . LYS A 1 64 ? -2.550 2.258 14.589 1.00 24.24 277 LYS A C 14
ATOM 24360 O O . LYS A 1 64 ? -3.175 3.095 15.240 1.00 64.31 277 LYS A O 14
ATOM 24379 N N . ASP A 1 65 ? -1.268 2.403 14.231 1.00 45.30 278 ASP A N 14
ATOM 24380 C CA . ASP A 1 65 ? -0.352 3.431 14.766 1.00 23.24 278 ASP A CA 14
ATOM 24381 C C . ASP A 1 65 ? -0.528 4.793 14.030 1.00 40.12 278 ASP A C 14
ATOM 24382 O O . ASP A 1 65 ? 0.104 5.791 14.403 1.00 2.15 278 ASP A O 14
ATOM 24391 N N . ARG A 1 66 ? -1.384 4.793 12.964 1.00 64.23 279 ARG A N 14
ATOM 24392 C CA . ARG A 1 66 ? -1.802 6.005 12.202 1.00 63.24 279 ARG A CA 14
ATOM 24393 C C . ARG A 1 66 ? -0.611 6.714 11.494 1.00 43.50 279 ARG A C 14
ATOM 24394 O O . ARG A 1 66 ? -0.656 7.916 11.211 1.00 74.12 279 ARG A O 14
ATOM 24415 N N . LYS A 1 67 ? 0.414 5.923 11.129 1.00 10.42 280 LYS A N 14
ATOM 24416 C CA . LYS A 1 67 ? 1.695 6.426 10.559 1.00 23.13 280 LYS A CA 14
ATOM 24417 C C . LYS A 1 67 ? 1.646 6.631 9.018 1.00 11.23 280 LYS A C 14
ATOM 24418 O O . LYS A 1 67 ? 2.692 6.719 8.366 1.00 22.33 280 LYS A O 14
ATOM 24437 N N . TRP A 1 68 ? 0.439 6.737 8.451 1.00 30.22 281 TRP A N 14
ATOM 24438 C CA . TRP A 1 68 ? 0.244 6.923 6.992 1.00 15.22 281 TRP A CA 14
ATOM 24439 C C . TRP A 1 68 ? 0.691 8.320 6.483 1.00 21.34 281 TRP A C 14
ATOM 24440 O O . TRP A 1 68 ? 0.901 8.498 5.279 1.00 2.44 281 TRP A O 14
ATOM 24461 N N . ALA A 1 69 ? 0.827 9.299 7.398 1.00 63.51 282 ALA A N 14
ATOM 24462 C CA . ALA A 1 69 ? 1.433 10.620 7.083 1.00 63.11 282 ALA A CA 14
ATOM 24463 C C . ALA A 1 69 ? 2.937 10.461 6.716 1.00 64.25 282 ALA A C 14
ATOM 24464 O O . ALA A 1 69 ? 3.465 11.173 5.852 1.00 0.54 282 ALA A O 14
ATOM 24471 N N . LYS A 1 70 ? 3.598 9.496 7.388 1.00 50.32 283 LYS A N 14
ATOM 24472 C CA . LYS A 1 70 ? 5.001 9.104 7.114 1.00 32.21 283 LYS A CA 14
ATOM 24473 C C . LYS A 1 70 ? 5.140 8.310 5.783 1.00 12.44 283 LYS A C 14
ATOM 24474 O O . LYS A 1 70 ? 6.190 8.351 5.139 1.00 72.13 283 LYS A O 14
ATOM 24493 N N . VAL A 1 71 ? 4.088 7.561 5.414 1.00 34.42 284 VAL A N 14
ATOM 24494 C CA . VAL A 1 71 ? 4.017 6.855 4.111 1.00 72.11 284 VAL A CA 14
ATOM 24495 C C . VAL A 1 71 ? 3.857 7.869 2.943 1.00 25.35 284 VAL A C 14
ATOM 24496 O O . VAL A 1 71 ? 4.517 7.753 1.896 1.00 24.22 284 VAL A O 14
ATOM 24509 N N . ALA A 1 72 ? 2.991 8.874 3.166 1.00 64.51 285 ALA A N 14
ATOM 24510 C CA . ALA A 1 72 ? 2.657 9.912 2.169 1.00 14.23 285 ALA A CA 14
ATOM 24511 C C . ALA A 1 72 ? 3.871 10.817 1.822 1.00 21.22 285 ALA A C 14
ATOM 24512 O O . ALA A 1 72 ? 4.167 11.043 0.643 1.00 61.14 285 ALA A O 14
ATOM 24519 N N . ASN A 1 73 ? 4.600 11.295 2.856 1.00 61.32 286 ASN A N 14
ATOM 24520 C CA . ASN A 1 73 ? 5.731 12.255 2.675 1.00 11.22 286 ASN A CA 14
ATOM 24521 C C . ASN A 1 73 ? 6.859 11.699 1.753 1.00 1.15 286 ASN A C 14
ATOM 24522 O O . ASN A 1 73 ? 7.531 12.457 1.044 1.00 21.13 286 ASN A O 14
ATOM 24533 N N . ARG A 1 74 ? 7.038 10.362 1.770 1.00 24.30 287 ARG A N 14
ATOM 24534 C CA . ARG A 1 74 ? 8.046 9.636 0.949 1.00 31.41 287 ARG A CA 14
ATOM 24535 C C . ARG A 1 74 ? 7.789 9.751 -0.583 1.00 12.32 287 ARG A C 14
ATOM 24536 O O . ARG A 1 74 ? 8.730 9.672 -1.378 1.00 43.20 287 ARG A O 14
ATOM 24557 N N . MET A 1 75 ? 6.513 9.918 -0.977 1.00 60.42 288 MET A N 14
ATOM 24558 C CA . MET A 1 75 ? 6.113 10.127 -2.401 1.00 63.34 288 MET A CA 14
ATOM 24559 C C . MET A 1 75 ? 5.819 11.620 -2.697 1.00 62.31 288 MET A C 14
ATOM 24560 O O . MET A 1 75 ? 5.191 11.953 -3.712 1.00 21.33 288 MET A O 14
ATOM 24574 N N . GLN A 1 76 ? 6.300 12.502 -1.787 1.00 14.34 289 GLN A N 14
ATOM 24575 C CA . GLN A 1 76 ? 6.210 13.982 -1.896 1.00 41.02 289 GLN A CA 14
ATOM 24576 C C . GLN A 1 76 ? 4.747 14.503 -1.888 1.00 31.34 289 GLN A C 14
ATOM 24577 O O . GLN A 1 76 ? 4.448 15.572 -2.442 1.00 31.12 289 GLN A O 14
ATOM 24591 N N . TYR A 1 77 ? 3.852 13.748 -1.216 1.00 64.31 290 TYR A N 14
ATOM 24592 C CA . TYR A 1 77 ? 2.497 14.230 -0.865 1.00 60.31 290 TYR A CA 14
ATOM 24593 C C . TYR A 1 77 ? 2.597 15.466 0.082 1.00 63.13 290 TYR A C 14
ATOM 24594 O O . TYR A 1 77 ? 3.526 15.531 0.899 1.00 33.34 290 TYR A O 14
ATOM 24612 N N . PRO A 1 78 ? 1.648 16.462 -0.004 1.00 53.42 291 PRO A N 14
ATOM 24613 C CA . PRO A 1 78 ? 1.687 17.689 0.854 1.00 13.42 291 PRO A CA 14
ATOM 24614 C C . PRO A 1 78 ? 1.555 17.395 2.375 1.00 74.41 291 PRO A C 14
ATOM 24615 O O . PRO A 1 78 ? 1.244 16.270 2.785 1.00 70.01 291 PRO A O 14
ATOM 24626 N N . SER A 1 79 ? 1.764 18.445 3.199 1.00 1.51 292 SER A N 14
ATOM 24627 C CA . SER A 1 79 ? 1.783 18.344 4.689 1.00 41.02 292 SER A CA 14
ATOM 24628 C C . SER A 1 79 ? 0.377 18.138 5.320 1.00 31.24 292 SER A C 14
ATOM 24629 O O . SER A 1 79 ? 0.223 18.253 6.546 1.00 4.21 292 SER A O 14
ATOM 24637 N N . SER A 1 80 ? -0.638 17.834 4.492 1.00 14.44 293 SER A N 14
ATOM 24638 C CA . SER A 1 80 ? -1.992 17.465 4.965 1.00 20.53 293 SER A CA 14
ATOM 24639 C C . SER A 1 80 ? -1.998 16.058 5.608 1.00 65.53 293 SER A C 14
ATOM 24640 O O . SER A 1 80 ? -1.046 15.286 5.461 1.00 11.51 293 SER A O 14
ATOM 24648 N N . LYS A 1 81 ? -3.070 15.740 6.342 1.00 62.35 294 LYS A N 14
ATOM 24649 C CA . LYS A 1 81 ? -3.267 14.403 6.949 1.00 21.40 294 LYS A CA 14
ATOM 24650 C C . LYS A 1 81 ? -4.218 13.539 6.080 1.00 24.03 294 LYS A C 14
ATOM 24651 O O . LYS A 1 81 ? -4.211 12.299 6.167 1.00 63.44 294 LYS A O 14
ATOM 24670 N N . SER A 1 82 ? -5.018 14.221 5.224 1.00 3.24 295 SER A N 14
ATOM 24671 C CA . SER A 1 82 ? -5.941 13.571 4.261 1.00 11.14 295 SER A CA 14
ATOM 24672 C C . SER A 1 82 ? -5.196 12.620 3.299 1.00 15.35 295 SER A C 14
ATOM 24673 O O . SER A 1 82 ? -5.704 11.545 2.988 1.00 55.25 295 SER A O 14
ATOM 24681 N N . VAL A 1 83 ? -3.980 13.018 2.857 1.00 61.34 296 VAL A N 14
ATOM 24682 C CA . VAL A 1 83 ? -3.113 12.176 1.987 1.00 43.00 296 VAL A CA 14
ATOM 24683 C C . VAL A 1 83 ? -2.841 10.778 2.596 1.00 64.21 296 VAL A C 14
ATOM 24684 O O . VAL A 1 83 ? -2.934 9.762 1.897 1.00 4.53 296 VAL A O 14
ATOM 24697 N N . GLY A 1 84 ? -2.543 10.746 3.908 1.00 61.23 297 GLY A N 14
ATOM 24698 C CA . GLY A 1 84 ? -2.304 9.493 4.623 1.00 10.11 297 GLY A CA 14
ATOM 24699 C C . GLY A 1 84 ? -3.555 8.614 4.726 1.00 45.44 297 GLY A C 14
ATOM 24700 O O . GLY A 1 84 ? -3.510 7.421 4.416 1.00 41.12 297 GLY A O 14
ATOM 24704 N N . ALA A 1 85 ? -4.679 9.234 5.125 1.00 0.11 298 ALA A N 14
ATOM 24705 C CA . ALA A 1 85 ? -5.990 8.548 5.278 1.00 1.33 298 ALA A CA 14
ATOM 24706 C C . ALA A 1 85 ? -6.529 7.977 3.932 1.00 35.01 298 ALA A C 14
ATOM 24707 O O . ALA A 1 85 ? -7.249 6.971 3.920 1.00 42.11 298 ALA A O 14
ATOM 24714 N N . THR A 1 86 ? -6.164 8.640 2.812 1.00 21.13 299 THR A N 14
ATOM 24715 C CA . THR A 1 86 ? -6.539 8.205 1.439 1.00 53.01 299 THR A CA 14
ATOM 24716 C C . THR A 1 86 ? -5.775 6.915 1.036 1.00 41.31 299 THR A C 14
ATOM 24717 O O . THR A 1 86 ? -6.366 5.961 0.517 1.00 22.31 299 THR A O 14
ATOM 24728 N N . LEU A 1 87 ? -4.450 6.894 1.307 1.00 63.14 300 LEU A N 14
ATOM 24729 C CA . LEU A 1 87 ? -3.587 5.712 1.044 1.00 63.11 300 LEU A CA 14
ATOM 24730 C C . LEU A 1 87 ? -3.998 4.521 1.946 1.00 11.53 300 LEU A C 14
ATOM 24731 O O . LEU A 1 87 ? -4.013 3.370 1.503 1.00 63.32 300 LEU A O 14
ATOM 24747 N N . LYS A 1 88 ? -4.360 4.838 3.204 1.00 33.21 301 LYS A N 14
ATOM 24748 C CA . LYS A 1 88 ? -4.877 3.862 4.189 1.00 34.14 301 LYS A CA 14
ATOM 24749 C C . LYS A 1 88 ? -6.143 3.156 3.674 1.00 64.11 301 LYS A C 14
ATOM 24750 O O . LYS A 1 88 ? -6.214 1.923 3.658 1.00 54.34 301 LYS A O 14
ATOM 24769 N N . ALA A 1 89 ? -7.125 3.967 3.249 1.00 0.35 302 ALA A N 14
ATOM 24770 C CA . ALA A 1 89 ? -8.418 3.480 2.736 1.00 62.24 302 ALA A CA 14
ATOM 24771 C C . ALA A 1 89 ? -8.239 2.578 1.499 1.00 51.51 302 ALA A C 14
ATOM 24772 O O . ALA A 1 89 ? -8.924 1.558 1.369 1.00 0.01 302 ALA A O 14
ATOM 24779 N N . HIS A 1 90 ? -7.285 2.952 0.614 1.00 3.12 303 HIS A N 14
ATOM 24780 C CA . HIS A 1 90 ? -6.931 2.143 -0.573 1.00 72.13 303 HIS A CA 14
ATOM 24781 C C . HIS A 1 90 ? -6.376 0.755 -0.177 1.00 75.51 303 HIS A C 14
ATOM 24782 O O . HIS A 1 90 ? -6.834 -0.252 -0.689 1.00 4.05 303 HIS A O 14
ATOM 24797 N N . TYR A 1 91 ? -5.419 0.706 0.762 1.00 25.03 304 TYR A N 14
ATOM 24798 C CA . TYR A 1 91 ? -4.837 -0.577 1.253 1.00 14.22 304 TYR A CA 14
ATOM 24799 C C . TYR A 1 91 ? -5.885 -1.462 1.961 1.00 14.45 304 TYR A C 14
ATOM 24800 O O . TYR A 1 91 ? -5.852 -2.693 1.851 1.00 42.22 304 TYR A O 14
ATOM 24818 N N . GLU A 1 92 ? -6.814 -0.823 2.675 1.00 31.51 305 GLU A N 14
ATOM 24819 C CA . GLU A 1 92 ? -7.914 -1.519 3.363 1.00 31.22 305 GLU A CA 14
ATOM 24820 C C . GLU A 1 92 ? -8.880 -2.220 2.375 1.00 63.54 305 GLU A C 14
ATOM 24821 O O . GLU A 1 92 ? -9.370 -3.320 2.657 1.00 42.31 305 GLU A O 14
ATOM 24833 N N . ARG A 1 93 ? -9.135 -1.599 1.215 1.00 33.34 306 ARG A N 14
ATOM 24834 C CA . ARG A 1 93 ? -10.054 -2.171 0.193 1.00 71.10 306 ARG A CA 14
ATOM 24835 C C . ARG A 1 93 ? -9.346 -3.026 -0.878 1.00 43.25 306 ARG A C 14
ATOM 24836 O O . ARG A 1 93 ? -9.987 -3.859 -1.503 1.00 71.21 306 ARG A O 14
ATOM 24857 N N . ILE A 1 94 ? -8.047 -2.804 -1.093 1.00 54.33 307 ILE A N 14
ATOM 24858 C CA . ILE A 1 94 ? -7.285 -3.416 -2.214 1.00 65.14 307 ILE A CA 14
ATOM 24859 C C . ILE A 1 94 ? -6.390 -4.590 -1.736 1.00 31.42 307 ILE A C 14
ATOM 24860 O O . ILE A 1 94 ? -6.326 -5.633 -2.405 1.00 74.55 307 ILE A O 14
ATOM 24876 N N . LEU A 1 95 ? -5.740 -4.441 -0.566 1.00 53.42 308 LEU A N 14
ATOM 24877 C CA . LEU A 1 95 ? -4.780 -5.468 -0.058 1.00 1.50 308 LEU A CA 14
ATOM 24878 C C . LEU A 1 95 ? -5.500 -6.583 0.751 1.00 35.53 308 LEU A C 14
ATOM 24879 O O . LEU A 1 95 ? -5.022 -7.714 0.775 1.00 51.21 308 LEU A O 14
ATOM 24895 N N . HIS A 1 96 ? -6.656 -6.283 1.391 1.00 42.44 309 HIS A N 14
ATOM 24896 C CA . HIS A 1 96 ? -7.406 -7.314 2.176 1.00 25.23 309 HIS A CA 14
ATOM 24897 C C . HIS A 1 96 ? -8.027 -8.445 1.283 1.00 53.13 309 HIS A C 14
ATOM 24898 O O . HIS A 1 96 ? -8.040 -9.595 1.705 1.00 45.44 309 HIS A O 14
ATOM 24913 N N . PRO A 1 97 ? -8.564 -8.168 0.046 1.00 12.43 310 PRO A N 14
ATOM 24914 C CA . PRO A 1 97 ? -8.856 -9.249 -0.955 1.00 21.20 310 PRO A CA 14
ATOM 24915 C C . PRO A 1 97 ? -7.579 -9.949 -1.527 1.00 14.15 310 PRO A C 14
ATOM 24916 O O . PRO A 1 97 ? -7.669 -11.018 -2.140 1.00 3.32 310 PRO A O 14
ATOM 24927 N N . PHE A 1 98 ? -6.401 -9.339 -1.314 1.00 75.21 311 PHE A N 14
ATOM 24928 C CA . PHE A 1 98 ? -5.100 -9.841 -1.837 1.00 71.21 311 PHE A CA 14
ATOM 24929 C C . PHE A 1 98 ? -4.223 -10.466 -0.706 1.00 40.12 311 PHE A C 14
ATOM 24930 O O . PHE A 1 98 ? -3.134 -10.993 -0.971 1.00 65.33 311 PHE A O 14
ATOM 24947 N N . GLU A 1 99 ? -4.709 -10.425 0.558 1.00 21.42 312 GLU A N 14
ATOM 24948 C CA . GLU A 1 99 ? -3.959 -10.966 1.730 1.00 71.45 312 GLU A CA 14
ATOM 24949 C C . GLU A 1 99 ? -3.911 -12.517 1.732 1.00 11.51 312 GLU A C 14
ATOM 24950 O O . GLU A 1 99 ? -3.174 -13.116 2.509 1.00 21.44 312 GLU A O 14
ATOM 24962 N N . VAL A 1 100 ? -4.710 -13.160 0.864 1.00 33.42 313 VAL A N 14
ATOM 24963 C CA . VAL A 1 100 ? -4.629 -14.620 0.625 1.00 74.03 313 VAL A CA 14
ATOM 24964 C C . VAL A 1 100 ? -3.252 -14.987 -0.011 1.00 21.20 313 VAL A C 14
ATOM 24965 O O . VAL A 1 100 ? -2.713 -16.073 0.217 1.00 41.42 313 VAL A O 14
ATOM 24978 N N . TYR A 1 101 ? -2.685 -14.031 -0.766 1.00 74.25 314 TYR A N 14
ATOM 24979 C CA . TYR A 1 101 ? -1.322 -14.117 -1.330 1.00 45.31 314 TYR A CA 14
ATOM 24980 C C . TYR A 1 101 ? -0.240 -13.660 -0.301 1.00 4.44 314 TYR A C 14
ATOM 24981 O O . TYR A 1 101 ? 0.623 -14.450 0.095 1.00 12.33 314 TYR A O 14
ATOM 24999 N N . THR A 1 102 ? -0.289 -12.370 0.105 1.00 72.44 315 THR A N 14
ATOM 25000 C CA . THR A 1 102 ? 0.816 -11.707 0.871 1.00 4.41 315 THR A CA 14
ATOM 25001 C C . THR A 1 102 ? 0.632 -11.744 2.413 1.00 41.05 315 THR A C 14
ATOM 25002 O O . THR A 1 102 ? 1.623 -11.647 3.143 1.00 62.55 315 THR A O 14
ATOM 25013 N N . SER A 1 103 ? -0.627 -11.870 2.881 1.00 22.00 316 SER A N 14
ATOM 25014 C CA . SER A 1 103 ? -0.995 -11.931 4.338 1.00 12.24 316 SER A CA 14
ATOM 25015 C C . SER A 1 103 ? -0.678 -10.616 5.106 1.00 65.41 316 SER A C 14
ATOM 25016 O O . SER A 1 103 ? -0.232 -9.625 4.510 1.00 31.51 316 SER A O 14
ATOM 25024 N N . GLY A 1 104 ? -0.959 -10.606 6.426 1.00 50.10 317 GLY A N 14
ATOM 25025 C CA . GLY A 1 104 ? -0.724 -9.430 7.274 1.00 54.21 317 GLY A CA 14
ATOM 25026 C C . GLY A 1 104 ? -0.465 -9.784 8.745 1.00 60.31 317 GLY A C 14
ATOM 25027 O O . GLY A 1 104 ? -1.309 -9.547 9.614 1.00 55.13 317 GLY A O 14
ATOM 25031 N N . LYS A 1 105 ? 0.729 -10.341 9.025 1.00 73.54 318 LYS A N 14
ATOM 25032 C CA . LYS A 1 105 ? 1.132 -10.782 10.391 1.00 51.32 318 LYS A CA 14
ATOM 25033 C C . LYS A 1 105 ? 2.067 -9.784 11.125 1.00 22.10 318 LYS A C 14
ATOM 25034 O O . LYS A 1 105 ? 2.812 -10.184 12.033 1.00 72.43 318 LYS A O 14
ATOM 25053 N N . VAL A 1 106 ? 2.005 -8.482 10.772 1.00 14.33 319 VAL A N 14
ATOM 25054 C CA . VAL A 1 106 ? 2.751 -7.418 11.496 1.00 33.30 319 VAL A CA 14
ATOM 25055 C C . VAL A 1 106 ? 1.781 -6.292 11.916 1.00 42.11 319 VAL A C 14
ATOM 25056 O O . VAL A 1 106 ? 1.497 -5.366 11.144 1.00 11.45 319 VAL A O 14
ATOM 25069 N N . LEU A 1 107 ? 1.252 -6.418 13.147 1.00 3.53 320 LEU A N 14
ATOM 25070 C CA . LEU A 1 107 ? 0.325 -5.437 13.749 1.00 62.24 320 LEU A CA 14
ATOM 25071 C C . LEU A 1 107 ? 0.609 -5.242 15.276 1.00 41.14 320 LEU A C 14
ATOM 25072 O O . LEU A 1 107 ? 1.465 -4.396 15.625 1.00 38.52 320 LEU A O 14
ATOM 25089 N N . PRO A 1 1 ? -11.376 12.226 -13.130 1.00 60.52 214 PRO A N 15
ATOM 25090 C CA . PRO A 1 1 ? -10.373 11.150 -13.371 1.00 34.33 214 PRO A CA 15
ATOM 25091 C C . PRO A 1 1 ? -8.949 11.729 -13.574 1.00 35.25 214 PRO A C 15
ATOM 25092 O O . PRO A 1 1 ? -8.041 11.461 -12.776 1.00 15.24 214 PRO A O 15
ATOM 25105 N N . ARG A 1 2 ? -8.793 12.527 -14.657 1.00 1.42 215 ARG A N 15
ATOM 25106 C CA . ARG A 1 2 ? -7.499 13.088 -15.111 1.00 33.41 215 ARG A CA 15
ATOM 25107 C C . ARG A 1 2 ? -6.464 11.971 -15.420 1.00 62.44 215 ARG A C 15
ATOM 25108 O O . ARG A 1 2 ? -5.301 12.029 -15.000 1.00 44.25 215 ARG A O 15
ATOM 25129 N N . VAL A 1 3 ? -6.913 10.954 -16.184 1.00 55.22 216 VAL A N 15
ATOM 25130 C CA . VAL A 1 3 ? -6.051 9.849 -16.652 1.00 20.42 216 VAL A CA 15
ATOM 25131 C C . VAL A 1 3 ? -5.199 10.317 -17.877 1.00 63.14 216 VAL A C 15
ATOM 25132 O O . VAL A 1 3 ? -5.516 10.076 -19.048 1.00 31.31 216 VAL A O 15
ATOM 25145 N N . GLN A 1 4 ? -4.132 11.063 -17.553 1.00 4.52 217 GLN A N 15
ATOM 25146 C CA . GLN A 1 4 ? -3.214 11.702 -18.532 1.00 20.10 217 GLN A CA 15
ATOM 25147 C C . GLN A 1 4 ? -2.472 10.690 -19.445 1.00 71.42 217 GLN A C 15
ATOM 25148 O O . GLN A 1 4 ? -2.120 11.022 -20.580 1.00 14.04 217 GLN A O 15
ATOM 25162 N N . ARG A 1 5 ? -2.241 9.465 -18.939 1.00 54.33 218 ARG A N 15
ATOM 25163 C CA . ARG A 1 5 ? -1.445 8.441 -19.655 1.00 25.43 218 ARG A CA 15
ATOM 25164 C C . ARG A 1 5 ? -1.815 7.017 -19.193 1.00 20.50 218 ARG A C 15
ATOM 25165 O O . ARG A 1 5 ? -2.339 6.822 -18.087 1.00 52.41 218 ARG A O 15
ATOM 25186 N N . LEU A 1 6 ? -1.540 6.037 -20.066 1.00 21.44 219 LEU A N 15
ATOM 25187 C CA . LEU A 1 6 ? -1.686 4.597 -19.778 1.00 51.11 219 LEU A CA 15
ATOM 25188 C C . LEU A 1 6 ? -0.284 3.945 -19.780 1.00 30.41 219 LEU A C 15
ATOM 25189 O O . LEU A 1 6 ? 0.265 3.651 -18.712 1.00 40.23 219 LEU A O 15
ATOM 25205 N N . ASN A 1 7 ? 0.291 3.778 -21.007 1.00 22.42 220 ASN A N 15
ATOM 25206 C CA . ASN A 1 7 ? 1.666 3.265 -21.237 1.00 33.02 220 ASN A CA 15
ATOM 25207 C C . ASN A 1 7 ? 1.947 1.957 -20.444 1.00 11.43 220 ASN A C 15
ATOM 25208 O O . ASN A 1 7 ? 2.679 1.949 -19.444 1.00 52.34 220 ASN A O 15
ATOM 25219 N N . GLU A 1 8 ? 1.323 0.864 -20.887 1.00 3.14 221 GLU A N 15
ATOM 25220 C CA . GLU A 1 8 ? 1.318 -0.423 -20.143 1.00 35.22 221 GLU A CA 15
ATOM 25221 C C . GLU A 1 8 ? 2.399 -1.416 -20.632 1.00 51.00 221 GLU A C 15
ATOM 25222 O O . GLU A 1 8 ? 2.625 -2.450 -19.988 1.00 23.03 221 GLU A O 15
ATOM 25234 N N . LEU A 1 9 ? 3.052 -1.096 -21.760 1.00 44.34 222 LEU A N 15
ATOM 25235 C CA . LEU A 1 9 ? 4.071 -1.969 -22.383 1.00 41.24 222 LEU A CA 15
ATOM 25236 C C . LEU A 1 9 ? 5.384 -1.947 -21.552 1.00 74.43 222 LEU A C 15
ATOM 25237 O O . LEU A 1 9 ? 5.822 -2.988 -21.038 1.00 30.23 222 LEU A O 15
ATOM 25253 N N . GLU A 1 10 ? 5.982 -0.741 -21.421 1.00 71.44 223 GLU A N 15
ATOM 25254 C CA . GLU A 1 10 ? 7.209 -0.514 -20.621 1.00 54.04 223 GLU A CA 15
ATOM 25255 C C . GLU A 1 10 ? 7.470 0.997 -20.433 1.00 10.45 223 GLU A C 15
ATOM 25256 O O . GLU A 1 10 ? 7.240 1.793 -21.350 1.00 31.53 223 GLU A O 15
ATOM 25268 N N . ALA A 1 11 ? 7.971 1.370 -19.248 1.00 64.13 224 ALA A N 15
ATOM 25269 C CA . ALA A 1 11 ? 8.370 2.754 -18.916 1.00 10.44 224 ALA A CA 15
ATOM 25270 C C . ALA A 1 11 ? 9.632 2.752 -18.024 1.00 64.15 224 ALA A C 15
ATOM 25271 O O . ALA A 1 11 ? 10.501 3.625 -18.153 1.00 32.13 224 ALA A O 15
ATOM 25278 N N . LYS A 1 12 ? 9.712 1.764 -17.106 1.00 35.34 225 LYS A N 15
ATOM 25279 C CA . LYS A 1 12 ? 10.875 1.577 -16.206 1.00 52.24 225 LYS A CA 15
ATOM 25280 C C . LYS A 1 12 ? 11.056 0.077 -15.838 1.00 25.33 225 LYS A C 15
ATOM 25281 O O . LYS A 1 12 ? 12.115 -0.508 -16.089 1.00 2.52 225 LYS A O 15
ATOM 25300 N N . THR A 1 13 ? 10.003 -0.542 -15.268 1.00 20.01 226 THR A N 15
ATOM 25301 C CA . THR A 1 13 ? 10.032 -1.943 -14.768 1.00 1.44 226 THR A CA 15
ATOM 25302 C C . THR A 1 13 ? 8.708 -2.665 -15.097 1.00 4.44 226 THR A C 15
ATOM 25303 O O . THR A 1 13 ? 7.626 -2.081 -14.967 1.00 62.42 226 THR A O 15
ATOM 25314 N N . ARG A 1 14 ? 8.804 -3.942 -15.507 1.00 24.05 227 ARG A N 15
ATOM 25315 C CA . ARG A 1 14 ? 7.629 -4.782 -15.839 1.00 20.35 227 ARG A CA 15
ATOM 25316 C C . ARG A 1 14 ? 7.326 -5.764 -14.683 1.00 22.55 227 ARG A C 15
ATOM 25317 O O . ARG A 1 14 ? 6.323 -5.607 -13.993 1.00 73.31 227 ARG A O 15
ATOM 25338 N N . VAL A 1 15 ? 8.243 -6.740 -14.451 1.00 54.35 228 VAL A N 15
ATOM 25339 C CA . VAL A 1 15 ? 8.062 -7.824 -13.442 1.00 3.12 228 VAL A CA 15
ATOM 25340 C C . VAL A 1 15 ? 7.796 -7.282 -12.006 1.00 61.42 228 VAL A C 15
ATOM 25341 O O . VAL A 1 15 ? 7.081 -7.912 -11.218 1.00 4.33 228 VAL A O 15
ATOM 25354 N N . LYS A 1 16 ? 8.353 -6.099 -11.702 1.00 4.45 229 LYS A N 15
ATOM 25355 C CA . LYS A 1 16 ? 8.184 -5.442 -10.391 1.00 64.35 229 LYS A CA 15
ATOM 25356 C C . LYS A 1 16 ? 6.714 -5.025 -10.157 1.00 65.13 229 LYS A C 15
ATOM 25357 O O . LYS A 1 16 ? 6.113 -5.397 -9.162 1.00 70.03 229 LYS A O 15
ATOM 25376 N N . LEU A 1 17 ? 6.155 -4.257 -11.104 1.00 3.54 230 LEU A N 15
ATOM 25377 C CA . LEU A 1 17 ? 4.730 -3.812 -11.071 1.00 12.30 230 LEU A CA 15
ATOM 25378 C C . LEU A 1 17 ? 3.741 -4.885 -11.598 1.00 62.14 230 LEU A C 15
ATOM 25379 O O . LEU A 1 17 ? 2.521 -4.702 -11.500 1.00 34.13 230 LEU A O 15
ATOM 25395 N N . ASN A 1 18 ? 4.270 -6.007 -12.122 1.00 52.23 231 ASN A N 15
ATOM 25396 C CA . ASN A 1 18 ? 3.451 -7.097 -12.714 1.00 52.04 231 ASN A CA 15
ATOM 25397 C C . ASN A 1 18 ? 2.608 -7.835 -11.643 1.00 64.35 231 ASN A C 15
ATOM 25398 O O . ASN A 1 18 ? 1.633 -8.508 -11.978 1.00 40.24 231 ASN A O 15
ATOM 25409 N N . PHE A 1 19 ? 2.985 -7.691 -10.353 1.00 41.22 232 PHE A N 15
ATOM 25410 C CA . PHE A 1 19 ? 2.202 -8.253 -9.224 1.00 22.10 232 PHE A CA 15
ATOM 25411 C C . PHE A 1 19 ? 0.791 -7.609 -9.160 1.00 61.02 232 PHE A C 15
ATOM 25412 O O . PHE A 1 19 ? -0.188 -8.269 -8.791 1.00 62.35 232 PHE A O 15
ATOM 25429 N N . LEU A 1 20 ? 0.714 -6.305 -9.535 1.00 54.41 233 LEU A N 15
ATOM 25430 C CA . LEU A 1 20 ? -0.565 -5.578 -9.695 1.00 42.32 233 LEU A CA 15
ATOM 25431 C C . LEU A 1 20 ? -1.366 -6.121 -10.891 1.00 64.32 233 LEU A C 15
ATOM 25432 O O . LEU A 1 20 ? -2.565 -6.321 -10.785 1.00 11.23 233 LEU A O 15
ATOM 25448 N N . ASP A 1 21 ? -0.684 -6.338 -12.025 1.00 5.11 234 ASP A N 15
ATOM 25449 C CA . ASP A 1 21 ? -1.293 -6.978 -13.222 1.00 64.33 234 ASP A CA 15
ATOM 25450 C C . ASP A 1 21 ? -1.884 -8.391 -12.919 1.00 52.32 234 ASP A C 15
ATOM 25451 O O . ASP A 1 21 ? -2.875 -8.799 -13.539 1.00 23.02 234 ASP A O 15
ATOM 25460 N N . GLN A 1 22 ? -1.278 -9.115 -11.957 1.00 3.00 235 GLN A N 15
ATOM 25461 C CA . GLN A 1 22 ? -1.755 -10.449 -11.512 1.00 42.35 235 GLN A CA 15
ATOM 25462 C C . GLN A 1 22 ? -3.047 -10.358 -10.652 1.00 72.24 235 GLN A C 15
ATOM 25463 O O . GLN A 1 22 ? -4.042 -11.029 -10.950 1.00 44.23 235 GLN A O 15
ATOM 25477 N N . ILE A 1 23 ? -3.021 -9.530 -9.583 1.00 24.05 236 ILE A N 15
ATOM 25478 C CA . ILE A 1 23 ? -4.209 -9.310 -8.700 1.00 42.13 236 ILE A CA 15
ATOM 25479 C C . ILE A 1 23 ? -5.360 -8.576 -9.457 1.00 45.41 236 ILE A C 15
ATOM 25480 O O . ILE A 1 23 ? -6.537 -8.745 -9.126 1.00 1.42 236 ILE A O 15
ATOM 25496 N N . ALA A 1 24 ? -5.001 -7.803 -10.507 1.00 0.14 237 ALA A N 15
ATOM 25497 C CA . ALA A 1 24 ? -5.979 -7.095 -11.377 1.00 3.13 237 ALA A CA 15
ATOM 25498 C C . ALA A 1 24 ? -6.987 -8.063 -12.030 1.00 14.02 237 ALA A C 15
ATOM 25499 O O . ALA A 1 24 ? -8.144 -7.713 -12.207 1.00 23.20 237 ALA A O 15
ATOM 25506 N N . LYS A 1 25 ? -6.515 -9.289 -12.347 1.00 55.20 238 LYS A N 15
ATOM 25507 C CA . LYS A 1 25 ? -7.353 -10.386 -12.904 1.00 63.11 238 LYS A CA 15
ATOM 25508 C C . LYS A 1 25 ? -8.581 -10.704 -12.005 1.00 52.21 238 LYS A C 15
ATOM 25509 O O . LYS A 1 25 ? -9.681 -10.985 -12.501 1.00 61.45 238 LYS A O 15
ATOM 25528 N N . PHE A 1 26 ? -8.374 -10.640 -10.677 1.00 13.33 239 PHE A N 15
ATOM 25529 C CA . PHE A 1 26 ? -9.454 -10.780 -9.675 1.00 51.04 239 PHE A CA 15
ATOM 25530 C C . PHE A 1 26 ? -10.408 -9.558 -9.725 1.00 23.51 239 PHE A C 15
ATOM 25531 O O . PHE A 1 26 ? -11.634 -9.705 -9.717 1.00 34.34 239 PHE A O 15
ATOM 25548 N N . TRP A 1 27 ? -9.821 -8.354 -9.805 1.00 41.15 240 TRP A N 15
ATOM 25549 C CA . TRP A 1 27 ? -10.574 -7.076 -9.784 1.00 51.55 240 TRP A CA 15
ATOM 25550 C C . TRP A 1 27 ? -11.298 -6.749 -11.111 1.00 4.21 240 TRP A C 15
ATOM 25551 O O . TRP A 1 27 ? -12.167 -5.871 -11.133 1.00 4.22 240 TRP A O 15
ATOM 25572 N N . GLU A 1 28 ? -10.980 -7.482 -12.196 1.00 34.34 241 GLU A N 15
ATOM 25573 C CA . GLU A 1 28 ? -11.732 -7.383 -13.474 1.00 63.51 241 GLU A CA 15
ATOM 25574 C C . GLU A 1 28 ? -13.198 -7.891 -13.321 1.00 33.43 241 GLU A C 15
ATOM 25575 O O . GLU A 1 28 ? -14.043 -7.629 -14.178 1.00 62.42 241 GLU A O 15
ATOM 25587 N N . LEU A 1 29 ? -13.478 -8.610 -12.218 1.00 40.51 242 LEU A N 15
ATOM 25588 C CA . LEU A 1 29 ? -14.842 -9.082 -11.852 1.00 75.45 242 LEU A CA 15
ATOM 25589 C C . LEU A 1 29 ? -15.387 -8.291 -10.613 1.00 14.22 242 LEU A C 15
ATOM 25590 O O . LEU A 1 29 ? -16.516 -8.509 -10.177 1.00 13.23 242 LEU A O 15
ATOM 25606 N N . GLN A 1 30 ? -14.571 -7.366 -10.056 1.00 63.02 243 GLN A N 15
ATOM 25607 C CA . GLN A 1 30 ? -14.910 -6.608 -8.811 1.00 40.00 243 GLN A CA 15
ATOM 25608 C C . GLN A 1 30 ? -15.132 -5.090 -9.073 1.00 33.22 243 GLN A C 15
ATOM 25609 O O . GLN A 1 30 ? -15.179 -4.300 -8.122 1.00 45.40 243 GLN A O 15
ATOM 25623 N N . GLY A 1 31 ? -15.260 -4.689 -10.350 1.00 51.44 244 GLY A N 15
ATOM 25624 C CA . GLY A 1 31 ? -15.569 -3.288 -10.712 1.00 41.24 244 GLY A CA 15
ATOM 25625 C C . GLY A 1 31 ? -14.327 -2.426 -10.965 1.00 21.03 244 GLY A C 15
ATOM 25626 O O . GLY A 1 31 ? -14.193 -1.829 -12.040 1.00 0.14 244 GLY A O 15
ATOM 25630 N N . SER A 1 32 ? -13.425 -2.336 -9.966 1.00 0.41 245 SER A N 15
ATOM 25631 C CA . SER A 1 32 ? -12.183 -1.527 -10.077 1.00 14.14 245 SER A CA 15
ATOM 25632 C C . SER A 1 32 ? -11.176 -2.141 -11.082 1.00 20.24 245 SER A C 15
ATOM 25633 O O . SER A 1 32 ? -10.975 -3.352 -11.100 1.00 74.44 245 SER A O 15
ATOM 25641 N N . SER A 1 33 ? -10.519 -1.279 -11.886 1.00 22.55 246 SER A N 15
ATOM 25642 C CA . SER A 1 33 ? -9.451 -1.695 -12.838 1.00 41.20 246 SER A CA 15
ATOM 25643 C C . SER A 1 33 ? -8.168 -2.156 -12.114 1.00 74.33 246 SER A C 15
ATOM 25644 O O . SER A 1 33 ? -7.299 -2.787 -12.737 1.00 20.10 246 SER A O 15
ATOM 25652 N N . LEU A 1 34 ? -8.072 -1.811 -10.805 1.00 72.33 247 LEU A N 15
ATOM 25653 C CA . LEU A 1 34 ? -6.910 -2.092 -9.933 1.00 71.02 247 LEU A CA 15
ATOM 25654 C C . LEU A 1 34 ? -5.686 -1.223 -10.381 1.00 11.21 247 LEU A C 15
ATOM 25655 O O . LEU A 1 34 ? -5.734 -0.559 -11.425 1.00 2.13 247 LEU A O 15
ATOM 25671 N N . LYS A 1 35 ? -4.637 -1.165 -9.531 1.00 62.51 248 LYS A N 15
ATOM 25672 C CA . LYS A 1 35 ? -3.341 -0.508 -9.852 1.00 72.44 248 LYS A CA 15
ATOM 25673 C C . LYS A 1 35 ? -3.498 1.040 -9.817 1.00 41.24 248 LYS A C 15
ATOM 25674 O O . LYS A 1 35 ? -3.038 1.772 -10.695 1.00 72.14 248 LYS A O 15
ATOM 25693 N N . ILE A 1 36 ? -4.173 1.528 -8.748 1.00 51.35 249 ILE A N 15
ATOM 25694 C CA . ILE A 1 36 ? -4.264 2.978 -8.422 1.00 65.32 249 ILE A CA 15
ATOM 25695 C C . ILE A 1 36 ? -3.596 3.252 -7.034 1.00 13.11 249 ILE A C 15
ATOM 25696 O O . ILE A 1 36 ? -4.268 3.224 -5.994 1.00 33.11 249 ILE A O 15
ATOM 25712 N N . PRO A 1 37 ? -2.234 3.423 -6.989 1.00 21.14 250 PRO A N 15
ATOM 25713 C CA . PRO A 1 37 ? -1.509 3.870 -5.784 1.00 10.24 250 PRO A CA 15
ATOM 25714 C C . PRO A 1 37 ? -1.434 5.417 -5.681 1.00 41.42 250 PRO A C 15
ATOM 25715 O O . PRO A 1 37 ? -2.094 6.030 -4.832 1.00 42.03 250 PRO A O 15
ATOM 25726 N N . MET A 1 38 ? -0.632 6.035 -6.579 1.00 51.25 251 MET A N 15
ATOM 25727 C CA . MET A 1 38 ? -0.408 7.486 -6.601 1.00 64.11 251 MET A CA 15
ATOM 25728 C C . MET A 1 38 ? -1.579 8.230 -7.273 1.00 31.15 251 MET A C 15
ATOM 25729 O O . MET A 1 38 ? -1.615 8.422 -8.495 1.00 4.11 251 MET A O 15
ATOM 25743 N N . VAL A 1 39 ? -2.539 8.615 -6.434 1.00 25.05 252 VAL A N 15
ATOM 25744 C CA . VAL A 1 39 ? -3.783 9.291 -6.848 1.00 73.01 252 VAL A CA 15
ATOM 25745 C C . VAL A 1 39 ? -3.589 10.835 -7.000 1.00 25.42 252 VAL A C 15
ATOM 25746 O O . VAL A 1 39 ? -3.991 11.414 -8.017 1.00 32.23 252 VAL A O 15
ATOM 25759 N N . GLU A 1 40 ? -2.965 11.494 -6.002 1.00 73.24 253 GLU A N 15
ATOM 25760 C CA . GLU A 1 40 ? -2.692 12.964 -6.049 1.00 22.12 253 GLU A CA 15
ATOM 25761 C C . GLU A 1 40 ? -1.490 13.318 -6.954 1.00 13.32 253 GLU A C 15
ATOM 25762 O O . GLU A 1 40 ? -1.597 14.182 -7.823 1.00 5.24 253 GLU A O 15
ATOM 25774 N N . ARG A 1 41 ? -0.344 12.660 -6.715 1.00 34.43 254 ARG A N 15
ATOM 25775 C CA . ARG A 1 41 ? 0.947 13.017 -7.374 1.00 71.31 254 ARG A CA 15
ATOM 25776 C C . ARG A 1 41 ? 1.209 12.268 -8.697 1.00 53.21 254 ARG A C 15
ATOM 25777 O O . ARG A 1 41 ? 2.180 12.596 -9.393 1.00 51.02 254 ARG A O 15
ATOM 25798 N N . LYS A 1 42 ? 0.358 11.263 -9.023 1.00 11.31 255 LYS A N 15
ATOM 25799 C CA . LYS A 1 42 ? 0.462 10.457 -10.276 1.00 13.31 255 LYS A CA 15
ATOM 25800 C C . LYS A 1 42 ? 1.746 9.570 -10.305 1.00 20.13 255 LYS A C 15
ATOM 25801 O O . LYS A 1 42 ? 2.556 9.610 -9.372 1.00 21.23 255 LYS A O 15
ATOM 25820 N N . ALA A 1 43 ? 1.912 8.780 -11.393 1.00 22.01 256 ALA A N 15
ATOM 25821 C CA . ALA A 1 43 ? 2.998 7.773 -11.549 1.00 11.23 256 ALA A CA 15
ATOM 25822 C C . ALA A 1 43 ? 2.861 6.612 -10.545 1.00 34.30 256 ALA A C 15
ATOM 25823 O O . ALA A 1 43 ? 3.285 6.697 -9.391 1.00 52.45 256 ALA A O 15
ATOM 25830 N N . LEU A 1 44 ? 2.304 5.524 -11.036 1.00 62.44 257 LEU A N 15
ATOM 25831 C CA . LEU A 1 44 ? 1.779 4.428 -10.223 1.00 24.35 257 LEU A CA 15
ATOM 25832 C C . LEU A 1 44 ? 2.871 3.387 -9.869 1.00 1.31 257 LEU A C 15
ATOM 25833 O O . LEU A 1 44 ? 3.315 2.616 -10.731 1.00 62.32 257 LEU A O 15
ATOM 25849 N N . ASP A 1 45 ? 3.293 3.377 -8.595 1.00 53.15 258 ASP A N 15
ATOM 25850 C CA . ASP A 1 45 ? 4.337 2.463 -8.074 1.00 60.22 258 ASP A CA 15
ATOM 25851 C C . ASP A 1 45 ? 3.938 1.868 -6.697 1.00 21.25 258 ASP A C 15
ATOM 25852 O O . ASP A 1 45 ? 4.521 2.208 -5.662 1.00 73.43 258 ASP A O 15
ATOM 25861 N N . LEU A 1 46 ? 2.946 0.956 -6.699 1.00 1.13 259 LEU A N 15
ATOM 25862 C CA . LEU A 1 46 ? 2.499 0.251 -5.463 1.00 21.30 259 LEU A CA 15
ATOM 25863 C C . LEU A 1 46 ? 3.591 -0.743 -4.986 1.00 42.31 259 LEU A C 15
ATOM 25864 O O . LEU A 1 46 ? 3.617 -1.122 -3.820 1.00 52.21 259 LEU A O 15
ATOM 25880 N N . TYR A 1 47 ? 4.499 -1.132 -5.905 1.00 53.11 260 TYR A N 15
ATOM 25881 C CA . TYR A 1 47 ? 5.670 -1.986 -5.593 1.00 61.41 260 TYR A CA 15
ATOM 25882 C C . TYR A 1 47 ? 6.548 -1.361 -4.474 1.00 22.14 260 TYR A C 15
ATOM 25883 O O . TYR A 1 47 ? 6.748 -1.967 -3.411 1.00 33.04 260 TYR A O 15
ATOM 25901 N N . THR A 1 48 ? 7.048 -0.131 -4.726 1.00 14.12 261 THR A N 15
ATOM 25902 C CA . THR A 1 48 ? 7.863 0.618 -3.736 1.00 74.01 261 THR A CA 15
ATOM 25903 C C . THR A 1 48 ? 6.998 1.155 -2.577 1.00 41.51 261 THR A C 15
ATOM 25904 O O . THR A 1 48 ? 7.486 1.277 -1.463 1.00 74.12 261 THR A O 15
ATOM 25915 N N . LEU A 1 49 ? 5.714 1.479 -2.860 1.00 33.54 262 LEU A N 15
ATOM 25916 C CA . LEU A 1 49 ? 4.764 2.004 -1.839 1.00 52.32 262 LEU A CA 15
ATOM 25917 C C . LEU A 1 49 ? 4.518 0.928 -0.742 1.00 61.10 262 LEU A C 15
ATOM 25918 O O . LEU A 1 49 ? 4.414 1.251 0.442 1.00 14.13 262 LEU A O 15
ATOM 25934 N N . HIS A 1 50 ? 4.448 -0.353 -1.161 1.00 13.33 263 HIS A N 15
ATOM 25935 C CA . HIS A 1 50 ? 4.359 -1.521 -0.243 1.00 61.51 263 HIS A CA 15
ATOM 25936 C C . HIS A 1 50 ? 5.555 -1.545 0.735 1.00 42.21 263 HIS A C 15
ATOM 25937 O O . HIS A 1 50 ? 5.387 -1.777 1.936 1.00 33.01 263 HIS A O 15
ATOM 25952 N N . ARG A 1 51 ? 6.750 -1.291 0.184 1.00 3.31 264 ARG A N 15
ATOM 25953 C CA . ARG A 1 51 ? 8.009 -1.220 0.954 1.00 32.53 264 ARG A CA 15
ATOM 25954 C C . ARG A 1 51 ? 8.036 -0.006 1.910 1.00 23.23 264 ARG A C 15
ATOM 25955 O O . ARG A 1 51 ? 8.527 -0.118 3.019 1.00 54.42 264 ARG A O 15
ATOM 25976 N N . ILE A 1 52 ? 7.499 1.132 1.456 1.00 34.24 265 ILE A N 15
ATOM 25977 C CA . ILE A 1 52 ? 7.366 2.378 2.265 1.00 23.01 265 ILE A CA 15
ATOM 25978 C C . ILE A 1 52 ? 6.506 2.166 3.540 1.00 2.41 265 ILE A C 15
ATOM 25979 O O . ILE A 1 52 ? 6.882 2.599 4.638 1.00 34.42 265 ILE A O 15
ATOM 25995 N N . VAL A 1 53 ? 5.357 1.493 3.378 1.00 1.12 266 VAL A N 15
ATOM 25996 C CA . VAL A 1 53 ? 4.476 1.126 4.511 1.00 60.34 266 VAL A CA 15
ATOM 25997 C C . VAL A 1 53 ? 5.165 0.056 5.410 1.00 41.13 266 VAL A C 15
ATOM 25998 O O . VAL A 1 53 ? 5.014 0.046 6.636 1.00 52.40 266 VAL A O 15
ATOM 26011 N N . GLN A 1 54 ? 5.953 -0.821 4.760 1.00 54.25 267 GLN A N 15
ATOM 26012 C CA . GLN A 1 54 ? 6.749 -1.881 5.423 1.00 35.43 267 GLN A CA 15
ATOM 26013 C C . GLN A 1 54 ? 7.930 -1.287 6.251 1.00 51.13 267 GLN A C 15
ATOM 26014 O O . GLN A 1 54 ? 8.340 -1.876 7.257 1.00 10.32 267 GLN A O 15
ATOM 26028 N N . GLU A 1 55 ? 8.461 -0.113 5.821 1.00 42.21 268 GLU A N 15
ATOM 26029 C CA . GLU A 1 55 ? 9.466 0.672 6.601 1.00 45.21 268 GLU A CA 15
ATOM 26030 C C . GLU A 1 55 ? 8.915 1.028 8.004 1.00 33.33 268 GLU A C 15
ATOM 26031 O O . GLU A 1 55 ? 9.665 1.129 8.977 1.00 63.42 268 GLU A O 15
ATOM 26043 N N . GLU A 1 56 ? 7.584 1.233 8.066 1.00 62.13 269 GLU A N 15
ATOM 26044 C CA . GLU A 1 56 ? 6.849 1.576 9.305 1.00 53.43 269 GLU A CA 15
ATOM 26045 C C . GLU A 1 56 ? 6.211 0.335 9.995 1.00 21.42 269 GLU A C 15
ATOM 26046 O O . GLU A 1 56 ? 5.531 0.473 11.020 1.00 44.43 269 GLU A O 15
ATOM 26058 N N . GLY A 1 57 ? 6.437 -0.869 9.429 1.00 12.14 270 GLY A N 15
ATOM 26059 C CA . GLY A 1 57 ? 6.062 -2.145 10.084 1.00 60.14 270 GLY A CA 15
ATOM 26060 C C . GLY A 1 57 ? 4.874 -2.891 9.453 1.00 44.44 270 GLY A C 15
ATOM 26061 O O . GLY A 1 57 ? 4.461 -3.932 9.975 1.00 24.23 270 GLY A O 15
ATOM 26065 N N . GLY A 1 58 ? 4.327 -2.375 8.335 1.00 23.21 271 GLY A N 15
ATOM 26066 C CA . GLY A 1 58 ? 3.177 -3.003 7.649 1.00 31.01 271 GLY A CA 15
ATOM 26067 C C . GLY A 1 58 ? 1.852 -2.291 7.940 1.00 54.53 271 GLY A C 15
ATOM 26068 O O . GLY A 1 58 ? 1.682 -1.740 9.026 1.00 3.03 271 GLY A O 15
ATOM 26072 N N . MET A 1 59 ? 0.899 -2.381 6.981 1.00 13.32 272 MET A N 15
ATOM 26073 C CA . MET A 1 59 ? -0.334 -1.532 6.921 1.00 24.31 272 MET A CA 15
ATOM 26074 C C . MET A 1 59 ? -1.145 -1.452 8.241 1.00 11.54 272 MET A C 15
ATOM 26075 O O . MET A 1 59 ? -1.610 -0.372 8.620 1.00 4.23 272 MET A O 15
ATOM 26089 N N . GLU A 1 60 ? -1.282 -2.590 8.937 1.00 12.23 273 GLU A N 15
ATOM 26090 C CA . GLU A 1 60 ? -2.141 -2.705 10.136 1.00 45.42 273 GLU A CA 15
ATOM 26091 C C . GLU A 1 60 ? -1.511 -2.010 11.363 1.00 1.13 273 GLU A C 15
ATOM 26092 O O . GLU A 1 60 ? -2.189 -1.275 12.096 1.00 42.10 273 GLU A O 15
ATOM 26104 N N . GLN A 1 61 ? -0.207 -2.242 11.573 1.00 12.24 274 GLN A N 15
ATOM 26105 C CA . GLN A 1 61 ? 0.560 -1.585 12.656 1.00 61.50 274 GLN A CA 15
ATOM 26106 C C . GLN A 1 61 ? 0.775 -0.080 12.345 1.00 74.24 274 GLN A C 15
ATOM 26107 O O . GLN A 1 61 ? 0.789 0.758 13.249 1.00 21.30 274 GLN A O 15
ATOM 26121 N N . THR A 1 62 ? 0.898 0.237 11.042 1.00 14.25 275 THR A N 15
ATOM 26122 C CA . THR A 1 62 ? 1.002 1.627 10.528 1.00 61.23 275 THR A CA 15
ATOM 26123 C C . THR A 1 62 ? -0.303 2.433 10.811 1.00 51.53 275 THR A C 15
ATOM 26124 O O . THR A 1 62 ? -0.251 3.628 11.109 1.00 44.23 275 THR A O 15
ATOM 26135 N N . THR A 1 63 ? -1.468 1.750 10.733 1.00 73.35 276 THR A N 15
ATOM 26136 C CA . THR A 1 63 ? -2.793 2.342 11.084 1.00 51.34 276 THR A CA 15
ATOM 26137 C C . THR A 1 63 ? -2.884 2.680 12.594 1.00 63.11 276 THR A C 15
ATOM 26138 O O . THR A 1 63 ? -3.247 3.800 12.966 1.00 41.14 276 THR A O 15
ATOM 26149 N N . LYS A 1 64 ? -2.530 1.703 13.450 1.00 21.42 277 LYS A N 15
ATOM 26150 C CA . LYS A 1 64 ? -2.571 1.866 14.928 1.00 1.21 277 LYS A CA 15
ATOM 26151 C C . LYS A 1 64 ? -1.536 2.899 15.442 1.00 52.22 277 LYS A C 15
ATOM 26152 O O . LYS A 1 64 ? -1.755 3.545 16.470 1.00 23.14 277 LYS A O 15
ATOM 26171 N N . ASP A 1 65 ? -0.422 3.052 14.713 1.00 34.03 278 ASP A N 15
ATOM 26172 C CA . ASP A 1 65 ? 0.644 4.026 15.051 1.00 73.41 278 ASP A CA 15
ATOM 26173 C C . ASP A 1 65 ? 0.515 5.372 14.287 1.00 44.03 278 ASP A C 15
ATOM 26174 O O . ASP A 1 65 ? 1.382 6.248 14.439 1.00 32.31 278 ASP A O 15
ATOM 26183 N N . ARG A 1 66 ? -0.543 5.509 13.443 1.00 35.12 279 ARG A N 15
ATOM 26184 C CA . ARG A 1 66 ? -0.869 6.762 12.690 1.00 63.50 279 ARG A CA 15
ATOM 26185 C C . ARG A 1 66 ? 0.242 7.148 11.646 1.00 0.54 279 ARG A C 15
ATOM 26186 O O . ARG A 1 66 ? 0.277 8.266 11.123 1.00 53.23 279 ARG A O 15
ATOM 26207 N N . LYS A 1 67 ? 1.102 6.169 11.296 1.00 1.12 280 LYS A N 15
ATOM 26208 C CA . LYS A 1 67 ? 2.302 6.382 10.435 1.00 54.43 280 LYS A CA 15
ATOM 26209 C C . LYS A 1 67 ? 1.970 6.597 8.922 1.00 32.24 280 LYS A C 15
ATOM 26210 O O . LYS A 1 67 ? 2.884 6.821 8.123 1.00 5.23 280 LYS A O 15
ATOM 26229 N N . TRP A 1 68 ? 0.672 6.528 8.541 1.00 14.44 281 TRP A N 15
ATOM 26230 C CA . TRP A 1 68 ? 0.219 6.803 7.143 1.00 53.24 281 TRP A CA 15
ATOM 26231 C C . TRP A 1 68 ? 0.514 8.252 6.688 1.00 13.40 281 TRP A C 15
ATOM 26232 O O . TRP A 1 68 ? 0.621 8.519 5.483 1.00 64.41 281 TRP A O 15
ATOM 26253 N N . ALA A 1 69 ? 0.648 9.170 7.664 1.00 71.02 282 ALA A N 15
ATOM 26254 C CA . ALA A 1 69 ? 1.096 10.558 7.415 1.00 3.30 282 ALA A CA 15
ATOM 26255 C C . ALA A 1 69 ? 2.486 10.580 6.724 1.00 51.10 282 ALA A C 15
ATOM 26256 O O . ALA A 1 69 ? 2.707 11.334 5.772 1.00 3.45 282 ALA A O 15
ATOM 26263 N N . LYS A 1 70 ? 3.399 9.704 7.206 1.00 54.33 283 LYS A N 15
ATOM 26264 C CA . LYS A 1 70 ? 4.759 9.543 6.637 1.00 24.15 283 LYS A CA 15
ATOM 26265 C C . LYS A 1 70 ? 4.720 8.941 5.218 1.00 41.30 283 LYS A C 15
ATOM 26266 O O . LYS A 1 70 ? 5.515 9.321 4.376 1.00 41.11 283 LYS A O 15
ATOM 26285 N N . VAL A 1 71 ? 3.807 7.975 4.997 1.00 44.40 284 VAL A N 15
ATOM 26286 C CA . VAL A 1 71 ? 3.659 7.258 3.702 1.00 31.40 284 VAL A CA 15
ATOM 26287 C C . VAL A 1 71 ? 3.380 8.239 2.525 1.00 35.42 284 VAL A C 15
ATOM 26288 O O . VAL A 1 71 ? 3.943 8.099 1.423 1.00 72.52 284 VAL A O 15
ATOM 26301 N N . ALA A 1 72 ? 2.535 9.244 2.797 1.00 54.31 285 ALA A N 15
ATOM 26302 C CA . ALA A 1 72 ? 2.231 10.331 1.848 1.00 62.40 285 ALA A CA 15
ATOM 26303 C C . ALA A 1 72 ? 3.444 11.285 1.655 1.00 72.44 285 ALA A C 15
ATOM 26304 O O . ALA A 1 72 ? 3.865 11.557 0.528 1.00 45.12 285 ALA A O 15
ATOM 26311 N N . ASN A 1 73 ? 4.019 11.752 2.775 1.00 50.14 286 ASN A N 15
ATOM 26312 C CA . ASN A 1 73 ? 5.195 12.672 2.781 1.00 23.21 286 ASN A CA 15
ATOM 26313 C C . ASN A 1 73 ? 6.447 12.038 2.115 1.00 42.13 286 ASN A C 15
ATOM 26314 O O . ASN A 1 73 ? 7.279 12.739 1.539 1.00 72.51 286 ASN A O 15
ATOM 26325 N N . ARG A 1 74 ? 6.550 10.704 2.206 1.00 44.41 287 ARG A N 15
ATOM 26326 C CA . ARG A 1 74 ? 7.653 9.911 1.617 1.00 71.21 287 ARG A CA 15
ATOM 26327 C C . ARG A 1 74 ? 7.646 10.028 0.074 1.00 50.20 287 ARG A C 15
ATOM 26328 O O . ARG A 1 74 ? 8.682 10.250 -0.548 1.00 10.32 287 ARG A O 15
ATOM 26349 N N . MET A 1 75 ? 6.446 9.899 -0.522 1.00 61.42 288 MET A N 15
ATOM 26350 C CA . MET A 1 75 ? 6.250 9.987 -1.990 1.00 45.32 288 MET A CA 15
ATOM 26351 C C . MET A 1 75 ? 5.999 11.432 -2.478 1.00 51.32 288 MET A C 15
ATOM 26352 O O . MET A 1 75 ? 5.789 11.638 -3.673 1.00 60.51 288 MET A O 15
ATOM 26366 N N . GLN A 1 76 ? 6.044 12.412 -1.545 1.00 41.43 289 GLN A N 15
ATOM 26367 C CA . GLN A 1 76 ? 5.820 13.856 -1.824 1.00 73.54 289 GLN A CA 15
ATOM 26368 C C . GLN A 1 76 ? 4.341 14.139 -2.226 1.00 60.35 289 GLN A C 15
ATOM 26369 O O . GLN A 1 76 ? 4.035 14.430 -3.385 1.00 75.12 289 GLN A O 15
ATOM 26383 N N . TYR A 1 77 ? 3.432 13.959 -1.263 1.00 70.34 290 TYR A N 15
ATOM 26384 C CA . TYR A 1 77 ? 2.003 14.361 -1.387 1.00 74.33 290 TYR A CA 15
ATOM 26385 C C . TYR A 1 77 ? 1.769 15.779 -0.786 1.00 62.02 290 TYR A C 15
ATOM 26386 O O . TYR A 1 77 ? 2.560 16.221 0.060 1.00 2.15 290 TYR A O 15
ATOM 26404 N N . PRO A 1 78 ? 0.681 16.518 -1.224 1.00 2.11 291 PRO A N 15
ATOM 26405 C CA . PRO A 1 78 ? 0.386 17.909 -0.754 1.00 11.41 291 PRO A CA 15
ATOM 26406 C C . PRO A 1 78 ? 0.266 18.036 0.794 1.00 72.14 291 PRO A C 15
ATOM 26407 O O . PRO A 1 78 ? 0.920 18.880 1.414 1.00 15.25 291 PRO A O 15
ATOM 26418 N N . SER A 1 79 ? -0.574 17.184 1.402 1.00 41.24 292 SER A N 15
ATOM 26419 C CA . SER A 1 79 ? -0.813 17.170 2.873 1.00 74.24 292 SER A CA 15
ATOM 26420 C C . SER A 1 79 ? -0.166 15.922 3.523 1.00 14.34 292 SER A C 15
ATOM 26421 O O . SER A 1 79 ? 0.716 15.293 2.932 1.00 35.30 292 SER A O 15
ATOM 26429 N N . SER A 1 80 ? -0.603 15.575 4.753 1.00 30.14 293 SER A N 15
ATOM 26430 C CA . SER A 1 80 ? -0.158 14.346 5.464 1.00 70.13 293 SER A CA 15
ATOM 26431 C C . SER A 1 80 ? -1.365 13.420 5.783 1.00 14.11 293 SER A C 15
ATOM 26432 O O . SER A 1 80 ? -1.346 12.223 5.483 1.00 71.44 293 SER A O 15
ATOM 26440 N N . LYS A 1 81 ? -2.427 14.015 6.366 1.00 43.31 294 LYS A N 15
ATOM 26441 C CA . LYS A 1 81 ? -3.587 13.273 6.928 1.00 73.42 294 LYS A CA 15
ATOM 26442 C C . LYS A 1 81 ? -4.553 12.734 5.840 1.00 41.11 294 LYS A C 15
ATOM 26443 O O . LYS A 1 81 ? -4.766 11.528 5.751 1.00 22.24 294 LYS A O 15
ATOM 26462 N N . SER A 1 82 ? -5.125 13.646 5.021 1.00 63.42 295 SER A N 15
ATOM 26463 C CA . SER A 1 82 ? -6.138 13.297 3.975 1.00 21.23 295 SER A CA 15
ATOM 26464 C C . SER A 1 82 ? -5.576 12.299 2.939 1.00 75.24 295 SER A C 15
ATOM 26465 O O . SER A 1 82 ? -6.148 11.231 2.710 1.00 74.13 295 SER A O 15
ATOM 26473 N N . VAL A 1 83 ? -4.445 12.685 2.334 1.00 44.43 296 VAL A N 15
ATOM 26474 C CA . VAL A 1 83 ? -3.694 11.857 1.367 1.00 64.40 296 VAL A CA 15
ATOM 26475 C C . VAL A 1 83 ? -3.221 10.504 1.967 1.00 72.20 296 VAL A C 15
ATOM 26476 O O . VAL A 1 83 ? -3.321 9.466 1.306 1.00 54.34 296 VAL A O 15
ATOM 26489 N N . GLY A 1 84 ? -2.720 10.529 3.221 1.00 13.21 297 GLY A N 15
ATOM 26490 C CA . GLY A 1 84 ? -2.265 9.310 3.914 1.00 52.30 297 GLY A CA 15
ATOM 26491 C C . GLY A 1 84 ? -3.402 8.328 4.219 1.00 43.41 297 GLY A C 15
ATOM 26492 O O . GLY A 1 84 ? -3.213 7.110 4.170 1.00 62.23 297 GLY A O 15
ATOM 26496 N N . ALA A 1 85 ? -4.589 8.885 4.518 1.00 20.31 298 ALA A N 15
ATOM 26497 C CA . ALA A 1 85 ? -5.825 8.108 4.751 1.00 71.43 298 ALA A CA 15
ATOM 26498 C C . ALA A 1 85 ? -6.392 7.532 3.428 1.00 42.41 298 ALA A C 15
ATOM 26499 O O . ALA A 1 85 ? -7.036 6.483 3.428 1.00 1.03 298 ALA A O 15
ATOM 26506 N N . THR A 1 86 ? -6.156 8.248 2.306 1.00 1.13 299 THR A N 15
ATOM 26507 C CA . THR A 1 86 ? -6.524 7.779 0.941 1.00 4.01 299 THR A CA 15
ATOM 26508 C C . THR A 1 86 ? -5.659 6.567 0.526 1.00 71.12 299 THR A C 15
ATOM 26509 O O . THR A 1 86 ? -6.154 5.598 -0.061 1.00 44.04 299 THR A O 15
ATOM 26520 N N . LEU A 1 87 ? -4.355 6.643 0.848 1.00 53.32 300 LEU A N 15
ATOM 26521 C CA . LEU A 1 87 ? -3.395 5.544 0.615 1.00 62.03 300 LEU A CA 15
ATOM 26522 C C . LEU A 1 87 ? -3.713 4.338 1.517 1.00 13.03 300 LEU A C 15
ATOM 26523 O O . LEU A 1 87 ? -3.636 3.192 1.069 1.00 73.53 300 LEU A O 15
ATOM 26539 N N . LYS A 1 88 ? -4.107 4.620 2.781 1.00 41.44 301 LYS A N 15
ATOM 26540 C CA . LYS A 1 88 ? -4.614 3.594 3.712 1.00 51.02 301 LYS A CA 15
ATOM 26541 C C . LYS A 1 88 ? -5.819 2.860 3.102 1.00 72.43 301 LYS A C 15
ATOM 26542 O O . LYS A 1 88 ? -5.847 1.638 3.060 1.00 55.33 301 LYS A O 15
ATOM 26561 N N . ALA A 1 89 ? -6.792 3.649 2.618 1.00 25.25 302 ALA A N 15
ATOM 26562 C CA . ALA A 1 89 ? -8.050 3.141 2.034 1.00 10.33 302 ALA A CA 15
ATOM 26563 C C . ALA A 1 89 ? -7.804 2.218 0.825 1.00 2.31 302 ALA A C 15
ATOM 26564 O O . ALA A 1 89 ? -8.489 1.204 0.679 1.00 21.32 302 ALA A O 15
ATOM 26571 N N . HIS A 1 90 ? -6.805 2.564 -0.016 1.00 60.31 303 HIS A N 15
ATOM 26572 C CA . HIS A 1 90 ? -6.386 1.712 -1.151 1.00 20.52 303 HIS A CA 15
ATOM 26573 C C . HIS A 1 90 ? -5.863 0.328 -0.669 1.00 31.13 303 HIS A C 15
ATOM 26574 O O . HIS A 1 90 ? -6.182 -0.686 -1.268 1.00 13.13 303 HIS A O 15
ATOM 26589 N N . TYR A 1 91 ? -5.092 0.292 0.430 1.00 55.32 304 TYR A N 15
ATOM 26590 C CA . TYR A 1 91 ? -4.645 -0.987 1.057 1.00 33.40 304 TYR A CA 15
ATOM 26591 C C . TYR A 1 91 ? -5.819 -1.750 1.720 1.00 64.53 304 TYR A C 15
ATOM 26592 O O . TYR A 1 91 ? -5.898 -2.980 1.649 1.00 5.14 304 TYR A O 15
ATOM 26610 N N . GLU A 1 92 ? -6.724 -0.996 2.352 1.00 40.30 305 GLU A N 15
ATOM 26611 C CA . GLU A 1 92 ? -7.906 -1.538 3.047 1.00 11.14 305 GLU A CA 15
ATOM 26612 C C . GLU A 1 92 ? -8.856 -2.289 2.082 1.00 44.32 305 GLU A C 15
ATOM 26613 O O . GLU A 1 92 ? -9.503 -3.260 2.473 1.00 44.32 305 GLU A O 15
ATOM 26625 N N . ARG A 1 93 ? -8.924 -1.838 0.818 1.00 24.43 306 ARG A N 15
ATOM 26626 C CA . ARG A 1 93 ? -9.758 -2.504 -0.212 1.00 53.13 306 ARG A CA 15
ATOM 26627 C C . ARG A 1 93 ? -9.002 -3.556 -1.045 1.00 23.44 306 ARG A C 15
ATOM 26628 O O . ARG A 1 93 ? -9.585 -4.571 -1.393 1.00 23.23 306 ARG A O 15
ATOM 26649 N N . ILE A 1 94 ? -7.730 -3.305 -1.370 1.00 74.04 307 ILE A N 15
ATOM 26650 C CA . ILE A 1 94 ? -6.965 -4.123 -2.356 1.00 52.12 307 ILE A CA 15
ATOM 26651 C C . ILE A 1 94 ? -6.249 -5.327 -1.704 1.00 73.40 307 ILE A C 15
ATOM 26652 O O . ILE A 1 94 ? -6.254 -6.434 -2.262 1.00 72.13 307 ILE A O 15
ATOM 26668 N N . LEU A 1 95 ? -5.672 -5.123 -0.514 1.00 64.34 308 LEU A N 15
ATOM 26669 C CA . LEU A 1 95 ? -4.843 -6.158 0.155 1.00 3.31 308 LEU A CA 15
ATOM 26670 C C . LEU A 1 95 ? -5.718 -7.246 0.838 1.00 71.34 308 LEU A C 15
ATOM 26671 O O . LEU A 1 95 ? -5.348 -8.424 0.855 1.00 63.11 308 LEU A O 15
ATOM 26687 N N . HIS A 1 96 ? -6.889 -6.842 1.378 1.00 75.21 309 HIS A N 15
ATOM 26688 C CA . HIS A 1 96 ? -7.768 -7.740 2.187 1.00 42.11 309 HIS A CA 15
ATOM 26689 C C . HIS A 1 96 ? -8.479 -8.903 1.395 1.00 60.34 309 HIS A C 15
ATOM 26690 O O . HIS A 1 96 ? -8.617 -9.989 1.956 1.00 71.25 309 HIS A O 15
ATOM 26705 N N . PRO A 1 97 ? -8.979 -8.727 0.117 1.00 3.44 310 PRO A N 15
ATOM 26706 C CA . PRO A 1 97 ? -9.520 -9.867 -0.685 1.00 63.15 310 PRO A CA 15
ATOM 26707 C C . PRO A 1 97 ? -8.418 -10.662 -1.438 1.00 64.20 310 PRO A C 15
ATOM 26708 O O . PRO A 1 97 ? -8.713 -11.559 -2.238 1.00 23.45 310 PRO A O 15
ATOM 26719 N N . PHE A 1 98 ? -7.147 -1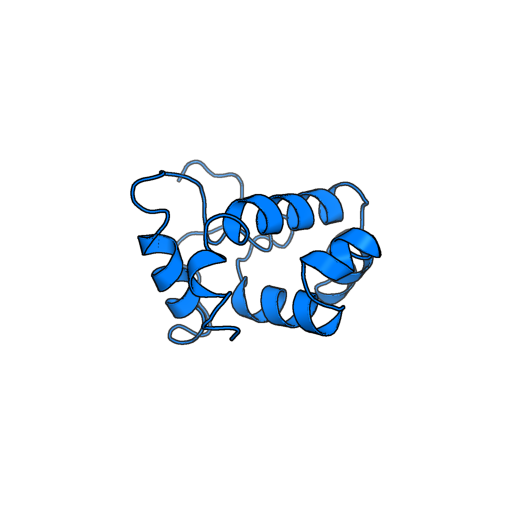0.321 -1.168 1.00 4.50 311 PHE A N 15
ATOM 26720 C CA . PHE A 1 98 ? -5.969 -11.026 -1.725 1.00 53.11 311 PHE A CA 15
ATOM 26721 C C . PHE A 1 98 ? -4.981 -11.388 -0.582 1.00 75.52 311 PHE A C 15
ATOM 26722 O O . PHE A 1 98 ? -3.813 -11.716 -0.825 1.00 14.10 311 PHE A O 15
ATOM 26739 N N . GLU A 1 99 ? -5.492 -11.370 0.675 1.00 0.41 312 GLU A N 15
ATOM 26740 C CA . GLU A 1 99 ? -4.681 -11.587 1.897 1.00 43.15 312 GLU A CA 15
ATOM 26741 C C . GLU A 1 99 ? -4.126 -13.024 2.006 1.00 62.12 312 GLU A C 15
ATOM 26742 O O . GLU A 1 99 ? -3.148 -13.256 2.717 1.00 41.43 312 GLU A O 15
ATOM 26754 N N . VAL A 1 100 ? -4.756 -13.974 1.286 1.00 12.22 313 VAL A N 15
ATOM 26755 C CA . VAL A 1 100 ? -4.297 -15.387 1.231 1.00 52.12 313 VAL A CA 15
ATOM 26756 C C . VAL A 1 100 ? -2.839 -15.456 0.697 1.00 72.44 313 VAL A C 15
ATOM 26757 O O . VAL A 1 100 ? -2.013 -16.236 1.184 1.00 4.51 313 VAL A O 15
ATOM 26770 N N . TYR A 1 101 ? -2.544 -14.588 -0.290 1.00 3.14 314 TYR A N 15
ATOM 26771 C CA . TYR A 1 101 ? -1.189 -14.407 -0.837 1.00 43.10 314 TYR A CA 15
ATOM 26772 C C . TYR A 1 101 ? -0.332 -13.439 0.037 1.00 42.32 314 TYR A C 15
ATOM 26773 O O . TYR A 1 101 ? 0.766 -13.801 0.470 1.00 72.34 314 TYR A O 15
ATOM 26791 N N . THR A 1 102 ? -0.852 -12.213 0.274 1.00 13.55 315 THR A N 15
ATOM 26792 C CA . THR A 1 102 ? -0.072 -11.087 0.879 1.00 33.31 315 THR A CA 15
ATOM 26793 C C . THR A 1 102 ? 0.328 -11.350 2.352 1.00 41.21 315 THR A C 15
ATOM 26794 O O . THR A 1 102 ? 1.463 -11.065 2.754 1.00 61.40 315 THR A O 15
ATOM 26805 N N . SER A 1 103 ? -0.611 -11.878 3.157 1.00 40.31 316 SER A N 15
ATOM 26806 C CA . SER A 1 103 ? -0.323 -12.334 4.548 1.00 41.52 316 SER A CA 15
ATOM 26807 C C . SER A 1 103 ? 0.479 -13.661 4.544 1.00 31.44 316 SER A C 15
ATOM 26808 O O . SER A 1 103 ? 1.196 -13.966 5.501 1.00 73.44 316 SER A O 15
ATOM 26816 N N . GLY A 1 104 ? 0.337 -14.444 3.455 1.00 61.21 317 GLY A N 15
ATOM 26817 C CA . GLY A 1 104 ? 1.093 -15.696 3.276 1.00 22.54 317 GLY A CA 15
ATOM 26818 C C . GLY A 1 104 ? 0.547 -16.887 4.077 1.00 65.24 317 GLY A C 15
ATOM 26819 O O . GLY A 1 104 ? 1.196 -17.937 4.150 1.00 21.21 317 GLY A O 15
ATOM 26823 N N . LYS A 1 105 ? -0.652 -16.727 4.669 1.00 44.00 318 LYS A N 15
ATOM 26824 C CA . LYS A 1 105 ? -1.313 -17.782 5.476 1.00 62.13 318 LYS A CA 15
ATOM 26825 C C . LYS A 1 105 ? -2.485 -18.440 4.700 1.00 44.11 318 LYS A C 15
ATOM 26826 O O . LYS A 1 105 ? -2.799 -18.058 3.565 1.00 63.31 318 LYS A O 15
ATOM 26845 N N . VAL A 1 106 ? -3.106 -19.447 5.333 1.00 23.54 319 VAL A N 15
ATOM 26846 C CA . VAL A 1 106 ? -4.351 -20.083 4.857 1.00 34.32 319 VAL A CA 15
ATOM 26847 C C . VAL A 1 106 ? -5.281 -20.347 6.069 1.00 12.10 319 VAL A C 15
ATOM 26848 O O . VAL A 1 106 ? -4.842 -20.879 7.096 1.00 21.32 319 VAL A O 15
ATOM 26861 N N . LEU A 1 107 ? -6.554 -19.934 5.954 1.00 23.11 320 LEU A N 15
ATOM 26862 C CA . LEU A 1 107 ? -7.552 -20.060 7.045 1.00 24.34 320 LEU A CA 15
ATOM 26863 C C . LEU A 1 107 ? -8.980 -20.090 6.422 1.00 72.40 320 LEU A C 15
ATOM 26864 O O . LEU A 1 107 ? -9.633 -21.160 6.433 1.00 37.66 320 LEU A O 15
ATOM 26881 N N . PRO A 1 1 ? 2.218 26.109 -8.960 1.00 35.00 214 PRO A N 16
ATOM 26882 C CA . PRO A 1 1 ? 3.221 26.073 -10.063 1.00 44.32 214 PRO A CA 16
ATOM 26883 C C . PRO A 1 1 ? 3.366 24.634 -10.631 1.00 63.03 214 PRO A C 16
ATOM 26884 O O . PRO A 1 1 ? 3.372 23.665 -9.868 1.00 2.23 214 PRO A O 16
ATOM 26897 N N . ARG A 1 2 ? 3.466 24.508 -11.969 1.00 14.52 215 ARG A N 16
ATOM 26898 C CA . ARG A 1 2 ? 3.698 23.207 -12.637 1.00 33.54 215 ARG A CA 16
ATOM 26899 C C . ARG A 1 2 ? 5.198 22.833 -12.604 1.00 12.22 215 ARG A C 16
ATOM 26900 O O . ARG A 1 2 ? 6.037 23.547 -13.169 1.00 2.54 215 ARG A O 16
ATOM 26921 N N . VAL A 1 3 ? 5.524 21.721 -11.922 1.00 64.54 216 VAL A N 16
ATOM 26922 C CA . VAL A 1 3 ? 6.887 21.157 -11.928 1.00 1.25 216 VAL A CA 16
ATOM 26923 C C . VAL A 1 3 ? 7.213 20.570 -13.335 1.00 40.32 216 VAL A C 16
ATOM 26924 O O . VAL A 1 3 ? 6.542 19.643 -13.809 1.00 22.12 216 VAL A O 16
ATOM 26937 N N . GLN A 1 4 ? 8.213 21.175 -14.012 1.00 45.10 217 GLN A N 16
ATOM 26938 C CA . GLN A 1 4 ? 8.635 20.774 -15.377 1.00 4.41 217 GLN A CA 16
ATOM 26939 C C . GLN A 1 4 ? 9.236 19.347 -15.373 1.00 33.12 217 GLN A C 16
ATOM 26940 O O . GLN A 1 4 ? 9.929 18.968 -14.420 1.00 75.21 217 GLN A O 16
ATOM 26954 N N . ARG A 1 5 ? 8.957 18.560 -16.441 1.00 65.21 218 ARG A N 16
ATOM 26955 C CA . ARG A 1 5 ? 9.412 17.157 -16.535 1.00 71.20 218 ARG A CA 16
ATOM 26956 C C . ARG A 1 5 ? 10.954 17.048 -16.629 1.00 63.13 218 ARG A C 16
ATOM 26957 O O . ARG A 1 5 ? 11.638 17.932 -17.165 1.00 71.31 218 ARG A O 16
ATOM 26978 N N . LEU A 1 6 ? 11.463 15.917 -16.144 1.00 45.13 219 LEU A N 16
ATOM 26979 C CA . LEU A 1 6 ? 12.916 15.675 -15.917 1.00 44.11 219 LEU A CA 16
ATOM 26980 C C . LEU A 1 6 ? 13.240 14.170 -16.041 1.00 14.12 219 LEU A C 16
ATOM 26981 O O . LEU A 1 6 ? 14.313 13.801 -16.540 1.00 64.14 219 LEU A O 16
ATOM 26997 N N . ASN A 1 7 ? 12.287 13.324 -15.572 1.00 24.42 220 ASN A N 16
ATOM 26998 C CA . ASN A 1 7 ? 12.488 11.874 -15.340 1.00 72.00 220 ASN A CA 16
ATOM 26999 C C . ASN A 1 7 ? 13.567 11.656 -14.250 1.00 0.23 220 ASN A C 16
ATOM 27000 O O . ASN A 1 7 ? 14.766 11.728 -14.520 1.00 11.05 220 ASN A O 16
ATOM 27011 N N . GLU A 1 8 ? 13.111 11.427 -13.014 1.00 15.21 221 GLU A N 16
ATOM 27012 C CA . GLU A 1 8 ? 13.994 11.231 -11.845 1.00 62.23 221 GLU A CA 16
ATOM 27013 C C . GLU A 1 8 ? 13.782 9.831 -11.232 1.00 14.24 221 GLU A C 16
ATOM 27014 O O . GLU A 1 8 ? 14.707 9.013 -11.203 1.00 23.42 221 GLU A O 16
ATOM 27026 N N . LEU A 1 9 ? 12.553 9.560 -10.748 1.00 51.04 222 LEU A N 16
ATOM 27027 C CA . LEU A 1 9 ? 12.197 8.244 -10.163 1.00 10.13 222 LEU A CA 16
ATOM 27028 C C . LEU A 1 9 ? 11.719 7.287 -11.291 1.00 11.12 222 LEU A C 16
ATOM 27029 O O . LEU A 1 9 ? 12.560 6.685 -11.971 1.00 14.04 222 LEU A O 16
ATOM 27045 N N . GLU A 1 10 ? 10.374 7.203 -11.497 1.00 40.13 223 GLU A N 16
ATOM 27046 C CA . GLU A 1 10 ? 9.721 6.411 -12.569 1.00 22.34 223 GLU A CA 16
ATOM 27047 C C . GLU A 1 10 ? 10.145 4.915 -12.578 1.00 25.31 223 GLU A C 16
ATOM 27048 O O . GLU A 1 10 ? 11.238 4.556 -13.032 1.00 4.54 223 GLU A O 16
ATOM 27060 N N . ALA A 1 11 ? 9.249 4.053 -12.111 1.00 71.20 224 ALA A N 16
ATOM 27061 C CA . ALA A 1 11 ? 9.476 2.600 -11.984 1.00 40.42 224 ALA A CA 16
ATOM 27062 C C . ALA A 1 11 ? 8.495 1.819 -12.874 1.00 0.02 224 ALA A C 16
ATOM 27063 O O . ALA A 1 11 ? 8.123 0.691 -12.558 1.00 52.44 224 ALA A O 16
ATOM 27070 N N . LYS A 1 12 ? 8.164 2.408 -14.048 1.00 41.04 225 LYS A N 16
ATOM 27071 C CA . LYS A 1 12 ? 7.151 1.868 -15.011 1.00 31.10 225 LYS A CA 16
ATOM 27072 C C . LYS A 1 12 ? 7.465 0.432 -15.536 1.00 51.43 225 LYS A C 16
ATOM 27073 O O . LYS A 1 12 ? 6.642 -0.164 -16.244 1.00 62.40 225 LYS A O 16
ATOM 27092 N N . THR A 1 13 ? 8.681 -0.063 -15.215 1.00 4.51 226 THR A N 16
ATOM 27093 C CA . THR A 1 13 ? 9.144 -1.449 -15.460 1.00 15.21 226 THR A CA 16
ATOM 27094 C C . THR A 1 13 ? 8.054 -2.523 -15.206 1.00 11.41 226 THR A C 16
ATOM 27095 O O . THR A 1 13 ? 7.434 -2.578 -14.139 1.00 50.42 226 THR A O 16
ATOM 27106 N N . ARG A 1 14 ? 7.889 -3.391 -16.202 1.00 21.13 227 ARG A N 16
ATOM 27107 C CA . ARG A 1 14 ? 6.780 -4.356 -16.285 1.00 42.11 227 ARG A CA 16
ATOM 27108 C C . ARG A 1 14 ? 6.983 -5.552 -15.318 1.00 13.54 227 ARG A C 16
ATOM 27109 O O . ARG A 1 14 ? 6.018 -6.074 -14.769 1.00 70.23 227 ARG A O 16
ATOM 27130 N N . VAL A 1 15 ? 8.254 -5.967 -15.121 1.00 53.34 228 VAL A N 16
ATOM 27131 C CA . VAL A 1 15 ? 8.618 -7.092 -14.220 1.00 61.31 228 VAL A CA 16
ATOM 27132 C C . VAL A 1 15 ? 8.555 -6.677 -12.714 1.00 45.34 228 VAL A C 16
ATOM 27133 O O . VAL A 1 15 ? 8.120 -7.461 -11.856 1.00 52.11 228 VAL A O 16
ATOM 27146 N N . LYS A 1 16 ? 8.994 -5.440 -12.409 1.00 12.51 229 LYS A N 16
ATOM 27147 C CA . LYS A 1 16 ? 9.020 -4.901 -11.023 1.00 65.33 229 LYS A CA 16
ATOM 27148 C C . LYS A 1 16 ? 7.610 -4.506 -10.527 1.00 3.23 229 LYS A C 16
ATOM 27149 O O . LYS A 1 16 ? 7.254 -4.771 -9.382 1.00 51.21 229 LYS A O 16
ATOM 27168 N N . LEU A 1 17 ? 6.824 -3.839 -11.387 1.00 62.12 230 LEU A N 16
ATOM 27169 C CA . LEU A 1 17 ? 5.394 -3.514 -11.083 1.00 61.12 230 LEU A CA 16
ATOM 27170 C C . LEU A 1 17 ? 4.471 -4.767 -11.131 1.00 44.00 230 LEU A C 16
ATOM 27171 O O . LEU A 1 17 ? 3.331 -4.700 -10.660 1.00 12.02 230 LEU A O 16
ATOM 27187 N N . ASN A 1 18 ? 4.982 -5.902 -11.663 1.00 21.51 231 ASN A N 16
ATOM 27188 C CA . ASN A 1 18 ? 4.182 -7.137 -11.896 1.00 32.32 231 ASN A CA 16
ATOM 27189 C C . ASN A 1 18 ? 3.551 -7.724 -10.599 1.00 71.55 231 ASN A C 16
ATOM 27190 O O . ASN A 1 18 ? 2.560 -8.444 -10.677 1.00 5.13 231 ASN A O 16
ATOM 27201 N N . PHE A 1 19 ? 4.123 -7.404 -9.417 1.00 11.22 232 PHE A N 16
ATOM 27202 C CA . PHE A 1 19 ? 3.531 -7.788 -8.095 1.00 32.35 232 PHE A CA 16
ATOM 27203 C C . PHE A 1 19 ? 2.084 -7.254 -7.951 1.00 53.45 232 PHE A C 16
ATOM 27204 O O . PHE A 1 19 ? 1.200 -7.935 -7.411 1.00 41.34 232 PHE A O 16
ATOM 27221 N N . LEU A 1 20 ? 1.870 -6.026 -8.455 1.00 23.13 233 LEU A N 16
ATOM 27222 C CA . LEU A 1 20 ? 0.535 -5.409 -8.544 1.00 42.13 233 LEU A CA 16
ATOM 27223 C C . LEU A 1 20 ? -0.298 -6.100 -9.653 1.00 52.45 233 LEU A C 16
ATOM 27224 O O . LEU A 1 20 ? -1.493 -6.318 -9.479 1.00 25.24 233 LEU A O 16
ATOM 27240 N N . ASP A 1 21 ? 0.341 -6.427 -10.788 1.00 1.01 234 ASP A N 16
ATOM 27241 C CA . ASP A 1 21 ? -0.343 -7.046 -11.951 1.00 2.12 234 ASP A CA 16
ATOM 27242 C C . ASP A 1 21 ? -0.826 -8.501 -11.667 1.00 12.42 234 ASP A C 16
ATOM 27243 O O . ASP A 1 21 ? -1.752 -8.989 -12.329 1.00 45.30 234 ASP A O 16
ATOM 27252 N N . GLN A 1 22 ? -0.199 -9.168 -10.673 1.00 34.34 235 GLN A N 16
ATOM 27253 C CA . GLN A 1 22 ? -0.643 -10.495 -10.162 1.00 40.44 235 GLN A CA 16
ATOM 27254 C C . GLN A 1 22 ? -2.048 -10.391 -9.521 1.00 54.53 235 GLN A C 16
ATOM 27255 O O . GLN A 1 22 ? -2.989 -11.081 -9.924 1.00 41.02 235 GLN A O 16
ATOM 27269 N N . ILE A 1 23 ? -2.167 -9.502 -8.520 1.00 22.54 236 ILE A N 16
ATOM 27270 C CA . ILE A 1 23 ? -3.449 -9.222 -7.828 1.00 63.01 236 ILE A CA 16
ATOM 27271 C C . ILE A 1 23 ? -4.446 -8.462 -8.767 1.00 65.32 236 ILE A C 16
ATOM 27272 O O . ILE A 1 23 ? -5.658 -8.574 -8.610 1.00 23.05 236 ILE A O 16
ATOM 27288 N N . ALA A 1 24 ? -3.924 -7.728 -9.777 1.00 24.04 237 ALA A N 16
ATOM 27289 C CA . ALA A 1 24 ? -4.769 -7.062 -10.815 1.00 44.43 237 ALA A CA 16
ATOM 27290 C C . ALA A 1 24 ? -5.444 -8.098 -11.742 1.00 45.53 237 ALA A C 16
ATOM 27291 O O . ALA A 1 24 ? -6.533 -7.855 -12.267 1.00 20.24 237 ALA A O 16
ATOM 27298 N N . LYS A 1 25 ? -4.770 -9.247 -11.934 1.00 14.04 238 LYS A N 16
ATOM 27299 C CA . LYS A 1 25 ? -5.339 -10.417 -12.635 1.00 20.34 238 LYS A CA 16
ATOM 27300 C C . LYS A 1 25 ? -6.456 -11.082 -11.776 1.00 73.14 238 LYS A C 16
ATOM 27301 O O . LYS A 1 25 ? -7.453 -11.577 -12.308 1.00 5.32 238 LYS A O 16
ATOM 27320 N N . PHE A 1 26 ? -6.262 -11.072 -10.438 1.00 22.41 239 PHE A N 16
ATOM 27321 C CA . PHE A 1 26 ? -7.273 -11.545 -9.456 1.00 53.20 239 PHE A CA 16
ATOM 27322 C C . PHE A 1 26 ? -8.563 -10.676 -9.513 1.00 0.31 239 PHE A C 16
ATOM 27323 O O . PHE A 1 26 ? -9.681 -11.206 -9.472 1.00 45.24 239 PHE A O 16
ATOM 27340 N N . TRP A 1 27 ? -8.392 -9.339 -9.577 1.00 20.30 240 TRP A N 16
ATOM 27341 C CA . TRP A 1 27 ? -9.524 -8.392 -9.683 1.00 2.41 240 TRP A CA 16
ATOM 27342 C C . TRP A 1 27 ? -10.082 -8.339 -11.125 1.00 63.04 240 TRP A C 16
ATOM 27343 O O . TRP A 1 27 ? -11.107 -8.953 -11.413 1.00 31.42 240 TRP A O 16
ATOM 27364 N N . GLU A 1 28 ? -9.366 -7.617 -12.017 1.00 43.22 241 GLU A N 16
ATOM 27365 C CA . GLU A 1 28 ? -9.836 -7.227 -13.363 1.00 10.15 241 GLU A CA 16
ATOM 27366 C C . GLU A 1 28 ? -11.057 -6.266 -13.246 1.00 44.14 241 GLU A C 16
ATOM 27367 O O . GLU A 1 28 ? -10.949 -5.072 -13.557 1.00 51.50 241 GLU A O 16
ATOM 27379 N N . LEU A 1 29 ? -12.202 -6.804 -12.771 1.00 1.01 242 LEU A N 16
ATOM 27380 C CA . LEU A 1 29 ? -13.431 -6.019 -12.499 1.00 52.23 242 LEU A CA 16
ATOM 27381 C C . LEU A 1 29 ? -14.354 -6.776 -11.488 1.00 73.53 242 LEU A C 16
ATOM 27382 O O . LEU A 1 29 ? -15.582 -6.735 -11.607 1.00 35.14 242 LEU A O 16
ATOM 27398 N N . GLN A 1 30 ? -13.763 -7.463 -10.484 1.00 2.45 243 GLN A N 16
ATOM 27399 C CA . GLN A 1 30 ? -14.551 -8.160 -9.413 1.00 32.55 243 GLN A CA 16
ATOM 27400 C C . GLN A 1 30 ? -14.960 -7.173 -8.276 1.00 51.15 243 GLN A C 16
ATOM 27401 O O . GLN A 1 30 ? -14.710 -7.424 -7.087 1.00 14.42 243 GLN A O 16
ATOM 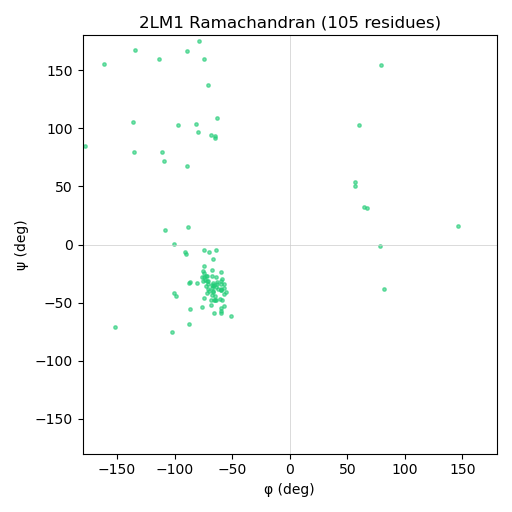27415 N N . GLY A 1 31 ? -15.628 -6.069 -8.663 1.00 34.30 244 GLY A N 16
ATOM 27416 C CA . GLY A 1 31 ? -15.973 -4.982 -7.738 1.00 74.50 244 GLY A CA 16
ATOM 27417 C C . GLY A 1 31 ? -14.819 -3.987 -7.573 1.00 45.24 244 GLY A C 16
ATOM 27418 O O . GLY A 1 31 ? -13.848 -4.284 -6.864 1.00 60.24 244 GLY A O 16
ATOM 27422 N N . SER A 1 32 ? -14.930 -2.822 -8.253 1.00 34.23 245 SER A N 16
ATOM 27423 C CA . SER A 1 32 ? -13.910 -1.732 -8.267 1.00 72.54 245 SER A CA 16
ATOM 27424 C C . SER A 1 32 ? -12.643 -2.099 -9.093 1.00 70.22 245 SER A C 16
ATOM 27425 O O . SER A 1 32 ? -12.359 -3.276 -9.350 1.00 43.05 245 SER A O 16
ATOM 27433 N N . SER A 1 33 ? -11.891 -1.061 -9.497 1.00 50.11 246 SER A N 16
ATOM 27434 C CA . SER A 1 33 ? -10.669 -1.197 -10.335 1.00 14.21 246 SER A CA 16
ATOM 27435 C C . SER A 1 33 ? -9.386 -1.226 -9.472 1.00 34.22 246 SER A C 16
ATOM 27436 O O . SER A 1 33 ? -9.351 -0.666 -8.368 1.00 74.42 246 SER A O 16
ATOM 27444 N N . LEU A 1 34 ? -8.330 -1.880 -9.987 1.00 34.44 247 LEU A N 16
ATOM 27445 C CA . LEU A 1 34 ? -6.983 -1.875 -9.358 1.00 13.11 247 LEU A CA 16
ATOM 27446 C C . LEU A 1 34 ? -5.977 -1.116 -10.282 1.00 54.14 247 LEU A C 16
ATOM 27447 O O . LEU A 1 34 ? -6.353 -0.670 -11.373 1.00 40.13 247 LEU A O 16
ATOM 27463 N N . LYS A 1 35 ? -4.721 -0.945 -9.796 1.00 5.33 248 LYS A N 16
ATOM 27464 C CA . LYS A 1 35 ? -3.644 -0.169 -10.444 1.00 23.41 248 LYS A CA 16
ATOM 27465 C C . LYS A 1 35 ? -3.889 1.340 -10.228 1.00 53.34 248 LYS A C 16
ATOM 27466 O O . LYS A 1 35 ? -3.695 2.176 -11.112 1.00 33.44 248 LYS A O 16
ATOM 27485 N N . ILE A 1 36 ? -4.317 1.668 -8.982 1.00 21.52 249 ILE A N 16
ATOM 27486 C CA . ILE A 1 36 ? -4.348 3.056 -8.457 1.00 0.11 249 ILE A CA 16
ATOM 27487 C C . ILE A 1 36 ? -3.540 3.142 -7.112 1.00 52.21 249 ILE A C 16
ATOM 27488 O O . ILE A 1 36 ? -4.137 3.208 -6.024 1.00 32.12 249 ILE A O 16
ATOM 27504 N N . PRO A 1 37 ? -2.167 3.039 -7.145 1.00 10.42 250 PRO A N 16
ATOM 27505 C CA . PRO A 1 37 ? -1.325 3.402 -5.980 1.00 35.15 250 PRO A CA 16
ATOM 27506 C C . PRO A 1 37 ? -1.256 4.934 -5.757 1.00 23.51 250 PRO A C 16
ATOM 27507 O O . PRO A 1 37 ? -1.461 5.423 -4.642 1.00 61.52 250 PRO A O 16
ATOM 27518 N N . MET A 1 38 ? -0.988 5.685 -6.840 1.00 32.35 251 MET A N 16
ATOM 27519 C CA . MET A 1 38 ? -0.617 7.109 -6.750 1.00 4.11 251 MET A CA 16
ATOM 27520 C C . MET A 1 38 ? -1.699 8.021 -7.371 1.00 61.20 251 MET A C 16
ATOM 27521 O O . MET A 1 38 ? -1.703 8.285 -8.575 1.00 73.11 251 MET A O 16
ATOM 27535 N N . VAL A 1 39 ? -2.608 8.482 -6.505 1.00 51.33 252 VAL A N 16
ATOM 27536 C CA . VAL A 1 39 ? -3.719 9.387 -6.873 1.00 15.05 252 VAL A CA 16
ATOM 27537 C C . VAL A 1 39 ? -3.215 10.822 -7.222 1.00 14.13 252 VAL A C 16
ATOM 27538 O O . VAL A 1 39 ? -3.703 11.457 -8.168 1.00 32.45 252 VAL A O 16
ATOM 27551 N N . GLU A 1 40 ? -2.209 11.299 -6.469 1.00 3.22 253 GLU A N 16
ATOM 27552 C CA . GLU A 1 40 ? -1.717 12.695 -6.564 1.00 33.03 253 GLU A CA 16
ATOM 27553 C C . GLU A 1 40 ? -0.673 12.900 -7.690 1.00 74.12 253 GLU A C 16
ATOM 27554 O O . GLU A 1 40 ? -0.653 13.959 -8.328 1.00 70.21 253 GLU A O 16
ATOM 27566 N N . ARG A 1 41 ? 0.184 11.889 -7.936 1.00 31.42 254 ARG A N 16
ATOM 27567 C CA . ARG A 1 41 ? 1.217 11.947 -9.014 1.00 21.23 254 ARG A CA 16
ATOM 27568 C C . ARG A 1 41 ? 0.697 11.427 -10.380 1.00 24.13 254 ARG A C 16
ATOM 27569 O O . ARG A 1 41 ? 1.293 11.737 -11.422 1.00 10.34 254 ARG A O 16
ATOM 27590 N N . LYS A 1 42 ? -0.376 10.601 -10.343 1.00 4.21 255 LYS A N 16
ATOM 27591 C CA . LYS A 1 42 ? -1.032 9.994 -11.547 1.00 22.42 255 LYS A CA 16
ATOM 27592 C C . LYS A 1 42 ? -0.253 8.777 -12.120 1.00 45.25 255 LYS A C 16
ATOM 27593 O O . LYS A 1 42 ? -0.876 7.845 -12.639 1.00 64.52 255 LYS A O 16
ATOM 27612 N N . ALA A 1 43 ? 1.090 8.798 -12.045 1.00 31.33 256 ALA A N 16
ATOM 27613 C CA . ALA A 1 43 ? 1.945 7.642 -12.436 1.00 52.53 256 ALA A CA 16
ATOM 27614 C C . ALA A 1 43 ? 1.856 6.525 -11.377 1.00 54.00 256 ALA A C 16
ATOM 27615 O O . ALA A 1 43 ? 2.089 6.767 -10.194 1.00 1.53 256 ALA A O 16
ATOM 27622 N N . LEU A 1 44 ? 1.541 5.302 -11.820 1.00 25.20 257 LEU A N 16
ATOM 27623 C CA . LEU A 1 44 ? 1.167 4.205 -10.916 1.00 45.05 257 LEU A CA 16
ATOM 27624 C C . LEU A 1 44 ? 2.389 3.337 -10.533 1.00 64.42 257 LEU A C 16
ATOM 27625 O O . LEU A 1 44 ? 2.701 2.335 -11.193 1.00 13.51 257 LEU A O 16
ATOM 27641 N N . ASP A 1 45 ? 3.043 3.726 -9.439 1.00 62.54 258 ASP A N 16
ATOM 27642 C CA . ASP A 1 45 ? 4.291 3.103 -8.951 1.00 4.50 258 ASP A CA 16
ATOM 27643 C C . ASP A 1 45 ? 4.024 2.404 -7.594 1.00 63.03 258 ASP A C 16
ATOM 27644 O O . ASP A 1 45 ? 4.403 2.902 -6.523 1.00 61.20 258 ASP A O 16
ATOM 27653 N N . LEU A 1 46 ? 3.321 1.258 -7.647 1.00 3.33 259 LEU A N 16
ATOM 27654 C CA . LEU A 1 46 ? 3.022 0.446 -6.440 1.00 53.23 259 LEU A CA 16
ATOM 27655 C C . LEU A 1 46 ? 4.319 -0.203 -5.890 1.00 5.14 259 LEU A C 16
ATOM 27656 O O . LEU A 1 46 ? 4.423 -0.462 -4.696 1.00 72.11 259 LEU A O 16
ATOM 27672 N N . TYR A 1 47 ? 5.299 -0.432 -6.786 1.00 51.22 260 TYR A N 16
ATOM 27673 C CA . TYR A 1 47 ? 6.643 -0.943 -6.427 1.00 11.42 260 TYR A CA 16
ATOM 27674 C C . TYR A 1 47 ? 7.293 -0.134 -5.268 1.00 32.13 260 TYR A C 16
ATOM 27675 O O . TYR A 1 47 ? 7.710 -0.714 -4.257 1.00 32.04 260 TYR A O 16
ATOM 27693 N N . THR A 1 48 ? 7.369 1.204 -5.431 1.00 44.14 261 THR A N 16
ATOM 27694 C CA . THR A 1 48 ? 7.946 2.101 -4.399 1.00 63.11 261 THR A CA 16
ATOM 27695 C C . THR A 1 48 ? 6.984 2.320 -3.201 1.00 51.41 261 THR A C 16
ATOM 27696 O O . THR A 1 48 ? 7.418 2.276 -2.050 1.00 42.41 261 THR A O 16
ATOM 27707 N N . LEU A 1 49 ? 5.671 2.522 -3.480 1.00 24.11 262 LEU A N 16
ATOM 27708 C CA . LEU A 1 49 ? 4.668 2.886 -2.440 1.00 54.20 262 LEU A CA 16
ATOM 27709 C C . LEU A 1 49 ? 4.463 1.746 -1.405 1.00 32.21 262 LEU A C 16
ATOM 27710 O O . LEU A 1 49 ? 4.396 1.992 -0.197 1.00 10.53 262 LEU A O 16
ATOM 27726 N N . HIS A 1 50 ? 4.368 0.499 -1.906 1.00 14.11 263 HIS A N 16
ATOM 27727 C CA . HIS A 1 50 ? 4.242 -0.718 -1.060 1.00 20.13 263 HIS A CA 16
ATOM 27728 C C . HIS A 1 50 ? 5.513 -0.949 -0.208 1.00 13.23 263 HIS A C 16
ATOM 27729 O O . HIS A 1 50 ? 5.434 -1.517 0.880 1.00 63.51 263 HIS A O 16
ATOM 27744 N N . ARG A 1 51 ? 6.677 -0.510 -0.725 1.00 11.31 264 ARG A N 16
ATOM 27745 C CA . ARG A 1 51 ? 7.965 -0.542 0.013 1.00 31.04 264 ARG A CA 16
ATOM 27746 C C . ARG A 1 51 ? 8.018 0.516 1.144 1.00 10.25 264 ARG A C 16
ATOM 27747 O O . ARG A 1 51 ? 8.651 0.280 2.177 1.00 43.04 264 ARG A O 16
ATOM 27768 N N . ILE A 1 52 ? 7.359 1.671 0.935 1.00 33.43 265 ILE A N 16
ATOM 27769 C CA . ILE A 1 52 ? 7.184 2.708 1.989 1.00 75.24 265 ILE A CA 16
ATOM 27770 C C . ILE A 1 52 ? 6.242 2.193 3.121 1.00 62.24 265 ILE A C 16
ATOM 27771 O O . ILE A 1 52 ? 6.410 2.516 4.306 1.00 74.14 265 ILE A O 16
ATOM 27787 N N . VAL A 1 53 ? 5.251 1.384 2.734 1.00 1.14 266 VAL A N 16
ATOM 27788 C CA . VAL A 1 53 ? 4.347 0.697 3.679 1.00 14.43 266 VAL A CA 16
ATOM 27789 C C . VAL A 1 53 ? 5.053 -0.526 4.342 1.00 61.00 266 VAL A C 16
ATOM 27790 O O . VAL A 1 53 ? 4.777 -0.865 5.497 1.00 61.21 266 VAL A O 16
ATOM 27803 N N . GLN A 1 54 ? 5.996 -1.151 3.605 1.00 65.40 267 GLN A N 16
ATOM 27804 C CA . GLN A 1 54 ? 6.762 -2.334 4.079 1.00 23.11 267 GLN A CA 16
ATOM 27805 C C . GLN A 1 54 ? 7.746 -1.913 5.202 1.00 34.24 267 GLN A C 16
ATOM 27806 O O . GLN A 1 54 ? 7.821 -2.574 6.238 1.00 40.02 267 GLN A O 16
ATOM 27820 N N . GLU A 1 55 ? 8.471 -0.788 4.996 1.00 11.30 268 GLU A N 16
ATOM 27821 C CA . GLU A 1 55 ? 9.406 -0.224 6.019 1.00 71.20 268 GLU A CA 16
ATOM 27822 C C . GLU A 1 55 ? 8.639 0.265 7.283 1.00 30.10 268 GLU A C 16
ATOM 27823 O O . GLU A 1 55 ? 9.198 0.313 8.384 1.00 33.03 268 GLU A O 16
ATOM 27835 N N . GLU A 1 56 ? 7.346 0.615 7.094 1.00 75.32 269 GLU A N 16
ATOM 27836 C CA . GLU A 1 56 ? 6.390 0.937 8.191 1.00 11.33 269 GLU A CA 16
ATOM 27837 C C . GLU A 1 56 ? 5.919 -0.330 8.967 1.00 64.54 269 GLU A C 16
ATOM 27838 O O . GLU A 1 56 ? 5.166 -0.222 9.941 1.00 61.13 269 GLU A O 16
ATOM 27850 N N . GLY A 1 57 ? 6.383 -1.514 8.529 1.00 74.01 270 GLY A N 16
ATOM 27851 C CA . GLY A 1 57 ? 6.064 -2.798 9.173 1.00 42.52 270 GLY A CA 16
ATOM 27852 C C . GLY A 1 57 ? 4.835 -3.493 8.579 1.00 31.31 270 GLY A C 16
ATOM 27853 O O . GLY A 1 57 ? 4.259 -4.380 9.213 1.00 42.20 270 GLY A O 16
ATOM 27857 N N . GLY A 1 58 ? 4.443 -3.094 7.350 1.00 31.52 271 GLY A N 16
ATOM 27858 C CA . GLY A 1 58 ? 3.204 -3.579 6.714 1.00 61.32 271 GLY A CA 16
ATOM 27859 C C . GLY A 1 58 ? 1.988 -2.716 7.086 1.00 52.05 271 GLY A C 16
ATOM 27860 O O . GLY A 1 58 ? 1.971 -2.109 8.157 1.00 41.22 271 GLY A O 16
ATOM 27864 N N . MET A 1 59 ? 0.959 -2.704 6.209 1.00 60.03 272 MET A N 16
ATOM 27865 C CA . MET A 1 59 ? -0.230 -1.805 6.329 1.00 63.45 272 MET A CA 16
ATOM 27866 C C . MET A 1 59 ? -1.004 -1.972 7.661 1.00 73.31 272 MET A C 16
ATOM 27867 O O . MET A 1 59 ? -1.633 -1.027 8.144 1.00 5.51 272 MET A O 16
ATOM 27881 N N . GLU A 1 60 ? -0.941 -3.184 8.225 1.00 34.33 273 GLU A N 16
ATOM 27882 C CA . GLU A 1 60 ? -1.613 -3.540 9.495 1.00 11.41 273 GLU A CA 16
ATOM 27883 C C . GLU A 1 60 ? -0.954 -2.776 10.669 1.00 21.52 273 GLU A C 16
ATOM 27884 O O . GLU A 1 60 ? -1.638 -2.156 11.493 1.00 11.11 273 GLU A O 16
ATOM 27896 N N . GLN A 1 61 ? 0.394 -2.815 10.687 1.00 23.14 274 GLN A N 16
ATOM 27897 C CA . GLN A 1 61 ? 1.237 -2.090 11.664 1.00 2.10 274 GLN A CA 16
ATOM 27898 C C . GLN A 1 61 ? 1.104 -0.557 11.490 1.00 60.33 274 GLN A C 16
ATOM 27899 O O . GLN A 1 61 ? 0.991 0.176 12.475 1.00 51.22 274 GLN A O 16
ATOM 27913 N N . THR A 1 62 ? 1.106 -0.108 10.220 1.00 25.32 275 THR A N 16
ATOM 27914 C CA . THR A 1 62 ? 0.975 1.324 9.845 1.00 62.30 275 THR A CA 16
ATOM 27915 C C . THR A 1 62 ? -0.369 1.924 10.342 1.00 42.13 275 THR A C 16
ATOM 27916 O O . THR A 1 62 ? -0.436 3.097 10.713 1.00 3.44 275 THR A O 16
ATOM 27927 N N . THR A 1 63 ? -1.435 1.090 10.328 1.00 72.34 276 THR A N 16
ATOM 27928 C CA . THR A 1 63 ? -2.787 1.461 10.826 1.00 51.41 276 THR A CA 16
ATOM 27929 C C . THR A 1 63 ? -2.815 1.591 12.373 1.00 22.01 276 THR A C 16
ATOM 27930 O O . THR A 1 63 ? -3.384 2.550 12.906 1.00 62.31 276 THR A O 16
ATOM 27941 N N . LYS A 1 64 ? -2.182 0.630 13.082 1.00 40.10 277 LYS A N 16
ATOM 27942 C CA . LYS A 1 64 ? -2.074 0.655 14.573 1.00 33.44 277 LYS A CA 16
ATOM 27943 C C . LYS A 1 64 ? -1.280 1.898 15.057 1.00 61.30 277 LYS A C 16
ATOM 27944 O O . LYS A 1 64 ? -1.687 2.595 15.992 1.00 11.14 277 LYS A O 16
ATOM 27963 N N . ASP A 1 65 ? -0.145 2.143 14.385 1.00 32.44 278 ASP A N 16
ATOM 27964 C CA . ASP A 1 65 ? 0.720 3.314 14.626 1.00 14.21 278 ASP A CA 16
ATOM 27965 C C . ASP A 1 65 ? 0.063 4.631 14.132 1.00 23.02 278 ASP A C 16
ATOM 27966 O O . ASP A 1 65 ? 0.395 5.722 14.617 1.00 13.21 278 ASP A O 16
ATOM 27975 N N . ARG A 1 66 ? -0.837 4.488 13.128 1.00 63.33 279 ARG A N 16
ATOM 27976 C CA . ARG A 1 66 ? -1.560 5.602 12.463 1.00 21.21 279 ARG A CA 16
ATOM 27977 C C . ARG A 1 66 ? -0.573 6.550 11.704 1.00 31.33 279 ARG A C 16
ATOM 27978 O O . ARG A 1 66 ? -0.877 7.713 11.414 1.00 35.22 279 ARG A O 16
ATOM 27999 N N . LYS A 1 67 ? 0.602 6.003 11.321 1.00 33.32 280 LYS A N 16
ATOM 28000 C CA . LYS A 1 67 ? 1.656 6.760 10.600 1.00 61.01 280 LYS A CA 16
ATOM 28001 C C . LYS A 1 67 ? 1.524 6.602 9.057 1.00 53.24 280 LYS A C 16
ATOM 28002 O O . LYS A 1 67 ? 2.518 6.620 8.325 1.00 75.33 280 LYS A O 16
ATOM 28021 N N . TRP A 1 68 ? 0.267 6.490 8.577 1.00 32.14 281 TRP A N 16
ATOM 28022 C CA . TRP A 1 68 ? -0.075 6.638 7.136 1.00 41.11 281 TRP A CA 16
ATOM 28023 C C . TRP A 1 68 ? 0.262 8.051 6.611 1.00 30.54 281 TRP A C 16
ATOM 28024 O O . TRP A 1 68 ? 0.452 8.250 5.401 1.00 54.54 281 TRP A O 16
ATOM 28045 N N . ALA A 1 69 ? 0.329 9.016 7.545 1.00 1.01 282 ALA A N 16
ATOM 28046 C CA . ALA A 1 69 ? 0.847 10.373 7.296 1.00 72.24 282 ALA A CA 16
ATOM 28047 C C . ALA A 1 69 ? 2.258 10.337 6.653 1.00 73.24 282 ALA A C 16
ATOM 28048 O O . ALA A 1 69 ? 2.547 11.084 5.716 1.00 41.43 282 ALA A O 16
ATOM 28055 N N . LYS A 1 70 ? 3.107 9.424 7.165 1.00 44.25 283 LYS A N 16
ATOM 28056 C CA . LYS A 1 70 ? 4.490 9.228 6.677 1.00 61.34 283 LYS A CA 16
ATOM 28057 C C . LYS A 1 70 ? 4.539 8.586 5.273 1.00 34.14 283 LYS A C 16
ATOM 28058 O O . LYS A 1 70 ? 5.479 8.826 4.529 1.00 51.43 283 LYS A O 16
ATOM 28077 N N . VAL A 1 71 ? 3.523 7.774 4.926 1.00 21.15 284 VAL A N 16
ATOM 28078 C CA . VAL A 1 71 ? 3.437 7.109 3.601 1.00 21.20 284 VAL A CA 16
ATOM 28079 C C . VAL A 1 71 ? 3.224 8.146 2.456 1.00 14.51 284 VAL A C 16
ATOM 28080 O O . VAL A 1 71 ? 3.892 8.086 1.412 1.00 50.53 284 VAL A O 16
ATOM 28093 N N . ALA A 1 72 ? 2.309 9.110 2.690 1.00 35.44 285 ALA A N 16
ATOM 28094 C CA . ALA A 1 72 ? 2.056 10.237 1.752 1.00 44.31 285 ALA A CA 16
ATOM 28095 C C . ALA A 1 72 ? 3.258 11.214 1.694 1.00 62.54 285 ALA A C 16
ATOM 28096 O O . ALA A 1 72 ? 3.724 11.581 0.610 1.00 74.14 285 ALA A O 16
ATOM 28103 N N . ASN A 1 73 ? 3.762 11.594 2.882 1.00 35.11 286 ASN A N 16
ATOM 28104 C CA . ASN A 1 73 ? 4.852 12.589 3.036 1.00 4.14 286 ASN A CA 16
ATOM 28105 C C . ASN A 1 73 ? 6.189 12.078 2.407 1.00 64.02 286 ASN A C 16
ATOM 28106 O O . ASN A 1 73 ? 6.917 12.844 1.760 1.00 33.01 286 ASN A O 16
ATOM 28117 N N . ARG A 1 74 ? 6.480 10.770 2.581 1.00 40.13 287 ARG A N 16
ATOM 28118 C CA . ARG A 1 74 ? 7.677 10.110 1.989 1.00 21.14 287 ARG A CA 16
ATOM 28119 C C . ARG A 1 74 ? 7.561 10.014 0.449 1.00 44.54 287 ARG A C 16
ATOM 28120 O O . ARG A 1 74 ? 8.548 10.191 -0.268 1.00 43.40 287 ARG A O 16
ATOM 28141 N N . MET A 1 75 ? 6.335 9.777 -0.056 1.00 41.42 288 MET A N 16
ATOM 28142 C CA . MET A 1 75 ? 6.071 9.741 -1.518 1.00 74.11 288 MET A CA 16
ATOM 28143 C C . MET A 1 75 ? 5.924 11.186 -2.107 1.00 62.30 288 MET A C 16
ATOM 28144 O O . MET A 1 75 ? 5.645 11.359 -3.301 1.00 0.13 288 MET A O 16
ATOM 28158 N N . GLN A 1 76 ? 6.137 12.209 -1.234 1.00 13.52 289 GLN A N 16
ATOM 28159 C CA . GLN A 1 76 ? 6.176 13.653 -1.597 1.00 24.21 289 GLN A CA 16
ATOM 28160 C C . GLN A 1 76 ? 4.814 14.139 -2.159 1.00 53.14 289 GLN A C 16
ATOM 28161 O O . GLN A 1 76 ? 4.728 14.748 -3.235 1.00 63.32 289 GLN A O 16
ATOM 28175 N N . TYR A 1 77 ? 3.753 13.829 -1.407 1.00 1.13 290 TYR A N 16
ATOM 28176 C CA . TYR A 1 77 ? 2.371 14.280 -1.685 1.00 44.21 290 TYR A CA 16
ATOM 28177 C C . TYR A 1 77 ? 2.161 15.764 -1.246 1.00 71.15 290 TYR A C 16
ATOM 28178 O O . TYR A 1 77 ? 2.950 16.285 -0.444 1.00 13.11 290 TYR A O 16
ATOM 28196 N N . PRO A 1 78 ? 1.082 16.472 -1.770 1.00 42.34 291 PRO A N 16
ATOM 28197 C CA . PRO A 1 78 ? 0.809 17.920 -1.469 1.00 32.35 291 PRO A CA 16
ATOM 28198 C C . PRO A 1 78 ? 0.739 18.257 0.046 1.00 34.53 291 PRO A C 16
ATOM 28199 O O . PRO A 1 78 ? 1.003 19.393 0.460 1.00 64.12 291 PRO A O 16
ATOM 28210 N N . SER A 1 79 ? 0.368 17.257 0.856 1.00 60.44 292 SER A N 16
ATOM 28211 C CA . SER A 1 79 ? 0.333 17.361 2.330 1.00 42.50 292 SER A CA 16
ATOM 28212 C C . SER A 1 79 ? 0.735 16.010 2.965 1.00 2.41 292 SER A C 16
ATOM 28213 O O . SER A 1 79 ? 1.244 15.112 2.279 1.00 22.42 292 SER A O 16
ATOM 28221 N N . SER A 1 80 ? 0.528 15.884 4.281 1.00 32.54 293 SER A N 16
ATOM 28222 C CA . SER A 1 80 ? 0.798 14.641 5.040 1.00 63.00 293 SER A CA 16
ATOM 28223 C C . SER A 1 80 ? -0.496 14.088 5.700 1.00 41.35 293 SER A C 16
ATOM 28224 O O . SER A 1 80 ? -0.533 12.935 6.126 1.00 11.31 293 SER A O 16
ATOM 28232 N N . LYS A 1 81 ? -1.572 14.901 5.744 1.00 22.33 294 LYS A N 16
ATOM 28233 C CA . LYS A 1 81 ? -2.783 14.585 6.546 1.00 73.30 294 LYS A CA 16
ATOM 28234 C C . LYS A 1 81 ? -3.828 13.724 5.764 1.00 70.15 294 LYS A C 16
ATOM 28235 O O . LYS A 1 81 ? -3.840 12.490 5.896 1.00 30.11 294 LYS A O 16
ATOM 28254 N N . SER A 1 82 ? -4.677 14.380 4.945 1.00 52.24 295 SER A N 16
ATOM 28255 C CA . SER A 1 82 ? -5.835 13.730 4.263 1.00 20.21 295 SER A CA 16
ATOM 28256 C C . SER A 1 82 ? -5.382 12.668 3.238 1.00 42.50 295 SER A C 16
ATOM 28257 O O . SER A 1 82 ? -5.948 11.575 3.172 1.00 40.13 295 SER A O 16
ATOM 28265 N N . VAL A 1 83 ? -4.351 13.022 2.451 1.00 33.43 296 VAL A N 16
ATOM 28266 C CA . VAL A 1 83 ? -3.677 12.102 1.498 1.00 52.54 296 VAL A CA 16
ATOM 28267 C C . VAL A 1 83 ? -3.161 10.790 2.162 1.00 23.44 296 VAL A C 16
ATOM 28268 O O . VAL A 1 83 ? -3.190 9.727 1.535 1.00 74.43 296 VAL A O 16
ATOM 28281 N N . GLY A 1 84 ? -2.686 10.890 3.420 1.00 14.31 297 GLY A N 16
ATOM 28282 C CA . GLY A 1 84 ? -2.234 9.715 4.188 1.00 74.23 297 GLY A CA 16
ATOM 28283 C C . GLY A 1 84 ? -3.356 8.707 4.449 1.00 62.11 297 GLY A C 16
ATOM 28284 O O . GLY A 1 84 ? -3.191 7.498 4.242 1.00 44.04 297 GLY A O 16
ATOM 28288 N N . ALA A 1 85 ? -4.521 9.235 4.860 1.00 51.11 298 ALA A N 16
ATOM 28289 C CA . ALA A 1 85 ? -5.736 8.430 5.117 1.00 50.31 298 ALA A CA 16
ATOM 28290 C C . ALA A 1 85 ? -6.371 7.897 3.800 1.00 11.24 298 ALA A C 16
ATOM 28291 O O . ALA A 1 85 ? -7.042 6.857 3.803 1.00 33.14 298 ALA A O 16
ATOM 28298 N N . THR A 1 86 ? -6.152 8.625 2.684 1.00 72.31 299 THR A N 16
ATOM 28299 C CA . THR A 1 86 ? -6.579 8.198 1.323 1.00 25.52 299 THR A CA 16
ATOM 28300 C C . THR A 1 86 ? -5.769 6.963 0.854 1.00 63.40 299 THR A C 16
ATOM 28301 O O . THR A 1 86 ? -6.329 6.008 0.296 1.00 52.24 299 THR A O 16
ATOM 28312 N N . LEU A 1 87 ? -4.442 6.991 1.090 1.00 4.41 300 LEU A N 16
ATOM 28313 C CA . LEU A 1 87 ? -3.545 5.851 0.782 1.00 60.45 300 LEU A CA 16
ATOM 28314 C C . LEU A 1 87 ? -3.878 4.627 1.654 1.00 22.22 300 LEU A C 16
ATOM 28315 O O . LEU A 1 87 ? -3.829 3.495 1.165 1.00 10.30 300 LEU A O 16
ATOM 28331 N N . LYS A 1 88 ? -4.250 4.870 2.935 1.00 15.34 301 LYS A N 16
ATOM 28332 C CA . LYS A 1 88 ? -4.781 3.809 3.816 1.00 40.34 301 LYS A CA 16
ATOM 28333 C C . LYS A 1 88 ? -6.002 3.138 3.171 1.00 24.04 301 LYS A C 16
ATOM 28334 O O . LYS A 1 88 ? -6.040 1.924 3.034 1.00 1.54 301 LYS A O 16
ATOM 28353 N N . ALA A 1 89 ? -6.966 3.979 2.753 1.00 11.23 302 ALA A N 16
ATOM 28354 C CA . ALA A 1 89 ? -8.244 3.543 2.159 1.00 15.35 302 ALA A CA 16
ATOM 28355 C C . ALA A 1 89 ? -8.036 2.587 0.968 1.00 42.33 302 ALA A C 16
ATOM 28356 O O . ALA A 1 89 ? -8.717 1.571 0.876 1.00 72.34 302 ALA A O 16
ATOM 28363 N N . HIS A 1 90 ? -7.055 2.915 0.095 1.00 70.52 303 HIS A N 16
ATOM 28364 C CA . HIS A 1 90 ? -6.669 2.055 -1.047 1.00 75.22 303 HIS A CA 16
ATOM 28365 C C . HIS A 1 90 ? -6.181 0.657 -0.575 1.00 42.42 303 HIS A C 16
ATOM 28366 O O . HIS A 1 90 ? -6.720 -0.360 -1.000 1.00 73.04 303 HIS A O 16
ATOM 28381 N N . TYR A 1 91 ? -5.201 0.614 0.341 1.00 24.21 304 TYR A N 16
ATOM 28382 C CA . TYR A 1 91 ? -4.656 -0.671 0.875 1.00 34.40 304 TYR A CA 16
ATOM 28383 C C . TYR A 1 91 ? -5.727 -1.503 1.628 1.00 23.10 304 TYR A C 16
ATOM 28384 O O . TYR A 1 91 ? -5.729 -2.732 1.562 1.00 54.23 304 TYR A O 16
ATOM 28402 N N . GLU A 1 92 ? -6.632 -0.808 2.323 1.00 55.25 305 GLU A N 16
ATOM 28403 C CA . GLU A 1 92 ? -7.750 -1.421 3.064 1.00 30.34 305 GLU A CA 16
ATOM 28404 C C . GLU A 1 92 ? -8.728 -2.169 2.109 1.00 24.41 305 GLU A C 16
ATOM 28405 O O . GLU A 1 92 ? -8.968 -3.369 2.274 1.00 53.01 305 GLU A O 16
ATOM 28417 N N . ARG A 1 93 ? -9.252 -1.466 1.089 1.00 14.55 306 ARG A N 16
ATOM 28418 C CA . ARG A 1 93 ? -10.244 -2.047 0.134 1.00 40.25 306 ARG A CA 16
ATOM 28419 C C . ARG A 1 93 ? -9.651 -3.163 -0.761 1.00 21.34 306 ARG A C 16
ATOM 28420 O O . ARG A 1 93 ? -10.371 -4.071 -1.189 1.00 41.32 306 ARG A O 16
ATOM 28441 N N . ILE A 1 94 ? -8.350 -3.081 -1.042 1.00 2.33 307 ILE A N 16
ATOM 28442 C CA . ILE A 1 94 ? -7.670 -3.976 -1.997 1.00 41.33 307 ILE A CA 16
ATOM 28443 C C . ILE A 1 94 ? -7.098 -5.247 -1.313 1.00 10.30 307 ILE A C 16
ATOM 28444 O O . ILE A 1 94 ? -7.237 -6.357 -1.848 1.00 2.23 307 ILE A O 16
ATOM 28460 N N . LEU A 1 95 ? -6.483 -5.094 -0.119 1.00 34.31 308 LEU A N 16
ATOM 28461 C CA . LEU A 1 95 ? -5.760 -6.219 0.541 1.00 43.44 308 LEU A CA 16
ATOM 28462 C C . LEU A 1 95 ? -6.648 -7.022 1.538 1.00 62.30 308 LEU A C 16
ATOM 28463 O O . LEU A 1 95 ? -6.359 -8.186 1.778 1.00 54.34 308 LEU A O 16
ATOM 28479 N N . HIS A 1 96 ? -7.733 -6.431 2.107 1.00 53.12 309 HIS A N 16
ATOM 28480 C CA . HIS A 1 96 ? -8.629 -7.186 3.053 1.00 34.12 309 HIS A CA 16
ATOM 28481 C C . HIS A 1 96 ? -9.361 -8.416 2.386 1.00 64.11 309 HIS A C 16
ATOM 28482 O O . HIS A 1 96 ? -9.466 -9.469 3.022 1.00 71.33 309 HIS A O 16
ATOM 28497 N N . PRO A 1 97 ? -9.889 -8.330 1.108 1.00 61.12 310 PRO A N 16
ATOM 28498 C CA . PRO A 1 97 ? -10.390 -9.536 0.378 1.00 44.45 310 PRO A CA 16
ATOM 28499 C C . PRO A 1 97 ? -9.262 -10.439 -0.211 1.00 62.21 310 PRO A C 16
ATOM 28500 O O . PRO A 1 97 ? -9.546 -11.514 -0.751 1.00 52.32 310 PRO A O 16
ATOM 28511 N N . PHE A 1 98 ? -7.991 -10.006 -0.092 1.00 43.22 311 PHE A N 16
ATOM 28512 C CA . PHE A 1 98 ? -6.824 -10.739 -0.656 1.00 22.04 311 PHE A CA 16
ATOM 28513 C C . PHE A 1 98 ? -5.870 -11.266 0.461 1.00 22.12 311 PHE A C 16
ATOM 28514 O O . PHE A 1 98 ? -4.941 -12.033 0.185 1.00 62.14 311 PHE A O 16
ATOM 28531 N N . GLU A 1 99 ? -6.122 -10.872 1.726 1.00 12.42 312 GLU A N 16
ATOM 28532 C CA . GLU A 1 99 ? -5.249 -11.227 2.879 1.00 42.14 312 GLU A CA 16
ATOM 28533 C C . GLU A 1 99 ? -5.302 -12.739 3.211 1.00 63.20 312 GLU A C 16
ATOM 28534 O O . GLU A 1 99 ? -4.385 -13.273 3.818 1.00 65.10 312 GLU A O 16
ATOM 28546 N N . VAL A 1 100 ? -6.396 -13.416 2.816 1.00 61.53 313 VAL A N 16
ATOM 28547 C CA . VAL A 1 100 ? -6.549 -14.880 2.997 1.00 13.42 313 VAL A CA 16
ATOM 28548 C C . VAL A 1 100 ? -5.455 -15.645 2.193 1.00 33.02 313 VAL A C 16
ATOM 28549 O O . VAL A 1 100 ? -4.998 -16.717 2.594 1.00 72.21 313 VAL A O 16
ATOM 28562 N N . TYR A 1 101 ? -5.028 -15.039 1.072 1.00 44.41 314 TYR A N 16
ATOM 28563 C CA . TYR A 1 101 ? -3.917 -15.539 0.240 1.00 14.03 314 TYR A CA 16
ATOM 28564 C C . TYR A 1 101 ? -2.535 -15.235 0.893 1.00 11.41 314 TYR A C 16
ATOM 28565 O O . TYR A 1 101 ? -1.686 -16.124 1.004 1.00 11.52 314 TYR A O 16
ATOM 28583 N N . THR A 1 102 ? -2.325 -13.968 1.315 1.00 35.44 315 THR A N 16
ATOM 28584 C CA . THR A 1 102 ? -0.986 -13.470 1.757 1.00 25.32 315 THR A CA 16
ATOM 28585 C C . THR A 1 102 ? -0.685 -13.803 3.243 1.00 42.00 315 THR A C 16
ATOM 28586 O O . THR A 1 102 ? 0.380 -14.340 3.566 1.00 71.20 315 THR A O 16
ATOM 28597 N N . SER A 1 103 ? -1.632 -13.468 4.130 1.00 23.42 316 SER A N 16
ATOM 28598 C CA . SER A 1 103 ? -1.548 -13.764 5.586 1.00 5.40 316 SER A CA 16
ATOM 28599 C C . SER A 1 103 ? -1.871 -15.246 5.874 1.00 13.22 316 SER A C 16
ATOM 28600 O O . SER A 1 103 ? -1.345 -15.833 6.822 1.00 33.34 316 SER A O 16
ATOM 28608 N N . GLY A 1 104 ? -2.752 -15.837 5.047 1.00 51.22 317 GLY A N 16
ATOM 28609 C CA . GLY A 1 104 ? -3.158 -17.242 5.189 1.00 13.43 317 GLY A CA 16
ATOM 28610 C C . GLY A 1 104 ? -4.389 -17.399 6.077 1.00 43.15 317 GLY A C 16
ATOM 28611 O O . GLY A 1 104 ? -5.454 -17.823 5.619 1.00 41.03 317 GLY A O 16
ATOM 28615 N N . LYS A 1 105 ? -4.231 -17.048 7.363 1.00 41.34 318 LYS A N 16
ATOM 28616 C CA . LYS A 1 105 ? -5.315 -17.112 8.372 1.00 45.52 318 LYS A CA 16
ATOM 28617 C C . LYS A 1 105 ? -5.577 -15.746 9.042 1.00 15.24 318 LYS A C 16
ATOM 28618 O O . LYS A 1 105 ? -4.707 -14.866 9.093 1.00 4.24 318 LYS A O 16
ATOM 28637 N N . VAL A 1 106 ? -6.811 -15.617 9.558 1.00 51.21 319 VAL A N 16
ATOM 28638 C CA . VAL A 1 106 ? -7.284 -14.477 10.358 1.00 32.22 319 VAL A CA 16
ATOM 28639 C C . VAL A 1 106 ? -8.473 -14.971 11.231 1.00 1.52 319 VAL A C 16
ATOM 28640 O O . VAL A 1 106 ? -9.600 -15.123 10.744 1.00 33.04 319 VAL A O 16
ATOM 28653 N N . LEU A 1 107 ? -8.173 -15.282 12.521 1.00 14.23 320 LEU A N 16
ATOM 28654 C CA . LEU A 1 107 ? -9.114 -15.945 13.471 1.00 35.11 320 LEU A CA 16
ATOM 28655 C C . LEU A 1 107 ? -9.547 -17.361 12.937 1.00 40.43 320 LEU A C 16
ATOM 28656 O O . LEU A 1 107 ? -8.721 -18.306 13.002 1.00 38.11 320 LEU A O 16
ATOM 28673 N N . PRO A 1 1 ? -8.225 12.575 -9.550 1.00 21.53 214 PRO A N 17
ATOM 28674 C CA . PRO A 1 1 ? -7.572 11.582 -10.453 1.00 75.14 214 PRO A CA 17
ATOM 28675 C C . PRO A 1 1 ? -8.319 10.226 -10.450 1.00 41.34 214 PRO A C 17
ATOM 28676 O O . PRO A 1 1 ? -8.848 9.801 -9.418 1.00 31.31 214 PRO A O 17
ATOM 28689 N N . ARG A 1 2 ? -8.341 9.560 -11.616 1.00 63.34 215 ARG A N 17
ATOM 28690 C CA . ARG A 1 2 ? -8.941 8.210 -11.785 1.00 3.22 215 ARG A CA 17
ATOM 28691 C C . ARG A 1 2 ? -7.995 7.327 -12.654 1.00 22.43 215 ARG A C 17
ATOM 28692 O O . ARG A 1 2 ? -8.404 6.304 -13.224 1.00 12.30 215 ARG A O 17
ATOM 28713 N N . VAL A 1 3 ? -6.707 7.724 -12.698 1.00 10.31 216 VAL A N 17
ATOM 28714 C CA . VAL A 1 3 ? -5.681 7.088 -13.549 1.00 12.32 216 VAL A CA 17
ATOM 28715 C C . VAL A 1 3 ? -5.254 5.686 -13.024 1.00 0.22 216 VAL A C 17
ATOM 28716 O O . VAL A 1 3 ? -4.410 5.561 -12.141 1.00 70.11 216 VAL A O 17
ATOM 28729 N N . GLN A 1 4 ? -5.935 4.642 -13.529 1.00 53.20 217 GLN A N 17
ATOM 28730 C CA . GLN A 1 4 ? -5.485 3.228 -13.408 1.00 43.22 217 GLN A CA 17
ATOM 28731 C C . GLN A 1 4 ? -4.581 2.878 -14.615 1.00 35.42 217 GLN A C 17
ATOM 28732 O O . GLN A 1 4 ? -3.618 2.120 -14.511 1.00 65.52 217 GLN A O 17
ATOM 28746 N N . ARG A 1 5 ? -4.921 3.468 -15.771 1.00 15.33 218 ARG A N 17
ATOM 28747 C CA . ARG A 1 5 ? -4.147 3.374 -17.017 1.00 12.42 218 ARG A CA 17
ATOM 28748 C C . ARG A 1 5 ? -3.707 4.784 -17.447 1.00 41.21 218 ARG A C 17
ATOM 28749 O O . ARG A 1 5 ? -4.548 5.672 -17.645 1.00 35.51 218 ARG A O 17
ATOM 28770 N N . LEU A 1 6 ? -2.392 4.971 -17.586 1.00 4.14 219 LEU A N 17
ATOM 28771 C CA . LEU A 1 6 ? -1.790 6.275 -17.923 1.00 23.13 219 LEU A CA 17
ATOM 28772 C C . LEU A 1 6 ? -0.379 6.081 -18.523 1.00 5.45 219 LEU A C 17
ATOM 28773 O O . LEU A 1 6 ? -0.095 6.595 -19.616 1.00 41.43 219 LEU A O 17
ATOM 28789 N N . ASN A 1 7 ? 0.487 5.350 -17.762 1.00 12.02 220 ASN A N 17
ATOM 28790 C CA . ASN A 1 7 ? 1.914 5.097 -18.086 1.00 4.01 220 ASN A CA 17
ATOM 28791 C C . ASN A 1 7 ? 2.759 6.378 -17.876 1.00 32.12 220 ASN A C 17
ATOM 28792 O O . ASN A 1 7 ? 2.369 7.468 -18.309 1.00 3.52 220 ASN A O 17
ATOM 28803 N N . GLU A 1 8 ? 3.914 6.240 -17.198 1.00 33.42 221 GLU A N 17
ATOM 28804 C CA . GLU A 1 8 ? 4.817 7.376 -16.941 1.00 10.53 221 GLU A CA 17
ATOM 28805 C C . GLU A 1 8 ? 5.547 7.796 -18.245 1.00 51.40 221 GLU A C 17
ATOM 28806 O O . GLU A 1 8 ? 5.235 8.839 -18.830 1.00 21.31 221 GLU A O 17
ATOM 28818 N N . LEU A 1 9 ? 6.507 6.969 -18.698 1.00 71.34 222 LEU A N 17
ATOM 28819 C CA . LEU A 1 9 ? 7.214 7.168 -19.984 1.00 31.22 222 LEU A CA 17
ATOM 28820 C C . LEU A 1 9 ? 7.044 5.898 -20.844 1.00 60.50 222 LEU A C 17
ATOM 28821 O O . LEU A 1 9 ? 6.421 5.930 -21.912 1.00 22.52 222 LEU A O 17
ATOM 28837 N N . GLU A 1 10 ? 7.595 4.773 -20.341 1.00 2.22 223 GLU A N 17
ATOM 28838 C CA . GLU A 1 10 ? 7.411 3.417 -20.920 1.00 30.40 223 GLU A CA 17
ATOM 28839 C C . GLU A 1 10 ? 7.369 2.351 -19.799 1.00 74.41 223 GLU A C 17
ATOM 28840 O O . GLU A 1 10 ? 7.685 2.627 -18.634 1.00 25.42 223 GLU A O 17
ATOM 28852 N N . ALA A 1 11 ? 7.016 1.116 -20.183 1.00 43.05 224 ALA A N 17
ATOM 28853 C CA . ALA A 1 11 ? 6.838 -0.013 -19.255 1.00 3.51 224 ALA A CA 17
ATOM 28854 C C . ALA A 1 11 ? 8.147 -0.817 -19.139 1.00 54.43 224 ALA A C 17
ATOM 28855 O O . ALA A 1 11 ? 8.270 -1.936 -19.656 1.00 61.34 224 ALA A O 17
ATOM 28862 N N . LYS A 1 12 ? 9.145 -0.184 -18.511 1.00 35.14 225 LYS A N 17
ATOM 28863 C CA . LYS A 1 12 ? 10.398 -0.842 -18.108 1.00 31.30 225 LYS A CA 17
ATOM 28864 C C . LYS A 1 12 ? 10.124 -1.787 -16.917 1.00 12.11 225 LYS A C 17
ATOM 28865 O O . LYS A 1 12 ? 10.552 -2.946 -16.906 1.00 24.44 225 LYS A O 17
ATOM 28884 N N . THR A 1 13 ? 9.378 -1.263 -15.928 1.00 72.31 226 THR A N 17
ATOM 28885 C CA . THR A 1 13 ? 9.022 -1.993 -14.703 1.00 43.22 226 THR A CA 17
ATOM 28886 C C . THR A 1 13 ? 7.869 -3.011 -14.957 1.00 64.21 226 THR A C 17
ATOM 28887 O O . THR A 1 13 ? 6.694 -2.730 -14.700 1.00 0.32 226 THR A O 17
ATOM 28898 N N . ARG A 1 14 ? 8.233 -4.189 -15.510 1.00 41.40 227 ARG A N 17
ATOM 28899 C CA . ARG A 1 14 ? 7.276 -5.278 -15.840 1.00 35.32 227 ARG A CA 17
ATOM 28900 C C . ARG A 1 14 ? 7.259 -6.364 -14.734 1.00 51.11 227 ARG A C 17
ATOM 28901 O O . ARG A 1 14 ? 6.208 -6.640 -14.142 1.00 75.15 227 ARG A O 17
ATOM 28922 N N . VAL A 1 15 ? 8.439 -6.967 -14.455 1.00 50.22 228 VAL A N 17
ATOM 28923 C CA . VAL A 1 15 ? 8.572 -8.062 -13.454 1.00 22.15 228 VAL A CA 17
ATOM 28924 C C . VAL A 1 15 ? 8.344 -7.545 -12.003 1.00 63.34 228 VAL A C 17
ATOM 28925 O O . VAL A 1 15 ? 7.841 -8.277 -11.139 1.00 32.12 228 VAL A O 17
ATOM 28938 N N . LYS A 1 16 ? 8.684 -6.264 -11.767 1.00 34.42 229 LYS A N 17
ATOM 28939 C CA . LYS A 1 16 ? 8.437 -5.576 -10.475 1.00 24.34 229 LYS A CA 17
ATOM 28940 C C . LYS A 1 16 ? 6.919 -5.363 -10.227 1.00 74.31 229 LYS A C 17
ATOM 28941 O O . LYS A 1 16 ? 6.407 -5.635 -9.146 1.00 12.13 229 LYS A O 17
ATOM 28960 N N . LEU A 1 17 ? 6.216 -4.867 -11.249 1.00 2.21 230 LEU A N 17
ATOM 28961 C CA . LEU A 1 17 ? 4.753 -4.583 -11.196 1.00 25.43 230 LEU A CA 17
ATOM 28962 C C . LEU A 1 17 ? 3.876 -5.837 -11.460 1.00 31.23 230 LEU A C 17
ATOM 28963 O O . LEU A 1 17 ? 2.642 -5.738 -11.423 1.00 63.00 230 LEU A O 17
ATOM 28979 N N . ASN A 1 18 ? 4.514 -7.004 -11.732 1.00 23.34 231 ASN A N 17
ATOM 28980 C CA . ASN A 1 18 ? 3.804 -8.303 -11.951 1.00 11.40 231 ASN A CA 17
ATOM 28981 C C . ASN A 1 18 ? 2.812 -8.651 -10.793 1.00 52.13 231 ASN A C 17
ATOM 28982 O O . ASN A 1 18 ? 1.807 -9.326 -11.012 1.00 72.11 231 ASN A O 17
ATOM 28993 N N . PHE A 1 19 ? 3.114 -8.172 -9.570 1.00 63.51 232 PHE A N 17
ATOM 28994 C CA . PHE A 1 19 ? 2.247 -8.368 -8.378 1.00 32.34 232 PHE A CA 17
ATOM 28995 C C . PHE A 1 19 ? 0.843 -7.729 -8.569 1.00 10.20 232 PHE A C 17
ATOM 28996 O O . PHE A 1 19 ? -0.173 -8.336 -8.207 1.00 51.33 232 PHE A O 17
ATOM 29013 N N . LEU A 1 20 ? 0.802 -6.505 -9.151 1.00 74.32 233 LEU A N 17
ATOM 29014 C CA . LEU A 1 20 ? -0.469 -5.831 -9.524 1.00 12.40 233 LEU A CA 17
ATOM 29015 C C . LEU A 1 20 ? -1.180 -6.553 -10.687 1.00 61.05 233 LEU A C 17
ATOM 29016 O O . LEU A 1 20 ? -2.404 -6.544 -10.759 1.00 44.32 233 LEU A O 17
ATOM 29032 N N . ASP A 1 21 ? -0.394 -7.157 -11.597 1.00 24.14 234 ASP A N 17
ATOM 29033 C CA . ASP A 1 21 ? -0.935 -7.916 -12.755 1.00 52.14 234 ASP A CA 17
ATOM 29034 C C . ASP A 1 21 ? -1.714 -9.186 -12.286 1.00 71.11 234 ASP A C 17
ATOM 29035 O O . ASP A 1 21 ? -2.776 -9.521 -12.837 1.00 21.14 234 ASP A O 17
ATOM 29044 N N . GLN A 1 22 ? -1.169 -9.865 -11.254 1.00 62.43 235 GLN A N 17
ATOM 29045 C CA . GLN A 1 22 ? -1.783 -11.070 -10.631 1.00 12.25 235 GLN A CA 17
ATOM 29046 C C . GLN A 1 22 ? -3.175 -10.758 -10.022 1.00 64.41 235 GLN A C 17
ATOM 29047 O O . GLN A 1 22 ? -4.150 -11.471 -10.272 1.00 32.03 235 GLN A O 17
ATOM 29061 N N . ILE A 1 23 ? -3.244 -9.689 -9.210 1.00 42.42 236 ILE A N 17
ATOM 29062 C CA . ILE A 1 23 ? -4.500 -9.248 -8.547 1.00 75.03 236 ILE A CA 17
ATOM 29063 C C . ILE A 1 23 ? -5.465 -8.498 -9.528 1.00 42.12 236 ILE A C 17
ATOM 29064 O O . ILE A 1 23 ? -6.680 -8.466 -9.306 1.00 4.04 236 ILE A O 17
ATOM 29080 N N . ALA A 1 24 ? -4.927 -7.893 -10.622 1.00 1.34 237 ALA A N 17
ATOM 29081 C CA . ALA A 1 24 ? -5.762 -7.266 -11.706 1.00 25.31 237 ALA A CA 17
ATOM 29082 C C . ALA A 1 24 ? -6.704 -8.281 -12.393 1.00 60.24 237 ALA A C 17
ATOM 29083 O O . ALA A 1 24 ? -7.721 -7.898 -12.968 1.00 72.52 237 ALA A O 17
ATOM 29090 N N . LYS A 1 25 ? -6.338 -9.569 -12.316 1.00 51.24 238 LYS A N 17
ATOM 29091 C CA . LYS A 1 25 ? -7.211 -10.706 -12.697 1.00 14.10 238 LYS A CA 17
ATOM 29092 C C . LYS A 1 25 ? -8.519 -10.726 -11.849 1.00 40.42 238 LYS A C 17
ATOM 29093 O O . LYS A 1 25 ? -9.613 -10.957 -12.372 1.00 20.12 238 LYS A O 17
ATOM 29112 N N . PHE A 1 26 ? -8.374 -10.470 -10.539 1.00 62.51 239 PHE A N 17
ATOM 29113 C CA . PHE A 1 26 ? -9.492 -10.457 -9.566 1.00 13.13 239 PHE A CA 17
ATOM 29114 C C . PHE A 1 26 ? -10.440 -9.241 -9.787 1.00 51.21 239 PHE A C 17
ATOM 29115 O O . PHE A 1 26 ? -11.656 -9.409 -9.979 1.00 64.14 239 PHE A O 17
ATOM 29132 N N . TRP A 1 27 ? -9.861 -8.023 -9.784 1.00 70.05 240 TRP A N 17
ATOM 29133 C CA . TRP A 1 27 ? -10.633 -6.750 -9.889 1.00 42.44 240 TRP A CA 17
ATOM 29134 C C . TRP A 1 27 ? -11.185 -6.493 -11.305 1.00 31.10 240 TRP A C 17
ATOM 29135 O O . TRP A 1 27 ? -12.045 -5.621 -11.488 1.00 71.12 240 TRP A O 17
ATOM 29156 N N . GLU A 1 28 ? -10.688 -7.256 -12.293 1.00 4.43 241 GLU A N 17
ATOM 29157 C CA . GLU A 1 28 ? -11.266 -7.291 -13.654 1.00 50.44 241 GLU A CA 17
ATOM 29158 C C . GLU A 1 28 ? -12.753 -7.742 -13.609 1.00 41.42 241 GLU A C 17
ATOM 29159 O O . GLU A 1 28 ? -13.597 -7.247 -14.368 1.00 74.54 241 GLU A O 17
ATOM 29171 N N . LEU A 1 29 ? -13.050 -8.682 -12.688 1.00 3.11 242 LEU A N 17
ATOM 29172 C CA . LEU A 1 29 ? -14.408 -9.242 -12.476 1.00 41.22 242 LEU A CA 17
ATOM 29173 C C . LEU A 1 29 ? -15.208 -8.440 -11.411 1.00 60.21 242 LEU A C 17
ATOM 29174 O O . LEU A 1 29 ? -16.439 -8.533 -11.367 1.00 71.43 242 LEU A O 17
ATOM 29190 N N . GLN A 1 30 ? -14.510 -7.671 -10.540 1.00 44.03 243 GLN A N 17
ATOM 29191 C CA . GLN A 1 30 ? -15.181 -6.796 -9.534 1.00 0.05 243 GLN A CA 17
ATOM 29192 C C . GLN A 1 30 ? -15.742 -5.510 -10.197 1.00 72.31 243 GLN A C 17
ATOM 29193 O O . GLN A 1 30 ? -16.787 -4.992 -9.789 1.00 33.33 243 GLN A O 17
ATOM 29207 N N . GLY A 1 31 ? -15.013 -4.995 -11.212 1.00 24.11 244 GLY A N 17
ATOM 29208 C CA . GLY A 1 31 ? -15.409 -3.772 -11.942 1.00 44.33 244 GLY A CA 17
ATOM 29209 C C . GLY A 1 31 ? -14.856 -2.476 -11.323 1.00 73.13 244 GLY A C 17
ATOM 29210 O O . GLY A 1 31 ? -14.691 -1.462 -12.018 1.00 31.14 244 GLY A O 17
ATOM 29214 N N . SER A 1 32 ? -14.566 -2.512 -10.007 1.00 61.21 245 SER A N 17
ATOM 29215 C CA . SER A 1 32 ? -13.980 -1.371 -9.266 1.00 50.34 245 SER A CA 17
ATOM 29216 C C . SER A 1 32 ? -12.474 -1.194 -9.600 1.00 45.24 245 SER A C 17
ATOM 29217 O O . SER A 1 32 ? -11.783 -2.171 -9.919 1.00 44.02 245 SER A O 17
ATOM 29225 N N . SER A 1 33 ? -11.981 0.059 -9.520 1.00 12.54 246 SER A N 17
ATOM 29226 C CA . SER A 1 33 ? -10.608 0.418 -9.965 1.00 32.43 246 SER A CA 17
ATOM 29227 C C . SER A 1 33 ? -9.504 -0.144 -9.034 1.00 41.32 246 SER A C 17
ATOM 29228 O O . SER A 1 33 ? -9.451 0.177 -7.840 1.00 10.23 246 SER A O 17
ATOM 29236 N N . LEU A 1 34 ? -8.645 -1.005 -9.605 1.00 72.42 247 LEU A N 17
ATOM 29237 C CA . LEU A 1 34 ? -7.379 -1.437 -8.982 1.00 34.43 247 LEU A CA 17
ATOM 29238 C C . LEU A 1 34 ? -6.216 -0.588 -9.559 1.00 12.42 247 LEU A C 17
ATOM 29239 O O . LEU A 1 34 ? -6.438 0.235 -10.460 1.00 51.53 247 LEU A O 17
ATOM 29255 N N . LYS A 1 35 ? -4.989 -0.786 -9.021 1.00 13.45 248 LYS A N 17
ATOM 29256 C CA . LYS A 1 35 ? -3.765 -0.130 -9.519 1.00 40.21 248 LYS A CA 17
ATOM 29257 C C . LYS A 1 35 ? -3.857 1.398 -9.276 1.00 74.04 248 LYS A C 17
ATOM 29258 O O . LYS A 1 35 ? -3.453 2.212 -10.098 1.00 44.44 248 LYS A O 17
ATOM 29277 N N . ILE A 1 36 ? -4.405 1.779 -8.102 1.00 31.42 249 ILE A N 17
ATOM 29278 C CA . ILE A 1 36 ? -4.440 3.188 -7.646 1.00 30.13 249 ILE A CA 17
ATOM 29279 C C . ILE A 1 36 ? -3.580 3.345 -6.349 1.00 64.31 249 ILE A C 17
ATOM 29280 O O . ILE A 1 36 ? -4.117 3.274 -5.239 1.00 74.13 249 ILE A O 17
ATOM 29296 N N . PRO A 1 37 ? -2.214 3.435 -6.457 1.00 72.34 250 PRO A N 17
ATOM 29297 C CA . PRO A 1 37 ? -1.362 3.865 -5.330 1.00 43.31 250 PRO A CA 17
ATOM 29298 C C . PRO A 1 37 ? -1.217 5.413 -5.233 1.00 51.15 250 PRO A C 17
ATOM 29299 O O . PRO A 1 37 ? -1.438 5.999 -4.170 1.00 61.24 250 PRO A O 17
ATOM 29310 N N . MET A 1 38 ? -0.888 6.062 -6.368 1.00 73.30 251 MET A N 17
ATOM 29311 C CA . MET A 1 38 ? -0.480 7.479 -6.418 1.00 3.45 251 MET A CA 17
ATOM 29312 C C . MET A 1 38 ? -1.599 8.395 -6.956 1.00 74.44 251 MET A C 17
ATOM 29313 O O . MET A 1 38 ? -1.930 8.368 -8.145 1.00 60.35 251 MET A O 17
ATOM 29327 N N . VAL A 1 39 ? -2.168 9.215 -6.055 1.00 43.31 252 VAL A N 17
ATOM 29328 C CA . VAL A 1 39 ? -3.199 10.218 -6.401 1.00 54.43 252 VAL A CA 17
ATOM 29329 C C . VAL A 1 39 ? -2.548 11.580 -6.799 1.00 53.13 252 VAL A C 17
ATOM 29330 O O . VAL A 1 39 ? -2.931 12.190 -7.805 1.00 15.21 252 VAL A O 17
ATOM 29343 N N . GLU A 1 40 ? -1.530 12.024 -6.032 1.00 71.22 253 GLU A N 17
ATOM 29344 C CA . GLU A 1 40 ? -0.854 13.327 -6.268 1.00 61.04 253 GLU A CA 17
ATOM 29345 C C . GLU A 1 40 ? 0.258 13.235 -7.350 1.00 23.24 253 GLU A C 17
ATOM 29346 O O . GLU A 1 40 ? 0.539 14.228 -8.030 1.00 54.03 253 GLU A O 17
ATOM 29358 N N . ARG A 1 41 ? 0.882 12.046 -7.513 1.00 45.23 254 ARG A N 17
ATOM 29359 C CA . ARG A 1 41 ? 1.954 11.825 -8.538 1.00 2.30 254 ARG A CA 17
ATOM 29360 C C . ARG A 1 41 ? 1.393 11.560 -9.959 1.00 63.03 254 ARG A C 17
ATOM 29361 O O . ARG A 1 41 ? 2.065 11.873 -10.951 1.00 55.54 254 ARG A O 17
ATOM 29382 N N . LYS A 1 42 ? 0.183 10.952 -10.033 1.00 51.44 255 LYS A N 17
ATOM 29383 C CA . LYS A 1 42 ? -0.454 10.449 -11.293 1.00 3.24 255 LYS A CA 17
ATOM 29384 C C . LYS A 1 42 ? 0.239 9.164 -11.835 1.00 63.01 255 LYS A C 17
ATOM 29385 O O . LYS A 1 42 ? -0.437 8.203 -12.215 1.00 44.11 255 LYS A O 17
ATOM 29404 N N . ALA A 1 43 ? 1.577 9.177 -11.910 1.00 33.33 256 ALA A N 17
ATOM 29405 C CA . ALA A 1 43 ? 2.390 7.969 -12.202 1.00 44.12 256 ALA A CA 17
ATOM 29406 C C . ALA A 1 43 ? 2.355 7.004 -10.999 1.00 11.12 256 ALA A C 17
ATOM 29407 O O . ALA A 1 43 ? 2.695 7.381 -9.872 1.00 54.34 256 ALA A O 17
ATOM 29414 N N . LEU A 1 44 ? 1.968 5.756 -11.268 1.00 4.43 257 LEU A N 17
ATOM 29415 C CA . LEU A 1 44 ? 1.569 4.780 -10.239 1.00 63.33 257 LEU A CA 17
ATOM 29416 C C . LEU A 1 44 ? 2.752 3.889 -9.808 1.00 73.34 257 LEU A C 17
ATOM 29417 O O . LEU A 1 44 ? 3.302 3.132 -10.618 1.00 53.32 257 LEU A O 17
ATOM 29433 N N . ASP A 1 45 ? 3.111 3.961 -8.519 1.00 64.35 258 ASP A N 17
ATOM 29434 C CA . ASP A 1 45 ? 4.304 3.284 -7.968 1.00 3.44 258 ASP A CA 17
ATOM 29435 C C . ASP A 1 45 ? 3.965 2.429 -6.719 1.00 55.22 258 ASP A C 17
ATOM 29436 O O . ASP A 1 45 ? 4.521 2.645 -5.640 1.00 74.21 258 ASP A O 17
ATOM 29445 N N . LEU A 1 46 ? 3.081 1.418 -6.891 1.00 1.22 259 LEU A N 17
ATOM 29446 C CA . LEU A 1 46 ? 2.655 0.517 -5.781 1.00 44.23 259 LEU A CA 17
ATOM 29447 C C . LEU A 1 46 ? 3.814 -0.407 -5.335 1.00 11.14 259 LEU A C 17
ATOM 29448 O O . LEU A 1 46 ? 3.914 -0.732 -4.155 1.00 25.43 259 LEU A O 17
ATOM 29464 N N . TYR A 1 47 ? 4.677 -0.825 -6.292 1.00 21.14 260 TYR A N 17
ATOM 29465 C CA . TYR A 1 47 ? 5.879 -1.643 -5.996 1.00 43.05 260 TYR A CA 17
ATOM 29466 C C . TYR A 1 47 ? 6.764 -0.994 -4.892 1.00 43.24 260 TYR A C 17
ATOM 29467 O O . TYR A 1 47 ? 6.984 -1.588 -3.827 1.00 23.13 260 TYR A O 17
ATOM 29485 N N . THR A 1 48 ? 7.250 0.236 -5.151 1.00 1.02 261 THR A N 17
ATOM 29486 C CA . THR A 1 48 ? 8.112 0.966 -4.190 1.00 11.01 261 THR A CA 17
ATOM 29487 C C . THR A 1 48 ? 7.308 1.458 -2.963 1.00 42.22 261 THR A C 17
ATOM 29488 O O . THR A 1 48 ? 7.855 1.535 -1.870 1.00 42.30 261 THR A O 17
ATOM 29499 N N . LEU A 1 49 ? 6.004 1.771 -3.155 1.00 11.23 262 LEU A N 17
ATOM 29500 C CA . LEU A 1 49 ? 5.100 2.190 -2.047 1.00 4.34 262 LEU A CA 17
ATOM 29501 C C . LEU A 1 49 ? 4.910 1.046 -1.019 1.00 53.21 262 LEU A C 17
ATOM 29502 O O . LEU A 1 49 ? 4.824 1.290 0.180 1.00 23.34 262 LEU A O 17
ATOM 29518 N N . HIS A 1 50 ? 4.867 -0.205 -1.514 1.00 61.35 263 HIS A N 17
ATOM 29519 C CA . HIS A 1 50 ? 4.749 -1.418 -0.664 1.00 51.13 263 HIS A CA 17
ATOM 29520 C C . HIS A 1 50 ? 6.009 -1.596 0.227 1.00 33.24 263 HIS A C 17
ATOM 29521 O O . HIS A 1 50 ? 5.920 -2.108 1.347 1.00 62.21 263 HIS A O 17
ATOM 29536 N N . ARG A 1 51 ? 7.173 -1.151 -0.294 1.00 74.53 264 ARG A N 17
ATOM 29537 C CA . ARG A 1 51 ? 8.415 -1.023 0.505 1.00 21.13 264 ARG A CA 17
ATOM 29538 C C . ARG A 1 51 ? 8.278 0.111 1.554 1.00 5.54 264 ARG A C 17
ATOM 29539 O O . ARG A 1 51 ? 8.518 -0.114 2.728 1.00 43.01 264 ARG A O 17
ATOM 29560 N N . ILE A 1 52 ? 7.852 1.307 1.096 1.00 15.35 265 ILE A N 17
ATOM 29561 C CA . ILE A 1 52 ? 7.719 2.544 1.929 1.00 22.25 265 ILE A CA 17
ATOM 29562 C C . ILE A 1 52 ? 6.865 2.326 3.212 1.00 45.12 265 ILE A C 17
ATOM 29563 O O . ILE A 1 52 ? 7.286 2.687 4.324 1.00 4.12 265 ILE A O 17
ATOM 29579 N N . VAL A 1 53 ? 5.683 1.715 3.037 1.00 20.20 266 VAL A N 17
ATOM 29580 C CA . VAL A 1 53 ? 4.762 1.408 4.154 1.00 25.51 266 VAL A CA 17
ATOM 29581 C C . VAL A 1 53 ? 5.400 0.371 5.122 1.00 40.34 266 VAL A C 17
ATOM 29582 O O . VAL A 1 53 ? 5.312 0.513 6.345 1.00 11.14 266 VAL A O 17
ATOM 29595 N N . GLN A 1 54 ? 6.081 -0.638 4.538 1.00 22.33 267 GLN A N 17
ATOM 29596 C CA . GLN A 1 54 ? 6.789 -1.713 5.286 1.00 21.45 267 GLN A CA 17
ATOM 29597 C C . GLN A 1 54 ? 7.974 -1.154 6.117 1.00 74.22 267 GLN A C 17
ATOM 29598 O O . GLN A 1 54 ? 8.257 -1.654 7.213 1.00 50.11 267 GLN A O 17
ATOM 29612 N N . GLU A 1 55 ? 8.654 -0.116 5.591 1.00 32.20 268 GLU A N 17
ATOM 29613 C CA . GLU A 1 55 ? 9.761 0.571 6.303 1.00 52.32 268 GLU A CA 17
ATOM 29614 C C . GLU A 1 55 ? 9.250 1.242 7.601 1.00 12.43 268 GLU A C 17
ATOM 29615 O O . GLU A 1 55 ? 9.958 1.298 8.611 1.00 53.31 268 GLU A O 17
ATOM 29627 N N . GLU A 1 56 ? 7.999 1.741 7.551 1.00 41.14 269 GLU A N 17
ATOM 29628 C CA . GLU A 1 56 ? 7.303 2.343 8.711 1.00 41.23 269 GLU A CA 17
ATOM 29629 C C . GLU A 1 56 ? 6.272 1.354 9.330 1.00 51.02 269 GLU A C 17
ATOM 29630 O O . GLU A 1 56 ? 5.276 1.766 9.940 1.00 24.13 269 GLU A O 17
ATOM 29642 N N . GLY A 1 57 ? 6.558 0.037 9.191 1.00 14.35 270 GLY A N 17
ATOM 29643 C CA . GLY A 1 57 ? 5.779 -1.034 9.842 1.00 2.12 270 GLY A CA 17
ATOM 29644 C C . GLY A 1 57 ? 5.243 -2.090 8.869 1.00 12.31 270 GLY A C 17
ATOM 29645 O O . GLY A 1 57 ? 5.609 -3.268 8.937 1.00 10.50 270 GLY A O 17
ATOM 29649 N N . GLY A 1 58 ? 4.393 -1.643 7.938 1.00 22.34 271 GLY A N 17
ATOM 29650 C CA . GLY A 1 58 ? 3.565 -2.536 7.099 1.00 24.00 271 GLY A CA 17
ATOM 29651 C C . GLY A 1 58 ? 2.091 -2.235 7.344 1.00 30.54 271 GLY A C 17
ATOM 29652 O O . GLY A 1 58 ? 1.706 -2.125 8.496 1.00 22.22 271 GLY A O 17
ATOM 29656 N N . MET A 1 59 ? 1.265 -2.160 6.273 1.00 34.12 272 MET A N 17
ATOM 29657 C CA . MET A 1 59 ? -0.080 -1.484 6.290 1.00 65.52 272 MET A CA 17
ATOM 29658 C C . MET A 1 59 ? -0.971 -1.761 7.532 1.00 33.54 272 MET A C 17
ATOM 29659 O O . MET A 1 59 ? -1.685 -0.869 7.986 1.00 22.33 272 MET A O 17
ATOM 29673 N N . GLU A 1 60 ? -0.915 -2.989 8.067 1.00 22.50 273 GLU A N 17
ATOM 29674 C CA . GLU A 1 60 ? -1.719 -3.401 9.248 1.00 54.13 273 GLU A CA 17
ATOM 29675 C C . GLU A 1 60 ? -1.214 -2.718 10.545 1.00 24.23 273 GLU A C 17
ATOM 29676 O O . GLU A 1 60 ? -2.008 -2.200 11.344 1.00 21.10 273 GLU A O 17
ATOM 29688 N N . GLN A 1 61 ? 0.122 -2.706 10.722 1.00 52.44 274 GLN A N 17
ATOM 29689 C CA . GLN A 1 61 ? 0.785 -1.994 11.839 1.00 22.21 274 GLN A CA 17
ATOM 29690 C C . GLN A 1 61 ? 0.710 -0.468 11.623 1.00 35.33 274 GLN A C 17
ATOM 29691 O O . GLN A 1 61 ? 0.439 0.262 12.558 1.00 2.51 274 GLN A O 17
ATOM 29705 N N . THR A 1 62 ? 0.971 -0.011 10.383 1.00 15.34 275 THR A N 17
ATOM 29706 C CA . THR A 1 62 ? 0.991 1.430 10.006 1.00 61.12 275 THR A CA 17
ATOM 29707 C C . THR A 1 62 ? -0.393 2.108 10.227 1.00 41.04 275 THR A C 17
ATOM 29708 O O . THR A 1 62 ? -0.468 3.278 10.622 1.00 21.35 275 THR A O 17
ATOM 29719 N N . THR A 1 63 ? -1.482 1.347 9.975 1.00 33.12 276 THR A N 17
ATOM 29720 C CA . THR A 1 63 ? -2.870 1.769 10.316 1.00 5.32 276 THR A CA 17
ATOM 29721 C C . THR A 1 63 ? -3.044 1.911 11.842 1.00 35.21 276 THR A C 17
ATOM 29722 O O . THR A 1 63 ? -3.533 2.931 12.331 1.00 41.01 276 THR A O 17
ATOM 29733 N N . LYS A 1 64 ? -2.605 0.878 12.576 1.00 14.12 277 LYS A N 17
ATOM 29734 C CA . LYS A 1 64 ? -2.696 0.822 14.053 1.00 2.22 277 LYS A CA 17
ATOM 29735 C C . LYS A 1 64 ? -1.800 1.911 14.718 1.00 20.02 277 LYS A C 17
ATOM 29736 O O . LYS A 1 64 ? -2.103 2.403 15.803 1.00 74.24 277 LYS A O 17
ATOM 29755 N N . ASP A 1 65 ? -0.704 2.280 14.033 1.00 71.00 278 ASP A N 17
ATOM 29756 C CA . ASP A 1 65 ? 0.229 3.340 14.466 1.00 24.32 278 ASP A CA 17
ATOM 29757 C C . ASP A 1 65 ? -0.340 4.749 14.120 1.00 12.12 278 ASP A C 17
ATOM 29758 O O . ASP A 1 65 ? -0.119 5.704 14.869 1.00 60.33 278 ASP A O 17
ATOM 29767 N N . ARG A 1 66 ? -1.075 4.827 12.975 1.00 31.12 279 ARG A N 17
ATOM 29768 C CA . ARG A 1 66 ? -1.558 6.095 12.341 1.00 54.31 279 ARG A CA 17
ATOM 29769 C C . ARG A 1 66 ? -0.440 6.835 11.536 1.00 3.33 279 ARG A C 17
ATOM 29770 O O . ARG A 1 66 ? -0.620 7.996 11.166 1.00 14.43 279 ARG A O 17
ATOM 29791 N N . LYS A 1 67 ? 0.672 6.142 11.184 1.00 4.42 280 LYS A N 17
ATOM 29792 C CA . LYS A 1 67 ? 1.821 6.767 10.438 1.00 54.01 280 LYS A CA 17
ATOM 29793 C C . LYS A 1 67 ? 1.587 6.916 8.903 1.00 3.40 280 LYS A C 17
ATOM 29794 O O . LYS A 1 67 ? 2.546 7.167 8.170 1.00 41.31 280 LYS A O 17
ATOM 29813 N N . TRP A 1 68 ? 0.334 6.810 8.428 1.00 53.41 281 TRP A N 17
ATOM 29814 C CA . TRP A 1 68 ? 0.002 6.972 6.983 1.00 24.42 281 TRP A CA 17
ATOM 29815 C C . TRP A 1 68 ? 0.286 8.395 6.448 1.00 44.21 281 TRP A C 17
ATOM 29816 O O . TRP A 1 68 ? 0.599 8.565 5.257 1.00 3.40 281 TRP A O 17
ATOM 29837 N N . ALA A 1 69 ? 0.155 9.408 7.323 1.00 15.35 282 ALA A N 17
ATOM 29838 C CA . ALA A 1 69 ? 0.524 10.802 6.987 1.00 22.03 282 ALA A CA 17
ATOM 29839 C C . ALA A 1 69 ? 2.032 10.895 6.638 1.00 33.12 282 ALA A C 17
ATOM 29840 O O . ALA A 1 69 ? 2.406 11.530 5.651 1.00 30.21 282 ALA A O 17
ATOM 29847 N N . LYS A 1 70 ? 2.881 10.212 7.445 1.00 25.00 283 LYS A N 17
ATOM 29848 C CA . LYS A 1 70 ? 4.342 10.123 7.198 1.00 4.11 283 LYS A CA 17
ATOM 29849 C C . LYS A 1 70 ? 4.670 9.311 5.921 1.00 40.24 283 LYS A C 17
ATOM 29850 O O . LYS A 1 70 ? 5.567 9.689 5.171 1.00 51.43 283 LYS A O 17
ATOM 29869 N N . VAL A 1 71 ? 3.937 8.204 5.680 1.00 32.34 284 VAL A N 17
ATOM 29870 C CA . VAL A 1 71 ? 4.087 7.391 4.438 1.00 41.24 284 VAL A CA 17
ATOM 29871 C C . VAL A 1 71 ? 3.942 8.278 3.170 1.00 54.41 284 VAL A C 17
ATOM 29872 O O . VAL A 1 71 ? 4.724 8.157 2.219 1.00 2.33 284 VAL A O 17
ATOM 29885 N N . ALA A 1 72 ? 2.968 9.204 3.216 1.00 32.53 285 ALA A N 17
ATOM 29886 C CA . ALA A 1 72 ? 2.725 10.193 2.143 1.00 72.10 285 ALA A CA 17
ATOM 29887 C C . ALA A 1 72 ? 3.906 11.202 1.971 1.00 70.33 285 ALA A C 17
ATOM 29888 O O . ALA A 1 72 ? 4.201 11.644 0.852 1.00 33.35 285 ALA A O 17
ATOM 29895 N N . ASN A 1 73 ? 4.593 11.529 3.086 1.00 40.14 286 ASN A N 17
ATOM 29896 C CA . ASN A 1 73 ? 5.749 12.480 3.102 1.00 74.22 286 ASN A CA 17
ATOM 29897 C C . ASN A 1 73 ? 6.949 11.982 2.246 1.00 10.01 286 ASN A C 17
ATOM 29898 O O . ASN A 1 73 ? 7.711 12.805 1.718 1.00 45.44 286 ASN A O 17
ATOM 29909 N N . ARG A 1 74 ? 7.126 10.642 2.141 1.00 62.12 287 ARG A N 17
ATOM 29910 C CA . ARG A 1 74 ? 8.187 10.018 1.288 1.00 74.34 287 ARG A CA 17
ATOM 29911 C C . ARG A 1 74 ? 8.099 10.484 -0.188 1.00 71.23 287 ARG A C 17
ATOM 29912 O O . ARG A 1 74 ? 9.111 10.857 -0.794 1.00 71.10 287 ARG A O 17
ATOM 29933 N N . MET A 1 75 ? 6.875 10.465 -0.755 1.00 24.13 288 MET A N 17
ATOM 29934 C CA . MET A 1 75 ? 6.624 10.916 -2.153 1.00 32.21 288 MET A CA 17
ATOM 29935 C C . MET A 1 75 ? 6.186 12.407 -2.202 1.00 45.43 288 MET A C 17
ATOM 29936 O O . MET A 1 75 ? 5.655 12.870 -3.220 1.00 54.35 288 MET A O 17
ATOM 29950 N N . GLN A 1 76 ? 6.413 13.131 -1.082 1.00 62.41 289 GLN A N 17
ATOM 29951 C CA . GLN A 1 76 ? 6.229 14.606 -0.966 1.00 1.42 289 GLN A CA 17
ATOM 29952 C C . GLN A 1 76 ? 4.754 15.078 -1.123 1.00 0.23 289 GLN A C 17
ATOM 29953 O O . GLN A 1 76 ? 4.502 16.235 -1.481 1.00 14.13 289 GLN A O 17
ATOM 29967 N N . TYR A 1 77 ? 3.787 14.184 -0.809 1.00 41.04 290 TYR A N 17
ATOM 29968 C CA . TYR A 1 77 ? 2.345 14.545 -0.690 1.00 2.44 290 TYR A CA 17
ATOM 29969 C C . TYR A 1 77 ? 2.133 15.653 0.389 1.00 42.41 290 TYR A C 17
ATOM 29970 O O . TYR A 1 77 ? 2.914 15.723 1.351 1.00 3.02 290 TYR A O 17
ATOM 29988 N N . PRO A 1 78 ? 1.062 16.512 0.267 1.00 53.04 291 PRO A N 17
ATOM 29989 C CA . PRO A 1 78 ? 0.651 17.434 1.365 1.00 62.03 291 PRO A CA 17
ATOM 29990 C C . PRO A 1 78 ? 0.360 16.664 2.685 1.00 41.25 291 PRO A C 17
ATOM 29991 O O . PRO A 1 78 ? -0.559 15.842 2.734 1.00 22.32 291 PRO A O 17
ATOM 30002 N N . SER A 1 79 ? 1.184 16.916 3.725 1.00 2.13 292 SER A N 17
ATOM 30003 C CA . SER A 1 79 ? 1.121 16.182 5.019 1.00 51.20 292 SER A CA 17
ATOM 30004 C C . SER A 1 79 ? -0.228 16.425 5.747 1.00 63.34 292 SER A C 17
ATOM 30005 O O . SER A 1 79 ? -0.404 17.436 6.436 1.00 1.23 292 SER A O 17
ATOM 30013 N N . SER A 1 80 ? -1.181 15.493 5.552 1.00 73.01 293 SER A N 17
ATOM 30014 C CA . SER A 1 80 ? -2.575 15.631 6.039 1.00 12.32 293 SER A CA 17
ATOM 30015 C C . SER A 1 80 ? -3.196 14.256 6.371 1.00 50.23 293 SER A C 17
ATOM 30016 O O . SER A 1 80 ? -2.791 13.226 5.816 1.00 20.22 293 SER A O 17
ATOM 30024 N N . LYS A 1 81 ? -4.190 14.266 7.285 1.00 23.12 294 LYS A N 17
ATOM 30025 C CA . LYS A 1 81 ? -4.967 13.065 7.668 1.00 45.44 294 LYS A CA 17
ATOM 30026 C C . LYS A 1 81 ? -5.770 12.512 6.469 1.00 12.35 294 LYS A C 17
ATOM 30027 O O . LYS A 1 81 ? -5.820 11.303 6.270 1.00 52.05 294 LYS A O 17
ATOM 30046 N N . SER A 1 82 ? -6.383 13.419 5.682 1.00 22.55 295 SER A N 17
ATOM 30047 C CA . SER A 1 82 ? -7.185 13.052 4.482 1.00 13.14 295 SER A CA 17
ATOM 30048 C C . SER A 1 82 ? -6.314 12.354 3.407 1.00 54.25 295 SER A C 17
ATOM 30049 O O . SER A 1 82 ? -6.727 11.365 2.798 1.00 53.42 295 SER A O 17
ATOM 30057 N N . VAL A 1 83 ? -5.098 12.885 3.215 1.00 54.04 296 VAL A N 17
ATOM 30058 C CA . VAL A 1 83 ? -4.127 12.390 2.213 1.00 21.04 296 VAL A CA 17
ATOM 30059 C C . VAL A 1 83 ? -3.544 11.008 2.610 1.00 55.12 296 VAL A C 17
ATOM 30060 O O . VAL A 1 83 ? -3.458 10.092 1.778 1.00 63.01 296 VAL A O 17
ATOM 30073 N N . GLY A 1 84 ? -3.142 10.876 3.886 1.00 3.54 297 GLY A N 17
ATOM 30074 C CA . GLY A 1 84 ? -2.651 9.598 4.421 1.00 25.34 297 GLY A CA 17
ATOM 30075 C C . GLY A 1 84 ? -3.727 8.502 4.431 1.00 75.50 297 GLY A C 17
ATOM 30076 O O . GLY A 1 84 ? -3.450 7.340 4.122 1.00 24.03 297 GLY A O 17
ATOM 30080 N N . ALA A 1 85 ? -4.968 8.903 4.762 1.00 75.20 298 ALA A N 17
ATOM 30081 C CA . ALA A 1 85 ? -6.150 8.005 4.784 1.00 11.14 298 ALA A CA 17
ATOM 30082 C C . ALA A 1 85 ? -6.578 7.571 3.360 1.00 20.40 298 ALA A C 17
ATOM 30083 O O . ALA A 1 85 ? -7.226 6.541 3.202 1.00 5.52 298 ALA A O 17
ATOM 30090 N N . THR A 1 86 ? -6.250 8.398 2.345 1.00 74.41 299 THR A N 17
ATOM 30091 C CA . THR A 1 86 ? -6.416 8.030 0.910 1.00 5.43 299 THR A CA 17
ATOM 30092 C C . THR A 1 86 ? -5.541 6.798 0.564 1.00 65.13 299 THR A C 17
ATOM 30093 O O . THR A 1 86 ? -6.024 5.816 -0.010 1.00 74.04 299 THR A O 17
ATOM 30104 N N . LEU A 1 87 ? -4.251 6.859 0.956 1.00 2.40 300 LEU A N 17
ATOM 30105 C CA . LEU A 1 87 ? -3.279 5.758 0.738 1.00 4.24 300 LEU A CA 17
ATOM 30106 C C . LEU A 1 87 ? -3.634 4.513 1.585 1.00 43.34 300 LEU A C 17
ATOM 30107 O O . LEU A 1 87 ? -3.479 3.373 1.125 1.00 45.23 300 LEU A O 17
ATOM 30123 N N . LYS A 1 88 ? -4.122 4.754 2.818 1.00 73.30 301 LYS A N 17
ATOM 30124 C CA . LYS A 1 88 ? -4.635 3.692 3.709 1.00 23.43 301 LYS A CA 17
ATOM 30125 C C . LYS A 1 88 ? -5.812 2.952 3.055 1.00 1.51 301 LYS A C 17
ATOM 30126 O O . LYS A 1 88 ? -5.802 1.730 2.955 1.00 31.21 301 LYS A O 17
ATOM 30145 N N . ALA A 1 89 ? -6.810 3.733 2.603 1.00 41.12 302 ALA A N 17
ATOM 30146 C CA . ALA A 1 89 ? -8.051 3.213 1.992 1.00 25.10 302 ALA A CA 17
ATOM 30147 C C . ALA A 1 89 ? -7.762 2.360 0.746 1.00 5.02 302 ALA A C 17
ATOM 30148 O O . ALA A 1 89 ? -8.472 1.390 0.487 1.00 35.42 302 ALA A O 17
ATOM 30155 N N . HIS A 1 90 ? -6.705 2.738 -0.009 1.00 14.45 303 HIS A N 17
ATOM 30156 C CA . HIS A 1 90 ? -6.201 1.938 -1.146 1.00 51.25 303 HIS A CA 17
ATOM 30157 C C . HIS A 1 90 ? -5.731 0.545 -0.663 1.00 4.14 303 HIS A C 17
ATOM 30158 O O . HIS A 1 90 ? -6.209 -0.466 -1.145 1.00 72.20 303 HIS A O 17
ATOM 30173 N N . TYR A 1 91 ? -4.844 0.510 0.337 1.00 23.11 304 TYR A N 17
ATOM 30174 C CA . TYR A 1 91 ? -4.332 -0.771 0.905 1.00 72.32 304 TYR A CA 17
ATOM 30175 C C . TYR A 1 91 ? -5.446 -1.611 1.579 1.00 74.53 304 TYR A C 17
ATOM 30176 O O . TYR A 1 91 ? -5.397 -2.844 1.568 1.00 32.54 304 TYR A O 17
ATOM 30194 N N . GLU A 1 92 ? -6.450 -0.930 2.136 1.00 71.12 305 GLU A N 17
ATOM 30195 C CA . GLU A 1 92 ? -7.595 -1.568 2.804 1.00 2.55 305 GLU A CA 17
ATOM 30196 C C . GLU A 1 92 ? -8.493 -2.319 1.791 1.00 34.52 305 GLU A C 17
ATOM 30197 O O . GLU A 1 92 ? -8.807 -3.495 1.997 1.00 23.31 305 GLU A O 17
ATOM 30209 N N . ARG A 1 93 ? -8.876 -1.657 0.684 1.00 24.11 306 ARG A N 17
ATOM 30210 C CA . ARG A 1 93 ? -9.686 -2.312 -0.379 1.00 75.12 306 ARG A CA 17
ATOM 30211 C C . ARG A 1 93 ? -8.911 -3.427 -1.105 1.00 52.14 306 ARG A C 17
ATOM 30212 O O . ARG A 1 93 ? -9.475 -4.468 -1.418 1.00 12.14 306 ARG A O 17
ATOM 30233 N N . ILE A 1 94 ? -7.616 -3.207 -1.328 1.00 11.15 307 ILE A N 17
ATOM 30234 C CA . ILE A 1 94 ? -6.786 -4.065 -2.196 1.00 41.31 307 ILE A CA 17
ATOM 30235 C C . ILE A 1 94 ? -6.276 -5.340 -1.470 1.00 31.33 307 ILE A C 17
ATOM 30236 O O . ILE A 1 94 ? -6.309 -6.431 -2.055 1.00 20.02 307 ILE A O 17
ATOM 30252 N N . LEU A 1 95 ? -5.850 -5.225 -0.193 1.00 73.11 308 LEU A N 17
ATOM 30253 C CA . LEU A 1 95 ? -5.261 -6.386 0.531 1.00 61.03 308 LEU A CA 17
ATOM 30254 C C . LEU A 1 95 ? -6.339 -7.294 1.169 1.00 21.03 308 LEU A C 17
ATOM 30255 O O . LEU A 1 95 ? -6.157 -8.500 1.209 1.00 32.14 308 LEU A O 17
ATOM 30271 N N . HIS A 1 96 ? -7.470 -6.724 1.635 1.00 20.00 309 HIS A N 17
ATOM 30272 C CA . HIS A 1 96 ? -8.506 -7.505 2.389 1.00 3.25 309 HIS A CA 17
ATOM 30273 C C . HIS A 1 96 ? -9.135 -8.722 1.603 1.00 65.03 309 HIS A C 17
ATOM 30274 O O . HIS A 1 96 ? -9.420 -9.745 2.235 1.00 14.53 309 HIS A O 17
ATOM 30289 N N . PRO A 1 97 ? -9.398 -8.656 0.243 1.00 73.30 310 PRO A N 17
ATOM 30290 C CA . PRO A 1 97 ? -9.817 -9.854 -0.546 1.00 74.23 310 PRO A CA 17
ATOM 30291 C C . PRO A 1 97 ? -8.623 -10.688 -1.115 1.00 4.13 310 PRO A C 17
ATOM 30292 O O . PRO A 1 97 ? -8.829 -11.739 -1.732 1.00 13.03 310 PRO A O 17
ATOM 30303 N N . PHE A 1 98 ? -7.385 -10.216 -0.885 1.00 34.24 311 PHE A N 17
ATOM 30304 C CA . PHE A 1 98 ? -6.151 -10.806 -1.474 1.00 1.44 311 PHE A CA 17
ATOM 30305 C C . PHE A 1 98 ? -5.148 -11.269 -0.374 1.00 32.24 311 PHE A C 17
ATOM 30306 O O . PHE A 1 98 ? -4.083 -11.811 -0.684 1.00 30.10 311 PHE A O 17
ATOM 30323 N N . GLU A 1 99 ? -5.517 -11.091 0.913 1.00 52.41 312 GLU A N 17
ATOM 30324 C CA . GLU A 1 99 ? -4.632 -11.426 2.062 1.00 32.01 312 GLU A CA 17
ATOM 30325 C C . GLU A 1 99 ? -4.469 -12.949 2.270 1.00 74.31 312 GLU A C 17
ATOM 30326 O O . GLU A 1 99 ? -3.573 -13.377 2.984 1.00 21.14 312 GLU A O 17
ATOM 30338 N N . VAL A 1 100 ? -5.347 -13.749 1.642 1.00 4.12 313 VAL A N 17
ATOM 30339 C CA . VAL A 1 100 ? -5.180 -15.222 1.547 1.00 33.14 313 VAL A CA 17
ATOM 30340 C C . VAL A 1 100 ? -3.802 -15.573 0.911 1.00 62.53 313 VAL A C 17
ATOM 30341 O O . VAL A 1 100 ? -3.055 -16.419 1.418 1.00 62.31 313 VAL A O 17
ATOM 30354 N N . TYR A 1 101 ? -3.477 -14.853 -0.177 1.00 71.52 314 TYR A N 17
ATOM 30355 C CA . TYR A 1 101 ? -2.200 -14.983 -0.923 1.00 24.13 314 TYR A CA 17
ATOM 30356 C C . TYR A 1 101 ? -0.982 -14.524 -0.068 1.00 35.41 314 TYR A C 17
ATOM 30357 O O . TYR A 1 101 ? 0.074 -15.169 -0.073 1.00 11.53 314 TYR A O 17
ATOM 30375 N N . THR A 1 102 ? -1.146 -13.402 0.660 1.00 71.40 315 THR A N 17
ATOM 30376 C CA . THR A 1 102 ? -0.023 -12.708 1.363 1.00 31.52 315 THR A CA 17
ATOM 30377 C C . THR A 1 102 ? 0.173 -13.158 2.839 1.00 3.44 315 THR A C 17
ATOM 30378 O O . THR A 1 102 ? 1.210 -12.862 3.445 1.00 5.21 315 THR A O 17
ATOM 30389 N N . SER A 1 103 ? -0.818 -13.854 3.411 1.00 72.44 316 SER A N 17
ATOM 30390 C CA . SER A 1 103 ? -0.782 -14.327 4.829 1.00 21.45 316 SER A CA 17
ATOM 30391 C C . SER A 1 103 ? -0.732 -15.869 4.894 1.00 72.15 316 SER A C 17
ATOM 30392 O O . SER A 1 103 ? -0.798 -16.546 3.858 1.00 21.14 316 SER A O 17
ATOM 30400 N N . GLY A 1 104 ? -0.624 -16.423 6.124 1.00 4.33 317 GLY A N 17
ATOM 30401 C CA . GLY A 1 104 ? -0.591 -17.885 6.347 1.00 72.22 317 GLY A CA 17
ATOM 30402 C C . GLY A 1 104 ? -1.986 -18.537 6.355 1.00 72.45 317 GLY A C 17
ATOM 30403 O O . GLY A 1 104 ? -2.329 -19.291 7.272 1.00 41.04 317 GLY A O 17
ATOM 30407 N N . LYS A 1 105 ? -2.789 -18.231 5.319 1.00 61.53 318 LYS A N 17
ATOM 30408 C CA . LYS A 1 105 ? -4.160 -18.757 5.139 1.00 2.12 318 LYS A CA 17
ATOM 30409 C C . LYS A 1 105 ? -4.242 -19.501 3.790 1.00 4.41 318 LYS A C 17
ATOM 30410 O O . LYS A 1 105 ? -4.276 -18.872 2.731 1.00 54.30 318 LYS A O 17
ATOM 30429 N N . VAL A 1 106 ? -4.239 -20.846 3.831 1.00 11.32 319 VAL A N 17
ATOM 30430 C CA . VAL A 1 106 ? -4.212 -21.677 2.607 1.00 12.11 319 VAL A CA 17
ATOM 30431 C C . VAL A 1 106 ? -4.944 -23.033 2.820 1.00 42.43 319 VAL A C 17
ATOM 30432 O O . VAL A 1 106 ? -4.564 -23.855 3.666 1.00 5.40 319 VAL A O 17
ATOM 30445 N N . LEU A 1 107 ? -6.040 -23.218 2.057 1.00 31.43 320 LEU A N 17
ATOM 30446 C CA . LEU A 1 107 ? -6.828 -24.475 2.002 1.00 23.01 320 LEU A CA 17
ATOM 30447 C C . LEU A 1 107 ? -7.436 -24.711 0.579 1.00 71.13 320 LEU A C 17
ATOM 30448 O O . LEU A 1 107 ? -7.525 -25.882 0.145 1.00 36.55 320 LEU A O 17
ATOM 30465 N N . PRO A 1 1 ? 0.359 21.916 -21.287 1.00 63.44 214 PRO A N 18
ATOM 30466 C CA . PRO A 1 1 ? 0.224 23.099 -20.385 1.00 4.52 214 PRO A CA 18
ATOM 30467 C C . PRO A 1 1 ? 1.613 23.655 -19.956 1.00 70.10 214 PRO A C 18
ATOM 30468 O O . PRO A 1 1 ? 2.644 23.246 -20.506 1.00 4.02 214 PRO A O 18
ATOM 30481 N N . ARG A 1 2 ? 1.621 24.602 -18.980 1.00 2.22 215 ARG A N 18
ATOM 30482 C CA . ARG A 1 2 ? 2.873 25.184 -18.418 1.00 2.02 215 ARG A CA 18
ATOM 30483 C C . ARG A 1 2 ? 3.769 24.101 -17.776 1.00 11.43 215 ARG A C 18
ATOM 30484 O O . ARG A 1 2 ? 4.989 24.092 -17.973 1.00 22.34 215 ARG A O 18
ATOM 30505 N N . VAL A 1 3 ? 3.155 23.204 -16.990 1.00 45.34 216 VAL A N 18
ATOM 30506 C CA . VAL A 1 3 ? 3.862 22.063 -16.362 1.00 13.53 216 VAL A CA 18
ATOM 30507 C C . VAL A 1 3 ? 3.738 20.779 -17.224 1.00 52.04 216 VAL A C 18
ATOM 30508 O O . VAL A 1 3 ? 2.848 20.673 -18.084 1.00 10.22 216 VAL A O 18
ATOM 30521 N N . GLN A 1 4 ? 4.634 19.805 -16.980 1.00 71.54 217 GLN A N 18
ATOM 30522 C CA . GLN A 1 4 ? 4.613 18.494 -17.675 1.00 13.12 217 GLN A CA 18
ATOM 30523 C C . GLN A 1 4 ? 5.063 17.386 -16.694 1.00 25.20 217 GLN A C 18
ATOM 30524 O O . GLN A 1 4 ? 6.003 17.572 -15.919 1.00 71.35 217 GLN A O 18
ATOM 30538 N N . ARG A 1 5 ? 4.383 16.233 -16.752 1.00 35.33 218 ARG A N 18
ATOM 30539 C CA . ARG A 1 5 ? 4.528 15.144 -15.751 1.00 75.35 218 ARG A CA 18
ATOM 30540 C C . ARG A 1 5 ? 5.623 14.099 -16.109 1.00 71.14 218 ARG A C 18
ATOM 30541 O O . ARG A 1 5 ? 5.887 13.200 -15.305 1.00 71.22 218 ARG A O 18
ATOM 30562 N N . LEU A 1 6 ? 6.265 14.262 -17.296 1.00 44.43 219 LEU A N 18
ATOM 30563 C CA . LEU A 1 6 ? 7.324 13.353 -17.843 1.00 60.11 219 LEU A CA 18
ATOM 30564 C C . LEU A 1 6 ? 6.777 11.941 -18.219 1.00 11.11 219 LEU A C 18
ATOM 30565 O O . LEU A 1 6 ? 6.781 11.558 -19.395 1.00 71.10 219 LEU A O 18
ATOM 30581 N N . ASN A 1 7 ? 6.323 11.177 -17.213 1.00 70.54 220 ASN A N 18
ATOM 30582 C CA . ASN A 1 7 ? 5.784 9.805 -17.390 1.00 72.12 220 ASN A CA 18
ATOM 30583 C C . ASN A 1 7 ? 4.537 9.587 -16.492 1.00 73.25 220 ASN A C 18
ATOM 30584 O O . ASN A 1 7 ? 4.389 10.239 -15.452 1.00 60.31 220 ASN A O 18
ATOM 30595 N N . GLU A 1 8 ? 3.647 8.654 -16.911 1.00 25.15 221 GLU A N 18
ATOM 30596 C CA . GLU A 1 8 ? 2.396 8.336 -16.179 1.00 71.01 221 GLU A CA 18
ATOM 30597 C C . GLU A 1 8 ? 1.919 6.868 -16.433 1.00 14.33 221 GLU A C 18
ATOM 30598 O O . GLU A 1 8 ? 1.886 6.063 -15.500 1.00 4.42 221 GLU A O 18
ATOM 30610 N N . LEU A 1 9 ? 1.566 6.521 -17.694 1.00 52.21 222 LEU A N 18
ATOM 30611 C CA . LEU A 1 9 ? 1.040 5.172 -18.052 1.00 35.53 222 LEU A CA 18
ATOM 30612 C C . LEU A 1 9 ? 2.178 4.141 -18.253 1.00 21.34 222 LEU A C 18
ATOM 30613 O O . LEU A 1 9 ? 2.043 2.982 -17.849 1.00 1.05 222 LEU A O 18
ATOM 30629 N N . GLU A 1 10 ? 3.291 4.565 -18.879 1.00 13.02 223 GLU A N 18
ATOM 30630 C CA . GLU A 1 10 ? 4.386 3.644 -19.272 1.00 75.13 223 GLU A CA 18
ATOM 30631 C C . GLU A 1 10 ? 5.176 3.148 -18.029 1.00 23.04 223 GLU A C 18
ATOM 30632 O O . GLU A 1 10 ? 5.967 3.890 -17.448 1.00 55.54 223 GLU A O 18
ATOM 30644 N N . ALA A 1 11 ? 4.929 1.888 -17.648 1.00 3.42 224 ALA A N 18
ATOM 30645 C CA . ALA A 1 11 ? 5.677 1.177 -16.584 1.00 11.20 224 ALA A CA 18
ATOM 30646 C C . ALA A 1 11 ? 5.520 -0.332 -16.781 1.00 51.44 224 ALA A C 18
ATOM 30647 O O . ALA A 1 11 ? 4.465 -0.908 -16.481 1.00 62.33 224 ALA A O 18
ATOM 30654 N N . LYS A 1 12 ? 6.566 -0.965 -17.338 1.00 52.21 225 LYS A N 18
ATOM 30655 C CA . LYS A 1 12 ? 6.532 -2.379 -17.706 1.00 51.15 225 LYS A CA 18
ATOM 30656 C C . LYS A 1 12 ? 7.270 -3.248 -16.661 1.00 55.20 225 LYS A C 18
ATOM 30657 O O . LYS A 1 12 ? 6.623 -3.860 -15.802 1.00 22.33 225 LYS A O 18
ATOM 30676 N N . THR A 1 13 ? 8.627 -3.259 -16.728 1.00 74.52 226 THR A N 18
ATOM 30677 C CA . THR A 1 13 ? 9.523 -4.035 -15.816 1.00 43.03 226 THR A CA 18
ATOM 30678 C C . THR A 1 13 ? 9.200 -5.567 -15.759 1.00 2.21 226 THR A C 18
ATOM 30679 O O . THR A 1 13 ? 8.436 -6.092 -16.580 1.00 14.14 226 THR A O 18
ATOM 30690 N N . ARG A 1 14 ? 9.856 -6.285 -14.822 1.00 2.31 227 ARG A N 18
ATOM 30691 C CA . ARG A 1 14 ? 9.550 -7.704 -14.501 1.00 61.41 227 ARG A CA 18
ATOM 30692 C C . ARG A 1 14 ? 9.037 -7.840 -13.043 1.00 64.43 227 ARG A C 18
ATOM 30693 O O . ARG A 1 14 ? 7.823 -7.872 -12.809 1.00 13.42 227 ARG A O 18
ATOM 30714 N N . VAL A 1 15 ? 9.968 -7.877 -12.066 1.00 5.02 228 VAL A N 18
ATOM 30715 C CA . VAL A 1 15 ? 9.637 -8.113 -10.638 1.00 40.02 228 VAL A CA 18
ATOM 30716 C C . VAL A 1 15 ? 9.030 -6.854 -9.954 1.00 55.22 228 VAL A C 18
ATOM 30717 O O . VAL A 1 15 ? 8.335 -6.968 -8.935 1.00 43.12 228 VAL A O 18
ATOM 30730 N N . LYS A 1 16 ? 9.265 -5.664 -10.545 1.00 44.41 229 LYS A N 18
ATOM 30731 C CA . LYS A 1 16 ? 8.839 -4.380 -9.943 1.00 75.42 229 LYS A CA 18
ATOM 30732 C C . LYS A 1 16 ? 7.296 -4.193 -10.008 1.00 45.42 229 LYS A C 18
ATOM 30733 O O . LYS A 1 16 ? 6.637 -3.979 -8.989 1.00 35.04 229 LYS A O 18
ATOM 30752 N N . LEU A 1 17 ? 6.733 -4.281 -11.218 1.00 31.10 230 LEU A N 18
ATOM 30753 C CA . LEU A 1 17 ? 5.264 -4.212 -11.449 1.00 45.02 230 LEU A CA 18
ATOM 30754 C C . LEU A 1 17 ? 4.568 -5.582 -11.229 1.00 74.15 230 LEU A C 18
ATOM 30755 O O . LEU A 1 17 ? 3.346 -5.661 -11.326 1.00 42.31 230 LEU A O 18
ATOM 30771 N N . ASN A 1 18 ? 5.355 -6.644 -10.934 1.00 55.02 231 ASN A N 18
ATOM 30772 C CA . ASN A 1 18 ? 4.824 -7.993 -10.581 1.00 63.51 231 ASN A CA 18
ATOM 30773 C C . ASN A 1 18 ? 3.815 -7.944 -9.397 1.00 54.24 231 ASN A C 18
ATOM 30774 O O . ASN A 1 18 ? 2.802 -8.642 -9.419 1.00 53.21 231 ASN A O 18
ATOM 30785 N N . PHE A 1 19 ? 4.111 -7.116 -8.372 1.00 4.43 232 PHE A N 18
ATOM 30786 C CA . PHE A 1 19 ? 3.222 -6.933 -7.187 1.00 14.01 232 PHE A CA 18
ATOM 30787 C C . PHE A 1 19 ? 1.831 -6.383 -7.606 1.00 1.25 232 PHE A C 18
ATOM 30788 O O . PHE A 1 19 ? 0.789 -6.866 -7.140 1.00 41.31 232 PHE A O 18
ATOM 30805 N N . LEU A 1 20 ? 1.850 -5.369 -8.495 1.00 11.20 233 LEU A N 18
ATOM 30806 C CA . LEU A 1 20 ? 0.630 -4.758 -9.069 1.00 34.21 233 LEU A CA 18
ATOM 30807 C C . LEU A 1 20 ? -0.133 -5.782 -9.944 1.00 21.42 233 LEU A C 18
ATOM 30808 O O . LEU A 1 20 ? -1.356 -5.884 -9.862 1.00 24.42 233 LEU A O 18
ATOM 30824 N N . ASP A 1 21 ? 0.622 -6.544 -10.755 1.00 61.12 234 ASP A N 18
ATOM 30825 C CA . ASP A 1 21 ? 0.071 -7.550 -11.688 1.00 42.03 234 ASP A CA 18
ATOM 30826 C C . ASP A 1 21 ? -0.761 -8.622 -10.940 1.00 44.44 234 ASP A C 18
ATOM 30827 O O . ASP A 1 21 ? -1.880 -8.934 -11.346 1.00 32.20 234 ASP A O 18
ATOM 30836 N N . GLN A 1 22 ? -0.201 -9.145 -9.832 1.00 73.34 235 GLN A N 18
ATOM 30837 C CA . GLN A 1 22 ? -0.837 -10.209 -9.019 1.00 72.32 235 GLN A CA 18
ATOM 30838 C C . GLN A 1 22 ? -2.210 -9.778 -8.445 1.00 64.43 235 GLN A C 18
ATOM 30839 O O . GLN A 1 22 ? -3.212 -10.483 -8.616 1.00 1.35 235 GLN A O 18
ATOM 30853 N N . ILE A 1 23 ? -2.243 -8.609 -7.779 1.00 1.11 236 ILE A N 18
ATOM 30854 C CA . ILE A 1 23 ? -3.461 -8.114 -7.095 1.00 25.32 236 ILE A CA 18
ATOM 30855 C C . ILE A 1 23 ? -4.514 -7.544 -8.096 1.00 12.03 236 ILE A C 18
ATOM 30856 O O . ILE A 1 23 ? -5.711 -7.648 -7.854 1.00 23.25 236 ILE A O 18
ATOM 30872 N N . ALA A 1 24 ? -4.054 -6.973 -9.231 1.00 0.50 237 ALA A N 18
ATOM 30873 C CA . ALA A 1 24 ? -4.956 -6.464 -10.302 1.00 50.41 237 ALA A CA 18
ATOM 30874 C C . ALA A 1 24 ? -5.654 -7.627 -11.049 1.00 65.11 237 ALA A C 18
ATOM 30875 O O . ALA A 1 24 ? -6.841 -7.549 -11.394 1.00 41.31 237 ALA A O 18
ATOM 30882 N N . LYS A 1 25 ? -4.879 -8.698 -11.290 1.00 64.51 238 LYS A N 18
ATOM 30883 C CA . LYS A 1 25 ? -5.368 -9.981 -11.858 1.00 51.51 238 LYS A CA 18
ATOM 30884 C C . LYS A 1 25 ? -6.422 -10.639 -10.936 1.00 24.22 238 LYS A C 18
ATOM 30885 O O . LYS A 1 25 ? -7.458 -11.130 -11.399 1.00 15.40 238 LYS A O 18
ATOM 30904 N N . PHE A 1 26 ? -6.137 -10.625 -9.623 1.00 3.42 239 PHE A N 18
ATOM 30905 C CA . PHE A 1 26 ? -7.074 -11.089 -8.576 1.00 54.32 239 PHE A CA 18
ATOM 30906 C C . PHE A 1 26 ? -8.392 -10.265 -8.604 1.00 61.04 239 PHE A C 18
ATOM 30907 O O . PHE A 1 26 ? -9.496 -10.816 -8.583 1.00 52.04 239 PHE A O 18
ATOM 30924 N N . TRP A 1 27 ? -8.243 -8.933 -8.687 1.00 55.11 240 TRP A N 18
ATOM 30925 C CA . TRP A 1 27 ? -9.375 -7.979 -8.672 1.00 34.00 240 TRP A CA 18
ATOM 30926 C C . TRP A 1 27 ? -10.204 -7.965 -9.966 1.00 30.41 240 TRP A C 18
ATOM 30927 O O . TRP A 1 27 ? -11.281 -7.382 -9.964 1.00 52.23 240 TRP A O 18
ATOM 30948 N N . GLU A 1 28 ? -9.713 -8.583 -11.056 1.00 23.21 241 GLU A N 18
ATOM 30949 C CA . GLU A 1 28 ? -10.504 -8.720 -12.307 1.00 50.43 241 GLU A CA 18
ATOM 30950 C C . GLU A 1 28 ? -11.807 -9.526 -12.038 1.00 44.54 241 GLU A C 18
ATOM 30951 O O . GLU A 1 28 ? -12.886 -9.185 -12.537 1.00 33.43 241 GLU A O 18
ATOM 30963 N N . LEU A 1 29 ? -11.683 -10.561 -11.183 1.00 5.14 242 LEU A N 18
ATOM 30964 C CA . LEU A 1 29 ? -12.811 -11.433 -10.766 1.00 22.42 242 LEU A CA 18
ATOM 30965 C C . LEU A 1 29 ? -13.805 -10.656 -9.848 1.00 73.12 242 LEU A C 18
ATOM 30966 O O . LEU A 1 29 ? -15.013 -10.925 -9.847 1.00 51.21 242 LEU A O 18
ATOM 30982 N N . GLN A 1 30 ? -13.278 -9.678 -9.086 1.00 14.05 243 GLN A N 18
ATOM 30983 C CA . GLN A 1 30 ? -14.078 -8.839 -8.159 1.00 44.23 243 GLN A CA 18
ATOM 30984 C C . GLN A 1 30 ? -14.886 -7.747 -8.924 1.00 73.34 243 GLN A C 18
ATOM 30985 O O . GLN A 1 30 ? -16.111 -7.667 -8.804 1.00 54.23 243 GLN A O 18
ATOM 30999 N N . GLY A 1 31 ? -14.171 -6.906 -9.701 1.00 24.23 244 GLY A N 18
ATOM 31000 C CA . GLY A 1 31 ? -14.806 -5.839 -10.503 1.00 71.11 244 GLY A CA 18
ATOM 31001 C C . GLY A 1 31 ? -13.828 -5.024 -11.373 1.00 21.24 244 GLY A C 18
ATOM 31002 O O . GLY A 1 31 ? -14.153 -3.903 -11.791 1.00 1.15 244 GLY A O 18
ATOM 31006 N N . SER A 1 32 ? -12.631 -5.602 -11.638 1.00 20.32 245 SER A N 18
ATOM 31007 C CA . SER A 1 32 ? -11.528 -4.990 -12.456 1.00 13.31 245 SER A CA 18
ATOM 31008 C C . SER A 1 32 ? -11.071 -3.570 -11.995 1.00 33.33 245 SER A C 18
ATOM 31009 O O . SER A 1 32 ? -10.377 -2.857 -12.736 1.00 1.02 245 SER A O 18
ATOM 31017 N N . SER A 1 33 ? -11.403 -3.190 -10.747 1.00 34.53 246 SER A N 18
ATOM 31018 C CA . SER A 1 33 ? -11.158 -1.821 -10.219 1.00 13.14 246 SER A CA 18
ATOM 31019 C C . SER A 1 33 ? -9.840 -1.739 -9.412 1.00 11.43 246 SER A C 18
ATOM 31020 O O . SER A 1 33 ? -9.839 -1.432 -8.209 1.00 63.31 246 SER A O 18
ATOM 31028 N N . LEU A 1 34 ? -8.710 -2.009 -10.096 1.00 73.10 247 LEU A N 18
ATOM 31029 C CA . LEU A 1 34 ? -7.349 -1.903 -9.503 1.00 51.54 247 LEU A CA 18
ATOM 31030 C C . LEU A 1 34 ? -6.426 -1.057 -10.417 1.00 55.32 247 LEU A C 18
ATOM 31031 O O . LEU A 1 34 ? -6.915 -0.342 -11.297 1.00 23.14 247 LEU A O 18
ATOM 31047 N N . LYS A 1 35 ? -5.096 -1.144 -10.179 1.00 54.31 248 LYS A N 18
ATOM 31048 C CA . LYS A 1 35 ? -4.076 -0.217 -10.723 1.00 54.04 248 LYS A CA 18
ATOM 31049 C C . LYS A 1 35 ? -4.312 1.243 -10.222 1.00 33.32 248 LYS A C 18
ATOM 31050 O O . LYS A 1 35 ? -3.872 2.220 -10.840 1.00 11.45 248 LYS A O 18
ATOM 31069 N N . ILE A 1 36 ? -4.967 1.367 -9.038 1.00 73.43 249 ILE A N 18
ATOM 31070 C CA . ILE A 1 36 ? -5.196 2.660 -8.342 1.00 32.41 249 ILE A CA 18
ATOM 31071 C C . ILE A 1 36 ? -4.467 2.665 -6.951 1.00 44.15 249 ILE A C 18
ATOM 31072 O O . ILE A 1 36 ? -5.064 2.327 -5.917 1.00 2.51 249 ILE A O 18
ATOM 31088 N N . PRO A 1 37 ? -3.131 2.985 -6.926 1.00 33.44 250 PRO A N 18
ATOM 31089 C CA . PRO A 1 37 ? -2.353 3.181 -5.680 1.00 33.32 250 PRO A CA 18
ATOM 31090 C C . PRO A 1 37 ? -2.520 4.615 -5.120 1.00 60.24 250 PRO A C 18
ATOM 31091 O O . PRO A 1 37 ? -2.961 4.821 -3.982 1.00 53.31 250 PRO A O 18
ATOM 31102 N N . MET A 1 38 ? -2.172 5.589 -5.973 1.00 30.01 251 MET A N 18
ATOM 31103 C CA . MET A 1 38 ? -2.110 7.014 -5.635 1.00 61.23 251 MET A CA 18
ATOM 31104 C C . MET A 1 38 ? -3.518 7.650 -5.612 1.00 42.33 251 MET A C 18
ATOM 31105 O O . MET A 1 38 ? -4.392 7.280 -6.404 1.00 1.33 251 MET A O 18
ATOM 31119 N N . VAL A 1 39 ? -3.716 8.620 -4.709 1.00 11.42 252 VAL A N 18
ATOM 31120 C CA . VAL A 1 39 ? -4.973 9.416 -4.625 1.00 31.41 252 VAL A CA 18
ATOM 31121 C C . VAL A 1 39 ? -4.743 10.798 -5.249 1.00 44.11 252 VAL A C 18
ATOM 31122 O O . VAL A 1 39 ? -5.589 11.338 -5.970 1.00 70.31 252 VAL A O 18
ATOM 31135 N N . GLU A 1 40 ? -3.549 11.333 -4.979 1.00 61.12 253 GLU A N 18
ATOM 31136 C CA . GLU A 1 40 ? -3.088 12.631 -5.471 1.00 43.21 253 GLU A CA 18
ATOM 31137 C C . GLU A 1 40 ? -2.717 12.547 -6.984 1.00 11.12 253 GLU A C 18
ATOM 31138 O O . GLU A 1 40 ? -2.373 13.551 -7.603 1.00 30.33 253 GLU A O 18
ATOM 31150 N N . ARG A 1 41 ? -2.796 11.310 -7.554 1.00 53.11 254 ARG A N 18
ATOM 31151 C CA . ARG A 1 41 ? -2.718 11.039 -9.021 1.00 24.43 254 ARG A CA 18
ATOM 31152 C C . ARG A 1 41 ? -1.357 11.436 -9.641 1.00 5.54 254 ARG A C 18
ATOM 31153 O O . ARG A 1 41 ? -1.245 11.618 -10.860 1.00 14.24 254 ARG A O 18
ATOM 31174 N N . LYS A 1 42 ? -0.311 11.512 -8.797 1.00 50.13 255 LYS A N 18
ATOM 31175 C CA . LYS A 1 42 ? 1.051 11.904 -9.237 1.00 35.34 255 LYS A CA 18
ATOM 31176 C C . LYS A 1 42 ? 1.848 10.649 -9.657 1.00 3.40 255 LYS A C 18
ATOM 31177 O O . LYS A 1 42 ? 2.763 10.196 -8.954 1.00 41.31 255 LYS A O 18
ATOM 31196 N N . ALA A 1 43 ? 1.412 10.098 -10.820 1.00 63.43 256 ALA A N 18
ATOM 31197 C CA . ALA A 1 43 ? 1.869 8.816 -11.407 1.00 50.40 256 ALA A CA 18
ATOM 31198 C C . ALA A 1 43 ? 1.560 7.599 -10.505 1.00 64.22 256 ALA A C 18
ATOM 31199 O O . ALA A 1 43 ? 2.163 7.416 -9.442 1.00 43.00 256 ALA A O 18
ATOM 31206 N N . LEU A 1 44 ? 0.616 6.769 -10.960 1.00 25.21 257 LEU A N 18
ATOM 31207 C CA . LEU A 1 44 ? 0.159 5.567 -10.250 1.00 22.30 257 LEU A CA 18
ATOM 31208 C C . LEU A 1 44 ? 1.263 4.479 -10.234 1.00 11.44 257 LEU A C 18
ATOM 31209 O O . LEU A 1 44 ? 1.428 3.738 -11.205 1.00 71.22 257 LEU A O 18
ATOM 31225 N N . ASP A 1 45 ? 2.009 4.395 -9.130 1.00 72.30 258 ASP A N 18
ATOM 31226 C CA . ASP A 1 45 ? 3.144 3.456 -9.003 1.00 60.01 258 ASP A CA 18
ATOM 31227 C C . ASP A 1 45 ? 2.982 2.625 -7.712 1.00 51.11 258 ASP A C 18
ATOM 31228 O O . ASP A 1 45 ? 3.393 3.034 -6.618 1.00 74.12 258 ASP A O 18
ATOM 31237 N N . LEU A 1 46 ? 2.314 1.469 -7.865 1.00 42.43 259 LEU A N 18
ATOM 31238 C CA . LEU A 1 46 ? 2.053 0.509 -6.769 1.00 14.21 259 LEU A CA 18
ATOM 31239 C C . LEU A 1 46 ? 3.384 -0.084 -6.255 1.00 0.31 259 LEU A C 18
ATOM 31240 O O . LEU A 1 46 ? 3.508 -0.396 -5.075 1.00 54.43 259 LEU A O 18
ATOM 31256 N N . TYR A 1 47 ? 4.376 -0.193 -7.165 1.00 2.33 260 TYR A N 18
ATOM 31257 C CA . TYR A 1 47 ? 5.732 -0.690 -6.856 1.00 53.24 260 TYR A CA 18
ATOM 31258 C C . TYR A 1 47 ? 6.376 0.076 -5.670 1.00 62.14 260 TYR A C 18
ATOM 31259 O O . TYR A 1 47 ? 6.725 -0.536 -4.655 1.00 21.12 260 TYR A O 18
ATOM 31277 N N . THR A 1 48 ? 6.512 1.410 -5.795 1.00 24.14 261 THR A N 18
ATOM 31278 C CA . THR A 1 48 ? 7.159 2.233 -4.747 1.00 13.11 261 THR A CA 18
ATOM 31279 C C . THR A 1 48 ? 6.290 2.330 -3.480 1.00 71.31 261 THR A C 18
ATOM 31280 O O . THR A 1 48 ? 6.795 2.136 -2.380 1.00 43.22 261 THR A O 18
ATOM 31291 N N . LEU A 1 49 ? 4.972 2.560 -3.661 1.00 63.20 262 LEU A N 18
ATOM 31292 C CA . LEU A 1 49 ? 4.025 2.814 -2.542 1.00 13.22 262 LEU A CA 18
ATOM 31293 C C . LEU A 1 49 ? 3.950 1.580 -1.595 1.00 72.51 262 LEU A C 18
ATOM 31294 O O . LEU A 1 49 ? 4.059 1.714 -0.378 1.00 61.30 262 LEU A O 18
ATOM 31310 N N . HIS A 1 50 ? 3.803 0.382 -2.195 1.00 63.01 263 HIS A N 18
ATOM 31311 C CA . HIS A 1 50 ? 3.758 -0.914 -1.461 1.00 42.11 263 HIS A CA 18
ATOM 31312 C C . HIS A 1 50 ? 5.050 -1.146 -0.631 1.00 44.02 263 HIS A C 18
ATOM 31313 O O . HIS A 1 50 ? 4.991 -1.670 0.483 1.00 1.13 263 HIS A O 18
ATOM 31328 N N . ARG A 1 51 ? 6.202 -0.727 -1.190 1.00 1.12 264 ARG A N 18
ATOM 31329 C CA . ARG A 1 51 ? 7.528 -0.877 -0.542 1.00 30.44 264 ARG A CA 18
ATOM 31330 C C . ARG A 1 51 ? 7.752 0.135 0.607 1.00 41.04 264 ARG A C 18
ATOM 31331 O O . ARG A 1 51 ? 8.362 -0.210 1.613 1.00 4.33 264 ARG A O 18
ATOM 31352 N N . ILE A 1 52 ? 7.279 1.383 0.434 1.00 24.43 265 ILE A N 18
ATOM 31353 C CA . ILE A 1 52 ? 7.309 2.434 1.495 1.00 32.02 265 ILE A CA 18
ATOM 31354 C C . ILE A 1 52 ? 6.625 1.922 2.793 1.00 2.42 265 ILE A C 18
ATOM 31355 O O . ILE A 1 52 ? 7.191 1.980 3.895 1.00 73.05 265 ILE A O 18
ATOM 31371 N N . VAL A 1 53 ? 5.409 1.390 2.602 1.00 32.53 266 VAL A N 18
ATOM 31372 C CA . VAL A 1 53 ? 4.580 0.813 3.679 1.00 24.23 266 VAL A CA 18
ATOM 31373 C C . VAL A 1 53 ? 5.223 -0.492 4.244 1.00 13.43 266 VAL A C 18
ATOM 31374 O O . VAL A 1 53 ? 5.145 -0.768 5.447 1.00 71.34 266 VAL A O 18
ATOM 31387 N N . GLN A 1 54 ? 5.884 -1.258 3.348 1.00 1.05 267 GLN A N 18
ATOM 31388 C CA . GLN A 1 54 ? 6.598 -2.523 3.683 1.00 4.34 267 GLN A CA 18
ATOM 31389 C C . GLN A 1 54 ? 7.770 -2.251 4.661 1.00 52.15 267 GLN A C 18
ATOM 31390 O O . GLN A 1 54 ? 7.950 -2.987 5.633 1.00 1.25 267 GLN A O 18
ATOM 31404 N N . GLU A 1 55 ? 8.540 -1.170 4.400 1.00 12.02 268 GLU A N 18
ATOM 31405 C CA . GLU A 1 55 ? 9.659 -0.730 5.281 1.00 45.33 268 GLU A CA 18
ATOM 31406 C C . GLU A 1 55 ? 9.155 -0.393 6.707 1.00 22.32 268 GLU A C 18
ATOM 31407 O O . GLU A 1 55 ? 9.856 -0.617 7.700 1.00 32.23 268 GLU A O 18
ATOM 31419 N N . GLU A 1 56 ? 7.922 0.151 6.782 1.00 53.31 269 GLU A N 18
ATOM 31420 C CA . GLU A 1 56 ? 7.252 0.503 8.056 1.00 51.01 269 GLU A CA 18
ATOM 31421 C C . GLU A 1 56 ? 6.550 -0.718 8.725 1.00 21.02 269 GLU A C 18
ATOM 31422 O O . GLU A 1 56 ? 5.852 -0.565 9.734 1.00 40.23 269 GLU A O 18
ATOM 31434 N N . GLY A 1 57 ? 6.772 -1.929 8.174 1.00 51.32 270 GLY A N 18
ATOM 31435 C CA . GLY A 1 57 ? 6.306 -3.190 8.793 1.00 45.41 270 GLY A CA 18
ATOM 31436 C C . GLY A 1 57 ? 5.260 -3.949 7.972 1.00 21.24 270 GLY A C 18
ATOM 31437 O O . GLY A 1 57 ? 4.834 -5.039 8.366 1.00 10.44 270 GLY A O 18
ATOM 31441 N N . GLY A 1 58 ? 4.855 -3.384 6.824 1.00 40.15 271 GLY A N 18
ATOM 31442 C CA . GLY A 1 58 ? 3.778 -3.952 5.994 1.00 1.51 271 GLY A CA 18
ATOM 31443 C C . GLY A 1 58 ? 2.465 -3.177 6.130 1.00 10.40 271 GLY A C 18
ATOM 31444 O O . GLY A 1 58 ? 2.348 -2.317 6.997 1.00 24.32 271 GLY A O 18
ATOM 31448 N N . MET A 1 59 ? 1.466 -3.497 5.284 1.00 2.53 272 MET A N 18
ATOM 31449 C CA . MET A 1 59 ? 0.185 -2.736 5.202 1.00 3.24 272 MET A CA 18
ATOM 31450 C C . MET A 1 59 ? -0.615 -2.813 6.519 1.00 23.15 272 MET A C 18
ATOM 31451 O O . MET A 1 59 ? -0.939 -1.789 7.122 1.00 23.54 272 MET A O 18
ATOM 31465 N N . GLU A 1 60 ? -0.893 -4.048 6.952 1.00 72.45 273 GLU A N 18
ATOM 31466 C CA . GLU A 1 60 ? -1.737 -4.337 8.138 1.00 22.41 273 GLU A CA 18
ATOM 31467 C C . GLU A 1 60 ? -1.087 -3.815 9.446 1.00 23.04 273 GLU A C 18
ATOM 31468 O O . GLU A 1 60 ? -1.784 -3.448 10.399 1.00 64.10 273 GLU A O 18
ATOM 31480 N N . GLN A 1 61 ? 0.258 -3.784 9.465 1.00 11.11 274 GLN A N 18
ATOM 31481 C CA . GLN A 1 61 ? 1.041 -3.222 10.586 1.00 74.11 274 GLN A CA 18
ATOM 31482 C C . GLN A 1 61 ? 0.970 -1.669 10.608 1.00 54.21 274 GLN A C 18
ATOM 31483 O O . GLN A 1 61 ? 0.660 -1.073 11.634 1.00 14.30 274 GLN A O 18
ATOM 31497 N N . THR A 1 62 ? 1.262 -1.040 9.455 1.00 50.43 275 THR A N 18
ATOM 31498 C CA . THR A 1 62 ? 1.249 0.443 9.273 1.00 61.15 275 THR A CA 18
ATOM 31499 C C . THR A 1 62 ? -0.167 1.047 9.496 1.00 44.01 275 THR A C 18
ATOM 31500 O O . THR A 1 62 ? -0.302 2.193 9.921 1.00 34.40 275 THR A O 18
ATOM 31511 N N . THR A 1 63 ? -1.212 0.253 9.212 1.00 15.20 276 THR A N 18
ATOM 31512 C CA . THR A 1 63 ? -2.626 0.599 9.515 1.00 15.23 276 THR A CA 18
ATOM 31513 C C . THR A 1 63 ? -2.897 0.535 11.037 1.00 73.40 276 THR A C 18
ATOM 31514 O O . THR A 1 63 ? -3.527 1.435 11.611 1.00 60.03 276 THR A O 18
ATOM 31525 N N . LYS A 1 64 ? -2.399 -0.537 11.677 1.00 40.15 277 LYS A N 18
ATOM 31526 C CA . LYS A 1 64 ? -2.498 -0.745 13.142 1.00 51.23 277 LYS A CA 18
ATOM 31527 C C . LYS A 1 64 ? -1.705 0.340 13.938 1.00 41.14 277 LYS A C 18
ATOM 31528 O O . LYS A 1 64 ? -2.100 0.728 15.041 1.00 21.41 277 LYS A O 18
ATOM 31547 N N . ASP A 1 65 ? -0.603 0.827 13.343 1.00 22.14 278 ASP A N 18
ATOM 31548 C CA . ASP A 1 65 ? 0.219 1.928 13.899 1.00 30.44 278 ASP A CA 18
ATOM 31549 C C . ASP A 1 65 ? -0.325 3.323 13.473 1.00 32.40 278 ASP A C 18
ATOM 31550 O O . ASP A 1 65 ? -0.046 4.333 14.141 1.00 41.33 278 ASP A O 18
ATOM 31559 N N . ARG A 1 66 ? -1.052 3.352 12.324 1.00 73.23 279 ARG A N 18
ATOM 31560 C CA . ARG A 1 66 ? -1.664 4.569 11.725 1.00 62.45 279 ARG A CA 18
ATOM 31561 C C . ARG A 1 66 ? -0.574 5.555 11.175 1.00 1.25 279 ARG A C 18
ATOM 31562 O O . ARG A 1 66 ? -0.761 6.778 11.161 1.00 71.55 279 ARG A O 18
ATOM 31583 N N . LYS A 1 67 ? 0.539 4.995 10.644 1.00 41.31 280 LYS A N 18
ATOM 31584 C CA . LYS A 1 67 ? 1.709 5.788 10.153 1.00 33.04 280 LYS A CA 18
ATOM 31585 C C . LYS A 1 67 ? 1.586 6.218 8.660 1.00 4.44 280 LYS A C 18
ATOM 31586 O O . LYS A 1 67 ? 2.580 6.610 8.041 1.00 12.42 280 LYS A O 18
ATOM 31605 N N . TRP A 1 68 ? 0.358 6.200 8.116 1.00 11.40 281 TRP A N 18
ATOM 31606 C CA . TRP A 1 68 ? 0.084 6.533 6.692 1.00 11.11 281 TRP A CA 18
ATOM 31607 C C . TRP A 1 68 ? 0.353 8.015 6.320 1.00 52.50 281 TRP A C 18
ATOM 31608 O O . TRP A 1 68 ? 0.400 8.360 5.127 1.00 41.52 281 TRP A O 18
ATOM 31629 N N . ALA A 1 69 ? 0.534 8.880 7.335 1.00 61.21 282 ALA A N 18
ATOM 31630 C CA . ALA A 1 69 ? 0.997 10.267 7.123 1.00 5.23 282 ALA A CA 18
ATOM 31631 C C . ALA A 1 69 ? 2.445 10.277 6.561 1.00 52.42 282 ALA A C 18
ATOM 31632 O O . ALA A 1 69 ? 2.750 11.027 5.630 1.00 52.15 282 ALA A O 18
ATOM 31639 N N . LYS A 1 70 ? 3.317 9.399 7.121 1.00 60.41 283 LYS A N 18
ATOM 31640 C CA . LYS A 1 70 ? 4.728 9.240 6.661 1.00 13.32 283 LYS A CA 18
ATOM 31641 C C . LYS A 1 70 ? 4.800 8.744 5.198 1.00 1.33 283 LYS A C 18
ATOM 31642 O O . LYS A 1 70 ? 5.672 9.176 4.434 1.00 41.43 283 LYS A O 18
ATOM 31661 N N . VAL A 1 71 ? 3.880 7.827 4.843 1.00 44.33 284 VAL A N 18
ATOM 31662 C CA . VAL A 1 71 ? 3.743 7.283 3.470 1.00 50.20 284 VAL A CA 18
ATOM 31663 C C . VAL A 1 71 ? 3.505 8.421 2.434 1.00 71.50 284 VAL A C 18
ATOM 31664 O O . VAL A 1 71 ? 4.161 8.471 1.381 1.00 2.40 284 VAL A O 18
ATOM 31677 N N . ALA A 1 72 ? 2.581 9.342 2.782 1.00 21.30 285 ALA A N 18
ATOM 31678 C CA . ALA A 1 72 ? 2.254 10.529 1.952 1.00 53.34 285 ALA A CA 18
ATOM 31679 C C . ALA A 1 72 ? 3.479 11.473 1.787 1.00 0.53 285 ALA A C 18
ATOM 31680 O O . ALA A 1 72 ? 3.830 11.858 0.667 1.00 64.22 285 ALA A O 18
ATOM 31687 N N . ASN A 1 73 ? 4.139 11.805 2.919 1.00 34.03 286 ASN A N 18
ATOM 31688 C CA . ASN A 1 73 ? 5.357 12.666 2.935 1.00 33.12 286 ASN A CA 18
ATOM 31689 C C . ASN A 1 73 ? 6.537 12.046 2.139 1.00 13.34 286 ASN A C 18
ATOM 31690 O O . ASN A 1 73 ? 7.338 12.777 1.548 1.00 65.42 286 ASN A O 18
ATOM 31701 N N . ARG A 1 74 ? 6.625 10.701 2.122 1.00 24.54 287 ARG A N 18
ATOM 31702 C CA . ARG A 1 74 ? 7.707 9.967 1.414 1.00 64.43 287 ARG A CA 18
ATOM 31703 C C . ARG A 1 74 ? 7.637 10.186 -0.124 1.00 24.02 287 ARG A C 18
ATOM 31704 O O . ARG A 1 74 ? 8.667 10.283 -0.798 1.00 31.34 287 ARG A O 18
ATOM 31725 N N . MET A 1 75 ? 6.401 10.262 -0.655 1.00 5.05 288 MET A N 18
ATOM 31726 C CA . MET A 1 75 ? 6.133 10.580 -2.087 1.00 63.41 288 MET A CA 18
ATOM 31727 C C . MET A 1 75 ? 5.967 12.108 -2.321 1.00 61.33 288 MET A C 18
ATOM 31728 O O . MET A 1 75 ? 5.656 12.542 -3.440 1.00 54.02 288 MET A O 18
ATOM 31742 N N . GLN A 1 76 ? 6.181 12.899 -1.243 1.00 32.34 289 GLN A N 18
ATOM 31743 C CA . GLN A 1 76 ? 6.118 14.383 -1.242 1.00 63.44 289 GLN A CA 18
ATOM 31744 C C . GLN A 1 76 ? 4.736 14.928 -1.701 1.00 10.31 289 GLN A C 18
ATOM 31745 O O . GLN A 1 76 ? 4.636 15.913 -2.439 1.00 33.12 289 GLN A O 18
ATOM 31759 N N . TYR A 1 77 ? 3.674 14.255 -1.225 1.00 24.23 290 TYR A N 18
ATOM 31760 C CA . TYR A 1 77 ? 2.264 14.714 -1.333 1.00 4.23 290 TYR A CA 18
ATOM 31761 C C . TYR A 1 77 ? 2.034 16.066 -0.590 1.00 44.22 290 TYR A C 18
ATOM 31762 O O . TYR A 1 77 ? 2.861 16.461 0.243 1.00 0.42 290 TYR A O 18
ATOM 31780 N N . PRO A 1 78 ? 0.903 16.801 -0.888 1.00 70.05 291 PRO A N 18
ATOM 31781 C CA . PRO A 1 78 ? 0.406 17.897 -0.015 1.00 40.43 291 PRO A CA 18
ATOM 31782 C C . PRO A 1 78 ? 0.177 17.393 1.431 1.00 42.11 291 PRO A C 18
ATOM 31783 O O . PRO A 1 78 ? -0.887 16.849 1.746 1.00 10.43 291 PRO A O 18
ATOM 31794 N N . SER A 1 79 ? 1.218 17.560 2.274 1.00 15.23 292 SER A N 18
ATOM 31795 C CA . SER A 1 79 ? 1.317 16.930 3.611 1.00 62.11 292 SER A CA 18
ATOM 31796 C C . SER A 1 79 ? 0.095 17.243 4.510 1.00 74.00 292 SER A C 18
ATOM 31797 O O . SER A 1 79 ? -0.045 18.354 5.038 1.00 10.34 292 SER A O 18
ATOM 31805 N N . SER A 1 80 ? -0.798 16.245 4.630 1.00 4.31 293 SER A N 18
ATOM 31806 C CA . SER A 1 80 ? -2.043 16.343 5.413 1.00 32.23 293 SER A CA 18
ATOM 31807 C C . SER A 1 80 ? -2.485 14.950 5.916 1.00 75.04 293 SER A C 18
ATOM 31808 O O . SER A 1 80 ? -2.150 13.922 5.307 1.00 35.51 293 SER A O 18
ATOM 31816 N N . LYS A 1 81 ? -3.254 14.940 7.027 1.00 31.32 294 LYS A N 18
ATOM 31817 C CA . LYS A 1 81 ? -3.901 13.719 7.570 1.00 21.52 294 LYS A CA 18
ATOM 31818 C C . LYS A 1 81 ? -4.817 13.062 6.508 1.00 22.23 294 LYS A C 18
ATOM 31819 O O . LYS A 1 81 ? -4.885 11.844 6.407 1.00 1.20 294 LYS A O 18
ATOM 31838 N N . SER A 1 82 ? -5.480 13.915 5.705 1.00 31.05 295 SER A N 18
ATOM 31839 C CA . SER A 1 82 ? -6.432 13.489 4.653 1.00 3.23 295 SER A CA 18
ATOM 31840 C C . SER A 1 82 ? -5.743 12.685 3.524 1.00 5.34 295 SER A C 18
ATOM 31841 O O . SER A 1 82 ? -6.146 11.557 3.236 1.00 12.33 295 SER A O 18
ATOM 31849 N N . VAL A 1 83 ? -4.685 13.267 2.910 1.00 43.51 296 VAL A N 18
ATOM 31850 C CA . VAL A 1 83 ? -4.015 12.677 1.722 1.00 62.21 296 VAL A CA 18
ATOM 31851 C C . VAL A 1 83 ? -3.293 11.335 2.058 1.00 61.45 296 VAL A C 18
ATOM 31852 O O . VAL A 1 83 ? -3.129 10.476 1.187 1.00 13.53 296 VAL A O 18
ATOM 31865 N N . GLY A 1 84 ? -2.889 11.171 3.340 1.00 13.41 297 GLY A N 18
ATOM 31866 C CA . GLY A 1 84 ? -2.290 9.915 3.834 1.00 3.15 297 GLY A CA 18
ATOM 31867 C C . GLY A 1 84 ? -3.330 8.861 4.238 1.00 23.12 297 GLY A C 18
ATOM 31868 O O . GLY A 1 84 ? -3.172 7.670 3.941 1.00 64.13 297 GLY A O 18
ATOM 31872 N N . ALA A 1 85 ? -4.404 9.313 4.915 1.00 0.31 298 ALA A N 18
ATOM 31873 C CA . ALA A 1 85 ? -5.523 8.438 5.360 1.00 32.44 298 ALA A CA 18
ATOM 31874 C C . ALA A 1 85 ? -6.337 7.885 4.169 1.00 63.22 298 ALA A C 18
ATOM 31875 O O . ALA A 1 85 ? -7.007 6.857 4.298 1.00 40.23 298 ALA A O 18
ATOM 31882 N N . THR A 1 86 ? -6.323 8.604 3.029 1.00 23.32 299 THR A N 18
ATOM 31883 C CA . THR A 1 86 ? -6.959 8.123 1.782 1.00 33.33 299 THR A CA 18
ATOM 31884 C C . THR A 1 86 ? -6.096 7.024 1.098 1.00 3.30 299 THR A C 18
ATOM 31885 O O . THR A 1 86 ? -6.640 6.125 0.463 1.00 1.02 299 THR A O 18
ATOM 31896 N N . LEU A 1 87 ? -4.750 7.099 1.226 1.00 35.14 300 LEU A N 18
ATOM 31897 C CA . LEU A 1 87 ? -3.849 5.981 0.806 1.00 60.53 300 LEU A CA 18
ATOM 31898 C C . LEU A 1 87 ? -4.153 4.716 1.631 1.00 4.32 300 LEU A C 18
ATOM 31899 O O . LEU A 1 87 ? -4.215 3.607 1.090 1.00 2.14 300 LEU A O 18
ATOM 31915 N N . LYS A 1 88 ? -4.347 4.920 2.953 1.00 32.31 301 LYS A N 18
ATOM 31916 C CA . LYS A 1 88 ? -4.862 3.882 3.863 1.00 63.32 301 LYS A CA 18
ATOM 31917 C C . LYS A 1 88 ? -6.197 3.322 3.340 1.00 0.54 301 LYS A C 18
ATOM 31918 O O . LYS A 1 88 ? -6.350 2.126 3.230 1.00 42.24 301 LYS A O 18
ATOM 31937 N N . ALA A 1 89 ? -7.130 4.229 2.992 1.00 50.23 302 ALA A N 18
ATOM 31938 C CA . ALA A 1 89 ? -8.478 3.877 2.485 1.00 4.22 302 ALA A CA 18
ATOM 31939 C C . ALA A 1 89 ? -8.416 2.998 1.220 1.00 43.45 302 ALA A C 18
ATOM 31940 O O . ALA A 1 89 ? -9.218 2.072 1.078 1.00 4.31 302 ALA A O 18
ATOM 31947 N N . HIS A 1 90 ? -7.454 3.301 0.315 1.00 53.21 303 HIS A N 18
ATOM 31948 C CA . HIS A 1 90 ? -7.190 2.473 -0.885 1.00 51.04 303 HIS A CA 18
ATOM 31949 C C . HIS A 1 90 ? -6.766 1.047 -0.462 1.00 13.23 303 HIS A C 18
ATOM 31950 O O . HIS A 1 90 ? -7.414 0.083 -0.804 1.00 1.54 303 HIS A O 18
ATOM 31965 N N . TYR A 1 91 ? -5.714 0.937 0.342 1.00 65.34 304 TYR A N 18
ATOM 31966 C CA . TYR A 1 91 ? -5.187 -0.373 0.808 1.00 22.40 304 TYR A CA 18
ATOM 31967 C C . TYR A 1 91 ? -6.181 -1.137 1.738 1.00 63.22 304 TYR A C 18
ATOM 31968 O O . TYR A 1 91 ? -6.149 -2.353 1.825 1.00 34.53 304 TYR A O 18
ATOM 31986 N N . GLU A 1 92 ? -7.053 -0.408 2.422 1.00 12.04 305 GLU A N 18
ATOM 31987 C CA . GLU A 1 92 ? -8.076 -0.983 3.325 1.00 5.31 305 GLU A CA 18
ATOM 31988 C C . GLU A 1 92 ? -9.282 -1.567 2.553 1.00 2.02 305 GLU A C 18
ATOM 31989 O O . GLU A 1 92 ? -10.014 -2.400 3.092 1.00 30.21 305 GLU A O 18
ATOM 32001 N N . ARG A 1 93 ? -9.519 -1.101 1.316 1.00 35.30 306 ARG A N 18
ATOM 32002 C CA . ARG A 1 93 ? -10.497 -1.755 0.392 1.00 34.04 306 ARG A CA 18
ATOM 32003 C C . ARG A 1 93 ? -9.825 -2.800 -0.536 1.00 74.21 306 ARG A C 18
ATOM 32004 O O . ARG A 1 93 ? -10.453 -3.786 -0.918 1.00 20.35 306 ARG A O 18
ATOM 32025 N N . ILE A 1 94 ? -8.550 -2.579 -0.867 1.00 74.20 307 ILE A N 18
ATOM 32026 C CA . ILE A 1 94 ? -7.819 -3.321 -1.927 1.00 64.14 307 ILE A CA 18
ATOM 32027 C C . ILE A 1 94 ? -7.030 -4.535 -1.378 1.00 52.32 307 ILE A C 18
ATOM 32028 O O . ILE A 1 94 ? -7.028 -5.611 -1.988 1.00 43.12 307 ILE A O 18
ATOM 32044 N N . LEU A 1 95 ? -6.380 -4.368 -0.220 1.00 44.01 308 LEU A N 18
ATOM 32045 C CA . LEU A 1 95 ? -5.554 -5.444 0.398 1.00 4.21 308 LEU A CA 18
ATOM 32046 C C . LEU A 1 95 ? -6.445 -6.392 1.248 1.00 71.44 308 LEU A C 18
ATOM 32047 O O . LEU A 1 95 ? -6.075 -7.528 1.480 1.00 32.42 308 LEU A O 18
ATOM 32063 N N . HIS A 1 96 ? -7.642 -5.925 1.663 1.00 14.04 309 HIS A N 18
ATOM 32064 C CA . HIS A 1 96 ? -8.589 -6.731 2.498 1.00 34.03 309 HIS A CA 18
ATOM 32065 C C . HIS A 1 96 ? -9.115 -8.050 1.825 1.00 23.34 309 HIS A C 18
ATOM 32066 O O . HIS A 1 96 ? -9.252 -9.052 2.530 1.00 22.32 309 HIS A O 18
ATOM 32081 N N . PRO A 1 97 ? -9.478 -8.090 0.498 1.00 10.14 310 PRO A N 18
ATOM 32082 C CA . PRO A 1 97 ? -9.746 -9.389 -0.192 1.00 63.44 310 PRO A CA 18
ATOM 32083 C C . PRO A 1 97 ? -8.445 -10.214 -0.431 1.00 51.41 310 PRO A C 18
ATOM 32084 O O . PRO A 1 97 ? -8.479 -11.443 -0.516 1.00 43.22 310 PRO A O 18
ATOM 32095 N N . PHE A 1 98 ? -7.300 -9.509 -0.501 1.00 53.22 311 PHE A N 18
ATOM 32096 C CA . PHE A 1 98 ? -5.978 -10.104 -0.822 1.00 2.21 311 PHE A CA 18
ATOM 32097 C C . PHE A 1 98 ? -5.182 -10.484 0.468 1.00 55.34 311 PHE A C 18
ATOM 32098 O O . PHE A 1 98 ? -4.103 -11.074 0.382 1.00 40.22 311 PHE A O 18
ATOM 32115 N N . GLU A 1 99 ? -5.723 -10.155 1.669 1.00 64.32 312 GLU A N 18
ATOM 32116 C CA . GLU A 1 99 ? -5.037 -10.436 2.967 1.00 4.32 312 GLU A CA 18
ATOM 32117 C C . GLU A 1 99 ? -5.085 -11.937 3.332 1.00 10.10 312 GLU A C 18
ATOM 32118 O O . GLU A 1 99 ? -4.414 -12.371 4.264 1.00 54.01 312 GLU A O 18
ATOM 32130 N N . VAL A 1 100 ? -5.900 -12.715 2.595 1.00 33.25 313 VAL A N 18
ATOM 32131 C CA . VAL A 1 100 ? -5.922 -14.188 2.699 1.00 4.13 313 VAL A CA 18
ATOM 32132 C C . VAL A 1 100 ? -4.589 -14.780 2.143 1.00 72.00 313 VAL A C 18
ATOM 32133 O O . VAL A 1 100 ? -4.186 -15.888 2.505 1.00 71.43 313 VAL A O 18
ATOM 32146 N N . TYR A 1 101 ? -3.913 -14.003 1.263 1.00 32.31 314 TYR A N 18
ATOM 32147 C CA . TYR A 1 101 ? -2.534 -14.290 0.806 1.00 31.20 314 TYR A CA 18
ATOM 32148 C C . TYR A 1 101 ? -1.484 -13.850 1.867 1.00 64.34 314 TYR A C 18
ATOM 32149 O O . TYR A 1 101 ? -0.661 -14.667 2.307 1.00 3.51 314 TYR A O 18
ATOM 32167 N N . THR A 1 102 ? -1.509 -12.544 2.240 1.00 43.32 315 THR A N 18
ATOM 32168 C CA . THR A 1 102 ? -0.485 -11.932 3.138 1.00 44.25 315 THR A CA 18
ATOM 32169 C C . THR A 1 102 ? -0.494 -12.593 4.537 1.00 50.10 315 THR A C 18
ATOM 32170 O O . THR A 1 102 ? 0.553 -12.979 5.061 1.00 75.22 315 THR A O 18
ATOM 32181 N N . SER A 1 103 ? -1.687 -12.722 5.121 1.00 44.23 316 SER A N 18
ATOM 32182 C CA . SER A 1 103 ? -1.924 -13.601 6.282 1.00 74.54 316 SER A CA 18
ATOM 32183 C C . SER A 1 103 ? -2.301 -15.003 5.767 1.00 43.35 316 SER A C 18
ATOM 32184 O O . SER A 1 103 ? -3.326 -15.153 5.102 1.00 42.31 316 SER A O 18
ATOM 32192 N N . GLY A 1 104 ? -1.476 -16.021 6.085 1.00 31.31 317 GLY A N 18
ATOM 32193 C CA . GLY A 1 104 ? -1.629 -17.379 5.519 1.00 74.23 317 GLY A CA 18
ATOM 32194 C C . GLY A 1 104 ? -2.679 -18.244 6.227 1.00 53.10 317 GLY A C 18
ATOM 32195 O O . GLY A 1 104 ? -2.382 -19.361 6.672 1.00 74.22 317 GLY A O 18
ATOM 32199 N N . LYS A 1 105 ? -3.913 -17.725 6.318 1.00 23.33 318 LYS A N 18
ATOM 32200 C CA . LYS A 1 105 ? -5.078 -18.454 6.858 1.00 72.03 318 LYS A CA 18
ATOM 32201 C C . LYS A 1 105 ? -6.125 -18.643 5.738 1.00 73.12 318 LYS A C 18
ATOM 32202 O O . LYS A 1 105 ? -6.605 -17.659 5.170 1.00 14.50 318 LYS A O 18
ATOM 32221 N N . VAL A 1 106 ? -6.457 -19.905 5.415 1.00 22.53 319 VAL A N 18
ATOM 32222 C CA . VAL A 1 106 ? -7.416 -20.233 4.331 1.00 1.15 319 VAL A CA 18
ATOM 32223 C C . VAL A 1 106 ? -8.873 -19.883 4.741 1.00 44.43 319 VAL A C 18
ATOM 32224 O O . VAL A 1 106 ? -9.363 -20.362 5.771 1.00 74.51 319 VAL A O 18
ATOM 32237 N N . LEU A 1 107 ? -9.532 -19.029 3.932 1.00 51.54 320 LEU A N 18
ATOM 32238 C CA . LEU A 1 107 ? -10.974 -18.708 4.077 1.00 65.41 320 LEU A CA 18
ATOM 32239 C C . LEU A 1 107 ? -11.838 -19.831 3.411 1.00 71.43 320 LEU A C 18
ATOM 32240 O O . LEU A 1 107 ? -12.405 -20.672 4.143 1.00 36.81 320 LEU A O 18
ATOM 32257 N N . PRO A 1 1 ? -13.240 6.694 -6.077 1.00 70.35 214 PRO A N 19
ATOM 32258 C CA . PRO A 1 1 ? -12.820 8.027 -6.593 1.00 60.11 214 PRO A CA 19
ATOM 32259 C C . PRO A 1 1 ? -11.705 7.906 -7.668 1.00 72.44 214 PRO A C 19
ATOM 32260 O O . PRO A 1 1 ? -10.917 6.956 -7.651 1.00 22.43 214 PRO A O 19
ATOM 32273 N N . ARG A 1 2 ? -11.664 8.878 -8.596 1.00 55.10 215 ARG A N 19
ATOM 32274 C CA . ARG A 1 2 ? -10.595 8.985 -9.619 1.00 11.25 215 ARG A CA 19
ATOM 32275 C C . ARG A 1 2 ? -9.292 9.560 -8.995 1.00 34.13 215 ARG A C 19
ATOM 32276 O O . ARG A 1 2 ? -9.318 10.195 -7.934 1.00 14.40 215 ARG A O 19
ATOM 32297 N N . VAL A 1 3 ? -8.160 9.335 -9.680 1.00 24.02 216 VAL A N 19
ATOM 32298 C CA . VAL A 1 3 ? -6.843 9.928 -9.318 1.00 2.14 216 VAL A CA 19
ATOM 32299 C C . VAL A 1 3 ? -6.361 10.901 -10.428 1.00 64.54 216 VAL A C 19
ATOM 32300 O O . VAL A 1 3 ? -5.173 11.238 -10.505 1.00 62.41 216 VAL A O 19
ATOM 32313 N N . GLN A 1 4 ? -7.332 11.378 -11.239 1.00 30.43 217 GLN A N 19
ATOM 32314 C CA . GLN A 1 4 ? -7.105 12.191 -12.451 1.00 10.32 217 GLN A CA 19
ATOM 32315 C C . GLN A 1 4 ? -6.315 11.392 -13.526 1.00 21.30 217 GLN A C 19
ATOM 32316 O O . GLN A 1 4 ? -5.087 11.518 -13.641 1.00 62.24 217 GLN A O 19
ATOM 32330 N N . ARG A 1 5 ? -7.061 10.521 -14.252 1.00 62.13 218 ARG A N 19
ATOM 32331 C CA . ARG A 1 5 ? -6.564 9.685 -15.380 1.00 52.12 218 ARG A CA 19
ATOM 32332 C C . ARG A 1 5 ? -5.582 8.561 -14.945 1.00 40.52 218 ARG A C 19
ATOM 32333 O O . ARG A 1 5 ? -5.001 8.577 -13.855 1.00 20.44 218 ARG A O 19
ATOM 32354 N N . LEU A 1 6 ? -5.466 7.548 -15.820 1.00 64.41 219 LEU A N 19
ATOM 32355 C CA . LEU A 1 6 ? -4.398 6.522 -15.763 1.00 43.11 219 LEU A CA 19
ATOM 32356 C C . LEU A 1 6 ? -3.380 6.779 -16.901 1.00 74.45 219 LEU A C 19
ATOM 32357 O O . LEU A 1 6 ? -3.664 7.562 -17.823 1.00 54.05 219 LEU A O 19
ATOM 32373 N N . ASN A 1 7 ? -2.216 6.105 -16.828 1.00 51.20 220 ASN A N 19
ATOM 32374 C CA . ASN A 1 7 ? -1.090 6.275 -17.784 1.00 64.11 220 ASN A CA 19
ATOM 32375 C C . ASN A 1 7 ? -0.482 7.701 -17.706 1.00 13.32 220 ASN A C 19
ATOM 32376 O O . ASN A 1 7 ? -1.109 8.693 -18.102 1.00 72.22 220 ASN A O 19
ATOM 32387 N N . GLU A 1 8 ? 0.746 7.785 -17.186 1.00 23.20 221 GLU A N 19
ATOM 32388 C CA . GLU A 1 8 ? 1.505 9.045 -17.096 1.00 4.43 221 GLU A CA 19
ATOM 32389 C C . GLU A 1 8 ? 2.376 9.244 -18.368 1.00 71.40 221 GLU A C 19
ATOM 32390 O O . GLU A 1 8 ? 2.070 10.088 -19.218 1.00 52.52 221 GLU A O 19
ATOM 32402 N N . LEU A 1 9 ? 3.476 8.462 -18.478 1.00 21.31 222 LEU A N 19
ATOM 32403 C CA . LEU A 1 9 ? 4.428 8.541 -19.614 1.00 14.10 222 LEU A CA 19
ATOM 32404 C C . LEU A 1 9 ? 4.757 7.121 -20.135 1.00 32.03 222 LEU A C 19
ATOM 32405 O O . LEU A 1 9 ? 4.271 6.703 -21.194 1.00 75.05 222 LEU A O 19
ATOM 32421 N N . GLU A 1 10 ? 5.562 6.374 -19.352 1.00 22.10 223 GLU A N 19
ATOM 32422 C CA . GLU A 1 10 ? 6.017 5.011 -19.713 1.00 11.23 223 GLU A CA 19
ATOM 32423 C C . GLU A 1 10 ? 6.440 4.238 -18.441 1.00 11.24 223 GLU A C 19
ATOM 32424 O O . GLU A 1 10 ? 6.901 4.839 -17.459 1.00 24.10 223 GLU A O 19
ATOM 32436 N N . ALA A 1 11 ? 6.295 2.905 -18.479 1.00 23.25 224 ALA A N 19
ATOM 32437 C CA . ALA A 1 11 ? 6.654 2.008 -17.368 1.00 65.12 224 ALA A CA 19
ATOM 32438 C C . ALA A 1 11 ? 7.688 0.970 -17.849 1.00 71.22 224 ALA A C 19
ATOM 32439 O O . ALA A 1 11 ? 7.346 -0.058 -18.442 1.00 2.34 224 ALA A O 19
ATOM 32446 N N . LYS A 1 12 ? 8.966 1.291 -17.604 1.00 74.33 225 LYS A N 19
ATOM 32447 C CA . LYS A 1 12 ? 10.126 0.469 -18.019 1.00 42.00 225 LYS A CA 19
ATOM 32448 C C . LYS A 1 12 ? 10.355 -0.744 -17.074 1.00 21.24 225 LYS A C 19
ATOM 32449 O O . LYS A 1 12 ? 11.210 -1.595 -17.342 1.00 33.10 225 LYS A O 19
ATOM 32468 N N . THR A 1 13 ? 9.610 -0.785 -15.956 1.00 31.11 226 THR A N 19
ATOM 32469 C CA . THR A 1 13 ? 9.605 -1.914 -15.002 1.00 30.44 226 THR A CA 19
ATOM 32470 C C . THR A 1 13 ? 8.263 -2.690 -15.085 1.00 20.41 226 THR A C 19
ATOM 32471 O O . THR A 1 13 ? 7.237 -2.232 -14.568 1.00 52.11 226 THR A O 19
ATOM 32482 N N . ARG A 1 14 ? 8.276 -3.860 -15.760 1.00 72.50 227 ARG A N 19
ATOM 32483 C CA . ARG A 1 14 ? 7.070 -4.709 -15.936 1.00 53.11 227 ARG A CA 19
ATOM 32484 C C . ARG A 1 14 ? 7.004 -5.831 -14.877 1.00 42.20 227 ARG A C 19
ATOM 32485 O O . ARG A 1 14 ? 5.975 -6.003 -14.230 1.00 62.02 227 ARG A O 19
ATOM 32506 N N . VAL A 1 15 ? 8.107 -6.601 -14.709 1.00 44.33 228 VAL A N 19
ATOM 32507 C CA . VAL A 1 15 ? 8.155 -7.728 -13.726 1.00 5.21 228 VAL A CA 19
ATOM 32508 C C . VAL A 1 15 ? 8.170 -7.204 -12.257 1.00 63.15 228 VAL A C 19
ATOM 32509 O O . VAL A 1 15 ? 7.751 -7.901 -11.322 1.00 63.04 228 VAL A O 19
ATOM 32522 N N . LYS A 1 16 ? 8.636 -5.958 -12.081 1.00 74.31 229 LYS A N 19
ATOM 32523 C CA . LYS A 1 16 ? 8.636 -5.261 -10.775 1.00 51.35 229 LYS A CA 19
ATOM 32524 C C . LYS A 1 16 ? 7.200 -4.816 -10.382 1.00 50.31 229 LYS A C 19
ATOM 32525 O O . LYS A 1 16 ? 6.794 -4.921 -9.227 1.00 2.31 229 LYS A O 19
ATOM 32544 N N . LEU A 1 17 ? 6.459 -4.285 -11.369 1.00 71.54 230 LEU A N 19
ATOM 32545 C CA . LEU A 1 17 ? 5.015 -3.945 -11.232 1.00 22.13 230 LEU A CA 19
ATOM 32546 C C . LEU A 1 17 ? 4.082 -5.169 -11.471 1.00 2.21 230 LEU A C 19
ATOM 32547 O O . LEU A 1 17 ? 2.862 -5.048 -11.332 1.00 4.34 230 LEU A O 19
ATOM 32563 N N . ASN A 1 18 ? 4.661 -6.339 -11.834 1.00 15.43 231 ASN A N 19
ATOM 32564 C CA . ASN A 1 18 ? 3.888 -7.592 -12.081 1.00 71.44 231 ASN A CA 19
ATOM 32565 C C . ASN A 1 18 ? 3.139 -8.071 -10.814 1.00 44.44 231 ASN A C 19
ATOM 32566 O O . ASN A 1 18 ? 2.111 -8.730 -10.914 1.00 54.11 231 ASN A O 19
ATOM 32577 N N . PHE A 1 19 ? 3.670 -7.734 -9.628 1.00 1.44 232 PHE A N 19
ATOM 32578 C CA . PHE A 1 19 ? 3.002 -8.014 -8.333 1.00 60.45 232 PHE A CA 19
ATOM 32579 C C . PHE A 1 19 ? 1.628 -7.299 -8.253 1.00 20.42 232 PHE A C 19
ATOM 32580 O O . PHE A 1 19 ? 0.648 -7.859 -7.738 1.00 74.52 232 PHE A O 19
ATOM 32597 N N . LEU A 1 20 ? 1.582 -6.066 -8.795 1.00 22.05 233 LEU A N 19
ATOM 32598 C CA . LEU A 1 20 ? 0.333 -5.296 -8.966 1.00 52.04 233 LEU A CA 19
ATOM 32599 C C . LEU A 1 20 ? -0.546 -5.903 -10.098 1.00 33.43 233 LEU A C 19
ATOM 32600 O O . LEU A 1 20 ? -1.765 -5.894 -9.992 1.00 25.14 233 LEU A O 19
ATOM 32616 N N . ASP A 1 21 ? 0.089 -6.438 -11.166 1.00 32.13 234 ASP A N 19
ATOM 32617 C CA . ASP A 1 21 ? -0.627 -7.083 -12.306 1.00 73.30 234 ASP A CA 19
ATOM 32618 C C . ASP A 1 21 ? -1.353 -8.395 -11.898 1.00 35.15 234 ASP A C 19
ATOM 32619 O O . ASP A 1 21 ? -2.427 -8.706 -12.431 1.00 14.41 234 ASP A O 19
ATOM 32628 N N . GLN A 1 22 ? -0.740 -9.154 -10.969 1.00 51.15 235 GLN A N 19
ATOM 32629 C CA . GLN A 1 22 ? -1.312 -10.407 -10.414 1.00 42.21 235 GLN A CA 19
ATOM 32630 C C . GLN A 1 22 ? -2.677 -10.134 -9.748 1.00 21.33 235 GLN A C 19
ATOM 32631 O O . GLN A 1 22 ? -3.702 -10.704 -10.129 1.00 12.32 235 GLN A O 19
ATOM 32645 N N . ILE A 1 23 ? -2.663 -9.227 -8.764 1.00 11.33 236 ILE A N 19
ATOM 32646 C CA . ILE A 1 23 ? -3.866 -8.830 -8.015 1.00 31.02 236 ILE A CA 19
ATOM 32647 C C . ILE A 1 23 ? -4.852 -8.017 -8.908 1.00 73.02 236 ILE A C 19
ATOM 32648 O O . ILE A 1 23 ? -6.067 -8.121 -8.742 1.00 53.01 236 ILE A O 19
ATOM 32664 N N . ALA A 1 24 ? -4.319 -7.224 -9.866 1.00 62.35 237 ALA A N 19
ATOM 32665 C CA . ALA A 1 24 ? -5.137 -6.533 -10.902 1.00 44.53 237 ALA A CA 19
ATOM 32666 C C . ALA A 1 24 ? -5.962 -7.519 -11.754 1.00 52.04 237 ALA A C 19
ATOM 32667 O O . ALA A 1 24 ? -7.052 -7.179 -12.203 1.00 54.25 237 ALA A O 19
ATOM 32674 N N . LYS A 1 25 ? -5.424 -8.735 -11.970 1.00 72.21 238 LYS A N 19
ATOM 32675 C CA . LYS A 1 25 ? -6.134 -9.811 -12.694 1.00 44.13 238 LYS A CA 19
ATOM 32676 C C . LYS A 1 25 ? -7.243 -10.459 -11.812 1.00 55.15 238 LYS A C 19
ATOM 32677 O O . LYS A 1 25 ? -8.294 -10.872 -12.323 1.00 11.30 238 LYS A O 19
ATOM 32696 N N . PHE A 1 26 ? -7.004 -10.529 -10.488 1.00 24.20 239 PHE A N 19
ATOM 32697 C CA . PHE A 1 26 ? -8.029 -10.941 -9.491 1.00 13.44 239 PHE A CA 19
ATOM 32698 C C . PHE A 1 26 ? -9.238 -9.959 -9.508 1.00 72.10 239 PHE A C 19
ATOM 32699 O O . PHE A 1 26 ? -10.405 -10.378 -9.518 1.00 0.35 239 PHE A O 19
ATOM 32716 N N . TRP A 1 27 ? -8.930 -8.651 -9.523 1.00 64.03 240 TRP A N 19
ATOM 32717 C CA . TRP A 1 27 ? -9.942 -7.572 -9.612 1.00 51.35 240 TRP A CA 19
ATOM 32718 C C . TRP A 1 27 ? -10.485 -7.378 -11.047 1.00 21.41 240 TRP A C 19
ATOM 32719 O O . TRP A 1 27 ? -11.548 -6.799 -11.219 1.00 50.21 240 TRP A O 19
ATOM 32740 N N . GLU A 1 28 ? -9.748 -7.867 -12.060 1.00 71.54 241 GLU A N 19
ATOM 32741 C CA . GLU A 1 28 ? -10.197 -7.850 -13.483 1.00 72.12 241 GLU A CA 19
ATOM 32742 C C . GLU A 1 28 ? -11.434 -8.767 -13.679 1.00 43.43 241 GLU A C 19
ATOM 32743 O O . GLU A 1 28 ? -12.293 -8.505 -14.528 1.00 2.33 241 GLU A O 19
ATOM 32755 N N . LEU A 1 29 ? -11.514 -9.830 -12.851 1.00 75.43 242 LEU A N 19
ATOM 32756 C CA . LEU A 1 29 ? -12.705 -10.714 -12.760 1.00 32.25 242 LEU A CA 19
ATOM 32757 C C . LEU A 1 29 ? -13.923 -9.946 -12.195 1.00 42.20 242 LEU A C 19
ATOM 32758 O O . LEU A 1 29 ? -15.065 -10.167 -12.604 1.00 50.40 242 LEU A O 19
ATOM 32774 N N . GLN A 1 30 ? -13.642 -9.032 -11.251 1.00 22.32 243 GLN A N 19
ATOM 32775 C CA . GLN A 1 30 ? -14.662 -8.186 -10.588 1.00 64.02 243 GLN A CA 19
ATOM 32776 C C . GLN A 1 30 ? -14.992 -6.926 -11.441 1.00 71.24 243 GLN A C 19
ATOM 32777 O O . GLN A 1 30 ? -15.999 -6.246 -11.206 1.00 12.24 243 GLN A O 19
ATOM 32791 N N . GLY A 1 31 ? -14.129 -6.647 -12.439 1.00 71.41 244 GLY A N 19
ATOM 32792 C CA . GLY A 1 31 ? -14.144 -5.390 -13.200 1.00 54.40 244 GLY A CA 19
ATOM 32793 C C . GLY A 1 31 ? -12.882 -4.572 -12.910 1.00 25.11 244 GLY A C 19
ATOM 32794 O O . GLY A 1 31 ? -12.665 -4.188 -11.755 1.00 12.32 244 GLY A O 19
ATOM 32798 N N . SER A 1 32 ? -12.038 -4.338 -13.948 1.00 35.31 245 SER A N 19
ATOM 32799 C CA . SER A 1 32 ? -10.696 -3.694 -13.811 1.00 21.20 245 SER A CA 19
ATOM 32800 C C . SER A 1 32 ? -10.758 -2.284 -13.171 1.00 11.02 245 SER A C 19
ATOM 32801 O O . SER A 1 32 ? -10.809 -1.260 -13.861 1.00 12.23 245 SER A O 19
ATOM 32809 N N . SER A 1 33 ? -10.779 -2.261 -11.828 1.00 33.44 246 SER A N 19
ATOM 32810 C CA . SER A 1 33 ? -10.835 -1.025 -11.013 1.00 55.44 246 SER A CA 19
ATOM 32811 C C . SER A 1 33 ? -9.558 -0.856 -10.173 1.00 22.23 246 SER A C 19
ATOM 32812 O O . SER A 1 33 ? -9.478 0.035 -9.321 1.00 43.12 246 SER A O 19
ATOM 32820 N N . LEU A 1 34 ? -8.546 -1.707 -10.426 1.00 14.41 247 LEU A N 19
ATOM 32821 C CA . LEU A 1 34 ? -7.284 -1.696 -9.660 1.00 54.21 247 LEU A CA 19
ATOM 32822 C C . LEU A 1 34 ? -6.199 -0.854 -10.389 1.00 63.24 247 LEU A C 19
ATOM 32823 O O . LEU A 1 34 ? -6.530 -0.042 -11.262 1.00 44.33 247 LEU A O 19
ATOM 32839 N N . LYS A 1 35 ? -4.913 -1.045 -9.996 1.00 23.13 248 LYS A N 19
ATOM 32840 C CA . LYS A 1 35 ? -3.778 -0.209 -10.433 1.00 44.34 248 LYS A CA 19
ATOM 32841 C C . LYS A 1 35 ? -3.993 1.252 -9.956 1.00 72.04 248 LYS A C 19
ATOM 32842 O O . LYS A 1 35 ? -3.692 2.226 -10.649 1.00 72.13 248 LYS A O 19
ATOM 32861 N N . ILE A 1 36 ? -4.510 1.384 -8.706 1.00 14.32 249 ILE A N 19
ATOM 32862 C CA . ILE A 1 36 ? -4.715 2.691 -8.033 1.00 51.10 249 ILE A CA 19
ATOM 32863 C C . ILE A 1 36 ? -3.884 2.766 -6.697 1.00 41.10 249 ILE A C 19
ATOM 32864 O O . ILE A 1 36 ? -4.450 2.661 -5.595 1.00 2.44 249 ILE A O 19
ATOM 32880 N N . PRO A 1 37 ? -2.508 2.858 -6.769 1.00 11.25 250 PRO A N 19
ATOM 32881 C CA . PRO A 1 37 ? -1.675 3.171 -5.590 1.00 22.15 250 PRO A CA 19
ATOM 32882 C C . PRO A 1 37 ? -1.585 4.698 -5.308 1.00 12.52 250 PRO A C 19
ATOM 32883 O O . PRO A 1 37 ? -1.779 5.142 -4.177 1.00 55.32 250 PRO A O 19
ATOM 32894 N N . MET A 1 38 ? -1.344 5.489 -6.372 1.00 2.33 251 MET A N 19
ATOM 32895 C CA . MET A 1 38 ? -0.859 6.878 -6.271 1.00 43.45 251 MET A CA 19
ATOM 32896 C C . MET A 1 38 ? -1.847 7.903 -6.874 1.00 4.24 251 MET A C 19
ATOM 32897 O O . MET A 1 38 ? -2.128 7.886 -8.073 1.00 74.41 251 MET A O 19
ATOM 32911 N N . VAL A 1 39 ? -2.351 8.802 -6.002 1.00 34.21 252 VAL A N 19
ATOM 32912 C CA . VAL A 1 39 ? -3.330 9.850 -6.367 1.00 64.50 252 VAL A CA 19
ATOM 32913 C C . VAL A 1 39 ? -2.630 11.159 -6.829 1.00 1.41 252 VAL A C 19
ATOM 32914 O O . VAL A 1 39 ? -2.902 11.664 -7.928 1.00 54.35 252 VAL A O 19
ATOM 32927 N N . GLU A 1 40 ? -1.695 11.664 -6.006 1.00 43.54 253 GLU A N 19
ATOM 32928 C CA . GLU A 1 40 ? -1.024 12.968 -6.236 1.00 13.22 253 GLU A CA 19
ATOM 32929 C C . GLU A 1 40 ? 0.127 12.875 -7.268 1.00 33.21 253 GLU A C 19
ATOM 32930 O O . GLU A 1 40 ? 0.553 13.893 -7.818 1.00 25.15 253 GLU A O 19
ATOM 32942 N N . ARG A 1 41 ? 0.623 11.655 -7.518 1.00 64.24 254 ARG A N 19
ATOM 32943 C CA . ARG A 1 41 ? 1.732 11.405 -8.471 1.00 50.33 254 ARG A CA 19
ATOM 32944 C C . ARG A 1 41 ? 1.241 11.180 -9.920 1.00 41.45 254 ARG A C 19
ATOM 32945 O O . ARG A 1 41 ? 1.914 11.598 -10.870 1.00 63.34 254 ARG A O 19
ATOM 32966 N N . LYS A 1 42 ? 0.080 10.499 -10.068 1.00 0.34 255 LYS A N 19
ATOM 32967 C CA . LYS A 1 42 ? -0.495 10.053 -11.384 1.00 23.21 255 LYS A CA 19
ATOM 32968 C C . LYS A 1 42 ? 0.300 8.863 -12.000 1.00 54.31 255 LYS A C 19
ATOM 32969 O O . LYS A 1 42 ? -0.271 8.012 -12.690 1.00 42.01 255 LYS A O 19
ATOM 32988 N N . ALA A 1 43 ? 1.624 8.838 -11.769 1.00 32.42 256 ALA A N 19
ATOM 32989 C CA . ALA A 1 43 ? 2.459 7.631 -11.935 1.00 62.12 256 ALA A CA 19
ATOM 32990 C C . ALA A 1 43 ? 2.125 6.617 -10.831 1.00 42.35 256 ALA A C 19
ATOM 32991 O O . ALA A 1 43 ? 2.262 6.906 -9.641 1.00 62.32 256 ALA A O 19
ATOM 32998 N N . LEU A 1 44 ? 1.702 5.440 -11.256 1.00 55.12 257 LEU A N 19
ATOM 32999 C CA . LEU A 1 44 ? 1.161 4.398 -10.389 1.00 32.41 257 LEU A CA 19
ATOM 33000 C C . LEU A 1 44 ? 2.257 3.358 -10.067 1.00 61.32 257 LEU A C 19
ATOM 33001 O O . LEU A 1 44 ? 2.529 2.447 -10.859 1.00 55.11 257 LEU A O 19
ATOM 33017 N N . ASP A 1 45 ? 2.884 3.517 -8.894 1.00 35.21 258 ASP A N 19
ATOM 33018 C CA . ASP A 1 45 ? 4.025 2.687 -8.456 1.00 24.02 258 ASP A CA 19
ATOM 33019 C C . ASP A 1 45 ? 3.705 1.986 -7.119 1.00 0.31 258 ASP A C 19
ATOM 33020 O O . ASP A 1 45 ? 4.136 2.420 -6.041 1.00 61.22 258 ASP A O 19
ATOM 33029 N N . LEU A 1 46 ? 2.909 0.907 -7.206 1.00 43.22 259 LEU A N 19
ATOM 33030 C CA . LEU A 1 46 ? 2.590 0.038 -6.048 1.00 24.42 259 LEU A CA 19
ATOM 33031 C C . LEU A 1 46 ? 3.873 -0.692 -5.567 1.00 15.25 259 LEU A C 19
ATOM 33032 O O . LEU A 1 46 ? 4.014 -0.995 -4.384 1.00 62.11 259 LEU A O 19
ATOM 33048 N N . TYR A 1 47 ? 4.792 -0.944 -6.524 1.00 61.14 260 TYR A N 19
ATOM 33049 C CA . TYR A 1 47 ? 6.153 -1.481 -6.277 1.00 51.22 260 TYR A CA 19
ATOM 33050 C C . TYR A 1 47 ? 6.850 -0.803 -5.058 1.00 52.20 260 TYR A C 19
ATOM 33051 O O . TYR A 1 47 ? 7.115 -1.457 -4.041 1.00 74.33 260 TYR A O 19
ATOM 33069 N N . THR A 1 48 ? 7.123 0.511 -5.170 1.00 34.34 261 THR A N 19
ATOM 33070 C CA . THR A 1 48 ? 7.808 1.278 -4.100 1.00 53.24 261 THR A CA 19
ATOM 33071 C C . THR A 1 48 ? 6.874 1.592 -2.913 1.00 52.40 261 THR A C 19
ATOM 33072 O O . THR A 1 48 ? 7.329 1.631 -1.775 1.00 12.13 261 THR A O 19
ATOM 33083 N N . LEU A 1 49 ? 5.573 1.817 -3.189 1.00 3.34 262 LEU A N 19
ATOM 33084 C CA . LEU A 1 49 ? 4.594 2.226 -2.149 1.00 51.04 262 LEU A CA 19
ATOM 33085 C C . LEU A 1 49 ? 4.398 1.108 -1.090 1.00 51.52 262 LEU A C 19
ATOM 33086 O O . LEU A 1 49 ? 4.282 1.384 0.108 1.00 1.41 262 LEU A O 19
ATOM 33102 N N . HIS A 1 50 ? 4.386 -0.154 -1.563 1.00 53.04 263 HIS A N 19
ATOM 33103 C CA . HIS A 1 50 ? 4.276 -1.357 -0.703 1.00 62.23 263 HIS A CA 19
ATOM 33104 C C . HIS A 1 50 ? 5.519 -1.514 0.208 1.00 52.12 263 HIS A C 19
ATOM 33105 O O . HIS A 1 50 ? 5.396 -1.938 1.366 1.00 11.43 263 HIS A O 19
ATOM 33120 N N . ARG A 1 51 ? 6.708 -1.171 -0.338 1.00 31.44 264 ARG A N 19
ATOM 33121 C CA . ARG A 1 51 ? 7.971 -1.118 0.440 1.00 32.22 264 ARG A CA 19
ATOM 33122 C C . ARG A 1 51 ? 7.862 -0.140 1.631 1.00 10.11 264 ARG A C 19
ATOM 33123 O O . ARG A 1 51 ? 8.137 -0.519 2.758 1.00 5.50 264 ARG A O 19
ATOM 33144 N N . ILE A 1 52 ? 7.453 1.111 1.338 1.00 54.14 265 ILE A N 19
ATOM 33145 C CA . ILE A 1 52 ? 7.358 2.221 2.331 1.00 4.30 265 ILE A CA 19
ATOM 33146 C C . ILE A 1 52 ? 6.536 1.813 3.583 1.00 61.20 265 ILE A C 19
ATOM 33147 O O . ILE A 1 52 ? 7.003 1.941 4.722 1.00 42.13 265 ILE A O 19
ATOM 33163 N N . VAL A 1 53 ? 5.330 1.277 3.326 1.00 35.52 266 VAL A N 19
ATOM 33164 C CA . VAL A 1 53 ? 4.406 0.794 4.376 1.00 11.44 266 VAL A CA 19
ATOM 33165 C C . VAL A 1 53 ? 5.052 -0.348 5.214 1.00 52.52 266 VAL A C 19
ATOM 33166 O O . VAL A 1 53 ? 4.989 -0.343 6.447 1.00 44.01 266 VAL A O 19
ATOM 33179 N N . GLN A 1 54 ? 5.715 -1.292 4.507 1.00 11.13 267 GLN A N 19
ATOM 33180 C CA . GLN A 1 54 ? 6.419 -2.451 5.119 1.00 14.03 267 GLN A CA 19
ATOM 33181 C C . GLN A 1 54 ? 7.608 -1.998 6.017 1.00 12.34 267 GLN A C 19
ATOM 33182 O O . GLN A 1 54 ? 7.792 -2.518 7.121 1.00 74.13 267 GLN A O 19
ATOM 33196 N N . GLU A 1 55 ? 8.372 -0.997 5.538 1.00 14.30 268 GLU A N 19
ATOM 33197 C CA . GLU A 1 55 ? 9.573 -0.458 6.230 1.00 62.40 268 GLU A CA 19
ATOM 33198 C C . GLU A 1 55 ? 9.188 0.295 7.525 1.00 23.02 268 GLU A C 19
ATOM 33199 O O . GLU A 1 55 ? 9.952 0.315 8.493 1.00 63.52 268 GLU A O 19
ATOM 33211 N N . GLU A 1 56 ? 7.984 0.895 7.527 1.00 72.53 269 GLU A N 19
ATOM 33212 C CA . GLU A 1 56 ? 7.418 1.590 8.707 1.00 23.11 269 GLU A CA 19
ATOM 33213 C C . GLU A 1 56 ? 6.762 0.599 9.710 1.00 12.52 269 GLU A C 19
ATOM 33214 O O . GLU A 1 56 ? 6.626 0.922 10.898 1.00 13.05 269 GLU A O 19
ATOM 33226 N N . GLY A 1 57 ? 6.356 -0.601 9.235 1.00 23.01 270 GLY A N 19
ATOM 33227 C CA . GLY A 1 57 ? 5.912 -1.689 10.142 1.00 63.03 270 GLY A CA 19
ATOM 33228 C C . GLY A 1 57 ? 4.871 -2.651 9.552 1.00 15.32 270 GLY A C 19
ATOM 33229 O O . GLY A 1 57 ? 4.324 -3.489 10.279 1.00 72.53 270 GLY A O 19
ATOM 33233 N N . GLY A 1 58 ? 4.606 -2.560 8.239 1.00 75.13 271 GLY A N 19
ATOM 33234 C CA . GLY A 1 58 ? 3.516 -3.329 7.599 1.00 13.40 271 GLY A CA 19
ATOM 33235 C C . GLY A 1 58 ? 2.169 -2.600 7.667 1.00 74.10 271 GLY A C 19
ATOM 33236 O O . GLY A 1 58 ? 2.008 -1.685 8.467 1.00 63.10 271 GLY A O 19
ATOM 33240 N N . MET A 1 59 ? 1.182 -3.038 6.852 1.00 24.41 272 MET A N 19
ATOM 33241 C CA . MET A 1 59 ? -0.117 -2.316 6.674 1.00 65.40 272 MET A CA 19
ATOM 33242 C C . MET A 1 59 ? -0.876 -2.154 8.018 1.00 53.03 272 MET A C 19
ATOM 33243 O O . MET A 1 59 ? -1.369 -1.070 8.334 1.00 22.12 272 MET A O 19
ATOM 33257 N N . GLU A 1 60 ? -0.900 -3.237 8.813 1.00 45.21 273 GLU A N 19
ATOM 33258 C CA . GLU A 1 60 ? -1.601 -3.285 10.120 1.00 75.25 273 GLU A CA 19
ATOM 33259 C C . GLU A 1 60 ? -1.012 -2.280 11.148 1.00 55.35 273 GLU A C 19
ATOM 33260 O O . GLU A 1 60 ? -1.753 -1.512 11.769 1.00 61.12 273 GLU A O 19
ATOM 33272 N N . GLN A 1 61 ? 0.328 -2.291 11.311 1.00 0.42 274 GLN A N 19
ATOM 33273 C CA . GLN A 1 61 ? 1.031 -1.394 12.263 1.00 3.25 274 GLN A CA 19
ATOM 33274 C C . GLN A 1 61 ? 1.014 0.083 11.785 1.00 4.20 274 GLN A C 19
ATOM 33275 O O . GLN A 1 61 ? 0.887 0.997 12.596 1.00 24.42 274 GLN A O 19
ATOM 33289 N N . THR A 1 62 ? 1.152 0.295 10.466 1.00 30.14 275 THR A N 19
ATOM 33290 C CA . THR A 1 62 ? 1.094 1.643 9.843 1.00 1.33 275 THR A CA 19
ATOM 33291 C C . THR A 1 62 ? -0.322 2.276 9.997 1.00 3.15 275 THR A C 19
ATOM 33292 O O . THR A 1 62 ? -0.453 3.494 10.131 1.00 25.01 275 THR A O 19
ATOM 33303 N N . THR A 1 63 ? -1.374 1.432 10.013 1.00 34.52 276 THR A N 19
ATOM 33304 C CA . THR A 1 63 ? -2.775 1.876 10.274 1.00 15.24 276 THR A CA 19
ATOM 33305 C C . THR A 1 63 ? -3.024 2.141 11.780 1.00 2.11 276 THR A C 19
ATOM 33306 O O . THR A 1 63 ? -3.635 3.156 12.158 1.00 13.14 276 THR A O 19
ATOM 33317 N N . LYS A 1 64 ? -2.537 1.219 12.623 1.00 24.12 277 LYS A N 19
ATOM 33318 C CA . LYS A 1 64 ? -2.760 1.244 14.088 1.00 32.14 277 LYS A CA 19
ATOM 33319 C C . LYS A 1 64 ? -2.021 2.426 14.767 1.00 0.51 277 LYS A C 19
ATOM 33320 O O . LYS A 1 64 ? -2.571 3.103 15.637 1.00 34.33 277 LYS A O 19
ATOM 33339 N N . ASP A 1 65 ? -0.771 2.658 14.334 1.00 54.10 278 ASP A N 19
ATOM 33340 C CA . ASP A 1 65 ? 0.080 3.772 14.814 1.00 34.22 278 ASP A CA 19
ATOM 33341 C C . ASP A 1 65 ? -0.245 5.084 14.037 1.00 3.11 278 ASP A C 19
ATOM 33342 O O . ASP A 1 65 ? 0.115 6.182 14.485 1.00 64.43 278 ASP A O 19
ATOM 33351 N N . ARG A 1 66 ? -0.919 4.929 12.863 1.00 5.22 279 ARG A N 19
ATOM 33352 C CA . ARG A 1 66 ? -1.385 6.042 11.984 1.00 14.10 279 ARG A CA 19
ATOM 33353 C C . ARG A 1 66 ? -0.201 6.728 11.237 1.00 74.02 279 ARG A C 19
ATOM 33354 O O . ARG A 1 66 ? -0.205 7.937 10.984 1.00 40.40 279 ARG A O 19
ATOM 33375 N N . LYS A 1 67 ? 0.774 5.895 10.825 1.00 53.11 280 LYS A N 19
ATOM 33376 C CA . LYS A 1 67 ? 1.990 6.322 10.083 1.00 4.42 280 LYS A CA 19
ATOM 33377 C C . LYS A 1 67 ? 1.715 6.675 8.585 1.00 22.34 280 LYS A C 19
ATOM 33378 O O . LYS A 1 67 ? 2.645 7.000 7.856 1.00 73.52 280 LYS A O 19
ATOM 33397 N N . TRP A 1 68 ? 0.451 6.600 8.131 1.00 10.14 281 TRP A N 19
ATOM 33398 C CA . TRP A 1 68 ? 0.077 6.889 6.716 1.00 74.14 281 TRP A CA 19
ATOM 33399 C C . TRP A 1 68 ? 0.389 8.336 6.273 1.00 42.20 281 TRP A C 19
ATOM 33400 O O . TRP A 1 68 ? 0.578 8.592 5.077 1.00 53.33 281 TRP A O 19
ATOM 33421 N N . ALA A 1 69 ? 0.434 9.271 7.239 1.00 1.30 282 ALA A N 19
ATOM 33422 C CA . ALA A 1 69 ? 0.912 10.651 6.991 1.00 41.20 282 ALA A CA 19
ATOM 33423 C C . ALA A 1 69 ? 2.377 10.630 6.474 1.00 50.11 282 ALA A C 19
ATOM 33424 O O . ALA A 1 69 ? 2.717 11.319 5.506 1.00 61.03 282 ALA A O 19
ATOM 33431 N N . LYS A 1 70 ? 3.214 9.787 7.118 1.00 62.14 283 LYS A N 19
ATOM 33432 C CA . LYS A 1 70 ? 4.627 9.562 6.721 1.00 12.44 283 LYS A CA 19
ATOM 33433 C C . LYS A 1 70 ? 4.734 8.968 5.294 1.00 73.11 283 LYS A C 19
ATOM 33434 O O . LYS A 1 70 ? 5.514 9.455 4.479 1.00 45.34 283 LYS A O 19
ATOM 33453 N N . VAL A 1 71 ? 3.929 7.912 5.024 1.00 62.34 284 VAL A N 19
ATOM 33454 C CA . VAL A 1 71 ? 3.878 7.218 3.706 1.00 3.41 284 VAL A CA 19
ATOM 33455 C C . VAL A 1 71 ? 3.607 8.209 2.536 1.00 1.32 284 VAL A C 19
ATOM 33456 O O . VAL A 1 71 ? 4.270 8.155 1.482 1.00 11.21 284 VAL A O 19
ATOM 33469 N N . ALA A 1 72 ? 2.650 9.132 2.755 1.00 30.44 285 ALA A N 19
ATOM 33470 C CA . ALA A 1 72 ? 2.278 10.157 1.756 1.00 14.52 285 ALA A CA 19
ATOM 33471 C C . ALA A 1 72 ? 3.415 11.197 1.553 1.00 62.51 285 ALA A C 19
ATOM 33472 O O . ALA A 1 72 ? 3.884 11.399 0.425 1.00 22.30 285 ALA A O 19
ATOM 33479 N N . ASN A 1 73 ? 3.897 11.799 2.662 1.00 5.45 286 ASN A N 19
ATOM 33480 C CA . ASN A 1 73 ? 4.968 12.836 2.629 1.00 35.21 286 ASN A CA 19
ATOM 33481 C C . ASN A 1 73 ? 6.309 12.285 2.073 1.00 32.24 286 ASN A C 19
ATOM 33482 O O . ASN A 1 73 ? 7.094 13.036 1.488 1.00 24.51 286 ASN A O 19
ATOM 33493 N N . ARG A 1 74 ? 6.556 10.975 2.275 1.00 25.35 287 ARG A N 19
ATOM 33494 C CA . ARG A 1 74 ? 7.778 10.285 1.787 1.00 71.20 287 ARG A CA 19
ATOM 33495 C C . ARG A 1 74 ? 7.803 10.236 0.231 1.00 43.04 287 ARG A C 19
ATOM 33496 O O . ARG A 1 74 ? 8.873 10.194 -0.381 1.00 71.12 287 ARG A O 19
ATOM 33517 N N . MET A 1 75 ? 6.601 10.241 -0.390 1.00 5.51 288 MET A N 19
ATOM 33518 C CA . MET A 1 75 ? 6.438 10.359 -1.866 1.00 53.11 288 MET A CA 19
ATOM 33519 C C . MET A 1 75 ? 6.042 11.803 -2.285 1.00 31.34 288 MET A C 19
ATOM 33520 O O . MET A 1 75 ? 5.424 11.999 -3.340 1.00 13.44 288 MET A O 19
ATOM 33534 N N . GLN A 1 76 ? 6.422 12.800 -1.456 1.00 22.01 289 GLN A N 19
ATOM 33535 C CA . GLN A 1 76 ? 6.267 14.257 -1.762 1.00 15.34 289 GLN A CA 19
ATOM 33536 C C . GLN A 1 76 ? 4.779 14.699 -1.941 1.00 12.43 289 GLN A C 19
ATOM 33537 O O . GLN A 1 76 ? 4.487 15.649 -2.681 1.00 61.41 289 GLN A O 19
ATOM 33551 N N . TYR A 1 77 ? 3.848 14.013 -1.249 1.00 44.01 290 TYR A N 19
ATOM 33552 C CA . TYR A 1 77 ? 2.407 14.398 -1.223 1.00 12.34 290 TYR A CA 19
ATOM 33553 C C . TYR A 1 77 ? 2.178 15.619 -0.286 1.00 51.23 290 TYR A C 19
ATOM 33554 O O . TYR A 1 77 ? 3.019 15.888 0.584 1.00 31.34 290 TYR A O 19
ATOM 33572 N N . PRO A 1 78 ? 1.047 16.387 -0.464 1.00 42.11 291 PRO A N 19
ATOM 33573 C CA . PRO A 1 78 ? 0.615 17.446 0.498 1.00 62.21 291 PRO A CA 19
ATOM 33574 C C . PRO A 1 78 ? 0.617 16.981 1.980 1.00 10.50 291 PRO A C 19
ATOM 33575 O O . PRO A 1 78 ? 0.113 15.892 2.296 1.00 70.13 291 PRO A O 19
ATOM 33586 N N . SER A 1 79 ? 1.191 17.818 2.869 1.00 32.54 292 SER A N 19
ATOM 33587 C CA . SER A 1 79 ? 1.311 17.521 4.319 1.00 43.45 292 SER A CA 19
ATOM 33588 C C . SER A 1 79 ? -0.075 17.515 5.007 1.00 60.23 292 SER A C 19
ATOM 33589 O O . SER A 1 79 ? -0.541 18.542 5.516 1.00 11.23 292 SER A O 19
ATOM 33597 N N . SER A 1 80 ? -0.738 16.350 4.972 1.00 54.35 293 SER A N 19
ATOM 33598 C CA . SER A 1 80 ? -2.096 16.159 5.521 1.00 11.11 293 SER A CA 19
ATOM 33599 C C . SER A 1 80 ? -2.350 14.675 5.841 1.00 53.23 293 SER A C 19
ATOM 33600 O O . SER A 1 80 ? -1.936 13.783 5.089 1.00 62.44 293 SER A O 19
ATOM 33608 N N . LYS A 1 81 ? -3.043 14.435 6.966 1.00 10.15 294 LYS A N 19
ATOM 33609 C CA . LYS A 1 81 ? -3.474 13.088 7.393 1.00 30.35 294 LYS A CA 19
ATOM 33610 C C . LYS A 1 81 ? -4.502 12.509 6.387 1.00 10.34 294 LYS A C 19
ATOM 33611 O O . LYS A 1 81 ? -4.515 11.308 6.147 1.00 32.40 294 LYS A O 19
ATOM 33630 N N . SER A 1 82 ? -5.346 13.389 5.802 1.00 11.25 295 SER A N 19
ATOM 33631 C CA . SER A 1 82 ? -6.375 12.996 4.796 1.00 3.11 295 SER A CA 19
ATOM 33632 C C . SER A 1 82 ? -5.745 12.402 3.515 1.00 35.14 295 SER A C 19
ATOM 33633 O O . SER A 1 82 ? -6.258 11.426 2.957 1.00 42.11 295 SER A O 19
ATOM 33641 N N . VAL A 1 83 ? -4.630 13.002 3.067 1.00 44.23 296 VAL A N 19
ATOM 33642 C CA . VAL A 1 83 ? -3.895 12.550 1.861 1.00 65.13 296 VAL A CA 19
ATOM 33643 C C . VAL A 1 83 ? -3.242 11.154 2.096 1.00 65.30 296 VAL A C 19
ATOM 33644 O O . VAL A 1 83 ? -3.254 10.290 1.207 1.00 1.23 296 VAL A O 19
ATOM 33657 N N . GLY A 1 84 ? -2.706 10.945 3.314 1.00 22.13 297 GLY A N 19
ATOM 33658 C CA . GLY A 1 84 ? -2.202 9.624 3.737 1.00 5.20 297 GLY A CA 19
ATOM 33659 C C . GLY A 1 84 ? -3.320 8.590 3.948 1.00 43.41 297 GLY A C 19
ATOM 33660 O O . GLY A 1 84 ? -3.141 7.398 3.673 1.00 40.23 297 GLY A O 19
ATOM 33664 N N . ALA A 1 85 ? -4.482 9.075 4.429 1.00 2.22 298 ALA A N 19
ATOM 33665 C CA . ALA A 1 85 ? -5.699 8.253 4.668 1.00 31.22 298 ALA A CA 19
ATOM 33666 C C . ALA A 1 85 ? -6.335 7.776 3.340 1.00 72.12 298 ALA A C 19
ATOM 33667 O O . ALA A 1 85 ? -7.065 6.786 3.318 1.00 44.40 298 ALA A O 19
ATOM 33674 N N . THR A 1 86 ? -6.083 8.534 2.250 1.00 32.43 299 THR A N 19
ATOM 33675 C CA . THR A 1 86 ? -6.438 8.122 0.867 1.00 3.22 299 THR A CA 19
ATOM 33676 C C . THR A 1 86 ? -5.689 6.824 0.479 1.00 14.43 299 THR A C 19
ATOM 33677 O O . THR A 1 86 ? -6.296 5.873 -0.028 1.00 40.31 299 THR A O 19
ATOM 33688 N N . LEU A 1 87 ? -4.366 6.794 0.758 1.00 24.41 300 LEU A N 19
ATOM 33689 C CA . LEU A 1 87 ? -3.505 5.613 0.500 1.00 73.15 300 LEU A CA 19
ATOM 33690 C C . LEU A 1 87 ? -3.915 4.422 1.408 1.00 41.32 300 LEU A C 19
ATOM 33691 O O . LEU A 1 87 ? -3.968 3.278 0.958 1.00 34.50 300 LEU A O 19
ATOM 33707 N N . LYS A 1 88 ? -4.222 4.737 2.683 1.00 12.13 301 LYS A N 19
ATOM 33708 C CA . LYS A 1 88 ? -4.740 3.769 3.679 1.00 62.41 301 LYS A CA 19
ATOM 33709 C C . LYS A 1 88 ? -6.021 3.083 3.177 1.00 40.24 301 LYS A C 19
ATOM 33710 O O . LYS A 1 88 ? -6.117 1.855 3.157 1.00 40.35 301 LYS A O 19
ATOM 33729 N N . ALA A 1 89 ? -6.984 3.913 2.756 1.00 24.44 302 ALA A N 19
ATOM 33730 C CA . ALA A 1 89 ? -8.300 3.454 2.277 1.00 54.14 302 ALA A CA 19
ATOM 33731 C C . ALA A 1 89 ? -8.186 2.589 1.013 1.00 52.35 302 ALA A C 19
ATOM 33732 O O . ALA A 1 89 ? -9.006 1.698 0.809 1.00 1.02 302 ALA A O 19
ATOM 33739 N N . HIS A 1 90 ? -7.167 2.864 0.168 1.00 2.43 303 HIS A N 19
ATOM 33740 C CA . HIS A 1 90 ? -6.833 1.998 -0.984 1.00 44.30 303 HIS A CA 19
ATOM 33741 C C . HIS A 1 90 ? -6.352 0.612 -0.478 1.00 3.24 303 HIS A C 19
ATOM 33742 O O . HIS A 1 90 ? -6.928 -0.407 -0.829 1.00 73.01 303 HIS A O 19
ATOM 33757 N N . TYR A 1 91 ? -5.346 0.601 0.413 1.00 64.32 304 TYR A N 19
ATOM 33758 C CA . TYR A 1 91 ? -4.759 -0.659 0.959 1.00 73.11 304 TYR A CA 19
ATOM 33759 C C . TYR A 1 91 ? -5.797 -1.538 1.708 1.00 34.14 304 TYR A C 19
ATOM 33760 O O . TYR A 1 91 ? -5.728 -2.756 1.656 1.00 24.11 304 TYR A O 19
ATOM 33778 N N . GLU A 1 92 ? -6.755 -0.906 2.384 1.00 73.10 305 GLU A N 19
ATOM 33779 C CA . GLU A 1 92 ? -7.797 -1.611 3.163 1.00 13.54 305 GLU A CA 19
ATOM 33780 C C . GLU A 1 92 ? -8.783 -2.410 2.267 1.00 55.02 305 GLU A C 19
ATOM 33781 O O . GLU A 1 92 ? -9.045 -3.589 2.524 1.00 42.11 305 GLU A O 19
ATOM 33793 N N . ARG A 1 93 ? -9.294 -1.768 1.203 1.00 52.53 306 ARG A N 19
ATOM 33794 C CA . ARG A 1 93 ? -10.242 -2.414 0.241 1.00 11.52 306 ARG A CA 19
ATOM 33795 C C . ARG A 1 93 ? -9.546 -3.420 -0.706 1.00 51.10 306 ARG A C 19
ATOM 33796 O O . ARG A 1 93 ? -10.207 -4.286 -1.274 1.00 40.42 306 ARG A O 19
ATOM 33817 N N . ILE A 1 94 ? -8.229 -3.289 -0.881 1.00 10.42 307 ILE A N 19
ATOM 33818 C CA . ILE A 1 94 ? -7.461 -4.067 -1.881 1.00 42.12 307 ILE A CA 19
ATOM 33819 C C . ILE A 1 94 ? -6.730 -5.279 -1.245 1.00 21.21 307 ILE A C 19
ATOM 33820 O O . ILE A 1 94 ? -6.702 -6.371 -1.826 1.00 34.43 307 ILE A O 19
ATOM 33836 N N . LEU A 1 95 ? -6.169 -5.086 -0.041 1.00 22.21 308 LEU A N 19
ATOM 33837 C CA . LEU A 1 95 ? -5.382 -6.133 0.662 1.00 51.24 308 LEU A CA 19
ATOM 33838 C C . LEU A 1 95 ? -6.308 -7.119 1.425 1.00 52.31 308 LEU A C 19
ATOM 33839 O O . LEU A 1 95 ? -6.046 -8.315 1.427 1.00 63.21 308 LEU A O 19
ATOM 33855 N N . HIS A 1 96 ? -7.400 -6.616 2.054 1.00 63.12 309 HIS A N 19
ATOM 33856 C CA . HIS A 1 96 ? -8.296 -7.457 2.914 1.00 21.14 309 HIS A CA 19
ATOM 33857 C C . HIS A 1 96 ? -9.051 -8.623 2.160 1.00 31.44 309 HIS A C 19
ATOM 33858 O O . HIS A 1 96 ? -9.276 -9.664 2.779 1.00 23.41 309 HIS A O 19
ATOM 33873 N N . PRO A 1 97 ? -9.515 -8.475 0.867 1.00 13.22 310 PRO A N 19
ATOM 33874 C CA . PRO A 1 97 ? -10.028 -9.636 0.071 1.00 1.12 310 PRO A CA 19
ATOM 33875 C C . PRO A 1 97 ? -8.915 -10.496 -0.610 1.00 45.43 310 PRO A C 19
ATOM 33876 O O . PRO A 1 97 ? -9.224 -11.518 -1.238 1.00 63.43 310 PRO A O 19
ATOM 33887 N N . PHE A 1 98 ? -7.633 -10.088 -0.486 1.00 11.52 311 PHE A N 19
ATOM 33888 C CA . PHE A 1 98 ? -6.501 -10.750 -1.206 1.00 74.03 311 PHE A CA 19
ATOM 33889 C C . PHE A 1 98 ? -5.395 -11.295 -0.252 1.00 24.13 311 PHE A C 19
ATOM 33890 O O . PHE A 1 98 ? -4.481 -12.004 -0.698 1.00 51.44 311 PHE A O 19
ATOM 33907 N N . GLU A 1 99 ? -5.487 -10.987 1.055 1.00 72.33 312 GLU A N 19
ATOM 33908 C CA . GLU A 1 99 ? -4.467 -11.412 2.065 1.00 52.22 312 GLU A CA 19
ATOM 33909 C C . GLU A 1 99 ? -4.353 -12.955 2.211 1.00 35.43 312 GLU A C 19
ATOM 33910 O O . GLU A 1 99 ? -3.338 -13.451 2.699 1.00 52.40 312 GLU A O 19
ATOM 33922 N N . VAL A 1 100 ? -5.401 -13.691 1.783 1.00 34.21 313 VAL A N 19
ATOM 33923 C CA . VAL A 1 100 ? -5.378 -15.175 1.678 1.00 4.31 313 VAL A CA 19
ATOM 33924 C C . VAL A 1 100 ? -4.183 -15.668 0.815 1.00 62.05 313 VAL A C 19
ATOM 33925 O O . VAL A 1 100 ? -3.515 -16.649 1.167 1.00 51.10 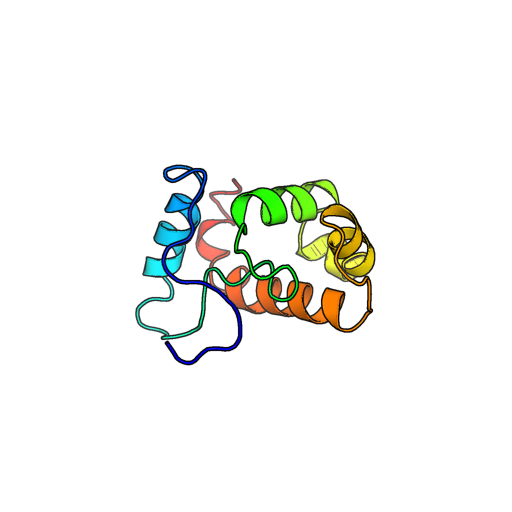313 VAL A O 19
ATOM 33938 N N . TYR A 1 101 ? -3.913 -14.948 -0.289 1.00 42.11 314 TYR A N 19
ATOM 33939 C CA . TYR A 1 101 ? -2.750 -15.214 -1.156 1.00 3.24 314 TYR A CA 19
ATOM 33940 C C . TYR A 1 101 ? -1.421 -14.838 -0.441 1.00 2.53 314 TYR A C 19
ATOM 33941 O O . TYR A 1 101 ? -0.538 -15.685 -0.285 1.00 20.31 314 TYR A O 19
ATOM 33959 N N . THR A 1 102 ? -1.312 -13.561 -0.011 1.00 63.42 315 THR A N 19
ATOM 33960 C CA . THR A 1 102 ? -0.035 -12.964 0.492 1.00 53.44 315 THR A CA 19
ATOM 33961 C C . THR A 1 102 ? 0.502 -13.674 1.761 1.00 54.31 315 THR A C 19
ATOM 33962 O O . THR A 1 102 ? 1.714 -13.895 1.899 1.00 65.34 315 THR A O 19
ATOM 33973 N N . SER A 1 103 ? -0.413 -14.024 2.679 1.00 13.33 316 SER A N 19
ATOM 33974 C CA . SER A 1 103 ? -0.082 -14.792 3.908 1.00 53.33 316 SER A CA 19
ATOM 33975 C C . SER A 1 103 ? 0.043 -16.304 3.609 1.00 10.21 316 SER A C 19
ATOM 33976 O O . SER A 1 103 ? 0.777 -17.022 4.294 1.00 5.33 316 SER A O 19
ATOM 33984 N N . GLY A 1 104 ? -0.694 -16.773 2.579 1.00 71.53 317 GLY A N 19
ATOM 33985 C CA . GLY A 1 104 ? -0.797 -18.207 2.274 1.00 72.41 317 GLY A CA 19
ATOM 33986 C C . GLY A 1 104 ? -1.729 -18.955 3.239 1.00 44.13 317 GLY A C 19
ATOM 33987 O O . GLY A 1 104 ? -1.601 -20.171 3.430 1.00 21.33 317 GLY A O 19
ATOM 33991 N N . LYS A 1 105 ? -2.671 -18.206 3.847 1.00 15.21 318 LYS A N 19
ATOM 33992 C CA . LYS A 1 105 ? -3.649 -18.727 4.833 1.00 70.21 318 LYS A CA 19
ATOM 33993 C C . LYS A 1 105 ? -5.076 -18.250 4.491 1.00 44.41 318 LYS A C 19
ATOM 33994 O O . LYS A 1 105 ? -5.296 -17.052 4.293 1.00 31.25 318 LYS A O 19
ATOM 34013 N N . VAL A 1 106 ? -6.045 -19.187 4.437 1.00 3.33 319 VAL A N 19
ATOM 34014 C CA . VAL A 1 106 ? -7.483 -18.843 4.317 1.00 34.23 319 VAL A CA 19
ATOM 34015 C C . VAL A 1 106 ? -7.978 -18.300 5.683 1.00 32.25 319 VAL A C 19
ATOM 34016 O O . VAL A 1 106 ? -8.484 -19.052 6.527 1.00 22.33 319 VAL A O 19
ATOM 34029 N N . LEU A 1 107 ? -7.749 -16.996 5.907 1.00 74.20 320 LEU A N 19
ATOM 34030 C CA . LEU A 1 107 ? -7.953 -16.342 7.219 1.00 60.03 320 LEU A CA 19
ATOM 34031 C C . LEU A 1 107 ? -9.469 -16.082 7.490 1.00 22.45 320 LEU A C 19
ATOM 34032 O O . LEU A 1 107 ? -10.092 -16.861 8.254 1.00 37.70 320 LEU A O 19
ATOM 34049 N N . PRO A 1 1 ? -9.117 13.117 -14.727 1.00 3.00 214 PRO A N 20
ATOM 34050 C CA . PRO A 1 1 ? -8.566 13.210 -16.108 1.00 11.02 214 PRO A CA 20
ATOM 34051 C C . PRO A 1 1 ? -8.359 11.801 -16.729 1.00 43.11 214 PRO A C 20
ATOM 34052 O O . PRO A 1 1 ? -7.528 11.026 -16.251 1.00 42.32 214 PRO A O 20
ATOM 34065 N N . ARG A 1 2 ? -9.133 11.479 -17.788 1.00 31.50 215 ARG A N 20
ATOM 34066 C CA . ARG A 1 2 ? -9.040 10.178 -18.507 1.00 63.45 215 ARG A CA 20
ATOM 34067 C C . ARG A 1 2 ? -8.147 10.302 -19.764 1.00 44.34 215 ARG A C 20
ATOM 34068 O O . ARG A 1 2 ? -7.208 9.522 -19.951 1.00 45.00 215 ARG A O 20
ATOM 34089 N N . VAL A 1 3 ? -8.452 11.301 -20.617 1.00 13.13 216 VAL A N 20
ATOM 34090 C CA . VAL A 1 3 ? -7.785 11.480 -21.936 1.00 62.12 216 VAL A CA 20
ATOM 34091 C C . VAL A 1 3 ? -6.528 12.391 -21.863 1.00 41.40 216 VAL A C 20
ATOM 34092 O O . VAL A 1 3 ? -5.860 12.610 -22.879 1.00 31.15 216 VAL A O 20
ATOM 34105 N N . GLN A 1 4 ? -6.217 12.916 -20.663 1.00 62.23 217 GLN A N 20
ATOM 34106 C CA . GLN A 1 4 ? -5.071 13.832 -20.455 1.00 13.21 217 GLN A CA 20
ATOM 34107 C C . GLN A 1 4 ? -3.717 13.088 -20.565 1.00 74.00 217 GLN A C 20
ATOM 34108 O O . GLN A 1 4 ? -3.420 12.213 -19.735 1.00 30.20 217 GLN A O 20
ATOM 34122 N N . ARG A 1 5 ? -2.929 13.445 -21.606 1.00 74.21 218 ARG A N 20
ATOM 34123 C CA . ARG A 1 5 ? -1.532 12.966 -21.829 1.00 53.21 218 ARG A CA 20
ATOM 34124 C C . ARG A 1 5 ? -1.429 11.438 -22.112 1.00 22.43 218 ARG A C 20
ATOM 34125 O O . ARG A 1 5 ? -2.378 10.677 -21.905 1.00 22.31 218 ARG A O 20
ATOM 34146 N N . LEU A 1 6 ? -0.253 11.000 -22.604 1.00 33.45 219 LEU A N 20
ATOM 34147 C CA . LEU A 1 6 ? 0.013 9.577 -22.928 1.00 25.05 219 LEU A CA 20
ATOM 34148 C C . LEU A 1 6 ? 1.511 9.269 -22.665 1.00 54.41 219 LEU A C 20
ATOM 34149 O O . LEU A 1 6 ? 2.363 9.585 -23.499 1.00 25.32 219 LEU A O 20
ATOM 34165 N N . ASN A 1 7 ? 1.800 8.698 -21.469 1.00 5.03 220 ASN A N 20
ATOM 34166 C CA . ASN A 1 7 ? 3.152 8.225 -21.053 1.00 45.54 220 ASN A CA 20
ATOM 34167 C C . ASN A 1 7 ? 4.194 9.357 -20.889 1.00 54.03 220 ASN A C 20
ATOM 34168 O O . ASN A 1 7 ? 4.472 10.118 -21.821 1.00 70.21 220 ASN A O 20
ATOM 34179 N N . GLU A 1 8 ? 4.774 9.444 -19.683 1.00 52.31 221 GLU A N 20
ATOM 34180 C CA . GLU A 1 8 ? 5.814 10.430 -19.364 1.00 73.45 221 GLU A CA 20
ATOM 34181 C C . GLU A 1 8 ? 7.186 9.999 -19.962 1.00 11.23 221 GLU A C 20
ATOM 34182 O O . GLU A 1 8 ? 7.663 10.591 -20.940 1.00 70.20 221 GLU A O 20
ATOM 34194 N N . LEU A 1 9 ? 7.806 8.947 -19.374 1.00 75.33 222 LEU A N 20
ATOM 34195 C CA . LEU A 1 9 ? 9.132 8.436 -19.805 1.00 74.24 222 LEU A CA 20
ATOM 34196 C C . LEU A 1 9 ? 8.998 7.110 -20.608 1.00 1.04 222 LEU A C 20
ATOM 34197 O O . LEU A 1 9 ? 8.940 7.126 -21.842 1.00 33.32 222 LEU A O 20
ATOM 34213 N N . GLU A 1 10 ? 8.924 5.964 -19.900 1.00 53.45 223 GLU A N 20
ATOM 34214 C CA . GLU A 1 10 ? 8.887 4.614 -20.525 1.00 73.12 223 GLU A CA 20
ATOM 34215 C C . GLU A 1 10 ? 7.781 3.741 -19.897 1.00 75.43 223 GLU A C 20
ATOM 34216 O O . GLU A 1 10 ? 6.996 3.105 -20.614 1.00 65.22 223 GLU A O 20
ATOM 34228 N N . ALA A 1 11 ? 7.761 3.718 -18.543 1.00 0.12 224 ALA A N 20
ATOM 34229 C CA . ALA A 1 11 ? 6.949 2.773 -17.736 1.00 4.02 224 ALA A CA 20
ATOM 34230 C C . ALA A 1 11 ? 7.387 1.306 -18.008 1.00 21.24 224 ALA A C 20
ATOM 34231 O O . ALA A 1 11 ? 6.572 0.384 -18.143 1.00 22.01 224 ALA A O 20
ATOM 34238 N N . LYS A 1 12 ? 8.719 1.127 -18.012 1.00 72.23 225 LYS A N 20
ATOM 34239 C CA . LYS A 1 12 ? 9.416 -0.152 -18.311 1.00 34.21 225 LYS A CA 20
ATOM 34240 C C . LYS A 1 12 ? 9.523 -1.077 -17.063 1.00 41.01 225 LYS A C 20
ATOM 34241 O O . LYS A 1 12 ? 10.306 -2.034 -17.042 1.00 42.24 225 LYS A O 20
ATOM 34260 N N . THR A 1 13 ? 8.686 -0.805 -16.058 1.00 2.50 226 THR A N 20
ATOM 34261 C CA . THR A 1 13 ? 8.779 -1.383 -14.705 1.00 12.52 226 THR A CA 20
ATOM 34262 C C . THR A 1 13 ? 7.979 -2.702 -14.574 1.00 12.30 226 THR A C 20
ATOM 34263 O O . THR A 1 13 ? 7.111 -2.834 -13.707 1.00 11.03 226 THR A O 20
ATOM 34274 N N . ARG A 1 14 ? 8.303 -3.690 -15.426 1.00 0.11 227 ARG A N 20
ATOM 34275 C CA . ARG A 1 14 ? 7.595 -4.994 -15.444 1.00 53.03 227 ARG A CA 20
ATOM 34276 C C . ARG A 1 14 ? 7.886 -5.841 -14.184 1.00 32.51 227 ARG A C 20
ATOM 34277 O O . ARG A 1 14 ? 6.962 -6.217 -13.472 1.00 42.10 227 ARG A O 20
ATOM 34298 N N . VAL A 1 15 ? 9.177 -6.137 -13.921 1.00 1.22 228 VAL A N 20
ATOM 34299 C CA . VAL A 1 15 ? 9.604 -6.939 -12.741 1.00 21.45 228 VAL A CA 20
ATOM 34300 C C . VAL A 1 15 ? 9.268 -6.224 -11.392 1.00 0.12 228 VAL A C 20
ATOM 34301 O O . VAL A 1 15 ? 9.041 -6.874 -10.360 1.00 43.24 228 VAL A O 20
ATOM 34314 N N . LYS A 1 16 ? 9.221 -4.881 -11.436 1.00 71.42 229 LYS A N 20
ATOM 34315 C CA . LYS A 1 16 ? 8.870 -4.043 -10.273 1.00 73.44 229 LYS A CA 20
ATOM 34316 C C . LYS A 1 16 ? 7.350 -4.109 -9.957 1.00 2.31 229 LYS A C 20
ATOM 34317 O O . LYS A 1 16 ? 6.948 -4.448 -8.847 1.00 22.05 229 LYS A O 20
ATOM 34336 N N . LEU A 1 17 ? 6.518 -3.793 -10.954 1.00 44.35 230 LEU A N 20
ATOM 34337 C CA . LEU A 1 17 ? 5.029 -3.833 -10.841 1.00 41.32 230 LEU A CA 20
ATOM 34338 C C . LEU A 1 17 ? 4.452 -5.264 -10.979 1.00 14.35 230 LEU A C 20
ATOM 34339 O O . LEU A 1 17 ? 3.234 -5.434 -10.927 1.00 11.00 230 LEU A O 20
ATOM 34355 N N . ASN A 1 18 ? 5.331 -6.273 -11.190 1.00 52.05 231 ASN A N 20
ATOM 34356 C CA . ASN A 1 18 ? 4.951 -7.718 -11.239 1.00 71.30 231 ASN A CA 20
ATOM 34357 C C . ASN A 1 18 ? 4.060 -8.140 -10.037 1.00 73.13 231 ASN A C 20
ATOM 34358 O O . ASN A 1 18 ? 3.128 -8.925 -10.201 1.00 72.23 231 ASN A O 20
ATOM 34369 N N . PHE A 1 19 ? 4.363 -7.594 -8.845 1.00 52.42 232 PHE A N 20
ATOM 34370 C CA . PHE A 1 19 ? 3.575 -7.830 -7.606 1.00 1.11 232 PHE A CA 20
ATOM 34371 C C . PHE A 1 19 ? 2.106 -7.360 -7.782 1.00 51.53 232 PHE A C 20
ATOM 34372 O O . PHE A 1 19 ? 1.167 -8.065 -7.395 1.00 25.23 232 PHE A O 20
ATOM 34389 N N . LEU A 1 20 ? 1.943 -6.172 -8.410 1.00 24.21 233 LEU A N 20
ATOM 34390 C CA . LEU A 1 20 ? 0.621 -5.586 -8.746 1.00 53.44 233 LEU A CA 20
ATOM 34391 C C . LEU A 1 20 ? -0.070 -6.408 -9.875 1.00 43.01 233 LEU A C 20
ATOM 34392 O O . LEU A 1 20 ? -1.293 -6.548 -9.888 1.00 34.51 233 LEU A O 20
ATOM 34408 N N . ASP A 1 21 ? 0.736 -6.957 -10.803 1.00 45.43 234 ASP A N 20
ATOM 34409 C CA . ASP A 1 21 ? 0.242 -7.754 -11.955 1.00 52.11 234 ASP A CA 20
ATOM 34410 C C . ASP A 1 21 ? -0.386 -9.105 -11.482 1.00 44.12 234 ASP A C 20
ATOM 34411 O O . ASP A 1 21 ? -1.422 -9.536 -12.009 1.00 21.53 234 ASP A O 20
ATOM 34420 N N . GLN A 1 22 ? 0.256 -9.738 -10.479 1.00 52.53 235 GLN A N 20
ATOM 34421 C CA . GLN A 1 22 ? -0.196 -11.019 -9.868 1.00 14.13 235 GLN A CA 20
ATOM 34422 C C . GLN A 1 22 ? -1.580 -10.881 -9.185 1.00 4.03 235 GLN A C 20
ATOM 34423 O O . GLN A 1 22 ? -2.471 -11.712 -9.391 1.00 54.33 235 GLN A O 20
ATOM 34437 N N . ILE A 1 23 ? -1.735 -9.830 -8.363 1.00 20.12 236 ILE A N 20
ATOM 34438 C CA . ILE A 1 23 ? -3.010 -9.533 -7.662 1.00 70.33 236 ILE A CA 20
ATOM 34439 C C . ILE A 1 23 ? -4.091 -8.981 -8.650 1.00 70.42 236 ILE A C 20
ATOM 34440 O O . ILE A 1 23 ? -5.294 -9.153 -8.423 1.00 2.13 236 ILE A O 20
ATOM 34456 N N . ALA A 1 24 ? -3.648 -8.340 -9.762 1.00 3.11 237 ALA A N 20
ATOM 34457 C CA . ALA A 1 24 ? -4.552 -7.898 -10.868 1.00 61.45 237 ALA A CA 20
ATOM 34458 C C . ALA A 1 24 ? -5.285 -9.072 -11.549 1.00 41.23 237 ALA A C 20
ATOM 34459 O O . ALA A 1 24 ? -6.374 -8.886 -12.087 1.00 53.20 237 ALA A O 20
ATOM 34466 N N . LYS A 1 25 ? -4.671 -10.270 -11.521 1.00 2.41 238 LYS A N 20
ATOM 34467 C CA . LYS A 1 25 ? -5.324 -11.527 -11.965 1.00 12.31 238 LYS A CA 20
ATOM 34468 C C . LYS A 1 25 ? -6.584 -11.828 -11.106 1.00 3.54 238 LYS A C 20
ATOM 34469 O O . LYS A 1 25 ? -7.669 -12.107 -11.635 1.00 24.33 238 LYS A O 20
ATOM 34488 N N . PHE A 1 26 ? -6.402 -11.748 -9.767 1.00 63.11 239 PHE A N 20
ATOM 34489 C CA . PHE A 1 26 ? -7.481 -11.938 -8.771 1.00 74.11 239 PHE A CA 20
ATOM 34490 C C . PHE A 1 26 ? -8.624 -10.908 -8.982 1.00 72.05 239 PHE A C 20
ATOM 34491 O O . PHE A 1 26 ? -9.796 -11.284 -9.122 1.00 70.41 239 PHE A O 20
ATOM 34508 N N . TRP A 1 27 ? -8.255 -9.612 -9.029 1.00 74.33 240 TRP A N 20
ATOM 34509 C CA . TRP A 1 27 ? -9.222 -8.503 -9.184 1.00 52.11 240 TRP A CA 20
ATOM 34510 C C . TRP A 1 27 ? -9.955 -8.522 -10.534 1.00 2.23 240 TRP A C 20
ATOM 34511 O O . TRP A 1 27 ? -11.125 -8.172 -10.577 1.00 23.41 240 TRP A O 20
ATOM 34532 N N . GLU A 1 28 ? -9.277 -8.948 -11.614 1.00 54.01 241 GLU A N 20
ATOM 34533 C CA . GLU A 1 28 ? -9.889 -9.034 -12.969 1.00 43.13 241 GLU A CA 20
ATOM 34534 C C . GLU A 1 28 ? -11.126 -9.972 -12.966 1.00 72.32 241 GLU A C 20
ATOM 34535 O O . GLU A 1 28 ? -12.104 -9.744 -13.684 1.00 53.30 241 GLU A O 20
ATOM 34547 N N . LEU A 1 29 ? -11.057 -11.013 -12.119 1.00 5.13 242 LEU A N 20
ATOM 34548 C CA . LEU A 1 29 ? -12.165 -11.959 -11.887 1.00 73.14 242 LEU A CA 20
ATOM 34549 C C . LEU A 1 29 ? -13.299 -11.272 -11.059 1.00 13.23 242 LEU A C 20
ATOM 34550 O O . LEU A 1 29 ? -14.488 -11.436 -11.363 1.00 61.31 242 LEU A O 20
ATOM 34566 N N . GLN A 1 30 ? -12.907 -10.490 -10.025 1.00 13.03 243 GLN A N 20
ATOM 34567 C CA . GLN A 1 30 ? -13.866 -9.832 -9.092 1.00 0.51 243 GLN A CA 20
ATOM 34568 C C . GLN A 1 30 ? -14.686 -8.710 -9.801 1.00 5.20 243 GLN A C 20
ATOM 34569 O O . GLN A 1 30 ? -15.914 -8.782 -9.888 1.00 40.32 243 GLN A O 20
ATOM 34583 N N . GLY A 1 31 ? -13.978 -7.671 -10.281 1.00 75.02 244 GLY A N 20
ATOM 34584 C CA . GLY A 1 31 ? -14.602 -6.539 -11.000 1.00 53.13 244 GLY A CA 20
ATOM 34585 C C . GLY A 1 31 ? -13.573 -5.577 -11.619 1.00 41.44 244 GLY A C 20
ATOM 34586 O O . GLY A 1 31 ? -13.867 -4.396 -11.839 1.00 4.05 244 GLY A O 20
ATOM 34590 N N . SER A 1 32 ? -12.362 -6.116 -11.894 1.00 3.31 245 SER A N 20
ATOM 34591 C CA . SER A 1 32 ? -11.187 -5.382 -12.461 1.00 23.03 245 SER A CA 20
ATOM 34592 C C . SER A 1 32 ? -10.797 -4.083 -11.689 1.00 41.54 245 SER A C 20
ATOM 34593 O O . SER A 1 32 ? -10.133 -3.199 -12.242 1.00 30.41 245 SER A O 20
ATOM 34601 N N . SER A 1 33 ? -11.160 -4.004 -10.395 1.00 30.15 246 SER A N 20
ATOM 34602 C CA . SER A 1 33 ? -10.993 -2.774 -9.576 1.00 74.51 246 SER A CA 20
ATOM 34603 C C . SER A 1 33 ? -9.638 -2.763 -8.821 1.00 20.25 246 SER A C 20
ATOM 34604 O O . SER A 1 33 ? -9.576 -2.995 -7.606 1.00 22.11 246 SER A O 20
ATOM 34612 N N . LEU A 1 34 ? -8.543 -2.540 -9.575 1.00 72.21 247 LEU A N 20
ATOM 34613 C CA . LEU A 1 34 ? -7.172 -2.430 -9.016 1.00 73.30 247 LEU A CA 20
ATOM 34614 C C . LEU A 1 34 ? -6.341 -1.336 -9.763 1.00 45.24 247 LEU A C 20
ATOM 34615 O O . LEU A 1 34 ? -6.843 -0.702 -10.698 1.00 2.32 247 LEU A O 20
ATOM 34631 N N . LYS A 1 35 ? -5.083 -1.117 -9.292 1.00 33.04 248 LYS A N 20
ATOM 34632 C CA . LYS A 1 35 ? -4.117 -0.126 -9.815 1.00 21.11 248 LYS A CA 20
ATOM 34633 C C . LYS A 1 35 ? -4.556 1.296 -9.391 1.00 60.32 248 LYS A C 20
ATOM 34634 O O . LYS A 1 35 ? -4.631 2.235 -10.195 1.00 21.22 248 LYS A O 20
ATOM 34653 N N . ILE A 1 36 ? -4.853 1.435 -8.080 1.00 2.44 249 ILE A N 20
ATOM 34654 C CA . ILE A 1 36 ? -5.202 2.731 -7.447 1.00 31.14 249 ILE A CA 20
ATOM 34655 C C . ILE A 1 36 ? -4.197 3.036 -6.283 1.00 42.03 249 ILE A C 20
ATOM 34656 O O . ILE A 1 36 ? -4.501 2.782 -5.110 1.00 71.01 249 ILE A O 20
ATOM 34672 N N . PRO A 1 37 ? -2.925 3.476 -6.601 1.00 34.30 250 PRO A N 20
ATOM 34673 C CA . PRO A 1 37 ? -1.930 3.902 -5.596 1.00 30.11 250 PRO A CA 20
ATOM 34674 C C . PRO A 1 37 ? -1.906 5.447 -5.363 1.00 54.13 250 PRO A C 20
ATOM 34675 O O . PRO A 1 37 ? -2.480 5.944 -4.388 1.00 40.33 250 PRO A O 20
ATOM 34686 N N . MET A 1 38 ? -1.258 6.195 -6.284 1.00 10.23 251 MET A N 20
ATOM 34687 C CA . MET A 1 38 ? -1.002 7.645 -6.127 1.00 0.14 251 MET A CA 20
ATOM 34688 C C . MET A 1 38 ? -2.169 8.488 -6.696 1.00 15.22 251 MET A C 20
ATOM 34689 O O . MET A 1 38 ? -2.388 8.543 -7.909 1.00 62.04 251 MET A O 20
ATOM 34703 N N . VAL A 1 39 ? -2.897 9.142 -5.783 1.00 65.31 252 VAL A N 20
ATOM 34704 C CA . VAL A 1 39 ? -4.096 9.949 -6.097 1.00 41.41 252 VAL A CA 20
ATOM 34705 C C . VAL A 1 39 ? -3.721 11.414 -6.440 1.00 1.12 252 VAL A C 20
ATOM 34706 O O . VAL A 1 39 ? -4.183 11.971 -7.446 1.00 60.13 252 VAL A O 20
ATOM 34719 N N . GLU A 1 40 ? -2.861 12.017 -5.605 1.00 64.21 253 GLU A N 20
ATOM 34720 C CA . GLU A 1 40 ? -2.471 13.437 -5.731 1.00 41.32 253 GLU A CA 20
ATOM 34721 C C . GLU A 1 40 ? -1.427 13.645 -6.841 1.00 2.15 253 GLU A C 20
ATOM 34722 O O . GLU A 1 40 ? -1.487 14.621 -7.593 1.00 52.35 253 GLU A O 20
ATOM 34734 N N . ARG A 1 41 ? -0.499 12.680 -6.956 1.00 43.21 254 ARG A N 20
ATOM 34735 C CA . ARG A 1 41 ? 0.707 12.805 -7.808 1.00 55.45 254 ARG A CA 20
ATOM 34736 C C . ARG A 1 41 ? 0.498 12.255 -9.243 1.00 53.10 254 ARG A C 20
ATOM 34737 O O . ARG A 1 41 ? 1.457 12.185 -10.017 1.00 43.31 254 ARG A O 20
ATOM 34758 N N . LYS A 1 42 ? -0.767 11.900 -9.573 1.00 54.33 255 LYS A N 20
ATOM 34759 C CA . LYS A 1 42 ? -1.221 11.516 -10.944 1.00 31.41 255 LYS A CA 20
ATOM 34760 C C . LYS A 1 42 ? -0.702 10.122 -11.399 1.00 1.10 255 LYS A C 20
ATOM 34761 O O . LYS A 1 42 ? -1.497 9.200 -11.608 1.00 52.03 255 LYS A O 20
ATOM 34780 N N . ALA A 1 43 ? 0.622 9.996 -11.579 1.00 30.25 256 ALA A N 20
ATOM 34781 C CA . ALA A 1 43 ? 1.286 8.731 -12.010 1.00 11.51 256 ALA A CA 20
ATOM 34782 C C . ALA A 1 43 ? 1.141 7.608 -10.952 1.00 31.53 256 ALA A C 20
ATOM 34783 O O . ALA A 1 43 ? 1.328 7.838 -9.760 1.00 72.34 256 ALA A O 20
ATOM 34790 N N . LEU A 1 44 ? 0.826 6.389 -11.420 1.00 32.23 257 LEU A N 20
ATOM 34791 C CA . LEU A 1 44 ? 0.472 5.250 -10.547 1.00 63.44 257 LEU A CA 20
ATOM 34792 C C . LEU A 1 44 ? 1.651 4.254 -10.409 1.00 44.32 257 LEU A C 20
ATOM 34793 O O . LEU A 1 44 ? 1.912 3.447 -11.308 1.00 53.00 257 LEU A O 20
ATOM 34809 N N . ASP A 1 45 ? 2.354 4.337 -9.272 1.00 12.41 258 ASP A N 20
ATOM 34810 C CA . ASP A 1 45 ? 3.483 3.441 -8.931 1.00 10.23 258 ASP A CA 20
ATOM 34811 C C . ASP A 1 45 ? 3.179 2.707 -7.603 1.00 64.32 258 ASP A C 20
ATOM 34812 O O . ASP A 1 45 ? 3.488 3.210 -6.511 1.00 52.14 258 ASP A O 20
ATOM 34821 N N . LEU A 1 46 ? 2.532 1.530 -7.704 1.00 35.15 259 LEU A N 20
ATOM 34822 C CA . LEU A 1 46 ? 2.166 0.711 -6.526 1.00 54.14 259 LEU A CA 20
ATOM 34823 C C . LEU A 1 46 ? 3.429 0.077 -5.892 1.00 41.31 259 LEU A C 20
ATOM 34824 O O . LEU A 1 46 ? 3.492 -0.086 -4.675 1.00 50.11 259 LEU A O 20
ATOM 34840 N N . TYR A 1 47 ? 4.421 -0.262 -6.746 1.00 64.30 260 TYR A N 20
ATOM 34841 C CA . TYR A 1 47 ? 5.738 -0.803 -6.329 1.00 44.32 260 TYR A CA 20
ATOM 34842 C C . TYR A 1 47 ? 6.385 0.026 -5.184 1.00 3.21 260 TYR A C 20
ATOM 34843 O O . TYR A 1 47 ? 6.496 -0.461 -4.053 1.00 41.24 260 TYR A O 20
ATOM 34861 N N . THR A 1 48 ? 6.760 1.290 -5.490 1.00 71.02 261 THR A N 20
ATOM 34862 C CA . THR A 1 48 ? 7.463 2.173 -4.528 1.00 24.13 261 THR A CA 20
ATOM 34863 C C . THR A 1 48 ? 6.596 2.472 -3.286 1.00 12.35 261 THR A C 20
ATOM 34864 O O . THR A 1 48 ? 7.085 2.374 -2.171 1.00 24.43 261 THR A O 20
ATOM 34875 N N . LEU A 1 49 ? 5.293 2.770 -3.503 1.00 23.40 262 LEU A N 20
ATOM 34876 C CA . LEU A 1 49 ? 4.355 3.167 -2.422 1.00 52.02 262 LEU A CA 20
ATOM 34877 C C . LEU A 1 49 ? 4.191 2.042 -1.359 1.00 2.31 262 LEU A C 20
ATOM 34878 O O . LEU A 1 49 ? 4.292 2.298 -0.160 1.00 72.34 262 LEU A O 20
ATOM 34894 N N . HIS A 1 50 ? 3.973 0.797 -1.839 1.00 42.23 263 HIS A N 20
ATOM 34895 C CA . HIS A 1 50 ? 3.834 -0.413 -0.978 1.00 20.04 263 HIS A CA 20
ATOM 34896 C C . HIS A 1 50 ? 5.110 -0.668 -0.144 1.00 12.43 263 HIS A C 20
ATOM 34897 O O . HIS A 1 50 ? 5.039 -1.053 1.032 1.00 60.42 263 HIS A O 20
ATOM 34912 N N . ARG A 1 51 ? 6.268 -0.456 -0.781 1.00 23.23 264 ARG A N 20
ATOM 34913 C CA . ARG A 1 51 ? 7.589 -0.625 -0.150 1.00 51.03 264 ARG A CA 20
ATOM 34914 C C . ARG A 1 51 ? 7.856 0.450 0.920 1.00 61.54 264 ARG A C 20
ATOM 34915 O O . ARG A 1 51 ? 8.418 0.146 1.956 1.00 62.22 264 ARG A O 20
ATOM 34936 N N . ILE A 1 52 ? 7.440 1.694 0.640 1.00 72.45 265 ILE A N 20
ATOM 34937 C CA . ILE A 1 52 ? 7.530 2.840 1.586 1.00 52.53 265 ILE A CA 20
ATOM 34938 C C . ILE A 1 52 ? 6.808 2.528 2.923 1.00 42.02 265 ILE A C 20
ATOM 34939 O O . ILE A 1 52 ? 7.358 2.760 4.009 1.00 44.03 265 ILE A O 20
ATOM 34955 N N . VAL A 1 53 ? 5.590 1.971 2.816 1.00 74.41 266 VAL A N 20
ATOM 34956 C CA . VAL A 1 53 ? 4.790 1.548 3.991 1.00 60.31 266 VAL A CA 20
ATOM 34957 C C . VAL A 1 53 ? 5.471 0.355 4.728 1.00 1.44 266 VAL A C 20
ATOM 34958 O O . VAL A 1 53 ? 5.434 0.248 5.962 1.00 74.22 266 VAL A O 20
ATOM 34971 N N . GLN A 1 54 ? 6.106 -0.530 3.935 1.00 21.22 267 GLN A N 20
ATOM 34972 C CA . GLN A 1 54 ? 6.815 -1.730 4.439 1.00 73.45 267 GLN A CA 20
ATOM 34973 C C . GLN A 1 54 ? 8.145 -1.360 5.157 1.00 22.35 267 GLN A C 20
ATOM 34974 O O . GLN A 1 54 ? 8.563 -2.058 6.089 1.00 31.12 267 GLN A O 20
ATOM 34988 N N . GLU A 1 55 ? 8.790 -0.251 4.725 1.00 52.53 268 GLU A N 20
ATOM 34989 C CA . GLU A 1 55 ? 10.002 0.303 5.395 1.00 41.15 268 GLU A CA 20
ATOM 34990 C C . GLU A 1 55 ? 9.698 0.730 6.853 1.00 40.54 268 GLU A C 20
ATOM 34991 O O . GLU A 1 55 ? 10.597 0.793 7.697 1.00 73.51 268 GLU A O 20
ATOM 35003 N N . GLU A 1 56 ? 8.420 1.031 7.117 1.00 24.54 269 GLU A N 20
ATOM 35004 C CA . GLU A 1 56 ? 7.920 1.445 8.444 1.00 3.33 269 GLU A CA 20
ATOM 35005 C C . GLU A 1 56 ? 7.507 0.234 9.323 1.00 51.32 269 GLU A C 20
ATOM 35006 O O . GLU A 1 56 ? 7.245 0.395 10.523 1.00 2.23 269 GLU A O 20
ATOM 35018 N N . GLY A 1 57 ? 7.422 -0.962 8.707 1.00 50.54 270 GLY A N 20
ATOM 35019 C CA . GLY A 1 57 ? 7.032 -2.204 9.408 1.00 24.23 270 GLY A CA 20
ATOM 35020 C C . GLY A 1 57 ? 5.831 -2.933 8.783 1.00 30.42 270 GLY A C 20
ATOM 35021 O O . GLY A 1 57 ? 5.436 -4.001 9.265 1.00 34.32 270 GLY A O 20
ATOM 35025 N N . GLY A 1 58 ? 5.245 -2.364 7.706 1.00 10.35 271 GLY A N 20
ATOM 35026 C CA . GLY A 1 58 ? 4.100 -2.987 7.005 1.00 13.12 271 GLY A CA 20
ATOM 35027 C C . GLY A 1 58 ? 2.784 -2.228 7.213 1.00 14.43 271 GLY A C 20
ATOM 35028 O O . GLY A 1 58 ? 2.622 -1.541 8.221 1.00 61.25 271 GLY A O 20
ATOM 35032 N N . MET A 1 59 ? 1.825 -2.407 6.276 1.00 51.14 272 MET A N 20
ATOM 35033 C CA . MET A 1 59 ? 0.554 -1.624 6.230 1.00 64.33 272 MET A CA 20
ATOM 35034 C C . MET A 1 59 ? -0.365 -1.858 7.455 1.00 44.52 272 MET A C 20
ATOM 35035 O O . MET A 1 59 ? -1.119 -0.963 7.843 1.00 63.00 272 MET A O 20
ATOM 35049 N N . GLU A 1 60 ? -0.291 -3.061 8.047 1.00 51.24 273 GLU A N 20
ATOM 35050 C CA . GLU A 1 60 ? -1.058 -3.418 9.267 1.00 74.40 273 GLU A CA 20
ATOM 35051 C C . GLU A 1 60 ? -0.574 -2.597 10.486 1.00 74.33 273 GLU A C 20
ATOM 35052 O O . GLU A 1 60 ? -1.382 -2.039 11.247 1.00 24.12 273 GLU A O 20
ATOM 35064 N N . GLN A 1 61 ? 0.761 -2.520 10.638 1.00 50.51 274 GLN A N 20
ATOM 35065 C CA . GLN A 1 61 ? 1.418 -1.774 11.733 1.00 22.43 274 GLN A CA 20
ATOM 35066 C C . GLN A 1 61 ? 1.239 -0.244 11.551 1.00 33.02 274 GLN A C 20
ATOM 35067 O O . GLN A 1 61 ? 0.873 0.457 12.495 1.00 75.25 274 GLN A O 20
ATOM 35081 N N . THR A 1 62 ? 1.483 0.241 10.317 1.00 20.15 275 THR A N 20
ATOM 35082 C CA . THR A 1 62 ? 1.341 1.670 9.930 1.00 53.42 275 THR A CA 20
ATOM 35083 C C . THR A 1 62 ? -0.103 2.205 10.173 1.00 23.42 275 THR A C 20
ATOM 35084 O O . THR A 1 62 ? -0.290 3.360 10.574 1.00 30.23 275 THR A O 20
ATOM 35095 N N . THR A 1 63 ? -1.116 1.341 9.942 1.00 23.13 276 THR A N 20
ATOM 35096 C CA . THR A 1 63 ? -2.544 1.639 10.255 1.00 22.31 276 THR A CA 20
ATOM 35097 C C . THR A 1 63 ? -2.745 1.911 11.761 1.00 43.30 276 THR A C 20
ATOM 35098 O O . THR A 1 63 ? -3.290 2.951 12.150 1.00 12.34 276 THR A O 20
ATOM 35109 N N . LYS A 1 64 ? -2.258 0.982 12.587 1.00 51.32 277 LYS A N 20
ATOM 35110 C CA . LYS A 1 64 ? -2.350 1.056 14.061 1.00 61.23 277 LYS A CA 20
ATOM 35111 C C . LYS A 1 64 ? -1.585 2.282 14.631 1.00 65.14 277 LYS A C 20
ATOM 35112 O O . LYS A 1 64 ? -2.044 2.931 15.577 1.00 22.14 277 LYS A O 20
ATOM 35131 N N . ASP A 1 65 ? -0.423 2.589 14.028 1.00 13.03 278 ASP A N 20
ATOM 35132 C CA . ASP A 1 65 ? 0.399 3.754 14.402 1.00 21.20 278 ASP A CA 20
ATOM 35133 C C . ASP A 1 65 ? -0.235 5.098 13.949 1.00 72.51 278 ASP A C 20
ATOM 35134 O O . ASP A 1 65 ? 0.096 6.144 14.515 1.00 55.12 278 ASP A O 20
ATOM 35143 N N . ARG A 1 66 ? -1.114 5.042 12.909 1.00 23.13 279 ARG A N 20
ATOM 35144 C CA . ARG A 1 66 ? -1.612 6.235 12.160 1.00 54.40 279 ARG A CA 20
ATOM 35145 C C . ARG A 1 66 ? -0.424 6.916 11.392 1.00 31.43 279 ARG A C 20
ATOM 35146 O O . ARG A 1 66 ? -0.449 8.105 11.054 1.00 2.22 279 ARG A O 20
ATOM 35167 N N . LYS A 1 67 ? 0.599 6.099 11.060 1.00 34.11 280 LYS A N 20
ATOM 35168 C CA . LYS A 1 67 ? 1.858 6.557 10.441 1.00 52.00 280 LYS A CA 20
ATOM 35169 C C . LYS A 1 67 ? 1.713 6.813 8.908 1.00 1.40 280 LYS A C 20
ATOM 35170 O O . LYS A 1 67 ? 2.694 7.122 8.226 1.00 10.33 280 LYS A O 20
ATOM 35189 N N . TRP A 1 68 ? 0.476 6.690 8.380 1.00 54.33 281 TRP A N 20
ATOM 35190 C CA . TRP A 1 68 ? 0.152 6.991 6.957 1.00 5.31 281 TRP A CA 20
ATOM 35191 C C . TRP A 1 68 ? 0.469 8.459 6.565 1.00 72.11 281 TRP A C 20
ATOM 35192 O O . TRP A 1 68 ? 0.596 8.782 5.375 1.00 54.02 281 TRP A O 20
ATOM 35213 N N . ALA A 1 69 ? 0.588 9.329 7.587 1.00 73.32 282 ALA A N 20
ATOM 35214 C CA . ALA A 1 69 ? 1.114 10.702 7.441 1.00 25.44 282 ALA A CA 20
ATOM 35215 C C . ALA A 1 69 ? 2.534 10.689 6.822 1.00 14.34 282 ALA A C 20
ATOM 35216 O O . ALA A 1 69 ? 2.809 11.396 5.847 1.00 40.05 282 ALA A O 20
ATOM 35223 N N . LYS A 1 70 ? 3.405 9.834 7.391 1.00 21.12 283 LYS A N 20
ATOM 35224 C CA . LYS A 1 70 ? 4.819 9.697 6.969 1.00 1.23 283 LYS A CA 20
ATOM 35225 C C . LYS A 1 70 ? 4.941 9.126 5.539 1.00 52.44 283 LYS A C 20
ATOM 35226 O O . LYS A 1 70 ? 5.808 9.563 4.776 1.00 42.33 283 LYS A O 20
ATOM 35245 N N . VAL A 1 71 ? 4.058 8.154 5.200 1.00 31.42 284 VAL A N 20
ATOM 35246 C CA . VAL A 1 71 ? 3.979 7.542 3.842 1.00 11.44 284 VAL A CA 20
ATOM 35247 C C . VAL A 1 71 ? 3.836 8.624 2.746 1.00 63.31 284 VAL A C 20
ATOM 35248 O O . VAL A 1 71 ? 4.555 8.606 1.735 1.00 52.34 284 VAL A O 20
ATOM 35261 N N . ALA A 1 72 ? 2.909 9.568 2.992 1.00 74.35 285 ALA A N 20
ATOM 35262 C CA . ALA A 1 72 ? 2.575 10.634 2.039 1.00 75.30 285 ALA A CA 20
ATOM 35263 C C . ALA A 1 72 ? 3.788 11.572 1.765 1.00 12.24 285 ALA A C 20
ATOM 35264 O O . ALA A 1 72 ? 4.198 11.730 0.616 1.00 2.34 285 ALA A O 20
ATOM 35271 N N . ASN A 1 73 ? 4.408 12.115 2.831 1.00 61.12 286 ASN A N 20
ATOM 35272 C CA . ASN A 1 73 ? 5.554 13.071 2.704 1.00 32.42 286 ASN A CA 20
ATOM 35273 C C . ASN A 1 73 ? 6.817 12.391 2.124 1.00 24.43 286 ASN A C 20
ATOM 35274 O O . ASN A 1 73 ? 7.598 13.021 1.404 1.00 45.14 286 ASN A O 20
ATOM 35285 N N . ARG A 1 74 ? 6.989 11.096 2.441 1.00 12.31 287 ARG A N 20
ATOM 35286 C CA . ARG A 1 74 ? 8.100 10.269 1.921 1.00 11.41 287 ARG A CA 20
ATOM 35287 C C . ARG A 1 74 ? 7.936 10.077 0.384 1.00 32.01 287 ARG A C 20
ATOM 35288 O O . ARG A 1 74 ? 8.911 10.134 -0.370 1.00 63.14 287 ARG A O 20
ATOM 35309 N N . MET A 1 75 ? 6.679 9.884 -0.060 1.00 31.41 288 MET A N 20
ATOM 35310 C CA . MET A 1 75 ? 6.333 9.707 -1.494 1.00 64.15 288 MET A CA 20
ATOM 35311 C C . MET A 1 75 ? 6.147 11.079 -2.228 1.00 13.35 288 MET A C 20
ATOM 35312 O O . MET A 1 75 ? 5.876 11.094 -3.421 1.00 62.13 288 MET A O 20
ATOM 35326 N N . GLN A 1 76 ? 6.335 12.217 -1.494 1.00 23.24 289 GLN A N 20
ATOM 35327 C CA . GLN A 1 76 ? 6.260 13.623 -2.031 1.00 1.13 289 GLN A CA 20
ATOM 35328 C C . GLN A 1 76 ? 4.793 14.092 -2.296 1.00 73.35 289 GLN A C 20
ATOM 35329 O O . GLN A 1 76 ? 4.472 14.632 -3.365 1.00 4.43 289 GLN A O 20
ATOM 35343 N N . TYR A 1 77 ? 3.916 13.895 -1.300 1.00 71.42 290 TYR A N 20
ATOM 35344 C CA . TYR A 1 77 ? 2.507 14.388 -1.314 1.00 32.13 290 TYR A CA 20
ATOM 35345 C C . TYR A 1 77 ? 2.406 15.846 -0.763 1.00 21.13 290 TYR A C 20
ATOM 35346 O O . TYR A 1 77 ? 3.367 16.340 -0.163 1.00 4.04 290 TYR A O 20
ATOM 35364 N N . PRO A 1 78 ? 1.231 16.563 -0.953 1.00 12.22 291 PRO A N 20
ATOM 35365 C CA . PRO A 1 78 ? 1.041 17.967 -0.457 1.00 5.34 291 PRO A CA 20
ATOM 35366 C C . PRO A 1 78 ? 1.113 18.141 1.094 1.00 34.31 291 PRO A C 20
ATOM 35367 O O . PRO A 1 78 ? 1.501 19.213 1.580 1.00 60.43 291 PRO A O 20
ATOM 35378 N N . SER A 1 79 ? 0.747 17.090 1.861 1.00 21.23 292 SER A N 20
ATOM 35379 C CA . SER A 1 79 ? 0.546 17.211 3.333 1.00 40.22 292 SER A CA 20
ATOM 35380 C C . SER A 1 79 ? 0.753 15.867 4.081 1.00 52.44 292 SER A C 20
ATOM 35381 O O . SER A 1 79 ? 1.136 14.854 3.487 1.00 72.41 292 SER A O 20
ATOM 35389 N N . SER A 1 80 ? 0.537 15.904 5.411 1.00 71.15 293 SER A N 20
ATOM 35390 C CA . SER A 1 80 ? 0.505 14.716 6.300 1.00 64.43 293 SER A CA 20
ATOM 35391 C C . SER A 1 80 ? -0.954 14.315 6.642 1.00 41.13 293 SER A C 20
ATOM 35392 O O . SER A 1 80 ? -1.177 13.332 7.347 1.00 41.03 293 SER A O 20
ATOM 35400 N N . LYS A 1 81 ? -1.938 15.088 6.142 1.00 42.22 294 LYS A N 20
ATOM 35401 C CA . LYS A 1 81 ? -3.374 14.955 6.513 1.00 45.44 294 LYS A CA 20
ATOM 35402 C C . LYS A 1 81 ? -4.103 13.801 5.744 1.00 11.52 294 LYS A C 20
ATOM 35403 O O . LYS A 1 81 ? -3.567 12.687 5.660 1.00 23.21 294 LYS A O 20
ATOM 35422 N N . SER A 1 82 ? -5.320 14.066 5.185 1.00 70.21 295 SER A N 20
ATOM 35423 C CA . SER A 1 82 ? -6.211 13.021 4.601 1.00 41.34 295 SER A CA 20
ATOM 35424 C C . SER A 1 82 ? -5.619 12.291 3.370 1.00 51.42 295 SER A C 20
ATOM 35425 O O . SER A 1 82 ? -6.207 11.313 2.904 1.00 63.12 295 SER A O 20
ATOM 35433 N N . VAL A 1 83 ? -4.476 12.777 2.843 1.00 21.13 296 VAL A N 20
ATOM 35434 C CA . VAL A 1 83 ? -3.677 12.048 1.824 1.00 4.14 296 VAL A CA 20
ATOM 35435 C C . VAL A 1 83 ? -3.278 10.638 2.327 1.00 1.25 296 VAL A C 20
ATOM 35436 O O . VAL A 1 83 ? -3.382 9.652 1.589 1.00 62.12 296 VAL A O 20
ATOM 35449 N N . GLY A 1 84 ? -2.858 10.564 3.605 1.00 65.13 297 GLY A N 20
ATOM 35450 C CA . GLY A 1 84 ? -2.537 9.293 4.257 1.00 15.12 297 GLY A CA 20
ATOM 35451 C C . GLY A 1 84 ? -3.769 8.409 4.501 1.00 43.42 297 GLY A C 20
ATOM 35452 O O . GLY A 1 84 ? -3.678 7.189 4.407 1.00 34.04 297 GLY A O 20
ATOM 35456 N N . ALA A 1 85 ? -4.926 9.042 4.810 1.00 43.10 298 ALA A N 20
ATOM 35457 C CA . ALA A 1 85 ? -6.222 8.329 4.994 1.00 71.11 298 ALA A CA 20
ATOM 35458 C C . ALA A 1 85 ? -6.728 7.704 3.670 1.00 52.14 298 ALA A C 20
ATOM 35459 O O . ALA A 1 85 ? -7.362 6.644 3.676 1.00 42.15 298 ALA A O 20
ATOM 35466 N N . THR A 1 86 ? -6.441 8.390 2.546 1.00 74.15 299 THR A N 20
ATOM 35467 C CA . THR A 1 86 ? -6.781 7.915 1.183 1.00 5.33 299 THR A CA 20
ATOM 35468 C C . THR A 1 86 ? -5.930 6.675 0.808 1.00 53.32 299 THR A C 20
ATOM 35469 O O . THR A 1 86 ? -6.448 5.694 0.266 1.00 71.42 299 THR A O 20
ATOM 35480 N N . LEU A 1 87 ? -4.620 6.739 1.125 1.00 41.40 300 LEU A N 20
ATOM 35481 C CA . LEU A 1 87 ? -3.673 5.623 0.891 1.00 65.30 300 LEU A CA 20
ATOM 35482 C C . LEU A 1 87 ? -4.028 4.404 1.757 1.00 34.22 300 LEU A C 20
ATOM 35483 O O . LEU A 1 87 ? -4.073 3.280 1.256 1.00 10.23 300 LEU A O 20
ATOM 35499 N N . LYS A 1 88 ? -4.318 4.659 3.050 1.00 45.11 301 LYS A N 20
ATOM 35500 C CA . LYS A 1 88 ? -4.822 3.633 3.983 1.00 61.43 301 LYS A CA 20
ATOM 35501 C C . LYS A 1 88 ? -6.071 2.942 3.415 1.00 54.24 301 LYS A C 20
ATOM 35502 O O . LYS A 1 88 ? -6.143 1.722 3.390 1.00 30.33 301 LYS A O 20
ATOM 35521 N N . ALA A 1 89 ? -7.031 3.765 2.949 1.00 61.23 302 ALA A N 20
ATOM 35522 C CA . ALA A 1 89 ? -8.303 3.292 2.367 1.00 45.14 302 ALA A CA 20
ATOM 35523 C C . ALA A 1 89 ? -8.065 2.308 1.202 1.00 74.30 302 ALA A C 20
ATOM 35524 O O . ALA A 1 89 ? -8.686 1.247 1.160 1.00 63.33 302 ALA A O 20
ATOM 35531 N N . HIS A 1 90 ? -7.122 2.671 0.293 1.00 1.14 303 HIS A N 20
ATOM 35532 C CA . HIS A 1 90 ? -6.723 1.819 -0.857 1.00 10.23 303 HIS A CA 20
ATOM 35533 C C . HIS A 1 90 ? -6.181 0.451 -0.381 1.00 75.43 303 HIS A C 20
ATOM 35534 O O . HIS A 1 90 ? -6.676 -0.591 -0.793 1.00 21.23 303 HIS A O 20
ATOM 35549 N N . TYR A 1 91 ? -5.193 0.474 0.526 1.00 0.44 304 TYR A N 20
ATOM 35550 C CA . TYR A 1 91 ? -4.563 -0.757 1.062 1.00 71.02 304 TYR A CA 20
ATOM 35551 C C . TYR A 1 91 ? -5.538 -1.599 1.913 1.00 24.42 304 TYR A C 20
ATOM 35552 O O . TYR A 1 91 ? -5.427 -2.810 1.957 1.00 41.20 304 TYR A O 20
ATOM 35570 N N . GLU A 1 92 ? -6.506 -0.952 2.556 1.00 24.41 305 GLU A N 20
ATOM 35571 C CA . GLU A 1 92 ? -7.525 -1.637 3.374 1.00 70.52 305 GLU A CA 20
ATOM 35572 C C . GLU A 1 92 ? -8.556 -2.393 2.489 1.00 64.41 305 GLU A C 20
ATOM 35573 O O . GLU A 1 92 ? -8.920 -3.538 2.783 1.00 71.35 305 GLU A O 20
ATOM 35585 N N . ARG A 1 93 ? -8.983 -1.769 1.383 1.00 34.14 306 ARG A N 20
ATOM 35586 C CA . ARG A 1 93 ? -9.981 -2.373 0.457 1.00 32.33 306 ARG A CA 20
ATOM 35587 C C . ARG A 1 93 ? -9.351 -3.350 -0.566 1.00 0.11 306 ARG A C 20
ATOM 35588 O O . ARG A 1 93 ? -10.077 -4.000 -1.319 1.00 14.33 306 ARG A O 20
ATOM 35609 N N . ILE A 1 94 ? -8.013 -3.422 -0.617 1.00 25.42 307 ILE A N 20
ATOM 35610 C CA . ILE A 1 94 ? -7.283 -4.246 -1.615 1.00 73.55 307 ILE A CA 20
ATOM 35611 C C . ILE A 1 94 ? -6.524 -5.422 -0.955 1.00 62.20 307 ILE A C 20
ATOM 35612 O O . ILE A 1 94 ? -6.488 -6.527 -1.508 1.00 30.45 307 ILE A O 20
ATOM 35628 N N . LEU A 1 95 ? -5.952 -5.196 0.240 1.00 53.44 308 LEU A N 20
ATOM 35629 C CA . LEU A 1 95 ? -5.185 -6.242 0.971 1.00 43.43 308 LEU A CA 20
ATOM 35630 C C . LEU A 1 95 ? -6.136 -7.297 1.587 1.00 41.43 308 LEU A C 20
ATOM 35631 O O . LEU A 1 95 ? -5.877 -8.494 1.486 1.00 4.32 308 LEU A O 20
ATOM 35647 N N . HIS A 1 96 ? -7.249 -6.843 2.203 1.00 11.03 309 HIS A N 20
ATOM 35648 C CA . HIS A 1 96 ? -8.166 -7.737 2.964 1.00 10.21 309 HIS A CA 20
ATOM 35649 C C . HIS A 1 96 ? -8.961 -8.758 2.073 1.00 35.25 309 HIS A C 20
ATOM 35650 O O . HIS A 1 96 ? -9.140 -9.901 2.505 1.00 12.11 309 HIS A O 20
ATOM 35665 N N . PRO A 1 97 ? -9.464 -8.400 0.834 1.00 1.12 310 PRO A N 20
ATOM 35666 C CA . PRO A 1 97 ? -9.982 -9.424 -0.132 1.00 55.31 310 PRO A CA 20
ATOM 35667 C C . PRO A 1 97 ? -8.847 -10.308 -0.724 1.00 60.43 310 PRO A C 20
ATOM 35668 O O . PRO A 1 97 ? -9.068 -11.472 -1.065 1.00 52.25 310 PRO A O 20
ATOM 35679 N N . PHE A 1 98 ? -7.626 -9.743 -0.820 1.00 63.20 311 PHE A N 20
ATOM 35680 C CA . PHE A 1 98 ? -6.424 -10.477 -1.286 1.00 12.25 311 PHE A CA 20
ATOM 35681 C C . PHE A 1 98 ? -5.998 -11.550 -0.253 1.00 11.20 311 PHE A C 20
ATOM 35682 O O . PHE A 1 98 ? -5.370 -12.542 -0.615 1.00 1.32 311 PHE A O 20
ATOM 35699 N N . GLU A 1 99 ? -6.362 -11.342 1.028 1.00 34.23 312 GLU A N 20
ATOM 35700 C CA . GLU A 1 99 ? -6.178 -12.353 2.101 1.00 33.31 312 GLU A CA 20
ATOM 35701 C C . GLU A 1 99 ? -6.957 -13.653 1.815 1.00 60.41 312 GLU A C 20
ATOM 35702 O O . GLU A 1 99 ? -6.542 -14.726 2.233 1.00 52.12 312 GLU A O 20
ATOM 35714 N N . VAL A 1 100 ? -8.091 -13.528 1.109 1.00 11.24 313 VAL A N 20
ATOM 35715 C CA . VAL A 1 100 ? -8.925 -14.676 0.688 1.00 65.02 313 VAL A CA 20
ATOM 35716 C C . VAL A 1 100 ? -8.201 -15.498 -0.420 1.00 31.41 313 VAL A C 20
ATOM 35717 O O . VAL A 1 100 ? -8.283 -16.736 -0.450 1.00 21.23 313 VAL A O 20
ATOM 35730 N N . TYR A 1 101 ? -7.476 -14.784 -1.310 1.00 41.24 314 TYR A N 20
ATOM 35731 C CA . TYR A 1 101 ? -6.632 -15.399 -2.362 1.00 35.25 314 TYR A CA 20
ATOM 35732 C C . TYR A 1 101 ? -5.402 -16.122 -1.744 1.00 15.21 314 TYR A C 20
ATOM 35733 O O . TYR A 1 101 ? -5.144 -17.292 -2.043 1.00 52.44 314 TYR A O 20
ATOM 35751 N N . THR A 1 102 ? -4.664 -15.400 -0.879 1.00 63.32 315 THR A N 20
ATOM 35752 C CA . THR A 1 102 ? -3.388 -15.876 -0.277 1.00 71.15 315 THR A CA 20
ATOM 35753 C C . THR A 1 102 ? -3.617 -17.030 0.725 1.00 42.42 315 THR A C 20
ATOM 35754 O O . THR A 1 102 ? -2.812 -17.964 0.810 1.00 25.12 315 THR A O 20
ATOM 35765 N N . SER A 1 103 ? -4.728 -16.947 1.481 1.00 22.45 316 SER A N 20
ATOM 35766 C CA . SER A 1 103 ? -5.212 -18.060 2.344 1.00 14.13 316 SER A CA 20
ATOM 35767 C C . SER A 1 103 ? -5.653 -19.273 1.495 1.00 50.24 316 SER A C 20
ATOM 35768 O O . SER A 1 103 ? -5.612 -20.412 1.965 1.00 72.22 316 SER A O 20
ATOM 35776 N N . GLY A 1 104 ? -6.077 -19.002 0.242 1.00 24.21 317 GLY A N 20
ATOM 35777 C CA . GLY A 1 104 ? -6.609 -20.033 -0.659 1.00 24.43 317 GLY A CA 20
ATOM 35778 C C . GLY A 1 104 ? -8.013 -20.495 -0.271 1.00 62.10 317 GLY A C 20
ATOM 35779 O O . GLY A 1 104 ? -8.455 -21.562 -0.709 1.00 43.21 317 GLY A O 20
ATOM 35783 N N . LYS A 1 105 ? -8.710 -19.651 0.534 1.00 1.11 318 LYS A N 20
ATOM 35784 C CA . LYS A 1 105 ? -10.021 -19.947 1.164 1.00 35.44 318 LYS A CA 20
ATOM 35785 C C . LYS A 1 105 ? -9.938 -21.123 2.183 1.00 12.11 318 LYS A C 20
ATOM 35786 O O . LYS A 1 105 ? -9.194 -22.091 1.990 1.00 71.31 318 LYS A O 20
ATOM 35805 N N . VAL A 1 106 ? -10.727 -21.034 3.271 1.00 44.43 319 VAL A N 20
ATOM 35806 C CA . VAL A 1 106 ? -10.705 -22.034 4.370 1.00 45.33 319 VAL A CA 20
ATOM 35807 C C . VAL A 1 106 ? -11.568 -23.278 4.007 1.00 50.42 319 VAL A C 20
ATOM 35808 O O . VAL A 1 106 ? -12.760 -23.350 4.339 1.00 54.44 319 VAL A O 20
ATOM 35821 N N . LEU A 1 107 ? -10.968 -24.214 3.250 1.00 54.10 320 LEU A N 20
ATOM 35822 C CA . LEU A 1 107 ? -11.607 -25.500 2.861 1.00 12.54 320 LEU A CA 20
ATOM 35823 C C . LEU A 1 107 ? -11.241 -26.618 3.889 1.00 45.23 320 LEU A C 20
ATOM 35824 O O . LEU A 1 107 ? -10.152 -27.223 3.772 1.00 38.74 320 LEU A O 20
#

Radius of gyration: 13.64 Å; Cα contacts (8 Å, |Δi|>4): 85; chains: 1; bounding box: 25×36×35 Å

GO terms:
  GO:0032922 circadian regulation of gene expression (P, IMP)
  GO:0005634 nucleus (C, IDA)
  GO:0070822 Sin3-type complex (C, IDA)
  GO:0007526 larval somatic muscle development (P, IEP)
  GO:0036098 male germ-line stem cell population maintenance (P, IMP)
  GO:0045475 locomotor rhythm (P, IMP)
  GO:0045944 positive regulation of transcription by RNA polymerase II (P, IMP)
  GO:0033749 histone H4R3 demethylase activity (F, IMP)
  GO:0034647 histone H3K4me/H3K4me2/H3K4me3 demethylase activity (F, IMP)
  GO:2000737 negative regulation of stem cell differentiation (P, IMP)
  GO:0030717 oocyte karyosome formation (P, IMP)
  GO:0006325 chromatin organization (P, IMP)
  GO:0070193 synaptonemal complex organization (P, IMP)
  GO:0140566 histone reader activity (F, IMP)
  GO:0007526 larval somatic muscle development (P, IMP)
  GO:0005515 protein binding (F, IPI)
  GO:0004857 enzyme inhibitor activity (F, IDA)
  GO:0045893 positive regulation of DNA-templated transcription (P, IMP)
  GO:0048149 behavioral response to ethanol (P, IMP)
  GO:0048512 circadian behavior (P, IMP)